Protein 3WPC (pdb70)

Solvent-accessible surface area: 58367 Å² total; per-residue (Å²): 144,90,12,47,1,44,56,1,43,73,50,101,175,16,47,0,33,0,38,153,42,124,32,139,58,14,19,136,8,66,112,96,13,54,28,86,85,0,36,22,0,11,0,41,14,7,117,0,64,94,1,62,58,80,26,0,52,90,8,69,65,0,67,90,4,41,0,63,77,2,0,23,5,40,27,21,8,84,46,94,134,116,25,108,3,57,40,70,104,78,0,1,59,33,1,96,54,0,66,69,2,24,0,2,37,0,1,5,70,90,22,18,58,16,7,80,34,0,32,18,0,49,0,8,39,0,40,0,23,60,1,50,86,112,22,11,99,28,2,118,37,0,105,44,0,64,0,17,0,0,4,34,78,61,4,96,39,83,128,34,4,97,16,33,101,16,10,3,89,51,5,56,76,0,22,37,1,1,0,53,52,0,46,7,88,89,1,11,92,63,6,1,72,34,0,52,46,0,31,0,1,41,2,61,11,31,58,9,12,30,116,23,0,48,108,2,71,30,0,74,33,0,17,11,0,1,7,2,38,4,30,69,9,21,119,25,36,38,99,116,17,78,191,135,44,32,70,39,80,45,68,0,0,59,54,0,65,156,0,59,7,0,26,4,52,2,8,14,8,130,121,8,36,35,141,14,2,138,60,8,46,67,4,31,42,1,24,0,7,30,0,12,0,23,87,21,0,36,164,14,155,2,0,108,54,18,53,78,0,107,101,2,43,0,7,12,0,22,51,111,180,63,36,44,45,135,7,66,2,0,108,4,0,30,22,0,96,23,0,57,44,0,19,0,30,0,0,31,0,86,23,2,40,99,144,1,3,103,19,0,10,156,3,74,80,1,73,87,0,38,0,22,18,0,39,0,53,55,4,75,3,17,13,0,97,92,7,78,19,2,90,42,0,16,0,11,16,7,87,0,66,17,42,55,187,131,81,9,38,34,56,9,188,125,25,36,3,8,0,19,0,9,66,1,29,0,40,55,2,73,38,102,11,0,58,86,1,46,100,0,40,0,0,63,0,12,41,4,6,0,31,33,32,2,56,15,60,9,1,82,25,0,71,38,0,30,8,1,11,1,9,62,8,35,1,23,1,106,68,27,123,0,1,38,25,7,76,116,1,59,0,0,22,0,10,95,0,45,27,10,10,46,22,190,11,20,41,14,60,1,55,0,1,49,80,6,113,54,0,71,37,0,8,0,4,52,0,26,0,36,17,49,13,20,94,88,0,52,7,107,10,0,87,0,0,26,0,10,15,3,14,0,36,66,0,20,64,18,25,105,30,6,37,129,1,2,37,10,0,154,38,0,42,45,0,10,2,5,82,0,154,2,120,50,23,25,46,99,2,7,15,24,6,5,122,36,0,65,30,1,67,2,74,54,3,99,0,52,93,6,46,4,64,8,3,76,71,3,62,68,2,52,18,0,16,0,0,14,7,72,5,96,19,0,17,94,51,33,0,16,77,62,18,61,0,53,87,3,32,0,10,106,12,46,0,47,103,9,39,112,20,0,6,43,86,7,100,122,8,76,63,1,41,0,18,35,15,26,1,38,43,0,52,20,29,7,10,43,138,155,5,69,69,17,110,56,0,25,1,17,65,7,43,0,59,3,37,139,50,39,0,30,110,5,0,29,136,11,55,111,10,9,57,2,4,12,22,130,0,80,5,10,2,51,52,142,40,26,34,119,21,8,41,63,49,136,48,143,83,12,55,1,47,56,1,46,83,52,102,174,16,45,0,36,0,38,152,43,118,32,141,57,5,17,121,24,66,94,99,11,52,47,92,98,0,40,19,0,13,0,40,14,7,115,0,66,93,1,62,56,61,10,0,39,96,8,63,60,0,65,94,4,39,0,62,77,2,0,23,6,38,26,21,8,79,51,95,137,114,24,108,2,58,40,70,106,69,0,1,74,34,2,94,50,0,68,69,2,33,0,3,39,0,2,5,75,88,17,16,52,16,8,76,34,0,24,18,0,36,0,8,37,0,40,0,25,67,1,46,88,108,21,10,100,30,2,118,36,0,121,60,0,62,0,18,0,0,4,34,77,61,3,98,36,84,136,25,3,106,12,36,99,16,10,2,92,46,4,55,75,0,23,37,1,1,0,54,51,0,46,7,86,90,1,11,90,62,6,2,69,35,0,55,42,0,33,0,2,43,2,60,12,29,58,8,12,27,117,25,0,48,106,2,58,30,0,91,36,0,16,12,0,1,7,2,41,5,31,72,9,22,118,24,33,32,97,129,27,79,192,138,39,39,76,38,85,29,52,0,0,52,53,0,55,128,0,69,7,0,25,4,51,2,8,15,8,130,127,8,39,40,107,16,4,172,38,2,57,79,0,39,42,1,24,0,7,31,0,13,0,25,71,20,0,39,148,14,145,4,0,121,57,9,43,41,0,115,111,2,42,0,7,11,0,22,43,117,181,64,37,43,44,136,8,69,3,0,112,8,0,31,25,0,97,30,0,45,45,0,20,0,29,0,0,30,0,86,24,2,43,110,144,2,3,119,25,0,16,147,4,72,79,1,56,91,0,39,0,21,18,0,40,0,55,46,3,74,2,13,7,1,116,73,8,74,19,2,97,40,0,15,0,11,15,7,88,1,68,17,47,61,187,107,112,74,9,37,34,27,11,184,124,26,40,3,8,0,20,0,9,66,1,30,0,39,55,2,82,32,116,11,0,62,83,1,45,98,0,41,0,0,63,0,11,43,3,6,0,31,31,31,1,56,16,60,8,1,83,26,0,73,40,0,41,8,0,11,0,9,63,8,35,0,24,0,109,67,27,119,0,1,37,27,5,72,154,2,68,0,0,23,0,11,94,0,45,28,11,10,49,22,194,12,18,40,14,60,1,54,0,0,49,87,5,104,49,0,72,39,0,7,0,4,51,0,29,0,40,18,49,12,20,96,88,0,50,7,112,8,0,90,0,0,27,0,8,14,3,14,0,37,63,0,29,64,16,27,103,31,6,38,130,1,3,37,11,0,163,38,0,35,49,0,10,2,6,80,0,154,3,114,57,21,27,49,88,2,9,20,14,3,5,84,32,0,65,31,0,59,2,75,52,4,106,0,44,98,4,45,3,65,5,5,78,72,3,71,62,4,54,23,1,15,0,0,15,11,60,4,96,23,0,23,96,52,32,0,17,77,72,20,66,0,57,87,3,33,0,10,105,11,47,0,46,106,9,36,111,21,0,6,42,89,6,102,116,8,72,64,1,42,0,17,36,14,26,1,38,40,0,52,22,32,8,9,44,140,148,4,68,64,17,108,52,0,26,1,18,65,7,43,0,61,2,35,117,64,25,41,0,32,109,6,0,24,139,12,56,113,9,8,53,3,5,13,26,128,0,83,5,10,2,53,54,142,38,27,34,114,20,7,38,63,45,136,39

InterPro domains:
  IPR000157 Toll/interleukin-1 receptor homology (TIR) domain [PF01582] (870-988)
  IPR000157 Toll/interleukin-1 receptor homology (TIR) domain [PS50104] (866-1011)
  IPR000157 Toll/interleukin-1 receptor homology (TIR) domain [SM00255] (867-1014)
  IPR001611 Leucine-rich repeat [PF00560] (221-243)
  IPR001611 Leucine-rich repeat [PF00560] (629-651)
  IPR001611 Leucine-rich repeat [PF13516] (123-136)
  IPR001611 Leucine-rich repeat [PF13855] (275-318)
  IPR001611 Leucine-rich repeat [PF13855] (476-508)
  IPR001611 Leucine-rich repeat [PF13855] (511-555)
  IPR001611 Leucine-rich repeat [PF13855] (702-762)
  IPR001611 Leucine-rich repeat [PS51450] (124-145)
  IPR001611 Leucine-rich repeat [PS51450] (221-244)
  IPR001611 Leucine-rich repeat [PS51450] (678-699)
  IPR003591 Leucine-rich repeat, typical subtype [SM00369] (122-144)
  IPR003591 Leucine-rich repeat, typical subtype [SM00369] (198-219)
  IPR003591 Leucine-rich repeat, typical subtype [SM00369] (220-242)
  IPR003591 Leucine-rich repeat, typical subtype [SM00369] (283-306)
  IPR003591 Leucine-rich repeat, typical subtype [SM00369] (307-332)
  IPR003591 Leucine-rich repeat, typical subtype [SM00369] (363-386)
  IPR003591 Leucine-rich repeat, typical subtype [SM00369] (390-413)

Organism: Equus caballus (NCBI:txid9796)

Nearest PDB structures (foldseek):
  3wpc-assembly1_A  TM=1.001E+00  e=0.000E+00  Equus caballus
  5y3l-assembly1_A  TM=1.000E+00  e=0.000E+00  Equus caballus
  3wpd-assembly1_A  TM=9.915E-01  e=0.000E+00  Equus caballus
  5zln-assembly1_B  TM=9.917E-01  e=1.039E-94  Mus musculus
  5zln-assembly1_A  TM=9.930E-01  e=2.431E-94  Mus musculus

Foldseek 3Di:
DDQQFPLWHQDPQQETEQEPVQDQAQDDTDPPRPLQSHQEYAHEQHQHQEADLVRCLVNANHAYYHPYQNFAALLQPPNSDHGHHYYDQNRAVSHLNYAEYAPARHAYQAAHDHHLNYAEYAHARYQHQEAALVRHPNNQNHAYYHYEANDADSHHDPDARYYAACSAQSNQNHAEYAYANRQDQAQHHDHHLNYAYYHHDHHQPWEAALRSCPNVQNHAEYAHAHNAADCLPDPDDHDHHDPVTRHYDLCNCQSNQNYAEYHHDRGQDCEDRLSNQPNNQNHAYYEHERYQPQVVQQAPLSLAQNQNHAEYEHEQNADSPDAAQAGAGHLRLLNNLNYAEYAHANHAYAEADLRRCVSQQANQRHAEYHHDHHQHAAYQPLSNLRRNHYAEYEHAHYAYAAHGCPPQADDCPPPRHEYEHAHYAHQDAAQVSCQSVLVHQYYAHAHYAHQEAAALHRNQSNANHAEYHHAHYQHQAAHQQGPLSHLNHAEYEHHNNQPNLPPPPDAHEQNNQQSRQRYAHYEHEQNQNADRYQLADAYQRYAHYEHHNYAVVNVVVPPCSNLLHQQRPAQYAYYEHAHNQDQDDDLSSLLSHHLNYAYYEHHQHAHQDDQLVSLVSNLNYAEYHHDNYAHQALDNAANDANHNHAEYEHENYAHAYYDFCRCQRNVNHAEYHHAQYAYQADACRVNPVPCQNHQAYEHFNYAHELDVGRHVVVCVVNVNRYPPQSFRHAHCDDDPRRPGHSVVDDD/DDQQFPLWHQDPPQETEQEPVQDQAQDDGDPPRPLQSHAEYAHHQHQHQEAELPRCLSNARYAYYHPEQNFAALLQPPNSDHGHHYYPQNRAVSHQNYAYYAPARHAYAAAHDHHLNYAEYAHARYQHQEAALVRHPNNQNHAYYHYEANDADSHHDPDARYYAACRAQSNQNHAYYAYYNGQDQAQRHDHHLNYAYYHHAQHQPWEAALRSCPNVQNHAEYAHAHNAADCLPDPDDHDHHDPVTRHYDLCNCLSNQNYAEYHHDRGQDCEDRLSNCVNHQNHAYYEHDRYQPQVVQQAPLSLAQNCRHAEYEHYQNADSPDAAQAGAGHLNLLSNLNYAEYAHANHAYAEADLRRCVSQQANQRHAYYHHDHHQHAAYQPLSNLRSHQYAEYEHAHYAYAAHGCVCLQPNDCVPPRHEYEHANYAHQDAAQVSCQSVLVHAYYAHAHYAHQEAAAQHRNQSNANYAEYHHHQYQHQAAHQQGPLSHLNHAEYEHAHNAPNQVPPPDAHEDNNQQSRQNYAHYEHEQNQNADRYQLADAHQHYAHYEHANYAPVNVVVPPCSNLLHQQRPAQYAYYEHAHNQHQDDDLSSLLSHHLNYAYYEHEQHAYQDDQQVSCVSNLNHAYYHHDQYAHQALDNAANDANHLHAEYEHHNYAHAYYDFCRCQRNVNHAEYHHAQYAYQADACRPNPVPCQNHQAYEHFHYAHELDPPGRHVVVCVVNVNRYPPQSFRHAHNDDDPRRPGHSVVDDD

GO terms:
  GO:0042802 identical protein binding (F, IPI)
  GO:0002218 activation of innate immune response (P, IDA)
  GO:0034165 positive regulation of toll-like receptor 9 signaling pathway (P, IDA)
  GO:0005737 cytoplasm (C, IDA)
  GO:0005886 plasma membrane (C, IDA)
  GO:0038187 pattern recognition receptor activity (F, IDA)
  GO:0042803 protein homodimerization activity (F, IDA)
  GO:0045322 unmethylated CpG binding (F, IDA)
  GO:0005634 nucleus (C, EXP)

CATH classification: 3.80.10.10

Sequence (1496 aa):
TLPPFLPCELQPHGLVNCNWLFLKSVPHFSAAAPRDNVTSLSSLLSNRIHHLHDSDFAQLSNLQKLNLKWNCPPAGLSPMHFPCHMTIEPNTFLAVPTLEELNLSYNGITTVPALPSSLVSLILSRTNILQLDDPTSLTGLHALRFLYMDGNCYYKNPCGRALEVAPGALLGLGNLTHLSLKYNNLTTVPRSLPPSLEYLLLSYNHIVTLAPEDLANLTALRVLDVGGNCRRCDHARNPCVECPHHKFPQLHSSDTFSHLSRLEGLVLKDSSLYQLNPRRWFRGLGNLTVLDLSENFLYDCITKTKAFQGLAQLRRLNLSFNYHKKVSFAHLTLAPSFGSLLSLQELDMHGIFFRSLSQKTLQPLARLPMLQRLYLQMNFINNQAQLGIFKDFPGLRYIDLSDNRISGAVEEDFMPSCKNLSFTLDLSSRNNLVTVQPEMFAQLSSRLQCLRLSSHNSISQAVNGSQFVPLTSLQVLDLSHNKLDLYHGRSFTELPRLEALDLSYNSQPFSMRGVGHNLSFVAQLPTTLRYLSLAHNGIHSRVSQQQLCSTSLWALDFSGNSSLSSQMWAEGDLYLRFFQGLRSLIIRLDLSQNRLHTTLLPCTLGNLPKSLQLLRLRNNYLAFFNWSSLTTLLPNLETLDLAGNQLKALSNGSLPSGTQLQRLDVSRNSIIIFVVPGFFALATRLRELNLSANALRTVEPSWFGFLAGSLEVLDVSANPLHCACAAFVDDFLLQVQAAVPGLPSRVKCGSPGQLLQGRSIFAQDLTLPPFLPCELQPHGLVNCNWLFLKSVPHFSAAAPRDNVTSLSLLSNRIHHLHDSDFAQLSNLQKLNLKWNCPPAGLSPMHFPCHMTIEPNNTFLAVPTLEELNLSYNGITTTVPALPSSLVSLIILSRTNILQLDPTSLTTGLHALRFLYMDGNCYYKNPCGRALEVAPGALLGLGNLTHLSLKYNNLTTVPRSLPPSLEYLLLSYNHIVTLAPEDLANLTALRVLDVGGNCRRCDHARNPCVECPHKFPQLHSSDTFSHLSRLEGLVLKDSSLYQLNPRWFRGLGNLTVLDLSENFLYDCITKTKAFQGLAQLRRLNLSFNYHKKVSFAHLTLAPSFGSSLLSLQELDMHGIFFRSLSQKTLQPLARLPMLQRLLYLQMNFINNQAQLGIFKDFPGLRYIDLSDNRISGAVESEDFMPSCKNLSFTLDLSSRNNLVTVQPEMFAQLSRLQCLRLSSHNSISQAVNGSQFVPLTSLQVLDLSHNKLDLYHGRSFTELPRLEALDLSYNSQPFSMMRGVGHNLSFVAQLPTLRYLSLAHNGIHSRVSQQLCSTSLWALDFSGNSSLSSQMWAEGDLYLRFFQGLRSLIRLDLSQNRLHTTLLPCTLGNLPKSLQLLRLRNNYLAFFNWSSLTLLPNLETLDLAGNQLKALSSNGSSLPSGTQLQRLDVSRNSIIFFVVPGFFALATRLRELNLSANALRTTVEPSWFGFLAGSLEVLDVSANPLHCACGAAFVDFLLQVQAAVPGLPSRVKCGSPGQLQGRSIFAQDL

Secondary structure (DSSP, 8-state):
---TTTTSEEETTTEEE-TTS--SS-----TT--GGG-SEEE-TT----EE-TTSSTT-TT--EEE-TTSB--TTTSTT------EE-TTTTTT-TT--EEE--SB--SSPPP--TT--EEE-TTS---EE-TTTSTT-TT--EEE---SSBTTB--SS--EE-TTTTTT-TT--EEE--SS--SSPPSS--TT-SEEE-TTS---EE-GGGGTT-TT-SEEE-TTSS--GGG-SS------TT--EE-TTTTTT-TT--EEE--SS--S---GGGTTT-TT--EEE-TTSS-TTHHHH--TTTT-TT--EEE-TT---SS--BS-----GGGGG-TT--EEE-TTS-BSEE-TTTTGGGTT-TT--EEE--SS---EE-GGGGTT-SS--EEE--SS---SS----SS--STTSS-EEE--SS--SS--GGGGTT-TT-SEEE-TTS-------S-TTTT-TT--EEE--SS------TTTTTT-TT--EEE-TT-HHHHTSTT-----GGGGG-TT--EEE-TTS---SSS-S--EESS--EEE--SS-HHHHHTSTTTTTTTTTEETT--EEE--SS--S---HHHHTTS-TT--EEE-TTS--S---GGGGGGSTT--EEE-TTS---EE-SS-SPTT----EEE-TTS---EE-TTTTTT-TT--EEE--SS--S---GGGGTT--TT-SEEE--S--EE----HHHHHHHHTGGGSTTHHHH-BEEESGGGTTSBTTSS--/---TTTTSEEEGGGEEE-TTS--SS-----TTS-GGG--EEE-TT----EE-TTTTTT-TT--EEE-TTSB--TTTSTT------EE-TTTTTT-TT--EEE--SB--SSPPP--TT--EEE-TTS---EE-TTTTTT-TT--EEE---SSBTTB--SS--EE-TTTTTT-TT--EEE--SS--SSPPSS--TT-SEEE-TTS---EE-GGGGTT-TT-SEEE-TTSS--GGG-SS------TT--EE-TTTTTT-TT--EEE--SS--S---THHHHT-TT--EEE-TTSS-TTGGGT--TTTT-TT--EEE-TT---SS--BS-----GGGGG-TT--EEE-TTS-BSEE-HHHHGGGTT-TT--EEE--SS---EE-GGGGTT-SS--EEE--SS---SS---TTTS--STTSS-EEE--SS--SS--GGGGTT-TT-SEEE-TTS-------S-SSTT-TT--EEE--SS------TTTTTT-TT--EEE--S-HHHHTSTT-----GGGGG-TT--EEE-TTS---SSS-S--EESS--EEE--SS-HHHHHTSTTTTTTTTTEETT--EEE--SS--S---HHHHTTS-TT--EEE-TTS--S---GGGGGGSTT--EEE-TTS---EE-SS-SPTT----EEE-TTS---EE-TTTTTT-TT--EEE--SS--S---GGGGTT--TT-SEEE--S--EE--TT-HHHHHHHHTGGGSTTHHHH-BEEESGGGBTSBTTSS--

Radius of gyration: 37.62 Å; Cα contacts (8 Å, |Δi|>4): 4267; chains: 2; bounding box: 83×92×89 Å

Structure (mmCIF, N/CA/C/O backbone):
data_3WPC
#
_entry.id   3WPC
#
_cell.length_a   68.762
_cell.length_b   81.624
_cell.length_c   81.519
_cell.angle_alpha   87.50
_cell.angle_beta   83.50
_cell.angle_gamma   85.98
#
_symmetry.space_group_name_H-M   'P 1'
#
loop_
_entity.id
_entity.type
_entity.pdbx_description
1 polymer 'Toll-like receptor 9'
2 polymer "DNA (5'-D(*CP*AP*TP*GP*AP*CP*GP*TP*TP*CP*CP*T)-3')"
3 branched 2-acetamido-2-deoxy-beta-D-glucopyranose-(1-4)-2-acetamido-2-deoxy-beta-D-glucopyranose
4 non-polymer 2-acetamido-2-deoxy-beta-D-glucopyranose
5 non-polymer 'SULFATE ION'
6 non-polymer 'SODIUM ION'
7 non-polymer GLYCEROL
8 water water
#
loop_
_atom_site.group_PDB
_atom_site.id
_atom_site.type_symbol
_atom_site.label_atom_id
_atom_site.label_alt_id
_atom_site.label_comp_id
_atom_site.label_asym_id
_atom_site.label_entity_id
_atom_site.label_seq_id
_atom_site.pdbx_PDB_ins_code
_atom_site.Cartn_x
_atom_site.Cartn_y
_atom_site.Cartn_z
_atom_site.occupancy
_atom_site.B_iso_or_equiv
_atom_site.auth_seq_id
_atom_site.auth_comp_id
_atom_site.auth_asym_id
_atom_site.auth_atom_id
_atom_site.pdbx_PDB_model_num
ATOM 1 N N . THR A 1 7 ? 8.109 -31.159 22.580 1.00 33.84 28 THR A N 1
ATOM 2 C CA . THR A 1 7 ? 8.591 -29.961 23.343 1.00 33.18 28 THR A CA 1
ATOM 3 C C . THR A 1 7 ? 7.671 -28.763 23.152 1.00 27.33 28 THR A C 1
ATOM 4 O O . THR A 1 7 ? 7.449 -28.314 22.048 1.00 27.06 28 THR A O 1
ATOM 8 N N . LEU A 1 8 ? 7.191 -28.225 24.252 1.00 23.10 29 LEU A N 1
ATOM 9 C CA . LEU A 1 8 ? 6.312 -27.049 24.168 1.00 23.39 29 LEU A CA 1
ATOM 10 C C . LEU A 1 8 ? 6.935 -25.822 23.526 1.00 24.88 29 LEU A C 1
ATOM 11 O O . LEU A 1 8 ? 8.144 -25.592 23.697 1.00 24.20 29 LEU A O 1
ATOM 16 N N . PRO A 1 9 ? 6.121 -25.005 22.810 1.00 24.33 30 PRO A N 1
ATOM 17 C CA . PRO A 1 9 ? 6.695 -23.705 22.433 1.00 24.47 30 PRO A CA 1
ATOM 18 C C . PRO A 1 9 ? 7.260 -22.967 23.656 1.00 24.02 30 PRO A C 1
ATOM 19 O O . PRO A 1 9 ? 6.669 -22.986 24.741 1.00 24.58 30 PRO A O 1
ATOM 23 N N . PRO A 1 10 ? 8.444 -22.355 23.490 1.00 25.62 31 PRO A N 1
ATOM 24 C CA . PRO A 1 10 ? 9.252 -21.942 24.628 1.00 27.39 31 PRO A CA 1
ATOM 25 C C . PRO A 1 10 ? 8.747 -20.739 25.460 1.00 26.66 31 PRO A C 1
ATOM 26 O O . PRO A 1 10 ? 9.161 -20.587 26.606 1.00 28.64 31 PRO A O 1
ATOM 30 N N . PHE A 1 11 ? 7.876 -19.909 24.888 1.00 24.60 32 PHE A N 1
ATOM 31 C CA . PHE A 1 11 ? 7.390 -18.669 25.531 1.00 20.66 32 PHE A CA 1
ATOM 32 C C . PHE A 1 11 ? 5.853 -18.521 25.538 1.00 20.28 32 PHE A C 1
ATOM 33 O O . PHE A 1 11 ? 5.319 -17.400 25.484 1.00 17.94 32 PHE A O 1
ATOM 41 N N . LEU A 1 12 ? 5.124 -19.639 25.535 1.00 20.63 33 LEU A N 1
ATOM 42 C CA . LEU A 1 12 ? 3.694 -19.592 25.733 1.00 19.24 33 LEU A CA 1
ATOM 43 C C . LEU A 1 12 ? 3.306 -18.589 26.812 1.00 19.88 33 LEU A C 1
ATOM 44 O O . LEU A 1 12 ? 3.977 -18.488 27.863 1.00 21.13 33 LEU A O 1
ATOM 49 N N . PRO A 1 13 ? 2.230 -17.804 26.570 1.00 20.22 34 PRO A N 1
ATOM 50 C CA . PRO A 1 13 ? 1.284 -17.809 25.457 1.00 18.58 34 PRO A CA 1
ATOM 51 C C . PRO A 1 13 ? 1.766 -17.116 24.174 1.00 17.37 34 PRO A C 1
ATOM 52 O O . PRO A 1 13 ? 1.021 -17.052 23.210 1.00 18.72 34 PRO A O 1
ATOM 56 N N . CYS A 1 14 ? 3.000 -16.594 24.185 1.00 17.05 35 CYS A N 1
ATOM 57 C CA . CYS A 1 14 ? 3.548 -15.814 23.098 1.00 16.62 35 CYS A CA 1
ATOM 58 C C . CYS A 1 14 ? 4.223 -16.704 22.076 1.00 16.62 35 CYS A C 1
ATOM 59 O O . CYS A 1 14 ? 4.292 -17.929 22.271 1.00 19.72 35 CYS A O 1
ATOM 62 N N . GLU A 1 15 ? 4.706 -16.085 21.005 1.00 17.74 36 GLU A N 1
ATOM 63 C CA . GLU A 1 15 ? 5.356 -16.775 19.870 1.00 19.37 36 GLU A CA 1
ATOM 64 C C . GLU A 1 15 ? 6.762 -16.260 19.601 1.00 23.09 36 GLU A C 1
ATOM 65 O O . GLU A 1 15 ? 6.963 -15.027 19.472 1.00 20.35 36 GLU A O 1
ATOM 71 N N . LEU A 1 16 ? 7.725 -17.190 19.531 1.00 21.04 37 LEU A N 1
ATOM 72 C CA . LEU A 1 16 ? 9.110 -16.835 19.245 1.00 20.92 37 LEU A CA 1
ATOM 73 C C . LEU A 1 16 ? 9.242 -16.644 17.761 1.00 22.76 37 LEU A C 1
ATOM 74 O O . LEU A 1 16 ? 8.903 -17.568 16.985 1.00 24.45 37 LEU A O 1
ATOM 79 N N . GLN A 1 17 ? 9.729 -15.480 17.347 1.00 21.96 38 GLN A N 1
ATOM 80 C CA . GLN A 1 17 ? 9.817 -15.126 15.942 1.00 23.35 38 GLN A CA 1
ATOM 81 C C . GLN A 1 17 ? 11.288 -14.819 15.650 1.00 28.80 38 GLN A C 1
ATOM 82 O O . GLN A 1 17 ? 12.098 -14.846 16.572 1.00 25.28 38 GLN A O 1
ATOM 88 N N . PRO A 1 18 ? 11.642 -14.576 14.368 1.00 33.01 39 PRO A N 1
ATOM 89 C CA . PRO A 1 18 ? 13.075 -14.391 14.062 1.00 35.27 39 PRO A CA 1
ATOM 90 C C . PRO A 1 18 ? 13.786 -13.227 14.777 1.00 33.35 39 PRO A C 1
ATOM 91 O O . PRO A 1 18 ? 13.149 -12.260 15.206 1.00 29.39 39 PRO A O 1
ATOM 95 N N . HIS A 1 19 ? 15.103 -13.348 14.903 1.00 35.20 40 HIS A N 1
ATOM 96 C CA . HIS A 1 19 ? 15.956 -12.317 15.504 1.00 39.95 40 HIS A CA 1
ATOM 97 C C . HIS A 1 19 ? 15.607 -12.028 16.977 1.00 32.22 40 HIS A C 1
ATOM 98 O O . HIS A 1 19 ? 15.672 -10.883 17.426 1.00 36.58 40 HIS A O 1
ATOM 105 N N . GLY A 1 20 ? 15.225 -13.060 17.719 1.00 30.02 41 GLY A N 1
ATOM 106 C CA . GLY A 1 20 ? 15.026 -12.945 19.162 1.00 26.67 41 GLY A CA 1
ATOM 107 C C . GLY A 1 20 ? 13.786 -12.144 19.577 1.00 25.26 41 GLY A C 1
ATOM 108 O O . GLY A 1 20 ? 13.732 -11.620 20.708 1.00 23.89 41 GLY A O 1
ATOM 109 N N . LEU A 1 21 ? 12.812 -12.055 18.665 1.00 24.20 42 LEU A N 1
ATOM 110 C CA . LEU A 1 21 ? 11.528 -11.427 18.944 1.00 20.97 42 LEU A CA 1
ATOM 111 C C . LEU A 1 21 ? 10.537 -12.384 19.624 1.00 23.25 42 LEU A C 1
ATOM 112 O O . LEU A 1 21 ? 10.134 -13.405 19.039 1.00 22.71 42 LEU A O 1
ATOM 117 N N . VAL A 1 22 ? 10.133 -12.039 20.845 1.00 19.43 43 VAL A N 1
ATOM 118 C CA . VAL A 1 22 ? 9.023 -12.713 21.495 1.00 18.03 43 VAL A CA 1
ATOM 119 C C . VAL A 1 22 ? 7.801 -11.849 21.276 1.00 18.44 43 VAL A C 1
ATOM 120 O O . VAL A 1 22 ? 7.727 -10.705 21.768 1.00 17.54 43 VAL A O 1
ATOM 124 N N . ASN A 1 23 ? 6.865 -12.399 20.495 1.00 17.95 44 ASN A N 1
ATOM 125 C CA . ASN A 1 23 ? 5.674 -11.695 20.103 1.00 16.85 44 ASN A CA 1
ATOM 126 C C . ASN A 1 23 ? 4.483 -12.152 20.934 1.00 17.61 44 ASN A C 1
ATOM 127 O O . ASN A 1 23 ? 3.937 -13.270 20.755 1.00 16.25 44 ASN A O 1
ATOM 132 N N . CYS A 1 24 ? 4.052 -11.248 21.820 1.00 15.91 45 CYS A N 1
ATOM 133 C CA . CYS A 1 24 ? 2.932 -11.422 22.696 1.00 16.38 45 CYS A CA 1
ATOM 134 C C . CYS A 1 24 ? 1.778 -10.529 22.256 1.00 16.45 45 CYS A C 1
ATOM 135 O O . CYS A 1 24 ? 0.896 -10.234 23.061 1.00 17.07 45 CYS A O 1
ATOM 138 N N . ASN A 1 25 ? 1.777 -10.030 21.017 1.00 14.79 46 ASN A N 1
ATOM 139 C CA . ASN A 1 25 ? 0.727 -9.077 20.600 1.00 15.71 46 ASN A CA 1
ATOM 140 C C . ASN A 1 25 ? -0.690 -9.674 20.612 1.00 17.83 46 ASN A C 1
ATOM 141 O O . ASN A 1 25 ? -0.875 -10.848 20.314 1.00 18.63 46 ASN A O 1
ATOM 146 N N . TRP A 1 26 ? -1.662 -8.849 20.968 1.00 16.32 47 TRP A N 1
ATOM 147 C CA . TRP A 1 26 ? -3.097 -9.177 20.763 1.00 15.91 47 TRP A CA 1
ATOM 148 C C . TRP A 1 26 ? -3.500 -10.495 21.449 1.00 18.09 47 TRP A C 1
ATOM 149 O O . TRP A 1 26 ? -4.273 -11.322 20.869 1.00 19.97 47 TRP A O 1
ATOM 160 N N . LEU A 1 27 ? -3.037 -10.696 22.681 1.00 16.64 48 LEU A N 1
ATOM 161 C CA . LEU A 1 27 ? -3.340 -11.902 23.495 1.00 17.43 48 LEU A CA 1
ATOM 162 C C . LEU A 1 27 ? -4.274 -11.594 24.676 1.00 17.13 48 LEU A C 1
ATOM 163 O O . LEU A 1 27 ? -4.555 -12.471 25.510 1.00 19.38 48 LEU A O 1
ATOM 168 N N . PHE A 1 28 ? -4.811 -10.381 24.701 1.00 16.44 49 PHE A N 1
ATOM 169 C CA . PHE A 1 28 ? -5.675 -9.885 25.754 1.00 19.44 49 PHE A CA 1
ATOM 170 C C . PHE A 1 28 ? -5.110 -10.070 27.154 1.00 19.20 49 PHE A C 1
ATOM 171 O O . PHE A 1 28 ? -5.832 -10.324 28.112 1.00 18.26 49 PHE A O 1
ATOM 179 N N . LEU A 1 29 ? -3.782 -9.953 27.287 1.00 18.56 50 LEU A N 1
ATOM 180 C CA . LEU A 1 29 ? -3.151 -10.112 28.583 1.00 17.82 50 LEU A CA 1
ATOM 181 C C . LEU A 1 29 ? -3.390 -8.905 29.499 1.00 16.55 50 LEU A C 1
ATOM 182 O O . LEU A 1 29 ? -3.435 -7.768 29.055 1.00 16.83 50 LEU A O 1
ATOM 187 N N . LYS A 1 30 ? -3.557 -9.198 30.785 1.00 17.91 51 LYS A N 1
ATOM 188 C CA . LYS A 1 30 ? -3.761 -8.153 31.810 1.00 20.54 51 LYS A CA 1
ATOM 189 C C . LYS A 1 30 ? -2.502 -7.951 32.592 1.00 20.49 51 LYS A C 1
ATOM 190 O O . LYS A 1 30 ? -2.392 -6.992 33.359 1.00 20.57 51 LYS A O 1
ATOM 196 N N . SER A 1 31 ? -1.507 -8.812 32.401 1.00 19.19 52 SER A N 1
ATOM 197 C CA . SER A 1 31 ? -0.209 -8.628 33.018 1.00 21.02 52 SER A CA 1
ATOM 198 C C . SER A 1 31 ? 0.927 -9.157 32.127 1.00 20.53 52 SER A C 1
ATOM 199 O O . SER A 1 31 ? 0.743 -10.016 31.278 1.00 20.56 52 SER A O 1
ATOM 202 N N . VAL A 1 32 ? 2.120 -8.637 32.300 1.00 19.00 53 VAL A N 1
ATOM 203 C CA . VAL A 1 32 ? 3.254 -9.150 31.511 1.00 18.19 53 VAL A CA 1
ATOM 204 C C . VAL A 1 32 ? 3.446 -10.641 31.828 1.00 18.19 53 VAL A C 1
ATOM 205 O O . VAL A 1 32 ? 3.434 -11.011 32.990 1.00 21.83 53 VAL A O 1
ATOM 209 N N . PRO A 1 33 ? 3.559 -11.506 30.797 1.00 19.73 54 PRO A N 1
ATOM 210 C CA . PRO A 1 33 ? 3.800 -12.926 31.104 1.00 20.76 54 PRO A CA 1
ATOM 211 C C . PRO A 1 33 ? 5.066 -13.187 31.917 1.00 25.26 54 PRO A C 1
ATOM 212 O O . PRO A 1 33 ? 6.088 -12.488 31.759 1.00 26.05 54 PRO A O 1
ATOM 216 N N . HIS A 1 34 ? 4.953 -14.169 32.804 1.00 29.86 55 HIS A N 1
ATOM 217 C CA . HIS A 1 34 ? 6.118 -14.810 33.407 1.00 38.07 55 HIS A CA 1
ATOM 218 C C . HIS A 1 34 ? 6.213 -16.166 32.741 1.00 33.93 55 HIS A C 1
ATOM 219 O O . HIS A 1 34 ? 5.387 -17.055 32.957 1.00 45.52 55 HIS A O 1
ATOM 226 N N . PHE A 1 35 ? 7.206 -16.283 31.885 1.00 28.68 56 PHE A N 1
ATOM 227 C CA . PHE A 1 35 ? 7.434 -17.454 31.063 1.00 31.21 56 PHE A CA 1
ATOM 228 C C . PHE A 1 35 ? 7.881 -18.644 31.920 1.00 34.37 56 PHE A C 1
ATOM 229 O O . PHE A 1 35 ? 8.078 -18.493 33.106 1.00 32.09 56 PHE A O 1
ATOM 237 N N . SER A 1 36 ? 8.037 -19.815 31.315 1.00 38.72 57 SER A N 1
ATOM 238 C CA . SER A 1 36 ? 8.435 -21.013 32.072 1.00 46.39 57 SER A CA 1
ATOM 239 C C . SER A 1 36 ? 9.829 -20.862 32.686 1.00 43.71 57 SER A C 1
ATOM 240 O O . SER A 1 36 ? 10.628 -20.023 32.250 1.00 41.58 57 SER A O 1
ATOM 243 N N . ALA A 1 37 ? 10.116 -21.677 33.701 1.00 47.47 58 ALA A N 1
ATOM 244 C CA . ALA A 1 37 ? 11.412 -21.627 34.390 1.00 44.73 58 ALA A CA 1
ATOM 245 C C . ALA A 1 37 ? 12.573 -21.918 33.436 1.00 46.06 58 ALA A C 1
ATOM 246 O O . ALA A 1 37 ? 13.657 -21.331 33.550 1.00 49.67 58 ALA A O 1
ATOM 248 N N . ALA A 1 38 ? 12.318 -22.812 32.485 1.00 40.82 59 ALA A N 1
ATOM 249 C CA . ALA A 1 38 ? 13.316 -23.261 31.520 1.00 44.66 59 ALA A CA 1
ATOM 250 C C . ALA A 1 38 ? 13.454 -22.381 30.278 1.00 37.21 59 ALA A C 1
ATOM 251 O O . ALA A 1 38 ? 14.311 -22.646 29.443 1.00 42.63 59 ALA A O 1
ATOM 253 N N . ALA A 1 39 ? 12.617 -21.347 30.149 1.00 33.12 60 ALA A N 1
ATOM 254 C CA . ALA A 1 39 ? 12.557 -20.536 28.926 1.00 28.71 60 ALA A CA 1
ATOM 255 C C . ALA A 1 39 ? 13.931 -19.916 28.636 1.00 28.17 60 ALA A C 1
ATOM 256 O O . ALA A 1 39 ? 14.646 -19.555 29.570 1.00 29.92 60 ALA A O 1
ATOM 258 N N . PRO A 1 40 ? 14.320 -19.848 27.352 1.00 29.23 61 PRO A N 1
ATOM 259 C CA . PRO A 1 40 ? 15.645 -19.339 26.964 1.00 31.75 61 PRO A CA 1
ATOM 260 C C . PRO A 1 40 ? 15.640 -17.805 26.923 1.00 29.45 61 PRO A C 1
ATOM 261 O O . PRO A 1 40 ? 15.727 -17.189 25.866 1.00 30.87 61 PRO A O 1
ATOM 265 N N . ARG A 1 41 ? 15.562 -17.217 28.099 1.00 26.87 62 ARG A N 1
ATOM 266 C CA . ARG A 1 41 ? 15.319 -15.786 28.232 1.00 33.26 62 ARG A CA 1
ATOM 267 C C . ARG A 1 41 ? 16.406 -14.898 27.637 1.00 37.28 62 ARG A C 1
ATOM 268 O O . ARG A 1 41 ? 16.122 -13.791 27.182 1.00 30.33 62 ARG A O 1
ATOM 276 N N . ASP A 1 42 ? 17.636 -15.407 27.597 1.00 37.96 63 ASP A N 1
ATOM 277 C CA . ASP A 1 42 ? 18.750 -14.674 26.998 1.00 38.57 63 ASP A CA 1
ATOM 278 C C . ASP A 1 42 ? 18.644 -14.572 25.479 1.00 38.44 63 ASP A C 1
ATOM 279 O O . ASP A 1 42 ? 19.345 -13.766 24.866 1.00 35.04 63 ASP A O 1
ATOM 284 N N . ASN A 1 43 ? 17.798 -15.399 24.869 1.00 35.80 64 ASN A N 1
ATOM 285 C CA . ASN A 1 43 ? 17.479 -15.226 23.462 1.00 40.07 64 ASN A CA 1
ATOM 286 C C . ASN A 1 43 ? 16.520 -14.036 23.212 1.00 31.97 64 ASN A C 1
ATOM 287 O O . ASN A 1 43 ? 16.321 -13.658 22.054 1.00 36.94 64 ASN A O 1
ATOM 292 N N . VAL A 1 44 ? 15.905 -13.474 24.261 1.00 33.07 65 VAL A N 1
ATOM 293 C CA . VAL A 1 44 ? 14.878 -12.432 24.070 1.00 27.29 65 VAL A CA 1
ATOM 294 C C . VAL A 1 44 ? 15.560 -11.085 23.922 1.00 25.42 65 VAL A C 1
ATOM 295 O O . VAL A 1 44 ? 15.982 -10.506 24.891 1.00 25.65 65 VAL A O 1
ATOM 299 N N . THR A 1 45 ? 15.637 -10.587 22.704 1.00 22.58 66 THR A N 1
ATOM 300 C CA . THR A 1 45 ? 16.204 -9.278 22.479 1.00 22.95 66 THR A CA 1
ATOM 301 C C . THR A 1 45 ? 15.096 -8.261 22.198 1.00 23.54 66 THR A C 1
ATOM 302 O O . THR A 1 45 ? 15.282 -7.081 22.410 1.00 22.52 66 THR A O 1
ATOM 306 N N . SER A 1 46 ? 13.917 -8.737 21.812 1.00 20.54 67 SER A N 1
ATOM 307 C CA . SER A 1 46 ? 12.764 -7.860 21.610 1.00 20.62 67 SER A CA 1
ATOM 308 C C . SER A 1 46 ? 11.524 -8.540 22.187 1.00 20.43 67 SER A C 1
ATOM 309 O O . SER A 1 46 ? 11.291 -9.726 21.942 1.00 21.04 67 SER A O 1
ATOM 312 N N . LEU A 1 47 ? 10.742 -7.797 22.975 1.00 17.43 68 LEU A N 1
ATOM 313 C CA . LEU A 1 47 ? 9.457 -8.276 23.527 1.00 16.64 68 LEU A CA 1
ATOM 314 C C . LEU A 1 47 ? 8.379 -7.325 23.076 1.00 18.15 68 LEU A C 1
ATOM 315 O O . LEU A 1 47 ? 8.437 -6.148 23.392 1.00 16.99 68 LEU A O 1
ATOM 320 N N A SER A 1 48 ? 7.405 -7.825 22.309 0.50 16.13 69 SER A N 1
ATOM 321 N N B SER A 1 48 ? 7.390 -7.819 22.338 0.50 17.29 69 SER A N 1
ATOM 322 C CA A SER A 1 48 ? 6.285 -7.022 21.831 0.50 15.24 69 SER A CA 1
ATOM 323 C CA B SER A 1 48 ? 6.307 -6.978 21.871 0.50 17.23 69 SER A CA 1
ATOM 324 C C A SER A 1 48 ? 5.038 -7.447 22.602 0.50 16.01 69 SER A C 1
ATOM 325 C C B SER A 1 48 ? 5.020 -7.423 22.549 0.50 17.21 69 SER A C 1
ATOM 326 O O A SER A 1 48 ? 4.724 -8.653 22.688 0.50 15.35 69 SER A O 1
ATOM 327 O O B SER A 1 48 ? 4.647 -8.610 22.498 0.50 16.39 69 SER A O 1
ATOM 332 N N . LEU A 1 49 ? 4.381 -6.449 23.190 1.00 14.38 70 LEU A N 1
ATOM 333 C CA . LEU A 1 49 ? 3.144 -6.637 23.952 1.00 14.97 70 LEU A CA 1
ATOM 334 C C . LEU A 1 49 ? 2.027 -5.735 23.411 1.00 14.69 70 LEU A C 1
ATOM 335 O O . LEU A 1 49 ? 1.143 -5.268 24.137 1.00 15.05 70 LEU A O 1
ATOM 340 N N . LEU A 1 50 ? 2.042 -5.483 22.113 1.00 15.78 71 LEU A N 1
ATOM 341 C CA . LEU A 1 50 ? 1.105 -4.553 21.479 1.00 15.32 71 LEU A CA 1
ATOM 342 C C . LEU A 1 50 ? -0.333 -4.948 21.718 1.00 14.92 71 LEU A C 1
ATOM 343 O O . LEU A 1 50 ? -0.693 -6.144 21.518 1.00 16.00 71 LEU A O 1
ATOM 348 N N . SER A 1 51 ? -1.139 -3.988 22.166 1.00 15.35 72 SER A N 1
ATOM 349 C CA . SER A 1 51 ? -2.585 -4.086 22.175 1.00 15.52 72 SER A CA 1
ATOM 350 C C . SER A 1 51 ? -3.121 -5.177 23.097 1.00 19.34 72 SER A C 1
ATOM 351 O O . SER A 1 51 ? -4.189 -5.734 22.854 1.00 19.43 72 SER A O 1
ATOM 354 N N . ASN A 1 52 ? -2.403 -5.454 24.176 1.00 16.24 73 ASN A N 1
ATOM 355 C CA . ASN A 1 52 ? -2.948 -6.242 25.284 1.00 15.50 73 ASN A CA 1
ATOM 356 C C . ASN A 1 52 ? -3.719 -5.275 26.175 1.00 15.85 73 ASN A C 1
ATOM 357 O O . ASN A 1 52 ? -4.102 -4.210 25.691 1.00 16.11 73 ASN A O 1
ATOM 362 N N . ARG A 1 53 ? -4.038 -5.664 27.408 1.00 14.67 74 ARG A N 1
ATOM 363 C CA . ARG A 1 53 ? -4.808 -4.819 28.336 1.00 16.82 74 ARG A CA 1
ATOM 364 C C . ARG A 1 53 ? -4.064 -4.765 29.666 1.00 16.57 74 ARG A C 1
ATOM 365 O O . ARG A 1 53 ? -4.642 -4.942 30.756 1.00 17.22 74 ARG A O 1
ATOM 373 N N . ILE A 1 54 ? -2.756 -4.503 29.569 1.00 15.83 75 ILE A N 1
ATOM 374 C CA . ILE A 1 54 ? -1.889 -4.394 30.713 1.00 15.39 75 ILE A CA 1
ATOM 375 C C . ILE A 1 54 ? -1.939 -2.945 31.249 1.00 18.31 75 ILE A C 1
ATOM 376 O O . ILE A 1 54 ? -1.522 -1.972 30.577 1.00 18.12 75 ILE A O 1
ATOM 381 N N . HIS A 1 55 ? -2.530 -2.791 32.432 1.00 18.50 76 HIS A N 1
ATOM 382 C CA . HIS A 1 55 ? -2.746 -1.449 33.007 1.00 18.76 76 HIS A CA 1
ATOM 383 C C . HIS A 1 55 ? -1.814 -1.186 34.156 1.00 19.28 76 HIS A C 1
ATOM 384 O O . HIS A 1 55 ? -1.767 -0.080 34.711 1.00 22.96 76 HIS A O 1
ATOM 391 N N . HIS A 1 56 ? -1.068 -2.203 34.538 1.00 19.34 77 HIS A N 1
ATOM 392 C CA . HIS A 1 56 ? -0.193 -2.082 35.707 1.00 18.73 77 HIS A CA 1
ATOM 393 C C . HIS A 1 56 ? 1.130 -2.777 35.401 1.00 18.32 77 HIS A C 1
ATOM 394 O O . HIS A 1 56 ? 1.165 -3.981 35.093 1.00 21.09 77 HIS A O 1
ATOM 401 N N . LEU A 1 57 ? 2.225 -2.031 35.460 1.00 18.24 78 LEU A N 1
ATOM 402 C CA . LEU A 1 57 ? 3.543 -2.577 35.232 1.00 17.31 78 LEU A CA 1
ATOM 403 C C . LEU A 1 57 ? 4.286 -2.601 36.547 1.00 21.05 78 LEU A C 1
ATOM 404 O O . LEU A 1 57 ? 4.120 -1.684 37.367 1.00 21.43 78 LEU A O 1
ATOM 409 N N . HIS A 1 58 ? 5.067 -3.666 36.731 1.00 22.35 79 HIS A N 1
ATOM 410 C CA . HIS A 1 58 ? 5.659 -3.994 38.023 1.00 23.07 79 HIS A CA 1
ATOM 411 C C . HIS A 1 58 ? 7.189 -4.049 37.923 1.00 23.02 79 HIS A C 1
ATOM 412 O O . HIS A 1 58 ? 7.752 -4.391 36.894 1.00 22.69 79 HIS A O 1
ATOM 419 N N . ASP A 1 59 ? 7.876 -3.768 39.030 1.00 21.49 80 ASP A N 1
ATOM 420 C CA . ASP A 1 59 ? 9.347 -3.861 39.061 1.00 22.74 80 ASP A CA 1
ATOM 421 C C . ASP A 1 59 ? 9.985 -5.156 38.530 1.00 23.39 80 ASP A C 1
ATOM 422 O O . ASP A 1 59 ? 11.088 -5.143 37.967 1.00 22.16 80 ASP A O 1
ATOM 427 N N . SER A 1 60 ? 9.287 -6.271 38.722 1.00 23.02 81 SER A N 1
ATOM 428 C CA . SER A 1 60 ? 9.778 -7.599 38.377 1.00 24.71 81 SER A CA 1
ATOM 429 C C . SER A 1 60 ? 9.413 -8.025 36.936 1.00 23.03 81 SER A C 1
ATOM 430 O O . SER A 1 60 ? 9.905 -9.053 36.448 1.00 25.13 81 SER A O 1
ATOM 433 N N . ASP A 1 61 ? 8.611 -7.211 36.236 1.00 21.82 82 ASP A N 1
ATOM 434 C CA . ASP A 1 61 ? 8.075 -7.634 34.939 1.00 21.87 82 ASP A CA 1
ATOM 435 C C . ASP A 1 61 ? 9.140 -8.049 33.931 1.00 21.98 82 ASP A C 1
ATOM 436 O O . ASP A 1 61 ? 8.978 -9.093 33.293 1.00 20.34 82 ASP A O 1
ATOM 441 N N . PHE A 1 62 ? 10.220 -7.255 33.788 1.00 18.63 83 PHE A N 1
ATOM 442 C CA . PHE A 1 62 ? 11.223 -7.464 32.747 1.00 20.53 83 PHE A CA 1
ATOM 443 C C . PHE A 1 62 ? 12.609 -7.774 33.303 1.00 21.34 83 PHE A C 1
ATOM 444 O O . PHE A 1 62 ? 13.574 -7.892 32.550 1.00 21.46 83 PHE A O 1
ATOM 452 N N . ALA A 1 63 ? 12.661 -7.941 34.620 1.00 22.35 84 ALA A N 1
ATOM 453 C CA . ALA A 1 63 ? 13.916 -8.036 35.346 1.00 26.44 84 ALA A CA 1
ATOM 454 C C . ALA A 1 63 ? 14.776 -9.281 35.026 1.00 29.95 84 ALA A C 1
ATOM 455 O O . ALA A 1 63 ? 15.986 -9.271 35.264 1.00 30.38 84 ALA A O 1
ATOM 457 N N . GLN A 1 64 ? 14.191 -10.345 34.477 1.00 29.32 85 GLN A N 1
ATOM 458 C CA . GLN A 1 64 ? 14.993 -11.530 34.112 1.00 26.04 85 GLN A CA 1
ATOM 459 C C . GLN A 1 64 ? 15.422 -11.554 32.629 1.00 28.33 85 GLN A C 1
ATOM 460 O O . GLN A 1 64 ? 16.072 -12.502 32.183 1.00 27.14 85 GLN A O 1
ATOM 466 N N . LEU A 1 65 ? 15.010 -10.543 31.856 1.00 24.47 86 LEU A N 1
ATOM 467 C CA . LEU A 1 65 ? 15.295 -10.489 30.432 1.00 20.67 86 LEU A CA 1
ATOM 468 C C . LEU A 1 65 ? 16.601 -9.727 30.225 1.00 25.51 86 LEU A C 1
ATOM 469 O O . LEU A 1 65 ? 16.638 -8.528 29.893 1.00 23.18 86 LEU A O 1
ATOM 474 N N . SER A 1 66 ? 17.695 -10.441 30.494 1.00 25.61 87 SER A N 1
ATOM 475 C CA . SER A 1 66 ? 19.040 -9.825 30.567 1.00 26.53 87 SER A CA 1
ATOM 476 C C . SER A 1 66 ? 19.631 -9.241 29.278 1.00 27.48 87 SER A C 1
ATOM 477 O O . SER A 1 66 ? 20.543 -8.395 29.360 1.00 30.68 87 SER A O 1
ATOM 480 N N . ASN A 1 67 ? 19.190 -9.702 28.106 1.00 24.87 88 ASN A N 1
ATOM 481 C CA . ASN A 1 67 ? 19.657 -9.149 26.836 1.00 30.41 88 ASN A CA 1
ATOM 482 C C . ASN A 1 67 ? 18.605 -8.301 26.104 1.00 22.93 88 ASN A C 1
ATOM 483 O O . ASN A 1 67 ? 18.752 -8.066 24.904 1.00 26.80 88 ASN A O 1
ATOM 488 N N . LEU A 1 68 ? 17.563 -7.873 26.818 1.00 21.43 89 LEU A N 1
ATOM 489 C CA . LEU A 1 68 ? 16.438 -7.223 26.176 1.00 23.33 89 LEU A CA 1
ATOM 490 C C . LEU A 1 68 ? 16.847 -5.853 25.666 1.00 22.36 89 LEU A C 1
ATOM 491 O O . LEU A 1 68 ? 17.394 -5.032 26.411 1.00 23.45 89 LEU A O 1
ATOM 496 N N . GLN A 1 69 ? 16.628 -5.636 24.379 1.00 21.37 90 GLN A N 1
ATOM 497 C CA . GLN A 1 69 ? 16.986 -4.391 23.736 1.00 20.15 90 GLN A CA 1
ATOM 498 C C . GLN A 1 69 ? 15.755 -3.561 23.339 1.00 19.84 90 GLN A C 1
ATOM 499 O O . GLN A 1 69 ? 15.804 -2.335 23.357 1.00 21.54 90 GLN A O 1
ATOM 505 N N . LYS A 1 70 ? 14.655 -4.216 22.993 1.00 18.52 91 LYS A N 1
ATOM 506 C CA . LYS A 1 70 ? 13.469 -3.519 22.457 1.00 17.55 91 LYS A CA 1
ATOM 507 C C . LYS A 1 70 ? 12.211 -3.990 23.191 1.00 17.51 91 LYS A C 1
ATOM 508 O O . LYS A 1 70 ? 12.043 -5.195 23.407 1.00 20.62 91 LYS A O 1
ATOM 514 N N . LEU A 1 71 ? 11.353 -3.043 23.579 1.00 16.85 92 LEU A N 1
ATOM 515 C CA . LEU A 1 71 ? 10.151 -3.347 24.336 1.00 15.06 92 LEU A CA 1
ATOM 516 C C . LEU A 1 71 ? 8.998 -2.512 23.813 1.00 16.04 92 LEU A C 1
ATOM 517 O O . LEU A 1 71 ? 9.043 -1.279 23.804 1.00 15.01 92 LEU A O 1
ATOM 522 N N . ASN A 1 72 ? 7.954 -3.189 23.337 1.00 14.31 93 ASN A N 1
ATOM 523 C CA . ASN A 1 72 ? 6.821 -2.495 22.781 1.00 16.54 93 ASN A CA 1
ATOM 524 C C . ASN A 1 72 ? 5.587 -2.752 23.661 1.00 16.44 93 ASN A C 1
ATOM 525 O O . ASN A 1 72 ? 5.073 -3.876 23.764 1.00 15.37 93 ASN A O 1
ATOM 530 N N . LEU A 1 73 ? 5.143 -1.677 24.332 1.00 16.06 94 LEU A N 1
ATOM 531 C CA . LEU A 1 73 ? 3.933 -1.705 25.201 1.00 14.35 94 LEU A CA 1
ATOM 532 C C . LEU A 1 73 ? 2.774 -0.851 24.670 1.00 14.54 94 LEU A C 1
ATOM 533 O O . LEU A 1 73 ? 1.850 -0.484 25.405 1.00 14.89 94 LEU A O 1
ATOM 538 N N . LYS A 1 74 ? 2.811 -0.530 23.391 1.00 12.11 95 LYS A N 1
ATOM 539 C CA . LYS A 1 74 ? 1.805 0.312 22.758 1.00 14.06 95 LYS A CA 1
ATOM 540 C C . LYS A 1 74 ? 0.355 -0.249 22.885 1.00 13.46 95 LYS A C 1
ATOM 541 O O . LYS A 1 74 ? 0.138 -1.445 22.795 1.00 15.72 95 LYS A O 1
ATOM 547 N N . TRP A 1 75 ? -0.587 0.638 23.156 1.00 14.43 96 TRP A N 1
ATOM 548 C CA . TRP A 1 75 ? -2.035 0.389 23.100 1.00 15.06 96 TRP A CA 1
ATOM 549 C C . TRP A 1 75 ? -2.593 -0.482 24.249 1.00 14.59 96 TRP A C 1
ATOM 550 O O . TRP A 1 75 ? -3.686 -1.078 24.145 1.00 16.84 96 TRP A O 1
ATOM 561 N N . ASN A 1 76 ? -1.845 -0.590 25.346 1.00 15.59 97 ASN A N 1
ATOM 562 C CA . ASN A 1 76 ? -2.275 -1.425 26.447 1.00 13.62 97 ASN A CA 1
ATOM 563 C C . ASN A 1 76 ? -3.340 -0.780 27.326 1.00 15.72 97 ASN A C 1
ATOM 564 O O . ASN A 1 76 ? -4.134 -1.483 27.988 1.00 18.08 97 ASN A O 1
ATOM 569 N N . CYS A 1 77 ? -3.381 0.549 27.326 1.00 15.70 98 CYS A N 1
ATOM 570 C CA . CYS A 1 77 ? -4.233 1.291 28.275 1.00 16.29 98 CYS A CA 1
ATOM 571 C C . CYS A 1 77 ? -4.597 2.641 27.664 1.00 16.07 98 CYS A C 1
ATOM 572 O O . CYS A 1 77 ? -4.197 3.678 28.196 1.00 17.18 98 CYS A O 1
ATOM 575 N N . PRO A 1 78 ? -5.325 2.631 26.548 1.00 17.52 99 PRO A N 1
ATOM 576 C CA . PRO A 1 78 ? -5.443 3.891 25.811 1.00 17.33 99 PRO A CA 1
ATOM 577 C C . PRO A 1 78 ? -6.185 4.941 26.571 1.00 17.32 99 PRO A C 1
ATOM 578 O O . PRO A 1 78 ? -7.150 4.622 27.270 1.00 18.27 99 PRO A O 1
ATOM 582 N N . PRO A 1 79 ? -5.754 6.199 26.409 1.00 15.66 100 PRO A N 1
ATOM 583 C CA . PRO A 1 79 ? -6.572 7.309 26.933 1.00 16.20 100 PRO A CA 1
ATOM 584 C C . PRO A 1 79 ? -8.014 7.211 26.407 1.00 16.03 100 PRO A C 1
ATOM 585 O O . PRO A 1 79 ? -8.233 6.725 25.302 1.00 17.54 100 PRO A O 1
ATOM 589 N N . ALA A 1 80 ? -8.960 7.726 27.188 1.00 18.89 101 ALA A N 1
ATOM 590 C CA . ALA A 1 80 ? -10.393 7.617 26.824 1.00 19.79 101 ALA A CA 1
ATOM 591 C C . ALA A 1 80 ? -10.707 8.042 25.389 1.00 17.35 101 ALA A C 1
ATOM 592 O O . ALA A 1 80 ? -11.488 7.410 24.676 1.00 19.98 101 ALA A O 1
ATOM 594 N N . GLY A 1 81 ? -10.071 9.127 24.921 1.00 19.18 102 GLY A N 1
ATOM 595 C CA . GLY A 1 81 ? -10.392 9.607 23.588 1.00 19.59 102 GLY A CA 1
ATOM 596 C C . GLY A 1 81 ? -10.022 8.693 22.475 1.00 18.99 102 GLY A C 1
ATOM 597 O O . GLY A 1 81 ? -10.601 8.749 21.382 1.00 25.73 102 GLY A O 1
ATOM 598 N N . LEU A 1 82 ? -9.009 7.855 22.735 1.00 17.78 103 LEU A N 1
ATOM 599 C CA . LEU A 1 82 ? -8.494 6.884 21.809 1.00 16.05 103 LEU A CA 1
ATOM 600 C C . LEU A 1 82 ? -9.039 5.436 21.945 1.00 15.79 103 LEU A C 1
ATOM 601 O O . LEU A 1 82 ? -8.946 4.634 21.020 1.00 21.41 103 LEU A O 1
ATOM 606 N N . SER A 1 83 ? -9.612 5.142 23.091 1.00 20.51 104 SER A N 1
ATOM 607 C CA . SER A 1 83 ? -10.329 3.877 23.372 1.00 19.33 104 SER A CA 1
ATOM 608 C C . SER A 1 83 ? -11.538 3.747 22.409 1.00 20.61 104 SER A C 1
ATOM 609 O O . SER A 1 83 ? -12.280 4.698 22.269 1.00 23.90 104 SER A O 1
ATOM 612 N N . PRO A 1 84 ? -11.690 2.604 21.739 1.00 23.61 105 PRO A N 1
ATOM 613 C CA . PRO A 1 84 ? -12.847 2.442 20.864 1.00 27.14 105 PRO A CA 1
ATOM 614 C C . PRO A 1 84 ? -14.187 2.756 21.539 1.00 31.46 105 PRO A C 1
ATOM 615 O O . PRO A 1 84 ? -15.076 3.277 20.845 1.00 35.98 105 PRO A O 1
ATOM 619 N N . MET A 1 85 ? -14.312 2.499 22.858 1.00 29.57 106 MET A N 1
ATOM 620 C CA . MET A 1 85 ? -15.537 2.797 23.628 1.00 29.60 106 MET A CA 1
ATOM 621 C C . MET A 1 85 ? -15.445 3.979 24.557 1.00 31.42 106 MET A C 1
ATOM 622 O O . MET A 1 85 ? -16.313 4.181 25.414 1.00 25.23 106 MET A O 1
ATOM 627 N N . HIS A 1 86 ? -14.392 4.772 24.411 1.00 24.95 107 HIS A N 1
ATOM 628 C CA . HIS A 1 86 ? -14.149 5.848 25.305 1.00 25.57 107 HIS A CA 1
ATOM 629 C C . HIS A 1 86 ? -14.079 5.451 26.777 1.00 22.83 107 HIS A C 1
ATOM 630 O O . HIS A 1 86 ? -14.411 6.226 27.656 1.00 23.65 107 HIS A O 1
ATOM 637 N N . PHE A 1 87 ? -13.579 4.249 27.063 1.00 23.94 108 PHE A N 1
ATOM 638 C CA . PHE A 1 87 ? -13.347 3.875 28.442 1.00 25.70 108 PHE A CA 1
ATOM 639 C C . PHE A 1 87 ? -12.074 4.580 28.915 1.00 27.02 108 PHE A C 1
ATOM 640 O O . PHE A 1 87 ? -11.038 4.535 28.210 1.00 22.04 108 PHE A O 1
ATOM 648 N N . PRO A 1 88 ? -12.114 5.177 30.106 1.00 26.89 109 PRO A N 1
ATOM 649 C CA . PRO A 1 88 ? -10.872 5.718 30.626 1.00 26.05 109 PRO A CA 1
ATOM 650 C C . PRO A 1 88 ? -9.862 4.628 30.978 1.00 27.15 109 PRO A C 1
ATOM 651 O O . PRO A 1 88 ? -10.231 3.510 31.348 1.00 25.25 109 PRO A O 1
ATOM 655 N N . CYS A 1 89 ? -8.591 4.981 30.889 1.00 21.59 110 CYS A N 1
ATOM 656 C CA . CYS A 1 89 ? -7.535 4.117 31.397 1.00 21.44 110 CYS A CA 1
ATOM 657 C C . CYS A 1 89 ? -6.382 4.931 31.954 1.00 22.35 110 CYS A C 1
ATOM 658 O O . CYS A 1 89 ? -5.905 5.883 31.311 1.00 22.66 110 CYS A O 1
ATOM 661 N N . HIS A 1 90 ? -5.918 4.510 33.123 1.00 21.42 111 HIS A N 1
ATOM 662 C CA . HIS A 1 90 ? -4.689 5.010 33.709 1.00 24.18 111 HIS A CA 1
ATOM 663 C C . HIS A 1 90 ? -3.725 3.852 33.928 1.00 23.41 111 HIS A C 1
ATOM 664 O O . HIS A 1 90 ? -4.019 2.905 34.648 1.00 26.01 111 HIS A O 1
ATOM 671 N N . MET A 1 91 ? -2.543 3.964 33.350 1.00 20.66 112 MET A N 1
ATOM 672 C CA . MET A 1 91 ? -1.512 2.968 33.503 1.00 20.29 112 MET A CA 1
ATOM 673 C C . MET A 1 91 ? -0.596 3.327 34.664 1.00 18.74 112 MET A C 1
ATOM 674 O O . MET A 1 91 ? -0.054 4.421 34.728 1.00 19.51 112 MET A O 1
ATOM 679 N N . THR A 1 92 ? -0.464 2.412 35.603 1.00 20.63 113 THR A N 1
ATOM 680 C CA . THR A 1 92 ? 0.484 2.570 36.691 1.00 20.81 113 THR A CA 1
ATOM 681 C C . THR A 1 92 ? 1.796 1.839 36.388 1.00 21.75 113 THR A C 1
ATOM 682 O O . THR A 1 92 ? 1.835 0.751 35.784 1.00 20.18 113 THR A O 1
ATOM 686 N N . ILE A 1 93 ? 2.886 2.463 36.801 1.00 21.34 114 ILE A N 1
ATOM 687 C CA . ILE A 1 93 ? 4.222 1.941 36.501 1.00 19.76 114 ILE A CA 1
ATOM 688 C C . ILE A 1 93 ? 5.045 1.999 37.770 1.00 21.46 114 ILE A C 1
ATOM 689 O O . ILE A 1 93 ? 5.305 3.114 38.286 1.00 22.61 114 ILE A O 1
ATOM 694 N N . GLU A 1 94 ? 5.477 0.845 38.258 1.00 19.72 115 GLU A N 1
ATOM 695 C CA . GLU A 1 94 ? 6.323 0.777 39.475 1.00 22.84 115 GLU A CA 1
ATOM 696 C C . GLU A 1 94 ? 7.695 1.428 39.231 1.00 23.51 115 GLU A C 1
ATOM 697 O O . GLU A 1 94 ? 8.203 1.450 38.111 1.00 22.24 115 GLU A O 1
ATOM 703 N N . PRO A 1 95 ? 8.269 2.028 40.277 1.00 25.05 116 PRO A N 1
ATOM 704 C CA . PRO A 1 95 ? 9.460 2.837 40.100 1.00 25.24 116 PRO A CA 1
ATOM 705 C C . PRO A 1 95 ? 10.607 2.254 39.275 1.00 23.82 116 PRO A C 1
ATOM 706 O O . PRO A 1 95 ? 11.205 3.003 38.504 1.00 23.36 116 PRO A O 1
ATOM 710 N N . ASN A 1 96 ? 10.926 0.967 39.448 1.00 23.26 117 ASN A N 1
ATOM 711 C CA . ASN A 1 96 ? 12.084 0.335 38.803 1.00 26.02 117 ASN A CA 1
ATOM 712 C C . ASN A 1 96 ? 11.721 -0.564 37.587 1.00 22.60 117 ASN A C 1
ATOM 713 O O . ASN A 1 96 ? 12.570 -1.296 37.064 1.00 21.06 117 ASN A O 1
ATOM 718 N N . THR A 1 97 ? 10.479 -0.467 37.115 1.00 20.65 118 THR A N 1
ATOM 719 C CA . THR A 1 97 ? 10.002 -1.318 35.979 1.00 18.66 118 THR A CA 1
ATOM 720 C C . THR A 1 97 ? 11.008 -1.358 34.841 1.00 18.69 118 THR A C 1
ATOM 721 O O . THR A 1 97 ? 11.327 -2.434 34.340 1.00 19.94 118 THR A O 1
ATOM 725 N N . PHE A 1 98 ? 11.532 -0.191 34.425 1.00 21.72 119 PHE A N 1
ATOM 726 C CA . PHE A 1 98 ? 12.520 -0.114 33.332 1.00 18.47 119 PHE A CA 1
ATOM 727 C C . PHE A 1 98 ? 13.999 -0.028 33.716 1.00 18.78 119 PHE A C 1
ATOM 728 O O . PHE A 1 98 ? 14.837 -0.400 32.915 1.00 20.21 119 PHE A O 1
ATOM 736 N N . LEU A 1 99 ? 14.301 0.499 34.907 1.00 21.78 120 LEU A N 1
ATOM 737 C CA . LEU A 1 99 ? 15.687 0.526 35.388 1.00 23.22 120 LEU A CA 1
ATOM 738 C C . LEU A 1 99 ? 16.203 -0.900 35.527 1.00 23.81 120 LEU A C 1
ATOM 739 O O . LEU A 1 99 ? 17.384 -1.160 35.382 1.00 23.81 120 LEU A O 1
ATOM 744 N N . ALA A 1 100 ? 15.283 -1.830 35.790 1.00 21.40 121 ALA A N 1
ATOM 745 C CA . ALA A 1 100 ? 15.595 -3.247 35.897 1.00 21.37 121 ALA A CA 1
ATOM 746 C C . ALA A 1 100 ? 16.085 -3.889 34.567 1.00 22.34 121 ALA A C 1
ATOM 747 O O . ALA A 1 100 ? 16.525 -5.050 34.514 1.00 21.51 121 ALA A O 1
ATOM 749 N N . VAL A 1 101 ? 16.017 -3.116 33.488 1.00 22.99 122 VAL A N 1
ATOM 750 C CA . VAL A 1 101 ? 16.491 -3.537 32.180 1.00 25.01 122 VAL A CA 1
ATOM 751 C C . VAL A 1 101 ? 17.586 -2.583 31.679 1.00 24.34 122 VAL A C 1
ATOM 752 O O . VAL A 1 101 ? 17.394 -1.844 30.718 1.00 19.26 122 VAL A O 1
ATOM 756 N N . PRO A 1 102 ? 18.784 -2.666 32.294 1.00 22.90 123 PRO A N 1
ATOM 757 C CA . PRO A 1 102 ? 19.903 -1.821 31.898 1.00 21.26 123 PRO A CA 1
ATOM 758 C C . PRO A 1 102 ? 20.457 -2.031 30.478 1.00 22.80 123 PRO A C 1
ATOM 759 O O . PRO A 1 102 ? 21.333 -1.290 30.067 1.00 25.20 123 PRO A O 1
ATOM 763 N N . THR A 1 103 ? 19.945 -3.004 29.728 1.00 20.85 124 THR A N 1
ATOM 764 C CA . THR A 1 103 ? 20.291 -3.215 28.325 1.00 21.18 124 THR A CA 1
ATOM 765 C C . THR A 1 103 ? 19.232 -2.552 27.342 1.00 19.30 124 THR A C 1
ATOM 766 O O . THR A 1 103 ? 19.383 -2.566 26.140 1.00 21.25 124 THR A O 1
ATOM 770 N N . LEU A 1 104 ? 18.166 -1.996 27.889 1.00 20.46 125 LEU A N 1
ATOM 771 C CA . LEU A 1 104 ? 17.043 -1.541 27.038 1.00 21.08 125 LEU A CA 1
ATOM 772 C C . LEU A 1 104 ? 17.469 -0.347 26.189 1.00 20.14 125 LEU A C 1
ATOM 773 O O . LEU A 1 104 ? 17.939 0.689 26.743 1.00 18.09 125 LEU A O 1
ATOM 778 N N . GLU A 1 105 ? 17.308 -0.504 24.867 1.00 19.89 126 GLU A N 1
ATOM 779 C CA . GLU A 1 105 ? 17.603 0.525 23.868 1.00 18.62 126 GLU A CA 1
ATOM 780 C C . GLU A 1 105 ? 16.394 1.247 23.260 1.00 17.58 126 GLU A C 1
ATOM 781 O O . GLU A 1 105 ? 16.533 2.389 22.871 1.00 17.62 126 GLU A O 1
ATOM 787 N N . GLU A 1 106 ? 15.243 0.568 23.153 1.00 17.71 127 GLU A N 1
ATOM 788 C CA . GLU A 1 106 ? 14.122 1.140 22.431 1.00 18.10 127 GLU A CA 1
ATOM 789 C C . GLU A 1 106 ? 12.870 0.818 23.210 1.00 16.12 127 GLU A C 1
ATOM 790 O O . GLU A 1 106 ? 12.595 -0.338 23.511 1.00 17.56 127 GLU A O 1
ATOM 796 N N . LEU A 1 107 ? 12.100 1.834 23.548 1.00 15.28 128 LEU A N 1
ATOM 797 C CA . LEU A 1 107 ? 10.885 1.642 24.313 1.00 15.26 128 LEU A CA 1
ATOM 798 C C . LEU A 1 107 ? 9.721 2.351 23.621 1.00 16.96 128 LEU A C 1
ATOM 799 O O . LEU A 1 107 ? 9.804 3.512 23.243 1.00 15.27 128 LEU A O 1
ATOM 804 N N . ASN A 1 108 ? 8.610 1.648 23.520 1.00 14.10 129 ASN A N 1
ATOM 805 C CA . ASN A 1 108 ? 7.409 2.231 23.006 1.00 15.71 129 ASN A CA 1
ATOM 806 C C . ASN A 1 108 ? 6.314 2.163 24.050 1.00 14.59 129 ASN A C 1
ATOM 807 O O . ASN A 1 108 ? 5.803 1.061 24.369 1.00 14.81 129 ASN A O 1
ATOM 812 N N . LEU A 1 109 ? 5.980 3.318 24.583 1.00 13.63 130 LEU A N 1
ATOM 813 C CA . LEU A 1 109 ? 4.942 3.458 25.621 1.00 14.84 130 LEU A CA 1
ATOM 814 C C . LEU A 1 109 ? 3.718 4.210 25.124 1.00 15.16 130 LEU A C 1
ATOM 815 O O . LEU A 1 109 ? 2.891 4.676 25.924 1.00 14.45 130 LEU A O 1
ATOM 820 N N . SER A 1 110 ? 3.545 4.298 23.800 1.00 14.17 131 SER A N 1
ATOM 821 C CA . SER A 1 110 ? 2.473 5.140 23.229 1.00 13.88 131 SER A CA 1
ATOM 822 C C . SER A 1 110 ? 1.098 4.522 23.421 1.00 13.61 131 SER A C 1
ATOM 823 O O . SER A 1 110 ? 0.958 3.315 23.683 1.00 12.86 131 SER A O 1
ATOM 826 N N . TYR A 1 111 ? 0.084 5.369 23.403 1.00 12.56 132 TYR A N 1
ATOM 827 C CA . TYR A 1 111 ? -1.308 4.939 23.464 1.00 13.40 132 TYR A CA 1
ATOM 828 C C . TYR A 1 111 ? -1.585 4.308 24.825 1.00 15.00 132 TYR A C 1
ATOM 829 O O . TYR A 1 111 ? -2.262 3.273 24.920 1.00 14.21 132 TYR A O 1
ATOM 838 N N . ASN A 1 112 ? -1.037 4.935 25.847 1.00 14.91 133 ASN A N 1
ATOM 839 C CA . ASN A 1 112 ? -1.210 4.549 27.264 1.00 13.98 133 ASN A CA 1
ATOM 840 C C . ASN A 1 112 ? -1.446 5.790 28.118 1.00 16.81 133 ASN A C 1
ATOM 841 O O . ASN A 1 112 ? -0.772 6.820 27.970 1.00 15.64 133 ASN A O 1
ATOM 846 N N . GLY A 1 113 ? -2.341 5.644 29.099 1.00 18.03 134 GLY A N 1
ATOM 847 C CA . GLY A 1 113 ? -2.774 6.717 29.973 1.00 16.51 134 GLY A CA 1
ATOM 848 C C . GLY A 1 113 ? -1.826 6.975 31.123 1.00 19.49 134 GLY A C 1
ATOM 849 O O . GLY A 1 113 ? -2.096 6.601 32.280 1.00 20.89 134 GLY A O 1
ATOM 850 N N . ILE A 1 114 ? -0.705 7.598 30.800 1.00 18.14 135 ILE A N 1
ATOM 851 C CA . ILE A 1 114 ? 0.304 7.960 31.767 1.00 19.00 135 ILE A CA 1
ATOM 852 C C . ILE A 1 114 ? 0.495 9.461 31.707 1.00 22.23 135 ILE A C 1
ATOM 853 O O . ILE A 1 114 ? 0.357 10.068 30.641 1.00 18.83 135 ILE A O 1
ATOM 858 N N . THR A 1 115 ? 0.760 10.049 32.865 1.00 20.53 136 THR A N 1
ATOM 859 C CA . THR A 1 115 ? 0.882 11.504 32.981 1.00 23.53 136 THR A CA 1
ATOM 860 C C . THR A 1 115 ? 2.288 11.976 33.297 1.00 22.03 136 THR A C 1
ATOM 861 O O . THR A 1 115 ? 2.555 13.169 33.265 1.00 22.70 136 THR A O 1
ATOM 865 N N . THR A 1 116 ? 3.166 11.048 33.636 1.00 22.01 137 THR A N 1
ATOM 866 C CA . THR A 1 116 ? 4.555 11.353 33.857 1.00 21.22 137 THR A CA 1
ATOM 867 C C . THR A 1 116 ? 5.462 10.320 33.190 1.00 20.64 137 THR A C 1
ATOM 868 O O . THR A 1 116 ? 5.075 9.194 32.970 1.00 20.36 137 THR A O 1
ATOM 872 N N . VAL A 1 117 ? 6.685 10.729 32.902 1.00 18.57 138 VAL A N 1
ATOM 873 C CA . VAL A 1 117 ? 7.695 9.864 32.319 1.00 21.09 138 VAL A CA 1
ATOM 874 C C . VAL A 1 117 ? 8.285 9.025 33.457 1.00 20.41 138 VAL A C 1
ATOM 875 O O . VAL A 1 117 ? 8.694 9.561 34.502 1.00 20.94 138 VAL A O 1
ATOM 879 N N . PRO A 1 118 ? 8.323 7.695 33.280 1.00 19.96 139 PRO A N 1
ATOM 880 C CA . PRO A 1 118 ? 8.974 6.844 34.260 1.00 18.87 139 PRO A CA 1
ATOM 881 C C . PRO A 1 118 ? 10.484 6.996 34.236 1.00 19.51 139 PRO A C 1
ATOM 882 O O . PRO A 1 118 ? 11.056 7.503 33.261 1.00 19.56 139 PRO A O 1
ATOM 886 N N . ALA A 1 119 ? 11.134 6.575 35.314 1.00 23.16 140 ALA A N 1
ATOM 887 C CA . ALA A 1 119 ? 12.579 6.472 35.324 1.00 23.10 140 ALA A CA 1
ATOM 888 C C . ALA A 1 119 ? 13.017 5.458 34.252 1.00 21.05 140 ALA A C 1
ATOM 889 O O . ALA A 1 119 ? 12.390 4.406 34.058 1.00 21.54 140 ALA A O 1
ATOM 891 N N . LEU A 1 120 ? 14.044 5.827 33.491 1.00 21.63 141 LEU A N 1
ATOM 892 C CA . LEU A 1 120 ? 14.510 5.007 32.384 1.00 21.14 141 LEU A CA 1
ATOM 893 C C . LEU A 1 120 ? 16.030 4.747 32.409 1.00 22.09 141 LEU A C 1
ATOM 894 O O . LEU A 1 120 ? 16.829 5.604 32.898 1.00 22.20 141 LEU A O 1
ATOM 899 N N . PRO A 1 121 ? 16.466 3.563 31.907 1.00 21.56 142 PRO A N 1
ATOM 900 C CA . PRO A 1 121 ? 17.895 3.235 31.926 1.00 23.34 142 PRO A CA 1
ATOM 901 C C . PRO A 1 121 ? 18.720 4.087 30.969 1.00 24.47 142 PRO A C 1
ATOM 902 O O . PRO A 1 121 ? 18.203 4.504 29.932 1.00 22.90 142 PRO A O 1
ATOM 906 N N . SER A 1 122 ? 19.989 4.356 31.313 1.00 20.12 143 SER A N 1
ATOM 907 C CA . SER A 1 122 ? 20.838 5.236 30.532 1.00 20.97 143 SER A CA 1
ATOM 908 C C . SER A 1 122 ? 21.296 4.655 29.188 1.00 20.67 143 SER A C 1
ATOM 909 O O . SER A 1 122 ? 21.893 5.345 28.381 1.00 20.59 143 SER A O 1
ATOM 912 N N . SER A 1 123 ? 21.015 3.372 28.962 1.00 21.14 144 SER A N 1
ATOM 913 C CA . SER A 1 123 ? 21.205 2.714 27.658 1.00 20.50 144 SER A CA 1
ATOM 914 C C . SER A 1 123 ? 20.218 3.163 26.546 1.00 19.08 144 SER A C 1
ATOM 915 O O . SER A 1 123 ? 20.409 2.870 25.359 1.00 18.94 144 SER A O 1
ATOM 918 N N . LEU A 1 124 ? 19.149 3.830 26.935 1.00 19.66 145 LEU A N 1
ATOM 919 C CA . LEU A 1 124 ? 18.023 4.076 26.014 1.00 19.47 145 LEU A CA 1
ATOM 920 C C . LEU A 1 124 ? 18.417 4.994 24.856 1.00 18.45 145 LEU A C 1
ATOM 921 O O . LEU A 1 124 ? 18.992 6.094 25.051 1.00 17.11 145 LEU A O 1
ATOM 926 N N . VAL A 1 125 ? 18.097 4.498 23.665 1.00 17.65 146 VAL A N 1
ATOM 927 C CA . VAL A 1 125 ? 18.372 5.168 22.399 1.00 18.56 146 VAL A CA 1
ATOM 928 C C . VAL A 1 125 ? 17.085 5.755 21.784 1.00 17.55 146 VAL A C 1
ATOM 929 O O . VAL A 1 125 ? 17.135 6.851 21.231 1.00 15.89 146 VAL A O 1
ATOM 933 N N . SER A 1 126 ? 15.957 5.028 21.867 1.00 17.80 147 SER A N 1
ATOM 934 C CA . SER A 1 126 ? 14.716 5.498 21.278 1.00 16.08 147 SER A CA 1
ATOM 935 C C . SER A 1 126 ? 13.561 5.401 22.258 1.00 15.33 147 SER A C 1
ATOM 936 O O . SER A 1 126 ? 13.399 4.378 22.932 1.00 16.20 147 SER A O 1
ATOM 939 N N . LEU A 1 127 ? 12.739 6.459 22.310 1.00 15.31 148 LEU A N 1
ATOM 940 C CA . LEU A 1 127 ? 11.652 6.578 23.297 1.00 13.94 148 LEU A CA 1
ATOM 941 C C . LEU A 1 127 ? 10.420 7.142 22.598 1.00 14.75 148 LEU A C 1
ATOM 942 O O . LEU A 1 127 ? 10.478 8.250 22.027 1.00 15.85 148 LEU A O 1
ATOM 947 N N . ILE A 1 128 ? 9.321 6.358 22.608 1.00 13.80 149 ILE A N 1
ATOM 948 C CA . ILE A 1 128 ? 8.093 6.788 22.022 1.00 13.11 149 ILE A CA 1
ATOM 949 C C . ILE A 1 128 ? 7.045 6.938 23.133 1.00 14.01 149 ILE A C 1
ATOM 950 O O . ILE A 1 128 ? 6.726 5.956 23.833 1.00 14.46 149 ILE A O 1
ATOM 955 N N . LEU A 1 129 ? 6.554 8.174 23.323 1.00 14.02 150 LEU A N 1
ATOM 956 C CA . LEU A 1 129 ? 5.591 8.540 24.394 1.00 14.68 150 LEU A CA 1
ATOM 957 C C . LEU A 1 129 ? 4.330 9.172 23.799 1.00 14.03 150 LEU A C 1
ATOM 958 O O . LEU A 1 129 ? 3.574 9.833 24.476 1.00 15.60 150 LEU A O 1
ATOM 963 N N . SER A 1 130 ? 4.090 8.967 22.530 1.00 13.29 151 SER A N 1
ATOM 964 C CA . SER A 1 130 ? 2.921 9.537 21.857 1.00 12.35 151 SER A CA 1
ATOM 965 C C . SER A 1 130 ? 1.573 8.991 22.359 1.00 12.90 151 SER A C 1
ATOM 966 O O . SER A 1 130 ? 1.457 7.864 22.826 1.00 12.76 151 SER A O 1
ATOM 969 N N . ARG A 1 131 ? 0.538 9.809 22.204 1.00 14.23 152 ARG A N 1
ATOM 970 C CA . ARG A 1 131 ? -0.801 9.455 22.635 1.00 12.92 152 ARG A CA 1
ATOM 971 C C . ARG A 1 131 ? -0.782 8.926 24.063 1.00 14.37 152 ARG A C 1
ATOM 972 O O . ARG A 1 131 ? -1.407 7.951 24.387 1.00 14.32 152 ARG A O 1
ATOM 980 N N . THR A 1 132 ? -0.080 9.662 24.915 1.00 15.75 153 THR A N 1
ATOM 981 C CA . THR A 1 132 ? -0.150 9.517 26.383 1.00 15.07 153 THR A CA 1
ATOM 982 C C . THR A 1 132 ? -0.790 10.787 26.896 1.00 14.65 153 THR A C 1
ATOM 983 O O . THR A 1 132 ? -1.257 11.593 26.115 1.00 16.74 153 THR A O 1
ATOM 987 N N . ASN A 1 133 ? -0.779 10.952 28.209 1.00 14.95 154 ASN A N 1
ATOM 988 C CA . ASN A 1 133 ? -1.276 12.154 28.851 1.00 17.48 154 ASN A CA 1
ATOM 989 C C . ASN A 1 133 ? -0.177 12.927 29.605 1.00 18.72 154 ASN A C 1
ATOM 990 O O . ASN A 1 133 ? -0.435 13.595 30.634 1.00 21.12 154 ASN A O 1
ATOM 995 N N . ILE A 1 134 ? 1.036 12.851 29.066 1.00 17.01 155 ILE A N 1
ATOM 996 C CA . ILE A 1 134 ? 2.199 13.577 29.592 1.00 18.65 155 ILE A CA 1
ATOM 997 C C . ILE A 1 134 ? 2.151 15.011 29.042 1.00 17.80 155 ILE A C 1
ATOM 998 O O . ILE A 1 134 ? 2.334 15.206 27.828 1.00 14.83 155 ILE A O 1
ATOM 1003 N N . LEU A 1 135 ? 1.902 16.019 29.906 1.00 17.84 156 LEU A N 1
ATOM 1004 C CA . LEU A 1 135 ? 1.660 17.396 29.447 1.00 15.82 156 LEU A CA 1
ATOM 1005 C C . LEU A 1 135 ? 2.758 18.371 29.873 1.00 18.21 156 LEU A C 1
ATOM 1006 O O . LEU A 1 135 ? 2.633 19.586 29.652 1.00 19.84 156 LEU A O 1
ATOM 1011 N N . GLN A 1 136 ? 3.830 17.818 30.420 1.00 19.92 157 GLN A N 1
ATOM 1012 C CA . GLN A 1 136 ? 5.024 18.587 30.764 1.00 24.51 157 GLN A CA 1
ATOM 1013 C C . GLN A 1 136 ? 6.295 17.783 30.537 1.00 25.75 157 GLN A C 1
ATOM 1014 O O . GLN A 1 136 ? 6.361 16.545 30.772 1.00 25.90 157 GLN A O 1
ATOM 1020 N N . LEU A 1 137 ? 7.320 18.476 30.079 1.00 23.03 158 LEU A N 1
ATOM 1021 C CA . LEU A 1 137 ? 8.652 17.923 30.099 1.00 20.87 158 LEU A CA 1
ATOM 1022 C C . LEU A 1 137 ? 9.508 18.962 30.767 1.00 23.50 158 LEU A C 1
ATOM 1023 O O . LEU A 1 137 ? 9.442 20.166 30.418 1.00 26.90 158 LEU A O 1
ATOM 1028 N N A ASP A 1 138 ? 10.274 18.543 31.761 0.48 24.44 159 ASP A N 1
ATOM 1029 N N B ASP A 1 138 ? 10.294 18.478 31.721 0.52 23.98 159 ASP A N 1
ATOM 1030 C CA A ASP A 1 138 ? 11.250 19.428 32.380 0.48 26.10 159 ASP A CA 1
ATOM 1031 C CA B ASP A 1 138 ? 11.183 19.279 32.543 0.52 25.36 159 ASP A CA 1
ATOM 1032 C C A ASP A 1 138 ? 12.544 18.650 32.573 0.48 26.78 159 ASP A C 1
ATOM 1033 C C B ASP A 1 138 ? 12.578 18.631 32.501 0.52 26.38 159 ASP A C 1
ATOM 1034 O O A ASP A 1 138 ? 12.576 17.447 32.347 0.48 24.83 159 ASP A O 1
ATOM 1035 O O B ASP A 1 138 ? 12.719 17.516 32.019 0.52 25.50 159 ASP A O 1
ATOM 1044 N N . PRO A 1 139 ? 13.630 19.336 32.968 1.00 27.22 160 PRO A N 1
ATOM 1045 C CA . PRO A 1 139 ? 14.937 18.673 32.999 1.00 31.80 160 PRO A CA 1
ATOM 1046 C C . PRO A 1 139 ? 14.985 17.335 33.796 1.00 30.54 160 PRO A C 1
ATOM 1047 O O . PRO A 1 139 ? 15.741 16.433 33.442 1.00 36.82 160 PRO A O 1
ATOM 1051 N N . THR A 1 140 ? 14.130 17.188 34.806 1.00 29.10 161 THR A N 1
ATOM 1052 C CA . THR A 1 140 ? 14.020 15.951 35.574 1.00 28.92 161 THR A CA 1
ATOM 1053 C C . THR A 1 140 ? 13.154 14.856 34.897 1.00 26.47 161 THR A C 1
ATOM 1054 O O . THR A 1 140 ? 13.042 13.768 35.412 1.00 28.23 161 THR A O 1
ATOM 1058 N N . SER A 1 141 ? 12.551 15.141 33.751 1.00 26.41 162 SER A N 1
ATOM 1059 C CA . SER A 1 141 ? 11.696 14.130 33.085 1.00 25.55 162 SER A CA 1
ATOM 1060 C C . SER A 1 141 ? 12.496 13.016 32.444 1.00 25.86 162 SER A C 1
ATOM 1061 O O . SER A 1 141 ? 12.040 11.868 32.450 1.00 26.15 162 SER A O 1
ATOM 1064 N N . LEU A 1 142 ? 13.643 13.350 31.850 1.00 22.77 163 LEU A N 1
ATOM 1065 C CA . LEU A 1 142 ? 14.433 12.435 31.052 1.00 22.19 163 LEU A CA 1
ATOM 1066 C C . LEU A 1 142 ? 15.880 12.371 31.571 1.00 23.95 163 LEU A C 1
ATOM 1067 O O . LEU A 1 142 ? 16.833 12.270 30.796 1.00 27.36 163 LEU A O 1
ATOM 1072 N N . THR A 1 143 ? 16.012 12.360 32.900 1.00 26.99 164 THR A N 1
ATOM 1073 C CA . THR A 1 143 ? 17.327 12.460 33.550 1.00 30.15 164 THR A CA 1
ATOM 1074 C C . THR A 1 143 ? 18.231 11.331 33.110 1.00 27.23 164 THR A C 1
ATOM 1075 O O . THR A 1 143 ? 17.814 10.160 33.089 1.00 31.14 164 THR A O 1
ATOM 1079 N N . GLY A 1 144 ? 19.438 11.683 32.710 1.00 26.71 165 GLY A N 1
ATOM 1080 C CA . GLY A 1 144 ? 20.499 10.704 32.479 1.00 27.65 165 GLY A CA 1
ATOM 1081 C C . GLY A 1 144 ? 20.447 9.923 31.175 1.00 24.64 165 GLY A C 1
ATOM 1082 O O . GLY A 1 144 ? 21.236 9.005 30.973 1.00 26.49 165 GLY A O 1
ATOM 1083 N N . LEU A 1 145 ? 19.536 10.281 30.274 1.00 22.34 166 LEU A N 1
ATOM 1084 C CA . LEU A 1 145 ? 19.470 9.557 28.978 1.00 22.43 166 LEU A CA 1
ATOM 1085 C C . LEU A 1 145 ? 20.424 10.146 27.931 1.00 20.45 166 LEU A C 1
ATOM 1086 O O . LEU A 1 145 ? 20.013 10.757 26.922 1.00 21.04 166 LEU A O 1
ATOM 1091 N N . HIS A 1 146 ? 21.718 10.006 28.191 1.00 23.99 167 HIS A N 1
ATOM 1092 C CA . HIS A 1 146 ? 22.726 10.633 27.357 1.00 24.44 167 HIS A CA 1
ATOM 1093 C C . HIS A 1 146 ? 22.954 9.988 26.010 1.00 23.47 167 HIS A C 1
ATOM 1094 O O . HIS A 1 146 ? 23.567 10.612 25.185 1.00 23.54 167 HIS A O 1
ATOM 1101 N N . ALA A 1 147 ? 22.424 8.776 25.800 1.00 20.98 168 ALA A N 1
ATOM 1102 C CA . ALA A 1 147 ? 22.484 8.073 24.528 1.00 21.52 168 ALA A CA 1
ATOM 1103 C C . ALA A 1 147 ? 21.187 8.245 23.678 1.00 17.85 168 ALA A C 1
ATOM 1104 O O . ALA A 1 147 ? 21.094 7.688 22.574 1.00 21.26 168 ALA A O 1
ATOM 1106 N N . LEU A 1 148 ? 20.210 8.947 24.221 1.00 19.11 169 LEU A N 1
ATOM 1107 C CA . LEU A 1 148 ? 18.901 9.048 23.554 1.00 15.97 169 LEU A CA 1
ATOM 1108 C C . LEU A 1 148 ? 19.085 9.848 22.229 1.00 16.04 169 LEU A C 1
ATOM 1109 O O . LEU A 1 148 ? 19.568 10.978 22.228 1.00 16.23 169 LEU A O 1
ATOM 1114 N N . ARG A 1 149 ? 18.704 9.209 21.135 1.00 16.19 170 ARG A N 1
ATOM 1115 C CA . ARG A 1 149 ? 18.736 9.826 19.826 1.00 16.50 170 ARG A CA 1
ATOM 1116 C C . ARG A 1 149 ? 17.339 10.211 19.314 1.00 15.62 170 ARG A C 1
ATOM 1117 O O . ARG A 1 149 ? 17.206 11.175 18.541 1.00 15.78 170 ARG A O 1
ATOM 1125 N N . PHE A 1 150 ? 16.328 9.458 19.747 1.00 16.44 171 PHE A N 1
ATOM 1126 C CA . PHE A 1 150 ? 14.959 9.679 19.271 1.00 14.79 171 PHE A CA 1
ATOM 1127 C C . PHE A 1 150 ? 13.972 9.891 20.415 1.00 15.37 171 PHE A C 1
ATOM 1128 O O . PHE A 1 150 ? 13.898 9.071 21.355 1.00 15.86 171 PHE A O 1
ATOM 1136 N N . LEU A 1 151 ? 13.213 10.969 20.314 1.00 14.39 172 LEU A N 1
ATOM 1137 C CA . LEU A 1 151 ? 12.114 11.216 21.229 1.00 13.58 172 LEU A CA 1
ATOM 1138 C C . LEU A 1 151 ? 10.884 11.634 20.426 1.00 13.09 172 LEU A C 1
ATOM 1139 O O . LEU A 1 151 ? 10.858 12.719 19.814 1.00 12.61 172 LEU A O 1
ATOM 1144 N N . TYR A 1 152 ? 9.894 10.713 20.411 1.00 16.22 173 TYR A N 1
ATOM 1145 C CA . TYR A 1 152 ? 8.584 10.941 19.755 1.00 14.52 173 TYR A CA 1
ATOM 1146 C C . TYR A 1 152 ? 7.537 11.073 20.822 1.00 17.06 173 TYR A C 1
ATOM 1147 O O . TYR A 1 152 ? 7.341 10.160 21.648 1.00 18.37 173 TYR A O 1
ATOM 1156 N N . MET A 1 153 ? 6.907 12.248 20.871 1.00 14.32 174 MET A N 1
ATOM 1157 C CA . MET A 1 153 ? 5.791 12.460 21.761 1.00 13.81 174 MET A CA 1
ATOM 1158 C C . MET A 1 153 ? 4.727 13.337 21.111 1.00 12.87 174 MET A C 1
ATOM 1159 O O . MET A 1 153 ? 4.611 14.495 21.377 1.00 13.97 174 MET A O 1
ATOM 1164 N N . ASP A 1 154 ? 4.010 12.690 20.228 1.00 13.60 175 ASP A N 1
ATOM 1165 C CA . ASP A 1 154 ? 2.990 13.297 19.403 1.00 12.34 175 ASP A CA 1
ATOM 1166 C C . ASP A 1 154 ? 1.644 12.960 19.969 1.00 13.16 175 ASP A C 1
ATOM 1167 O O . ASP A 1 154 ? 1.458 11.825 20.393 1.00 13.30 175 ASP A O 1
ATOM 1172 N N . GLY A 1 155 ? 0.705 13.899 19.899 1.00 12.28 176 GLY A N 1
ATOM 1173 C CA . GLY A 1 155 ? -0.684 13.562 20.121 1.00 13.87 176 GLY A CA 1
ATOM 1174 C C . GLY A 1 155 ? -1.082 13.454 21.564 1.00 13.61 176 GLY A C 1
ATOM 1175 O O . GLY A 1 155 ? -2.061 12.739 21.875 1.00 14.52 176 GLY A O 1
ATOM 1176 N N . ASN A 1 156 ? -0.454 14.241 22.441 1.00 12.60 177 ASN A N 1
ATOM 1177 C CA . ASN A 1 156 ? -0.818 14.254 23.841 1.00 13.84 177 ASN A CA 1
ATOM 1178 C C . ASN A 1 156 ? -1.838 15.331 24.117 1.00 17.72 177 ASN A C 1
ATOM 1179 O O . ASN A 1 156 ? -2.314 15.426 25.231 1.00 17.63 177 ASN A O 1
ATOM 1184 N N . CYS A 1 157 ? -2.186 16.138 23.118 1.00 15.04 178 CYS A N 1
ATOM 1185 C CA . CYS A 1 157 ? -3.241 17.144 23.341 1.00 16.05 178 CYS A CA 1
ATOM 1186 C C . CYS A 1 157 ? -3.830 17.592 22.069 1.00 17.17 178 CYS A C 1
ATOM 1187 O O . CYS A 1 157 ? -3.333 18.549 21.483 1.00 16.29 178 CYS A O 1
ATOM 1190 N N . TYR A 1 158 ? -4.908 16.928 21.633 1.00 14.37 179 TYR A N 1
ATOM 1191 C CA . TYR A 1 158 ? -5.599 17.280 20.389 1.00 15.99 179 TYR A CA 1
ATOM 1192 C C . TYR A 1 158 ? -7.005 16.669 20.422 1.00 14.65 179 TYR A C 1
ATOM 1193 O O . TYR A 1 158 ? -7.395 16.130 21.456 1.00 15.07 179 TYR A O 1
ATOM 1202 N N . TYR A 1 159 ? -7.763 16.763 19.329 1.00 16.02 180 TYR A N 1
ATOM 1203 C CA . TYR A 1 159 ? -9.181 16.398 19.420 1.00 17.47 180 TYR A CA 1
ATOM 1204 C C . TYR A 1 159 ? -9.476 14.951 19.846 1.00 17.79 180 TYR A C 1
ATOM 1205 O O . TYR A 1 159 ? -10.530 14.688 20.482 1.00 17.11 180 TYR A O 1
ATOM 1214 N N . LYS A 1 160 ? -8.596 14.013 19.503 1.00 17.36 181 LYS A N 1
ATOM 1215 C CA . LYS A 1 160 ? -8.788 12.624 19.906 1.00 17.35 181 LYS A CA 1
ATOM 1216 C C . LYS A 1 160 ? -8.257 12.292 21.324 1.00 15.40 181 LYS A C 1
ATOM 1217 O O . LYS A 1 160 ? -8.438 11.200 21.874 1.00 16.89 181 LYS A O 1
ATOM 1223 N N . ASN A 1 161 ? -7.609 13.266 21.936 1.00 14.56 182 ASN A N 1
ATOM 1224 C CA . ASN A 1 161 ? -6.953 13.059 23.215 1.00 14.73 182 ASN A CA 1
ATOM 1225 C C . ASN A 1 161 ? -6.770 14.431 23.852 1.00 16.36 182 ASN A C 1
ATOM 1226 O O . ASN A 1 161 ? -5.649 14.958 23.986 1.00 15.44 182 ASN A O 1
ATOM 1231 N N . PRO A 1 162 ? -7.876 15.078 24.234 1.00 18.35 183 PRO A N 1
ATOM 1232 C CA . PRO A 1 162 ? -7.826 16.479 24.662 1.00 18.94 183 PRO A CA 1
ATOM 1233 C C . PRO A 1 162 ? -7.247 16.633 26.053 1.00 20.78 183 PRO A C 1
ATOM 1234 O O . PRO A 1 162 ? -7.178 15.660 26.797 1.00 22.07 183 PRO A O 1
ATOM 1238 N N . CYS A 1 163 ? -6.772 17.834 26.369 1.00 21.13 184 CYS A N 1
ATOM 1239 C CA . CYS A 1 163 ? -6.130 18.088 27.634 1.00 20.87 184 CYS A CA 1
ATOM 1240 C C . CYS A 1 163 ? -6.510 19.435 28.265 1.00 21.71 184 CYS A C 1
ATOM 1241 O O . CYS A 1 163 ? -6.231 19.650 29.458 1.00 24.44 184 CYS A O 1
ATOM 1244 N N . GLY A 1 164 ? -7.070 20.350 27.486 1.00 20.44 185 GLY A N 1
ATOM 1245 C CA . GLY A 1 164 ? -7.500 21.683 27.985 1.00 23.42 185 GLY A CA 1
ATOM 1246 C C . GLY A 1 164 ? -6.388 22.744 28.125 1.00 27.43 185 GLY A C 1
ATOM 1247 O O . GLY A 1 164 ? -6.631 23.846 28.610 1.00 29.36 185 GLY A O 1
ATOM 1248 N N . ARG A 1 165 ? -5.164 22.429 27.708 1.00 23.26 186 ARG A N 1
ATOM 1249 C CA . ARG A 1 165 ? -4.040 23.399 27.768 1.00 21.88 186 ARG A CA 1
ATOM 1250 C C . ARG A 1 165 ? -2.948 22.982 26.768 1.00 22.19 186 ARG A C 1
ATOM 1251 O O . ARG A 1 165 ? -3.149 22.052 26.033 1.00 22.59 186 ARG A O 1
ATOM 1259 N N . ALA A 1 166 ? -1.879 23.748 26.661 1.00 24.08 187 ALA A N 1
ATOM 1260 C CA . ALA A 1 166 ? -0.723 23.368 25.831 1.00 25.58 187 ALA A CA 1
ATOM 1261 C C . ALA A 1 166 ? 0.209 22.440 26.607 1.00 25.20 187 ALA A C 1
ATOM 1262 O O . ALA A 1 166 ? 0.414 22.622 27.815 1.00 25.23 187 ALA A O 1
ATOM 1264 N N . LEU A 1 167 ? 0.794 21.458 25.913 1.00 19.88 188 LEU A N 1
ATOM 1265 C CA . LEU A 1 167 ? 1.967 20.775 26.379 1.00 19.33 188 LEU A CA 1
ATOM 1266 C C . LEU A 1 167 ? 2.985 21.838 26.766 1.00 19.24 188 LEU A C 1
ATOM 1267 O O . LEU A 1 167 ? 3.163 22.807 26.057 1.00 20.56 188 LEU A O 1
ATOM 1272 N N . GLU A 1 168 ? 3.641 21.636 27.894 1.00 19.78 189 GLU A N 1
ATOM 1273 C CA . GLU A 1 168 ? 4.610 22.598 28.420 1.00 23.89 189 GLU A CA 1
ATOM 1274 C C . GLU A 1 168 ? 5.979 21.940 28.436 1.00 24.19 189 GLU A C 1
ATOM 1275 O O . GLU A 1 168 ? 6.233 21.099 29.277 1.00 24.84 189 GLU A O 1
ATOM 1281 N N . VAL A 1 169 ? 6.846 22.317 27.504 1.00 24.02 190 VAL A N 1
ATOM 1282 C CA . VAL A 1 169 ? 8.246 21.891 27.517 1.00 23.66 190 VAL A CA 1
ATOM 1283 C C . VAL A 1 169 ? 9.055 23.060 28.030 1.00 27.20 190 VAL A C 1
ATOM 1284 O O . VAL A 1 169 ? 9.155 24.092 27.369 1.00 25.73 190 VAL A O 1
ATOM 1288 N N . ALA A 1 170 ? 9.600 22.896 29.237 1.00 26.57 191 ALA A N 1
ATOM 1289 C CA . ALA A 1 170 ? 10.277 23.964 29.913 1.00 26.73 191 ALA A CA 1
ATOM 1290 C C . ALA A 1 170 ? 11.465 24.418 29.074 1.00 27.72 191 ALA A C 1
ATOM 1291 O O . ALA A 1 170 ? 12.068 23.614 28.362 1.00 26.51 191 ALA A O 1
ATOM 1293 N N . PRO A 1 171 ? 11.809 25.708 29.142 1.00 27.37 192 PRO A N 1
ATOM 1294 C CA . PRO A 1 171 ? 12.991 26.189 28.422 1.00 29.09 192 PRO A CA 1
ATOM 1295 C C . PRO A 1 171 ? 14.245 25.401 28.818 1.00 28.88 192 PRO A C 1
ATOM 1296 O O . PRO A 1 171 ? 14.524 25.212 30.005 1.00 28.73 192 PRO A O 1
ATOM 1300 N N . GLY A 1 172 ? 14.965 24.900 27.826 1.00 24.03 193 GLY A N 1
ATOM 1301 C CA . GLY A 1 172 ? 16.123 24.046 28.049 1.00 24.68 193 GLY A CA 1
ATOM 1302 C C . GLY A 1 172 ? 15.870 22.697 28.684 1.00 25.38 193 GLY A C 1
ATOM 1303 O O . GLY A 1 172 ? 16.833 22.035 29.090 1.00 24.20 193 GLY A O 1
ATOM 1304 N N . ALA A 1 173 ? 14.602 22.254 28.748 1.00 23.59 194 ALA A N 1
ATOM 1305 C CA . ALA A 1 173 ? 14.256 20.955 29.398 1.00 22.91 194 ALA A CA 1
ATOM 1306 C C . ALA A 1 173 ? 15.013 19.738 28.830 1.00 24.49 194 ALA A C 1
ATOM 1307 O O . ALA A 1 173 ? 15.294 18.806 29.539 1.00 23.34 194 ALA A O 1
ATOM 1309 N N . LEU A 1 174 ? 15.328 19.773 27.536 1.00 22.46 195 LEU A N 1
ATOM 1310 C CA . LEU A 1 174 ? 15.956 18.670 26.836 1.00 23.92 195 LEU A CA 1
ATOM 1311 C C . LEU A 1 174 ? 17.458 18.817 26.583 1.00 22.45 195 LEU A C 1
ATOM 1312 O O . LEU A 1 174 ? 18.064 17.964 25.901 1.00 20.00 195 LEU A O 1
ATOM 1317 N N . LEU A 1 175 ? 18.070 19.867 27.142 1.00 24.43 196 LEU A N 1
ATOM 1318 C CA . LEU A 1 175 ? 19.477 20.141 26.821 1.00 23.50 196 LEU A CA 1
ATOM 1319 C C . LEU A 1 175 ? 20.426 19.043 27.284 1.00 24.31 196 LEU A C 1
ATOM 1320 O O . LEU A 1 175 ? 21.489 18.868 26.693 1.00 27.16 196 LEU A O 1
ATOM 1325 N N . GLY A 1 176 ? 20.045 18.275 28.304 1.00 24.24 197 GLY A N 1
ATOM 1326 C CA . GLY A 1 176 ? 20.884 17.145 28.744 1.00 28.07 197 GLY A CA 1
ATOM 1327 C C . GLY A 1 176 ? 20.859 15.949 27.817 1.00 27.77 197 GLY A C 1
ATOM 1328 O O . GLY A 1 176 ? 21.578 14.946 28.040 1.00 28.10 197 GLY A O 1
ATOM 1329 N N . LEU A 1 177 ? 19.970 16.001 26.817 1.00 27.01 198 LEU A N 1
ATOM 1330 C CA . LEU A 1 177 ? 19.922 14.981 25.757 1.00 23.73 198 LEU A CA 1
ATOM 1331 C C . LEU A 1 177 ? 20.908 15.337 24.656 1.00 23.23 198 LEU A C 1
ATOM 1332 O O . LEU A 1 177 ? 20.518 15.736 23.509 1.00 19.67 198 LEU A O 1
ATOM 1337 N N . GLY A 1 178 ? 22.197 15.189 25.000 1.00 22.38 199 GLY A N 1
ATOM 1338 C CA . GLY A 1 178 ? 23.278 15.579 24.114 1.00 22.46 199 GLY A CA 1
ATOM 1339 C C . GLY A 1 178 ? 23.463 14.830 22.811 1.00 22.48 199 GLY A C 1
ATOM 1340 O O . GLY A 1 178 ? 24.195 15.288 21.955 1.00 22.54 199 GLY A O 1
ATOM 1341 N N . ASN A 1 179 ? 22.786 13.695 22.661 1.00 19.20 200 ASN A N 1
ATOM 1342 C CA . ASN A 1 179 ? 22.814 12.918 21.437 1.00 20.70 200 ASN A CA 1
ATOM 1343 C C . ASN A 1 179 ? 21.481 12.976 20.625 1.00 17.90 200 ASN A C 1
ATOM 1344 O O . ASN A 1 179 ? 21.334 12.267 19.645 1.00 21.54 200 ASN A O 1
ATOM 1349 N N . LEU A 1 180 ? 20.552 13.802 21.049 1.00 18.58 201 LEU A N 1
ATOM 1350 C CA . LEU A 1 180 ? 19.208 13.785 20.440 1.00 16.92 201 LEU A CA 1
ATOM 1351 C C . LEU A 1 180 ? 19.255 14.328 19.001 1.00 16.19 201 LEU A C 1
ATOM 1352 O O . LEU A 1 180 ? 19.714 15.466 18.754 1.00 17.30 201 LEU A O 1
ATOM 1357 N N . THR A 1 181 ? 18.809 13.488 18.060 1.00 14.74 202 THR A N 1
ATOM 1358 C CA . THR A 1 181 ? 18.780 13.836 16.667 1.00 14.86 202 THR A CA 1
ATOM 1359 C C . THR A 1 181 ? 17.366 13.963 16.086 1.00 16.69 202 THR A C 1
ATOM 1360 O O . THR A 1 181 ? 17.195 14.628 15.084 1.00 17.42 202 THR A O 1
ATOM 1364 N N . HIS A 1 182 ? 16.394 13.302 16.697 1.00 14.21 203 HIS A N 1
ATOM 1365 C CA . HIS A 1 182 ? 15.022 13.305 16.197 1.00 13.82 203 HIS A CA 1
ATOM 1366 C C . HIS A 1 182 ? 14.078 13.702 17.325 1.00 13.20 203 HIS A C 1
ATOM 1367 O O . HIS A 1 182 ? 14.072 13.011 18.313 1.00 12.67 203 HIS A O 1
ATOM 1374 N N . LEU A 1 183 ? 13.291 14.769 17.119 1.00 11.69 204 LEU A N 1
ATOM 1375 C CA . LEU A 1 183 ? 12.289 15.206 18.073 1.00 12.27 204 LEU A CA 1
ATOM 1376 C C . LEU A 1 183 ? 10.978 15.434 17.317 1.00 11.28 204 LEU A C 1
ATOM 1377 O O . LEU A 1 183 ? 10.925 16.194 16.343 1.00 11.37 204 LEU A O 1
ATOM 1382 N N . SER A 1 184 ? 9.904 14.784 17.779 1.00 12.10 205 SER A N 1
ATOM 1383 C CA . SER A 1 184 ? 8.588 14.922 17.195 1.00 12.47 205 SER A CA 1
ATOM 1384 C C . SER A 1 184 ? 7.602 15.283 18.279 1.00 11.71 205 SER A C 1
ATOM 1385 O O . SER A 1 184 ? 7.497 14.580 19.313 1.00 11.66 205 SER A O 1
ATOM 1388 N N . LEU A 1 185 ? 6.940 16.426 18.095 1.00 12.12 206 LEU A N 1
ATOM 1389 C CA . LEU A 1 185 ? 6.022 16.975 19.081 1.00 12.35 206 LEU A CA 1
ATOM 1390 C C . LEU A 1 185 ? 4.750 17.497 18.346 1.00 11.55 206 LEU A C 1
ATOM 1391 O O . LEU A 1 185 ? 4.299 18.594 18.586 1.00 12.74 206 LEU A O 1
ATOM 1396 N N . LYS A 1 186 ? 4.231 16.701 17.444 1.00 11.95 207 LYS A N 1
ATOM 1397 C CA . LYS A 1 186 ? 3.040 16.975 16.637 1.00 12.28 207 LYS A CA 1
ATOM 1398 C C . LYS A 1 186 ? 1.789 16.835 17.517 1.00 12.54 207 LYS A C 1
ATOM 1399 O O . LYS A 1 186 ? 1.815 16.125 18.528 1.00 11.39 207 LYS A O 1
ATOM 1405 N N . TYR A 1 187 ? 0.685 17.523 17.162 1.00 12.80 208 TYR A N 1
ATOM 1406 C CA . TYR A 1 187 ? -0.641 17.311 17.791 1.00 12.58 208 TYR A CA 1
ATOM 1407 C C . TYR A 1 187 ? -0.632 17.472 19.329 1.00 12.89 208 TYR A C 1
ATOM 1408 O O . TYR A 1 187 ? -1.148 16.647 20.076 1.00 13.07 208 TYR A O 1
ATOM 1417 N N . ASN A 1 188 ? 0.001 18.556 19.796 1.00 13.41 209 ASN A N 1
ATOM 1418 C CA . ASN A 1 188 ? 0.217 18.819 21.243 1.00 14.20 209 ASN A CA 1
ATOM 1419 C C . ASN A 1 188 ? -0.313 20.175 21.721 1.00 13.85 209 ASN A C 1
ATOM 1420 O O . ASN A 1 188 ? -0.018 20.601 22.827 1.00 15.57 209 ASN A O 1
ATOM 1425 N N . ASN A 1 189 ? -1.050 20.853 20.867 1.00 14.47 210 ASN A N 1
ATOM 1426 C CA . ASN A 1 189 ? -1.715 22.080 21.156 1.00 14.83 210 ASN A CA 1
ATOM 1427 C C . ASN A 1 189 ? -0.712 23.194 21.511 1.00 16.40 210 ASN A C 1
ATOM 1428 O O . ASN A 1 189 ? -1.032 24.101 22.275 1.00 15.44 210 ASN A O 1
ATOM 1433 N N . LEU A 1 190 ? 0.509 23.108 20.983 1.00 15.11 211 LEU A N 1
ATOM 1434 C CA . LEU A 1 190 ? 1.549 24.125 21.225 1.00 15.34 211 LEU A CA 1
ATOM 1435 C C . LEU A 1 190 ? 1.178 25.410 20.492 1.00 16.31 211 LEU A C 1
ATOM 1436 O O . LEU A 1 190 ? 0.639 25.394 19.360 1.00 14.93 211 LEU A O 1
ATOM 1441 N N . THR A 1 191 ? 1.557 26.537 21.096 1.00 16.43 212 THR A N 1
ATOM 1442 C CA . THR A 1 191 ? 1.462 27.821 20.422 1.00 17.08 212 THR A CA 1
ATOM 1443 C C . THR A 1 191 ? 2.837 28.449 20.192 1.00 17.19 212 THR A C 1
ATOM 1444 O O . THR A 1 191 ? 2.930 29.393 19.437 1.00 22.03 212 THR A O 1
ATOM 1448 N N . THR A 1 192 ? 3.916 27.919 20.776 1.00 18.25 213 THR A N 1
ATOM 1449 C CA . THR A 1 192 ? 5.268 28.406 20.545 1.00 19.16 213 THR A CA 1
ATOM 1450 C C . THR A 1 192 ? 6.194 27.199 20.497 1.00 21.01 213 THR A C 1
ATOM 1451 O O . THR A 1 192 ? 5.880 26.129 21.002 1.00 20.00 213 THR A O 1
ATOM 1455 N N . VAL A 1 193 ? 7.338 27.382 19.866 1.00 18.11 214 VAL A N 1
ATOM 1456 C CA . VAL A 1 193 ? 8.353 26.367 19.822 1.00 18.06 214 VAL A CA 1
ATOM 1457 C C . VAL A 1 193 ? 9.046 26.380 21.193 1.00 19.51 214 VAL A C 1
ATOM 1458 O O . VAL A 1 193 ? 9.441 27.456 21.672 1.00 19.24 214 VAL A O 1
ATOM 1462 N N . PRO A 1 194 ? 9.234 25.198 21.808 1.00 20.94 215 PRO A N 1
ATOM 1463 C CA . PRO A 1 194 ? 9.986 25.149 23.069 1.00 22.82 215 PRO A CA 1
ATOM 1464 C C . PRO A 1 194 ? 11.361 25.800 22.922 1.00 21.26 215 PRO A C 1
ATOM 1465 O O . PRO A 1 194 ? 12.016 25.643 21.878 1.00 21.00 215 PRO A O 1
ATOM 1469 N N . ARG A 1 195 ? 11.786 26.498 23.973 1.00 25.68 216 ARG A N 1
ATOM 1470 C CA . ARG A 1 195 ? 13.057 27.238 23.959 1.00 24.72 216 ARG A CA 1
ATOM 1471 C C . ARG A 1 195 ? 14.273 26.355 24.182 1.00 20.86 216 ARG A C 1
ATOM 1472 O O . ARG A 1 195 ? 14.205 25.440 24.961 1.00 19.79 216 ARG A O 1
ATOM 1480 N N . SER A 1 196 ? 15.399 26.697 23.551 1.00 21.95 217 SER A N 1
ATOM 1481 C CA . SER A 1 196 ? 16.697 26.063 23.812 1.00 21.32 217 SER A CA 1
ATOM 1482 C C . SER A 1 196 ? 16.627 24.544 23.707 1.00 22.48 217 SER A C 1
ATOM 1483 O O . SER A 1 196 ? 16.885 23.817 24.643 1.00 19.53 217 SER A O 1
ATOM 1486 N N . LEU A 1 197 ? 16.296 24.082 22.508 1.00 22.91 218 LEU A N 1
ATOM 1487 C CA . LEU A 1 197 ? 16.276 22.654 22.216 1.00 21.31 218 LEU A CA 1
ATOM 1488 C C . LEU A 1 197 ? 17.708 22.180 21.953 1.00 21.83 218 LEU A C 1
ATOM 1489 O O . LEU A 1 197 ? 18.610 23.010 21.743 1.00 19.07 218 LEU A O 1
ATOM 1494 N N . PRO A 1 198 ? 17.932 20.854 21.936 1.00 20.27 219 PRO A N 1
ATOM 1495 C CA . PRO A 1 198 ? 19.300 20.355 21.763 1.00 19.98 219 PRO A CA 1
ATOM 1496 C C . PRO A 1 198 ? 19.898 20.724 20.388 1.00 20.91 219 PRO A C 1
ATOM 1497 O O . PRO A 1 198 ? 19.288 20.468 19.367 1.00 19.38 219 PRO A O 1
ATOM 1501 N N . PRO A 1 199 ? 21.111 21.325 20.355 1.00 18.53 220 PRO A N 1
ATOM 1502 C CA . PRO A 1 199 ? 21.679 21.698 19.053 1.00 18.95 220 PRO A CA 1
ATOM 1503 C C . PRO A 1 199 ? 22.084 20.523 18.177 1.00 18.77 220 PRO A C 1
ATOM 1504 O O . PRO A 1 199 ? 22.388 20.705 16.998 1.00 20.30 220 PRO A O 1
ATOM 1508 N N . SER A 1 200 ? 22.082 19.321 18.756 1.00 19.80 221 SER A N 1
ATOM 1509 C CA . SER A 1 200 ? 22.338 18.088 18.006 1.00 20.58 221 SER A CA 1
ATOM 1510 C C . SER A 1 200 ? 21.153 17.724 17.094 1.00 20.46 221 SER A C 1
ATOM 1511 O O . SER A 1 200 ? 21.275 16.930 16.176 1.00 18.94 221 SER A O 1
ATOM 1514 N N . LEU A 1 201 ? 20.018 18.367 17.287 1.00 17.78 222 LEU A N 1
ATOM 1515 C CA . LEU A 1 201 ? 18.853 17.953 16.490 1.00 16.29 222 LEU A CA 1
ATOM 1516 C C . LEU A 1 201 ? 19.073 18.007 14.991 1.00 17.00 222 LEU A C 1
ATOM 1517 O O . LEU A 1 201 ? 19.611 18.981 14.458 1.00 19.00 222 LEU A O 1
ATOM 1522 N N . GLU A 1 202 ? 18.608 16.963 14.312 1.00 14.99 223 GLU A N 1
ATOM 1523 C CA . GLU A 1 202 ? 18.638 16.855 12.879 1.00 15.09 223 GLU A CA 1
ATOM 1524 C C . GLU A 1 202 ? 17.182 16.850 12.326 1.00 15.89 223 GLU A C 1
ATOM 1525 O O . GLU A 1 202 ? 16.987 17.197 11.181 1.00 14.65 223 GLU A O 1
ATOM 1531 N N . TYR A 1 203 ? 16.216 16.363 13.102 1.00 14.87 224 TYR A N 1
ATOM 1532 C CA . TYR A 1 203 ? 14.807 16.289 12.639 1.00 16.82 224 TYR A CA 1
ATOM 1533 C C . TYR A 1 203 ? 13.973 16.866 13.731 1.00 15.82 224 TYR A C 1
ATOM 1534 O O . TYR A 1 203 ? 14.039 16.377 14.864 1.00 16.73 224 TYR A O 1
ATOM 1543 N N . LEU A 1 204 ? 13.231 17.941 13.396 1.00 15.14 225 LEU A N 1
ATOM 1544 C CA . LEU A 1 204 ? 12.337 18.565 14.339 1.00 15.11 225 LEU A CA 1
ATOM 1545 C C . LEU A 1 204 ? 10.944 18.667 13.705 1.00 12.38 225 LEU A C 1
ATOM 1546 O O . LEU A 1 204 ? 10.753 19.396 12.733 1.00 13.67 225 LEU A O 1
ATOM 1551 N N . LEU A 1 205 ? 10.003 17.910 14.240 1.00 13.54 226 LEU A N 1
ATOM 1552 C CA . LEU A 1 205 ? 8.638 17.812 13.683 1.00 14.42 226 LEU A CA 1
ATOM 1553 C C . LEU A 1 205 ? 7.632 18.389 14.652 1.00 13.81 226 LEU A C 1
ATOM 1554 O O . LEU A 1 205 ? 7.509 17.911 15.781 1.00 12.54 226 LEU A O 1
ATOM 1559 N N . LEU A 1 206 ? 6.978 19.471 14.189 1.00 13.50 227 LEU A N 1
ATOM 1560 C CA . LEU A 1 206 ? 6.135 20.321 15.027 1.00 15.18 227 LEU A CA 1
ATOM 1561 C C . LEU A 1 206 ? 4.798 20.558 14.383 1.00 16.20 227 LEU A C 1
ATOM 1562 O O . LEU A 1 206 ? 4.112 21.540 14.691 1.00 13.85 227 LEU A O 1
ATOM 1567 N N . SER A 1 207 ? 4.425 19.681 13.476 1.00 13.99 228 SER A N 1
ATOM 1568 C CA . SER A 1 207 ? 3.197 19.863 12.730 1.00 14.19 228 SER A CA 1
ATOM 1569 C C . SER A 1 207 ? 1.911 19.671 13.547 1.00 12.42 228 SER A C 1
ATOM 1570 O O . SER A 1 207 ? 1.890 19.032 14.600 1.00 11.71 228 SER A O 1
ATOM 1573 N N . TYR A 1 208 ? 0.857 20.327 13.077 1.00 13.21 229 TYR A N 1
ATOM 1574 C CA . TYR A 1 208 ? -0.467 20.143 13.663 1.00 12.88 229 TYR A CA 1
ATOM 1575 C C . TYR A 1 208 ? -0.563 20.530 15.108 1.00 13.74 229 TYR A C 1
ATOM 1576 O O . TYR A 1 208 ? -1.288 19.918 15.912 1.00 13.98 229 TYR A O 1
ATOM 1585 N N . ASN A 1 209 ? 0.160 21.590 15.436 1.00 12.31 230 ASN A N 1
ATOM 1586 C CA . ASN A 1 209 ? -0.044 22.323 16.644 1.00 13.26 230 ASN A CA 1
ATOM 1587 C C . ASN A 1 209 ? -0.830 23.600 16.275 1.00 14.32 230 ASN A C 1
ATOM 1588 O O . ASN A 1 209 ? -1.538 23.612 15.268 1.00 13.49 230 ASN A O 1
ATOM 1593 N N . HIS A 1 210 ? -0.633 24.689 17.055 1.00 14.36 231 HIS A N 1
ATOM 1594 C CA . HIS A 1 210 ? -1.120 26.024 16.688 1.00 13.79 231 HIS A CA 1
ATOM 1595 C C . HIS A 1 210 ? -0.023 27.077 16.749 1.00 14.58 231 HIS A C 1
ATOM 1596 O O . HIS A 1 210 ? -0.164 28.207 17.276 1.00 15.30 231 HIS A O 1
ATOM 1603 N N . ILE A 1 211 ? 1.100 26.676 16.181 1.00 13.47 232 ILE A N 1
ATOM 1604 C CA . ILE A 1 211 ? 2.271 27.531 16.091 1.00 13.84 232 ILE A CA 1
ATOM 1605 C C . ILE A 1 211 ? 2.150 28.382 14.843 1.00 14.55 232 ILE A C 1
ATOM 1606 O O . ILE A 1 211 ? 2.468 27.949 13.733 1.00 15.51 232 ILE A O 1
ATOM 1611 N N . VAL A 1 212 ? 1.602 29.565 15.017 1.00 15.07 233 VAL A N 1
ATOM 1612 C CA . VAL A 1 212 ? 1.201 30.390 13.851 1.00 14.44 233 VAL A CA 1
ATOM 1613 C C . VAL A 1 212 ? 2.192 31.529 13.515 1.00 13.87 233 VAL A C 1
ATOM 1614 O O . VAL A 1 212 ? 1.986 32.219 12.484 1.00 14.96 233 VAL A O 1
ATOM 1618 N N . THR A 1 213 ? 3.217 31.741 14.366 1.00 15.06 234 THR A N 1
ATOM 1619 C CA . THR A 1 213 ? 4.277 32.733 14.175 1.00 15.58 234 THR A CA 1
ATOM 1620 C C . THR A 1 213 ? 5.570 31.943 14.306 1.00 15.81 234 THR A C 1
ATOM 1621 O O . THR A 1 213 ? 5.678 31.094 15.172 1.00 16.66 234 THR A O 1
ATOM 1625 N N . LEU A 1 214 ? 6.518 32.226 13.426 1.00 16.64 235 LEU A N 1
ATOM 1626 C CA . LEU A 1 214 ? 7.817 31.579 13.435 1.00 18.55 235 LEU A CA 1
ATOM 1627 C C . LEU A 1 214 ? 8.914 32.566 13.070 1.00 16.94 235 LEU A C 1
ATOM 1628 O O . LEU A 1 214 ? 8.834 33.277 12.063 1.00 20.04 235 LEU A O 1
ATOM 1633 N N . ALA A 1 215 ? 9.906 32.643 13.948 1.00 17.77 236 ALA A N 1
ATOM 1634 C CA . ALA A 1 215 ? 11.026 33.554 13.879 1.00 17.92 236 ALA A CA 1
ATOM 1635 C C . ALA A 1 215 ? 12.357 32.822 13.968 1.00 18.18 236 ALA A C 1
ATOM 1636 O O . ALA A 1 215 ? 12.404 31.703 14.482 1.00 18.26 236 ALA A O 1
ATOM 1638 N N . PRO A 1 216 ? 13.449 33.484 13.528 1.00 16.70 237 PRO A N 1
ATOM 1639 C CA . PRO A 1 216 ? 14.725 32.742 13.641 1.00 16.63 237 PRO A CA 1
ATOM 1640 C C . PRO A 1 216 ? 15.066 32.328 15.092 1.00 17.46 237 PRO A C 1
ATOM 1641 O O . PRO A 1 216 ? 15.650 31.251 15.320 1.00 18.43 237 PRO A O 1
ATOM 1645 N N . GLU A 1 217 ? 14.672 33.150 16.073 1.00 19.08 238 GLU A N 1
ATOM 1646 C CA . GLU A 1 217 ? 14.827 32.824 17.486 1.00 22.55 238 GLU A CA 1
ATOM 1647 C C . GLU A 1 217 ? 14.102 31.551 17.984 1.00 21.68 238 GLU A C 1
ATOM 1648 O O . GLU A 1 217 ? 14.489 30.939 18.997 1.00 22.11 238 GLU A O 1
ATOM 1654 N N . ASP A 1 218 ? 13.091 31.116 17.226 1.00 19.22 239 ASP A N 1
ATOM 1655 C CA . ASP A 1 218 ? 12.301 29.960 17.583 1.00 18.69 239 ASP A CA 1
ATOM 1656 C C . ASP A 1 218 ? 13.069 28.725 17.200 1.00 21.55 239 ASP A C 1
ATOM 1657 O O . ASP A 1 218 ? 12.747 27.645 17.651 1.00 22.11 239 ASP A O 1
ATOM 1662 N N . LEU A 1 219 ? 14.152 28.921 16.438 1.00 19.45 240 LEU A N 1
ATOM 1663 C CA . LEU A 1 219 ? 15.015 27.824 15.958 1.00 18.12 240 LEU A CA 1
ATOM 1664 C C . LEU A 1 219 ? 16.471 28.087 16.360 1.00 18.04 240 LEU A C 1
ATOM 1665 O O . LEU A 1 219 ? 17.391 27.649 15.672 1.00 19.59 240 LEU A O 1
ATOM 1670 N N . ALA A 1 220 ? 16.640 28.757 17.497 1.00 19.68 241 ALA A N 1
ATOM 1671 C CA . ALA A 1 220 ? 17.980 29.191 17.947 1.00 21.40 241 ALA A CA 1
ATOM 1672 C C . ALA A 1 220 ? 18.911 28.005 18.115 1.00 23.17 241 ALA A C 1
ATOM 1673 O O . ALA A 1 220 ? 18.573 27.005 18.760 1.00 21.99 241 ALA A O 1
ATOM 1675 N N . ASN A 1 221 ? 20.067 28.107 17.465 1.00 23.94 242 ASN A N 1
ATOM 1676 C CA . ASN A 1 221 ? 21.167 27.161 17.608 1.00 25.01 242 ASN A CA 1
ATOM 1677 C C . ASN A 1 221 ? 20.927 25.792 16.939 1.00 23.64 242 ASN A C 1
ATOM 1678 O O . ASN A 1 221 ? 21.744 24.893 17.064 1.00 21.94 242 ASN A O 1
ATOM 1683 N N . LEU A 1 222 ? 19.839 25.658 16.180 1.00 21.23 243 LEU A N 1
ATOM 1684 C CA . LEU A 1 222 ? 19.503 24.369 15.621 1.00 19.36 243 LEU A CA 1
ATOM 1685 C C . LEU A 1 222 ? 20.114 24.228 14.231 1.00 21.62 243 LEU A C 1
ATOM 1686 O O . LEU A 1 222 ? 19.443 23.884 13.275 1.00 22.52 243 LEU A O 1
ATOM 1691 N N . THR A 1 223 ? 21.420 24.458 14.123 1.00 20.05 244 THR A N 1
ATOM 1692 C CA . THR A 1 223 ? 22.055 24.533 12.841 1.00 19.86 244 THR A CA 1
ATOM 1693 C C . THR A 1 223 ? 22.458 23.177 12.235 1.00 22.33 244 THR A C 1
ATOM 1694 O O . THR A 1 223 ? 22.893 23.136 11.107 1.00 23.26 244 THR A O 1
ATOM 1698 N N . ALA A 1 224 ? 22.241 22.086 12.972 1.00 20.48 245 ALA A N 1
ATOM 1699 C CA . ALA A 1 224 ? 22.385 20.717 12.480 1.00 19.68 245 ALA A CA 1
ATOM 1700 C C . ALA A 1 224 ? 21.061 20.183 11.856 1.00 16.28 245 ALA A C 1
ATOM 1701 O O . ALA A 1 224 ? 21.039 19.069 11.279 1.00 18.44 245 ALA A O 1
ATOM 1703 N N . LEU A 1 225 ? 20.022 21.004 11.820 1.00 17.16 246 LEU A N 1
ATOM 1704 C CA . LEU A 1 225 ? 18.746 20.513 11.242 1.00 16.85 246 LEU A CA 1
ATOM 1705 C C . LEU A 1 225 ? 18.831 20.097 9.776 1.00 16.91 246 LEU A C 1
ATOM 1706 O O . LEU A 1 225 ? 19.316 20.856 8.925 1.00 17.54 246 LEU A O 1
ATOM 1711 N N . ARG A 1 226 ? 18.339 18.884 9.496 1.00 16.57 247 ARG A N 1
ATOM 1712 C CA . ARG A 1 226 ? 18.188 18.342 8.153 1.00 14.40 247 ARG A CA 1
ATOM 1713 C C . ARG A 1 226 ? 16.706 18.340 7.695 1.00 15.60 247 ARG A C 1
ATOM 1714 O O . ARG A 1 226 ? 16.450 18.591 6.534 1.00 15.13 247 ARG A O 1
ATOM 1722 N N . VAL A 1 227 ? 15.771 18.183 8.623 1.00 15.48 248 VAL A N 1
ATOM 1723 C CA . VAL A 1 227 ? 14.350 18.233 8.312 1.00 17.13 248 VAL A CA 1
ATOM 1724 C C . VAL A 1 227 ? 13.601 19.037 9.374 1.00 13.30 248 VAL A C 1
ATOM 1725 O O . VAL A 1 227 ? 13.766 18.799 10.591 1.00 14.17 248 VAL A O 1
ATOM 1729 N N . LEU A 1 228 ? 12.775 19.975 8.895 1.00 13.93 249 LEU A N 1
ATOM 1730 C CA . LEU A 1 228 ? 11.928 20.771 9.729 1.00 14.91 249 LEU A CA 1
ATOM 1731 C C . LEU A 1 228 ? 10.504 20.691 9.173 1.00 12.29 249 LEU A C 1
ATOM 1732 O O . LEU A 1 228 ? 10.282 21.059 8.023 1.00 11.21 249 LEU A O 1
ATOM 1737 N N . ASP A 1 229 ? 9.577 20.235 10.006 1.00 13.09 250 ASP A N 1
ATOM 1738 C CA . ASP A 1 229 ? 8.145 20.133 9.616 1.00 13.29 250 ASP A CA 1
ATOM 1739 C C . ASP A 1 229 ? 7.340 21.004 10.561 1.00 12.77 250 ASP A C 1
ATOM 1740 O O . ASP A 1 229 ? 7.230 20.709 11.756 1.00 12.26 250 ASP A O 1
ATOM 1745 N N . VAL A 1 230 ? 6.872 22.124 10.019 1.00 13.30 251 VAL A N 1
ATOM 1746 C CA . VAL A 1 230 ? 5.935 23.029 10.721 1.00 13.45 251 VAL A CA 1
ATOM 1747 C C . VAL A 1 230 ? 4.588 23.175 10.065 1.00 16.61 251 VAL A C 1
ATOM 1748 O O . VAL A 1 230 ? 3.827 24.114 10.371 1.00 16.56 251 VAL A O 1
ATOM 1752 N N . GLY A 1 231 ? 4.262 22.228 9.218 1.00 15.01 252 GLY A N 1
ATOM 1753 C CA . GLY A 1 231 ? 2.988 22.189 8.509 1.00 14.42 252 GLY A CA 1
ATOM 1754 C C . GLY A 1 231 ? 1.755 22.002 9.403 1.00 12.72 252 GLY A C 1
ATOM 1755 O O . GLY A 1 231 ? 1.854 21.487 10.507 1.00 14.00 252 GLY A O 1
ATOM 1756 N N . GLY A 1 232 ? 0.590 22.396 8.885 1.00 13.68 253 GLY A N 1
ATOM 1757 C CA . GLY A 1 232 ? -0.685 22.069 9.544 1.00 11.65 253 GLY A CA 1
ATOM 1758 C C . GLY A 1 232 ? -0.913 22.870 10.845 1.00 12.10 253 GLY A C 1
ATOM 1759 O O . GLY A 1 232 ? -1.784 22.511 11.686 1.00 12.38 253 GLY A O 1
ATOM 1760 N N . ASN A 1 233 ? -0.138 23.919 11.044 1.00 13.24 254 ASN A N 1
ATOM 1761 C CA . ASN A 1 233 ? -0.322 24.801 12.216 1.00 12.67 254 ASN A CA 1
ATOM 1762 C C . ASN A 1 233 ? -1.308 25.967 11.975 1.00 14.99 254 ASN A C 1
ATOM 1763 O O . ASN A 1 233 ? -1.811 26.569 12.927 1.00 18.11 254 ASN A O 1
ATOM 1768 N N . CYS A 1 234 ? -1.535 26.288 10.726 1.00 12.77 255 CYS A N 1
ATOM 1769 C CA . CYS A 1 234 ? -2.489 27.354 10.315 1.00 13.37 255 CYS A CA 1
ATOM 1770 C C . CYS A 1 234 ? -3.264 26.821 9.142 1.00 10.89 255 CYS A C 1
ATOM 1771 O O . CYS A 1 234 ? -2.975 27.077 7.984 1.00 11.63 255 CYS A O 1
ATOM 1774 N N . ARG A 1 235 ? -4.291 26.039 9.472 1.00 10.84 256 ARG A N 1
ATOM 1775 C CA . ARG A 1 235 ? -4.915 25.202 8.467 1.00 12.21 256 ARG A CA 1
ATOM 1776 C C . ARG A 1 235 ? -6.009 25.846 7.625 1.00 14.72 256 ARG A C 1
ATOM 1777 O O . ARG A 1 235 ? -6.652 26.801 8.047 1.00 13.18 256 ARG A O 1
ATOM 1785 N N . ARG A 1 236 ? -6.212 25.313 6.430 1.00 15.84 257 ARG A N 1
ATOM 1786 C CA . ARG A 1 236 ? -7.364 25.665 5.645 1.00 13.27 257 ARG A CA 1
ATOM 1787 C C . ARG A 1 236 ? -8.426 24.616 5.956 1.00 14.60 257 ARG A C 1
ATOM 1788 O O . ARG A 1 236 ? -8.322 23.443 5.576 1.00 13.33 257 ARG A O 1
ATOM 1796 N N . CYS A 1 237 ? -9.446 25.004 6.698 1.00 15.81 258 CYS A N 1
ATOM 1797 C CA . CYS A 1 237 ? -10.403 23.986 7.162 1.00 15.74 258 CYS A CA 1
ATOM 1798 C C . CYS A 1 237 ? -11.394 23.534 6.105 1.00 15.71 258 CYS A C 1
ATOM 1799 O O . CYS A 1 237 ? -12.008 22.461 6.253 1.00 17.97 258 CYS A O 1
ATOM 1802 N N . ASP A 1 238 ? -11.484 24.276 5.001 1.00 15.00 259 ASP A N 1
ATOM 1803 C CA . ASP A 1 238 ? -12.282 23.854 3.872 1.00 17.54 259 ASP A CA 1
ATOM 1804 C C . ASP A 1 238 ? -11.771 22.507 3.335 1.00 15.41 259 ASP A C 1
ATOM 1805 O O . ASP A 1 238 ? -12.561 21.654 2.900 1.00 16.90 259 ASP A O 1
ATOM 1810 N N . HIS A 1 239 ? -10.463 22.275 3.403 1.00 14.95 260 HIS A N 1
ATOM 1811 C CA . HIS A 1 239 ? -9.898 21.036 2.882 1.00 14.89 260 HIS A CA 1
ATOM 1812 C C . HIS A 1 239 ? -9.812 19.913 3.918 1.00 13.68 260 HIS A C 1
ATOM 1813 O O . HIS A 1 239 ? -9.479 18.800 3.596 1.00 14.50 260 HIS A O 1
ATOM 1820 N N . ALA A 1 240 ? -10.099 20.210 5.184 1.00 12.95 261 ALA A N 1
ATOM 1821 C CA . ALA A 1 240 ? -9.952 19.250 6.250 1.00 13.64 261 ALA A CA 1
ATOM 1822 C C . ALA A 1 240 ? -10.893 18.074 6.171 1.00 13.78 261 ALA A C 1
ATOM 1823 O O . ALA A 1 240 ? -12.122 18.239 5.919 1.00 15.86 261 ALA A O 1
ATOM 1825 N N . ARG A 1 241 ? -10.317 16.909 6.470 1.00 15.13 262 ARG A N 1
ATOM 1826 C CA . ARG A 1 241 ? -11.185 15.708 6.603 1.00 17.28 262 ARG A CA 1
ATOM 1827 C C . ARG A 1 241 ? -11.566 15.490 8.068 1.00 17.83 262 ARG A C 1
ATOM 1828 O O . ARG A 1 241 ? -12.447 14.672 8.373 1.00 20.34 262 ARG A O 1
ATOM 1836 N N . ASN A 1 242 ? -10.918 16.224 8.970 1.00 16.36 263 ASN A N 1
ATOM 1837 C CA . ASN A 1 242 ? -11.072 16.053 10.418 1.00 15.30 263 ASN A CA 1
ATOM 1838 C C . ASN A 1 242 ? -11.488 17.373 11.091 1.00 14.48 263 ASN A C 1
ATOM 1839 O O . ASN A 1 242 ? -11.627 18.421 10.419 1.00 14.61 263 ASN A O 1
ATOM 1844 N N . PRO A 1 243 ? -11.758 17.321 12.407 1.00 17.44 264 PRO A N 1
ATOM 1845 C CA . PRO A 1 243 ? -12.032 18.550 13.097 1.00 17.49 264 PRO A CA 1
ATOM 1846 C C . PRO A 1 243 ? -10.861 19.532 12.934 1.00 16.89 264 PRO A C 1
ATOM 1847 O O . PRO A 1 243 ? -9.668 19.172 12.946 1.00 18.45 264 PRO A O 1
ATOM 1851 N N . CYS A 1 244 ? -11.218 20.786 12.764 1.00 16.97 265 CYS A N 1
ATOM 1852 C CA . CYS A 1 244 ? -10.232 21.757 12.327 1.00 17.76 265 CYS A CA 1
ATOM 1853 C C . CYS A 1 244 ? -10.549 23.110 12.926 1.00 22.44 265 CYS A C 1
ATOM 1854 O O . CYS A 1 244 ? -11.671 23.554 12.887 1.00 23.08 265 CYS A O 1
ATOM 1857 N N . VAL A 1 245 ? -9.508 23.744 13.457 1.00 25.44 266 VAL A N 1
ATOM 1858 C CA . VAL A 1 245 ? -9.587 25.048 14.135 1.00 32.20 266 VAL A CA 1
ATOM 1859 C C . VAL A 1 245 ? -9.235 26.096 13.072 1.00 30.23 266 VAL A C 1
ATOM 1860 O O . VAL A 1 245 ? -8.146 26.069 12.516 1.00 23.92 266 VAL A O 1
ATOM 1864 N N . GLU A 1 246 ? -10.147 26.985 12.731 1.00 31.66 267 GLU A N 1
ATOM 1865 C CA . GLU A 1 246 ? -9.781 27.992 11.747 1.00 33.07 267 GLU A CA 1
ATOM 1866 C C . GLU A 1 246 ? -8.673 28.912 12.328 1.00 30.63 267 GLU A C 1
ATOM 1867 O O . GLU A 1 246 ? -8.546 29.141 13.536 1.00 31.19 267 GLU A O 1
ATOM 1873 N N . CYS A 1 247 ? -7.836 29.337 11.425 1.00 24.70 268 CYS A N 1
ATOM 1874 C CA . CYS A 1 247 ? -6.627 30.101 11.731 1.00 22.28 268 CYS A CA 1
ATOM 1875 C C . CYS A 1 247 ? -6.866 31.512 11.254 1.00 19.26 268 CYS A C 1
ATOM 1876 O O . CYS A 1 247 ? -7.174 31.696 10.084 1.00 19.50 268 CYS A O 1
ATOM 1879 N N . PRO A 1 248 ? -6.829 32.506 12.167 1.00 18.41 269 PRO A N 1
ATOM 1880 C CA . PRO A 1 248 ? -7.174 33.917 11.841 1.00 22.48 269 PRO A CA 1
ATOM 1881 C C . PRO A 1 248 ? -6.358 34.464 10.688 1.00 21.32 269 PRO A C 1
ATOM 1882 O O . PRO A 1 248 ? -5.193 34.047 10.519 1.00 17.33 269 PRO A O 1
ATOM 1886 N N A HIS A 1 249 ? -6.956 35.365 9.890 0.59 20.43 270 HIS A N 1
ATOM 1887 N N B HIS A 1 249 ? -6.951 35.364 9.905 0.41 20.12 270 HIS A N 1
ATOM 1888 C CA A HIS A 1 249 ? -6.388 35.774 8.593 0.59 21.88 270 HIS A CA 1
ATOM 1889 C CA B HIS A 1 249 ? -6.407 35.767 8.613 0.41 20.77 270 HIS A CA 1
ATOM 1890 C C A HIS A 1 249 ? -5.073 36.550 8.683 0.59 20.64 270 HIS A C 1
ATOM 1891 C C B HIS A 1 249 ? -5.072 36.520 8.696 0.41 19.64 270 HIS A C 1
ATOM 1892 O O A HIS A 1 249 ? -4.417 36.745 7.651 0.59 20.80 270 HIS A O 1
ATOM 1893 O O B HIS A 1 249 ? -4.399 36.678 7.675 0.41 19.64 270 HIS A O 1
ATOM 1906 N N . LYS A 1 250 ? -4.715 36.998 9.894 1.00 17.37 271 LYS A N 1
ATOM 1907 C CA . LYS A 1 250 ? -3.444 37.692 10.115 1.00 16.20 271 LYS A CA 1
ATOM 1908 C C . LYS A 1 250 ? -2.270 36.713 10.121 1.00 16.08 271 LYS A C 1
ATOM 1909 O O . LYS A 1 250 ? -1.122 37.146 10.186 1.00 16.42 271 LYS A O 1
ATOM 1915 N N . PHE A 1 251 ? -2.560 35.422 10.113 1.00 14.08 272 PHE A N 1
ATOM 1916 C CA . PHE A 1 251 ? -1.559 34.389 10.231 1.00 13.79 272 PHE A CA 1
ATOM 1917 C C . PHE A 1 251 ? -1.500 33.601 8.931 1.00 15.09 272 PHE A C 1
ATOM 1918 O O . PHE A 1 251 ? -2.407 33.651 8.116 1.00 15.80 272 PHE A O 1
ATOM 1926 N N . PRO A 1 252 ? -0.384 32.872 8.704 1.00 15.44 273 PRO A N 1
ATOM 1927 C CA . PRO A 1 252 ? 0.751 32.771 9.593 1.00 15.16 273 PRO A CA 1
ATOM 1928 C C . PRO A 1 252 ? 1.681 33.991 9.437 1.00 15.40 273 PRO A C 1
ATOM 1929 O O . PRO A 1 252 ? 1.627 34.689 8.417 1.00 17.37 273 PRO A O 1
ATOM 1933 N N . GLN A 1 253 ? 2.535 34.186 10.440 1.00 14.06 274 GLN A N 1
ATOM 1934 C CA . GLN A 1 253 ? 3.551 35.217 10.455 1.00 15.55 274 GLN A CA 1
ATOM 1935 C C . GLN A 1 253 ? 4.925 34.573 10.472 1.00 14.93 274 GLN A C 1
ATOM 1936 O O . GLN A 1 253 ? 5.398 34.156 11.518 1.00 16.59 274 GLN A O 1
ATOM 1942 N N . LEU A 1 254 ? 5.546 34.533 9.321 1.00 16.92 275 LEU A N 1
ATOM 1943 C CA . LEU A 1 254 ? 6.930 34.041 9.214 1.00 18.74 275 LEU A CA 1
ATOM 1944 C C . LEU A 1 254 ? 7.857 35.239 8.960 1.00 22.13 275 LEU A C 1
ATOM 1945 O O . LEU A 1 254 ? 7.522 36.173 8.227 1.00 23.07 275 LEU A O 1
ATOM 1950 N N . HIS A 1 255 ? 9.017 35.234 9.581 1.00 19.80 276 HIS A N 1
ATOM 1951 C CA . HIS A 1 255 ? 10.039 36.229 9.272 1.00 20.13 276 HIS A CA 1
ATOM 1952 C C . HIS A 1 255 ? 10.735 35.782 7.988 1.00 18.73 276 HIS A C 1
ATOM 1953 O O . HIS A 1 255 ? 10.909 34.561 7.744 1.00 19.07 276 HIS A O 1
ATOM 1960 N N A SER A 1 256 ? 11.113 36.756 7.164 0.50 17.99 277 SER A N 1
ATOM 1961 N N B SER A 1 256 ? 11.112 36.752 7.161 0.50 19.26 277 SER A N 1
ATOM 1962 C CA A SER A 1 256 ? 11.846 36.507 5.939 0.50 19.32 277 SER A CA 1
ATOM 1963 C CA B SER A 1 256 ? 11.825 36.481 5.930 0.50 21.77 277 SER A CA 1
ATOM 1964 C C A SER A 1 256 ? 13.084 35.638 6.186 0.50 17.31 277 SER A C 1
ATOM 1965 C C B SER A 1 256 ? 13.090 35.643 6.179 0.50 18.40 277 SER A C 1
ATOM 1966 O O A SER A 1 256 ? 13.447 34.837 5.328 0.50 17.76 277 SER A O 1
ATOM 1967 O O B SER A 1 256 ? 13.477 34.859 5.314 0.50 18.66 277 SER A O 1
ATOM 1972 N N . ASP A 1 257 ? 13.700 35.793 7.356 1.00 16.68 278 ASP A N 1
ATOM 1973 C CA . ASP A 1 257 ? 14.993 35.092 7.690 1.00 16.63 278 ASP A CA 1
ATOM 1974 C C . ASP A 1 257 ? 14.855 33.931 8.696 1.00 15.63 278 ASP A C 1
ATOM 1975 O O . ASP A 1 257 ? 15.855 33.444 9.253 1.00 17.73 278 ASP A O 1
ATOM 1980 N N . THR A 1 258 ? 13.622 33.406 8.868 1.00 15.03 279 THR A N 1
ATOM 1981 C CA . THR A 1 258 ? 13.365 32.385 9.848 1.00 14.20 279 THR A CA 1
ATOM 1982 C C . THR A 1 258 ? 14.259 31.167 9.647 1.00 16.37 279 THR A C 1
ATOM 1983 O O . THR A 1 258 ? 14.706 30.566 10.609 1.00 16.50 279 THR A O 1
ATOM 1987 N N . PHE A 1 259 ? 14.490 30.804 8.390 1.00 17.04 280 PHE A N 1
ATOM 1988 C CA . PHE A 1 259 ? 15.200 29.561 8.081 1.00 16.17 280 PHE A CA 1
ATOM 1989 C C . PHE A 1 259 ? 16.658 29.797 7.702 1.00 17.52 280 PHE A C 1
ATOM 1990 O O . PHE A 1 259 ? 17.376 28.835 7.403 1.00 18.70 280 PHE A O 1
ATOM 1998 N N . SER A 1 260 ? 17.087 31.056 7.661 1.00 17.88 281 SER A N 1
ATOM 1999 C CA . SER A 1 260 ? 18.352 31.399 6.965 1.00 20.41 281 SER A CA 1
ATOM 2000 C C . SER A 1 260 ? 19.630 30.796 7.589 1.00 21.25 281 SER A C 1
ATOM 2001 O O . SER A 1 260 ? 20.646 30.614 6.875 1.00 23.69 281 SER A O 1
ATOM 2004 N N . HIS A 1 261 ? 19.575 30.459 8.879 1.00 18.84 282 HIS A N 1
ATOM 2005 C CA . HIS A 1 261 ? 20.703 29.841 9.627 1.00 20.56 282 HIS A CA 1
ATOM 2006 C C . HIS A 1 261 ? 20.753 28.319 9.512 1.00 21.19 282 HIS A C 1
ATOM 2007 O O . HIS A 1 261 ? 21.678 27.674 10.043 1.00 18.01 282 HIS A O 1
ATOM 2014 N N . LEU A 1 262 ? 19.740 27.722 8.851 1.00 18.34 283 LEU A N 1
ATOM 2015 C CA . LEU A 1 262 ? 19.667 26.277 8.725 1.00 17.36 283 LEU A CA 1
ATOM 2016 C C . LEU A 1 262 ? 20.396 25.765 7.474 1.00 18.99 283 LEU A C 1
ATOM 2017 O O . LEU A 1 262 ? 19.838 25.263 6.505 1.00 17.83 283 LEU A O 1
ATOM 2022 N N . SER A 1 263 ? 21.715 25.937 7.483 1.00 19.42 284 SER A N 1
ATOM 2023 C CA . SER A 1 263 ? 22.477 25.692 6.305 1.00 20.89 284 SER A CA 1
ATOM 2024 C C . SER A 1 263 ? 22.482 24.244 5.817 1.00 20.17 284 SER A C 1
ATOM 2025 O O . SER A 1 263 ? 22.716 24.006 4.628 1.00 20.15 284 SER A O 1
ATOM 2028 N N . ARG A 1 264 ? 22.217 23.284 6.726 1.00 17.25 285 ARG A N 1
ATOM 2029 C CA . ARG A 1 264 ? 22.198 21.834 6.444 1.00 15.51 285 ARG A CA 1
ATOM 2030 C C . ARG A 1 264 ? 20.765 21.305 6.097 1.00 15.01 285 ARG A C 1
ATOM 2031 O O . ARG A 1 264 ? 20.579 20.138 5.842 1.00 14.82 285 ARG A O 1
ATOM 2039 N N . LEU A 1 265 ? 19.796 22.206 6.058 1.00 14.82 286 LEU A N 1
ATOM 2040 C CA . LEU A 1 265 ? 18.395 21.816 5.780 1.00 12.95 286 LEU A CA 1
ATOM 2041 C C . LEU A 1 265 ? 18.250 21.141 4.423 1.00 13.23 286 LEU A C 1
ATOM 2042 O O . LEU A 1 265 ? 18.631 21.726 3.392 1.00 14.61 286 LEU A O 1
ATOM 2047 N N . GLU A 1 266 ? 17.672 19.935 4.489 1.00 15.49 287 GLU A N 1
ATOM 2048 C CA . GLU A 1 266 ? 17.389 19.059 3.365 1.00 14.45 287 GLU A CA 1
ATOM 2049 C C . GLU A 1 266 ? 15.885 19.012 3.030 1.00 15.44 287 GLU A C 1
ATOM 2050 O O . GLU A 1 266 ? 15.520 18.981 1.863 1.00 15.66 287 GLU A O 1
ATOM 2056 N N . GLY A 1 267 ? 15.041 19.106 4.042 1.00 15.53 288 GLY A N 1
ATOM 2057 C CA . GLY A 1 267 ? 13.620 18.931 3.808 1.00 14.23 288 GLY A CA 1
ATOM 2058 C C . GLY A 1 267 ? 12.879 19.954 4.650 1.00 13.80 288 GLY A C 1
ATOM 2059 O O . GLY A 1 267 ? 13.205 20.106 5.846 1.00 12.30 288 GLY A O 1
ATOM 2060 N N . LEU A 1 268 ? 11.905 20.626 4.038 1.00 13.30 289 LEU A N 1
ATOM 2061 C CA . LEU A 1 268 ? 11.131 21.621 4.720 1.00 13.70 289 LEU A CA 1
ATOM 2062 C C . LEU A 1 268 ? 9.671 21.367 4.380 1.00 11.92 289 LEU A C 1
ATOM 2063 O O . LEU A 1 268 ? 9.309 21.297 3.202 1.00 12.88 289 LEU A O 1
ATOM 2068 N N . VAL A 1 269 ? 8.844 21.292 5.411 1.00 11.58 290 VAL A N 1
ATOM 2069 C CA . VAL A 1 269 ? 7.393 21.062 5.234 1.00 10.74 290 VAL A CA 1
ATOM 2070 C C . VAL A 1 269 ? 6.608 22.280 5.759 1.00 10.85 290 VAL A C 1
ATOM 2071 O O . VAL A 1 269 ? 6.661 22.576 6.986 1.00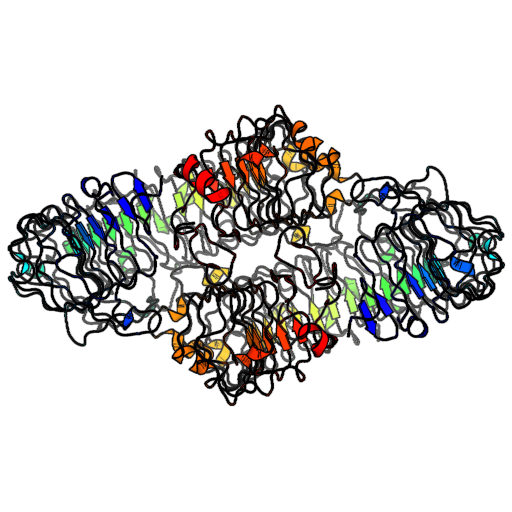 12.88 290 VAL A O 1
ATOM 2075 N N . LEU A 1 270 ? 5.966 22.968 4.826 1.00 11.70 291 LEU A N 1
ATOM 2076 C CA . LEU A 1 270 ? 5.125 24.150 5.059 1.00 12.33 291 LEU A CA 1
ATOM 2077 C C . LEU A 1 270 ? 3.709 23.872 4.534 1.00 12.32 291 LEU A C 1
ATOM 2078 O O . LEU A 1 270 ? 2.998 24.799 4.121 1.00 12.61 291 LEU A O 1
ATOM 2083 N N . LYS A 1 271 ? 3.309 22.603 4.537 1.00 10.90 292 LYS A N 1
ATOM 2084 C CA . LYS A 1 271 ? 1.976 22.273 4.047 1.00 11.80 292 LYS A CA 1
ATOM 2085 C C . LYS A 1 271 ? 0.927 22.823 4.955 1.00 10.14 292 LYS A C 1
ATOM 2086 O O . LYS A 1 271 ? 1.183 23.037 6.147 1.00 11.70 292 LYS A O 1
ATOM 2092 N N . ASP A 1 272 ? -0.261 23.096 4.393 1.00 11.74 293 ASP A N 1
ATOM 2093 C CA . ASP A 1 272 ? -1.495 23.339 5.188 1.00 12.52 293 ASP A CA 1
ATOM 2094 C C . ASP A 1 272 ? -1.224 24.456 6.229 1.00 11.75 293 ASP A C 1
ATOM 2095 O O . ASP A 1 272 ? -1.411 24.247 7.439 1.00 10.95 293 ASP A O 1
ATOM 2100 N N . SER A 1 273 ? -0.671 25.548 5.692 1.00 11.01 294 SER A N 1
ATOM 2101 C CA . SER A 1 273 ? -0.228 26.736 6.435 1.00 10.81 294 SER A CA 1
ATOM 2102 C C . SER A 1 273 ? -0.925 28.003 5.997 1.00 12.89 294 SER A C 1
ATOM 2103 O O . SER A 1 273 ? -0.565 29.092 6.455 1.00 12.59 294 SER A O 1
ATOM 2106 N N . SER A 1 274 ? -1.973 27.882 5.174 1.00 13.51 295 SER A N 1
ATOM 2107 C CA . SER A 1 274 ? -2.758 29.023 4.713 1.00 13.58 295 SER A CA 1
ATOM 2108 C C . SER A 1 274 ? -1.938 30.082 3.989 1.00 14.03 295 SER A C 1
ATOM 2109 O O . SER A 1 274 ? -2.208 31.255 4.056 1.00 13.85 295 SER A O 1
ATOM 2112 N N . LEU A 1 275 ? -0.880 29.675 3.299 1.00 10.21 296 LEU A N 1
ATOM 2113 C CA . LEU A 1 275 ? -0.005 30.601 2.629 1.00 11.56 296 LEU A CA 1
ATOM 2114 C C . LEU A 1 275 ? -0.599 31.086 1.310 1.00 11.12 296 LEU A C 1
ATOM 2115 O O . LEU A 1 275 ? -1.024 30.284 0.451 1.00 13.55 296 LEU A O 1
ATOM 2120 N N . TYR A 1 276 ? -0.654 32.422 1.143 1.00 12.67 297 TYR A N 1
ATOM 2121 C CA . TYR A 1 276 ? -1.042 33.020 -0.089 1.00 13.32 297 TYR A CA 1
ATOM 2122 C C . TYR A 1 276 ? 0.139 33.611 -0.812 1.00 17.08 297 TYR A C 1
ATOM 2123 O O . TYR A 1 276 ? -0.008 33.963 -1.995 1.00 17.56 297 TYR A O 1
ATOM 2132 N N . GLN A 1 277 ? 1.303 33.637 -0.124 1.00 18.01 298 GLN A N 1
ATOM 2133 C CA . GLN A 1 277 ? 2.521 34.244 -0.617 1.00 19.07 298 GLN A CA 1
ATOM 2134 C C . GLN A 1 277 ? 3.681 33.319 -0.329 1.00 18.36 298 GLN A C 1
ATOM 2135 O O . GLN A 1 277 ? 3.628 32.542 0.637 1.00 21.14 298 GLN A O 1
ATOM 2141 N N . LEU A 1 278 ? 4.697 33.364 -1.191 1.00 18.62 299 LEU A N 1
ATOM 2142 C CA . LEU A 1 278 ? 5.959 32.717 -0.921 1.00 16.40 299 LEU A CA 1
ATOM 2143 C C . LEU A 1 278 ? 6.974 33.848 -0.896 1.00 16.82 299 LEU A C 1
ATOM 2144 O O . LEU A 1 278 ? 7.027 34.647 -1.808 1.00 21.95 299 LEU A O 1
ATOM 2149 N N . ASN A 1 279 ? 7.717 33.954 0.168 1.00 16.85 300 ASN A N 1
ATOM 2150 C CA . ASN A 1 279 ? 8.756 34.972 0.213 1.00 15.94 300 ASN A CA 1
ATOM 2151 C C . ASN A 1 279 ? 10.031 34.222 -0.262 1.00 15.52 300 ASN A C 1
ATOM 2152 O O . ASN A 1 279 ? 10.459 33.252 0.397 1.00 16.60 300 ASN A O 1
ATOM 2157 N N . PRO A 1 280 ? 10.616 34.677 -1.389 1.00 16.72 301 PRO A N 1
ATOM 2158 C CA . PRO A 1 280 ? 11.830 33.999 -1.854 1.00 17.06 301 PRO A CA 1
ATOM 2159 C C . PRO A 1 280 ? 12.923 33.906 -0.807 1.00 18.28 301 PRO A C 1
ATOM 2160 O O . PRO A 1 280 ? 13.777 32.980 -0.871 1.00 16.12 301 PRO A O 1
ATOM 2164 N N A ARG A 1 281 ? 12.941 34.847 0.134 0.50 17.64 302 ARG A N 1
ATOM 2165 N N B ARG A 1 281 ? 12.944 34.845 0.127 0.50 18.51 302 ARG A N 1
ATOM 2166 C CA A ARG A 1 281 ? 13.947 34.851 1.206 0.50 18.54 302 ARG A CA 1
ATOM 2167 C CA B ARG A 1 281 ? 13.962 34.832 1.169 0.50 20.14 302 ARG A CA 1
ATOM 2168 C C A ARG A 1 281 ? 13.892 33.646 2.136 0.50 18.14 302 ARG A C 1
ATOM 2169 C C B ARG A 1 281 ? 13.909 33.613 2.081 0.50 18.95 302 ARG A C 1
ATOM 2170 O O A ARG A 1 281 ? 14.896 33.328 2.794 0.50 17.78 302 ARG A O 1
ATOM 2171 O O B ARG A 1 281 ? 14.942 33.233 2.642 0.50 17.92 302 ARG A O 1
ATOM 2186 N N . TRP A 1 282 ? 12.729 32.973 2.204 1.00 15.81 303 TRP A N 1
ATOM 2187 C CA . TRP A 1 282 ? 12.607 31.780 3.034 1.00 14.81 303 TRP A CA 1
ATOM 2188 C C . TRP A 1 282 ? 13.561 30.693 2.546 1.00 15.25 303 TRP A C 1
ATOM 2189 O O . TRP A 1 282 ? 14.019 29.912 3.345 1.00 18.39 303 TRP A O 1
ATOM 2200 N N . PHE A 1 283 ? 13.773 30.628 1.238 1.00 16.60 304 PHE A N 1
ATOM 2201 C CA . PHE A 1 283 ? 14.496 29.497 0.603 1.00 18.99 304 PHE A CA 1
ATOM 2202 C C . PHE A 1 283 ? 15.908 29.882 0.172 1.00 20.58 304 PHE A C 1
ATOM 2203 O O . PHE A 1 283 ? 16.669 28.997 -0.207 1.00 23.41 304 PHE A O 1
ATOM 2211 N N . ARG A 1 284 ? 16.257 31.180 0.206 1.00 23.44 305 ARG A N 1
ATOM 2212 C CA . ARG A 1 284 ? 17.632 31.585 -0.139 1.00 29.38 305 ARG A CA 1
ATOM 2213 C C . ARG A 1 284 ? 18.598 31.223 0.972 1.00 29.91 305 ARG A C 1
ATOM 2214 O O . ARG A 1 284 ? 18.333 31.449 2.143 1.00 33.33 305 ARG A O 1
ATOM 2222 N N . GLY A 1 285 ? 19.743 30.681 0.592 1.00 31.48 306 GLY A N 1
ATOM 2223 C CA . GLY A 1 285 ? 20.722 30.202 1.588 1.00 34.00 306 GLY A CA 1
ATOM 2224 C C . GLY A 1 285 ? 20.461 28.781 2.065 1.00 30.75 306 GLY A C 1
ATOM 2225 O O . GLY A 1 285 ? 21.261 28.225 2.778 1.00 35.22 306 GLY A O 1
ATOM 2226 N N . LEU A 1 286 ? 19.326 28.176 1.696 1.00 24.63 307 LEU A N 1
ATOM 2227 C CA . LEU A 1 286 ? 19.149 26.747 1.995 1.00 21.61 307 LEU A CA 1
ATOM 2228 C C . LEU A 1 286 ? 19.760 25.962 0.835 1.00 22.19 307 LEU A C 1
ATOM 2229 O O . LEU A 1 286 ? 19.072 25.374 -0.003 1.00 21.82 307 LEU A O 1
ATOM 2234 N N . GLY A 1 287 ? 21.087 25.974 0.804 1.00 23.45 308 GLY A N 1
ATOM 2235 C CA . GLY A 1 287 ? 21.846 25.330 -0.249 1.00 24.04 308 GLY A CA 1
ATOM 2236 C C . GLY A 1 287 ? 21.739 23.835 -0.364 1.00 25.11 308 GLY A C 1
ATOM 2237 O O . GLY A 1 287 ? 22.050 23.287 -1.420 1.00 25.39 308 GLY A O 1
ATOM 2238 N N . ASN A 1 288 ? 21.278 23.162 0.693 1.00 21.47 309 ASN A N 1
ATOM 2239 C CA . ASN A 1 288 ? 21.114 21.720 0.656 1.00 21.19 309 ASN A CA 1
ATOM 2240 C C . ASN A 1 288 ? 19.689 21.273 0.544 1.00 18.05 309 ASN A C 1
ATOM 2241 O O . ASN A 1 288 ? 19.417 20.082 0.646 1.00 17.72 309 ASN A O 1
ATOM 2246 N N . LEU A 1 289 ? 18.781 22.216 0.351 1.00 16.86 310 LEU A N 1
ATOM 2247 C CA . LEU A 1 289 ? 17.367 21.853 0.288 1.00 16.06 310 LEU A CA 1
ATOM 2248 C C . LEU A 1 289 ? 17.034 21.000 -0.941 1.00 14.30 310 LEU A C 1
ATOM 2249 O O . LEU A 1 289 ? 17.133 21.470 -2.074 1.00 16.24 310 LEU A O 1
ATOM 2254 N N . THR A 1 290 ? 16.539 19.783 -0.689 1.00 16.66 311 THR A N 1
ATOM 2255 C CA . THR A 1 290 ? 16.145 18.823 -1.745 1.00 16.74 311 THR A CA 1
ATOM 2256 C C . THR A 1 290 ? 14.660 18.509 -1.799 1.00 13.54 311 THR A C 1
ATOM 2257 O O . THR A 1 290 ? 14.161 18.112 -2.830 1.00 15.58 311 THR A O 1
ATOM 2261 N N . VAL A 1 291 ? 13.944 18.684 -0.690 1.00 15.95 312 VAL A N 1
ATOM 2262 C CA . VAL A 1 291 ? 12.525 18.382 -0.625 1.00 14.44 312 VAL A CA 1
ATOM 2263 C C . VAL A 1 291 ? 11.760 19.558 -0.010 1.00 14.20 312 VAL A C 1
ATOM 2264 O O . VAL A 1 291 ? 12.092 19.985 1.121 1.00 12.92 312 VAL A O 1
ATOM 2268 N N . LEU A 1 292 ? 10.754 20.031 -0.729 1.00 14.17 313 LEU A N 1
ATOM 2269 C CA . LEU A 1 292 ? 9.909 21.135 -0.263 1.00 12.36 313 LEU A CA 1
ATOM 2270 C C . LEU A 1 292 ? 8.439 20.771 -0.424 1.00 11.97 313 LEU A C 1
ATOM 2271 O O . LEU A 1 292 ? 8.020 20.453 -1.518 1.00 12.29 313 LEU A O 1
ATOM 2276 N N . ASP A 1 293 ? 7.680 20.827 0.675 1.00 11.41 314 ASP A N 1
ATOM 2277 C CA . ASP A 1 293 ? 6.245 20.495 0.627 1.00 11.22 314 ASP A CA 1
ATOM 2278 C C . ASP A 1 293 ? 5.488 21.792 0.943 1.00 10.53 314 ASP A C 1
ATOM 2279 O O . ASP A 1 293 ? 5.523 22.286 2.136 1.00 11.75 314 ASP A O 1
ATOM 2284 N N . LEU A 1 294 ? 4.789 22.249 -0.074 1.00 10.78 315 LEU A N 1
ATOM 2285 C CA . LEU A 1 294 ? 3.948 23.458 -0.001 1.00 9.94 315 LEU A CA 1
ATOM 2286 C C . LEU A 1 294 ? 2.501 23.149 -0.293 1.00 11.71 315 LEU A C 1
ATOM 2287 O O . LEU A 1 294 ? 1.723 24.026 -0.677 1.00 11.50 315 LEU A O 1
ATOM 2292 N N . SER A 1 295 ? 2.161 21.883 -0.094 1.00 10.91 316 SER A N 1
ATOM 2293 C CA . SER A 1 295 ? 0.787 21.434 -0.370 1.00 10.80 316 SER A CA 1
ATOM 2294 C C . SER A 1 295 ? -0.242 22.047 0.539 1.00 11.13 316 SER A C 1
ATOM 2295 O O . SER A 1 295 ? 0.080 22.493 1.638 1.00 10.70 316 SER A O 1
ATOM 2298 N N . GLU A 1 296 ? -1.446 22.083 0.021 1.00 11.75 317 GLU A N 1
ATOM 2299 C CA . GLU A 1 296 ? -2.642 22.423 0.812 1.00 10.90 317 GLU A CA 1
ATOM 2300 C C . GLU A 1 296 ? -2.572 23.888 1.297 1.00 12.30 317 GLU A C 1
ATOM 2301 O O . GLU A 1 296 ? -3.064 24.179 2.454 1.00 13.20 317 GLU A O 1
ATOM 2307 N N . ASN A 1 297 ? -1.903 24.750 0.531 1.00 10.62 318 ASN A N 1
ATOM 2308 C CA . ASN A 1 297 ? -1.930 26.192 0.808 1.00 10.32 318 ASN A CA 1
ATOM 2309 C C . ASN A 1 297 ? -2.900 26.893 -0.172 1.00 12.04 318 ASN A C 1
ATOM 2310 O O . ASN A 1 297 ? -3.778 26.215 -0.769 1.00 12.38 318 ASN A O 1
ATOM 2315 N N . PHE A 1 298 ? -2.769 28.211 -0.346 1.00 12.43 319 PHE A N 1
ATOM 2316 C CA . PHE A 1 298 ? -3.553 28.980 -1.282 1.00 13.63 319 PHE A CA 1
ATOM 2317 C C . PHE A 1 298 ? -2.690 29.599 -2.363 1.00 14.47 319 PHE A C 1
ATOM 2318 O O . PHE A 1 298 ? -2.843 30.739 -2.710 1.00 14.15 319 PHE A O 1
ATOM 2326 N N . LEU A 1 299 ? -1.760 28.797 -2.917 1.00 12.65 320 LEU A N 1
ATOM 2327 C CA . LEU A 1 299 ? -0.700 29.306 -3.782 1.00 13.62 320 LEU A CA 1
ATOM 2328 C C . LEU A 1 299 ? -1.037 29.261 -5.307 1.00 13.00 320 LEU A C 1
ATOM 2329 O O . LEU A 1 299 ? -0.154 29.420 -6.135 1.00 14.68 320 LEU A O 1
ATOM 2334 N N . TYR A 1 300 ? -2.303 29.113 -5.659 1.00 13.86 321 TYR A N 1
ATOM 2335 C CA . TYR A 1 300 ? -2.769 28.953 -7.077 1.00 15.03 321 TYR A CA 1
ATOM 2336 C C . TYR A 1 300 ? -2.417 30.147 -7.947 1.00 17.61 321 TYR A C 1
ATOM 2337 O O . TYR A 1 300 ? -2.057 29.956 -9.095 1.00 20.54 321 TYR A O 1
ATOM 2346 N N . ASP A 1 301 ? -2.495 31.394 -7.431 1.00 16.92 322 ASP A N 1
ATOM 2347 C CA . ASP A 1 301 ? -2.038 32.506 -8.236 1.00 19.01 322 ASP A CA 1
ATOM 2348 C C . ASP A 1 301 ? -0.542 32.641 -8.103 1.00 16.38 322 ASP A C 1
ATOM 2349 O O . ASP A 1 301 ? 0.121 32.983 -9.048 1.00 18.72 322 ASP A O 1
ATOM 2354 N N . CYS A 1 302 ? -0.028 32.409 -6.910 1.00 15.30 323 CYS A N 1
ATOM 2355 C CA . CYS A 1 302 ? 1.381 32.598 -6.600 1.00 18.01 323 CYS A CA 1
ATOM 2356 C C . CYS A 1 302 ? 2.275 31.781 -7.522 1.00 21.06 323 CYS A C 1
ATOM 2357 O O . CYS A 1 302 ? 3.284 32.287 -8.061 1.00 22.13 323 CYS A O 1
ATOM 2360 N N . ILE A 1 303 ? 1.865 30.555 -7.792 1.00 19.92 324 ILE A N 1
ATOM 2361 C CA . ILE A 1 303 ? 2.701 29.691 -8.659 1.00 20.73 324 ILE A CA 1
ATOM 2362 C C . ILE A 1 303 ? 2.771 30.139 -10.126 1.00 22.25 324 ILE A C 1
ATOM 2363 O O . ILE A 1 303 ? 3.604 29.620 -10.850 1.00 22.76 324 ILE A O 1
ATOM 2368 N N . THR A 1 304 ? 1.904 31.061 -10.570 1.00 18.64 325 THR A N 1
ATOM 2369 C CA . THR A 1 304 ? 1.976 31.577 -11.938 1.00 20.27 325 THR A CA 1
ATOM 2370 C C . THR A 1 304 ? 3.016 32.699 -12.063 1.00 19.59 325 THR A C 1
ATOM 2371 O O . THR A 1 304 ? 3.480 33.000 -13.166 1.00 19.85 325 THR A O 1
ATOM 2375 N N . LYS A 1 305 ? 3.457 33.260 -10.941 1.00 21.34 326 LYS A N 1
ATOM 2376 C CA . LYS A 1 305 ? 4.314 34.464 -10.975 1.00 25.53 326 LYS A CA 1
ATOM 2377 C C . LYS A 1 305 ? 5.551 34.456 -10.089 1.00 18.68 326 LYS A C 1
ATOM 2378 O O . LYS A 1 305 ? 6.511 35.223 -10.333 1.00 20.77 326 LYS A O 1
ATOM 2384 N N . THR A 1 306 ? 5.580 33.596 -9.100 1.00 17.02 327 THR A N 1
ATOM 2385 C CA . THR A 1 306 ? 6.631 33.609 -8.093 1.00 17.64 327 THR A CA 1
ATOM 2386 C C . THR A 1 306 ? 8.037 33.516 -8.623 1.00 18.02 327 THR A C 1
ATOM 2387 O O . THR A 1 306 ? 8.291 32.797 -9.597 1.00 21.04 327 THR A O 1
ATOM 2391 N N . LYS A 1 307 ? 8.937 34.264 -7.986 1.00 17.70 328 LYS A N 1
ATOM 2392 C CA . LYS A 1 307 ? 10.370 34.070 -8.205 1.00 20.48 328 LYS A CA 1
ATOM 2393 C C . LYS A 1 307 ? 11.002 33.241 -7.072 1.00 20.57 328 LYS A C 1
ATOM 2394 O O . LYS A 1 307 ? 12.221 33.112 -7.014 1.00 19.36 328 LYS A O 1
ATOM 2400 N N . ALA A 1 308 ? 10.189 32.691 -6.160 1.00 20.80 329 ALA A N 1
ATOM 2401 C CA . ALA A 1 308 ? 10.707 31.943 -4.992 1.00 19.15 329 ALA A CA 1
ATOM 2402 C C . ALA A 1 308 ? 11.511 30.686 -5.336 1.00 20.34 329 ALA A C 1
ATOM 2403 O O . ALA A 1 308 ? 12.282 30.192 -4.470 1.00 22.39 329 ALA A O 1
ATOM 2405 N N . PHE A 1 309 ? 11.298 30.144 -6.552 1.00 20.00 330 PHE A N 1
ATOM 2406 C CA . PHE A 1 309 ? 12.014 28.916 -6.989 1.00 20.69 330 PHE A CA 1
ATOM 2407 C C . PHE A 1 309 ? 13.252 29.271 -7.817 1.00 21.63 330 PHE A C 1
ATOM 2408 O O . PHE A 1 309 ? 14.057 28.391 -8.226 1.00 22.75 330 PHE A O 1
ATOM 2416 N N . GLN A 1 310 ? 13.473 30.569 -8.024 1.00 20.09 331 GLN A N 1
ATOM 2417 C CA . GLN A 1 310 ? 14.579 31.011 -8.857 1.00 25.16 331 GLN A CA 1
ATOM 2418 C C . GLN A 1 310 ? 15.866 30.612 -8.176 1.00 24.38 331 GLN A C 1
ATOM 2419 O O . GLN A 1 310 ? 16.104 30.956 -7.046 1.00 25.07 331 GLN A O 1
ATOM 2425 N N . GLY A 1 311 ? 16.666 29.820 -8.859 1.00 26.32 332 GLY A N 1
ATOM 2426 C CA . GLY A 1 311 ? 17.958 29.454 -8.346 1.00 27.14 332 GLY A CA 1
ATOM 2427 C C . GLY A 1 311 ? 17.979 28.323 -7.316 1.00 30.38 332 GLY A C 1
ATOM 2428 O O . GLY A 1 311 ? 19.043 28.057 -6.732 1.00 28.61 332 GLY A O 1
ATOM 2429 N N . LEU A 1 312 ? 16.847 27.625 -7.085 1.00 23.44 333 LEU A N 1
ATOM 2430 C CA . LEU A 1 312 ? 16.846 26.557 -6.078 1.00 24.10 333 LEU A CA 1
ATOM 2431 C C . LEU A 1 312 ? 17.328 25.315 -6.775 1.00 26.44 333 LEU A C 1
ATOM 2432 O O . LEU A 1 312 ? 16.563 24.372 -7.001 1.00 21.63 333 LEU A O 1
ATOM 2437 N N . ALA A 1 313 ? 18.617 25.308 -7.087 1.00 28.07 334 ALA A N 1
ATOM 2438 C CA . ALA A 1 313 ? 19.175 24.376 -8.052 1.00 27.30 334 ALA A CA 1
ATOM 2439 C C . ALA A 1 313 ? 19.389 22.969 -7.509 1.00 22.82 334 ALA A C 1
ATOM 2440 O O . ALA A 1 313 ? 19.680 22.065 -8.288 1.00 27.99 334 ALA A O 1
ATOM 2442 N N . GLN A 1 314 ? 19.264 22.774 -6.204 1.00 22.44 335 GLN A N 1
ATOM 2443 C CA . GLN A 1 314 ? 19.419 21.478 -5.561 1.00 21.64 335 GLN A CA 1
ATOM 2444 C C . GLN A 1 314 ? 18.076 20.741 -5.383 1.00 16.75 335 GLN A C 1
ATOM 2445 O O . GLN A 1 314 ? 18.070 19.588 -5.014 1.00 17.60 335 GLN A O 1
ATOM 2451 N N . LEU A 1 315 ? 16.956 21.466 -5.524 1.00 16.28 336 LEU A N 1
ATOM 2452 C CA . LEU A 1 315 ? 15.633 20.910 -5.171 1.00 14.89 336 LEU A CA 1
ATOM 2453 C C . LEU A 1 315 ? 15.278 19.737 -6.079 1.00 13.94 336 LEU A C 1
ATOM 2454 O O . LEU A 1 315 ? 15.331 19.869 -7.302 1.00 14.87 336 LEU A O 1
ATOM 2459 N N . ARG A 1 316 ? 14.937 18.613 -5.449 1.00 13.72 337 ARG A N 1
ATOM 2460 C CA . ARG A 1 316 ? 14.621 17.395 -6.174 1.00 14.61 337 ARG A CA 1
ATOM 2461 C C . ARG A 1 316 ? 13.140 17.058 -6.150 1.00 16.76 337 ARG A C 1
ATOM 2462 O O . ARG A 1 316 ? 12.673 16.474 -7.103 1.00 14.15 337 ARG A O 1
ATOM 2470 N N . ARG A 1 317 ? 12.433 17.400 -5.069 1.00 15.13 338 ARG A N 1
ATOM 2471 C CA . ARG A 1 317 ? 11.009 17.078 -4.948 1.00 14.26 338 ARG A CA 1
ATOM 2472 C C . ARG A 1 317 ? 10.228 18.312 -4.471 1.00 13.84 338 ARG A C 1
ATOM 2473 O O . ARG A 1 317 ? 10.601 18.901 -3.450 1.00 14.42 338 ARG A O 1
ATOM 2481 N N . LEU A 1 318 ? 9.179 18.661 -5.189 1.00 12.64 339 LEU A N 1
ATOM 2482 C CA . LEU A 1 318 ? 8.355 19.844 -4.846 1.00 10.67 339 LEU A CA 1
ATOM 2483 C C . LEU A 1 318 ? 6.909 19.413 -4.889 1.00 10.78 339 LEU A C 1
ATOM 2484 O O . LEU A 1 318 ? 6.445 18.882 -5.913 1.00 11.15 339 LEU A O 1
ATOM 2489 N N . ASN A 1 319 ? 6.213 19.678 -3.790 1.00 10.90 340 ASN A N 1
ATOM 2490 C CA . ASN A 1 319 ? 4.809 19.288 -3.679 1.00 10.67 340 ASN A CA 1
ATOM 2491 C C . ASN A 1 319 ? 3.998 20.561 -3.578 1.00 10.81 340 ASN A C 1
ATOM 2492 O O . ASN A 1 319 ? 4.121 21.302 -2.550 1.00 12.95 340 ASN A O 1
ATOM 2497 N N . LEU A 1 320 ? 3.183 20.794 -4.606 1.00 11.17 341 LEU A N 1
ATOM 2498 C CA . LEU A 1 320 ? 2.231 21.917 -4.683 1.00 11.33 341 LEU A CA 1
ATOM 2499 C C . LEU A 1 320 ? 0.783 21.453 -4.735 1.00 10.83 341 LEU A C 1
ATOM 2500 O O . LEU A 1 320 ? -0.111 22.188 -5.145 1.00 12.23 341 LEU A O 1
ATOM 2505 N N . SER A 1 321 ? 0.530 20.210 -4.323 1.00 11.45 342 SER A N 1
ATOM 2506 C CA . SER A 1 321 ? -0.822 19.673 -4.467 1.00 11.20 342 SER A CA 1
ATOM 2507 C C . SER A 1 321 ? -1.813 20.393 -3.563 1.00 11.32 342 SER A C 1
ATOM 2508 O O . SER A 1 321 ? -1.449 20.973 -2.505 1.00 10.82 342 SER A O 1
ATOM 2511 N N . PHE A 1 322 ? -3.059 20.370 -4.030 1.00 10.96 343 PHE A N 1
ATOM 2512 C CA . PHE A 1 322 ? -4.213 20.964 -3.321 1.00 10.90 343 PHE A CA 1
ATOM 2513 C C . PHE A 1 322 ? -3.994 22.419 -2.912 1.00 10.23 343 PHE A C 1
ATOM 2514 O O . PHE A 1 322 ? -4.443 22.811 -1.864 1.00 11.02 343 PHE A O 1
ATOM 2522 N N . ASN A 1 323 ? -3.355 23.173 -3.794 1.00 9.95 344 ASN A N 1
ATOM 2523 C CA . ASN A 1 323 ? -3.350 24.653 -3.737 1.00 10.63 344 ASN A CA 1
ATOM 2524 C C . ASN A 1 323 ? -4.465 25.118 -4.648 1.00 10.99 344 ASN A C 1
ATOM 2525 O O . ASN A 1 323 ? -4.239 25.745 -5.668 1.00 12.46 344 ASN A O 1
ATOM 2530 N N . TYR A 1 324 ? -5.700 24.785 -4.276 1.00 11.62 345 TYR A N 1
ATOM 2531 C CA . TYR A 1 324 ? -6.889 25.129 -5.052 1.00 11.83 345 TYR A CA 1
ATOM 2532 C C . TYR A 1 324 ? -7.612 26.338 -4.455 1.00 14.89 345 TYR A C 1
ATOM 2533 O O . TYR A 1 324 ? -7.509 26.635 -3.257 1.00 13.54 345 TYR A O 1
ATOM 2542 N N . HIS A 1 325 ? -8.360 26.993 -5.315 1.00 15.58 346 HIS A N 1
ATOM 2543 C CA . HIS A 1 325 ? -9.205 28.121 -4.960 1.00 17.22 346 HIS A CA 1
ATOM 2544 C C . HIS A 1 325 ? -10.513 27.577 -4.415 1.00 20.57 346 HIS A C 1
ATOM 2545 O O . HIS A 1 325 ? -11.110 26.705 -5.011 1.00 26.31 346 HIS A O 1
ATOM 2552 N N . LYS A 1 326 ? -10.991 28.128 -3.303 1.00 33.47 347 LYS A N 1
ATOM 2553 C CA . LYS A 1 326 ? -12.198 27.594 -2.682 1.00 42.81 347 LYS A CA 1
ATOM 2554 C C . LYS A 1 326 ? -13.330 27.341 -3.704 1.00 46.90 347 LYS A C 1
ATOM 2555 O O . LYS A 1 326 ? -13.839 26.219 -3.831 1.00 62.51 347 LYS A O 1
ATOM 2561 N N . LYS A 1 327 ? -13.659 28.378 -4.464 1.00 31.88 348 LYS A N 1
ATOM 2562 C CA . LYS A 1 327 ? -14.855 28.403 -5.303 1.00 43.66 348 LYS A CA 1
ATOM 2563 C C . LYS A 1 327 ? -14.662 27.862 -6.738 1.00 48.32 348 LYS A C 1
ATOM 2564 O O . LYS A 1 327 ? -15.602 27.312 -7.335 1.00 46.35 348 LYS A O 1
ATOM 2570 N N . VAL A 1 328 ? -13.458 28.011 -7.295 1.00 38.44 349 VAL A N 1
ATOM 2571 C CA . VAL A 1 328 ? -13.308 27.929 -8.741 1.00 32.99 349 VAL A CA 1
ATOM 2572 C C . VAL A 1 328 ? -12.248 26.966 -9.302 1.00 29.21 349 VAL A C 1
ATOM 2573 O O . VAL A 1 328 ? -11.344 26.484 -8.609 1.00 34.72 349 VAL A O 1
ATOM 2577 N N . SER A 1 329 ? -12.400 26.674 -10.581 1.00 22.51 350 SER A N 1
ATOM 2578 C CA . SER A 1 329 ? -11.318 26.074 -11.349 1.00 24.48 350 SER A CA 1
ATOM 2579 C C . SER A 1 329 ? -10.823 27.136 -12.312 1.00 25.59 350 SER A C 1
ATOM 2580 O O . SER A 1 329 ? -11.564 28.048 -12.686 1.00 30.69 350 SER A O 1
ATOM 2583 N N . PHE A 1 330 ? -9.583 27.010 -12.726 1.00 22.00 351 PHE A N 1
ATOM 2584 C CA . PHE A 1 330 ? -9.004 27.972 -13.615 1.00 24.38 351 PHE A CA 1
ATOM 2585 C C . PHE A 1 330 ? -9.139 27.498 -15.047 1.00 25.27 351 PHE A C 1
ATOM 2586 O O . PHE A 1 330 ? -9.087 26.287 -15.322 1.00 20.83 351 PHE A O 1
ATOM 2594 N N . ALA A 1 331 ? -9.420 28.431 -15.954 1.00 22.61 352 ALA A N 1
ATOM 2595 C CA . ALA A 1 331 ? -9.502 28.086 -17.362 1.00 22.02 352 ALA A CA 1
ATOM 2596 C C . ALA A 1 331 ? -8.158 27.565 -17.875 1.00 25.21 352 ALA A C 1
ATOM 2597 O O . ALA A 1 331 ? -8.079 26.593 -18.619 1.00 22.90 352 ALA A O 1
ATOM 2599 N N . HIS A 1 332 ? -7.121 28.284 -17.476 1.00 28.64 353 HIS A N 1
ATOM 2600 C CA . HIS A 1 332 ? -5.765 28.051 -17.919 1.00 30.38 353 HIS A CA 1
ATOM 2601 C C . HIS A 1 332 ? -4.917 28.199 -16.661 1.00 33.42 353 HIS A C 1
ATOM 2602 O O . HIS A 1 332 ? -5.350 28.768 -15.639 1.00 35.57 353 HIS A O 1
ATOM 2609 N N . LEU A 1 333 ? -3.726 27.657 -16.710 1.00 27.20 354 LEU A N 1
ATOM 2610 C CA . LEU A 1 333 ? -2.795 27.793 -15.634 1.00 25.27 354 LEU A CA 1
ATOM 2611 C C . LEU A 1 333 ? -1.485 27.838 -16.345 1.00 27.08 354 LEU A C 1
ATOM 2612 O O . LEU A 1 333 ? -1.281 27.071 -17.277 1.00 27.67 354 LEU A O 1
ATOM 2617 N N . THR A 1 334 ? -0.641 28.780 -15.964 1.00 20.96 355 THR A N 1
ATOM 2618 C CA . THR A 1 334 ? 0.691 28.900 -16.554 1.00 23.59 355 THR A CA 1
ATOM 2619 C C . THR A 1 334 ? 1.677 28.957 -15.405 1.00 24.31 355 THR A C 1
ATOM 2620 O O . THR A 1 334 ? 1.595 29.846 -14.564 1.00 28.05 355 THR A O 1
ATOM 2624 N N . LEU A 1 335 ? 2.615 28.026 -15.356 1.00 19.77 356 LEU A N 1
ATOM 2625 C CA . LEU A 1 335 ? 3.633 28.042 -14.325 1.00 18.27 356 LEU A CA 1
ATOM 2626 C C . LEU A 1 335 ? 4.616 29.208 -14.529 1.00 17.86 356 LEU A C 1
ATOM 2627 O O . LEU A 1 335 ? 4.927 29.578 -15.659 1.00 19.18 356 LEU A O 1
ATOM 2632 N N . ALA A 1 336 ? 5.117 29.720 -13.416 1.00 16.98 357 ALA A N 1
ATOM 2633 C CA . ALA A 1 336 ? 6.058 30.825 -13.397 1.00 17.45 357 ALA A CA 1
ATOM 2634 C C . ALA A 1 336 ? 7.331 30.427 -14.109 1.00 17.51 357 ALA A C 1
ATOM 2635 O O . ALA A 1 336 ? 7.778 29.283 -14.004 1.00 17.66 357 ALA A O 1
ATOM 2637 N N . PRO A 1 337 ? 7.962 31.390 -14.802 1.00 20.43 358 PRO A N 1
ATOM 2638 C CA . PRO A 1 337 ? 9.295 31.122 -15.375 1.00 19.74 358 PRO A CA 1
ATOM 2639 C C . PRO A 1 337 ? 10.335 30.553 -14.419 1.00 19.13 358 PRO A C 1
ATOM 2640 O O . PRO A 1 337 ? 11.224 29.808 -14.843 1.00 19.33 358 PRO A O 1
ATOM 2644 N N . SER A 1 338 ? 10.276 30.918 -13.143 1.00 17.11 359 SER A N 1
ATOM 2645 C CA . SER A 1 338 ? 11.256 30.449 -12.169 1.00 17.71 359 SER A CA 1
ATOM 2646 C C . SER A 1 338 ? 11.318 28.928 -12.017 1.00 17.25 359 SER A C 1
ATOM 2647 O O . SER A 1 338 ? 12.347 28.409 -11.588 1.00 16.59 359 SER A O 1
ATOM 2650 N N . PHE A 1 339 ? 10.234 28.216 -12.329 1.00 17.34 360 PHE A N 1
ATOM 2651 C CA . PHE A 1 339 ? 10.270 26.762 -12.295 1.00 17.76 360 PHE A CA 1
ATOM 2652 C C . PHE A 1 339 ? 11.355 26.215 -13.240 1.00 18.69 360 PHE A C 1
ATOM 2653 O O . PHE A 1 339 ? 11.861 25.108 -13.032 1.00 17.16 360 PHE A O 1
ATOM 2661 N N . GLY A 1 340 ? 11.677 26.977 -14.280 1.00 19.80 361 GLY A N 1
ATOM 2662 C CA . GLY A 1 340 ? 12.715 26.583 -15.260 1.00 21.71 361 GLY A CA 1
ATOM 2663 C C . GLY A 1 340 ? 14.133 26.567 -14.743 1.00 19.84 361 GLY A C 1
ATOM 2664 O O . GLY A 1 340 ? 15.056 25.994 -15.394 1.00 21.86 361 GLY A O 1
ATOM 2665 N N . SER A 1 341 ? 14.320 27.096 -13.539 1.00 18.91 362 SER A N 1
ATOM 2666 C CA . SER A 1 341 ? 15.613 27.081 -12.879 1.00 18.34 362 SER A CA 1
ATOM 2667 C C . SER A 1 341 ? 15.805 25.885 -11.936 1.00 17.94 362 SER A C 1
ATOM 2668 O O . SER A 1 341 ? 16.868 25.715 -11.391 1.00 21.33 362 SER A O 1
ATOM 2671 N N . LEU A 1 342 ? 14.765 25.026 -11.788 1.00 17.39 363 LEU A N 1
ATOM 2672 C CA . LEU A 1 342 ? 14.828 23.894 -10.860 1.00 15.61 363 LEU A CA 1
ATOM 2673 C C . LEU A 1 342 ? 15.528 22.735 -11.564 1.00 14.85 363 LEU A C 1
ATOM 2674 O O . LEU A 1 342 ? 14.954 21.707 -11.833 1.00 15.41 363 LEU A O 1
ATOM 2679 N N . LEU A 1 343 ? 16.835 2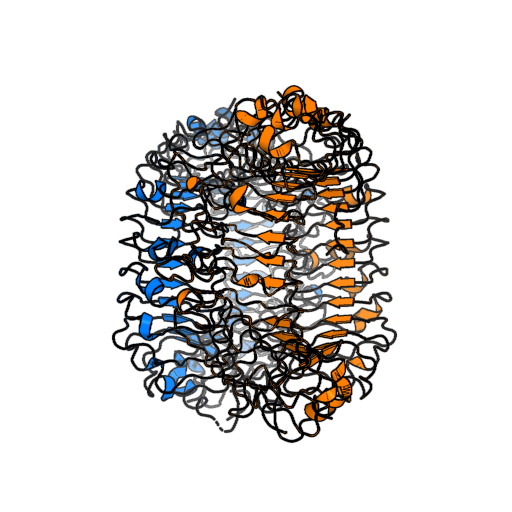2.881 -11.834 1.00 16.91 364 LEU A N 1
ATOM 2680 C CA . LEU A 1 343 ? 17.524 21.911 -12.715 1.00 16.27 364 LEU A CA 1
ATOM 2681 C C . LEU A 1 343 ? 17.713 20.524 -12.134 1.00 16.50 364 LEU A C 1
ATOM 2682 O O . LEU A 1 343 ? 17.952 19.551 -12.918 1.00 18.40 364 LEU A O 1
ATOM 2687 N N . SER A 1 344 ? 17.595 20.397 -10.819 1.00 14.11 365 SER A N 1
ATOM 2688 C CA . SER A 1 344 ? 17.681 19.090 -10.114 1.00 16.39 365 SER A CA 1
ATOM 2689 C C . SER A 1 344 ? 16.312 18.379 -9.961 1.00 13.61 365 SER A C 1
ATOM 2690 O O . SER A 1 344 ? 16.249 17.301 -9.391 1.00 15.01 365 SER A O 1
ATOM 2693 N N . LEU A 1 345 ? 15.227 19.044 -10.343 1.00 14.35 366 LEU A N 1
ATOM 2694 C CA . LEU A 1 345 ? 13.896 18.547 -9.993 1.00 13.24 366 LEU A CA 1
ATOM 2695 C C . LEU A 1 345 ? 13.616 17.201 -10.658 1.00 14.56 366 LEU A C 1
ATOM 2696 O O . LEU A 1 345 ? 13.779 17.054 -11.907 1.00 14.45 366 LEU A O 1
ATOM 2701 N N . GLN A 1 346 ? 13.199 16.277 -9.806 1.00 13.74 367 GLN A N 1
ATOM 2702 C CA . GLN A 1 346 ? 12.953 14.896 -10.186 1.00 14.05 367 GLN A CA 1
ATOM 2703 C C . GLN A 1 346 ? 11.473 14.594 -10.116 1.00 14.00 367 GLN A C 1
ATOM 2704 O O . GLN A 1 346 ? 10.961 13.766 -10.921 1.00 14.66 367 GLN A O 1
ATOM 2710 N N . GLU A 1 347 ? 10.781 15.284 -9.220 1.00 13.94 368 GLU A N 1
ATOM 2711 C CA . GLU A 1 347 ? 9.362 14.999 -8.992 1.00 13.67 368 GLU A CA 1
ATOM 2712 C C . GLU A 1 347 ? 8.624 16.303 -8.699 1.00 12.63 368 GLU A C 1
ATOM 2713 O O . GLU A 1 347 ? 9.091 17.105 -7.874 1.00 12.44 368 GLU A O 1
ATOM 2719 N N . LEU A 1 348 ? 7.477 16.480 -9.346 1.00 12.64 369 LEU A N 1
ATOM 2720 C CA . LEU A 1 348 ? 6.649 17.658 -9.130 1.00 11.24 369 LEU A CA 1
ATOM 2721 C C . LEU A 1 348 ? 5.239 17.205 -8.920 1.00 12.65 369 LEU A C 1
ATOM 2722 O O . LEU A 1 348 ? 4.679 16.505 -9.785 1.00 11.75 369 LEU A O 1
ATOM 2727 N N . ASP A 1 349 ? 4.647 17.567 -7.785 1.00 12.91 370 ASP A N 1
ATOM 2728 C CA . ASP A 1 349 ? 3.262 17.135 -7.510 1.00 11.76 370 ASP A CA 1
ATOM 2729 C C . ASP A 1 349 ? 2.384 18.350 -7.667 1.00 13.74 370 ASP A C 1
ATOM 2730 O O . ASP A 1 349 ? 2.478 19.270 -6.862 1.00 14.01 370 ASP A O 1
ATOM 2735 N N . MET A 1 350 ? 1.575 18.378 -8.726 1.00 12.98 371 MET A N 1
ATOM 2736 C CA . MET A 1 350 ? 0.594 19.472 -8.941 1.00 12.58 371 MET A CA 1
ATOM 2737 C C . MET A 1 350 ? -0.864 18.926 -8.981 1.00 13.38 371 MET A C 1
ATOM 2738 O O . MET A 1 350 ? -1.703 19.468 -9.707 1.00 16.77 371 MET A O 1
ATOM 2743 N N . HIS A 1 351 ? -1.150 17.918 -8.180 1.00 11.20 372 HIS A N 1
ATOM 2744 C CA . HIS A 1 351 ? -2.509 17.344 -8.231 1.00 12.05 372 HIS A CA 1
ATOM 2745 C C . HIS A 1 351 ? -3.461 18.188 -7.370 1.00 12.58 372 HIS A C 1
ATOM 2746 O O . HIS A 1 351 ? -3.033 18.812 -6.412 1.00 12.73 372 HIS A O 1
ATOM 2753 N N . GLY A 1 352 ? -4.753 18.182 -7.698 1.00 14.60 373 GLY A N 1
ATOM 2754 C CA . GLY A 1 352 ? -5.739 18.894 -6.898 1.00 14.47 373 GLY A CA 1
ATOM 2755 C C . GLY A 1 352 ? -5.688 20.409 -6.878 1.00 14.67 373 GLY A C 1
ATOM 2756 O O . GLY A 1 352 ? -6.042 20.971 -5.859 1.00 13.76 373 GLY A O 1
ATOM 2757 N N . ILE A 1 353 ? -5.183 21.038 -7.938 1.00 13.91 374 ILE A N 1
ATOM 2758 C CA . ILE A 1 353 ? -5.167 22.522 -8.032 1.00 12.65 374 ILE A CA 1
ATOM 2759 C C . ILE A 1 353 ? -6.441 23.044 -8.718 1.00 15.16 374 ILE A C 1
ATOM 2760 O O . ILE A 1 353 ? -6.993 24.049 -8.324 1.00 15.51 374 ILE A O 1
ATOM 2765 N N . PHE A 1 354 ? -6.866 22.321 -9.770 1.00 14.35 375 PHE A N 1
ATOM 2766 C CA . PHE A 1 354 ? -8.127 22.477 -10.515 1.00 16.33 375 PHE A CA 1
ATOM 2767 C C . PHE A 1 354 ? -7.990 23.507 -11.641 1.00 17.65 375 PHE A C 1
ATOM 2768 O O . PHE A 1 354 ? -8.052 24.741 -11.410 1.00 18.58 375 PHE A O 1
ATOM 2776 N N . PHE A 1 355 ? -7.732 23.021 -12.854 1.00 15.18 376 PHE A N 1
ATOM 2777 C CA . PHE A 1 355 ? -7.551 23.847 -14.008 1.00 15.36 376 PHE A CA 1
ATOM 2778 C C . PHE A 1 355 ? -8.015 23.010 -15.199 1.00 17.51 376 PHE A C 1
ATOM 2779 O O . PHE A 1 355 ? -7.798 21.814 -15.225 1.00 17.26 376 PHE A O 1
ATOM 2787 N N . ARG A 1 356 ? -8.685 23.661 -16.124 1.00 16.22 377 ARG A N 1
ATOM 2788 C CA . ARG A 1 356 ? -9.437 22.962 -17.152 1.00 16.44 377 ARG A CA 1
ATOM 2789 C C . ARG A 1 356 ? -8.697 22.541 -18.399 1.00 17.64 377 ARG A C 1
ATOM 2790 O O . ARG A 1 356 ? -9.143 21.635 -19.045 1.00 15.49 377 ARG A O 1
ATOM 2798 N N . SER A 1 357 ? -7.587 23.199 -18.712 1.00 16.64 378 SER A N 1
ATOM 2799 C CA . SER A 1 357 ? -6.812 22.997 -19.934 1.00 17.61 378 SER A CA 1
ATOM 2800 C C . SER A 1 357 ? -5.351 22.765 -19.611 1.00 17.54 378 SER A C 1
ATOM 2801 O O . SER A 1 357 ? -4.736 23.531 -18.869 1.00 18.45 378 SER A O 1
ATOM 2804 N N . LEU A 1 358 ? -4.778 21.726 -20.188 1.00 17.55 379 LEU A N 1
ATOM 2805 C CA . LEU A 1 358 ? -3.340 21.436 -20.136 1.00 17.47 379 LEU A CA 1
ATOM 2806 C C . LEU A 1 358 ? -2.769 21.597 -21.546 1.00 19.30 379 LEU A C 1
ATOM 2807 O O . LEU A 1 358 ? -3.060 20.808 -22.448 1.00 20.62 379 LEU A O 1
ATOM 2812 N N . SER A 1 359 ? -1.985 22.641 -21.739 1.00 20.31 380 SER A N 1
ATOM 2813 C CA . SER A 1 359 ? -1.490 23.004 -23.071 1.00 22.77 380 SER A CA 1
ATOM 2814 C C . SER A 1 359 ? -0.005 23.224 -23.014 1.00 20.90 380 SER A C 1
ATOM 2815 O O . SER A 1 359 ? 0.603 23.151 -21.955 1.00 21.20 380 SER A O 1
ATOM 2818 N N . GLN A 1 360 ? 0.579 23.517 -24.183 1.00 25.55 381 GLN A N 1
ATOM 2819 C CA . GLN A 1 360 ? 2.016 23.841 -24.276 1.00 28.66 381 GLN A CA 1
ATOM 2820 C C . GLN A 1 360 ? 2.481 24.906 -23.244 1.00 24.71 381 GLN A C 1
ATOM 2821 O O . GLN A 1 360 ? 3.536 24.773 -22.592 1.00 24.71 381 GLN A O 1
ATOM 2827 N N . LYS A 1 361 ? 1.699 25.959 -23.081 1.00 26.16 382 LYS A N 1
ATOM 2828 C CA . LYS A 1 361 ? 2.075 27.042 -22.176 1.00 27.70 382 LYS A CA 1
ATOM 2829 C C . LYS A 1 361 ? 2.037 26.624 -20.712 1.00 25.37 382 LYS A C 1
ATOM 2830 O O . LYS A 1 361 ? 2.813 27.121 -19.903 1.00 26.30 382 LYS A O 1
ATOM 2836 N N . THR A 1 362 ? 1.090 25.753 -20.367 1.00 21.40 383 THR A N 1
ATOM 2837 C CA . THR A 1 362 ? 0.912 25.310 -18.999 1.00 17.12 383 THR A CA 1
ATOM 2838 C C . THR A 1 362 ? 2.175 24.925 -18.304 1.00 20.15 383 THR A C 1
ATOM 2839 O O . THR A 1 362 ? 2.481 25.440 -17.217 1.00 22.83 383 THR A O 1
ATOM 2843 N N . LEU A 1 363 ? 2.929 24.019 -18.926 1.00 16.87 384 LEU A N 1
ATOM 2844 C CA . LEU A 1 363 ? 4.082 23.423 -18.281 1.00 20.43 384 LEU A CA 1
ATOM 2845 C C . LEU A 1 363 ? 5.416 23.801 -18.932 1.00 19.92 384 LEU A C 1
ATOM 2846 O O . LEU A 1 363 ? 6.452 23.173 -18.657 1.00 18.35 384 LEU A O 1
ATOM 2851 N N . GLN A 1 364 ? 5.367 24.828 -19.780 1.00 20.12 385 GLN A N 1
ATOM 2852 C CA . GLN A 1 364 ? 6.548 25.183 -20.597 1.00 22.67 385 GLN A CA 1
ATOM 2853 C C . GLN A 1 364 ? 7.838 25.311 -19.782 1.00 21.59 385 GLN A C 1
ATOM 2854 O O . GLN A 1 364 ? 8.883 24.826 -20.194 1.00 20.46 385 GLN A O 1
ATOM 2860 N N . PRO A 1 365 ? 7.785 25.908 -18.581 1.00 18.29 386 PRO A N 1
ATOM 2861 C CA . PRO A 1 365 ? 9.036 25.996 -17.804 1.00 18.29 386 PRO A CA 1
ATOM 2862 C C . PRO A 1 365 ? 9.697 24.691 -17.345 1.00 17.50 386 PRO A C 1
ATOM 2863 O O . PRO A 1 365 ? 10.866 24.699 -17.028 1.00 22.82 386 PRO A O 1
ATOM 2867 N N . LEU A 1 366 ? 8.957 23.579 -17.362 1.00 16.76 387 LEU A N 1
ATOM 2868 C CA . LEU A 1 366 ? 9.379 22.263 -16.928 1.00 15.80 387 LEU A CA 1
ATOM 2869 C C . LEU A 1 366 ? 10.011 21.471 -18.061 1.00 16.79 387 LEU A C 1
ATOM 2870 O O . LEU A 1 366 ? 10.713 20.458 -17.818 1.00 18.17 387 LEU A O 1
ATOM 2875 N N . ALA A 1 367 ? 9.741 21.934 -19.269 1.00 19.10 388 ALA A N 1
ATOM 2876 C CA . ALA A 1 367 ? 9.883 21.042 -20.432 1.00 21.38 388 ALA A CA 1
ATOM 2877 C C . ALA A 1 367 ? 11.306 20.756 -20.821 1.00 25.17 388 ALA A C 1
ATOM 2878 O O . ALA A 1 367 ? 11.508 19.825 -21.598 1.00 26.10 388 ALA A O 1
ATOM 2880 N N . ARG A 1 368 ? 12.270 21.533 -20.314 1.00 23.35 389 ARG A N 1
ATOM 2881 C CA . ARG A 1 368 ? 13.711 21.226 -20.515 1.00 27.13 389 ARG A CA 1
ATOM 2882 C C . ARG A 1 368 ? 14.469 20.792 -19.243 1.00 26.66 389 ARG A C 1
ATOM 2883 O O . ARG A 1 368 ? 15.691 20.580 -19.289 1.00 26.85 389 ARG A O 1
ATOM 2891 N N . LEU A 1 369 ? 13.786 20.700 -18.098 1.00 18.90 390 LEU A N 1
ATOM 2892 C CA . LEU A 1 369 ? 14.400 20.256 -16.864 1.00 18.27 390 LEU A CA 1
ATOM 2893 C C . LEU A 1 369 ? 14.936 18.851 -17.060 1.00 19.11 390 LEU A C 1
ATOM 2894 O O . LEU A 1 369 ? 14.161 17.937 -17.298 1.00 18.76 390 LEU A O 1
ATOM 2899 N N . PRO A 1 370 ? 16.260 18.665 -16.918 1.00 18.21 391 PRO A N 1
ATOM 2900 C CA . PRO A 1 370 ? 16.849 17.402 -17.420 1.00 20.18 391 PRO A CA 1
ATOM 2901 C C . PRO A 1 370 ? 16.584 16.130 -16.623 1.00 20.75 391 PRO A C 1
ATOM 2902 O O . PRO A 1 370 ? 16.662 15.014 -17.200 1.00 19.95 391 PRO A O 1
ATOM 2906 N N . MET A 1 371 ? 16.210 16.285 -15.346 1.00 17.51 392 MET A N 1
ATOM 2907 C CA . MET A 1 371 ? 16.073 15.210 -14.372 1.00 16.85 392 MET A CA 1
ATOM 2908 C C . MET A 1 371 ? 14.580 14.946 -13.975 1.00 12.94 392 MET A C 1
ATOM 2909 O O . MET A 1 371 ? 14.371 14.093 -13.126 1.00 14.53 392 MET A O 1
ATOM 2914 N N . LEU A 1 372 ? 13.634 15.652 -14.603 1.00 14.70 393 LEU A N 1
ATOM 2915 C CA . LEU A 1 372 ? 12.206 15.582 -14.194 1.00 13.07 393 LEU A CA 1
ATOM 2916 C C . LEU A 1 372 ? 11.642 14.228 -14.644 1.00 12.52 393 LEU A C 1
ATOM 2917 O O . LEU A 1 372 ? 11.535 13.979 -15.834 1.00 18.62 393 LEU A O 1
ATOM 2922 N N . GLN A 1 373 ? 11.393 13.351 -13.673 1.00 13.82 394 GLN A N 1
ATOM 2923 C CA . GLN A 1 373 ? 10.971 11.960 -13.902 1.00 15.08 394 GLN A CA 1
ATOM 2924 C C . GLN A 1 373 ? 9.513 11.681 -13.634 1.00 14.37 394 GLN A C 1
ATOM 2925 O O . GLN A 1 373 ? 8.913 10.864 -14.365 1.00 15.34 394 GLN A O 1
ATOM 2931 N N . ARG A 1 374 ? 8.953 12.313 -12.611 1.00 13.40 395 ARG A N 1
ATOM 2932 C CA . ARG A 1 374 ? 7.584 12.018 -12.201 1.00 12.04 395 ARG A CA 1
ATOM 2933 C C . ARG A 1 374 ? 6.775 13.309 -12.077 1.00 12.55 395 ARG A C 1
ATOM 2934 O O . ARG A 1 374 ? 7.214 14.268 -11.408 1.00 13.04 395 ARG A O 1
ATOM 2942 N N . LEU A 1 375 ? 5.621 13.311 -12.728 1.00 13.14 396 LEU A N 1
ATOM 2943 C CA . LEU A 1 375 ? 4.749 14.474 -12.772 1.00 11.92 396 LEU A CA 1
ATOM 2944 C C . LEU A 1 375 ? 3.361 14.045 -12.390 1.00 12.93 396 LEU A C 1
ATOM 2945 O O . LEU A 1 375 ? 2.747 13.201 -13.046 1.00 13.16 396 LEU A O 1
ATOM 2950 N N . TYR A 1 376 ? 2.853 14.621 -11.288 1.00 12.77 397 TYR A N 1
ATOM 2951 C CA . TYR A 1 376 ? 1.528 14.275 -10.741 1.00 11.05 397 TYR A CA 1
ATOM 2952 C C . TYR A 1 376 ? 0.519 15.338 -11.062 1.00 11.49 397 TYR A C 1
ATOM 2953 O O . TYR A 1 376 ? 0.628 16.477 -10.585 1.00 13.25 397 TYR A O 1
ATOM 2962 N N . LEU A 1 377 ? -0.407 15.014 -11.964 1.00 12.27 398 LEU A N 1
ATOM 2963 C CA . LEU A 1 377 ? -1.371 15.971 -12.462 1.00 10.76 398 LEU A CA 1
ATOM 2964 C C . LEU A 1 377 ? -2.838 15.457 -12.295 1.00 10.49 398 LEU A C 1
ATOM 2965 O O . LEU A 1 377 ? -3.774 15.974 -12.927 1.00 13.14 398 LEU A O 1
ATOM 2970 N N . GLN A 1 378 ? -3.012 14.550 -11.354 1.00 10.70 399 GLN A N 1
ATOM 2971 C CA . GLN A 1 378 ? -4.314 13.927 -11.147 1.00 11.13 399 GLN A CA 1
ATOM 2972 C C . GLN A 1 378 ? -5.289 14.864 -10.429 1.00 11.95 399 GLN A C 1
ATOM 2973 O O . GLN A 1 378 ? -4.883 15.857 -9.841 1.00 13.14 399 GLN A O 1
ATOM 2979 N N . MET A 1 379 ? -6.584 14.587 -10.527 1.00 12.68 400 MET A N 1
ATOM 2980 C CA . MET A 1 379 ? -7.585 15.327 -9.761 1.00 13.40 400 MET A CA 1
ATOM 2981 C C . MET A 1 379 ? -7.598 16.787 -10.034 1.00 15.53 400 MET A C 1
ATOM 2982 O O . MET A 1 379 ? -7.646 17.604 -9.090 1.00 14.55 400 MET A O 1
ATOM 2987 N N . ASN A 1 380 ? -7.477 17.145 -11.320 1.00 12.94 401 ASN A N 1
ATOM 2988 C CA . ASN A 1 380 ? -7.428 18.571 -11.707 1.00 12.85 401 ASN A CA 1
ATOM 2989 C C . ASN A 1 380 ? -8.618 19.066 -12.497 1.00 14.23 401 ASN A C 1
ATOM 2990 O O . ASN A 1 380 ? -8.672 20.206 -12.914 1.00 14.18 401 ASN A O 1
ATOM 2995 N N . PHE A 1 381 ? -9.594 18.199 -12.716 1.00 14.69 402 PHE A N 1
ATOM 2996 C CA . PHE A 1 381 ? -10.737 18.543 -13.543 1.00 14.81 402 PHE A CA 1
ATOM 2997 C C . PHE A 1 381 ? -10.341 19.048 -14.931 1.00 14.32 402 PHE A C 1
ATOM 2998 O O . PHE A 1 381 ? -11.009 19.901 -15.502 1.00 16.42 402 PHE A O 1
ATOM 3006 N N . ILE A 1 382 ? -9.229 18.508 -15.469 1.00 12.48 403 ILE A N 1
ATOM 3007 C CA . ILE A 1 382 ? -8.784 18.883 -16.763 1.00 14.12 403 ILE A CA 1
ATOM 3008 C C . ILE A 1 382 ? -9.705 18.282 -17.821 1.00 15.44 403 ILE A C 1
ATOM 3009 O O . ILE A 1 382 ? -9.918 17.033 -17.818 1.00 14.01 403 ILE A O 1
ATOM 3014 N N A ASN A 1 383 ? -10.252 19.119 -18.702 0.52 15.73 404 ASN A N 1
ATOM 3015 N N B ASN A 1 383 ? -10.242 19.158 -18.690 0.48 15.50 404 ASN A N 1
ATOM 3016 C CA A ASN A 1 383 ? -11.108 18.596 -19.778 0.52 16.30 404 ASN A CA 1
ATOM 3017 C CA B ASN A 1 383 ? -11.106 18.783 -19.840 0.48 16.07 404 ASN A CA 1
ATOM 3018 C C A ASN A 1 383 ? -10.508 18.672 -21.192 0.52 18.13 404 ASN A C 1
ATOM 3019 C C B ASN A 1 383 ? -10.370 18.556 -21.126 0.48 18.17 404 ASN A C 1
ATOM 3020 O O A ASN A 1 383 ? -11.060 18.034 -22.112 0.52 17.09 404 ASN A O 1
ATOM 3021 O O B ASN A 1 383 ? -10.697 17.643 -21.902 0.48 18.12 404 ASN A O 1
ATOM 3030 N N . GLN A 1 384 ? -9.412 19.436 -21.365 1.00 18.58 405 GLN A N 1
ATOM 3031 C CA . GLN A 1 384 ? -8.619 19.463 -22.610 1.00 20.22 405 GLN A CA 1
ATOM 3032 C C . GLN A 1 384 ? -7.139 19.255 -22.291 1.00 19.73 405 GLN A C 1
ATOM 3033 O O . GLN A 1 384 ? -6.558 19.981 -21.513 1.00 16.98 405 GLN A O 1
ATOM 3039 N N . ALA A 1 385 ? -6.512 18.256 -22.907 1.00 18.54 406 ALA A N 1
ATOM 3040 C CA . ALA A 1 385 ? -5.089 17.997 -22.654 1.00 16.63 406 ALA A CA 1
ATOM 3041 C C . ALA A 1 385 ? -4.372 17.662 -23.968 1.00 16.50 406 ALA A C 1
ATOM 3042 O O . ALA A 1 385 ? -4.759 16.663 -24.644 1.00 18.94 406 ALA A O 1
ATOM 3044 N N . GLN A 1 386 ? -3.361 18.457 -24.318 1.00 19.22 407 GLN A N 1
ATOM 3045 C CA . GLN A 1 386 ? -2.532 18.177 -25.490 1.00 20.05 407 GLN A CA 1
ATOM 3046 C C . GLN A 1 386 ? -1.397 17.301 -24.976 1.00 18.71 407 GLN A C 1
ATOM 3047 O O . GLN A 1 386 ? -0.376 17.787 -24.475 1.00 20.08 407 GLN A O 1
ATOM 3053 N N . LEU A 1 387 ? -1.570 15.989 -25.069 1.00 19.27 408 LEU A N 1
ATOM 3054 C CA . LEU A 1 387 ? -0.575 15.069 -24.511 1.00 16.64 408 LEU A CA 1
ATOM 3055 C C . LEU A 1 387 ? 0.778 15.143 -25.266 1.00 16.34 408 LEU A C 1
ATOM 3056 O O . LEU A 1 387 ? 1.798 14.713 -24.743 1.00 18.74 408 LEU A O 1
ATOM 3061 N N . GLY A 1 388 ? 0.776 15.699 -26.477 1.00 18.62 409 GLY A N 1
ATOM 3062 C CA . GLY A 1 388 ? 1.998 15.889 -27.258 1.00 18.25 409 GLY A CA 1
ATOM 3063 C C . GLY A 1 388 ? 3.033 16.797 -26.627 1.00 19.10 409 GLY A C 1
ATOM 3064 O O . GLY A 1 388 ? 4.231 16.756 -26.987 1.00 21.61 409 GLY A O 1
ATOM 3065 N N . ILE A 1 389 ? 2.609 17.573 -25.622 1.00 20.39 410 ILE A N 1
ATOM 3066 C CA . ILE A 1 389 ? 3.533 18.429 -24.918 1.00 20.83 410 ILE A CA 1
ATOM 3067 C C . ILE A 1 389 ? 4.687 17.640 -24.288 1.00 20.93 410 ILE A C 1
ATOM 3068 O O . ILE A 1 389 ? 5.781 18.160 -24.103 1.00 21.91 410 ILE A O 1
ATOM 3073 N N . PHE A 1 390 ? 4.438 16.378 -23.952 1.00 18.30 411 PHE A N 1
ATOM 3074 C CA . PHE A 1 390 ? 5.364 15.581 -23.214 1.00 17.14 411 PHE A CA 1
ATOM 3075 C C . PHE A 1 390 ? 6.426 14.941 -24.080 1.00 19.99 411 PHE A C 1
ATOM 3076 O O . PHE A 1 390 ? 7.383 14.438 -23.535 1.00 22.36 411 PHE A O 1
ATOM 3084 N N . LYS A 1 391 ? 6.251 14.947 -25.397 1.00 21.75 412 LYS A N 1
ATOM 3085 C CA . LYS A 1 391 ? 7.172 14.212 -26.269 1.00 24.05 412 LYS A CA 1
ATOM 3086 C C . LYS A 1 391 ? 8.628 14.524 -25.939 1.00 24.74 412 LYS A C 1
ATOM 3087 O O . LYS A 1 391 ? 9.460 13.607 -25.771 1.00 29.10 412 LYS A O 1
ATOM 3093 N N . ASP A 1 392 ? 8.911 15.810 -25.818 1.00 25.70 413 ASP A N 1
ATOM 3094 C CA . ASP A 1 392 ? 10.305 16.258 -25.731 1.00 31.24 413 ASP A CA 1
ATOM 3095 C C . ASP A 1 392 ? 10.822 16.516 -24.307 1.00 30.10 413 ASP A C 1
ATOM 3096 O O . ASP A 1 392 ? 11.977 16.969 -24.162 1.00 28.24 413 ASP A O 1
ATOM 3101 N N . PHE A 1 393 ? 10.024 16.207 -23.263 1.00 24.22 414 PHE A N 1
ATOM 3102 C CA . PHE A 1 393 ? 10.512 16.270 -21.869 1.00 22.99 414 PHE A CA 1
ATOM 3103 C C . PHE A 1 393 ? 11.609 15.218 -21.805 1.00 23.20 414 PHE A C 1
ATOM 3104 O O . PHE A 1 393 ? 11.373 14.082 -22.151 1.00 26.76 414 PHE A O 1
ATOM 3112 N N . PRO A 1 394 ? 12.838 15.619 -21.447 1.00 22.23 415 PRO A N 1
ATOM 3113 C CA . PRO A 1 394 ? 13.985 14.702 -21.618 1.00 22.47 415 PRO A CA 1
ATOM 3114 C C . PRO A 1 394 ? 14.087 13.546 -20.625 1.00 24.20 415 PRO A C 1
ATOM 3115 O O . PRO A 1 394 ? 14.730 12.542 -20.941 1.00 29.18 415 PRO A O 1
ATOM 3119 N N . GLY A 1 395 ? 13.458 13.667 -19.454 1.00 22.60 416 GLY A N 1
ATOM 3120 C CA . GLY A 1 395 ? 13.647 12.727 -18.343 1.00 18.57 416 GLY A CA 1
ATOM 3121 C C . GLY A 1 395 ? 12.458 11.913 -17.901 1.00 16.61 416 GLY A C 1
ATOM 3122 O O . GLY A 1 395 ? 12.556 11.047 -17.021 1.00 18.28 416 GLY A O 1
ATOM 3123 N N . LEU A 1 396 ? 11.341 12.162 -18.552 1.00 17.88 417 LEU A N 1
ATOM 3124 C CA . LEU A 1 396 ? 10.050 11.711 -17.969 1.00 18.08 417 LEU A CA 1
ATOM 3125 C C . LEU A 1 396 ? 9.862 10.191 -17.950 1.00 15.31 417 LEU A C 1
ATOM 3126 O O . LEU A 1 396 ? 10.059 9.532 -18.991 1.00 17.39 417 LEU A O 1
ATOM 3131 N N . ARG A 1 397 ? 9.489 9.656 -16.788 1.00 15.77 418 ARG A N 1
ATOM 3132 C CA . ARG A 1 397 ? 9.244 8.245 -16.584 1.00 15.95 418 ARG A CA 1
ATOM 3133 C C . ARG A 1 397 ? 7.787 7.961 -16.292 1.00 15.08 418 ARG A C 1
ATOM 3134 O O . ARG A 1 397 ? 7.273 6.885 -16.632 1.00 13.97 418 ARG A O 1
ATOM 3142 N N . TYR A 1 398 ? 7.086 8.930 -15.698 1.00 15.29 419 TYR A N 1
ATOM 3143 C CA . TYR A 1 398 ? 5.769 8.659 -15.123 1.00 13.04 419 TYR A CA 1
ATOM 3144 C C . TYR A 1 398 ? 4.923 9.954 -15.109 1.00 14.01 419 TYR A C 1
ATOM 3145 O O . TYR A 1 398 ? 5.323 11.003 -14.564 1.00 14.25 419 TYR A O 1
ATOM 3154 N N . ILE A 1 399 ? 3.766 9.878 -15.718 1.00 12.31 420 ILE A N 1
ATOM 3155 C CA . ILE A 1 399 ? 2.791 10.953 -15.664 1.00 10.80 420 ILE A CA 1
ATOM 3156 C C . ILE A 1 399 ? 1.497 10.374 -15.088 1.00 11.65 420 ILE A C 1
ATOM 3157 O O . ILE A 1 399 ? 0.930 9.459 -15.690 1.00 12.80 420 ILE A O 1
ATOM 3162 N N . ASP A 1 400 ? 0.981 11.008 -14.033 1.00 11.52 421 ASP A N 1
ATOM 3163 C CA . ASP A 1 400 ? -0.320 10.686 -13.457 1.00 12.05 421 ASP A CA 1
ATOM 3164 C C . ASP A 1 400 ? -1.308 11.735 -13.934 1.00 13.21 421 ASP A C 1
ATOM 3165 O O . ASP A 1 400 ? -1.301 12.872 -13.426 1.00 11.76 421 ASP A O 1
ATOM 3170 N N . LEU A 1 401 ? -2.150 11.366 -14.909 1.00 11.43 422 LEU A N 1
ATOM 3171 C CA . LEU A 1 401 ? -3.266 12.235 -15.296 1.00 11.16 422 LEU A CA 1
ATOM 3172 C C . LEU A 1 401 ? -4.624 11.636 -14.962 1.00 10.00 422 LEU A C 1
ATOM 3173 O O . LEU A 1 401 ? -5.679 12.047 -15.534 1.00 10.76 422 LEU A O 1
ATOM 3178 N N . SER A 1 402 ? -4.614 10.801 -13.953 1.00 9.89 423 SER A N 1
ATOM 3179 C CA . SER A 1 402 ? -5.865 10.119 -13.542 1.00 10.75 423 SER A CA 1
ATOM 3180 C C . SER A 1 402 ? -6.860 11.077 -12.926 1.00 11.10 423 SER A C 1
ATOM 3181 O O . SER A 1 402 ? -6.485 12.137 -12.448 1.00 12.17 423 SER A O 1
ATOM 3184 N N . ASP A 1 403 ? -8.109 10.644 -12.833 1.00 11.12 424 ASP A N 1
ATOM 3185 C CA . ASP A 1 403 ? -9.112 11.471 -12.121 1.00 11.46 424 ASP A CA 1
ATOM 3186 C C . ASP A 1 403 ? -9.211 12.892 -12.730 1.00 11.39 424 ASP A C 1
ATOM 3187 O O . ASP A 1 403 ? -9.205 13.942 -12.033 1.00 13.14 424 ASP A O 1
ATOM 3192 N N . ASN A 1 404 ? -9.324 12.939 -14.046 1.00 11.50 425 ASN A N 1
ATOM 3193 C CA . ASN A 1 404 ? -9.559 14.148 -14.813 1.00 11.90 425 ASN A CA 1
ATOM 3194 C C . ASN A 1 404 ? -10.766 13.925 -15.727 1.00 13.39 425 ASN A C 1
ATOM 3195 O O . ASN A 1 404 ? -11.464 12.885 -15.602 1.00 12.94 425 ASN A O 1
ATOM 3200 N N . ARG A 1 405 ? -11.017 14.868 -16.637 1.00 14.22 426 ARG A N 1
ATOM 3201 C CA . ARG A 1 405 ? -12.188 14.819 -17.522 1.00 15.55 426 ARG A CA 1
ATOM 3202 C C . ARG A 1 405 ? -11.779 14.835 -19.013 1.00 15.66 426 ARG A C 1
ATOM 3203 O O . ARG A 1 405 ? -12.474 15.336 -19.874 1.00 15.39 426 ARG A O 1
ATOM 3211 N N . ILE A 1 406 ? -10.640 14.207 -19.299 1.00 14.22 427 ILE A N 1
ATOM 3212 C CA . ILE A 1 406 ? -10.123 14.133 -20.650 1.00 14.87 427 ILE A CA 1
ATOM 3213 C C . ILE A 1 406 ? -10.979 13.136 -21.422 1.00 14.99 427 ILE A C 1
ATOM 3214 O O . ILE A 1 406 ? -11.345 12.097 -20.879 1.00 16.55 427 ILE A O 1
ATOM 3219 N N . SER A 1 407 ? -11.357 13.480 -22.666 1.00 16.33 428 SER A N 1
ATOM 3220 C CA . SER A 1 407 ? -12.216 12.589 -23.456 1.00 17.84 428 SER A CA 1
ATOM 3221 C C . SER A 1 407 ? -11.724 12.325 -24.864 1.00 19.09 428 SER A C 1
ATOM 3222 O O . SER A 1 407 ? -12.400 11.622 -25.639 1.00 21.28 428 SER A O 1
ATOM 3225 N N . GLY A 1 408 ? -10.538 12.810 -25.200 1.00 18.59 429 GLY A N 1
ATOM 3226 C CA . GLY A 1 408 ? -9.970 12.571 -26.522 1.00 21.32 429 GLY A CA 1
ATOM 3227 C C . GLY A 1 408 ? -8.904 13.595 -26.880 1.00 22.50 429 GLY A C 1
ATOM 3228 O O . GLY A 1 408 ? -8.336 14.250 -26.001 1.00 23.89 429 GLY A O 1
ATOM 3229 N N . ALA A 1 409 ? -8.604 13.714 -28.175 1.00 22.58 430 ALA A N 1
ATOM 3230 C CA . ALA A 1 409 ? -7.682 14.730 -28.643 1.00 21.53 430 ALA A CA 1
ATOM 3231 C C . ALA A 1 409 ? -8.232 16.147 -28.402 1.00 22.69 430 ALA A C 1
ATOM 3232 O O . ALA A 1 409 ? -9.443 16.340 -28.383 1.00 25.14 430 ALA A O 1
ATOM 3234 N N . VAL A 1 410 ? -7.334 17.117 -28.278 1.00 27.51 431 VAL A N 1
ATOM 3235 C CA . VAL A 1 410 ? -7.749 18.520 -28.108 1.00 30.00 431 VAL A CA 1
ATOM 3236 C C . VAL A 1 410 ? -8.535 18.956 -29.332 1.00 31.43 431 VAL A C 1
ATOM 3237 O O . VAL A 1 410 ? -8.262 18.498 -30.439 1.00 31.49 431 VAL A O 1
ATOM 3241 N N . GLU A 1 411 ? -9.499 19.842 -29.133 1.00 37.86 432 GLU A N 1
ATOM 3242 C CA . GLU A 1 411 ? -10.352 20.340 -30.235 1.00 43.05 432 GLU A CA 1
ATOM 3243 C C . GLU A 1 411 ? -9.580 20.963 -31.409 1.00 44.89 432 GLU A C 1
ATOM 3244 O O . GLU A 1 411 ? -8.652 21.749 -31.214 1.00 56.05 432 GLU A O 1
ATOM 3250 N N . GLU A 1 443 ? 3.625 -8.757 -10.450 1.00 43.45 464 GLU A N 1
ATOM 3251 C CA . GLU A 1 443 ? 2.795 -9.903 -10.089 1.00 46.16 464 GLU A CA 1
ATOM 3252 C C . GLU A 1 443 ? 2.628 -10.929 -11.230 1.00 40.91 464 GLU A C 1
ATOM 3253 O O . GLU A 1 443 ? 2.790 -10.628 -12.422 1.00 43.05 464 GLU A O 1
ATOM 3259 N N . ASP A 1 444 ? 2.344 -12.160 -10.826 1.00 35.18 465 ASP A N 1
ATOM 3260 C CA . ASP A 1 444 ? 2.483 -13.333 -11.689 1.00 34.61 465 ASP A CA 1
ATOM 3261 C C . ASP A 1 444 ? 1.405 -13.413 -12.773 1.00 29.24 465 ASP A C 1
ATOM 3262 O O . ASP A 1 444 ? 1.640 -14.013 -13.843 1.00 24.67 465 ASP A O 1
ATOM 3267 N N . PHE A 1 445 ? 0.243 -12.819 -12.506 1.00 23.00 466 PHE A N 1
ATOM 3268 C CA . PHE A 1 445 ? -0.798 -12.694 -13.547 1.00 20.54 466 PHE A CA 1
ATOM 3269 C C . PHE A 1 445 ? -0.813 -11.423 -14.340 1.00 19.49 466 PHE A C 1
ATOM 3270 O O . PHE A 1 445 ? -1.321 -11.428 -15.477 1.00 18.92 466 PHE A O 1
ATOM 3278 N N . MET A 1 446 ? -0.371 -10.317 -13.737 1.00 19.95 467 MET A N 1
ATOM 3279 C CA . MET A 1 446 ? -0.326 -9.045 -14.456 1.00 18.95 467 MET A CA 1
ATOM 3280 C C . MET A 1 446 ? 0.846 -8.225 -13.926 1.00 22.46 467 MET A C 1
ATOM 3281 O O . MET A 1 446 ? 0.868 -7.917 -12.754 1.00 27.61 467 MET A O 1
ATOM 3286 N N . PRO A 1 447 ? 1.832 -7.935 -14.770 1.00 19.39 468 PRO A N 1
ATOM 3287 C CA . PRO A 1 447 ? 2.956 -7.134 -14.299 1.00 21.30 468 PRO A CA 1
ATOM 3288 C C . PRO A 1 447 ? 2.561 -5.713 -14.000 1.00 22.38 468 PRO A C 1
ATOM 3289 O O . PRO A 1 447 ? 1.566 -5.233 -14.531 1.00 23.17 468 PRO A O 1
ATOM 3293 N N . SER A 1 448 ? 3.326 -5.063 -13.137 1.00 24.24 469 SER A N 1
ATOM 3294 C CA . SER A 1 448 ? 3.111 -3.648 -12.905 1.00 22.48 469 SER A CA 1
ATOM 3295 C C . SER A 1 448 ? 3.984 -2.898 -13.890 1.00 27.21 469 SER A C 1
ATOM 3296 O O . SER A 1 448 ? 4.827 -3.498 -14.575 1.00 26.90 469 SER A O 1
ATOM 3299 N N . CYS A 1 449 ? 3.859 -1.566 -13.896 1.00 21.23 470 CYS A N 1
ATOM 3300 C CA . CYS A 1 449 ? 4.665 -0.770 -14.828 1.00 22.14 470 CYS A CA 1
ATOM 3301 C C . CYS A 1 449 ? 5.853 -0.060 -14.206 1.00 21.71 470 CYS A C 1
ATOM 3302 O O . CYS A 1 449 ? 6.552 0.688 -14.886 1.00 18.74 470 CYS A O 1
ATOM 3305 N N . LYS A 1 450 ? 6.114 -0.377 -12.953 1.00 26.43 471 LYS A N 1
ATOM 3306 C CA . LYS A 1 450 ? 7.088 0.378 -12.148 1.00 29.68 471 LYS A CA 1
ATOM 3307 C C . LYS A 1 450 ? 8.500 0.319 -12.715 1.00 33.01 471 LYS A C 1
ATOM 3308 O O . LYS A 1 450 ? 9.244 1.285 -12.574 1.00 38.89 471 LYS A O 1
ATOM 3314 N N . ASN A 1 451 ? 8.848 -0.773 -13.400 1.00 28.57 472 ASN A N 1
ATOM 3315 C CA . ASN A 1 451 ? 10.179 -0.933 -14.034 1.00 32.02 472 ASN A CA 1
ATOM 3316 C C . ASN A 1 451 ? 10.349 -0.406 -15.470 1.00 30.59 472 ASN A C 1
ATOM 3317 O O . ASN A 1 451 ? 11.460 -0.404 -16.002 1.00 34.94 472 ASN A O 1
ATOM 3322 N N . LEU A 1 452 ? 9.279 0.081 -16.096 1.00 23.40 473 LEU A N 1
ATOM 3323 C CA . LEU A 1 452 ? 9.314 0.450 -17.492 1.00 19.91 473 LEU A CA 1
ATOM 3324 C C . LEU A 1 452 ? 9.814 1.905 -17.678 1.00 17.10 473 LEU A C 1
ATOM 3325 O O . LEU A 1 452 ? 9.893 2.665 -16.709 1.00 21.72 473 LEU A O 1
ATOM 3330 N N . SER A 1 453 ? 10.122 2.292 -18.909 1.00 17.66 474 SER A N 1
ATOM 3331 C CA . SER A 1 453 ? 10.800 3.591 -19.195 1.00 20.20 474 SER A CA 1
ATOM 3332 C C . SER A 1 453 ? 9.818 4.766 -19.147 1.00 17.83 474 SER A C 1
ATOM 3333 O O . SER A 1 453 ? 10.217 5.899 -18.893 1.00 19.08 474 SER A O 1
ATOM 3336 N N . PHE A 1 454 ? 8.551 4.506 -19.442 1.00 15.69 475 PHE A N 1
ATOM 3337 C CA . PHE A 1 454 ? 7.605 5.615 -19.622 1.00 13.84 475 PHE A CA 1
ATOM 3338 C C . PHE A 1 454 ? 6.178 5.135 -19.488 1.00 13.03 475 PHE A C 1
ATOM 3339 O O . PHE A 1 454 ? 5.745 4.306 -20.306 1.00 13.85 475 PHE A O 1
ATOM 3347 N N . THR A 1 455 ? 5.461 5.689 -18.508 1.00 13.02 476 THR A N 1
ATOM 3348 C CA . THR A 1 455 ? 4.124 5.225 -18.127 1.00 11.29 476 THR A CA 1
ATOM 3349 C C . THR A 1 455 ? 3.259 6.453 -18.048 1.00 11.54 476 THR A C 1
ATOM 3350 O O . THR A 1 455 ? 3.644 7.491 -17.453 1.00 11.80 476 THR A O 1
ATOM 3354 N N . LEU A 1 456 ? 2.091 6.343 -18.626 1.00 12.02 477 LEU A N 1
ATOM 3355 C CA . LEU A 1 456 ? 1.071 7.375 -18.514 1.00 11.46 477 LEU A CA 1
ATOM 3356 C C . LEU A 1 456 ? -0.178 6.753 -17.920 1.00 11.20 477 LEU A C 1
ATOM 3357 O O . LEU A 1 456 ? -0.757 5.804 -18.472 1.00 10.88 477 LEU A O 1
ATOM 3362 N N . ASP A 1 457 ? -0.632 7.360 -16.817 1.00 13.14 478 ASP A N 1
ATOM 3363 C CA . ASP A 1 457 ? -1.908 7.001 -16.179 1.00 11.90 478 ASP A CA 1
ATOM 3364 C C . ASP A 1 457 ? -2.997 7.965 -16.574 1.00 11.88 478 ASP A C 1
ATOM 3365 O O . ASP A 1 457 ? -3.044 9.088 -16.130 1.00 11.04 478 ASP A O 1
ATOM 3370 N N . LEU A 1 458 ? -3.911 7.466 -17.416 1.00 11.15 479 LEU A N 1
ATOM 3371 C CA . LEU A 1 458 ? -5.126 8.179 -17.850 1.00 11.49 479 LEU A CA 1
ATOM 3372 C C . LEU A 1 458 ? -6.389 7.473 -17.331 1.00 11.50 479 LEU A C 1
ATOM 3373 O O . LEU A 1 458 ? -7.478 7.642 -17.865 1.00 12.48 479 LEU A O 1
ATOM 3378 N N A SER A 1 459 ? -6.250 6.736 -16.233 0.50 11.45 480 SER A N 1
ATOM 3379 N N B SER A 1 459 ? -6.252 6.733 -16.238 0.50 11.75 480 SER A N 1
ATOM 3380 C CA A SER A 1 459 ? -7.390 6.056 -15.625 0.50 10.42 480 SER A CA 1
ATOM 3381 C CA B SER A 1 459 ? -7.406 6.087 -15.640 0.50 10.86 480 SER A CA 1
ATOM 3382 C C A SER A 1 459 ? -8.328 7.072 -15.000 0.50 10.91 480 SER A C 1
ATOM 3383 C C B SER A 1 459 ? -8.378 7.145 -15.142 0.50 10.76 480 SER A C 1
ATOM 3384 O O A SER A 1 459 ? -7.906 8.128 -14.587 0.50 10.37 480 SER A O 1
ATOM 3385 O O B SER A 1 459 ? -8.045 8.309 -14.980 0.50 9.89 480 SER A O 1
ATOM 3390 N N . ARG A 1 460 ? -9.598 6.718 -14.893 1.00 10.38 481 ARG A N 1
ATOM 3391 C CA . ARG A 1 460 ? -10.565 7.595 -14.268 1.00 11.37 481 ARG A CA 1
ATOM 3392 C C . ARG A 1 460 ? -10.704 8.933 -15.018 1.00 11.89 481 ARG A C 1
ATOM 3393 O O . ARG A 1 460 ? -10.753 10.026 -14.417 1.00 12.09 481 ARG A O 1
ATOM 3401 N N . ASN A 1 461 ? -10.798 8.839 -16.324 1.00 10.43 482 ASN A N 1
ATOM 3402 C CA . ASN A 1 461 ? -11.078 9.919 -17.204 1.00 12.29 482 ASN A CA 1
ATOM 3403 C C . ASN A 1 461 ? -12.368 9.637 -17.960 1.00 13.99 482 ASN A C 1
ATOM 3404 O O . ASN A 1 461 ? -13.094 8.692 -17.594 1.00 14.79 482 ASN A O 1
ATOM 3409 N N . ASN A 1 462 ? -12.662 10.423 -18.987 1.00 14.52 483 ASN A N 1
ATOM 3410 C CA . ASN A 1 462 ? -13.964 10.398 -19.627 1.00 16.72 483 ASN A CA 1
ATOM 3411 C C . ASN A 1 462 ? -13.892 9.936 -21.054 1.00 16.39 483 ASN A C 1
ATOM 3412 O O . ASN A 1 462 ? -14.716 10.341 -21.895 1.00 16.36 483 ASN A O 1
ATOM 3417 N N . LEU A 1 463 ? -12.931 9.062 -21.370 1.00 16.17 484 LEU A N 1
ATOM 3418 C CA . LEU A 1 463 ? -12.895 8.517 -22.726 1.00 14.80 484 LEU A CA 1
ATOM 3419 C C . LEU A 1 463 ? -14.085 7.566 -22.960 1.00 14.12 484 LEU A C 1
ATOM 3420 O O . LEU A 1 463 ? -14.343 6.704 -22.138 1.00 12.59 484 LEU A O 1
ATOM 3425 N N . VAL A 1 464 ? -14.773 7.751 -24.095 1.00 16.82 485 VAL A N 1
ATOM 3426 C CA . VAL A 1 464 ? -15.788 6.801 -24.565 1.00 18.15 485 VAL A CA 1
ATOM 3427 C C . VAL A 1 464 ? -15.358 6.033 -25.810 1.00 18.69 485 VAL A C 1
ATOM 3428 O O . VAL A 1 464 ? -15.851 4.914 -26.084 1.00 17.16 485 VAL A O 1
ATOM 3432 N N . THR A 1 465 ? -14.478 6.642 -26.570 1.00 18.50 486 THR A N 1
ATOM 3433 C CA . THR A 1 465 ? -13.753 5.956 -27.620 1.00 22.93 486 THR A CA 1
ATOM 3434 C C . THR A 1 465 ? -12.283 6.291 -27.471 1.00 21.41 486 THR A C 1
ATOM 3435 O O . THR A 1 465 ? -11.887 7.180 -26.687 1.00 21.10 486 THR A O 1
ATOM 3439 N N . VAL A 1 466 ? -11.444 5.579 -28.197 1.00 19.02 487 VAL A N 1
ATOM 3440 C CA . VAL A 1 466 ? -10.061 5.892 -28.246 1.00 18.76 487 VAL A CA 1
ATOM 3441 C C . VAL A 1 466 ? -9.790 6.248 -29.688 1.00 21.37 487 VAL A C 1
ATOM 3442 O O . VAL A 1 466 ? -10.046 5.428 -30.591 1.00 22.17 487 VAL A O 1
ATOM 3446 N N . GLN A 1 467 ? -9.266 7.454 -29.875 1.00 22.17 488 GLN A N 1
ATOM 3447 C CA . GLN A 1 467 ? -8.840 7.923 -31.164 1.00 26.02 488 GLN A CA 1
ATOM 3448 C C . GLN A 1 467 ? -7.331 7.945 -31.150 1.00 20.60 488 GLN A C 1
ATOM 3449 O O . GLN A 1 467 ? -6.746 8.493 -30.231 1.00 24.71 488 GLN A O 1
ATOM 3455 N N . PRO A 1 468 ? -6.701 7.416 -32.207 1.00 18.42 489 PRO A N 1
ATOM 3456 C CA . PRO A 1 468 ? -5.237 7.373 -32.257 1.00 20.12 489 PRO A CA 1
ATOM 3457 C C . PRO A 1 468 ? -4.581 8.745 -32.190 1.00 21.40 489 PRO A C 1
ATOM 3458 O O . PRO A 1 468 ? -3.486 8.867 -31.670 1.00 19.78 489 PRO A O 1
ATOM 3462 N N . GLU A 1 469 ? -5.265 9.778 -32.681 1.00 20.80 490 GLU A N 1
ATOM 3463 C CA . GLU A 1 469 ? -4.673 11.113 -32.700 1.00 23.27 490 GLU A CA 1
ATOM 3464 C C . GLU A 1 469 ? -4.223 11.583 -31.315 1.00 19.56 490 GLU A C 1
ATOM 3465 O O . GLU A 1 469 ? -3.207 12.291 -31.219 1.00 19.44 490 GLU A O 1
ATOM 3471 N N . MET A 1 470 ? -4.977 11.258 -30.250 1.00 23.20 491 MET A N 1
ATOM 3472 C CA . MET A 1 470 ? -4.558 11.583 -28.851 1.00 22.07 491 MET A CA 1
ATOM 3473 C C . MET A 1 470 ? -3.129 11.164 -28.541 1.00 19.74 491 MET A C 1
ATOM 3474 O O . MET A 1 470 ? -2.445 11.796 -27.745 1.00 18.34 491 MET A O 1
ATOM 3479 N N . PHE A 1 471 ? -2.715 10.046 -29.126 1.00 17.85 492 PHE A N 1
ATOM 3480 C CA . PHE A 1 471 ? -1.480 9.375 -28.779 1.00 18.70 492 PHE A CA 1
ATOM 3481 C C . PHE A 1 471 ? -0.379 9.564 -29.810 1.00 18.62 492 PHE A C 1
ATOM 3482 O O . PHE A 1 471 ? 0.665 8.950 -29.686 1.00 19.37 492 PHE A O 1
ATOM 3490 N N . ALA A 1 472 ? -0.608 10.442 -30.793 1.00 19.09 493 ALA A N 1
ATOM 3491 C CA . ALA A 1 472 ? 0.262 10.543 -31.977 1.00 21.80 493 ALA A CA 1
ATOM 3492 C C . ALA A 1 472 ? 1.725 10.833 -31.639 1.00 22.06 493 ALA A C 1
ATOM 3493 O O . ALA A 1 472 ? 2.635 10.385 -32.357 1.00 22.11 493 ALA A O 1
ATOM 3495 N N . GLN A 1 473 ? 1.948 11.562 -30.553 1.00 20.62 494 GLN A N 1
ATOM 3496 C CA . GLN A 1 473 ? 3.286 11.973 -30.150 1.00 21.25 494 GLN A CA 1
ATOM 3497 C C . GLN A 1 473 ? 3.844 11.184 -28.934 1.00 21.39 494 GLN A C 1
ATOM 3498 O O . GLN A 1 473 ? 4.853 11.549 -28.348 1.00 22.89 494 GLN A O 1
ATOM 3504 N N . LEU A 1 474 ? 3.197 10.074 -28.599 1.00 18.25 495 LEU A N 1
ATOM 3505 C CA . LEU A 1 474 ? 3.546 9.287 -27.439 1.00 18.08 495 LEU A CA 1
ATOM 3506 C C . LEU A 1 474 ? 4.049 7.898 -27.829 1.00 17.72 495 LEU A C 1
ATOM 3507 O O . LEU A 1 474 ? 3.896 6.959 -27.056 1.00 17.83 495 LEU A O 1
ATOM 3512 N N A SER A 1 475 ? 4.702 7.785 -28.997 0.50 18.99 496 SER A N 1
ATOM 3513 N N B SER A 1 475 ? 4.683 7.776 -28.998 0.50 19.29 496 SER A N 1
ATOM 3514 C CA A SER A 1 475 ? 5.235 6.480 -29.460 0.50 19.25 496 SER A CA 1
ATOM 3515 C CA B SER A 1 475 ? 5.169 6.461 -29.445 0.50 19.87 496 SER A CA 1
ATOM 3516 C C A SER A 1 475 ? 6.192 5.856 -28.456 0.50 18.42 496 SER A C 1
ATOM 3517 C C B SER A 1 475 ? 6.210 5.857 -28.486 0.50 18.85 496 SER A C 1
ATOM 3518 O O A SER A 1 475 ? 6.357 4.628 -28.425 0.50 18.54 496 SER A O 1
ATOM 3519 O O B SER A 1 475 ? 6.442 4.636 -28.514 0.50 19.15 496 SER A O 1
ATOM 3524 N N . ARG A 1 476 ? 6.852 6.695 -27.659 1.00 17.83 497 ARG A N 1
ATOM 3525 C CA . ARG A 1 476 ? 7.792 6.209 -26.645 1.00 17.25 497 ARG A CA 1
ATOM 3526 C C . ARG A 1 476 ? 7.129 5.467 -25.467 1.00 13.94 497 ARG A C 1
ATOM 3527 O O . ARG A 1 476 ? 7.780 4.722 -24.751 1.00 15.08 497 ARG A O 1
ATOM 3535 N N . LEU A 1 477 ? 5.813 5.641 -25.263 1.00 12.67 498 LEU A N 1
ATOM 3536 C CA . LEU A 1 477 ? 5.229 5.022 -24.086 1.00 13.34 498 LEU A CA 1
ATOM 3537 C C . LEU A 1 477 ? 5.390 3.514 -24.008 1.00 13.66 498 LEU A C 1
ATOM 3538 O O . LEU A 1 477 ? 5.122 2.822 -25.015 1.00 15.06 498 LEU A O 1
ATOM 3543 N N . GLN A 1 478 ? 5.737 3.027 -22.811 1.00 12.47 499 GLN A N 1
ATOM 3544 C CA . GLN A 1 478 ? 5.777 1.570 -22.567 1.00 13.32 499 GLN A CA 1
ATOM 3545 C C . GLN A 1 478 ? 4.577 1.032 -21.783 1.00 12.80 499 GLN A C 1
ATOM 3546 O O . GLN A 1 478 ? 4.307 -0.165 -21.835 1.00 13.42 499 GLN A O 1
ATOM 3552 N N . CYS A 1 479 ? 3.915 1.930 -21.022 1.00 12.31 500 CYS A N 1
ATOM 3553 C CA . CYS A 1 479 ? 2.760 1.547 -20.225 1.00 12.79 500 CYS A CA 1
ATOM 3554 C C . CYS A 1 479 ? 1.692 2.616 -20.325 1.00 10.78 500 CYS A C 1
ATOM 3555 O O . CYS A 1 479 ? 1.952 3.774 -20.295 1.00 11.49 500 CYS A O 1
ATOM 3558 N N . LEU A 1 480 ? 0.452 2.176 -20.551 1.00 10.47 501 LEU A N 1
ATOM 3559 C CA . LEU A 1 480 ? -0.705 3.083 -20.635 1.00 10.76 501 LEU A CA 1
ATOM 3560 C C . LEU A 1 480 ? -1.855 2.495 -19.807 1.00 10.74 501 LEU A C 1
ATOM 3561 O O . LEU A 1 480 ? -2.286 1.345 -20.058 1.00 10.30 501 LEU A O 1
ATOM 3566 N N . ARG A 1 481 ? -2.364 3.285 -18.833 1.00 11.92 502 ARG A N 1
ATOM 3567 C CA . ARG A 1 481 ? -3.499 2.952 -18.015 1.00 12.33 502 ARG A CA 1
ATOM 3568 C C . ARG A 1 481 ? -4.688 3.767 -18.435 1.00 12.05 502 ARG A C 1
ATOM 3569 O O . ARG A 1 481 ? -4.665 4.991 -18.474 1.00 11.72 502 ARG A O 1
ATOM 3577 N N . LEU A 1 482 ? -5.721 3.043 -18.837 1.00 11.63 503 LEU A N 1
ATOM 3578 C CA . LEU A 1 482 ? -6.982 3.631 -19.229 1.00 12.76 503 LEU A CA 1
ATOM 3579 C C . LEU A 1 482 ? -8.124 3.000 -18.432 1.00 11.80 503 LEU A C 1
ATOM 3580 O O . LEU A 1 482 ? -9.262 3.012 -18.906 1.00 14.12 503 LEU A O 1
ATOM 3585 N N A SER A 1 483 ? -7.851 2.491 -17.232 0.58 11.43 504 SER A N 1
ATOM 3586 N N B SER A 1 483 ? -7.837 2.525 -17.230 0.42 12.11 504 SER A N 1
ATOM 3587 C CA A SER A 1 483 ? -8.904 1.830 -16.447 0.58 11.50 504 SER A CA 1
ATOM 3588 C CA B SER A 1 483 ? -8.822 1.854 -16.388 0.42 12.49 504 SER A CA 1
ATOM 3589 C C A SER A 1 483 ? -9.951 2.853 -16.047 0.58 10.48 504 SER A C 1
ATOM 3590 C C B SER A 1 483 ? -9.910 2.829 -15.912 0.42 11.26 504 SER A C 1
ATOM 3591 O O A SER A 1 483 ? -9.687 4.057 -16.015 0.58 11.00 504 SER A O 1
ATOM 3592 O O B SER A 1 483 ? -9.621 3.991 -15.659 0.42 11.36 504 SER A O 1
ATOM 3597 N N . HIS A 1 484 ? -11.151 2.368 -15.784 1.00 10.77 505 HIS A N 1
ATOM 3598 C CA . HIS A 1 484 ? -12.202 3.249 -15.254 1.00 13.21 505 HIS A CA 1
ATOM 3599 C C . HIS A 1 484 ? -12.459 4.506 -16.102 1.00 15.35 505 HIS A C 1
ATOM 3600 O O . HIS A 1 484 ? -12.702 5.583 -15.560 1.00 13.26 505 HIS A O 1
ATOM 3607 N N . ASN A 1 485 ? -12.469 4.399 -17.430 1.00 11.16 506 ASN A N 1
ATOM 3608 C CA . ASN A 1 485 ? -12.976 5.377 -18.315 1.00 10.23 506 ASN A CA 1
ATOM 3609 C C . ASN A 1 485 ? -14.393 4.864 -18.645 1.00 14.98 506 ASN A C 1
ATOM 3610 O O . ASN A 1 485 ? -14.981 4.200 -17.780 1.00 14.91 506 ASN A O 1
ATOM 3615 N N . SER A 1 486 ? -14.927 5.235 -19.807 1.00 15.74 507 SER A N 1
ATOM 3616 C CA . SER A 1 486 ? -16.286 4.850 -20.180 1.00 14.70 507 SER A CA 1
ATOM 3617 C C . SER A 1 486 ? -16.222 4.306 -21.575 1.00 15.58 507 SER A C 1
ATOM 3618 O O . SER A 1 486 ? -17.098 4.543 -22.397 1.00 14.99 507 SER A O 1
ATOM 3621 N N . ILE A 1 487 ? -15.136 3.581 -21.862 1.00 11.90 508 ILE A N 1
ATOM 3622 C CA . ILE A 1 487 ? -14.858 3.254 -23.222 1.00 12.94 508 ILE A CA 1
ATOM 3623 C C . ILE A 1 487 ? -15.826 2.135 -23.654 1.00 12.81 508 ILE A C 1
ATOM 3624 O O . ILE A 1 487 ? -15.776 1.046 -23.101 1.00 13.89 508 ILE A O 1
ATOM 3629 N N . SER A 1 488 ? -16.704 2.456 -24.616 1.00 13.33 509 SER A N 1
ATOM 3630 C CA . SER A 1 488 ? -17.697 1.521 -25.107 1.00 13.78 509 SER A CA 1
ATOM 3631 C C . SER A 1 488 ? -17.517 1.057 -26.558 1.00 18.89 509 SER A C 1
ATOM 3632 O O . SER A 1 488 ? -18.363 0.391 -27.123 1.00 27.14 509 SER A O 1
ATOM 3635 N N . GLN A 1 489 ? -16.339 1.248 -27.075 1.00 21.06 510 GLN A N 1
ATOM 3636 C CA . GLN A 1 489 ? -16.017 0.964 -28.468 1.00 20.20 510 GLN A CA 1
ATOM 3637 C C . GLN A 1 489 ? -15.850 -0.541 -28.812 1.00 17.81 510 GLN A C 1
ATOM 3638 O O . GLN A 1 489 ? -15.457 -1.347 -27.964 1.00 17.70 510 GLN A O 1
ATOM 3644 N N . ALA A 1 490 ? -16.166 -0.893 -30.065 1.00 16.71 511 ALA A N 1
ATOM 3645 C CA . ALA A 1 490 ? -15.744 -2.166 -30.658 1.00 17.64 511 ALA A CA 1
ATOM 3646 C C . ALA A 1 490 ? -14.351 -1.952 -31.215 1.00 19.89 511 ALA A C 1
ATOM 3647 O O . ALA A 1 490 ? -14.181 -1.538 -32.383 1.00 20.70 511 ALA A O 1
ATOM 3649 N N . VAL A 1 491 ? -13.351 -2.238 -30.387 1.00 17.93 512 VAL A N 1
ATOM 3650 C CA . VAL A 1 491 ? -11.971 -2.074 -30.841 1.00 18.30 512 VAL A CA 1
ATOM 3651 C C . VAL A 1 491 ? -11.713 -2.983 -32.041 1.00 18.10 512 VAL A C 1
ATOM 3652 O O . VAL A 1 491 ? -12.360 -3.992 -32.197 1.00 16.52 512 VAL A O 1
ATOM 3656 N N . ASN A 1 492 ? -10.757 -2.603 -32.891 1.00 17.30 513 ASN A N 1
ATOM 3657 C CA . ASN A 1 492 ? -10.658 -3.239 -34.193 1.00 15.48 513 ASN A CA 1
ATOM 3658 C C . ASN A 1 492 ? -9.307 -3.098 -34.849 1.00 16.92 513 ASN A C 1
ATOM 3659 O O . ASN A 1 492 ? -9.156 -3.351 -36.058 1.00 18.86 513 ASN A O 1
ATOM 3664 N N . GLY A 1 493 ? -8.329 -2.677 -34.063 1.00 14.68 514 GLY A N 1
ATOM 3665 C CA . GLY A 1 493 ? -6.937 -2.535 -34.563 1.00 14.91 514 GLY A CA 1
ATOM 3666 C C . GLY A 1 493 ? -6.548 -1.135 -35.035 1.00 16.77 514 GLY A C 1
ATOM 3667 O O . GLY A 1 493 ? -5.408 -0.914 -35.470 1.00 20.81 514 GLY A O 1
ATOM 3668 N N . SER A 1 494 ? -7.453 -0.170 -34.909 1.00 17.40 515 SER A N 1
ATOM 3669 C CA . SER A 1 494 ? -7.232 1.223 -35.378 1.00 17.07 515 SER A CA 1
ATOM 3670 C C . SER A 1 494 ? -6.937 2.216 -34.253 1.00 19.15 515 SER A C 1
ATOM 3671 O O . SER A 1 494 ? -6.453 3.328 -34.525 1.00 25.06 515 SER A O 1
ATOM 3674 N N . GLN A 1 495 ? -7.180 1.808 -33.015 1.00 16.34 516 GLN A N 1
ATOM 3675 C CA . GLN A 1 495 ? -7.207 2.725 -31.888 1.00 16.75 516 GLN A CA 1
ATOM 3676 C C . GLN A 1 495 ? -5.838 3.197 -31.412 1.00 16.97 516 GLN A C 1
ATOM 3677 O O . GLN A 1 495 ? -5.686 4.342 -31.005 1.00 18.17 516 GLN A O 1
ATOM 3683 N N . PHE A 1 496 ? -4.866 2.291 -31.440 1.00 15.67 517 PHE A N 1
ATOM 3684 C CA . PHE A 1 496 ? -3.604 2.502 -30.720 1.00 16.14 517 PHE A CA 1
ATOM 3685 C C . PHE A 1 496 ? -2.394 2.559 -31.640 1.00 18.89 517 PHE A C 1
ATOM 3686 O O . PHE A 1 496 ? -1.290 2.335 -31.207 1.00 16.64 517 PHE A O 1
ATOM 3694 N N . VAL A 1 497 ? -2.617 2.892 -32.901 1.00 18.21 518 VAL A N 1
ATOM 3695 C CA . VAL A 1 497 ? -1.576 2.767 -33.915 1.00 18.94 518 VAL A CA 1
ATOM 3696 C C . VAL A 1 497 ? -0.226 3.441 -33.569 1.00 17.20 518 VAL A C 1
ATOM 3697 O O . VAL A 1 497 ? 0.854 2.855 -33.851 1.00 16.88 518 VAL A O 1
ATOM 3701 N N . PRO A 1 498 ? -0.239 4.655 -32.972 1.00 15.57 519 PRO A N 1
ATOM 3702 C CA . PRO A 1 498 ? 1.057 5.280 -32.679 1.00 15.45 519 PRO A CA 1
ATOM 3703 C C . PRO A 1 498 ? 1.897 4.627 -31.582 1.00 16.52 519 PRO A C 1
ATOM 3704 O O . PRO A 1 498 ? 3.068 5.012 -31.401 1.00 16.73 519 PRO A O 1
ATOM 3708 N N . LEU A 1 499 ? 1.339 3.701 -30.814 1.00 14.49 520 LEU A N 1
ATOM 3709 C CA . LEU A 1 499 ? 1.977 3.261 -29.590 1.00 14.20 520 LEU A CA 1
ATOM 3710 C C . LEU A 1 499 ? 2.846 2.031 -29.882 1.00 16.57 520 LEU A C 1
ATOM 3711 O O . LEU A 1 499 ? 2.625 0.914 -29.405 1.00 14.60 520 LEU A O 1
ATOM 3716 N N . THR A 1 500 ? 3.907 2.304 -30.627 1.00 17.41 521 THR A N 1
ATOM 3717 C CA . THR A 1 500 ? 4.730 1.212 -31.149 1.00 16.71 521 THR A CA 1
ATOM 3718 C C . THR A 1 500 ? 5.698 0.611 -30.129 1.00 16.02 521 THR A C 1
ATOM 3719 O O . THR A 1 500 ? 6.321 -0.418 -30.429 1.00 16.73 521 THR A O 1
ATOM 3723 N N . SER A 1 501 ? 5.828 1.231 -28.931 1.00 15.85 522 SER A N 1
ATOM 3724 C CA . SER A 1 501 ? 6.614 0.658 -27.822 1.00 13.80 522 SER A CA 1
ATOM 3725 C C . SER A 1 501 ? 5.781 0.093 -26.680 1.00 13.08 522 SER A C 1
ATOM 3726 O O . SER A 1 501 ? 6.325 -0.392 -25.695 1.00 14.34 522 SER A O 1
ATOM 3729 N N . LEU A 1 502 ? 4.444 0.153 -26.793 1.00 12.32 523 LEU A N 1
ATOM 3730 C CA . LEU A 1 502 ? 3.618 -0.175 -25.666 1.00 13.49 523 LEU A CA 1
ATOM 3731 C C . LEU A 1 502 ? 3.676 -1.622 -25.286 1.00 12.28 523 LEU A C 1
ATOM 3732 O O . LEU A 1 502 ? 3.357 -2.479 -26.092 1.00 11.94 523 LEU A O 1
ATOM 3737 N N . GLN A 1 503 ? 4.104 -1.898 -24.057 1.00 11.52 524 GLN A N 1
ATOM 3738 C CA . GLN A 1 503 ? 4.208 -3.235 -23.472 1.00 12.28 524 GLN A CA 1
ATOM 3739 C C . GLN A 1 503 ? 2.984 -3.630 -22.653 1.00 11.76 524 GLN A C 1
ATOM 3740 O O . GLN A 1 503 ? 2.611 -4.814 -22.595 1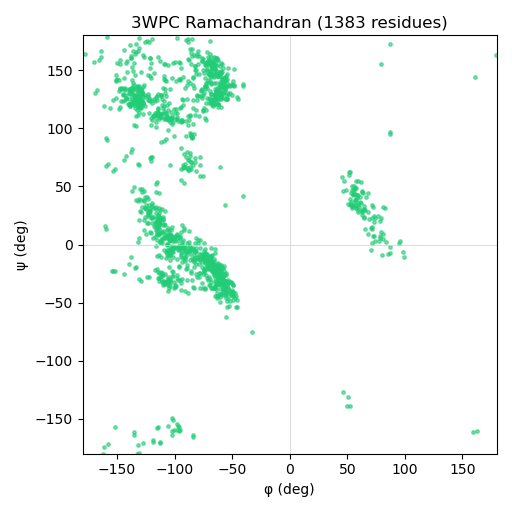.00 12.76 524 GLN A O 1
ATOM 3746 N N . VAL A 1 504 ? 2.456 -2.662 -21.926 1.00 12.21 525 VAL A N 1
ATOM 3747 C CA . VAL A 1 504 ? 1.415 -2.948 -20.954 1.00 10.95 525 VAL A CA 1
ATOM 3748 C C . VAL A 1 504 ? 0.248 -2.020 -21.240 1.00 12.09 525 VAL A C 1
ATOM 3749 O O . VAL A 1 504 ? 0.433 -0.802 -21.279 1.00 12.41 525 VAL A O 1
ATOM 3753 N N . LEU A 1 505 ? -0.928 -2.590 -21.374 1.00 11.06 526 LEU A N 1
ATOM 3754 C CA . LEU A 1 505 ? -2.138 -1.804 -21.599 1.00 10.40 526 LEU A CA 1
ATOM 3755 C C . LEU A 1 505 ? -3.292 -2.202 -20.642 1.00 10.25 526 LEU A C 1
ATOM 3756 O O . LEU A 1 505 ? -3.729 -3.372 -20.625 1.00 11.27 526 LEU A O 1
ATOM 3761 N N . ASP A 1 506 ? -3.664 -1.265 -19.767 1.00 11.95 527 ASP A N 1
ATOM 3762 C CA . ASP A 1 506 ? -4.752 -1.520 -18.799 1.00 10.34 527 ASP A CA 1
ATOM 3763 C C . ASP A 1 506 ? -6.074 -0.839 -19.241 1.00 10.57 527 ASP A C 1
ATOM 3764 O O . ASP A 1 506 ? -6.196 0.395 -19.247 1.00 10.35 527 ASP A O 1
ATOM 3769 N N . LEU A 1 507 ? -7.021 -1.692 -19.661 1.00 10.02 528 LEU A N 1
ATOM 3770 C CA . LEU A 1 507 ? -8.359 -1.245 -20.043 1.00 11.72 528 LEU A CA 1
ATOM 3771 C C . LEU A 1 507 ? -9.400 -1.818 -19.130 1.00 11.28 528 LEU A C 1
ATOM 3772 O O . LEU A 1 507 ? -10.587 -1.892 -19.526 1.00 11.46 528 LEU A O 1
ATOM 3777 N N . SER A 1 508 ? -9.029 -2.131 -17.899 1.00 10.90 529 SER A N 1
ATOM 3778 C CA . SER A 1 508 ? -9.995 -2.671 -16.933 1.00 9.96 529 SER A CA 1
ATOM 3779 C C . SER A 1 508 ? -11.081 -1.619 -16.563 1.00 9.46 529 SER A C 1
ATOM 3780 O O . SER A 1 508 ? -10.880 -0.425 -16.694 1.00 10.33 529 SER A O 1
ATOM 3783 N N . HIS A 1 509 ? -12.229 -2.103 -16.189 1.00 10.07 530 HIS A N 1
ATOM 3784 C CA . HIS A 1 509 ? -13.315 -1.217 -15.830 1.00 10.79 530 HIS A CA 1
ATOM 3785 C C . HIS A 1 509 ? -13.728 -0.270 -16.962 1.00 11.51 530 HIS A C 1
ATOM 3786 O O . HIS A 1 509 ? -13.927 0.953 -16.780 1.00 13.02 530 HIS A O 1
ATOM 3793 N N . ASN A 1 510 ? -14.042 -0.846 -18.131 1.00 10.45 531 ASN A N 1
ATOM 3794 C CA . ASN A 1 510 ? -14.664 -0.140 -19.268 1.00 9.57 531 ASN A CA 1
ATOM 3795 C C . ASN A 1 510 ? -15.781 -1.027 -19.817 1.00 9.69 531 ASN A C 1
ATOM 3796 O O . ASN A 1 510 ? -16.303 -1.805 -19.050 1.00 12.06 531 ASN A O 1
ATOM 3801 N N . LYS A 1 511 ? -16.236 -0.731 -21.016 1.00 11.04 532 LYS A N 1
ATOM 3802 C CA . LYS A 1 511 ? -17.352 -1.381 -21.682 1.00 11.00 532 LYS A CA 1
ATOM 3803 C C . LYS A 1 511 ? -16.976 -1.776 -23.077 1.00 11.96 532 LYS A C 1
ATOM 3804 O O . LYS A 1 511 ? -17.708 -1.594 -24.022 1.00 14.02 532 LYS A O 1
ATOM 3810 N N . LEU A 1 512 ? -15.742 -2.259 -23.239 1.00 12.28 533 LEU A N 1
ATOM 3811 C CA . LEU A 1 512 ? -15.268 -2.621 -24.580 1.00 13.36 533 LEU A CA 1
ATOM 3812 C C . LEU A 1 512 ? -16.066 -3.785 -25.183 1.00 12.89 533 LEU A C 1
ATOM 3813 O O . LEU A 1 512 ? -16.233 -4.787 -24.532 1.00 14.63 533 LEU A O 1
ATOM 3818 N N . ASP A 1 513 ? -16.511 -3.640 -26.413 1.00 13.91 534 ASP A N 1
ATOM 3819 C CA . ASP A 1 513 ? -17.294 -4.664 -27.100 1.00 16.79 534 ASP A CA 1
ATOM 3820 C C . ASP A 1 513 ? -16.257 -5.491 -27.875 1.00 16.82 534 ASP A C 1
ATOM 3821 O O . ASP A 1 513 ? -15.762 -5.016 -28.922 1.00 18.42 534 ASP A O 1
ATOM 3826 N N . LEU A 1 514 ? -15.978 -6.715 -27.393 1.00 14.84 535 LEU A N 1
ATOM 3827 C CA . LEU A 1 514 ? -14.895 -7.566 -27.970 1.00 15.03 535 LEU A CA 1
ATOM 3828 C C . LEU A 1 514 ? -15.506 -8.490 -28.996 1.00 15.77 535 LEU A C 1
ATOM 3829 O O . LEU A 1 514 ? -16.192 -9.442 -28.644 1.00 17.05 535 LEU A O 1
ATOM 3834 N N . TYR A 1 515 ? -15.271 -8.192 -30.261 1.00 17.99 536 TYR A N 1
ATOM 3835 C CA . TYR A 1 515 ? -15.640 -9.142 -31.299 1.00 21.74 536 TYR A CA 1
ATOM 3836 C C . TYR A 1 515 ? -14.819 -9.044 -32.574 1.00 20.14 536 TYR A C 1
ATOM 3837 O O . TYR A 1 515 ? -14.766 -10.032 -33.310 1.00 20.46 536 TYR A O 1
ATOM 3846 N N . HIS A 1 516 ? -14.196 -7.901 -32.851 1.00 18.63 537 HIS A N 1
ATOM 3847 C CA . HIS A 1 516 ? -13.403 -7.749 -34.096 1.00 17.83 537 HIS A CA 1
ATOM 3848 C C . HIS A 1 516 ? -12.152 -8.565 -33.957 1.00 19.55 537 HIS A C 1
ATOM 3849 O O . HIS A 1 516 ? -11.489 -8.586 -32.910 1.00 19.43 537 HIS A O 1
ATOM 3856 N N . GLY A 1 517 ? -11.792 -9.229 -35.042 1.00 16.82 538 GLY A N 1
ATOM 3857 C CA . GLY A 1 517 ? -10.657 -10.147 -34.993 1.00 18.16 538 GLY A CA 1
ATOM 3858 C C . GLY A 1 517 ? -9.265 -9.576 -34.971 1.00 16.06 538 GLY A C 1
ATOM 3859 O O . GLY A 1 517 ? -8.305 -10.329 -34.843 1.00 18.44 538 GLY A O 1
ATOM 3860 N N . ARG A 1 518 ? -9.149 -8.272 -35.173 1.00 15.06 539 ARG A N 1
ATOM 3861 C CA . ARG A 1 518 ? -7.868 -7.602 -35.247 1.00 13.62 539 ARG A CA 1
ATOM 3862 C C . ARG A 1 518 ? -7.710 -6.595 -34.104 1.00 13.08 539 ARG A C 1
ATOM 3863 O O . ARG A 1 518 ? -6.812 -5.764 -34.162 1.00 14.53 539 ARG A O 1
ATOM 3871 N N . SER A 1 519 ? -8.594 -6.637 -33.091 1.00 12.64 540 SER A N 1
ATOM 3872 C CA . SER A 1 519 ? -8.392 -5.875 -31.857 1.00 15.17 540 SER A CA 1
ATOM 3873 C C . SER A 1 519 ? -6.965 -6.010 -31.319 1.00 13.67 540 SER A C 1
ATOM 3874 O O . SER A 1 519 ? -6.495 -7.127 -31.147 1.00 16.33 540 SER A O 1
ATOM 3877 N N . PHE A 1 520 ? -6.301 -4.877 -31.059 1.00 13.79 541 PHE A N 1
ATOM 3878 C CA . PHE A 1 520 ? -4.966 -4.792 -30.405 1.00 15.13 541 PHE A CA 1
ATOM 3879 C C . PHE A 1 520 ? -3.803 -5.256 -31.259 1.00 14.48 541 PHE A C 1
ATOM 3880 O O . PHE A 1 520 ? -2.677 -5.202 -30.818 1.00 14.24 541 PHE A O 1
ATOM 3888 N N . THR A 1 521 ? -4.058 -5.663 -32.498 1.00 13.89 542 THR A N 1
ATOM 3889 C CA . THR A 1 521 ? -2.989 -6.121 -33.385 1.00 15.15 542 THR A CA 1
ATOM 3890 C C . THR A 1 521 ? -2.042 -5.031 -33.846 1.00 16.25 542 THR A C 1
ATOM 3891 O O . THR A 1 521 ? -0.951 -5.368 -34.374 1.00 17.42 542 THR A O 1
ATOM 3895 N N . GLU A 1 522 ? -2.379 -3.761 -33.582 1.00 14.91 543 GLU A N 1
ATOM 3896 C CA . GLU A 1 522 ? -1.608 -2.599 -33.970 1.00 15.78 543 GLU A CA 1
ATOM 3897 C C . GLU A 1 522 ? -0.541 -2.260 -32.907 1.00 16.63 543 GLU A C 1
ATOM 3898 O O . GLU A 1 522 ? 0.225 -1.276 -33.048 1.00 21.01 543 GLU A O 1
ATOM 3904 N N . LEU A 1 523 ? -0.468 -3.088 -31.861 1.00 16.47 544 LEU A N 1
ATOM 3905 C CA . LEU A 1 523 ? 0.499 -2.922 -30.758 1.00 15.44 544 LEU A CA 1
ATOM 3906 C C . LEU A 1 523 ? 1.597 -3.985 -30.844 1.00 15.70 544 LEU A C 1
ATOM 3907 O O . LEU A 1 523 ? 1.511 -5.039 -30.205 1.00 14.74 544 LEU A O 1
ATOM 3912 N N . PRO A 1 524 ? 2.704 -3.675 -31.556 1.00 17.25 545 PRO A N 1
ATOM 3913 C CA . PRO A 1 524 ? 3.706 -4.718 -31.823 1.00 19.09 545 PRO A CA 1
ATOM 3914 C C . PRO A 1 524 ? 4.538 -5.214 -30.641 1.00 19.24 545 PRO A C 1
ATOM 3915 O O . PRO A 1 524 ? 5.189 -6.287 -30.753 1.00 18.74 545 PRO A O 1
ATOM 3919 N N . ARG A 1 525 ? 4.555 -4.445 -29.549 1.00 16.42 546 ARG A N 1
ATOM 3920 C CA . ARG A 1 525 ? 5.298 -4.818 -28.367 1.00 15.78 546 ARG A CA 1
ATOM 3921 C C . ARG A 1 525 ? 4.401 -5.257 -27.227 1.00 14.00 546 ARG A C 1
ATOM 3922 O O . ARG A 1 525 ? 4.890 -5.510 -26.168 1.00 14.11 546 ARG A O 1
ATOM 3930 N N . LEU A 1 526 ? 3.092 -5.413 -27.472 1.00 12.93 547 LEU A N 1
ATOM 3931 C CA . LEU A 1 526 ? 2.166 -5.704 -26.386 1.00 13.24 547 LEU A CA 1
ATOM 3932 C C . LEU A 1 526 ? 2.461 -7.043 -25.681 1.00 14.39 547 LEU A C 1
ATOM 3933 O O . LEU A 1 526 ? 2.419 -8.101 -26.308 1.00 15.40 547 LEU A O 1
ATOM 3938 N N . GLU A 1 527 ? 2.724 -7.012 -24.381 1.00 12.13 548 GLU A N 1
ATOM 3939 C CA . GLU A 1 527 ? 2.979 -8.207 -23.599 1.00 12.23 548 GLU A CA 1
ATOM 3940 C C . GLU A 1 527 ? 1.949 -8.456 -22.490 1.00 11.66 548 GLU A C 1
ATOM 3941 O O . GLU A 1 527 ? 1.779 -9.564 -22.036 1.00 12.87 548 GLU A O 1
ATOM 3947 N N . ALA A 1 528 ? 1.244 -7.402 -22.066 1.00 12.29 549 ALA A N 1
ATOM 3948 C CA . ALA A 1 528 ? 0.268 -7.560 -21.004 1.00 10.22 549 ALA A CA 1
ATOM 3949 C C . ALA A 1 528 ? -0.942 -6.688 -21.258 1.00 11.05 549 ALA A C 1
ATOM 3950 O O . ALA A 1 528 ? -0.818 -5.495 -21.537 1.00 10.96 549 ALA A O 1
ATOM 3952 N N . LEU A 1 529 ? -2.113 -7.319 -21.189 1.00 10.20 550 LEU A N 1
ATOM 3953 C CA . LEU A 1 529 ? -3.369 -6.683 -21.546 1.00 11.75 550 LEU A CA 1
ATOM 3954 C C . LEU A 1 529 ? -4.428 -7.025 -20.486 1.00 11.75 550 LEU A C 1
ATOM 3955 O O . LEU A 1 529 ? -4.719 -8.209 -20.235 1.00 10.86 550 LEU A O 1
ATOM 3960 N N . ASP A 1 530 ? -4.973 -5.982 -19.857 1.00 11.60 551 ASP A N 1
ATOM 3961 C CA . ASP A 1 530 ? -5.965 -6.124 -18.820 1.00 11.35 551 ASP A CA 1
ATOM 3962 C C . ASP A 1 530 ? -7.321 -5.677 -19.338 1.00 11.27 551 ASP A C 1
ATOM 3963 O O . ASP A 1 530 ? -7.542 -4.474 -19.633 1.00 10.85 551 ASP A O 1
ATOM 3968 N N . LEU A 1 531 ? -8.192 -6.679 -19.531 1.00 9.30 552 LEU A N 1
ATOM 3969 C CA . LEU A 1 531 ? -9.557 -6.455 -20.028 1.00 11.27 552 LEU A CA 1
ATOM 3970 C C . LEU A 1 531 ? -10.588 -6.826 -18.995 1.00 11.06 552 LEU A C 1
ATOM 3971 O O . LEU A 1 531 ? -11.755 -7.134 -19.340 1.00 11.15 552 LEU A O 1
ATOM 3976 N N . SER A 1 532 ? -10.163 -6.828 -17.735 1.00 11.78 553 SER A N 1
ATOM 3977 C CA . SER A 1 532 ? -11.030 -7.216 -16.639 1.00 10.89 553 SER A CA 1
ATOM 3978 C C . SER A 1 532 ? -12.133 -6.182 -16.423 1.00 10.08 553 SER A C 1
ATOM 3979 O O . SER A 1 532 ? -12.033 -5.019 -16.782 1.00 10.29 553 SER A O 1
ATOM 3982 N N . TYR A 1 533 ? -13.212 -6.643 -15.853 1.00 10.06 554 TYR A N 1
ATOM 3983 C CA . TYR A 1 533 ? -14.320 -5.696 -15.566 1.00 10.15 554 TYR A CA 1
ATOM 3984 C C . TYR A 1 533 ? -14.796 -4.945 -16.809 1.00 11.91 554 TYR A C 1
ATOM 3985 O O . TYR A 1 533 ? -15.106 -3.745 -16.783 1.00 15.05 554 TYR A O 1
ATOM 3994 N N . ASN A 1 534 ? -14.938 -5.678 -17.927 1.00 11.59 555 ASN A N 1
ATOM 3995 C CA . ASN A 1 534 ? -15.625 -5.181 -19.093 1.00 11.68 555 ASN A CA 1
ATOM 3996 C C . ASN A 1 534 ? -16.861 -6.049 -19.330 1.00 13.31 555 ASN A C 1
ATOM 3997 O O . ASN A 1 534 ? -17.088 -6.536 -20.417 1.00 13.12 555 ASN A O 1
ATOM 4002 N N . SER A 1 535 ? -17.660 -6.200 -18.277 1.00 12.95 556 SER A N 1
ATOM 4003 C CA . SER A 1 535 ? -18.776 -7.179 -18.266 1.00 12.93 556 SER A CA 1
ATOM 4004 C C . SER A 1 535 ? -19.971 -6.735 -19.016 1.00 12.38 556 SER A C 1
ATOM 4005 O O . SER A 1 535 ? -20.768 -7.601 -19.406 1.00 12.02 556 SER A O 1
ATOM 4008 N N . GLN A 1 536 ? -20.198 -5.430 -19.205 1.00 13.33 557 GLN A N 1
ATOM 4009 C CA . GLN A 1 536 ? -21.531 -5.036 -19.735 1.00 12.68 557 GLN A CA 1
ATOM 4010 C C . GLN A 1 536 ? -21.879 -5.671 -21.094 1.00 13.43 557 GLN A C 1
ATOM 4011 O O . GLN A 1 536 ? -22.975 -6.189 -21.282 1.00 13.50 557 GLN A O 1
ATOM 4017 N N . PRO A 1 537 ? -20.934 -5.713 -22.044 1.00 13.55 558 PRO A N 1
ATOM 4018 C CA . PRO A 1 537 ? -21.281 -6.304 -23.331 1.00 14.36 558 PRO A CA 1
ATOM 4019 C C . PRO A 1 537 ? -21.569 -7.812 -23.255 1.00 14.64 558 PRO A C 1
ATOM 4020 O O . PRO A 1 537 ? -22.517 -8.294 -23.922 1.00 14.44 558 PRO A O 1
ATOM 4024 N N . PHE A 1 538 ? -20.820 -8.529 -22.413 1.00 13.78 559 PHE A N 1
ATOM 4025 C CA . PHE A 1 538 ? -20.998 -9.986 -22.196 1.00 16.39 559 PHE A CA 1
ATOM 4026 C C . PHE A 1 538 ? -22.291 -10.268 -21.473 1.00 18.66 559 PHE A C 1
ATOM 4027 O O . PHE A 1 538 ? -22.752 -11.428 -21.429 1.00 19.17 559 PHE A O 1
ATOM 4035 N N . SER A 1 539 ? -22.895 -9.229 -20.896 1.00 15.69 560 SER A N 1
ATOM 4036 C CA . SER A 1 539 ? -24.136 -9.368 -20.182 1.00 16.48 560 SER A CA 1
ATOM 4037 C C . SER A 1 539 ? -25.345 -9.096 -21.075 1.00 18.36 560 SER A C 1
ATOM 4038 O O . SER A 1 539 ? -26.475 -9.131 -20.586 1.00 18.65 560 SER A O 1
ATOM 4041 N N . MET A 1 540 ? -25.131 -8.794 -22.340 1.00 15.73 561 MET A N 1
ATOM 4042 C CA . MET A 1 540 ? -26.213 -8.535 -23.259 1.00 17.27 561 MET A CA 1
ATOM 4043 C C . MET A 1 540 ? -26.709 -9.847 -23.762 1.00 19.22 561 MET A C 1
ATOM 4044 O O . MET A 1 540 ? -26.182 -10.387 -24.721 1.00 17.10 561 MET A O 1
ATOM 4049 N N . ARG A 1 541 ? -27.744 -10.373 -23.129 1.00 17.15 562 ARG A N 1
ATOM 4050 C CA . ARG A 1 541 ? -28.180 -11.736 -23.452 1.00 17.06 562 ARG A CA 1
ATOM 4051 C C . ARG A 1 541 ? -28.699 -11.836 -24.880 1.00 17.58 562 ARG A C 1
ATOM 4052 O O . ARG A 1 541 ? -29.607 -11.076 -25.281 1.00 19.19 562 ARG A O 1
ATOM 4060 N N . GLY A 1 542 ? -28.155 -12.798 -25.631 1.00 15.00 563 GLY A N 1
ATOM 4061 C CA . GLY A 1 542 ? -28.487 -12.929 -27.028 1.00 14.33 563 GLY A CA 1
ATOM 4062 C C . GLY A 1 542 ? -27.509 -12.359 -28.034 1.00 15.26 563 GLY A C 1
ATOM 4063 O O . GLY A 1 542 ? -27.644 -12.578 -29.228 1.00 17.10 563 GLY A O 1
ATOM 4064 N N . VAL A 1 543 ? -26.523 -11.585 -27.583 1.00 13.29 564 VAL A N 1
ATOM 4065 C CA . VAL A 1 543 ? -25.632 -10.918 -28.467 1.00 13.31 564 VAL A CA 1
ATOM 4066 C C . VAL A 1 543 ? -24.270 -11.574 -28.270 1.00 16.23 564 VAL A C 1
ATOM 4067 O O . VAL A 1 543 ? -23.757 -11.640 -27.143 1.00 16.86 564 VAL A O 1
ATOM 4071 N N . GLY A 1 544 ? -23.671 -11.990 -29.382 1.00 15.68 565 GLY A N 1
ATOM 4072 C CA . GLY A 1 544 ? -22.417 -12.723 -29.302 1.00 16.20 565 GLY A CA 1
ATOM 4073 C C . GLY A 1 544 ? -21.189 -11.829 -29.272 1.00 17.97 565 GLY A C 1
ATOM 4074 O O . GLY A 1 544 ? -21.262 -10.640 -29.606 1.00 17.11 565 GLY A O 1
ATOM 4075 N N . HIS A 1 545 ? -20.108 -12.418 -28.756 1.00 14.73 566 HIS A N 1
ATOM 4076 C CA . HIS A 1 545 ? -18.778 -11.801 -28.663 1.00 14.77 566 HIS A CA 1
ATOM 4077 C C . HIS A 1 545 ? -17.724 -12.783 -29.128 1.00 14.72 566 HIS A C 1
ATOM 4078 O O . HIS A 1 545 ? -17.967 -13.944 -29.253 1.00 18.48 566 HIS A O 1
ATOM 4085 N N . ASN A 1 546 ? -16.547 -12.266 -29.414 1.00 15.66 567 ASN A N 1
ATOM 4086 C CA . ASN A 1 546 ? -15.533 -13.029 -30.138 1.00 15.37 567 ASN A CA 1
ATOM 4087 C C . ASN A 1 546 ? -14.163 -12.664 -29.605 1.00 16.64 567 ASN A C 1
ATOM 4088 O O . ASN A 1 546 ? -13.824 -11.464 -29.504 1.00 17.65 567 ASN A O 1
ATOM 4093 N N . LEU A 1 547 ? -13.436 -13.693 -29.154 1.00 15.66 568 LEU A N 1
ATOM 4094 C CA . LEU A 1 547 ? -12.093 -13.559 -28.543 1.00 14.33 568 LEU A CA 1
ATOM 4095 C C . LEU A 1 547 ? -10.967 -14.113 -29.436 1.00 15.34 568 LEU A C 1
ATOM 4096 O O . LEU A 1 547 ? -9.843 -14.353 -28.977 1.00 16.16 568 LEU A O 1
ATOM 4101 N N . SER A 1 548 ? -11.295 -14.297 -30.705 1.00 13.30 569 SER A N 1
ATOM 4102 C CA . SER A 1 548 ? -10.307 -14.785 -31.669 1.00 14.23 569 SER A CA 1
ATOM 4103 C C . SER A 1 548 ? -9.112 -13.831 -31.847 1.00 15.90 569 SER A C 1
ATOM 4104 O O . SER A 1 548 ? -8.045 -14.269 -32.227 1.00 16.43 569 SER A O 1
ATOM 4107 N N . PHE A 1 549 ? -9.286 -12.534 -31.579 1.00 14.95 570 PHE A N 1
ATOM 4108 C CA . PHE A 1 549 ? -8.141 -11.607 -31.672 1.00 16.57 570 PHE A CA 1
ATOM 4109 C C . PHE A 1 549 ? -6.971 -12.055 -30.799 1.00 14.64 570 PHE A C 1
ATOM 4110 O O . PHE A 1 549 ? -5.802 -11.715 -31.088 1.00 15.16 570 PHE A O 1
ATOM 4118 N N . VAL A 1 550 ? -7.221 -12.804 -29.735 1.00 14.37 571 VAL A N 1
ATOM 4119 C CA . VAL A 1 550 ? -6.131 -13.185 -28.822 1.00 14.47 571 VAL A CA 1
ATOM 4120 C C . VAL A 1 550 ? -5.016 -13.949 -29.561 1.00 16.68 571 VAL A C 1
ATOM 4121 O O . VAL A 1 550 ? -3.850 -13.702 -29.302 1.00 17.03 571 VAL A O 1
ATOM 4125 N N . ALA A 1 551 ? -5.430 -14.778 -30.495 1.00 16.89 572 ALA A N 1
ATOM 4126 C CA . ALA A 1 551 ? -4.526 -15.584 -31.301 1.00 18.45 572 ALA A CA 1
ATOM 4127 C C . ALA A 1 551 ? -3.639 -14.712 -32.198 1.00 21.54 572 ALA A C 1
ATOM 4128 O O . ALA A 1 551 ? -2.550 -15.173 -32.645 1.00 21.30 572 ALA A O 1
ATOM 4130 N N . GLN A 1 552 ? -4.041 -13.457 -32.416 1.00 15.98 573 GLN A N 1
ATOM 4131 C CA . GLN A 1 552 ? -3.339 -12.568 -33.352 1.00 17.93 573 GLN A CA 1
ATOM 4132 C C . GLN A 1 552 ? -2.347 -11.624 -32.645 1.00 16.53 573 GLN A C 1
ATOM 4133 O O . GLN A 1 552 ? -1.843 -10.719 -33.279 1.00 20.45 573 GLN A O 1
ATOM 4139 N N . LEU A 1 553 ? -2.119 -11.839 -31.338 1.00 15.42 574 LEU A N 1
ATOM 4140 C CA . LEU A 1 553 ? -1.223 -10.993 -30.529 1.00 15.23 574 LEU A CA 1
ATOM 4141 C C . LEU A 1 553 ? 0.023 -11.802 -30.194 1.00 15.41 574 LEU A C 1
ATOM 4142 O O . LEU A 1 553 ? 0.090 -12.524 -29.211 1.00 14.05 574 LEU A O 1
ATOM 4147 N N . PRO A 1 554 ? 1.048 -11.729 -31.079 1.00 18.15 575 PRO A N 1
ATOM 4148 C CA . PRO A 1 554 ? 2.031 -12.798 -31.012 1.00 22.19 575 PRO A CA 1
ATOM 4149 C C . PRO A 1 554 ? 3.051 -12.638 -29.895 1.00 18.12 575 PRO A C 1
ATOM 4150 O O . PRO A 1 554 ? 3.770 -13.572 -29.607 1.00 17.23 575 PRO A O 1
ATOM 4154 N N A THR A 1 555 ? 3.060 -11.489 -29.212 0.54 18.51 576 THR A N 1
ATOM 4155 N N B THR A 1 555 ? 3.001 -11.468 -29.259 0.46 18.00 576 THR A N 1
ATOM 4156 C CA A THR A 1 555 ? 3.939 -11.257 -28.082 0.54 17.05 576 THR A CA 1
ATOM 4157 C CA B THR A 1 555 ? 3.882 -11.051 -28.221 0.46 15.99 576 THR A CA 1
ATOM 4158 C C A THR A 1 555 ? 3.223 -11.225 -26.728 0.54 15.89 576 THR A C 1
ATOM 4159 C C B THR A 1 555 ? 3.211 -11.089 -26.811 0.46 15.29 576 THR A C 1
ATOM 4160 O O A THR A 1 555 ? 3.851 -11.032 -25.694 0.54 15.24 576 THR A O 1
ATOM 4161 O O B THR A 1 555 ? 3.877 -10.810 -25.819 0.46 14.50 576 THR A O 1
ATOM 4168 N N . LEU A 1 556 ? 1.916 -11.445 -26.743 1.00 13.06 577 LEU A N 1
ATOM 4169 C CA . LEU A 1 556 ? 1.133 -11.417 -25.479 1.00 13.87 577 LEU A CA 1
ATOM 4170 C C . LEU A 1 556 ? 1.515 -12.495 -24.493 1.00 12.46 577 LEU A C 1
ATOM 4171 O O . LEU A 1 556 ? 1.495 -13.684 -24.832 1.00 13.67 577 LEU A O 1
ATOM 4176 N N . ARG A 1 557 ? 1.867 -12.077 -23.272 1.00 11.18 578 ARG A N 1
ATOM 4177 C CA . ARG A 1 557 ? 2.263 -12.931 -22.187 1.00 12.14 578 ARG A CA 1
ATOM 4178 C C . ARG A 1 557 ? 1.286 -13.025 -21.030 1.00 12.83 578 ARG A C 1
ATOM 4179 O O . ARG A 1 557 ? 1.167 -14.081 -20.393 1.00 13.50 578 ARG A O 1
ATOM 4187 N N . TYR A 1 558 ? 0.608 -11.914 -20.749 1.00 12.08 579 TYR A N 1
ATOM 4188 C CA . TYR A 1 558 ? -0.304 -11.816 -19.633 1.00 12.00 579 TYR A CA 1
ATOM 4189 C C . TYR A 1 558 ? -1.628 -11.247 -20.105 1.00 11.28 579 TYR A C 1
ATOM 4190 O O . TYR A 1 558 ? -1.639 -10.225 -20.748 1.00 10.52 579 TYR A O 1
ATOM 4199 N N . LEU A 1 559 ? -2.739 -11.910 -19.771 1.00 10.62 580 LEU A N 1
ATOM 4200 C CA . LEU A 1 559 ? -4.071 -11.465 -20.178 1.00 10.37 580 LEU A CA 1
ATOM 4201 C C . LEU A 1 559 ? -5.035 -11.648 -19.035 1.00 10.21 580 LEU A C 1
ATOM 4202 O O . LEU A 1 559 ? -5.078 -12.690 -18.386 1.00 11.05 580 LEU A O 1
ATOM 4207 N N . SER A 1 560 ? -5.819 -10.585 -18.781 1.00 10.49 581 SER A N 1
ATOM 4208 C CA . SER A 1 560 ? -6.921 -10.717 -17.859 1.00 10.34 581 SER A CA 1
ATOM 4209 C C . SER A 1 560 ? -8.247 -10.528 -18.583 1.00 9.51 581 SER A C 1
ATOM 4210 O O . SER A 1 560 ? -8.498 -9.495 -19.218 1.00 9.79 581 SER A O 1
ATOM 4213 N N . LEU A 1 561 ? -9.114 -11.518 -18.373 1.00 10.01 582 LEU A N 1
ATOM 4214 C CA . LEU A 1 561 ? -10.520 -11.445 -18.773 1.00 11.53 582 LEU A CA 1
ATOM 4215 C C . LEU A 1 561 ? -11.359 -11.641 -17.567 1.00 11.50 582 LEU A C 1
ATOM 4216 O O . LEU A 1 561 ? -12.518 -12.075 -17.705 1.00 11.51 582 LEU A O 1
ATOM 4221 N N . ALA A 1 562 ? -10.839 -11.260 -16.404 1.00 12.51 583 ALA A N 1
ATOM 4222 C CA . ALA A 1 562 ? -11.525 -11.475 -15.097 1.00 11.63 583 ALA A CA 1
ATOM 4223 C C . ALA A 1 562 ? -12.766 -10.587 -14.944 1.00 11.68 583 ALA A C 1
ATOM 4224 O O . ALA A 1 562 ? -12.812 -9.438 -15.439 1.00 12.11 583 ALA A O 1
ATOM 4226 N N . HIS A 1 563 ? -13.738 -11.148 -14.255 1.00 11.52 584 HIS A N 1
ATOM 4227 C CA . HIS A 1 563 ? -14.931 -10.365 -13.850 1.00 11.64 584 HIS A CA 1
ATOM 4228 C C . HIS A 1 563 ? -15.651 -9.785 -15.039 1.00 13.80 584 HIS A C 1
ATOM 4229 O O . HIS A 1 563 ? -16.232 -8.648 -15.001 1.00 13.76 584 HIS A O 1
ATOM 4236 N N . ASN A 1 564 ? -15.776 -10.611 -16.071 1.00 10.92 585 ASN A N 1
ATOM 4237 C CA . ASN A 1 564 ? -16.499 -10.226 -17.259 1.00 10.17 585 ASN A CA 1
ATOM 4238 C C . ASN A 1 564 ? -17.857 -10.895 -17.436 1.00 12.07 585 ASN A C 1
ATOM 4239 O O . ASN A 1 564 ? -18.556 -10.553 -18.371 1.00 13.76 585 ASN A O 1
ATOM 4244 N N . GLY A 1 565 ? -18.160 -11.837 -16.564 1.00 13.21 586 GLY A N 1
ATOM 4245 C CA . GLY A 1 565 ? -19.468 -12.548 -16.633 1.00 13.76 586 GLY A CA 1
ATOM 4246 C C . GLY A 1 565 ? -19.611 -13.327 -17.931 1.00 13.51 586 GLY A C 1
ATOM 4247 O O . GLY A 1 565 ? -20.726 -13.481 -18.441 1.00 16.03 586 GLY A O 1
ATOM 4248 N N . ILE A 1 566 ? -18.472 -13.775 -18.487 1.00 11.78 587 ILE A N 1
ATOM 4249 C CA . ILE A 1 566 ? -18.524 -14.485 -19.709 1.00 10.60 587 ILE A CA 1
ATOM 4250 C C . ILE A 1 566 ? -19.232 -15.820 -19.469 1.00 12.66 587 ILE A C 1
ATOM 4251 O O . ILE A 1 566 ? -18.861 -16.606 -18.592 1.00 12.93 587 ILE A O 1
ATOM 4256 N N . HIS A 1 567 ? -20.298 -16.056 -20.243 1.00 15.41 588 HIS A N 1
ATOM 4257 C CA . HIS A 1 567 ? -21.143 -17.206 -19.969 1.00 14.92 588 HIS A CA 1
ATOM 4258 C C . HIS A 1 567 ? -21.737 -17.926 -21.177 1.00 14.73 588 HIS A C 1
ATOM 4259 O O . HIS A 1 567 ? -22.092 -19.118 -21.067 1.00 15.55 588 HIS A O 1
ATOM 4266 N N . SER A 1 568 ? -21.882 -17.209 -22.290 1.00 15.16 589 SER A N 1
ATOM 4267 C CA . SER A 1 568 ? -22.494 -17.791 -23.474 1.00 17.23 589 SER A CA 1
ATOM 4268 C C . SER A 1 568 ? -22.222 -16.971 -24.702 1.00 15.45 589 SER A C 1
ATOM 4269 O O . SER A 1 568 ? -21.802 -15.809 -24.593 1.00 15.55 589 SER A O 1
ATOM 4272 N N . ARG A 1 569 ? -22.396 -17.600 -25.864 1.00 14.43 590 ARG A N 1
ATOM 4273 C CA . ARG A 1 569 ? -22.195 -16.934 -27.136 1.00 15.53 590 ARG A CA 1
ATOM 4274 C C . ARG A 1 569 ? -20.849 -16.236 -27.216 1.00 16.22 590 ARG A C 1
ATOM 4275 O O . ARG A 1 569 ? -20.772 -15.012 -27.404 1.00 15.83 590 ARG A O 1
ATOM 4283 N N . VAL A 1 570 ? -19.807 -17.045 -27.063 1.00 15.20 591 VAL A N 1
ATOM 4284 C CA . VAL A 1 570 ? -18.416 -16.579 -27.217 1.00 16.72 591 VAL A CA 1
ATOM 4285 C C . VAL A 1 570 ? -17.610 -17.616 -27.971 1.00 16.96 591 VAL A C 1
ATOM 4286 O O . VAL A 1 570 ? -18.048 -18.750 -28.184 1.00 17.66 591 VAL A O 1
ATOM 4290 N N . SER A 1 571 ? -16.388 -17.237 -28.320 1.00 14.82 592 SER A N 1
ATOM 4291 C CA . SER A 1 571 ? -15.453 -18.154 -28.952 1.00 15.43 592 SER A CA 1
ATOM 4292 C C . SER A 1 571 ? -15.343 -19.478 -28.230 1.00 13.54 592 SER A C 1
ATOM 4293 O O . SER A 1 571 ? -15.253 -19.525 -26.999 1.00 15.48 592 SER A O 1
ATOM 4296 N N . GLN A 1 572 ? -15.306 -20.580 -28.991 1.00 16.34 593 GLN A N 1
ATOM 4297 C CA . GLN A 1 572 ? -15.233 -21.897 -28.390 1.00 16.86 593 GLN A CA 1
ATOM 4298 C C . GLN A 1 572 ? -13.842 -22.213 -27.873 1.00 14.85 593 GLN A C 1
ATOM 4299 O O . GLN A 1 572 ? -13.685 -23.036 -26.970 1.00 14.98 593 GLN A O 1
ATOM 4305 N N A GLN A 1 573 ? -12.828 -21.577 -28.456 0.37 16.57 594 GLN A N 1
ATOM 4306 N N B GLN A 1 573 ? -12.855 -21.540 -28.442 0.63 16.55 594 GLN A N 1
ATOM 4307 C CA A GLN A 1 573 ? -11.442 -21.820 -28.063 0.37 18.47 594 GLN A CA 1
ATOM 4308 C CA B GLN A 1 573 ? -11.501 -21.726 -27.998 0.63 19.05 594 GLN A CA 1
ATOM 4309 C C A GLN A 1 573 ? -10.659 -20.520 -27.975 0.37 18.27 594 GLN A C 1
ATOM 4310 C C B GLN A 1 573 ? -10.765 -20.415 -27.885 0.63 18.70 594 GLN A C 1
ATOM 4311 O O A GLN A 1 573 ? -10.739 -19.706 -28.899 0.37 20.63 594 GLN A O 1
ATOM 4312 O O B GLN A 1 573 ? -10.989 -19.491 -28.673 0.63 25.06 594 GLN A O 1
ATOM 4323 N N . LEU A 1 574 ? -9.889 -20.361 -26.897 1.00 16.91 595 LEU A N 1
ATOM 4324 C CA . LEU A 1 574 ? -8.874 -19.314 -26.798 1.00 18.81 595 LEU A CA 1
ATOM 4325 C C . LEU A 1 574 ? -7.608 -19.913 -27.319 1.00 18.83 595 LEU A C 1
ATOM 4326 O O . LEU A 1 574 ? -7.250 -21.018 -26.936 1.00 21.97 595 LEU A O 1
ATOM 4331 N N . CYS A 1 575 ? -6.897 -19.172 -28.164 1.00 18.51 596 CYS A N 1
ATOM 4332 C CA . CYS A 1 575 ? -5.709 -19.716 -28.807 1.00 17.13 596 CYS A CA 1
ATOM 4333 C C . CYS A 1 575 ? -4.571 -18.718 -28.664 1.00 16.29 596 CYS A C 1
ATOM 4334 O O . CYS A 1 575 ? -4.732 -17.553 -28.975 1.00 18.17 596 CYS A O 1
ATOM 4337 N N . SER A 1 576 ? -3.429 -19.207 -28.227 1.00 15.58 597 SER A N 1
ATOM 4338 C CA . SER A 1 576 ? -2.229 -18.386 -28.166 1.00 14.49 597 SER A CA 1
ATOM 4339 C C . SER A 1 576 ? -1.071 -19.275 -27.898 1.00 15.58 597 SER A C 1
ATOM 4340 O O . SER A 1 576 ? -1.103 -20.039 -26.952 1.00 14.91 597 SER A O 1
ATOM 4343 N N . THR A 1 577 ? -0.021 -19.124 -28.700 1.00 16.70 598 THR A N 1
ATOM 4344 C CA . THR A 1 577 ? 1.208 -19.776 -28.359 1.00 17.29 598 THR A CA 1
ATOM 4345 C C . THR A 1 577 ? 2.136 -19.043 -27.447 1.00 18.68 598 THR A C 1
ATOM 4346 O O . THR A 1 577 ? 3.132 -19.613 -26.981 1.00 20.04 598 THR A O 1
ATOM 4350 N N . SER A 1 578 ? 1.841 -17.773 -27.146 1.00 15.82 599 SER A N 1
ATOM 4351 C CA . SER A 1 578 ? 2.750 -16.920 -26.376 1.00 14.48 599 SER A CA 1
ATOM 4352 C C . SER A 1 578 ? 2.290 -16.784 -24.925 1.00 13.49 599 SER A C 1
ATOM 4353 O O . SER A 1 578 ? 3.086 -16.564 -24.038 1.00 14.42 599 SER A O 1
ATOM 4356 N N . LEU A 1 579 ? 0.988 -16.919 -24.716 1.00 13.86 600 LEU A N 1
ATOM 4357 C CA . LEU A 1 579 ? 0.479 -16.545 -23.403 1.00 12.30 600 LEU A CA 1
ATOM 4358 C C . LEU A 1 579 ? 1.028 -17.421 -22.270 1.00 13.13 600 LEU A C 1
ATOM 4359 O O . LEU A 1 579 ? 1.013 -18.661 -22.376 1.00 12.88 600 LEU A O 1
ATOM 4364 N N . TRP A 1 580 ? 1.487 -16.767 -21.194 1.00 11.79 601 TRP A N 1
ATOM 4365 C CA . TRP A 1 580 ? 1.883 -17.473 -19.969 1.00 12.89 601 TRP A CA 1
ATOM 4366 C C . TRP A 1 580 ? 0.820 -17.469 -18.841 1.00 11.32 601 TRP A C 1
ATOM 4367 O O . TRP A 1 580 ? 0.748 -18.432 -18.048 1.00 11.76 601 TRP A O 1
ATOM 4378 N N . ALA A 1 581 ? 0.071 -16.375 -18.735 1.00 12.28 602 ALA A N 1
ATOM 4379 C CA . ALA A 1 581 ? -0.845 -16.237 -17.612 1.00 10.42 602 ALA A CA 1
ATOM 4380 C C . ALA A 1 581 ? -2.186 -15.761 -18.113 1.00 11.51 602 ALA A C 1
ATOM 4381 O O . ALA A 1 581 ? -2.234 -14.786 -18.840 1.00 10.85 602 ALA A O 1
ATOM 4383 N N . LEU A 1 582 ? -3.262 -16.417 -17.654 1.00 10.92 603 LEU A N 1
ATOM 4384 C CA . LEU A 1 582 ? -4.631 -15.959 -17.970 1.00 10.48 603 LEU A CA 1
ATOM 4385 C C . LEU A 1 582 ? -5.462 -15.937 -16.689 1.00 10.65 603 LEU A C 1
ATOM 4386 O O . LEU A 1 582 ? -5.547 -16.951 -15.980 1.00 10.23 603 LEU A O 1
ATOM 4391 N N . ASP A 1 583 ? -6.045 -14.753 -16.384 1.00 12.65 604 ASP A N 1
ATOM 4392 C CA . ASP A 1 583 ? -6.985 -14.591 -15.278 1.00 10.79 604 ASP A CA 1
ATOM 4393 C C . ASP A 1 583 ? -8.370 -14.653 -15.895 1.00 9.86 604 ASP A C 1
ATOM 4394 O O . ASP A 1 583 ? -8.752 -13.735 -16.667 1.00 10.84 604 ASP A O 1
ATOM 4399 N N . PHE A 1 584 ? -9.048 -15.770 -15.626 1.00 9.66 605 PHE A N 1
ATOM 4400 C CA . PHE A 1 584 ? -10.438 -15.977 -16.071 1.00 9.82 605 PHE A CA 1
ATOM 4401 C C . PHE A 1 584 ? -11.362 -16.019 -14.882 1.00 10.20 605 PHE A C 1
ATOM 4402 O O . PHE A 1 584 ? -12.487 -16.542 -14.999 1.00 10.70 605 PHE A O 1
ATOM 4410 N N . SER A 1 585 ? -10.959 -15.464 -13.763 1.00 9.88 606 SER A N 1
ATOM 4411 C CA . SER A 1 585 ? -11.812 -15.474 -12.545 1.00 9.69 606 SER A CA 1
ATOM 4412 C C . SER A 1 585 ? -13.069 -14.629 -12.786 1.00 9.66 606 SER A C 1
ATOM 4413 O O . SER A 1 585 ? -13.055 -13.690 -13.600 1.00 10.18 606 SER A O 1
ATOM 4416 N N . GLY A 1 586 ? -14.144 -14.948 -12.071 1.00 9.85 607 GLY A N 1
ATOM 4417 C CA . GLY A 1 586 ? -15.334 -14.086 -12.139 1.00 11.05 607 GLY A CA 1
ATOM 4418 C C . GLY A 1 586 ? -16.106 -14.165 -13.437 1.00 10.07 607 GLY A C 1
ATOM 4419 O O . GLY A 1 586 ? -16.611 -13.157 -13.916 1.00 12.64 607 GLY A O 1
ATOM 4420 N N . ASN A 1 587 ? -16.113 -15.347 -14.082 1.00 12.38 608 ASN A N 1
ATOM 4421 C CA . ASN A 1 587 ? -16.938 -15.581 -15.252 1.00 11.03 608 ASN A CA 1
ATOM 4422 C C . ASN A 1 587 ? -17.893 -16.714 -14.904 1.00 10.63 608 ASN A C 1
ATOM 4423 O O . ASN A 1 587 ? -18.048 -17.045 -13.710 1.00 10.89 608 ASN A O 1
ATOM 4428 N N A SER A 1 588 ? -18.453 -17.336 -15.928 0.53 11.26 609 SER A N 1
ATOM 4429 N N B SER A 1 588 ? -18.529 -17.303 -15.903 0.47 11.33 609 SER A N 1
ATOM 4430 C CA A SER A 1 588 ? -19.405 -18.405 -15.748 0.53 12.83 609 SER A CA 1
ATOM 4431 C CA B SER A 1 588 ? -19.314 -18.494 -15.652 0.47 12.89 609 SER A CA 1
ATOM 4432 C C A SER A 1 588 ? -18.968 -19.627 -16.566 0.53 13.55 609 SER A C 1
ATOM 4433 C C B SER A 1 588 ? -18.920 -19.576 -16.603 0.47 13.56 609 SER A C 1
ATOM 4434 O O A SER A 1 588 ? -19.729 -20.146 -17.396 0.53 12.99 609 SER A O 1
ATOM 4435 O O B SER A 1 588 ? -19.643 -19.921 -17.552 0.47 14.04 609 SER A O 1
ATOM 4440 N N . LEU A 1 589 ? -17.745 -20.126 -16.342 1.00 13.16 610 LEU A N 1
ATOM 4441 C CA . LEU A 1 589 ? -17.356 -21.393 -16.938 1.00 15.06 610 LEU A CA 1
ATOM 4442 C C . LEU A 1 589 ? -18.354 -22.479 -16.588 1.00 14.86 610 LEU A C 1
ATOM 4443 O O . LEU A 1 589 ? -18.555 -23.405 -17.368 1.00 17.19 610 LEU A O 1
ATOM 4448 N N A SER A 1 590 ? -18.996 -22.392 -15.412 0.54 13.30 611 SER A N 1
ATOM 4449 N N B SER A 1 590 ? -19.011 -22.349 -15.438 0.46 13.72 611 SER A N 1
ATOM 4450 C CA A SER A 1 590 ? -20.097 -23.294 -15.075 0.54 16.22 611 SER A CA 1
ATOM 4451 C CA B SER A 1 590 ? -20.048 -23.281 -15.066 0.46 16.18 611 SER A CA 1
ATOM 4452 C C A SER A 1 590 ? -21.058 -23.423 -16.260 0.54 14.91 611 SER A C 1
ATOM 4453 C C B SER A 1 590 ? -21.118 -23.416 -16.165 0.46 14.86 611 SER A C 1
ATOM 4454 O O A SER A 1 590 ? -21.308 -24.543 -16.777 0.54 15.47 611 SER A O 1
ATOM 4455 O O B SER A 1 590 ? -21.513 -24.552 -16.509 0.46 15.21 611 SER A O 1
ATOM 4460 N N . GLN A 1 591 ? -21.567 -22.298 -16.743 1.00 14.80 612 GLN A N 1
ATOM 4461 C CA . GLN A 1 591 ? -22.532 -22.340 -17.844 1.00 13.86 612 GLN A CA 1
ATOM 4462 C C . GLN A 1 591 ? -21.905 -22.866 -19.133 1.00 15.49 612 GLN A C 1
ATOM 4463 O O . GLN A 1 591 ? -22.487 -23.706 -19.839 1.00 14.49 612 GLN A O 1
ATOM 4469 N N . MET A 1 592 ? -20.677 -22.413 -19.426 1.00 14.24 613 MET A N 1
ATOM 4470 C CA . MET A 1 592 ? -19.999 -22.783 -20.638 1.00 13.10 613 MET A CA 1
ATOM 4471 C C . MET A 1 592 ? -19.743 -24.297 -20.673 1.00 14.24 613 MET A C 1
ATOM 4472 O O . MET A 1 592 ? -20.032 -24.962 -21.674 1.00 14.69 613 MET A O 1
ATOM 4477 N N . TRP A 1 593 ? -19.290 -24.853 -19.563 1.00 14.76 614 TRP A N 1
ATOM 4478 C CA . TRP A 1 593 ? -18.933 -26.248 -19.550 1.00 15.70 614 TRP A CA 1
ATOM 4479 C C . TRP A 1 593 ? -20.157 -27.145 -19.420 1.00 17.55 614 TRP A C 1
ATOM 4480 O O . TRP A 1 593 ? -20.078 -28.351 -19.641 1.00 20.39 614 TRP A O 1
ATOM 4491 N N . ALA A 1 594 ? -21.298 -26.569 -19.085 1.00 14.50 615 ALA A N 1
ATOM 4492 C CA . ALA A 1 594 ? -22.556 -27.358 -19.183 1.00 16.79 615 ALA A CA 1
ATOM 4493 C C . ALA A 1 594 ? -23.126 -27.425 -20.602 1.00 18.86 615 ALA A C 1
ATOM 4494 O O . ALA A 1 594 ? -24.113 -28.150 -20.813 1.00 20.25 615 ALA A O 1
ATOM 4496 N N . GLU A 1 595 ? -22.594 -26.615 -21.521 1.00 16.43 616 GLU A N 1
ATOM 4497 C CA . GLU A 1 595 ? -23.147 -26.450 -22.859 1.00 19.93 616 GLU A CA 1
ATOM 4498 C C . GLU A 1 595 ? -22.663 -27.510 -23.902 1.00 19.43 616 GLU A C 1
ATOM 4499 O O . GLU A 1 595 ? -21.970 -27.212 -24.885 1.00 18.58 616 GLU A O 1
ATOM 4505 N N . GLY A 1 596 ? -23.040 -28.762 -23.666 1.00 18.10 617 GLY A N 1
ATOM 4506 C CA . GLY A 1 596 ? -22.519 -29.841 -24.460 1.00 18.19 617 GLY A CA 1
ATOM 4507 C C . GLY A 1 596 ? -20.996 -29.763 -24.556 1.00 19.36 617 GLY A C 1
ATOM 4508 O O . GLY A 1 596 ? -20.311 -29.433 -23.570 1.00 19.48 617 GLY A O 1
ATOM 4509 N N . ASP A 1 597 ? -20.484 -30.024 -25.738 1.00 18.65 618 ASP A N 1
ATOM 4510 C CA . ASP A 1 597 ? -19.039 -30.101 -25.927 1.00 21.56 618 ASP A CA 1
ATOM 4511 C C . ASP A 1 597 ? -18.425 -28.783 -26.412 1.00 19.81 618 ASP A C 1
ATOM 4512 O O . ASP A 1 597 ? -17.222 -28.715 -26.730 1.00 19.60 618 ASP A O 1
ATOM 4517 N N . LEU A 1 598 ? -19.218 -27.715 -26.466 1.00 18.22 619 LEU A N 1
ATOM 4518 C CA . LEU A 1 598 ? -18.813 -26.499 -27.180 1.00 18.13 619 LEU A CA 1
ATOM 4519 C C . LEU A 1 598 ? -17.527 -25.891 -26.631 1.00 18.33 619 LEU A C 1
ATOM 4520 O O . LEU A 1 598 ? -16.669 -25.458 -27.407 1.00 17.30 619 LEU A O 1
ATOM 4525 N N . TYR A 1 599 ? -17.415 -25.852 -25.312 1.00 15.44 620 TYR A N 1
ATOM 4526 C CA . TYR A 1 599 ? -16.358 -25.103 -24.663 1.00 14.50 620 TYR A CA 1
ATOM 4527 C C . TYR A 1 599 ? -15.372 -26.012 -23.905 1.00 14.85 620 TYR A C 1
ATOM 4528 O O . TYR A 1 599 ? -14.588 -25.525 -23.120 1.00 13.81 620 TYR A O 1
ATOM 4537 N N . LEU A 1 600 ? -15.402 -27.332 -24.147 1.00 14.19 621 LEU A N 1
ATOM 4538 C CA . LEU A 1 600 ? -14.611 -28.266 -23.337 1.00 16.34 621 LEU A CA 1
ATOM 4539 C C . LEU A 1 600 ? -13.117 -28.162 -23.608 1.00 16.33 621 LEU A C 1
ATOM 4540 O O . LEU A 1 600 ? -12.347 -28.602 -22.775 1.00 20.32 621 LEU A O 1
ATOM 4545 N N . ARG A 1 601 ? -12.752 -27.514 -24.701 1.00 15.49 622 ARG A N 1
ATOM 4546 C CA . ARG A 1 601 ? -11.371 -27.289 -25.073 1.00 15.46 622 ARG A CA 1
ATOM 4547 C C . ARG A 1 601 ? -11.018 -25.804 -25.039 1.00 14.86 622 ARG A C 1
ATOM 4548 O O . ARG A 1 601 ? -10.032 -25.373 -25.625 1.00 14.23 622 ARG A O 1
ATOM 4556 N N . PHE A 1 602 ? -11.763 -24.997 -24.292 1.00 15.18 623 PHE A N 1
ATOM 4557 C CA . PHE A 1 602 ? -11.616 -23.540 -24.354 1.00 14.65 623 PHE A CA 1
ATOM 4558 C C . PHE A 1 602 ? -10.180 -23.060 -24.068 1.00 14.93 623 PHE A C 1
ATOM 4559 O O . PHE A 1 602 ? -9.754 -22.054 -24.662 1.00 17.28 623 PHE A O 1
ATOM 4567 N N . PHE A 1 603 ? -9.473 -23.726 -23.161 1.00 12.49 624 PHE A N 1
ATOM 4568 C CA . PHE A 1 603 ? -8.152 -23.263 -22.769 1.00 12.16 624 PHE A CA 1
ATOM 4569 C C . PHE A 1 603 ? -7.066 -24.089 -23.429 1.00 11.92 624 PHE A C 1
ATOM 4570 O O . PHE A 1 603 ? -5.878 -23.736 -23.297 1.00 13.31 624 PHE A O 1
ATOM 4578 N N . GLN A 1 604 ? -7.432 -25.129 -24.130 1.00 15.26 625 GLN A N 1
ATOM 4579 C CA . GLN A 1 604 ? -6.412 -26.073 -24.598 1.00 16.27 625 GLN A CA 1
ATOM 4580 C C . GLN A 1 604 ? -5.372 -25.481 -25.546 1.00 16.12 625 GLN A C 1
ATOM 4581 O O . GLN A 1 604 ? -4.209 -25.934 -25.528 1.00 18.10 625 GLN A O 1
ATOM 4587 N N . GLY A 1 605 ? -5.775 -24.530 -26.387 1.00 15.97 626 GLY A N 1
ATOM 4588 C CA . GLY A 1 605 ? -4.908 -23.873 -27.349 1.00 16.77 626 GLY A CA 1
ATOM 4589 C C . GLY A 1 605 ? -3.987 -22.806 -26.825 1.00 16.53 626 GLY A C 1
ATOM 4590 O O . GLY A 1 605 ? -3.329 -22.132 -27.639 1.00 16.45 626 GLY A O 1
ATOM 4591 N N . LEU A 1 606 ? -3.987 -22.614 -25.491 1.00 16.62 627 LEU A N 1
ATOM 4592 C CA . LEU A 1 606 ? -3.035 -21.774 -24.794 1.00 14.36 627 LEU A CA 1
ATOM 4593 C C . LEU A 1 606 ? -1.790 -22.623 -24.471 1.00 14.44 627 LEU A C 1
ATOM 4594 O O . LEU A 1 606 ? -1.545 -23.095 -23.364 1.00 13.01 627 LEU A O 1
ATOM 4599 N N . ARG A 1 607 ? -0.980 -22.793 -25.501 1.00 16.71 628 ARG A N 1
ATOM 4600 C CA . ARG A 1 607 ? -0.044 -23.896 -25.523 1.00 20.84 628 ARG A CA 1
ATOM 4601 C C . ARG A 1 607 ? 1.181 -23.707 -24.628 1.00 18.56 628 ARG A C 1
ATOM 4602 O O . ARG A 1 607 ? 1.928 -24.686 -24.396 1.00 21.41 628 ARG A O 1
ATOM 4610 N N . SER A 1 608 ? 1.431 -22.480 -24.173 1.00 15.92 629 SER A N 1
ATOM 4611 C CA . SER A 1 608 ? 2.502 -22.172 -23.282 1.00 17.02 629 SER A CA 1
ATOM 4612 C C . SER A 1 608 ? 2.043 -21.730 -21.883 1.00 14.96 629 SER A C 1
ATOM 4613 O O . SER A 1 608 ? 2.856 -21.267 -21.086 1.00 16.17 629 SER A O 1
ATOM 4616 N N . LEU A 1 609 ? 0.748 -21.879 -21.603 1.00 13.64 630 LEU A N 1
ATOM 4617 C CA . LEU A 1 609 ? 0.220 -21.325 -20.375 1.00 12.00 630 LEU A CA 1
ATOM 4618 C C . LEU A 1 609 ? 0.839 -21.973 -19.151 1.00 11.32 630 LEU A C 1
ATOM 4619 O O . LEU A 1 609 ? 0.862 -23.197 -19.023 1.00 13.80 630 LEU A O 1
ATOM 4624 N N A ILE A 1 610 ? 1.274 -21.123 -18.234 0.38 11.92 631 ILE A N 1
ATOM 4625 N N B ILE A 1 610 ? 1.263 -21.182 -18.191 0.62 11.41 631 ILE A N 1
ATOM 4626 C CA A ILE A 1 610 ? 1.867 -21.499 -16.957 0.38 12.10 631 ILE A CA 1
ATOM 4627 C CA B ILE A 1 610 ? 1.718 -21.711 -16.906 0.62 11.68 631 ILE A CA 1
ATOM 4628 C C A ILE A 1 610 ? 0.904 -21.307 -15.761 0.38 12.14 631 ILE A C 1
ATOM 4629 C C B ILE A 1 610 ? 0.901 -21.288 -15.669 0.62 11.70 631 ILE A C 1
ATOM 4630 O O A ILE A 1 610 ? 0.901 -22.122 -14.845 0.38 11.56 631 ILE A O 1
ATOM 4631 O O B ILE A 1 610 ? 1.045 -21.881 -14.606 0.62 11.25 631 ILE A O 1
ATOM 4640 N N . ARG A 1 611 ? 0.083 -20.254 -15.803 1.00 12.02 632 ARG A N 1
ATOM 4641 C CA . ARG A 1 611 ? -0.803 -19.870 -14.657 1.00 11.81 632 ARG A CA 1
ATOM 4642 C C . ARG A 1 611 ? -2.190 -19.576 -15.150 1.00 11.18 632 ARG A C 1
ATOM 4643 O O . ARG A 1 611 ? -2.383 -18.837 -16.102 1.00 11.61 632 ARG A O 1
ATOM 4651 N N . LEU A 1 612 ? -3.171 -20.162 -14.485 1.00 9.69 633 LEU A N 1
ATOM 4652 C CA . LEU A 1 612 ? -4.573 -20.005 -14.871 1.00 10.56 633 LEU A CA 1
ATOM 4653 C C . LEU A 1 612 ? -5.366 -19.795 -13.603 1.00 9.72 633 LEU A C 1
ATOM 4654 O O . LEU A 1 612 ? -5.278 -20.572 -12.669 1.00 10.04 633 LEU A O 1
ATOM 4659 N N . ASP A 1 613 ? -6.137 -18.716 -13.610 1.00 10.67 634 ASP A N 1
ATOM 4660 C CA . ASP A 1 613 ? -7.079 -18.453 -12.500 1.00 10.82 634 ASP A CA 1
ATOM 4661 C C . ASP A 1 613 ? -8.528 -18.689 -12.985 1.00 10.11 634 ASP A C 1
ATOM 4662 O O . ASP A 1 613 ? -9.047 -18.009 -13.859 1.00 11.03 634 ASP A O 1
ATOM 4667 N N . LEU A 1 614 ? -9.145 -19.705 -12.426 1.00 11.75 635 LEU A N 1
ATOM 4668 C CA . LEU A 1 614 ? -10.559 -20.105 -12.649 1.00 10.81 635 LEU A CA 1
ATOM 4669 C C . LEU A 1 614 ? -11.405 -19.861 -11.417 1.00 12.38 635 LEU A C 1
ATOM 4670 O O . LEU A 1 614 ? -12.500 -20.453 -11.259 1.00 12.09 635 LEU A O 1
ATOM 4675 N N . SER A 1 615 ? -10.963 -18.977 -10.549 1.00 10.09 636 SER A N 1
ATOM 4676 C CA . SER A 1 615 ? -11.732 -18.698 -9.319 1.00 11.48 636 SER A CA 1
ATOM 4677 C C . SER A 1 615 ? -13.074 -18.022 -9.622 1.00 10.95 636 SER A C 1
ATOM 4678 O O . SER A 1 615 ? -13.233 -17.333 -10.622 1.00 10.27 636 SER A O 1
ATOM 4681 N N . GLN A 1 616 ? -14.060 -18.244 -8.749 1.00 10.53 637 GLN A N 1
ATOM 4682 C CA . GLN A 1 616 ? -15.322 -17.512 -8.828 1.00 11.17 637 GLN A CA 1
ATOM 4683 C C . GLN A 1 616 ? -15.946 -17.679 -10.230 1.00 12.21 637 GLN A C 1
ATOM 4684 O O . GLN A 1 616 ? -16.308 -16.717 -10.873 1.00 11.70 637 GLN A O 1
ATOM 4690 N N . ASN A 1 617 ? -16.053 -18.925 -10.696 1.00 11.00 638 ASN A N 1
ATOM 4691 C CA . ASN A 1 617 ? -16.695 -19.205 -11.947 1.00 10.77 638 ASN A CA 1
ATOM 4692 C C . ASN A 1 617 ? -17.992 -20.045 -11.752 1.00 10.67 638 ASN A C 1
ATOM 4693 O O . ASN A 1 617 ? -18.492 -20.670 -12.709 1.00 12.42 638 ASN A O 1
ATOM 4698 N N . ARG A 1 618 ? -18.443 -20.097 -10.513 1.00 11.29 639 ARG A N 1
ATOM 4699 C CA . ARG A 1 618 ? -19.776 -20.690 -10.200 1.00 13.50 639 ARG A CA 1
ATOM 4700 C C . ARG A 1 618 ? -19.745 -22.202 -10.436 1.00 13.46 639 ARG A C 1
ATOM 4701 O O . ARG A 1 618 ? -20.785 -22.822 -10.659 1.00 14.14 639 ARG A O 1
ATOM 4709 N N . LEU A 1 619 ? -18.576 -22.825 -10.415 1.00 12.69 640 LEU A N 1
ATOM 4710 C CA . LEU A 1 619 ? -18.420 -24.257 -10.726 1.00 13.45 640 LEU A CA 1
ATOM 4711 C C . LEU A 1 619 ? -18.928 -25.137 -9.591 1.00 13.49 640 LEU A C 1
ATOM 4712 O O . LEU A 1 619 ? -18.480 -25.076 -8.454 1.00 15.34 640 LEU A O 1
ATOM 4717 N N . HIS A 1 620 ? -19.950 -25.919 -9.893 1.00 15.99 641 HIS A N 1
ATOM 4718 C CA . HIS A 1 620 ? -20.390 -26.963 -8.968 1.00 17.85 641 HIS A CA 1
ATOM 4719 C C . HIS A 1 620 ? -19.845 -28.308 -9.280 1.00 17.94 641 HIS A C 1
ATOM 4720 O O . HIS A 1 620 ? -19.988 -29.223 -8.479 1.00 23.13 641 HIS A O 1
ATOM 4727 N N A THR A 1 621 ? -19.260 -28.454 -10.451 0.60 17.42 642 THR A N 1
ATOM 4728 N N B THR A 1 621 ? -19.207 -28.437 -10.439 0.40 18.60 642 THR A N 1
ATOM 4729 C CA A THR A 1 621 ? -18.736 -29.702 -10.906 0.60 18.25 642 THR A CA 1
ATOM 4730 C CA B THR A 1 621 ? -18.762 -29.708 -10.975 0.40 19.33 642 THR A CA 1
ATOM 4731 C C A THR A 1 621 ? -17.575 -29.467 -11.879 0.60 20.66 642 THR A C 1
ATOM 4732 C C B THR A 1 621 ? -17.642 -29.525 -11.988 0.40 20.83 642 THR A C 1
ATOM 4733 O O A THR A 1 621 ? -17.480 -28.391 -12.475 0.60 22.07 642 THR A O 1
ATOM 4734 O O B THR A 1 621 ? -17.638 -28.554 -12.742 0.40 21.04 642 THR A O 1
ATOM 4741 N N . LEU A 1 622 ? -16.699 -30.463 -11.993 1.00 19.34 643 LEU A N 1
ATOM 4742 C CA . LEU A 1 622 ? -15.701 -30.579 -13.077 1.00 21.94 643 LEU A CA 1
ATOM 4743 C C . LEU A 1 622 ? -15.808 -31.970 -13.739 1.00 25.12 643 LEU A C 1
ATOM 4744 O O . LEU A 1 622 ? -16.051 -32.949 -13.081 1.00 31.16 643 LEU A O 1
ATOM 4749 N N . LEU A 1 623 ? -15.528 -32.047 -15.029 1.00 45.41 644 LEU A N 1
ATOM 4750 C CA . LEU A 1 623 ? -15.242 -33.335 -15.672 1.00 48.20 644 LEU A CA 1
ATOM 4751 C C . LEU A 1 623 ? -13.732 -33.608 -15.569 1.00 45.25 644 LEU A C 1
ATOM 4752 O O . LEU A 1 623 ? -12.918 -32.700 -15.765 1.00 52.89 644 LEU A O 1
ATOM 4757 N N . PRO A 1 624 ? -13.336 -34.855 -15.251 1.00 55.36 645 PRO A N 1
ATOM 4758 C CA . PRO A 1 624 ? -11.904 -35.172 -15.390 1.00 47.12 645 PRO A CA 1
ATOM 4759 C C . PRO A 1 624 ? -11.359 -34.868 -16.788 1.00 49.77 645 PRO A C 1
ATOM 4760 O O . PRO A 1 624 ? -10.356 -34.169 -16.903 1.00 38.14 645 PRO A O 1
ATOM 4764 N N . CYS A 1 625 ? -12.052 -35.316 -17.831 1.00 48.75 646 CYS A N 1
ATOM 4765 C CA . CYS A 1 625 ? -11.641 -35.010 -19.214 1.00 60.99 646 CYS A CA 1
ATOM 4766 C C . CYS A 1 625 ? -11.452 -33.504 -19.522 1.00 61.83 646 CYS A C 1
ATOM 4767 O O . CYS A 1 625 ? -10.606 -33.157 -20.344 1.00 69.03 646 CYS A O 1
ATOM 4770 N N . THR A 1 626 ? -12.202 -32.615 -18.864 1.00 52.97 647 THR A N 1
ATOM 4771 C CA . THR A 1 626 ? -12.031 -31.174 -19.089 1.00 52.71 647 THR A CA 1
ATOM 4772 C C . THR A 1 626 ? -10.858 -30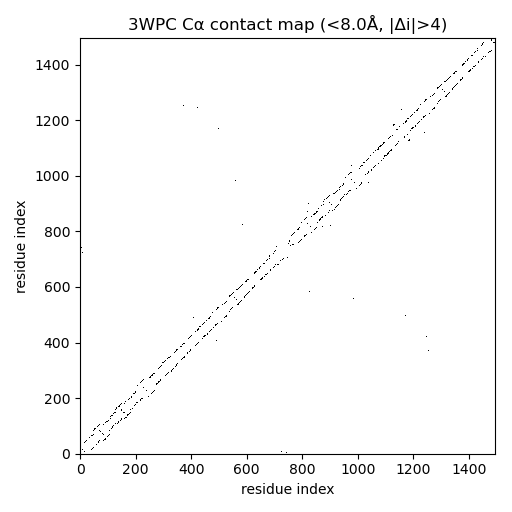.539 -18.306 1.00 56.68 647 THR A C 1
ATOM 4773 O O . THR A 1 626 ? -10.302 -29.502 -18.708 1.00 42.54 647 THR A O 1
ATOM 4777 N N . LEU A 1 627 ? -10.471 -31.146 -17.193 1.00 46.34 648 LEU A N 1
ATOM 4778 C CA . LEU A 1 627 ? -9.215 -30.770 -16.561 1.00 38.62 648 LEU A CA 1
ATOM 4779 C C . LEU A 1 627 ? -8.014 -31.213 -17.397 1.00 43.88 648 LEU A C 1
ATOM 4780 O O . LEU A 1 627 ? -6.991 -30.524 -17.468 1.00 38.23 648 LEU A O 1
ATOM 4785 N N . GLY A 1 628 ? -8.148 -32.362 -18.051 1.00 30.99 649 GLY A N 1
ATOM 4786 C CA . GLY A 1 628 ? -7.111 -32.857 -18.938 1.00 26.37 649 GLY A CA 1
ATOM 4787 C C . GLY A 1 628 ? -7.102 -32.084 -20.238 1.00 24.61 649 GLY A C 1
ATOM 4788 O O . GLY A 1 628 ? -6.178 -32.216 -21.007 1.00 25.58 649 GLY A O 1
ATOM 4789 N N . ASN A 1 629 ? -8.115 -31.236 -20.487 1.00 19.75 650 ASN A N 1
ATOM 4790 C CA . ASN A 1 629 ? -8.063 -30.338 -21.638 1.00 18.40 650 ASN A CA 1
ATOM 4791 C C . ASN A 1 629 ? -7.461 -28.946 -21.295 1.00 18.33 650 ASN A C 1
ATOM 4792 O O . ASN A 1 629 ? -7.441 -28.086 -22.154 1.00 20.09 650 ASN A O 1
ATOM 4797 N N . LEU A 1 630 ? -6.999 -28.741 -20.071 1.00 17.32 651 LEU A N 1
ATOM 4798 C CA . LEU A 1 630 ? -6.196 -27.534 -19.761 1.00 16.20 651 LEU A CA 1
ATOM 4799 C C . LEU A 1 630 ? -4.785 -27.774 -20.242 1.00 14.73 651 LEU A C 1
ATOM 4800 O O . LEU A 1 630 ? -4.327 -28.944 -20.342 1.00 16.19 651 LEU A O 1
ATOM 4805 N N . PRO A 1 631 ? -4.046 -26.697 -20.532 1.00 15.95 652 PRO A N 1
ATOM 4806 C CA . PRO A 1 631 ? -2.686 -26.907 -21.060 1.00 16.85 652 PRO A CA 1
ATOM 4807 C C . PRO A 1 631 ? -1.765 -27.762 -20.177 1.00 17.72 652 PRO A C 1
ATOM 4808 O O . PRO A 1 631 ? -1.620 -27.523 -18.974 1.00 17.15 652 PRO A O 1
ATOM 4812 N N . LYS A 1 632 ? -1.070 -28.708 -20.816 1.00 18.05 653 LYS A N 1
ATOM 4813 C CA . LYS A 1 632 ? -0.136 -29.558 -20.110 1.00 20.13 653 LYS A CA 1
ATOM 4814 C C . LYS A 1 632 ? 0.972 -28.796 -19.431 1.00 19.17 653 LYS A C 1
ATOM 4815 O O . LYS A 1 632 ? 1.529 -29.282 -18.464 1.00 18.91 653 LYS A O 1
ATOM 4821 N N . SER A 1 633 ? 1.269 -27.571 -19.925 1.00 17.79 654 SER A N 1
ATOM 4822 C CA . SER A 1 633 ? 2.330 -26.726 -19.393 1.00 17.11 654 SER A CA 1
ATOM 4823 C C . SER A 1 633 ? 1.978 -26.072 -18.067 1.00 16.33 654 SER A C 1
ATOM 4824 O O . SER A 1 633 ? 2.852 -25.482 -17.433 1.00 16.81 654 SER A O 1
ATOM 4827 N N . LEU A 1 634 ? 0.700 -26.158 -17.640 1.00 17.15 655 LEU A N 1
ATOM 4828 C CA . LEU A 1 634 ? 0.300 -25.445 -16.428 1.00 16.38 655 LEU A CA 1
ATOM 4829 C C . LEU A 1 634 ? 1.087 -25.776 -15.199 1.00 15.95 655 LEU A C 1
ATOM 4830 O O . LEU A 1 634 ? 1.236 -26.957 -14.819 1.00 17.17 655 LEU A O 1
ATOM 4835 N N . GLN A 1 635 ? 1.495 -24.730 -14.499 1.00 13.94 656 GLN A N 1
ATOM 4836 C CA . GLN A 1 635 ? 2.097 -24.847 -13.245 1.00 13.33 656 GLN A CA 1
ATOM 4837 C C . GLN A 1 635 ? 1.198 -24.483 -12.070 1.00 13.12 656 GLN A C 1
ATOM 4838 O O . GLN A 1 635 ? 1.396 -24.967 -10.972 1.00 13.50 656 GLN A O 1
ATOM 4844 N N . LEU A 1 636 ? 0.311 -23.519 -12.286 1.00 12.06 657 LEU A N 1
ATOM 4845 C CA . LEU A 1 636 ? -0.513 -22.975 -11.205 1.00 12.85 657 LEU A CA 1
ATOM 4846 C C . LEU A 1 636 ? -1.944 -22.916 -11.681 1.00 11.35 657 LEU A C 1
ATOM 4847 O O . LEU A 1 636 ? -2.233 -22.342 -12.708 1.00 11.85 657 LEU A O 1
ATOM 4852 N N . LEU A 1 637 ? -2.841 -23.490 -10.879 1.00 11.91 658 LEU A N 1
ATOM 4853 C CA . LEU A 1 637 ? -4.274 -23.482 -11.132 1.00 12.74 658 LEU A CA 1
ATOM 4854 C C . LEU A 1 637 ? -5.065 -23.063 -9.915 1.00 11.49 658 LEU A C 1
ATOM 4855 O O . LEU A 1 637 ? -4.993 -23.697 -8.854 1.00 11.57 658 LEU A O 1
ATOM 4860 N N . ARG A 1 638 ? -5.786 -21.939 -10.059 1.00 10.85 659 ARG A N 1
ATOM 4861 C CA . ARG A 1 638 ? -6.672 -21.514 -8.992 1.00 11.56 659 ARG A CA 1
ATOM 4862 C C . ARG A 1 638 ? -8.109 -21.810 -9.361 1.00 10.79 659 ARG A C 1
ATOM 4863 O O . ARG A 1 638 ? -8.563 -21.508 -10.465 1.00 9.91 659 ARG A O 1
ATOM 4871 N N . LEU A 1 639 ? -8.783 -22.383 -8.385 1.00 10.28 660 LEU A N 1
ATOM 4872 C CA . LEU A 1 639 ? -10.216 -22.746 -8.458 1.00 10.98 660 LEU A CA 1
ATOM 4873 C C . LEU A 1 639 ? -10.872 -22.194 -7.197 1.00 11.24 660 LEU A C 1
ATOM 4874 O O . LEU A 1 639 ? -11.845 -22.720 -6.697 1.00 12.87 660 LEU A O 1
ATOM 4879 N N . ARG A 1 640 ? -10.351 -21.108 -6.645 1.00 14.25 661 ARG A N 1
ATOM 4880 C CA . ARG A 1 640 ? -10.946 -20.556 -5.420 1.00 12.75 661 ARG A CA 1
ATOM 4881 C C . ARG A 1 640 ? -12.397 -20.108 -5.503 1.00 13.04 661 ARG A C 1
ATOM 4882 O O . ARG A 1 640 ? -12.859 -19.644 -6.548 1.00 12.04 661 ARG A O 1
ATOM 4890 N N . ASN A 1 641 ? -13.119 -20.293 -4.418 1.00 11.59 662 ASN A N 1
ATOM 4891 C CA . ASN A 1 641 ? -14.424 -19.698 -4.298 1.00 12.53 662 ASN A CA 1
ATOM 4892 C C . ASN A 1 641 ? -15.371 -20.130 -5.401 1.00 13.71 662 ASN A C 1
ATOM 4893 O O . ASN A 1 641 ? -16.153 -19.329 -5.943 1.00 17.32 662 ASN A O 1
ATOM 4898 N N . ASN A 1 642 ? -15.277 -21.392 -5.729 1.00 11.82 663 ASN A N 1
ATOM 4899 C CA . ASN A 1 642 ? -16.322 -22.059 -6.528 1.00 12.56 663 ASN A CA 1
ATOM 4900 C C . ASN A 1 642 ? -17.238 -22.818 -5.537 1.00 12.72 663 ASN A C 1
ATOM 4901 O O . ASN A 1 642 ? -17.252 -22.503 -4.352 1.00 15.94 663 ASN A O 1
ATOM 4906 N N . TYR A 1 643 ? -17.987 -23.809 -6.013 1.00 13.78 664 TYR A N 1
ATOM 4907 C CA . TYR A 1 643 ? -18.856 -24.586 -5.148 1.00 13.96 664 TYR A CA 1
ATOM 4908 C C . TYR A 1 643 ? -18.585 -26.079 -5.285 1.00 13.88 664 TYR A C 1
ATOM 4909 O O . TYR A 1 643 ? -19.523 -26.911 -5.264 1.00 14.54 664 TYR A O 1
ATOM 4918 N N . LEU A 1 644 ? -17.318 -26.420 -5.422 1.00 12.70 665 LEU A N 1
ATOM 4919 C CA . LEU A 1 644 ? -16.937 -27.815 -5.643 1.00 13.64 665 LEU A CA 1
ATOM 4920 C C . LEU A 1 644 ? -17.103 -28.644 -4.368 1.00 14.56 665 LEU A C 1
ATOM 4921 O O . LEU A 1 644 ? -16.509 -28.338 -3.361 1.00 14.71 665 LEU A O 1
ATOM 4926 N N . ALA A 1 645 ? -17.927 -29.708 -4.436 1.00 16.50 666 ALA A N 1
ATOM 4927 C CA . ALA A 1 645 ? -18.087 -30.609 -3.284 1.00 17.52 666 ALA A CA 1
ATOM 4928 C C . ALA A 1 645 ? -17.410 -31.934 -3.443 1.00 18.45 666 ALA A C 1
ATOM 4929 O O . ALA A 1 645 ? -17.499 -32.786 -2.541 1.00 19.76 666 ALA A O 1
ATOM 4931 N N . PHE A 1 646 ? -16.749 -32.114 -4.578 1.00 17.34 667 PHE A N 1
ATOM 4932 C CA . PHE A 1 646 ? -16.047 -33.320 -4.914 1.00 17.67 667 PHE A CA 1
ATOM 4933 C C . PHE A 1 646 ? -14.912 -32.889 -5.812 1.00 18.62 667 PHE A C 1
ATOM 4934 O O . PHE A 1 646 ? -15.077 -31.972 -6.638 1.00 18.61 667 PHE A O 1
ATOM 4942 N N . PHE A 1 647 ? -13.775 -33.577 -5.699 1.00 16.51 668 PHE A N 1
ATOM 4943 C CA . PHE A 1 647 ? -12.688 -33.361 -6.603 1.00 16.96 668 PHE A CA 1
ATOM 4944 C C . PHE A 1 647 ? -11.953 -34.671 -6.880 1.00 16.53 668 PHE A C 1
ATOM 4945 O O . PHE A 1 647 ? -11.568 -35.385 -5.953 1.00 19.04 668 PHE A O 1
ATOM 4953 N N . ASN A 1 648 ? -11.772 -34.988 -8.168 1.00 19.03 669 ASN A N 1
ATOM 4954 C CA . ASN A 1 648 ? -11.127 -36.235 -8.557 1.00 18.55 669 ASN A CA 1
ATOM 4955 C C . ASN A 1 648 ? -9.611 -36.036 -8.559 1.00 20.49 669 ASN A C 1
ATOM 4956 O O . ASN A 1 648 ? -9.039 -35.553 -9.538 1.00 22.17 669 ASN A O 1
ATOM 4961 N N . TRP A 1 649 ? -8.977 -36.352 -7.431 1.00 17.65 670 TRP A N 1
ATOM 4962 C CA . TRP A 1 649 ? -7.530 -36.161 -7.255 1.00 17.94 670 TRP A CA 1
ATOM 4963 C C . TRP A 1 649 ? -6.708 -36.842 -8.327 1.00 18.19 670 TRP A C 1
ATOM 4964 O O . TRP A 1 649 ? -5.703 -36.306 -8.759 1.00 18.52 670 TRP A O 1
ATOM 4975 N N . SER A 1 650 ? -7.141 -38.013 -8.780 1.00 21.07 671 SER A N 1
ATOM 4976 C CA . SER A 1 650 ? -6.390 -38.703 -9.797 1.00 21.64 671 SER A CA 1
ATOM 4977 C C . SER A 1 650 ? -6.222 -37.893 -11.081 1.00 22.42 671 SER A C 1
ATOM 4978 O O . SER A 1 650 ? -5.226 -38.077 -11.809 1.00 28.21 671 SER A O 1
ATOM 4981 N N . SER A 1 651 ? -7.198 -37.031 -11.403 1.00 22.34 672 SER A N 1
ATOM 4982 C CA . SER A 1 651 ? -7.108 -36.170 -12.576 1.00 24.97 672 SER A CA 1
ATOM 4983 C C . SER A 1 651 ? -5.863 -35.269 -12.590 1.00 23.39 672 SER A C 1
ATOM 4984 O O . SER A 1 651 ? -5.462 -34.820 -13.652 1.00 22.71 672 SER A O 1
ATOM 4987 N N . LEU A 1 652 ? -5.273 -34.992 -11.420 1.00 21.12 673 LEU A N 1
ATOM 4988 C CA . LEU A 1 652 ? -4.005 -34.221 -11.352 1.00 20.27 673 LEU A CA 1
ATOM 4989 C C . LEU A 1 652 ? -2.855 -34.787 -12.167 1.00 20.74 673 LEU A C 1
ATOM 4990 O O . LEU A 1 652 ? -1.952 -34.048 -12.558 1.00 20.46 673 LEU A O 1
ATOM 4995 N N A THR A 1 653 ? -2.850 -36.103 -12.425 0.52 21.33 674 THR A N 1
ATOM 4996 N N B THR A 1 653 ? -2.897 -36.100 -12.385 0.48 20.11 674 THR A N 1
ATOM 4997 C CA A THR A 1 653 ? -1.829 -36.682 -13.313 0.52 21.19 674 THR A CA 1
ATOM 4998 C CA B THR A 1 653 ? -2.001 -36.781 -13.291 0.48 19.18 674 THR A CA 1
ATOM 4999 C C A THR A 1 653 ? -1.951 -36.160 -14.742 0.52 19.14 674 THR A C 1
ATOM 5000 C C B THR A 1 653 ? -1.984 -36.189 -14.696 0.48 17.97 674 THR A C 1
ATOM 5001 O O A THR A 1 653 ? -0.969 -36.216 -15.498 0.52 21.97 674 THR A O 1
ATOM 5002 O O B THR A 1 653 ? -0.941 -36.215 -15.370 0.48 20.61 674 THR A O 1
ATOM 5009 N N . LEU A 1 654 ? -3.120 -35.634 -15.107 1.00 19.43 675 LEU A N 1
ATOM 5010 C CA . LEU A 1 654 ? -3.313 -34.983 -16.433 1.00 19.64 675 LEU A CA 1
ATOM 5011 C C . LEU A 1 654 ? -2.580 -33.618 -16.547 1.00 20.88 675 LEU A C 1
ATOM 5012 O O . LEU A 1 654 ? -2.400 -33.120 -17.646 1.00 22.86 675 LEU A O 1
ATOM 5017 N N . LEU A 1 655 ? -2.134 -33.067 -15.410 1.00 19.92 676 LEU A N 1
ATOM 5018 C CA . LEU A 1 655 ? -1.383 -31.802 -15.342 1.00 22.11 676 LEU A CA 1
ATOM 5019 C C . LEU A 1 655 ? -0.017 -32.045 -14.698 1.00 22.57 676 LEU A C 1
ATOM 5020 O O . LEU A 1 655 ? 0.246 -31.704 -13.530 1.00 20.77 676 LEU A O 1
ATOM 5025 N N . PRO A 1 656 ? 0.905 -32.652 -15.477 1.00 21.55 677 PRO A N 1
ATOM 5026 C CA . PRO A 1 656 ? 2.133 -33.185 -14.918 1.00 23.82 677 PRO A CA 1
ATOM 5027 C C . PRO A 1 656 ? 3.075 -32.144 -14.337 1.00 24.20 677 PRO A C 1
ATOM 5028 O O . PRO A 1 656 ? 3.968 -32.464 -13.528 1.00 22.67 677 PRO A O 1
ATOM 5032 N N . ASN A 1 657 ? 2.888 -30.898 -14.771 1.00 20.19 678 ASN A N 1
ATOM 5033 C CA . ASN A 1 657 ? 3.739 -29.815 -14.376 1.00 18.80 678 ASN A CA 1
ATOM 5034 C C . ASN A 1 657 ? 3.133 -28.970 -13.254 1.00 15.88 678 ASN A C 1
ATOM 5035 O O . ASN A 1 657 ? 3.767 -28.007 -12.832 1.00 18.66 678 ASN A O 1
ATOM 5040 N N . LEU A 1 658 ? 1.957 -29.363 -12.749 1.00 17.33 679 LEU A N 1
ATOM 5041 C CA . LEU A 1 658 ? 1.307 -28.564 -11.712 1.00 14.54 679 LEU A CA 1
ATOM 5042 C C . LEU A 1 658 ? 2.067 -28.555 -10.409 1.00 16.15 679 LEU A C 1
ATOM 5043 O O . LEU A 1 658 ? 2.378 -29.633 -9.858 1.00 19.11 679 LEU A O 1
ATOM 5048 N N . GLU A 1 659 ? 2.372 -27.361 -9.916 1.00 16.24 680 GLU A N 1
ATOM 5049 C CA . GLU A 1 659 ? 3.047 -27.142 -8.672 1.00 17.04 680 GLU A CA 1
ATOM 5050 C C . GLU A 1 659 ? 2.167 -26.547 -7.584 1.00 16.55 680 GLU A C 1
ATOM 5051 O O . GLU A 1 659 ? 2.393 -26.789 -6.397 1.00 16.08 680 GLU A O 1
ATOM 5057 N N . THR A 1 660 ? 1.189 -25.727 -7.993 1.00 15.40 681 THR A N 1
ATOM 5058 C CA . THR A 1 660 ? 0.290 -25.091 -7.043 1.00 14.42 681 THR A CA 1
ATOM 5059 C C . THR A 1 660 ? -1.162 -25.334 -7.452 1.00 13.21 681 THR A C 1
ATOM 5060 O O . THR A 1 660 ? -1.571 -25.099 -8.614 1.00 14.22 681 THR A O 1
ATOM 5064 N N . LEU A 1 661 ? -1.933 -25.770 -6.466 1.00 12.54 682 LEU A N 1
ATOM 5065 C CA . LEU A 1 661 ? -3.370 -25.990 -6.646 1.00 11.78 682 LEU A CA 1
ATOM 5066 C C . LEU A 1 661 ? -4.114 -25.287 -5.488 1.00 11.16 682 LEU A C 1
ATOM 5067 O O . LEU A 1 661 ? -3.915 -25.617 -4.332 1.00 11.83 682 LEU A O 1
ATOM 5072 N N . ASP A 1 662 ? -4.950 -24.314 -5.849 1.00 12.38 683 ASP A N 1
ATOM 5073 C CA . ASP A 1 662 ? -5.727 -23.540 -4.888 1.00 13.45 683 ASP A CA 1
ATOM 5074 C C . ASP A 1 662 ? -7.198 -23.856 -5.017 1.00 12.03 683 ASP A C 1
ATOM 5075 O O . ASP A 1 662 ? -7.849 -23.415 -5.980 1.00 14.24 683 ASP A O 1
ATOM 5080 N N . LEU A 1 663 ? -7.706 -24.551 -4.001 1.00 10.49 684 LEU A N 1
ATOM 5081 C CA . LEU A 1 663 ? -9.097 -24.946 -3.907 1.00 12.31 684 LEU A CA 1
ATOM 5082 C C . LEU A 1 663 ? -9.740 -24.224 -2.714 1.00 12.43 684 LEU A C 1
ATOM 5083 O O . LEU A 1 663 ? -10.797 -24.648 -2.221 1.00 11.72 684 LEU A O 1
ATOM 5088 N N . ALA A 1 664 ? -9.118 -23.165 -2.209 1.00 11.40 685 ALA A N 1
ATOM 5089 C CA . ALA A 1 664 ? -9.723 -22.504 -1.065 1.00 11.37 685 ALA A CA 1
ATOM 5090 C C . ALA A 1 664 ? -11.166 -22.053 -1.352 1.00 12.23 685 ALA A C 1
ATOM 5091 O O . ALA A 1 664 ? -11.508 -21.571 -2.430 1.00 12.67 685 ALA A O 1
ATOM 5093 N N . GLY A 1 665 ? -12.006 -22.131 -0.349 1.00 12.53 686 GLY A N 1
ATOM 5094 C CA . GLY A 1 665 ? -13.325 -21.549 -0.435 1.00 11.99 686 GLY A CA 1
ATOM 5095 C C . GLY A 1 665 ? -14.338 -22.386 -1.230 1.00 14.49 686 GLY A C 1
ATOM 5096 O O . GLY A 1 665 ? -15.334 -21.860 -1.714 1.00 19.77 686 GLY A O 1
ATOM 5097 N N . ASN A 1 666 ? -14.087 -23.657 -1.387 1.00 12.52 687 ASN A N 1
ATOM 5098 C CA . ASN A 1 666 ? -15.085 -24.573 -1.998 1.00 11.58 687 ASN A CA 1
ATOM 5099 C C . ASN A 1 666 ? -15.898 -25.308 -0.883 1.00 12.27 687 ASN A C 1
ATOM 5100 O O . ASN A 1 666 ? -15.945 -24.824 0.267 1.00 14.00 687 ASN A O 1
ATOM 5105 N N . GLN A 1 667 ? -16.544 -26.434 -1.212 1.00 13.01 688 GLN A N 1
ATOM 5106 C CA . GLN A 1 667 ? -17.452 -27.174 -0.305 1.00 13.81 688 GLN A CA 1
ATOM 5107 C C . GLN A 1 667 ? -17.042 -28.629 -0.093 1.00 12.54 688 GLN A C 1
ATOM 5108 O O . GLN A 1 667 ? -17.905 -29.508 0.106 1.00 14.00 688 GLN A O 1
ATOM 5114 N N . LEU A 1 668 ? -15.729 -28.900 -0.209 1.00 12.55 689 LEU A N 1
ATOM 5115 C CA . LEU A 1 668 ? -15.248 -30.251 0.039 1.00 11.85 689 LEU A CA 1
ATOM 5116 C C . LEU A 1 668 ? -15.614 -30.630 1.452 1.00 11.09 689 LEU A C 1
ATOM 5117 O O . LEU A 1 668 ? -15.517 -29.820 2.388 1.00 12.51 689 LEU A O 1
ATOM 5122 N N . LYS A 1 669 ? -16.122 -31.833 1.615 1.00 14.05 690 LYS A N 1
ATOM 5123 C CA . LYS A 1 669 ? -16.437 -32.357 2.955 1.00 12.41 690 LYS A CA 1
ATOM 5124 C C . LYS A 1 669 ? -15.436 -33.396 3.473 1.00 10.82 690 LYS A C 1
ATOM 5125 O O . LYS A 1 669 ? -15.528 -33.850 4.594 1.00 12.03 690 LYS A O 1
ATOM 5131 N N . ALA A 1 670 ? -14.457 -33.771 2.662 1.00 10.68 691 ALA A N 1
ATOM 5132 C CA . ALA A 1 670 ? -13.466 -34.740 3.078 1.00 12.92 691 ALA A CA 1
ATOM 5133 C C . ALA A 1 670 ? -12.334 -34.652 2.074 1.00 13.73 691 ALA A C 1
ATOM 5134 O O . ALA A 1 670 ? -12.541 -34.160 0.958 1.00 14.86 691 ALA A O 1
ATOM 5136 N N . LEU A 1 671 ? -11.148 -35.117 2.481 1.00 14.38 692 LEU A N 1
ATOM 5137 C CA . LEU A 1 671 ? -10.067 -35.413 1.556 1.00 13.13 692 LEU A CA 1
ATOM 5138 C C . LEU A 1 671 ? -9.973 -36.919 1.455 1.00 13.53 692 LEU A C 1
ATOM 5139 O O . LEU A 1 671 ? -9.436 -37.601 2.348 1.00 13.05 692 LEU A O 1
ATOM 5144 N N . SER A 1 672 ? -10.590 -37.420 0.376 1.00 14.38 693 SER A N 1
ATOM 5145 C CA . SER A 1 672 ? -10.846 -38.843 0.222 1.00 18.66 693 SER A CA 1
ATOM 5146 C C . SER A 1 672 ? -10.883 -39.164 -1.272 1.00 20.46 693 SER A C 1
ATOM 5147 O O . SER A 1 672 ? -10.288 -38.445 -2.069 1.00 24.07 693 SER A O 1
ATOM 5150 N N . ASN A 1 673 ? -11.531 -40.244 -1.688 1.00 18.03 694 ASN A N 1
ATOM 5151 C CA . ASN A 1 673 ? -11.681 -40.514 -3.124 1.00 19.40 694 ASN A CA 1
ATOM 5152 C C . ASN A 1 673 ? -10.310 -40.714 -3.734 1.00 19.20 694 ASN A C 1
ATOM 5153 O O . ASN A 1 673 ? -9.993 -40.142 -4.771 1.00 22.82 694 ASN A O 1
ATOM 5158 N N . GLY A 1 674 ? -9.516 -41.521 -3.039 1.00 20.92 695 GLY A N 1
ATOM 5159 C CA . GLY A 1 674 ? -8.142 -41.798 -3.447 1.00 23.22 695 GLY A CA 1
ATOM 5160 C C . GLY A 1 674 ? -7.257 -40.703 -2.854 1.00 25.44 695 GLY A C 1
ATOM 5161 O O . GLY A 1 674 ? -7.728 -39.726 -2.267 1.00 46.28 695 GLY A O 1
ATOM 5162 N N . SER A 1 675 ? -5.971 -40.875 -2.987 1.00 40.07 696 SER A N 1
ATOM 5163 C CA . SER A 1 675 ? -5.063 -39.935 -2.409 1.00 27.83 696 SER A CA 1
ATOM 5164 C C . SER A 1 675 ? -4.643 -38.968 -3.511 1.00 22.30 696 SER A C 1
ATOM 5165 O O . SER A 1 675 ? -5.052 -39.118 -4.693 1.00 22.25 696 SER A O 1
ATOM 5168 N N . LEU A 1 676 ? -3.831 -37.990 -3.129 1.00 19.08 697 LEU A N 1
ATOM 5169 C CA . LEU A 1 676 ? -3.050 -37.287 -4.108 1.00 16.54 697 LEU A CA 1
ATOM 5170 C C . LEU A 1 676 ? -2.290 -38.374 -4.896 1.00 22.02 697 LEU A C 1
ATOM 5171 O O . LEU A 1 676 ? -1.707 -39.300 -4.277 1.00 21.62 697 LEU A O 1
ATOM 5176 N N . PRO A 1 677 ? -2.367 -38.298 -6.240 1.00 19.92 698 PRO A N 1
ATOM 5177 C CA . PRO A 1 677 ? -1.812 -39.389 -7.065 1.00 22.22 698 PRO A CA 1
ATOM 5178 C C . PRO A 1 677 ? -0.280 -39.428 -7.054 1.00 21.99 698 PRO A C 1
ATOM 5179 O O . PRO A 1 677 ? 0.410 -38.452 -6.738 1.00 24.12 698 PRO A O 1
ATOM 5183 N N . SER A 1 678 ? 0.289 -40.596 -7.362 1.00 27.53 699 SER A N 1
ATOM 5184 C CA . SER A 1 678 ? 1.735 -40.680 -7.362 1.00 27.13 699 SER A CA 1
ATOM 5185 C C . SER A 1 678 ? 2.287 -39.933 -8.573 1.00 25.54 699 SER A C 1
ATOM 5186 O O . SER A 1 678 ? 1.601 -39.757 -9.579 1.00 29.04 699 SER A O 1
ATOM 5189 N N . GLY A 1 679 ? 3.518 -39.480 -8.430 1.00 26.62 700 GLY A N 1
ATOM 5190 C CA . GLY A 1 679 ? 4.221 -38.753 -9.465 1.00 34.40 700 GLY A CA 1
ATOM 5191 C C . GLY A 1 679 ? 3.996 -37.249 -9.470 1.00 28.32 700 GLY A C 1
ATOM 5192 O O . GLY A 1 679 ? 4.653 -36.547 -10.205 1.00 36.10 700 GLY A O 1
ATOM 5193 N N . THR A 1 680 ? 3.076 -36.749 -8.651 1.00 31.68 701 THR A N 1
ATOM 5194 C CA . THR A 1 680 ? 2.732 -35.316 -8.719 1.00 30.56 701 THR A CA 1
ATOM 5195 C C . THR A 1 680 ? 3.915 -34.422 -8.347 1.00 34.58 701 THR A C 1
ATOM 5196 O O . THR A 1 680 ? 4.643 -34.738 -7.409 1.00 44.86 701 THR A O 1
ATOM 5200 N N . GLN A 1 681 ? 4.104 -33.308 -9.073 1.00 26.65 702 GLN A N 1
ATOM 5201 C CA . GLN A 1 681 ? 5.095 -32.278 -8.661 1.00 25.41 702 GLN A CA 1
ATOM 5202 C C . GLN A 1 681 ? 4.467 -31.254 -7.697 1.00 20.74 702 GLN A C 1
ATOM 5203 O O . GLN A 1 681 ? 5.054 -30.203 -7.405 1.00 19.34 702 GLN A O 1
ATOM 5209 N N . LEU A 1 682 ? 3.268 -31.551 -7.205 1.00 20.67 703 LEU A N 1
ATOM 5210 C CA . LEU A 1 682 ? 2.567 -30.551 -6.417 1.00 15.83 703 LEU A CA 1
ATOM 5211 C C . LEU A 1 682 ? 3.376 -30.152 -5.195 1.00 15.60 703 LEU A C 1
ATOM 5212 O O . LEU A 1 682 ? 3.819 -31.025 -4.383 1.00 17.07 703 LEU A O 1
ATOM 5217 N N . GLN A 1 683 ? 3.573 -28.840 -5.039 1.00 17.01 704 GLN A N 1
ATOM 5218 C CA . GLN A 1 683 ? 4.322 -28.269 -3.924 1.00 16.99 704 GLN A CA 1
ATOM 5219 C C . GLN A 1 683 ? 3.430 -27.548 -2.931 1.00 18.53 704 GLN A C 1
ATOM 5220 O O . GLN A 1 683 ? 3.789 -27.428 -1.761 1.00 15.79 704 GLN A O 1
ATOM 5226 N N . ARG A 1 684 ? 2.352 -26.947 -3.442 1.00 15.29 705 ARG A N 1
ATOM 5227 C CA . ARG A 1 684 ? 1.480 -26.117 -2.617 1.00 15.46 705 ARG A CA 1
ATOM 5228 C C . ARG A 1 684 ? 0.028 -26.477 -2.875 1.00 12.84 705 ARG A C 1
ATOM 5229 O O . ARG A 1 684 ? -0.379 -26.555 -4.021 1.00 14.62 705 ARG A O 1
ATOM 5237 N N . LEU A 1 685 ? -0.668 -26.811 -1.793 1.00 14.01 706 LEU A N 1
ATOM 5238 C CA . LEU A 1 685 ? -2.099 -27.132 -1.832 1.00 14.59 706 LEU A CA 1
ATOM 5239 C C . LEU A 1 685 ? -2.847 -26.354 -0.804 1.00 11.64 706 LEU A C 1
ATOM 5240 O O . LEU A 1 685 ? -2.510 -26.428 0.368 1.00 13.88 706 LEU A O 1
ATOM 5245 N N . ASP A 1 686 ? -3.845 -25.600 -1.248 1.00 12.73 707 ASP A N 1
ATOM 5246 C CA . ASP A 1 686 ? -4.691 -24.780 -0.356 1.00 11.41 707 ASP A CA 1
ATOM 5247 C C . ASP A 1 686 ? -6.128 -25.320 -0.436 1.00 12.38 707 ASP A C 1
ATOM 5248 O O . ASP A 1 686 ? -6.764 -25.272 -1.482 1.00 13.71 707 ASP A O 1
ATOM 5253 N N . VAL A 1 687 ? -6.572 -25.903 0.668 1.00 10.69 708 VAL A N 1
ATOM 5254 C CA . VAL A 1 687 ? -7.970 -26.369 0.783 1.00 10.99 708 VAL A CA 1
ATOM 5255 C C . VAL A 1 687 ? -8.630 -25.694 1.942 1.00 11.28 708 VAL A C 1
ATOM 5256 O O . VAL A 1 687 ? -9.618 -26.167 2.481 1.00 10.52 708 VAL A O 1
ATOM 5260 N N . SER A 1 688 ? -8.141 -24.520 2.271 1.00 10.98 709 SER A N 1
ATOM 5261 C CA . SER A 1 688 ? -8.748 -23.772 3.358 1.00 12.47 709 SER A CA 1
ATOM 5262 C C . SER A 1 688 ? -10.198 -23.336 3.038 1.00 12.85 709 SER A C 1
ATOM 5263 O O . SER A 1 688 ? -10.598 -23.245 1.875 1.00 11.40 709 SER A O 1
ATOM 5266 N N . ARG A 1 689 ? -10.954 -23.024 4.085 1.00 14.62 710 ARG A N 1
ATOM 5267 C CA . ARG A 1 689 ? -12.351 -22.552 3.952 1.00 14.48 710 ARG A CA 1
ATOM 5268 C C . ARG A 1 689 ? -13.224 -23.487 3.125 1.00 13.55 710 ARG A C 1
ATOM 5269 O O . ARG A 1 689 ? -14.046 -23.045 2.324 1.00 13.26 710 ARG A O 1
ATOM 5277 N N . ASN A 1 690 ? -12.972 -24.798 3.234 1.00 10.73 711 ASN A N 1
ATOM 5278 C CA . ASN A 1 690 ? -13.957 -25.782 2.798 1.00 11.00 711 ASN A CA 1
ATOM 5279 C C . ASN A 1 690 ? -14.796 -26.281 3.994 1.00 11.62 711 ASN A C 1
ATOM 5280 O O . ASN A 1 690 ? -14.881 -25.556 5.007 1.00 12.98 711 ASN A O 1
ATOM 5285 N N . SER A 1 691 ? -15.392 -27.474 3.919 1.00 12.45 712 SER A N 1
ATOM 5286 C CA . SER A 1 691 ? -16.115 -28.059 5.026 1.00 13.36 712 SER A CA 1
ATOM 5287 C C . SER A 1 691 ? -15.553 -29.432 5.388 1.00 12.27 712 SER A C 1
ATOM 5288 O O . SER A 1 691 ? -16.280 -30.339 5.705 1.00 11.87 712 SER A O 1
ATOM 5291 N N . ILE A 1 692 ? -14.222 -29.570 5.341 1.00 10.45 713 ILE A N 1
ATOM 5292 C CA . ILE A 1 692 ? -13.602 -30.862 5.450 1.00 11.21 713 ILE A CA 1
ATOM 5293 C C . ILE A 1 692 ? -13.692 -31.401 6.874 1.00 10.52 713 ILE A C 1
ATOM 5294 O O . ILE A 1 692 ? -13.276 -30.749 7.865 1.00 11.21 713 ILE A O 1
ATOM 5299 N N A ILE A 1 693 ? -14.266 -32.590 6.974 0.48 11.80 714 ILE A N 1
ATOM 5300 N N B ILE A 1 693 ? -14.237 -32.599 7.032 0.52 11.81 714 ILE A N 1
ATOM 5301 C CA A ILE A 1 693 ? -14.495 -33.261 8.227 0.48 11.52 714 ILE A CA 1
ATOM 5302 C CA B ILE A 1 693 ? -14.335 -33.198 8.353 0.52 11.55 714 ILE A CA 1
ATOM 5303 C C A ILE A 1 693 ? -13.420 -34.274 8.501 0.48 11.73 714 ILE A C 1
ATOM 5304 C C B ILE A 1 693 ? -13.443 -34.382 8.539 0.52 11.73 714 ILE A C 1
ATOM 5305 O O A ILE A 1 693 ? -13.045 -34.470 9.647 0.48 14.41 714 ILE A O 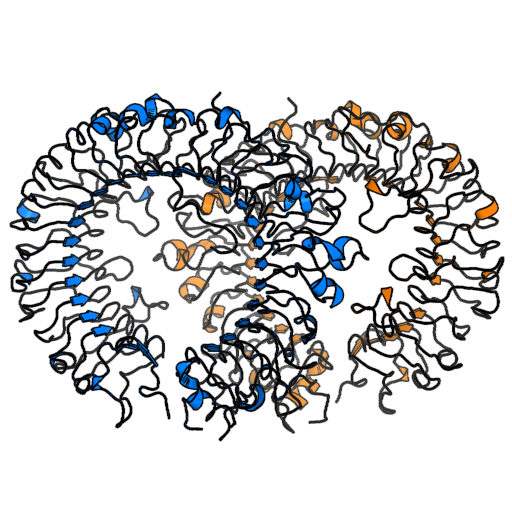1
ATOM 5306 O O B ILE A 1 693 ? -13.274 -34.859 9.662 0.52 14.01 714 ILE A O 1
ATOM 5315 N N . PHE A 1 694 ? -12.926 -34.934 7.440 1.00 13.69 715 PHE A N 1
ATOM 5316 C CA . PHE A 1 694 ? -11.908 -35.968 7.597 1.00 15.98 715 PHE A CA 1
ATOM 5317 C C . PHE A 1 694 ? -11.034 -36.166 6.382 1.00 12.91 715 PHE A C 1
ATOM 5318 O O . PHE A 1 694 ? -11.368 -35.717 5.303 1.00 12.51 715 PHE A O 1
ATOM 5326 N N . VAL A 1 695 ? -9.855 -36.743 6.645 1.00 12.35 716 VAL A N 1
ATOM 5327 C CA . VAL A 1 695 ? -8.817 -36.971 5.621 1.00 11.76 716 VAL A CA 1
ATOM 5328 C C . VAL A 1 695 ? -8.457 -38.428 5.746 1.00 12.12 716 VAL A C 1
ATOM 5329 O O . VAL A 1 695 ? -8.262 -38.932 6.849 1.00 12.99 716 VAL A O 1
ATOM 5333 N N . VAL A 1 696 ? -8.424 -39.134 4.636 1.00 13.62 717 VAL A N 1
ATOM 5334 C CA . VAL A 1 696 ? -8.153 -40.555 4.692 1.00 14.79 717 VAL A CA 1
ATOM 5335 C C . VAL A 1 696 ? -6.692 -40.786 5.019 1.00 15.82 717 VAL A C 1
ATOM 5336 O O . VAL A 1 696 ? -5.828 -39.979 4.632 1.00 12.80 717 VAL A O 1
ATOM 5340 N N . PRO A 1 697 ? -6.398 -41.920 5.702 1.00 16.15 718 PRO A N 1
ATOM 5341 C CA . PRO A 1 697 ? -5.014 -42.228 5.956 1.00 17.28 718 PRO A CA 1
ATOM 5342 C C . PRO A 1 697 ? -4.213 -42.259 4.678 1.00 13.72 718 PRO A C 1
ATOM 5343 O O . PRO A 1 697 ? -4.670 -42.770 3.653 1.00 14.63 718 PRO A O 1
ATOM 5347 N N . GLY A 1 698 ? -3.042 -41.638 4.732 1.00 13.10 719 GLY A N 1
ATOM 5348 C CA . GLY A 1 698 ? -2.182 -41.502 3.608 1.00 12.42 719 GLY A CA 1
ATOM 5349 C C . GLY A 1 698 ? -2.564 -40.579 2.472 1.00 11.92 719 GLY A C 1
ATOM 5350 O O . GLY A 1 698 ? -1.876 -40.535 1.411 1.00 14.62 719 GLY A O 1
ATOM 5351 N N . PHE A 1 699 ? -3.562 -39.702 2.686 1.00 11.71 720 PHE A N 1
ATOM 5352 C CA . PHE A 1 699 ? -3.982 -38.851 1.624 1.00 11.37 720 PHE A CA 1
ATOM 5353 C C . PHE A 1 699 ? -2.835 -38.077 0.934 1.00 11.18 720 PHE A C 1
ATOM 5354 O O . PHE A 1 699 ? -2.820 -37.900 -0.261 1.00 12.21 720 PHE A O 1
ATOM 5362 N N . PHE A 1 700 ? -1.923 -37.534 1.711 1.00 12.71 721 PHE A N 1
ATOM 5363 C CA . PHE A 1 700 ? -0.863 -36.680 1.215 1.00 14.58 721 PHE A CA 1
ATOM 5364 C C . PHE A 1 700 ? 0.433 -37.428 0.972 1.00 18.25 721 PHE A C 1
ATOM 5365 O O . PHE A 1 700 ? 1.392 -36.819 0.541 1.00 19.83 721 PHE A O 1
ATOM 5373 N N . ALA A 1 701 ? 0.468 -38.727 1.267 1.00 18.07 722 ALA A N 1
ATOM 5374 C CA . ALA A 1 701 ? 1.757 -39.466 1.334 1.00 20.89 722 ALA A CA 1
ATOM 5375 C C . ALA A 1 701 ? 2.558 -39.599 0.020 1.00 18.34 722 ALA A C 1
ATOM 5376 O O . ALA A 1 701 ? 3.795 -39.695 0.072 1.00 23.68 722 ALA A O 1
ATOM 5378 N N . LEU A 1 702 ? 1.884 -39.662 -1.121 1.00 16.73 723 LEU A N 1
ATOM 5379 C CA . LEU A 1 702 ? 2.551 -39.865 -2.416 1.00 18.64 723 LEU A CA 1
ATOM 5380 C C . LEU A 1 702 ? 2.980 -38.525 -3.048 1.00 24.13 723 LEU A C 1
ATOM 5381 O O . LEU A 1 702 ? 3.669 -38.496 -4.102 1.00 19.03 723 LEU A O 1
ATOM 5386 N N . ALA A 1 703 ? 2.578 -37.409 -2.411 1.00 18.51 724 ALA A N 1
ATOM 5387 C CA . ALA A 1 703 ? 2.934 -36.073 -2.911 1.00 18.88 724 ALA A CA 1
ATOM 5388 C C . ALA A 1 703 ? 4.256 -35.645 -2.291 1.00 19.25 724 ALA A C 1
ATOM 5389 O O . ALA A 1 703 ? 4.299 -34.842 -1.330 1.00 20.26 724 ALA A O 1
ATOM 5391 N N . THR A 1 704 ? 5.324 -36.250 -2.826 1.00 19.96 725 THR A N 1
ATOM 5392 C CA . THR A 1 704 ? 6.659 -36.168 -2.258 1.00 22.46 725 THR A CA 1
ATOM 5393 C C . THR A 1 704 ? 7.270 -34.784 -2.304 1.00 20.67 725 THR A C 1
ATOM 5394 O O . THR A 1 704 ? 8.159 -34.493 -1.489 1.00 21.24 725 THR A O 1
ATOM 5398 N N . ARG A 1 705 ? 6.792 -33.920 -3.215 1.00 20.38 726 ARG A N 1
ATOM 5399 C CA . ARG A 1 705 ? 7.276 -32.530 -3.308 1.00 20.09 726 ARG A CA 1
ATOM 5400 C C . ARG A 1 705 ? 6.448 -31.541 -2.465 1.00 18.17 726 ARG A C 1
ATOM 5401 O O . ARG A 1 705 ? 6.747 -30.378 -2.455 1.00 17.85 726 ARG A O 1
ATOM 5409 N N . LEU A 1 706 ? 5.402 -32.003 -1.795 1.00 16.14 727 LEU A N 1
ATOM 5410 C CA . LEU A 1 706 ? 4.559 -31.084 -1.029 1.00 18.46 727 LEU A CA 1
ATOM 5411 C C . LEU A 1 706 ? 5.351 -30.361 0.057 1.00 19.99 727 LEU A C 1
ATOM 5412 O O . LEU A 1 706 ? 6.022 -30.992 0.889 1.00 19.08 727 LEU A O 1
ATOM 5417 N N . ARG A 1 707 ? 5.244 -29.033 0.055 1.00 17.81 728 ARG A N 1
ATOM 5418 C CA . ARG A 1 707 ? 5.863 -28.188 1.049 1.00 17.78 728 ARG A CA 1
ATOM 5419 C C . ARG A 1 707 ? 4.893 -27.285 1.826 1.00 19.07 728 ARG A C 1
ATOM 5420 O O . ARG A 1 707 ? 5.195 -26.937 2.964 1.00 17.49 728 ARG A O 1
ATOM 5428 N N . GLU A 1 708 ? 3.755 -26.908 1.228 1.00 16.17 729 GLU A N 1
ATOM 5429 C CA . GLU A 1 708 ? 2.874 -25.930 1.861 1.00 15.92 729 GLU A CA 1
ATOM 5430 C C . GLU A 1 708 ? 1.459 -26.449 1.766 1.00 14.54 729 GLU A C 1
ATOM 5431 O O . GLU A 1 708 ? 1.001 -26.786 0.681 1.00 15.86 729 GLU A O 1
ATOM 5437 N N . LEU A 1 709 ? 0.824 -26.565 2.918 1.00 13.98 730 LEU A N 1
ATOM 5438 C CA . LEU A 1 709 ? -0.541 -27.094 2.984 1.00 12.18 730 LEU A CA 1
ATOM 5439 C C . LEU A 1 709 ? -1.368 -26.212 3.884 1.00 11.70 730 LEU A C 1
ATOM 5440 O O . LEU A 1 709 ? -1.060 -26.058 5.067 1.00 13.28 730 LEU A O 1
ATOM 5445 N N . ASN A 1 710 ? -2.484 -25.732 3.339 1.00 12.17 731 ASN A N 1
ATOM 5446 C CA . ASN A 1 710 ? -3.389 -24.937 4.116 1.00 12.85 731 ASN A CA 1
ATOM 5447 C C . ASN A 1 710 ? -4.709 -25.666 4.343 1.00 13.78 731 ASN A C 1
ATOM 5448 O O . ASN A 1 710 ? -5.478 -25.840 3.387 1.00 12.68 731 ASN A O 1
ATOM 5453 N N . LEU A 1 711 ? -4.909 -26.078 5.595 1.00 11.31 732 LEU A N 1
ATOM 5454 C CA . LEU A 1 711 ? -6.167 -26.701 6.050 1.00 11.53 732 LEU A CA 1
ATOM 5455 C C . LEU A 1 711 ? -7.033 -25.784 6.907 1.00 12.10 732 LEU A C 1
ATOM 5456 O O . LEU A 1 711 ? -8.040 -26.242 7.479 1.00 12.22 732 LEU A O 1
ATOM 5461 N N . SER A 1 712 ? -6.673 -24.519 6.997 1.00 11.80 733 SER A N 1
ATOM 5462 C CA . SER A 1 712 ? -7.376 -23.555 7.858 1.00 13.37 733 SER A CA 1
ATOM 5463 C C . SER A 1 712 ? -8.881 -23.514 7.548 1.00 14.33 733 SER A C 1
ATOM 5464 O O . SER A 1 712 ? -9.273 -23.621 6.396 1.00 13.34 733 SER A O 1
ATOM 5467 N N . ALA A 1 713 ? -9.698 -23.277 8.569 1.00 13.12 734 ALA A N 1
ATOM 5468 C CA . ALA A 1 713 ? -11.110 -22.925 8.397 1.00 12.78 734 ALA A CA 1
ATOM 5469 C C . ALA A 1 713 ? -11.897 -24.064 7.721 1.00 13.66 734 ALA A C 1
ATOM 5470 O O . ALA A 1 713 ? -12.689 -23.869 6.787 1.00 14.78 734 ALA A O 1
ATOM 5472 N N . ASN A 1 714 ? -11.629 -25.259 8.216 1.00 11.95 735 ASN A N 1
ATOM 5473 C CA . ASN A 1 714 ? -12.437 -26.412 7.843 1.00 11.53 735 ASN A CA 1
ATOM 5474 C C . ASN A 1 714 ? -13.185 -26.910 9.089 1.00 13.17 735 ASN A C 1
ATOM 5475 O O . ASN A 1 714 ? -13.443 -26.102 10.028 1.00 14.31 735 ASN A O 1
ATOM 5480 N N . ALA A 1 715 ? -13.605 -28.180 9.111 1.00 14.39 736 ALA A N 1
ATOM 5481 C CA . ALA A 1 715 ? -14.328 -28.759 10.262 1.00 11.96 736 ALA A CA 1
ATOM 5482 C C . ALA A 1 715 ? -13.537 -29.937 10.903 1.00 12.02 736 ALA A C 1
ATOM 5483 O O . ALA A 1 715 ? -14.108 -30.926 11.416 1.00 13.54 736 ALA A O 1
ATOM 5485 N N . LEU A 1 716 ? -12.201 -29.860 10.837 1.00 10.20 737 LEU A N 1
ATOM 5486 C CA . LEU A 1 716 ? -11.404 -30.960 11.303 1.00 11.51 737 LEU A CA 1
ATOM 5487 C C . LEU A 1 716 ? -11.324 -30.983 12.841 1.00 13.02 737 LEU A C 1
ATOM 5488 O O . LEU A 1 716 ? -10.927 -29.977 13.469 1.00 13.33 737 LEU A O 1
ATOM 5493 N N . ARG A 1 717 ? -11.644 -32.117 13.441 1.00 12.79 738 ARG A N 1
ATOM 5494 C CA . ARG A 1 717 ? -11.586 -32.257 14.869 1.00 13.51 738 ARG A CA 1
ATOM 5495 C C . ARG A 1 717 ? -10.297 -32.880 15.366 1.00 14.23 738 ARG A C 1
ATOM 5496 O O . ARG A 1 717 ? -10.104 -33.046 16.564 1.00 13.70 738 ARG A O 1
ATOM 5504 N N . THR A 1 718 ? -9.448 -33.268 14.422 1.00 14.22 739 THR A N 1
ATOM 5505 C CA . THR A 1 718 ? -8.161 -33.831 14.728 1.00 15.38 739 THR A CA 1
ATOM 5506 C C . THR A 1 718 ? -7.136 -33.381 13.687 1.00 13.17 739 THR A C 1
ATOM 5507 O O . THR A 1 718 ? -7.500 -32.843 12.647 1.00 13.60 739 THR A O 1
ATOM 5511 N N . VAL A 1 719 ? -5.855 -33.608 13.987 1.00 13.65 740 VAL A N 1
ATOM 5512 C CA . VAL A 1 719 ? -4.772 -33.505 12.994 1.00 13.05 740 VAL A CA 1
ATOM 5513 C C . VAL A 1 719 ? -3.913 -34.787 13.118 1.00 15.43 740 VAL A C 1
ATOM 5514 O O . VAL A 1 719 ? -3.446 -35.113 14.202 1.00 15.05 740 VAL A O 1
ATOM 5518 N N . GLU A 1 720 ? -3.839 -35.553 12.041 1.00 14.36 741 GLU A N 1
ATOM 5519 C CA . GLU A 1 720 ? -3.319 -36.910 12.130 1.00 14.25 741 GLU A CA 1
ATOM 5520 C C . GLU A 1 720 ? -2.035 -37.050 11.338 1.00 12.81 741 GLU A C 1
ATOM 5521 O O . GLU A 1 720 ? -2.036 -36.795 10.140 1.00 14.29 741 GLU A O 1
ATOM 5527 N N . PRO A 1 721 ? -0.945 -37.513 11.987 1.00 13.11 742 PRO A N 1
ATOM 5528 C CA . PRO A 1 721 ? 0.275 -37.782 11.225 1.00 14.02 742 PRO A CA 1
ATOM 5529 C C . PRO A 1 721 ? 0.093 -38.834 10.168 1.00 14.39 742 PRO A C 1
ATOM 5530 O O . PRO A 1 721 ? 0.764 -38.761 9.146 1.00 12.80 742 PRO A O 1
ATOM 5534 N N . SER A 1 722 ? -0.869 -39.738 10.361 1.00 13.47 743 SER A N 1
ATOM 5535 C CA . SER A 1 722 ? -1.159 -40.744 9.381 1.00 14.98 743 SER A CA 1
ATOM 5536 C C . SER A 1 722 ? -1.583 -40.166 8.040 1.00 14.32 743 SER A C 1
ATOM 5537 O O . SER A 1 722 ? -1.469 -40.843 7.039 1.00 14.34 743 SER A O 1
ATOM 5540 N N . TRP A 1 723 ? -2.118 -38.924 7.978 1.00 12.47 744 TRP A N 1
ATOM 5541 C CA . TRP A 1 723 ? -2.483 -38.293 6.717 1.00 11.70 744 TRP A CA 1
ATOM 5542 C C . TRP A 1 723 ? -1.282 -38.132 5.761 1.00 11.73 744 TRP A C 1
ATOM 5543 O O . TRP A 1 723 ? -1.435 -37.955 4.564 1.00 13.80 744 TRP A O 1
ATOM 5554 N N . PHE A 1 724 ? -0.089 -38.112 6.375 1.00 14.43 745 PHE A N 1
ATOM 5555 C CA . PHE A 1 724 ? 1.161 -37.858 5.742 1.00 14.97 745 PHE A CA 1
ATOM 5556 C C . PHE A 1 724 ? 2.012 -39.127 5.799 1.00 19.27 745 PHE A C 1
ATOM 5557 O O . PHE A 1 724 ? 3.174 -39.088 5.464 1.00 22.73 745 PHE A O 1
ATOM 5565 N N . GLY A 1 725 ? 1.417 -40.245 6.201 1.00 19.47 746 GLY A N 1
ATOM 5566 C CA . GLY A 1 725 ? 2.206 -41.499 6.414 1.00 19.37 746 GLY A CA 1
ATOM 5567 C C . GLY A 1 725 ? 3.326 -41.293 7.438 1.00 22.79 746 GLY A C 1
ATOM 5568 O O . GLY A 1 725 ? 4.408 -41.896 7.352 1.00 23.28 746 GLY A O 1
ATOM 5569 N N . PHE A 1 726 ? 3.069 -40.399 8.396 1.00 18.60 747 PHE A N 1
ATOM 5570 C CA . PHE A 1 726 ? 3.947 -40.081 9.479 1.00 18.35 747 PHE A CA 1
ATOM 5571 C C . PHE A 1 726 ? 5.249 -39.498 8.975 1.00 22.36 747 PHE A C 1
ATOM 5572 O O . PHE A 1 726 ? 6.258 -39.654 9.625 1.00 27.29 747 PHE A O 1
ATOM 5580 N N . LEU A 1 727 ? 5.179 -38.815 7.826 1.00 22.33 748 LEU A N 1
ATOM 5581 C CA . LEU A 1 727 ? 6.346 -38.197 7.211 1.00 23.72 748 LEU A CA 1
ATOM 5582 C C . LEU A 1 727 ? 5.974 -36.759 6.843 1.00 22.41 748 LEU A C 1
ATOM 5583 O O . LEU A 1 727 ? 5.840 -36.389 5.676 1.00 23.89 748 LEU A O 1
ATOM 5588 N N . ALA A 1 728 ? 5.794 -35.945 7.879 1.00 23.58 749 ALA A N 1
ATOM 5589 C CA . ALA A 1 728 ? 5.397 -34.540 7.704 1.00 19.14 749 ALA A CA 1
ATOM 5590 C C . ALA A 1 728 ? 6.542 -33.564 7.913 1.00 20.76 749 ALA A C 1
ATOM 5591 O O . ALA A 1 728 ? 6.339 -32.360 7.817 1.00 19.68 749 ALA A O 1
ATOM 5593 N N . GLY A 1 729 ? 7.737 -34.081 8.141 1.00 20.84 750 GLY A N 1
ATOM 5594 C CA . GLY A 1 729 ? 8.858 -33.225 8.422 1.00 24.53 750 GLY A CA 1
ATOM 5595 C C . GLY A 1 729 ? 9.392 -32.361 7.302 1.00 21.88 750 GLY A C 1
ATOM 5596 O O . GLY A 1 729 ? 10.181 -31.475 7.574 1.00 25.35 750 GLY A O 1
ATOM 5597 N N . SER A 1 730 ? 9.057 -32.648 6.049 1.00 24.15 751 SER A N 1
ATOM 5598 C CA . SER A 1 730 ? 9.459 -31.796 4.932 1.00 26.18 751 SER A CA 1
ATOM 5599 C C . SER A 1 730 ? 8.537 -30.600 4.707 1.00 21.03 751 SER A C 1
ATOM 5600 O O . SER A 1 730 ? 8.870 -29.670 3.947 1.00 23.08 751 SER A O 1
ATOM 5603 N N . LEU A 1 731 ? 7.384 -30.609 5.354 1.00 22.72 752 LEU A N 1
ATOM 5604 C CA . LEU A 1 731 ? 6.473 -29.492 5.225 1.00 18.58 752 LEU A CA 1
ATOM 5605 C C . LEU A 1 731 ? 7.092 -28.242 5.821 1.00 18.05 752 LEU A C 1
ATOM 5606 O O . LEU A 1 731 ? 7.645 -28.263 6.949 1.00 18.81 752 LEU A O 1
ATOM 5611 N N . GLU A 1 732 ? 6.976 -27.154 5.061 1.00 17.65 753 GLU A N 1
ATOM 5612 C CA . GLU A 1 732 ? 7.407 -25.827 5.506 1.00 18.37 753 GLU A CA 1
ATOM 5613 C C . GLU A 1 732 ? 6.250 -25.013 6.107 1.00 20.14 753 GLU A C 1
ATOM 5614 O O . GLU A 1 732 ? 6.448 -24.188 6.992 1.00 19.81 753 GLU A O 1
ATOM 5620 N N . VAL A 1 733 ? 5.030 -25.258 5.625 1.00 17.54 754 VAL A N 1
ATOM 5621 C CA . VAL A 1 733 ? 3.826 -24.603 6.114 1.00 16.97 754 VAL A CA 1
ATOM 5622 C C . VAL A 1 733 ? 2.717 -25.666 6.256 1.00 14.58 754 VAL A C 1
ATOM 5623 O O . VAL A 1 733 ? 2.357 -26.362 5.298 1.00 14.21 754 VAL A O 1
ATOM 5627 N N . LEU A 1 734 ? 2.186 -25.761 7.458 1.00 15.54 755 LEU A N 1
ATOM 5628 C CA . LEU A 1 734 ? 0.973 -26.579 7.732 1.00 14.85 755 LEU A CA 1
ATOM 5629 C C . LEU A 1 734 ? 0.042 -25.715 8.573 1.00 16.64 755 LEU A C 1
ATOM 5630 O O . LEU A 1 734 ? 0.270 -25.571 9.795 1.00 18.10 755 LEU A O 1
ATOM 5635 N N . ASP A 1 735 ? -0.989 -25.142 7.954 1.00 15.60 756 ASP A N 1
ATOM 5636 C CA . ASP A 1 735 ? -1.895 -24.268 8.635 1.00 13.71 756 ASP A CA 1
ATOM 5637 C C . ASP A 1 735 ? -3.173 -25.034 9.023 1.00 14.17 756 ASP A C 1
ATOM 5638 O O . ASP A 1 735 ? -3.950 -25.445 8.139 1.00 14.90 756 ASP A O 1
ATOM 5643 N N . VAL A 1 736 ? -3.362 -25.204 10.336 1.00 15.37 757 VAL A N 1
ATOM 5644 C CA . VAL A 1 736 ? -4.521 -25.912 10.912 1.00 13.91 757 VAL A CA 1
ATOM 5645 C C . VAL A 1 736 ? -5.398 -25.023 11.789 1.00 13.38 757 VAL A C 1
ATOM 5646 O O . VAL A 1 736 ? -6.221 -25.511 12.560 1.00 14.18 757 VAL A O 1
ATOM 5650 N N . SER A 1 737 ? -5.208 -23.693 11.676 1.00 12.91 758 SER A N 1
ATOM 5651 C CA . SER A 1 737 ? -6.007 -22.725 12.396 1.00 15.04 758 SER A CA 1
ATOM 5652 C C . SER A 1 737 ? -7.470 -22.797 12.011 1.00 13.90 758 SER A C 1
ATOM 5653 O O . SER A 1 737 ? -7.857 -23.299 10.947 1.00 14.25 758 SER A O 1
ATOM 5656 N N . ALA A 1 738 ? -8.307 -22.284 12.894 1.00 13.61 759 ALA A N 1
ATOM 5657 C CA . ALA A 1 738 ? -9.746 -22.175 12.645 1.00 15.42 759 ALA A CA 1
ATOM 5658 C C . ALA A 1 738 ? -10.371 -23.507 12.269 1.00 14.46 759 ALA A C 1
ATOM 5659 O O . ALA A 1 738 ? -11.278 -23.597 11.398 1.00 15.58 759 ALA A O 1
ATOM 5661 N N . ASN A 1 739 ? -9.939 -24.553 13.005 1.00 13.08 760 ASN A N 1
ATOM 5662 C CA . ASN A 1 739 ? -10.594 -25.839 12.997 1.00 11.53 760 ASN A CA 1
ATOM 5663 C C . ASN A 1 739 ? -11.015 -26.270 14.403 1.00 11.71 760 ASN A C 1
ATOM 5664 O O . ASN A 1 739 ? -10.374 -25.944 15.390 1.00 14.06 760 ASN A O 1
ATOM 5669 N N . PRO A 1 740 ? -12.124 -26.968 14.521 1.00 12.69 761 PRO A N 1
ATOM 5670 C CA . PRO A 1 740 ? -12.720 -27.318 15.818 1.00 13.68 761 PRO A CA 1
ATOM 5671 C C . PRO A 1 740 ? -12.061 -28.548 16.458 1.00 12.91 761 PRO A C 1
ATOM 5672 O O . PRO A 1 740 ? -12.665 -29.606 16.658 1.00 13.90 761 PRO A O 1
ATOM 5676 N N . LEU A 1 741 ? -10.782 -28.407 16.758 1.00 14.91 762 LEU A N 1
ATOM 5677 C CA . LEU A 1 741 ? -10.020 -29.476 17.310 1.00 15.48 762 LEU A CA 1
ATOM 5678 C C . LEU A 1 741 ? -10.597 -29.960 18.625 1.00 14.22 762 LEU A C 1
ATOM 5679 O O . LEU A 1 741 ? -11.034 -29.183 19.479 1.00 14.80 762 LEU A O 1
ATOM 5684 N N . HIS A 1 742 ? -10.668 -31.294 18.747 1.00 13.41 763 HIS A N 1
ATOM 5685 C CA . HIS A 1 742 ? -11.195 -31.880 19.955 1.00 13.42 763 HIS A CA 1
ATOM 5686 C C . HIS A 1 742 ? -10.078 -32.047 20.962 1.00 16.94 763 HIS A C 1
ATOM 5687 O O . HIS A 1 742 ? -9.165 -32.838 20.752 1.00 15.21 763 HIS A O 1
ATOM 5694 N N . CYS A 1 743 ? -10.109 -31.190 21.993 1.00 16.28 764 CYS A N 1
ATOM 5695 C CA . CYS A 1 743 ? -9.042 -31.099 22.970 1.00 16.75 764 CYS A CA 1
ATOM 5696 C C . CYS A 1 743 ? -9.242 -32.043 24.158 1.00 20.54 764 CYS A C 1
ATOM 5697 O O . CYS A 1 743 ? -9.379 -31.638 25.306 1.00 21.38 764 CYS A O 1
ATOM 5700 N N . ALA A 1 744 ? -9.176 -33.319 23.843 1.00 22.70 765 ALA A N 1
ATOM 5701 C CA . ALA A 1 744 ? -9.184 -34.376 24.846 1.00 31.03 765 ALA A CA 1
ATOM 5702 C C . ALA A 1 744 ? -7.747 -34.783 25.189 1.00 38.26 765 ALA A C 1
ATOM 5703 O O . ALA A 1 744 ? -6.864 -34.741 24.322 1.00 38.46 765 ALA A O 1
ATOM 5705 N N . CYS A 1 745 ? -7.527 -35.270 26.413 1.00 49.38 766 CYS A N 1
ATOM 5706 C CA . CYS A 1 745 ? -6.214 -35.841 26.775 1.00 46.69 766 CYS A CA 1
ATOM 5707 C C . CYS A 1 745 ? -5.890 -37.046 25.884 1.00 43.55 766 CYS A C 1
ATOM 5708 O O . CYS A 1 745 ? -4.874 -37.058 25.175 1.00 54.96 766 CYS A O 1
ATOM 5711 N N . ALA A 1 747 ? -5.265 -36.908 22.304 1.00 38.44 768 ALA A N 1
ATOM 5712 C CA . ALA A 1 747 ? -5.483 -36.590 20.895 1.00 33.35 768 ALA A CA 1
ATOM 5713 C C . ALA A 1 747 ? -4.184 -36.680 20.104 1.00 31.76 768 ALA A C 1
ATOM 5714 O O . ALA A 1 747 ? -3.158 -36.302 20.602 1.00 31.71 768 ALA A O 1
ATOM 5716 N N . ALA A 1 748 ? -4.258 -37.146 18.848 1.00 28.83 769 ALA A N 1
ATOM 5717 C CA . ALA A 1 748 ? -3.074 -37.278 17.963 1.00 30.64 769 ALA A CA 1
ATOM 5718 C C . ALA A 1 748 ? -2.373 -35.959 17.780 1.00 32.83 769 ALA A C 1
ATOM 5719 O O . ALA A 1 748 ? -1.143 -35.893 17.629 1.00 30.05 769 ALA A O 1
ATOM 5721 N N . PHE A 1 749 ? -3.172 -34.898 17.744 1.00 26.70 770 PHE A N 1
ATOM 5722 C CA . PHE A 1 749 ? -2.693 -33.681 17.216 1.00 24.25 770 PHE A CA 1
ATOM 5723 C C . PHE A 1 749 ? -1.680 -33.047 18.153 1.00 20.47 770 PHE A C 1
ATOM 5724 O O . PHE A 1 749 ? -0.799 -32.392 17.691 1.00 19.83 770 PHE A O 1
ATOM 5732 N N . VAL A 1 750 ? -1.816 -33.275 19.447 1.00 22.33 771 VAL A N 1
ATOM 5733 C CA . VAL A 1 750 ? -0.999 -32.597 20.450 1.00 29.15 771 VAL A CA 1
ATOM 5734 C C . VAL A 1 750 ? 0.489 -32.838 20.168 1.00 24.36 771 VAL A C 1
ATOM 5735 O O . VAL A 1 750 ? 1.242 -31.879 19.874 1.00 26.43 771 VAL A O 1
ATOM 5739 N N A ASP A 1 751 ? 0.869 -34.109 20.224 0.50 24.42 772 ASP A N 1
ATOM 5740 N N B ASP A 1 751 ? 0.929 -34.090 20.190 0.50 23.83 772 ASP A N 1
ATOM 5741 C CA A ASP A 1 751 ? 2.242 -34.525 19.999 0.50 26.13 772 ASP A CA 1
ATOM 5742 C CA B ASP A 1 751 ? 2.358 -34.384 19.978 0.50 25.08 772 ASP A CA 1
ATOM 5743 C C A ASP A 1 751 ? 2.668 -34.118 18.602 0.50 22.89 772 ASP A C 1
ATOM 5744 C C B ASP A 1 751 ? 2.755 -34.193 18.531 0.50 22.46 772 ASP A C 1
ATOM 5745 O O A ASP A 1 751 ? 3.744 -33.567 18.419 0.50 22.94 772 ASP A O 1
ATOM 5746 O O B ASP A 1 751 ? 3.928 -33.938 18.220 0.50 20.79 772 ASP A O 1
ATOM 5755 N N . PHE A 1 752 ? 1.801 -34.378 17.623 1.00 18.70 773 PHE A N 1
ATOM 5756 C CA . PHE A 1 752 ? 2.101 -34.151 16.232 1.00 17.36 773 PHE A CA 1
ATOM 5757 C C . PHE A 1 752 ? 2.430 -32.690 15.948 1.00 17.93 773 PHE A C 1
ATOM 5758 O O . PHE A 1 752 ? 3.430 -32.399 15.301 1.00 18.10 773 PHE A O 1
ATOM 5766 N N . LEU A 1 753 ? 1.580 -31.770 16.413 1.00 18.21 774 LEU A N 1
ATOM 5767 C CA . LEU A 1 753 ? 1.835 -30.367 16.129 1.00 15.24 774 LEU A CA 1
ATOM 5768 C C . LEU A 1 753 ? 3.146 -29.877 16.782 1.00 16.27 774 LEU A C 1
ATOM 5769 O O . LEU A 1 753 ? 3.807 -29.037 16.218 1.00 17.59 774 LEU A O 1
ATOM 5774 N N . LEU A 1 754 ? 3.481 -30.411 17.955 1.00 18.41 775 LEU A N 1
ATOM 5775 C CA . LEU A 1 754 ? 4.790 -30.106 18.591 1.00 18.55 775 LEU A CA 1
ATOM 5776 C C . LEU A 1 754 ? 5.943 -30.644 17.765 1.00 18.62 775 LEU A C 1
ATOM 5777 O O . LEU A 1 754 ? 6.978 -29.976 17.632 1.00 23.92 775 LEU A O 1
ATOM 5782 N N . GLN A 1 755 ? 5.740 -31.807 17.153 1.00 19.36 776 GLN A N 1
ATOM 5783 C CA . GLN A 1 755 ? 6.742 -32.367 16.253 1.00 19.34 776 GLN A CA 1
ATOM 5784 C C . GLN A 1 755 ? 7.039 -31.466 15.041 1.00 21.08 776 GLN A C 1
ATOM 5785 O O . GLN A 1 755 ? 8.194 -31.305 14.628 1.00 24.43 776 GLN A O 1
ATOM 5791 N N . VAL A 1 756 ? 5.995 -30.886 14.441 1.00 15.67 777 VAL A N 1
ATOM 5792 C CA . VAL A 1 756 ? 6.132 -30.043 13.256 1.00 16.17 777 VAL A CA 1
ATOM 5793 C C . VAL A 1 756 ? 5.905 -28.581 13.528 1.00 15.45 777 VAL A C 1
ATOM 5794 O O . VAL A 1 756 ? 5.575 -27.825 12.625 1.00 18.21 777 VAL A O 1
ATOM 5798 N N . GLN A 1 757 ? 6.203 -28.172 14.755 1.00 16.26 778 GLN A N 1
ATOM 5799 C CA . GLN A 1 757 ? 5.846 -26.826 15.183 1.00 17.89 778 GLN A CA 1
ATOM 5800 C C . GLN A 1 757 ? 6.472 -25.700 14.350 1.00 18.57 778 GLN A C 1
ATOM 5801 O O . GLN A 1 757 ? 5.861 -24.641 14.222 1.00 19.84 778 GLN A O 1
ATOM 5807 N N . ALA A 1 758 ? 7.670 -25.889 13.795 1.00 18.47 779 ALA A N 1
ATOM 5808 C CA . ALA A 1 758 ? 8.281 -24.848 12.980 1.00 20.75 779 ALA A CA 1
ATOM 5809 C C . ALA A 1 758 ? 7.501 -24.525 11.707 1.00 20.69 779 ALA A C 1
ATOM 5810 O O . ALA A 1 758 ? 7.609 -23.437 11.155 1.00 23.54 779 ALA A O 1
ATOM 5812 N N . ALA A 1 759 ? 6.664 -25.467 11.263 1.00 16.99 780 ALA A N 1
ATOM 5813 C CA . ALA A 1 759 ? 5.874 -25.276 10.071 1.00 18.06 780 ALA A CA 1
ATOM 5814 C C . ALA A 1 759 ? 4.432 -24.731 10.326 1.00 16.56 780 ALA A C 1
ATOM 5815 O O . ALA A 1 759 ? 3.710 -24.429 9.366 1.00 16.98 780 ALA A O 1
ATOM 5817 N N . VAL A 1 760 ? 4.020 -24.646 11.593 1.00 15.95 781 VAL A N 1
ATOM 5818 C CA . VAL A 1 760 ? 2.622 -24.318 11.943 1.00 18.16 781 VAL A CA 1
ATOM 5819 C C . VAL A 1 760 ? 2.501 -22.856 12.363 1.00 17.31 781 VAL A C 1
ATOM 5820 O O . VAL A 1 760 ? 2.867 -22.499 13.500 1.00 17.14 781 VAL A O 1
ATOM 5824 N N . PRO A 1 761 ? 1.937 -22.033 11.460 1.00 17.80 782 PRO A N 1
ATOM 5825 C CA . PRO A 1 761 ? 1.834 -20.617 11.776 1.00 17.65 782 PRO A CA 1
ATOM 5826 C C . PRO A 1 761 ? 0.863 -20.350 12.899 1.00 15.95 782 PRO A C 1
ATOM 5827 O O . PRO A 1 761 ? -0.203 -20.964 12.965 1.00 18.58 782 PRO A O 1
ATOM 5831 N N . GLY A 1 762 ? 1.229 -19.430 13.794 1.00 17.50 783 GLY A N 1
ATOM 5832 C CA . GLY A 1 762 ? 0.335 -19.071 14.898 1.00 16.50 783 GLY A CA 1
ATOM 5833 C C . GLY A 1 762 ? 0.061 -20.181 15.883 1.00 16.31 783 GLY A C 1
ATOM 5834 O O . GLY A 1 762 ? -1.004 -20.198 16.521 1.00 18.20 783 GLY A O 1
ATOM 5835 N N . LEU A 1 763 ? 0.951 -21.183 15.988 1.00 17.00 784 LEU A N 1
ATOM 5836 C CA . LEU A 1 763 ? 0.648 -22.330 16.848 1.00 16.39 784 LEU A CA 1
ATOM 5837 C C . LEU A 1 763 ? 0.297 -21.992 18.291 1.00 17.45 784 LEU A C 1
ATOM 5838 O O . LEU A 1 763 ? -0.641 -22.533 18.880 1.00 17.15 784 LEU A O 1
ATOM 5843 N N . PRO A 1 764 ? 1.036 -21.051 18.903 1.00 16.11 785 PRO A N 1
ATOM 5844 C CA . PRO A 1 764 ? 0.760 -20.742 20.326 1.00 19.48 785 PRO A CA 1
ATOM 5845 C C . PRO A 1 764 ? -0.615 -20.156 20.611 1.00 20.12 785 PRO A C 1
ATOM 5846 O O . PRO A 1 764 ? -1.097 -20.297 21.727 1.00 20.35 785 PRO A O 1
ATOM 5850 N N . SER A 1 765 ? -1.210 -19.503 19.626 1.00 19.47 786 SER A N 1
ATOM 5851 C CA . SER A 1 765 ? -2.438 -18.731 19.847 1.00 24.46 786 SER A CA 1
ATOM 5852 C C . SER A 1 765 ? -3.587 -18.991 18.914 1.00 21.81 786 SER A C 1
ATOM 5853 O O . SER A 1 765 ? -4.723 -18.820 19.351 1.00 26.29 786 SER A O 1
ATOM 5856 N N . ARG A 1 766 ? -3.366 -19.345 17.640 1.00 21.18 787 ARG A N 1
ATOM 5857 C CA . ARG A 1 766 ? -4.463 -19.363 16.670 1.00 24.39 787 ARG A CA 1
ATOM 5858 C C . ARG A 1 766 ? -4.953 -20.760 16.338 1.00 23.43 787 ARG A C 1
ATOM 5859 O O . ARG A 1 766 ? -5.822 -20.946 15.469 1.00 21.86 787 ARG A O 1
ATOM 5867 N N . VAL A 1 767 ? -4.385 -21.745 17.025 1.00 18.90 788 VAL A N 1
ATOM 5868 C CA . VAL A 1 767 ? -4.835 -23.140 16.889 1.00 16.33 788 VAL A CA 1
ATOM 5869 C C . VAL A 1 767 ? -5.673 -23.471 18.109 1.00 16.37 788 VAL A C 1
ATOM 5870 O O . VAL A 1 767 ? -5.149 -23.537 19.239 1.00 16.30 788 VAL A O 1
ATOM 5874 N N . LYS A 1 768 ? -6.985 -23.566 17.902 1.00 17.65 789 LYS A N 1
ATOM 5875 C CA . LYS A 1 768 ? -7.957 -23.535 18.990 1.00 16.78 789 LYS A CA 1
ATOM 5876 C C . LYS A 1 768 ? -8.805 -24.773 19.034 1.00 18.98 789 LYS A C 1
ATOM 5877 O O . LYS A 1 768 ? -8.842 -25.571 18.066 1.00 19.16 789 LYS A O 1
ATOM 5883 N N . CYS A 1 769 ? -9.401 -24.977 20.195 1.00 15.11 790 CYS A N 1
ATOM 5884 C CA . CYS A 1 769 ? -10.281 -26.133 20.444 1.00 15.64 790 CYS A CA 1
ATOM 5885 C C . CYS A 1 769 ? -11.711 -25.789 20.038 1.00 16.01 790 CYS A C 1
ATOM 5886 O O . CYS A 1 769 ? -12.194 -24.663 20.311 1.00 16.05 790 CYS A O 1
ATOM 5889 N N . GLY A 1 770 ? -12.385 -26.758 19.442 1.00 12.10 791 GLY A N 1
ATOM 5890 C CA . GLY A 1 770 ? -13.822 -26.732 19.267 1.00 13.39 791 GLY A CA 1
ATOM 5891 C C . GLY A 1 770 ? -14.632 -27.372 20.370 1.00 14.81 791 GLY A C 1
ATOM 5892 O O . GLY A 1 770 ? -15.870 -27.220 20.402 1.00 15.97 791 GLY A O 1
ATOM 5893 N N . SER A 1 771 ? -13.967 -28.100 21.248 1.00 13.52 792 SER A N 1
ATOM 5894 C CA . SER A 1 771 ? -14.552 -29.022 22.220 1.00 14.98 792 SER A CA 1
ATOM 5895 C C . SER A 1 771 ? -13.415 -29.671 23.031 1.00 16.81 792 SER A C 1
ATOM 5896 O O . SER A 1 771 ? -12.244 -29.516 22.685 1.00 15.62 792 SER A O 1
ATOM 5899 N N . PRO A 1 772 ? -13.735 -30.272 24.187 1.00 19.06 793 PRO A N 1
ATOM 5900 C CA . PRO A 1 772 ? -15.020 -30.316 24.861 1.00 21.82 793 PRO A CA 1
ATOM 5901 C C . PRO A 1 772 ? -15.284 -29.095 25.767 1.00 22.89 793 PRO A C 1
ATOM 5902 O O . PRO A 1 772 ? -14.363 -28.321 26.097 1.00 24.75 793 PRO A O 1
ATOM 5906 N N . GLY A 1 773 ? -16.553 -28.946 26.138 1.00 21.23 794 GLY A N 1
ATOM 5907 C CA . GLY A 1 773 ? -16.994 -28.025 27.189 1.00 25.77 794 GLY A CA 1
ATOM 5908 C C . GLY A 1 773 ? -16.385 -26.647 27.077 1.00 23.92 794 GLY A C 1
ATOM 5909 O O . GLY A 1 773 ? -16.441 -26.004 26.017 1.00 22.51 794 GLY A O 1
ATOM 5910 N N . GLN A 1 774 ? -15.782 -26.199 28.167 1.00 24.70 795 GLN A N 1
ATOM 5911 C CA . GLN A 1 774 ? -15.288 -24.835 28.281 1.00 28.11 795 GLN A CA 1
ATOM 5912 C C . GLN A 1 774 ? -14.027 -24.547 27.511 1.00 22.91 795 GLN A C 1
ATOM 5913 O O . GLN A 1 774 ? -13.584 -23.395 27.453 1.00 25.63 795 GLN A O 1
ATOM 5919 N N A LEU A 1 775 ? -13.418 -25.578 26.934 0.41 20.05 796 LEU A N 1
ATOM 5920 N N B LEU A 1 775 ? -13.438 -25.581 26.920 0.59 19.64 796 LEU A N 1
ATOM 5921 C CA A LEU A 1 775 ? -12.208 -25.374 26.136 0.41 19.63 796 LEU A CA 1
ATOM 5922 C CA B LEU A 1 775 ? -12.222 -25.397 26.122 0.59 20.21 796 LEU A CA 1
ATOM 5923 C C A LEU A 1 775 ? -12.554 -24.833 24.750 0.41 16.10 796 LEU A C 1
ATOM 5924 C C B LEU A 1 775 ? -12.554 -24.840 24.746 0.59 15.46 796 LEU A C 1
ATOM 5925 O O A LEU A 1 775 ? -11.676 -24.336 24.045 0.41 16.76 796 LEU A O 1
ATOM 5926 O O B LEU A 1 775 ? -11.673 -24.345 24.043 0.59 16.11 796 LEU A O 1
ATOM 5935 N N . GLN A 1 776 ? -13.828 -24.938 24.357 1.00 17.43 797 GLN A N 1
ATOM 5936 C CA . GLN A 1 776 ? -14.266 -24.374 23.064 1.00 15.48 797 GLN A CA 1
ATOM 5937 C C . GLN A 1 776 ? -13.862 -22.893 22.954 1.00 14.18 797 GLN A C 1
ATOM 5938 O O . GLN A 1 776 ? -14.200 -22.082 23.849 1.00 16.19 797 GLN A O 1
ATOM 5944 N N . GLY A 1 777 ? -13.114 -22.566 21.886 1.00 15.35 798 GLY A N 1
ATOM 5945 C CA . GLY A 1 777 ? -12.617 -21.234 21.586 1.00 15.78 798 GLY A CA 1
ATOM 5946 C C . GLY A 1 777 ? -11.329 -20.824 22.273 1.00 16.56 798 GLY A C 1
ATOM 5947 O O . GLY A 1 777 ? -10.842 -19.722 22.029 1.00 17.09 798 GLY A O 1
ATOM 5948 N N . ARG A 1 778 ? -10.745 -21.723 23.044 1.00 17.77 799 ARG A N 1
ATOM 5949 C CA . ARG A 1 778 ? -9.434 -21.456 23.643 1.00 20.03 799 ARG A CA 1
ATOM 5950 C C . ARG A 1 778 ? -8.346 -22.122 22.852 1.00 17.75 799 ARG A C 1
ATOM 5951 O O . ARG A 1 778 ? -8.580 -23.127 22.171 1.00 15.74 799 ARG A O 1
ATOM 5959 N N . SER A 1 779 ? -7.130 -21.592 22.998 1.00 16.71 800 SER A N 1
ATOM 5960 C CA . SER A 1 779 ? -5.939 -22.219 22.456 1.00 16.13 800 SER A CA 1
ATOM 5961 C C . SER A 1 779 ? -5.816 -23.652 22.950 1.00 14.01 800 SER A C 1
ATOM 5962 O O . SER A 1 779 ? -6.159 -23.976 24.080 1.00 15.16 800 SER A O 1
ATOM 5965 N N . ILE A 1 780 ? -5.308 -24.540 22.094 1.00 15.22 801 ILE A N 1
ATOM 5966 C CA . ILE A 1 780 ? -4.931 -25.878 22.528 1.00 16.38 801 ILE A CA 1
ATOM 5967 C C . ILE A 1 780 ? -3.897 -25.912 23.685 1.00 18.40 801 ILE A C 1
ATOM 5968 O O . ILE A 1 780 ? -3.734 -26.974 24.318 1.00 22.80 801 ILE A O 1
ATOM 5973 N N . PHE A 1 781 ? -3.203 -24.800 23.893 1.00 17.48 802 PHE A N 1
ATOM 5974 C CA . PHE A 1 781 ? -2.257 -24.630 25.036 1.00 21.48 802 PHE A CA 1
ATOM 5975 C C . PHE A 1 781 ? -2.814 -23.922 26.255 1.00 31.38 802 PHE A C 1
ATOM 5976 O O . PHE A 1 781 ? -2.048 -23.618 27.198 1.00 29.39 802 PHE A O 1
ATOM 5984 N N . ALA A 1 782 ? -4.113 -23.629 26.261 1.00 29.78 803 ALA A N 1
ATOM 5985 C CA . ALA A 1 782 ? -4.717 -22.973 27.434 1.00 33.18 803 ALA A CA 1
ATOM 5986 C C . ALA A 1 782 ? -4.697 -23.949 28.616 1.00 38.84 803 ALA A C 1
ATOM 5987 O O . ALA A 1 782 ? -4.868 -23.561 29.766 1.00 49.17 803 ALA A O 1
ATOM 5989 N N . GLN A 1 783 ? -4.460 -25.218 28.304 1.00 42.09 804 GLN A N 1
ATOM 5990 C CA . GLN A 1 783 ? -4.393 -26.288 29.267 1.00 41.79 804 GLN A CA 1
ATOM 5991 C C . GLN A 1 783 ? -3.431 -27.340 28.726 1.00 43.40 804 GLN A C 1
ATOM 5992 O O . GLN A 1 783 ? -3.210 -27.432 27.505 1.00 41.82 804 GLN A O 1
ATOM 5998 N N . ASP A 1 784 ? -2.858 -28.132 29.627 1.00 42.28 805 ASP A N 1
ATOM 5999 C CA . ASP A 1 784 ? -1.911 -29.168 29.219 1.00 44.93 805 ASP A CA 1
ATOM 6000 C C . ASP A 1 784 ? -2.638 -30.475 28.898 1.00 40.63 805 ASP A C 1
ATOM 6001 O O . ASP A 1 784 ? -3.032 -31.229 29.794 1.00 43.64 805 ASP A O 1
ATOM 6006 N N . LEU A 1 785 ? -2.793 -30.737 27.602 1.00 38.92 806 LEU A N 1
ATOM 6007 C CA . LEU A 1 785 ? -3.484 -31.927 27.109 1.00 36.39 806 LEU A CA 1
ATOM 6008 C C . LEU A 1 785 ? -2.542 -33.122 26.996 1.00 40.66 806 LEU A C 1
ATOM 6009 O O . LEU A 1 785 ? -1.415 -33.071 27.495 1.00 50.03 806 LEU A O 1
ATOM 6014 N N . THR B 1 7 ? -42.299 -35.780 20.191 1.00 35.21 28 THR B N 1
ATOM 6015 C CA . THR B 1 7 ? -42.687 -36.720 19.078 1.00 33.00 28 THR B CA 1
ATOM 6016 C C . THR B 1 7 ? -41.827 -36.496 17.840 1.00 26.21 28 THR B C 1
ATOM 6017 O O . THR B 1 7 ? -41.771 -35.387 17.311 1.00 28.07 28 THR B O 1
ATOM 6021 N N . LEU B 1 8 ? -41.215 -37.568 17.351 1.00 25.43 29 LEU B N 1
ATOM 6022 C CA . LEU B 1 8 ? -40.368 -37.479 16.145 1.00 25.55 29 LEU B CA 1
ATOM 6023 C C . LEU B 1 8 ? -41.126 -36.981 14.909 1.00 24.50 29 LEU B C 1
ATOM 6024 O O . LEU B 1 8 ? -42.362 -37.192 14.778 1.00 23.23 29 LEU B O 1
ATOM 6029 N N . PRO B 1 9 ? -40.417 -36.274 14.007 1.00 24.07 30 PRO B N 1
ATOM 6030 C CA . PRO B 1 9 ? -41.000 -36.024 12.690 1.00 23.54 30 PRO B CA 1
ATOM 6031 C C . PRO B 1 9 ? -41.470 -37.352 12.096 1.00 22.29 30 PRO B C 1
ATOM 6032 O O . PRO B 1 9 ? -40.766 -38.350 12.173 1.00 21.74 30 PRO B O 1
ATOM 6036 N N . PRO B 1 10 ? -42.713 -37.398 11.610 1.00 24.76 31 PRO B N 1
ATOM 6037 C CA . PRO B 1 10 ? -43.361 -38.686 11.304 1.00 26.56 31 PRO B CA 1
ATOM 6038 C C . PRO B 1 10 ? -42.842 -39.468 10.057 1.00 26.51 31 PRO B C 1
ATOM 6039 O O . PRO B 1 10 ? -43.050 -40.691 9.969 1.00 32.38 31 PRO B O 1
ATOM 6043 N N . PHE B 1 11 ? -42.122 -38.801 9.144 1.00 23.06 32 PHE B N 1
ATOM 6044 C CA . PHE B 1 11 ? -41.680 -39.414 7.874 1.00 19.98 32 PHE B CA 1
ATOM 6045 C C . PHE B 1 11 ? -40.144 -39.364 7.694 1.00 17.72 32 PHE B C 1
ATOM 6046 O O . PHE B 1 11 ? -39.653 -39.290 6.568 1.00 18.53 32 PHE B O 1
ATOM 6054 N N . LEU B 1 12 ? -39.392 -39.298 8.791 1.00 19.93 33 LEU B N 1
ATOM 6055 C CA . LEU B 1 12 ? -37.917 -39.398 8.709 1.00 18.61 33 LEU B CA 1
ATOM 6056 C C . LEU B 1 12 ? -37.528 -40.472 7.701 1.00 19.25 33 LEU B C 1
ATOM 6057 O O . LEU B 1 12 ? -38.138 -41.568 7.686 1.00 20.70 33 LEU B O 1
ATOM 6062 N N . PRO B 1 13 ? -36.519 -40.181 6.837 1.00 21.22 34 PRO B N 1
ATOM 6063 C CA . PRO B 1 13 ? -35.668 -38.989 6.809 1.00 18.86 34 PRO B CA 1
ATOM 6064 C C . PRO B 1 13 ? -36.250 -37.758 6.104 1.00 21.44 34 PRO B C 1
ATOM 6065 O O . PRO B 1 13 ? -35.565 -36.757 5.989 1.00 18.66 34 PRO B O 1
ATOM 6069 N N . CYS B 1 14 ? -37.483 -37.864 5.607 1.00 17.72 35 CYS B N 1
ATOM 6070 C CA . CYS B 1 14 ? -38.162 -36.839 4.850 1.00 15.70 35 CYS B CA 1
ATOM 6071 C C . CYS B 1 14 ? -38.875 -35.816 5.754 1.00 15.48 35 CYS B C 1
ATOM 6072 O O . CYS B 1 14 ? -38.855 -35.955 6.981 1.00 20.46 35 CYS B O 1
ATOM 6075 N N . GLU B 1 15 ? -39.459 -34.808 5.122 1.00 16.90 36 GLU B N 1
ATOM 6076 C CA . GLU B 1 15 ? -40.113 -33.692 5.788 1.00 19.77 36 GLU B CA 1
ATOM 6077 C C . GLU B 1 15 ? -41.550 -33.581 5.321 1.00 20.34 36 GLU B C 1
ATOM 6078 O O . GLU B 1 15 ? -41.823 -33.525 4.100 1.00 19.32 36 GLU B O 1
ATOM 6084 N N . LEU B 1 16 ? -42.472 -33.500 6.288 1.00 21.36 37 LEU B N 1
ATOM 6085 C CA . LEU B 1 16 ? -43.892 -33.321 5.981 1.00 23.34 37 LEU B CA 1
ATOM 6086 C C . LEU B 1 16 ? -44.187 -31.849 5.772 1.00 24.49 37 LEU B C 1
ATOM 6087 O O . LEU B 1 16 ? -43.860 -31.019 6.631 1.00 25.86 37 LEU B O 1
ATOM 6092 N N . GLN B 1 17 ? -44.754 -31.529 4.614 1.00 21.76 38 GLN B N 1
ATOM 6093 C CA . GLN B 1 17 ? -45.000 -30.171 4.203 1.00 22.70 38 GLN B CA 1
ATOM 6094 C C . GLN B 1 17 ? -46.512 -30.048 4.000 1.00 23.30 38 GLN B C 1
ATOM 6095 O O . GLN B 1 17 ? -47.214 -31.035 4.179 1.00 27.91 38 GLN B O 1
ATOM 6101 N N . PRO B 1 18 ? -47.008 -28.845 3.673 1.00 31.64 39 PRO B N 1
ATOM 6102 C CA . PRO B 1 18 ? -48.472 -28.691 3.608 1.00 33.59 39 PRO B CA 1
ATOM 6103 C C . PRO B 1 18 ? -49.138 -29.471 2.460 1.00 33.76 39 PRO B C 1
ATOM 6104 O O . PRO B 1 18 ? -48.478 -29.834 1.484 1.00 30.64 39 PRO B O 1
ATOM 6108 N N . HIS B 1 19 ? -50.435 -29.743 2.614 1.00 33.36 40 HIS B N 1
ATOM 6109 C CA . HIS B 1 19 ? -51.234 -30.417 1.593 1.00 36.91 40 HIS B CA 1
ATOM 6110 C C . HIS B 1 19 ? -50.773 -31.865 1.320 1.00 29.73 40 HIS B C 1
ATOM 6111 O O . HIS B 1 19 ? -50.923 -32.365 0.209 1.00 31.04 40 HIS B O 1
ATOM 6118 N N . GLY B 1 20 ? -50.286 -32.545 2.358 1.00 25.58 41 GLY B N 1
ATOM 6119 C CA . GLY B 1 20 ? -50.049 -33.988 2.327 1.00 27.43 41 GLY B CA 1
ATOM 6120 C C . GLY B 1 20 ? -48.784 -34.320 1.546 1.00 26.91 41 GLY B C 1
ATOM 6121 O O . GLY B 1 20 ? -48.646 -35.417 1.028 1.00 22.88 41 GLY B O 1
ATOM 6122 N N . LEU B 1 21 ? -47.866 -33.358 1.474 1.00 24.92 42 LEU B N 1
ATOM 6123 C CA . LEU B 1 21 ? -46.614 -33.538 0.753 1.00 20.69 42 LEU B CA 1
ATOM 6124 C C . LEU B 1 21 ? -45.509 -34.035 1.685 1.00 23.62 42 LEU B C 1
ATOM 6125 O O . LEU B 1 21 ? -45.170 -33.357 2.660 1.00 23.86 42 LEU B O 1
ATOM 6130 N N . VAL B 1 22 ? -44.964 -35.209 1.369 1.00 19.98 43 VAL B N 1
ATOM 6131 C CA . VAL B 1 22 ? -43.781 -35.726 2.008 1.00 18.16 43 VAL B CA 1
ATOM 6132 C C . VAL B 1 22 ? -42.638 -35.440 1.057 1.00 17.05 43 VAL B C 1
ATOM 6133 O O . VAL B 1 22 ? -42.619 -35.922 -0.067 1.00 18.34 43 VAL B O 1
ATOM 6137 N N . ASN B 1 23 ? -41.705 -34.604 1.515 1.00 16.13 44 ASN B N 1
ATOM 6138 C CA . ASN B 1 23 ? -40.624 -34.137 0.664 1.00 17.49 44 ASN B CA 1
ATOM 6139 C C . ASN B 1 23 ? -39.334 -34.834 1.072 1.00 15.01 44 ASN B C 1
ATOM 6140 O O . ASN B 1 23 ? -38.817 -34.621 2.209 1.00 15.81 44 ASN B O 1
ATOM 6145 N N . CYS B 1 24 ? -38.852 -35.735 0.188 1.00 12.19 45 CYS B N 1
ATOM 6146 C CA . CYS B 1 24 ? -37.666 -36.557 0.357 1.00 16.44 45 CYS B CA 1
ATOM 6147 C C . CYS B 1 24 ? -36.602 -36.087 -0.590 1.00 16.19 45 CYS B C 1
ATOM 6148 O O . CYS B 1 24 ? -35.669 -36.851 -0.900 1.00 14.09 45 CYS B O 1
ATOM 6151 N N . ASN B 1 25 ? -36.687 -34.842 -1.060 1.00 17.27 46 ASN B N 1
ATOM 6152 C CA . ASN B 1 25 ? -35.757 -34.381 -2.087 1.00 16.06 46 ASN B CA 1
ATOM 6153 C C . ASN B 1 25 ? -34.324 -34.281 -1.586 1.00 17.23 46 ASN B C 1
ATOM 6154 O O . ASN B 1 25 ? -34.097 -33.931 -0.424 1.00 16.66 46 ASN B O 1
ATOM 6159 N N . TRP B 1 26 ? -33.376 -34.584 -2.455 1.00 14.76 47 TRP B N 1
ATOM 6160 C CA . TRP B 1 26 ? -31.970 -34.309 -2.177 1.00 14.16 47 TRP B CA 1
ATOM 6161 C C . TRP B 1 26 ? -31.453 -34.941 -0.836 1.00 15.99 47 TRP B C 1
ATOM 6162 O O . TRP B 1 26 ? -30.711 -34.294 -0.046 1.00 18.19 47 TRP B O 1
ATOM 6173 N N . LEU B 1 27 ? -31.833 -36.184 -0.583 1.00 15.39 48 LEU B N 1
ATOM 6174 C CA . LEU B 1 27 ? -31.433 -36.937 0.605 1.00 15.53 48 LEU B CA 1
ATOM 6175 C C . LEU B 1 27 ? -30.450 -38.078 0.292 1.00 15.24 48 LEU B C 1
ATOM 6176 O O . LEU B 1 27 ? -30.085 -38.854 1.183 1.00 17.57 48 LEU B O 1
ATOM 6181 N N . PHE B 1 28 ? -30.015 -38.162 -0.956 1.00 15.32 49 PHE B N 1
ATOM 6182 C CA . PHE B 1 28 ? -29.061 -39.178 -1.447 1.00 15.73 49 PHE B CA 1
ATOM 6183 C C . PHE B 1 28 ? -29.527 -40.598 -1.174 1.00 17.62 49 PHE B C 1
ATOM 6184 O O . PHE B 1 28 ? -28.744 -41.517 -0.930 1.00 17.74 49 PHE B O 1
ATOM 6192 N N . LEU B 1 29 ? -30.850 -40.786 -1.234 1.00 15.28 50 LEU B N 1
ATOM 6193 C CA . LEU B 1 29 ? -31.410 -42.100 -1.032 1.00 16.09 50 LEU B CA 1
ATOM 6194 C C . LEU B 1 29 ? -31.173 -43.023 -2.199 1.00 14.39 50 LEU B C 1
ATOM 6195 O O . LEU B 1 29 ? -31.288 -42.626 -3.365 1.00 14.53 50 LEU B O 1
ATOM 6200 N N . LYS B 1 30 ? -30.854 -44.274 -1.876 1.00 16.47 51 LYS B N 1
ATOM 6201 C CA . LYS B 1 30 ? -30.661 -45.295 -2.891 1.00 19.05 51 LYS B CA 1
ATOM 6202 C C . LYS B 1 30 ? -31.907 -46.131 -3.069 1.00 18.18 51 LYS B C 1
ATOM 6203 O O . LYS B 1 30 ? -31.990 -46.921 -3.996 1.00 19.88 51 LYS B O 1
ATOM 6209 N N . SER B 1 31 ? -32.854 -46.003 -2.155 1.00 15.62 52 SER B N 1
ATOM 6210 C CA . SER B 1 31 ? -34.146 -46.698 -2.292 1.00 18.29 52 SER B CA 1
ATOM 6211 C C . SER B 1 31 ? -35.245 -45.856 -1.673 1.00 17.71 52 SER B C 1
ATOM 6212 O O . SER B 1 31 ? -35.015 -44.980 -0.852 1.00 19.49 52 SER B O 1
ATOM 6215 N N . VAL B 1 32 ? -36.451 -46.140 -2.094 1.00 15.44 53 VAL B N 1
ATOM 6216 C CA . VAL B 1 32 ? -37.609 -45.443 -1.587 1.00 16.27 53 VAL B CA 1
ATOM 6217 C C . VAL B 1 32 ? -37.711 -45.784 -0.088 1.00 16.56 53 VAL B C 1
ATOM 6218 O O . VAL B 1 32 ? -37.614 -46.947 0.295 1.00 19.39 53 VAL B O 1
ATOM 6222 N N . PRO B 1 33 ? -37.885 -44.754 0.767 1.00 18.06 54 PRO B N 1
ATOM 6223 C CA . PRO B 1 33 ? -38.016 -45.029 2.197 1.00 21.01 54 PRO B CA 1
ATOM 6224 C C . PRO B 1 33 ? -39.238 -45.863 2.504 1.00 23.39 54 PRO B C 1
ATOM 6225 O O . PRO B 1 33 ? -40.270 -45.701 1.836 1.00 25.20 54 PRO B O 1
ATOM 6229 N N . HIS B 1 34 ? -39.111 -46.724 3.499 1.00 28.35 55 HIS B N 1
ATOM 6230 C CA . HIS B 1 34 ? -40.279 -47.413 4.033 1.00 37.06 55 HIS B CA 1
ATOM 6231 C C . HIS B 1 34 ? -40.542 -46.735 5.362 1.00 37.95 55 HIS B C 1
ATOM 6232 O O . HIS B 1 34 ? -39.701 -46.738 6.260 1.00 44.62 55 HIS B O 1
ATOM 6239 N N . PHE B 1 35 ? -41.682 -46.076 5.455 1.00 32.08 56 PHE B N 1
ATOM 6240 C CA . PHE B 1 35 ? -41.982 -45.306 6.647 1.00 33.69 56 PHE B CA 1
ATOM 6241 C C . PHE B 1 35 ? -42.598 -46.290 7.667 1.00 36.38 56 PHE B C 1
ATOM 6242 O O . PHE B 1 35 ? -42.969 -47.426 7.312 1.00 41.74 56 PHE B O 1
ATOM 6250 N N . SER B 1 36 ? -42.729 -45.847 8.912 1.00 45.59 57 SER B N 1
ATOM 6251 C CA . SER B 1 36 ? -43.267 -46.700 9.976 1.00 38.69 57 SER B CA 1
ATOM 6252 C C . SER B 1 36 ? -44.751 -47.017 9.791 1.00 44.61 57 SER B C 1
ATOM 6253 O O . SER B 1 36 ? -45.514 -46.193 9.288 1.00 35.62 57 SER B O 1
ATOM 6256 N N . ALA B 1 37 ? -45.171 -48.205 10.228 1.00 43.89 58 ALA B N 1
ATOM 6257 C CA . ALA B 1 37 ? -46.601 -48.532 10.254 1.00 42.94 58 ALA B CA 1
ATOM 6258 C C . ALA B 1 37 ? -47.337 -47.492 11.101 1.00 43.41 58 ALA B C 1
ATOM 6259 O O . ALA B 1 37 ? -48.524 -47.220 10.886 1.00 44.68 58 ALA B O 1
ATOM 6261 N N . ALA B 1 38 ? -46.605 -46.893 12.040 1.00 42.52 59 ALA B N 1
ATOM 6262 C CA . ALA B 1 38 ? -47.109 -45.815 12.882 1.00 38.30 59 ALA B CA 1
ATOM 6263 C C . ALA B 1 38 ? -47.240 -44.448 12.186 1.00 40.04 59 ALA B C 1
ATOM 6264 O O . ALA B 1 38 ? -47.998 -43.598 12.641 1.00 41.30 59 ALA B O 1
ATOM 6266 N N . ALA B 1 39 ? -46.493 -44.208 11.106 1.00 35.20 60 ALA B N 1
ATOM 6267 C CA . ALA B 1 39 ? -46.606 -42.938 10.372 1.00 28.96 60 ALA B CA 1
ATOM 6268 C C . ALA B 1 39 ? -47.996 -42.802 9.740 1.00 26.85 60 ALA B C 1
ATOM 6269 O O . ALA B 1 39 ? -48.636 -43.811 9.416 1.00 29.93 60 ALA B O 1
ATOM 6271 N N . PRO B 1 40 ? -48.482 -41.568 9.563 1.00 24.85 61 PRO B N 1
ATOM 6272 C CA . PRO B 1 40 ? -49.802 -41.366 8.953 1.00 26.97 61 PRO B CA 1
ATOM 6273 C C . PRO B 1 40 ? -49.729 -41.529 7.438 1.00 21.41 61 PRO B C 1
ATOM 6274 O O . PRO B 1 40 ? -49.911 -40.558 6.698 1.00 28.74 61 PRO B O 1
ATOM 6278 N N . ARG B 1 41 ? -49.482 -42.756 7.003 1.00 24.38 62 ARG B N 1
ATOM 6279 C CA . ARG B 1 41 ? -49.273 -43.027 5.568 1.00 25.59 62 ARG B CA 1
ATOM 6280 C C . ARG B 1 41 ? -50.501 -42.699 4.748 1.00 27.64 62 ARG B C 1
ATOM 6281 O O . ARG B 1 41 ? -50.387 -42.246 3.619 1.00 26.82 62 ARG B O 1
ATOM 6289 N N . ASP B 1 42 ? -51.685 -42.914 5.326 1.00 31.46 63 ASP B N 1
ATOM 6290 C CA . ASP B 1 42 ? -52.938 -42.580 4.655 1.00 32.02 63 ASP B CA 1
ATOM 6291 C C . ASP B 1 42 ? -53.038 -41.101 4.270 1.00 30.62 63 ASP B C 1
ATOM 6292 O O . ASP B 1 42 ? -53.682 -40.773 3.279 1.00 39.00 63 ASP B O 1
ATOM 6297 N N . ASN B 1 43 ? -52.416 -40.218 5.044 1.00 32.21 64 ASN B N 1
ATOM 6298 C CA . ASN B 1 43 ? -52.420 -38.767 4.790 1.00 34.29 64 ASN B CA 1
ATOM 6299 C C . ASN B 1 43 ? -51.478 -38.289 3.667 1.00 32.75 64 ASN B C 1
ATOM 6300 O O . ASN B 1 43 ? -51.473 -37.109 3.313 1.00 37.64 64 ASN B O 1
ATOM 6305 N N . VAL B 1 44 ? -50.641 -39.180 3.152 1.00 25.76 65 VAL B N 1
ATOM 6306 C CA . VAL B 1 44 ? -49.690 -38.788 2.120 1.00 21.99 65 VAL B CA 1
ATOM 6307 C C . VAL B 1 44 ? -50.341 -38.688 0.744 1.00 22.91 65 VAL B C 1
ATOM 6308 O O . VAL B 1 44 ? -50.691 -39.726 0.145 1.00 25.47 65 VAL B O 1
ATOM 6312 N N . THR B 1 45 ? -50.459 -37.473 0.222 1.00 20.58 66 THR B N 1
ATOM 6313 C CA . THR B 1 45 ? -51.017 -37.293 -1.110 1.00 24.74 66 THR B CA 1
ATOM 6314 C C . THR B 1 45 ? -49.941 -37.044 -2.181 1.00 20.38 66 THR B C 1
ATOM 6315 O O . THR B 1 45 ? -50.164 -37.310 -3.357 1.00 17.41 66 THR B O 1
ATOM 6319 N N . SER B 1 46 ? -48.763 -36.545 -1.787 1.00 19.58 67 SER B N 1
ATOM 6320 C CA . SER B 1 46 ? -47.723 -36.260 -2.761 1.00 17.88 67 SER B CA 1
ATOM 6321 C C . SER B 1 46 ? -46.419 -36.756 -2.151 1.00 18.56 67 SER B C 1
ATOM 6322 O O . SER B 1 46 ? -46.161 -36.528 -0.950 1.00 19.13 67 SER B O 1
ATOM 6325 N N . LEU B 1 47 ? -45.607 -37.437 -2.948 1.00 17.46 68 LEU B N 1
ATOM 6326 C CA . LEU B 1 47 ? -44.323 -37.903 -2.472 1.00 15.79 68 LEU B CA 1
ATOM 6327 C C . LEU B 1 47 ? -43.289 -37.368 -3.457 1.00 14.73 68 LEU B C 1
ATOM 6328 O O . LEU B 1 47 ? -43.367 -37.665 -4.657 1.00 14.71 68 LEU B O 1
ATOM 6333 N N . SER B 1 48 ? -42.355 -36.553 -2.998 1.00 15.43 69 SER B N 1
ATOM 6334 C CA . SER B 1 48 ? -41.310 -36.019 -3.865 1.00 15.96 69 SER B CA 1
ATOM 6335 C C . SER B 1 48 ? -39.997 -36.674 -3.494 1.00 15.60 69 SER B C 1
ATOM 6336 O O . SER B 1 48 ? -39.594 -36.599 -2.322 1.00 15.88 69 SER B O 1
ATOM 6339 N N . LEU B 1 49 ? -39.362 -37.298 -4.499 1.00 13.89 70 LEU B N 1
ATOM 6340 C CA . LEU B 1 49 ? -38.073 -37.979 -4.403 1.00 13.87 70 LEU B CA 1
ATOM 6341 C C . LEU B 1 49 ? -37.057 -37.388 -5.381 1.00 13.31 70 LEU B C 1
ATOM 6342 O O . LEU B 1 49 ? -36.083 -38.063 -5.786 1.00 11.92 70 LEU B O 1
ATOM 6347 N N . LEU B 1 50 ? -37.162 -36.105 -5.653 1.00 13.31 71 LEU B N 1
ATOM 6348 C CA . LEU B 1 50 ? -36.267 -35.429 -6.611 1.00 12.36 71 LEU B CA 1
ATOM 6349 C C . LEU B 1 50 ? -34.808 -35.571 -6.245 1.00 13.17 71 LEU B C 1
ATOM 6350 O O . LEU B 1 50 ? -34.385 -35.294 -5.088 1.00 14.54 71 LEU B O 1
ATOM 6355 N N . SER B 1 51 ? -34.037 -35.962 -7.240 1.00 11.57 72 SER B N 1
ATOM 6356 C CA . SER B 1 51 ? -32.572 -35.945 -7.239 1.00 14.15 72 SER B CA 1
ATOM 6357 C C . SER B 1 51 ? -31.930 -36.792 -6.129 1.00 18.62 72 SER B C 1
ATOM 6358 O O . SER B 1 51 ? -30.870 -36.422 -5.606 1.00 19.40 72 SER B O 1
ATOM 6361 N N . ASN B 1 52 ? -32.554 -37.915 -5.761 1.00 13.68 73 ASN B N 1
ATOM 6362 C CA . ASN B 1 52 ? -31.961 -38.943 -4.960 1.00 12.06 73 ASN B CA 1
ATOM 6363 C C . ASN B 1 52 ? -31.186 -39.816 -5.957 1.00 12.72 73 ASN B C 1
ATOM 6364 O O . ASN B 1 52 ? -30.918 -39.343 -7.054 1.00 14.90 73 ASN B O 1
ATOM 6369 N N . ARG B 1 53 ? -30.769 -41.017 -5.544 1.00 12.56 74 ARG B N 1
ATOM 6370 C CA . ARG B 1 53 ? -30.005 -41.945 -6.370 1.00 15.33 74 ARG B CA 1
ATOM 6371 C C . ARG B 1 53 ? -30.673 -43.311 -6.364 1.00 15.32 74 ARG B C 1
ATOM 6372 O O . ARG B 1 53 ? -30.052 -44.376 -6.191 1.00 15.45 74 ARG B O 1
ATOM 6380 N N . ILE B 1 54 ? -31.998 -43.280 -6.590 1.00 14.18 75 ILE B N 1
ATOM 6381 C CA . ILE B 1 54 ? -32.778 -44.470 -6.651 1.00 15.25 75 ILE B CA 1
ATOM 6382 C C . ILE B 1 54 ? -32.766 -45.042 -8.073 1.00 15.02 75 ILE B C 1
ATOM 6383 O O . ILE B 1 54 ? -33.309 -44.432 -8.996 1.00 16.06 75 ILE B O 1
ATOM 6388 N N . HIS B 1 55 ? -32.103 -46.199 -8.263 1.00 14.93 76 HIS B N 1
ATOM 6389 C CA . HIS B 1 55 ? -31.944 -46.798 -9.565 1.00 14.48 76 HIS B CA 1
ATOM 6390 C C . HIS B 1 55 ? -32.811 -48.021 -9.797 1.00 14.53 76 HIS B C 1
ATOM 6391 O O . HIS B 1 55 ? -32.834 -48.557 -10.884 1.00 17.26 76 HIS B O 1
ATOM 6398 N N . HIS B 1 56 ? -33.507 -48.461 -8.767 1.00 15.08 77 HIS B N 1
ATOM 6399 C CA . HIS B 1 56 ? -34.312 -49.669 -8.813 1.00 15.91 77 HIS B CA 1
ATOM 6400 C C . HIS B 1 56 ? -35.585 -49.378 -8.033 1.00 14.49 77 HIS B C 1
ATOM 6401 O O . HIS B 1 56 ? -35.520 -49.093 -6.798 1.00 18.08 77 HIS B O 1
ATOM 6408 N N . LEU B 1 57 ? -36.724 -49.507 -8.716 1.00 15.52 78 LEU B N 1
ATOM 6409 C CA . LEU B 1 57 ? -38.037 -49.332 -8.104 1.00 14.51 78 LEU B CA 1
ATOM 6410 C C . LEU B 1 57 ? -38.725 -50.673 -7.984 1.00 16.60 78 LEU B C 1
ATOM 6411 O O . LEU B 1 57 ? -38.655 -51.474 -8.924 1.00 15.99 78 LEU B O 1
ATOM 6416 N N . HIS B 1 58 ? -39.432 -50.882 -6.876 1.00 18.02 79 HIS B N 1
ATOM 6417 C CA . HIS B 1 58 ? -39.968 -52.227 -6.552 1.00 18.06 79 HIS B CA 1
ATOM 6418 C C . HIS B 1 58 ? -41.498 -52.196 -6.436 1.00 17.97 79 HIS B C 1
ATOM 6419 O O . HIS B 1 58 ? -42.063 -51.148 -6.110 1.00 16.59 79 HIS B O 1
ATOM 6426 N N . ASP B 1 59 ? -42.146 -53.344 -6.631 1.00 17.00 80 ASP B N 1
ATOM 6427 C CA . ASP B 1 59 ? -43.603 -53.444 -6.452 1.00 17.91 80 ASP B CA 1
ATOM 6428 C C . ASP B 1 59 ? -44.087 -52.941 -5.111 1.00 20.23 80 ASP B C 1
ATOM 6429 O O . ASP B 1 59 ? -45.225 -52.450 -4.991 1.00 21.78 80 ASP B O 1
ATOM 6434 N N . SER B 1 60 ? -43.252 -53.125 -4.085 1.00 20.06 81 SER B N 1
ATOM 6435 C CA . SER B 1 60 ? -43.550 -52.762 -2.710 1.00 20.81 81 SER B CA 1
ATOM 6436 C C . SER B 1 60 ? -43.326 -51.268 -2.346 1.00 21.07 81 SER B C 1
ATOM 6437 O O . SER B 1 60 ? -43.791 -50.788 -1.309 1.00 20.32 81 SER B O 1
ATOM 6440 N N . ASP B 1 61 ? -42.658 -50.513 -3.216 1.00 19.10 82 ASP B N 1
ATOM 6441 C CA . ASP B 1 61 ? -42.197 -49.171 -2.826 1.00 18.97 82 ASP B CA 1
ATOM 6442 C C . ASP B 1 61 ? -43.281 -48.201 -2.409 1.00 19.19 82 ASP B C 1
ATOM 6443 O O . ASP B 1 61 ? -43.111 -47.472 -1.408 1.00 17.66 82 ASP B O 1
ATOM 6448 N N . PHE B 1 62 ? -44.394 -48.184 -3.157 1.00 19.26 83 PHE B N 1
ATOM 6449 C CA . PHE B 1 62 ? -45.426 -47.162 -2.960 1.00 18.70 83 PHE B CA 1
ATOM 6450 C C . PHE B 1 62 ? -46.750 -47.755 -2.480 1.00 19.47 83 PHE B C 1
ATOM 6451 O O . PHE B 1 62 ? -47.732 -47.043 -2.298 1.00 21.59 83 PHE B O 1
ATOM 6459 N N . ALA B 1 63 ? -46.733 -49.055 -2.250 1.00 21.31 84 ALA B N 1
ATOM 6460 C CA . ALA B 1 63 ? -47.963 -49.787 -2.012 1.00 23.39 84 ALA B CA 1
ATOM 6461 C C . ALA B 1 63 ? -48.583 -49.433 -0.661 1.00 28.39 84 ALA B C 1
ATOM 6462 O O . ALA B 1 63 ? -49.798 -49.540 -0.515 1.00 36.15 84 ALA B O 1
ATOM 6464 N N . GLN B 1 64 ? -47.766 -49.027 0.317 1.00 29.11 85 GLN B N 1
ATOM 6465 C CA . GLN B 1 64 ? -48.294 -48.646 1.632 1.00 39.87 85 GLN B CA 1
ATOM 6466 C C . GLN B 1 64 ? -48.812 -47.208 1.682 1.00 36.81 85 GLN B C 1
ATOM 6467 O O . GLN B 1 64 ? -49.393 -46.804 2.694 1.00 34.28 85 GLN B O 1
ATOM 6473 N N . LEU B 1 65 ? -48.615 -46.434 0.611 1.00 25.21 86 LEU B N 1
ATOM 6474 C CA . LEU B 1 65 ? -49.207 -45.097 0.526 1.00 23.17 86 LEU B CA 1
ATOM 6475 C C . LEU B 1 65 ? -50.505 -45.178 -0.213 1.00 24.82 86 LEU B C 1
ATOM 6476 O O . LEU B 1 65 ? -50.578 -44.918 -1.428 1.00 23.73 86 LEU B O 1
ATOM 6481 N N . SER B 1 66 ? -51.544 -45.546 0.552 1.00 22.89 87 SER B N 1
ATOM 6482 C CA . SER B 1 66 ? -52.849 -45.951 0.033 1.00 28.94 87 SER B CA 1
ATOM 6483 C C . SER B 1 66 ? -53.567 -44.921 -0.783 1.00 25.78 87 SER B C 1
ATOM 6484 O O . SER B 1 66 ? -54.388 -45.295 -1.651 1.00 30.32 87 SER B O 1
ATOM 6487 N N . ASN B 1 67 ? -53.275 -43.649 -0.521 1.00 24.78 88 ASN B N 1
ATOM 6488 C CA . ASN B 1 67 ? -53.947 -42.508 -1.158 1.00 25.71 88 ASN B CA 1
ATOM 6489 C C . ASN B 1 67 ? -53.046 -41.533 -1.976 1.00 19.86 88 ASN B C 1
ATOM 6490 O O . ASN B 1 67 ? -53.349 -40.383 -2.205 1.00 21.40 88 ASN B O 1
ATOM 6495 N N . LEU B 1 68 ? -51.920 -42.057 -2.416 1.00 19.71 89 LEU B N 1
ATOM 6496 C CA . LEU B 1 68 ? -50.954 -41.273 -3.125 1.00 16.45 89 LEU B CA 1
ATOM 6497 C C . LEU B 1 68 ? -51.492 -40.793 -4.468 1.00 16.29 89 LEU B C 1
ATOM 6498 O O . LEU B 1 68 ? -51.922 -41.594 -5.314 1.00 19.06 89 LEU B O 1
ATOM 6503 N N . GLN B 1 69 ? -51.437 -39.482 -4.682 1.00 16.17 90 GLN B N 1
ATOM 6504 C CA . GLN B 1 69 ? -51.899 -38.865 -5.899 1.00 15.67 90 GLN B CA 1
ATOM 6505 C C . GLN B 1 69 ? -50.761 -38.350 -6.790 1.00 15.88 90 GLN B C 1
ATOM 6506 O O . GLN B 1 69 ? -50.886 -38.342 -8.019 1.00 15.85 90 GLN B O 1
ATOM 6512 N N . LYS B 1 70 ? -49.665 -37.918 -6.191 1.00 18.79 91 LYS B N 1
ATOM 6513 C CA . LYS B 1 70 ? -48.577 -37.304 -6.964 1.00 15.99 91 LYS B CA 1
ATOM 6514 C C . LYS B 1 70 ? -47.219 -37.861 -6.556 1.00 14.90 91 LYS B C 1
ATOM 6515 O O . LYS B 1 70 ? -46.899 -38.021 -5.359 1.00 16.40 91 LYS B O 1
ATOM 6521 N N . LEU B 1 71 ? -46.438 -38.176 -7.560 1.00 14.58 92 LEU B N 1
ATOM 6522 C CA . LEU B 1 71 ? -45.168 -38.865 -7.335 1.00 12.37 92 LEU B CA 1
ATOM 6523 C C . LEU B 1 71 ? -44.098 -38.273 -8.243 1.00 13.35 92 LEU B C 1
ATOM 6524 O O . LEU B 1 71 ? -44.193 -38.257 -9.466 1.00 13.04 92 LEU B O 1
ATOM 6529 N N . ASN B 1 72 ? -43.045 -37.767 -7.615 1.00 14.66 93 ASN B N 1
ATOM 6530 C CA . ASN B 1 72 ? -41.946 -37.163 -8.370 1.00 13.81 93 ASN B CA 1
ATOM 6531 C C . ASN B 1 72 ? -40.648 -37.940 -8.153 1.00 13.28 93 ASN B C 1
ATOM 6532 O O . ASN B 1 72 ? -40.125 -37.971 -7.031 1.00 13.14 93 ASN B O 1
ATOM 6537 N N . LEU B 1 73 ? -40.190 -38.614 -9.215 1.00 12.52 94 LEU B N 1
ATOM 6538 C CA . LEU B 1 73 ? -38.982 -39.438 -9.248 1.00 11.96 94 LEU B CA 1
ATOM 6539 C C . LEU B 1 73 ? -37.913 -38.829 -10.169 1.00 13.05 94 LEU B C 1
ATOM 6540 O O . LEU B 1 73 ? -36.936 -39.482 -10.542 1.00 13.75 94 LEU B O 1
ATOM 6545 N N . LYS B 1 74 ? -38.045 -37.533 -10.460 1.00 12.53 95 LYS B N 1
ATOM 6546 C CA . LYS B 1 74 ? -37.119 -36.875 -11.385 1.00 13.58 95 LYS B CA 1
ATOM 6547 C C . LYS B 1 74 ? -35.650 -36.905 -10.903 1.00 13.21 95 LYS B C 1
ATOM 6548 O O . LYS B 1 74 ? -35.377 -36.758 -9.711 1.00 13.97 95 LYS B O 1
ATOM 6554 N N . TRP B 1 75 ? -34.734 -37.175 -11.830 1.00 13.07 96 TRP B N 1
ATOM 6555 C CA . TRP B 1 75 ? -33.258 -37.002 -11.670 1.00 14.41 96 TRP B CA 1
ATOM 6556 C C . TRP B 1 75 ? -32.616 -38.084 -10.755 1.00 15.37 96 TRP B C 1
ATOM 6557 O O . TRP B 1 75 ? -31.526 -37.902 -10.199 1.00 16.21 96 TRP B O 1
ATOM 6568 N N . ASN B 1 76 ? -33.267 -39.237 -10.623 1.00 13.74 97 ASN B N 1
ATOM 6569 C CA . ASN B 1 76 ? -32.744 -40.302 -9.786 1.00 12.01 97 ASN B CA 1
ATOM 6570 C C . ASN B 1 76 ? -31.665 -41.128 -10.433 1.00 14.38 97 ASN B C 1
ATOM 6571 O O . ASN B 1 76 ? -30.802 -41.662 -9.729 1.00 15.98 97 ASN B O 1
ATOM 6576 N N . CYS B 1 77 ? -31.716 -41.212 -11.754 1.00 14.65 98 CYS B N 1
ATOM 6577 C CA . CYS B 1 77 ? -30.861 -42.150 -12.501 1.00 13.90 98 CYS B CA 1
ATOM 6578 C C . CYS B 1 77 ? -30.614 -41.570 -13.884 1.00 14.90 98 CYS B C 1
ATOM 6579 O O . CYS B 1 77 ? -31.062 -42.142 -14.884 1.00 15.54 98 CYS B O 1
ATOM 6582 N N . PRO B 1 78 ? -29.913 -40.423 -13.967 1.00 16.67 99 PRO B N 1
ATOM 6583 C CA . PRO B 1 78 ? -29.913 -39.689 -15.217 1.00 16.91 99 PRO B CA 1
ATOM 6584 C C . PRO B 1 78 ? -29.179 -40.424 -16.309 1.00 16.41 99 PRO B C 1
ATOM 6585 O O . PRO B 1 78 ? -28.159 -41.068 -16.036 1.00 17.13 99 PRO B O 1
ATOM 6589 N N . PRO B 1 79 ? -29.658 -40.323 -17.543 1.00 15.99 100 PRO B N 1
ATOM 6590 C CA . PRO B 1 79 ? -28.844 -40.888 -18.613 1.00 15.77 100 PRO B CA 1
ATOM 6591 C C . PRO B 1 79 ? -27.457 -40.238 -18.651 1.00 16.00 100 PRO B C 1
ATOM 6592 O O . PRO B 1 79 ? -27.288 -39.090 -18.216 1.00 17.23 100 PRO B O 1
ATOM 6596 N N . ALA B 1 80 ? -26.497 -40.984 -19.197 1.00 19.51 101 ALA B N 1
ATOM 6597 C CA . ALA B 1 80 ? -25.088 -40.555 -19.174 1.00 20.70 101 ALA B CA 1
ATOM 6598 C C . ALA B 1 80 ? -24.908 -39.115 -19.640 1.00 19.65 101 ALA B C 1
ATOM 6599 O O . ALA B 1 80 ? -24.219 -38.318 -19.001 1.00 19.48 101 ALA B O 1
ATOM 6601 N N . GLY B 1 81 ? -25.588 -38.736 -20.730 1.00 21.98 102 GLY B N 1
ATOM 6602 C CA . GLY B 1 81 ? -25.440 -37.373 -21.242 1.00 19.64 102 GLY B CA 1
ATOM 6603 C C . GLY B 1 81 ? -25.813 -36.241 -20.330 1.00 21.72 102 GLY B C 1
ATOM 6604 O O . GLY B 1 81 ? -25.291 -35.124 -20.459 1.00 22.55 102 GLY B O 1
ATOM 6605 N N . LEU B 1 82 ? -26.771 -36.508 -19.436 1.00 18.11 103 LEU B N 1
ATOM 6606 C CA . LEU B 1 82 ? -27.269 -35.569 -18.467 1.00 18.40 103 LEU B CA 1
ATOM 6607 C C . LEU B 1 82 ? -26.636 -35.667 -17.071 1.00 15.53 103 LEU B C 1
ATOM 6608 O O . LEU B 1 82 ? -26.683 -34.721 -16.321 1.00 19.13 103 LEU B O 1
ATOM 6613 N N . SER B 1 83 ? -26.020 -36.792 -16.758 1.00 19.21 104 SER B N 1
ATOM 6614 C CA . SER B 1 83 ? -25.230 -36.970 -15.519 1.00 17.03 104 SER B CA 1
ATOM 6615 C C . SER B 1 83 ? -24.064 -35.958 -15.506 1.00 21.54 104 SER B C 1
ATOM 6616 O O . SER B 1 83 ? -23.334 -35.861 -16.468 1.00 25.86 104 SER B O 1
ATOM 6619 N N . PRO B 1 84 ? -23.897 -35.243 -14.422 1.00 21.64 105 PRO B N 1
ATOM 6620 C CA . PRO B 1 84 ? -22.720 -34.343 -14.371 1.00 26.24 105 PRO B CA 1
ATOM 6621 C C . PRO B 1 84 ? -21.353 -34.978 -14.753 1.00 31.25 105 PRO B C 1
ATOM 6622 O O . PRO B 1 84 ? -20.528 -34.287 -15.357 1.00 35.89 105 PRO B O 1
ATOM 6626 N N . MET B 1 85 ? -21.139 -36.258 -14.423 1.00 24.20 106 MET B N 1
ATOM 6627 C CA . MET B 1 85 ? -19.898 -37.007 -14.713 1.00 24.98 106 MET B CA 1
ATOM 6628 C C . MET B 1 85 ? -20.027 -37.989 -15.857 1.00 27.24 106 MET B C 1
ATOM 6629 O O . MET B 1 85 ? -19.187 -38.871 -16.064 1.00 24.95 106 MET B O 1
ATOM 6634 N N . HIS B 1 86 ? -21.112 -37.878 -16.606 1.00 23.10 107 HIS B N 1
ATOM 6635 C CA . HIS B 1 86 ? -21.383 -38.829 -17.648 1.00 24.22 107 HIS B CA 1
ATOM 6636 C C . HIS B 1 86 ? -21.345 -40.293 -17.226 1.00 20.98 107 HIS B C 1
ATOM 6637 O O . HIS B 1 86 ? -20.985 -41.164 -17.986 1.00 24.38 107 HIS B O 1
ATOM 6644 N N . PHE B 1 87 ? -21.768 -40.568 -15.991 1.00 23.84 108 PHE B N 1
ATOM 6645 C CA . PHE B 1 87 ? -21.905 -41.919 -15.529 1.00 21.93 108 PHE B CA 1
ATOM 6646 C C . PHE B 1 87 ? -23.190 -42.470 -16.144 1.00 24.81 108 PHE B C 1
ATOM 6647 O O . PHE B 1 87 ? -24.246 -41.786 -16.049 1.00 21.72 108 PHE B O 1
ATOM 6655 N N . PRO B 1 88 ? -23.136 -43.678 -16.718 1.00 22.86 109 PRO B N 1
ATOM 6656 C CA . PRO B 1 88 ? -24.355 -44.315 -17.189 1.00 24.58 109 PRO B CA 1
ATOM 6657 C C . PRO B 1 88 ? -25.292 -44.655 -16.032 1.00 24.42 109 PRO B C 1
ATOM 6658 O O . PRO B 1 88 ? -24.847 -44.890 -14.913 1.00 21.91 109 PRO B O 1
ATOM 6662 N N . CYS B 1 89 ? -26.588 -44.678 -16.312 1.00 22.65 110 CYS B N 1
ATOM 6663 C CA . CYS B 1 89 ? -27.543 -45.146 -15.344 1.00 21.32 110 CYS B CA 1
ATOM 6664 C C . CYS B 1 89 ? -28.683 -45.792 -16.090 1.00 17.92 110 CYS B C 1
ATOM 6665 O O . CYS B 1 89 ? -29.201 -45.228 -17.078 1.00 22.59 110 CYS B O 1
ATOM 6668 N N . HIS B 1 90 ? -29.045 -46.978 -15.636 1.00 19.44 111 HIS B N 1
ATOM 6669 C CA . HIS B 1 90 ? -30.268 -47.641 -16.089 1.00 21.38 111 HIS B CA 1
ATOM 6670 C C . HIS B 1 90 ? -31.188 -47.883 -14.901 1.00 18.02 111 HIS B C 1
ATOM 6671 O O . HIS B 1 90 ? -30.819 -48.542 -13.930 1.00 21.99 111 HIS B O 1
ATOM 6678 N N . MET B 1 91 ? -32.404 -47.345 -14.951 1.00 16.82 112 MET B N 1
ATOM 6679 C CA . MET B 1 91 ? -33.345 -47.513 -13.889 1.00 16.50 112 MET B CA 1
ATOM 6680 C C . MET B 1 91 ? -34.248 -48.719 -14.184 1.00 15.31 112 MET B C 1
ATOM 6681 O O . MET B 1 91 ? -34.806 -48.812 -15.262 1.00 17.64 112 MET B O 1
ATOM 6686 N N . THR B 1 92 ? -34.286 -49.644 -13.241 1.00 15.21 113 THR B N 1
ATOM 6687 C CA . THR B 1 92 ? -35.157 -50.803 -13.359 1.00 18.90 113 THR B CA 1
ATOM 6688 C C . THR B 1 92 ? -36.428 -50.519 -12.626 1.00 17.31 113 THR B C 1
ATOM 6689 O O . THR B 1 92 ? -36.422 -49.913 -11.539 1.00 16.05 113 THR B O 1
ATOM 6693 N N . ILE B 1 93 ? -37.543 -50.992 -13.187 1.00 17.30 114 ILE B N 1
ATOM 6694 C CA . ILE B 1 93 ? -38.873 -50.803 -12.584 1.00 16.01 114 ILE B CA 1
ATOM 6695 C C . ILE B 1 93 ? -39.606 -52.152 -12.579 1.00 15.29 114 ILE B C 1
ATOM 6696 O O . ILE B 1 93 ? -39.861 -52.716 -13.669 1.00 17.71 114 ILE B O 1
ATOM 6701 N N . GLU B 1 94 ? -39.941 -52.658 -11.396 1.00 14.72 115 GLU B N 1
ATOM 6702 C CA . GLU B 1 94 ? -40.746 -53.916 -11.284 1.00 16.28 115 GLU B CA 1
ATOM 6703 C C . GLU B 1 94 ? -42.137 -53.702 -11.850 1.00 18.88 115 GLU B C 1
ATOM 6704 O O . GLU B 1 94 ? -42.665 -52.584 -11.871 1.00 18.25 115 GLU B O 1
ATOM 6710 N N . PRO B 1 95 ? -42.741 -54.779 -12.373 1.00 19.35 116 PRO B N 1
ATOM 6711 C CA . PRO B 1 95 ? -43.979 -54.662 -13.118 1.00 20.43 116 PRO B CA 1
ATOM 6712 C C . PRO B 1 95 ? -45.107 -53.878 -12.480 1.00 18.08 116 PRO B C 1
ATOM 6713 O O . PRO B 1 95 ? -45.808 -53.150 -13.186 1.00 19.64 116 PRO B O 1
ATOM 6717 N N A ASN B 1 96 ? -45.296 -54.025 -11.174 0.40 19.54 117 ASN B N 1
ATOM 6718 N N B ASN B 1 96 ? -45.272 -54.017 -11.170 0.60 19.26 117 ASN B N 1
ATOM 6719 C CA A ASN B 1 96 ? -46.439 -53.410 -10.491 0.40 19.47 117 ASN B CA 1
ATOM 6720 C CA B ASN B 1 96 ? -46.427 -53.442 -10.471 0.60 19.10 117 ASN B CA 1
ATOM 6721 C C A ASN B 1 96 ? -46.077 -52.202 -9.637 0.40 18.47 117 ASN B C 1
ATOM 6722 C C B ASN B 1 96 ? -46.104 -52.168 -9.688 0.60 18.46 117 ASN B C 1
ATOM 6723 O O A ASN B 1 96 ? -46.856 -51.812 -8.767 0.40 18.41 117 ASN B O 1
ATOM 6724 O O B ASN B 1 96 ? -46.944 -51.694 -8.929 0.60 19.48 117 ASN B O 1
ATOM 6733 N N . THR B 1 97 ? -44.880 -51.650 -9.848 1.00 15.93 118 THR B N 1
ATOM 6734 C CA . THR B 1 97 ? -44.434 -50.463 -9.091 1.00 15.17 118 THR B CA 1
ATOM 6735 C C . THR B 1 97 ? -45.525 -49.408 -9.015 1.00 13.02 118 THR B C 1
ATOM 6736 O O . THR B 1 97 ? -45.760 -48.867 -7.931 1.00 16.62 118 THR B O 1
ATOM 6740 N N . PHE B 1 98 ? -46.115 -49.081 -10.177 1.00 14.66 119 PHE B N 1
ATOM 6741 C CA . PHE B 1 98 ? -47.120 -48.003 -10.246 1.00 13.80 119 PHE B CA 1
ATOM 6742 C C . PHE B 1 98 ? -48.541 -48.516 -10.212 1.00 15.47 119 PHE B C 1
ATOM 6743 O O . PHE B 1 98 ? -49.433 -47.803 -9.731 1.00 15.27 119 PHE B O 1
ATOM 6751 N N . LEU B 1 99 ? -48.768 -49.732 -10.694 1.00 17.81 120 LEU B N 1
ATOM 6752 C CA . LEU B 1 99 ? -50.114 -50.349 -10.562 1.00 19.19 120 LEU B CA 1
ATOM 6753 C C . LEU B 1 99 ? -50.550 -50.470 -9.094 1.00 20.82 120 LEU B C 1
ATOM 6754 O O . LEU B 1 99 ? -51.746 -50.446 -8.801 1.00 20.62 120 LEU B O 1
ATOM 6759 N N . ALA B 1 100 ? -49.582 -50.615 -8.190 1.00 17.51 121 ALA B N 1
ATOM 6760 C CA . ALA B 1 100 ? -49.831 -50.697 -6.752 1.00 17.76 121 ALA B CA 1
ATOM 6761 C C . ALA B 1 100 ? -50.327 -49.386 -6.134 1.00 19.32 121 ALA B C 1
ATOM 6762 O O . ALA B 1 100 ? -50.616 -49.333 -4.937 1.00 23.72 121 ALA B O 1
ATOM 6764 N N . VAL B 1 101 ? -50.412 -48.325 -6.946 1.00 19.69 122 VAL B N 1
ATOM 6765 C CA . VAL B 1 101 ? -50.935 -47.037 -6.548 1.00 20.41 122 VAL B CA 1
ATOM 6766 C C . VAL B 1 101 ? -52.118 -46.652 -7.429 1.00 19.76 122 VAL B C 1
ATOM 6767 O O . VAL B 1 101 ? -52.025 -45.748 -8.295 1.00 15.76 122 VAL B O 1
ATOM 6771 N N . PRO B 1 102 ? -53.291 -47.314 -7.201 1.00 18.84 123 PRO B N 1
ATOM 6772 C CA . PRO B 1 102 ? -54.358 -47.075 -8.126 1.00 17.59 123 PRO B CA 1
ATOM 6773 C C . PRO B 1 102 ? -55.061 -45.710 -7.977 1.00 18.78 123 PRO B C 1
ATOM 6774 O O . PRO B 1 102 ? -56.005 -45.438 -8.745 1.00 18.96 123 PRO B O 1
ATOM 6778 N N . THR B 1 103 ? -54.608 -44.856 -7.027 1.00 16.75 124 THR B N 1
ATOM 6779 C CA . THR B 1 103 ? -55.041 -43.486 -6.908 1.00 19.96 124 THR B CA 1
ATOM 6780 C C . THR B 1 103 ? -54.071 -42.478 -7.614 1.00 16.53 124 THR B C 1
ATOM 6781 O O . THR B 1 103 ? -54.304 -41.277 -7.621 1.00 16.44 124 THR B O 1
ATOM 6785 N N . LEU B 1 104 ? -52.974 -42.971 -8.146 1.00 14.42 125 LEU B N 1
ATOM 6786 C CA . LEU B 1 104 ? -51.952 -42.076 -8.753 1.00 16.06 125 LEU B CA 1
ATOM 6787 C C . LEU B 1 104 ? -52.501 -41.267 -9.941 1.00 15.75 125 LEU B C 1
ATOM 6788 O O . LEU B 1 104 ? -53.035 -41.849 -10.944 1.00 14.11 125 LEU B O 1
ATOM 6793 N N . GLU B 1 105 ? -52.337 -39.944 -9.843 1.00 15.45 126 GLU B N 1
ATOM 6794 C CA . GLU B 1 105 ? -52.767 -38.999 -10.862 1.00 16.76 126 GLU B CA 1
ATOM 6795 C C . GLU B 1 105 ? -51.657 -38.296 -11.630 1.00 14.75 126 GLU B C 1
ATOM 6796 O O . GLU B 1 105 ? -51.901 -37.900 -12.751 1.00 15.56 126 GLU B O 1
ATOM 6802 N N . GLU B 1 106 ? -50.516 -38.043 -10.970 1.00 15.92 127 GLU B N 1
ATOM 6803 C CA . GLU B 1 106 ? -49.423 -37.314 -11.570 1.00 14.73 127 GLU B CA 1
ATOM 6804 C C . GLU B 1 106 ? -48.118 -38.010 -11.262 1.00 13.65 127 GLU B C 1
ATOM 6805 O O . GLU B 1 106 ? -47.782 -38.254 -10.116 1.00 13.90 127 GLU B O 1
ATOM 6811 N N . LEU B 1 107 ? -47.350 -38.265 -12.306 1.00 12.62 128 LEU B N 1
ATOM 6812 C CA . LEU B 1 107 ? -46.109 -38.985 -12.178 1.00 13.45 128 LEU B CA 1
ATOM 6813 C C . LEU B 1 107 ? -45.040 -38.262 -13.007 1.00 12.87 128 LEU B C 1
ATOM 6814 O O . LEU B 1 107 ? -45.214 -38.003 -14.212 1.00 11.79 128 LEU B O 1
ATOM 6819 N N . ASN B 1 108 ? -43.921 -37.977 -12.367 1.00 13.34 129 ASN B N 1
ATOM 6820 C CA . ASN B 1 108 ? -42.735 -37.470 -13.015 1.00 12.79 129 ASN B CA 1
ATOM 6821 C C . ASN B 1 108 ? -41.622 -38.506 -12.947 1.00 12.67 129 ASN B C 1
ATOM 6822 O O . ASN B 1 108 ? -41.075 -38.777 -11.915 1.00 13.48 129 ASN B O 1
ATOM 6827 N N . LEU B 1 109 ? -41.298 -39.037 -14.105 1.00 12.18 130 LEU B N 1
ATOM 6828 C CA . LEU B 1 109 ? -40.224 -39.999 -14.274 1.00 13.46 130 LEU B CA 1
ATOM 6829 C C . LEU B 1 109 ? -39.075 -39.442 -15.099 1.00 13.07 130 LEU B C 1
ATOM 6830 O O . LEU B 1 109 ? -38.221 -40.218 -15.589 1.00 13.46 130 LEU B O 1
ATOM 6835 N N . SER B 1 110 ? -38.981 -38.114 -15.233 1.00 12.30 131 SER B N 1
ATOM 6836 C CA . SER B 1 110 ? -37.997 -37.498 -16.141 1.00 12.46 131 SER B CA 1
ATOM 6837 C C . SER B 1 110 ? -36.576 -37.627 -15.596 1.00 12.45 131 SER B C 1
ATOM 6838 O O . SER B 1 110 ? -36.347 -37.797 -14.381 1.00 12.00 131 SER B O 1
ATOM 6841 N N . TYR B 1 111 ? -35.615 -37.554 -16.487 1.00 12.26 132 TYR B N 1
ATOM 6842 C CA . TYR B 1 111 ? -34.179 -37.543 -16.130 1.00 12.71 132 TYR B CA 1
ATOM 6843 C C . TYR B 1 111 ? -33.811 -38.861 -15.457 1.00 15.95 132 TYR B C 1
ATOM 6844 O O . TYR B 1 111 ? -33.097 -38.917 -14.465 1.00 13.27 132 TYR B O 1
ATOM 6853 N N . ASN B 1 112 ? -34.307 -39.942 -16.066 1.00 14.69 133 ASN B N 1
ATOM 6854 C CA . ASN B 1 112 ? -34.049 -41.332 -15.652 1.00 13.37 133 ASN B CA 1
ATOM 6855 C C . ASN B 1 112 ? -33.767 -42.196 -16.847 1.00 13.93 133 ASN B C 1
ATOM 6856 O O . ASN B 1 112 ? -34.445 -42.095 -17.890 1.00 15.73 133 ASN B O 1
ATOM 6861 N N . GLY B 1 113 ? -32.780 -43.089 -16.713 1.00 14.73 134 GLY B N 1
ATOM 6862 C CA . GLY B 1 113 ? -32.435 -44.010 -17.800 1.00 13.11 134 GLY B CA 1
ATOM 6863 C C . GLY B 1 113 ? -33.345 -45.194 -17.960 1.00 15.55 134 GLY B C 1
ATOM 6864 O O . GLY B 1 113 ? -32.997 -46.322 -17.578 1.00 16.60 134 GLY B O 1
ATOM 6865 N N . ILE B 1 114 ? -34.529 -44.938 -18.510 1.00 15.83 135 ILE B N 1
ATOM 6866 C CA . ILE B 1 114 ? -35.475 -45.980 -18.854 1.00 17.23 135 ILE B CA 1
ATOM 6867 C C . ILE B 1 114 ? -35.727 -45.995 -20.343 1.00 18.78 135 ILE B C 1
ATOM 6868 O O . ILE B 1 114 ? -35.660 -44.948 -21.025 1.00 16.74 135 ILE B O 1
ATOM 6873 N N . THR B 1 115 ? -35.980 -47.198 -20.877 1.00 17.86 136 THR B N 1
ATOM 6874 C CA . THR B 1 115 ? -36.122 -47.365 -22.319 1.00 17.18 136 THR B CA 1
ATOM 6875 C C . THR B 1 115 ? -37.502 -47.790 -22.753 1.00 17.26 136 THR B C 1
ATOM 6876 O O . THR B 1 115 ? -37.789 -47.801 -23.929 1.00 19.66 136 THR B O 1
ATOM 6880 N N A THR B 1 116 ? -38.340 -48.128 -21.776 0.39 18.06 137 THR B N 1
ATOM 6881 N N B THR B 1 116 ? -38.344 -48.185 -21.805 0.61 17.97 137 THR B N 1
ATOM 6882 C CA A THR B 1 116 ? -39.709 -48.520 -22.023 0.39 18.46 137 THR B CA 1
ATOM 6883 C CA B THR B 1 116 ? -39.739 -48.455 -22.112 0.61 18.19 137 THR B CA 1
ATOM 6884 C C A THR B 1 116 ? -40.596 -47.825 -21.010 0.39 18.32 137 THR B C 1
ATOM 6885 C C B THR B 1 116 ? -40.604 -47.856 -21.023 0.61 18.38 137 THR B C 1
ATOM 6886 O O A THR B 1 116 ? -40.144 -47.469 -19.920 0.39 19.31 137 THR B O 1
ATOM 6887 O O B THR B 1 116 ? -40.150 -47.605 -19.904 0.61 20.27 137 THR B O 1
ATOM 6894 N N . VAL B 1 117 ? -41.852 -47.619 -21.382 1.00 16.98 138 VAL B N 1
ATOM 6895 C CA . VAL B 1 117 ? -42.837 -47.054 -20.469 1.00 16.81 138 VAL B CA 1
ATOM 6896 C C . VAL B 1 117 ? -43.326 -48.177 -19.543 1.00 17.69 138 VAL B C 1
ATOM 6897 O O . VAL B 1 117 ? -43.752 -49.246 -20.024 1.00 17.15 138 VAL B O 1
ATOM 6901 N N . PRO B 1 118 ? -43.316 -47.956 -18.208 1.00 15.67 139 PRO B N 1
ATOM 6902 C CA . PRO B 1 118 ? -43.837 -48.936 -17.307 1.00 16.22 139 PRO B CA 1
ATOM 6903 C C . PRO B 1 118 ? -45.349 -49.015 -17.365 1.00 14.22 139 PRO B C 1
ATOM 6904 O O . PRO B 1 118 ? -46.010 -48.151 -17.923 1.00 15.87 139 PRO B O 1
ATOM 6908 N N . ALA B 1 119 ? -45.868 -50.072 -16.789 1.00 17.47 140 ALA B N 1
ATOM 6909 C CA . ALA B 1 119 ? -47.288 -50.230 -16.681 1.00 16.86 140 ALA B CA 1
ATOM 6910 C C . ALA B 1 119 ? -47.806 -49.178 -15.701 1.00 17.93 140 ALA B C 1
ATOM 6911 O O . ALA B 1 119 ? -47.147 -48.901 -14.707 1.00 18.01 140 ALA B O 1
ATOM 6913 N N . LEU B 1 120 ? -48.945 -48.536 -16.012 1.00 16.20 141 LEU B N 1
ATOM 6914 C CA .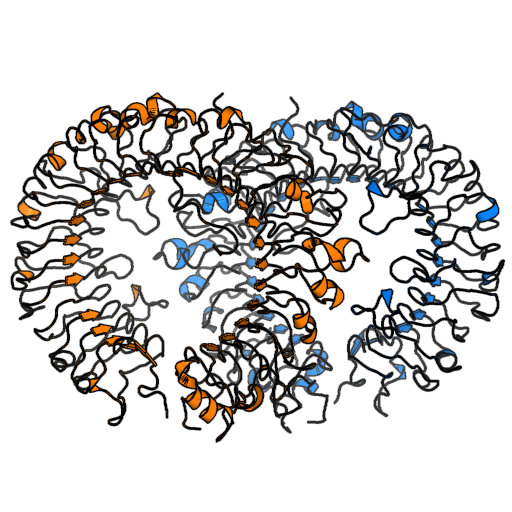 LEU B 1 120 ? -49.409 -47.381 -15.256 1.00 16.86 141 LEU B CA 1
ATOM 6915 C C . LEU B 1 120 ? -50.877 -47.487 -14.945 1.00 19.30 141 LEU B C 1
ATOM 6916 O O . LEU B 1 120 ? -51.654 -48.005 -15.758 1.00 20.49 141 LEU B O 1
ATOM 6921 N N . PRO B 1 121 ? -51.272 -46.974 -13.783 1.00 15.80 142 PRO B N 1
ATOM 6922 C CA . PRO B 1 121 ? -52.653 -47.106 -13.391 1.00 16.79 142 PRO B CA 1
ATOM 6923 C C . PRO B 1 121 ? -53.584 -46.204 -14.216 1.00 17.49 142 PRO B C 1
ATOM 6924 O O . PRO B 1 121 ? -53.203 -45.113 -14.652 1.00 17.01 142 PRO B O 1
ATOM 6928 N N . SER B 1 122 ? -54.840 -46.631 -14.397 1.00 17.11 143 SER B N 1
ATOM 6929 C CA . SER B 1 122 ? -55.717 -45.911 -15.328 1.00 17.23 143 SER B CA 1
ATOM 6930 C C . SER B 1 122 ? -56.263 -44.631 -14.694 1.00 18.07 143 SER B C 1
ATOM 6931 O O . SER B 1 122 ? -56.889 -43.851 -15.368 1.00 18.93 143 SER B O 1
ATOM 6934 N N . SER B 1 123 ? -55.941 -44.378 -13.418 1.00 17.54 144 SER B N 1
ATOM 6935 C CA . SER B 1 123 ? -56.198 -43.072 -12.762 1.00 17.34 144 SER B CA 1
ATOM 6936 C C . SER B 1 123 ? -55.327 -41.913 -13.291 1.00 16.34 144 SER B C 1
ATOM 6937 O O . SER B 1 123 ? -55.587 -40.734 -12.994 1.00 17.55 144 SER B O 1
ATOM 6940 N N . LEU B 1 124 ? -54.278 -42.253 -14.035 1.00 14.92 145 LEU B N 1
ATOM 6941 C CA . LEU B 1 124 ? -53.247 -41.229 -14.333 1.00 14.14 145 LEU B CA 1
ATOM 6942 C C . LEU B 1 124 ? -53.768 -40.065 -15.202 1.00 15.54 145 LEU B C 1
ATOM 6943 O O . LEU B 1 124 ? -54.403 -40.280 -16.255 1.00 15.07 145 LEU B O 1
ATOM 6948 N N . VAL B 1 125 ? -53.504 -38.822 -14.724 1.00 15.10 146 VAL B N 1
ATOM 6949 C CA . VAL B 1 125 ? -53.868 -37.622 -15.451 1.00 15.90 146 VAL B CA 1
ATOM 6950 C C . VAL B 1 125 ? -52.664 -36.923 -16.141 1.00 15.12 146 VAL B C 1
ATOM 6951 O O . VAL B 1 125 ? -52.824 -36.293 -17.224 1.00 15.37 146 VAL B O 1
ATOM 6955 N N . SER B 1 126 ? -51.483 -37.035 -15.529 1.00 15.96 147 SER B N 1
ATOM 6956 C CA . SER B 1 126 ? -50.313 -36.321 -16.020 1.00 14.63 147 SER B CA 1
ATOM 6957 C C . SER B 1 126 ? -49.078 -37.213 -15.928 1.00 15.03 147 SER B C 1
ATOM 6958 O O . SER B 1 126 ? -48.838 -37.829 -14.889 1.00 14.11 147 SER B O 1
ATOM 6961 N N . LEU B 1 127 ? -48.333 -37.286 -17.031 1.00 13.60 148 LEU B N 1
ATOM 6962 C CA . LEU B 1 127 ? -47.189 -38.196 -17.140 1.00 13.44 148 LEU B CA 1
ATOM 6963 C C . LEU B 1 127 ? -46.036 -37.430 -17.787 1.00 12.69 148 LEU B C 1
ATOM 6964 O O . LEU B 1 127 ? -46.195 -36.893 -18.910 1.00 13.13 148 LEU B O 1
ATOM 6969 N N A ILE B 1 128 ? -44.896 -37.357 -17.077 0.50 13.64 149 ILE B N 1
ATOM 6970 N N B ILE B 1 128 ? -44.891 -37.380 -17.088 0.50 13.11 149 ILE B N 1
ATOM 6971 C CA A ILE B 1 128 ? -43.692 -36.718 -17.574 0.50 12.40 149 ILE B CA 1
ATOM 6972 C CA B ILE B 1 128 ? -43.701 -36.716 -17.572 0.50 11.61 149 ILE B CA 1
ATOM 6973 C C A ILE B 1 128 ? -42.585 -37.771 -17.743 0.50 12.33 149 ILE B C 1
ATOM 6974 C C B ILE B 1 128 ? -42.569 -37.752 -17.738 0.50 11.85 149 ILE B C 1
ATOM 6975 O O A ILE B 1 128 ? -42.163 -38.406 -16.773 0.50 11.85 149 ILE B O 1
ATOM 6976 O O B ILE B 1 128 ? -42.122 -38.367 -16.767 0.50 11.54 149 ILE B O 1
ATOM 6985 N N . LEU B 1 129 ? -42.145 -37.953 -18.977 1.00 12.00 150 LEU B N 1
ATOM 6986 C CA . LEU B 1 129 ? -41.161 -38.980 -19.328 1.00 13.00 150 LEU B CA 1
ATOM 6987 C C . LEU B 1 129 ? -39.989 -38.339 -20.061 1.00 13.56 150 LEU B C 1
ATOM 6988 O O . LEU B 1 129 ? -39.233 -39.005 -20.783 1.00 12.69 150 LEU B O 1
ATOM 6993 N N . SER B 1 130 ? -39.831 -37.043 -19.890 1.00 12.43 151 SER B N 1
ATOM 6994 C CA . SER B 1 130 ? -38.763 -36.315 -20.538 1.00 13.15 151 SER B CA 1
ATOM 6995 C C . SER B 1 130 ? -37.349 -36.722 -20.083 1.00 12.81 151 SER B C 1
ATOM 6996 O O . SER B 1 130 ? -37.138 -37.138 -18.956 1.00 12.82 151 SER B O 1
ATOM 6999 N N . ARG B 1 131 ? -36.378 -36.502 -20.939 1.00 12.80 152 ARG B N 1
ATOM 7000 C CA . ARG B 1 131 ? -35.001 -36.880 -20.675 1.00 11.90 152 ARG B CA 1
ATOM 7001 C C . ARG B 1 131 ? -34.863 -38.312 -20.120 1.00 13.94 152 ARG B C 1
ATOM 7002 O O . ARG B 1 131 ? -34.183 -38.575 -19.133 1.00 13.67 152 ARG B O 1
ATOM 7010 N N . THR B 1 132 ? -35.570 -39.211 -20.772 1.00 13.80 153 THR B N 1
ATOM 7011 C CA . THR B 1 132 ? -35.410 -40.668 -20.581 1.00 14.39 153 THR B CA 1
ATOM 7012 C C . THR B 1 132 ? -34.841 -41.194 -21.882 1.00 14.91 153 THR B C 1
ATOM 7013 O O . THR B 1 132 ? -34.407 -40.426 -22.762 1.00 16.61 153 THR B O 1
ATOM 7017 N N . ASN B 1 133 ? -34.798 -42.502 -22.021 1.00 14.32 154 ASN B N 1
ATOM 7018 C CA . ASN B 1 133 ? -34.248 -43.119 -23.233 1.00 15.17 154 ASN B CA 1
ATOM 7019 C C . ASN B 1 133 ? -35.334 -43.976 -23.916 1.00 16.64 154 ASN B C 1
ATOM 7020 O O . ASN B 1 133 ? -35.047 -45.010 -24.563 1.00 19.34 154 ASN B O 1
ATOM 7025 N N . ILE B 1 134 ? -36.587 -43.541 -23.781 1.00 16.46 155 ILE B N 1
ATOM 7026 C CA . ILE B 1 134 ? -37.700 -44.136 -24.485 1.00 16.86 155 ILE B CA 1
ATOM 7027 C C . ILE B 1 134 ? -37.776 -43.594 -25.914 1.00 16.60 155 ILE B C 1
ATOM 7028 O O . ILE B 1 134 ? -38.037 -42.392 -26.147 1.00 14.55 155 ILE B O 1
ATOM 7033 N N . LEU B 1 135 ? -37.579 -44.493 -26.898 1.00 16.46 156 LEU B N 1
ATOM 7034 C CA . LEU B 1 135 ? -37.417 -44.085 -28.294 1.00 16.54 156 LEU B CA 1
ATOM 7035 C C . LEU B 1 135 ? -38.522 -44.560 -29.193 1.00 18.12 156 LEU B C 1
ATOM 7036 O O . LEU B 1 135 ? -38.457 -44.393 -30.405 1.00 18.33 156 LEU B O 1
ATOM 7041 N N . GLN B 1 136 ? -39.561 -45.106 -28.579 1.00 20.01 157 GLN B N 1
ATOM 7042 C CA . GLN B 1 136 ? -40.688 -45.567 -29.303 1.00 23.62 157 GLN B CA 1
ATOM 7043 C C . GLN B 1 136 ? -41.931 -45.393 -28.441 1.00 21.09 157 GLN B C 1
ATOM 7044 O O . GLN B 1 136 ? -41.907 -45.619 -27.227 1.00 23.60 157 GLN B O 1
ATOM 7050 N N . LEU B 1 137 ? -43.020 -45.000 -29.067 1.00 21.25 158 LEU B N 1
ATOM 7051 C CA . LEU B 1 137 ? -44.322 -45.126 -28.456 1.00 19.40 158 LEU B CA 1
ATOM 7052 C C . LEU B 1 137 ? -45.220 -45.843 -29.439 1.00 20.01 158 LEU B C 1
ATOM 7053 O O . LEU B 1 137 ? -45.324 -45.466 -30.628 1.00 22.48 158 LEU B O 1
ATOM 7058 N N . ASP B 1 138 ? -45.891 -46.865 -28.944 1.00 21.89 159 ASP B N 1
ATOM 7059 C CA . ASP B 1 138 ? -46.886 -47.523 -29.770 1.00 25.93 159 ASP B CA 1
ATOM 7060 C C . ASP B 1 138 ? -48.171 -47.728 -28.991 1.00 24.15 159 ASP B C 1
ATOM 7061 O O . ASP B 1 138 ? -48.292 -47.324 -27.817 1.00 22.88 159 ASP B O 1
ATOM 7066 N N . PRO B 1 139 ? -49.177 -48.331 -29.640 1.00 24.37 160 PRO B N 1
ATOM 7067 C CA . PRO B 1 139 ? -50.436 -48.340 -28.932 1.00 24.71 160 PRO B CA 1
ATOM 7068 C C . PRO B 1 139 ? -50.411 -49.107 -27.602 1.00 26.21 160 PRO B C 1
ATOM 7069 O O . PRO B 1 139 ? -51.271 -48.869 -26.745 1.00 30.13 160 PRO B O 1
ATOM 7073 N N . THR B 1 140 ? -49.414 -49.979 -27.421 1.00 21.05 161 THR B N 1
ATOM 7074 C CA . THR B 1 140 ? -49.270 -50.753 -26.195 1.00 24.18 161 THR B CA 1
ATOM 7075 C C . THR B 1 140 ? -48.483 -50.021 -25.099 1.00 22.77 161 THR B C 1
ATOM 7076 O O . THR B 1 140 ? -48.527 -50.427 -23.946 1.00 28.50 161 THR B O 1
ATOM 7080 N N . SER B 1 141 ? -47.804 -48.920 -25.445 1.00 22.18 162 SER B N 1
ATOM 7081 C CA . SER B 1 141 ? -46.973 -48.202 -24.474 1.00 21.70 162 SER B CA 1
ATOM 7082 C C . SER B 1 141 ? -47.766 -47.523 -23.352 1.00 20.63 162 SER B C 1
ATOM 7083 O O . SER B 1 141 ? -47.276 -47.416 -22.223 1.00 19.46 162 SER B O 1
ATOM 7086 N N . LEU B 1 142 ? -48.938 -46.981 -23.687 1.00 20.52 163 LEU B N 1
ATOM 7087 C CA . LEU B 1 142 ? -49.726 -46.185 -22.726 1.00 17.33 163 LEU B CA 1
ATOM 7088 C C . LEU B 1 142 ? -51.115 -46.788 -22.611 1.00 23.31 163 LEU B C 1
ATOM 7089 O O . LEU B 1 142 ? -52.146 -46.089 -22.531 1.00 22.50 163 LEU B O 1
ATOM 7094 N N A THR B 1 143 ? -51.152 -48.112 -22.600 0.54 22.70 164 THR B N 1
ATOM 7095 N N B THR B 1 143 ? -51.124 -48.118 -22.492 0.46 21.12 164 THR B N 1
ATOM 7096 C CA A THR B 1 143 ? -52.434 -48.798 -22.678 0.54 24.72 164 THR B CA 1
ATOM 7097 C CA B THR B 1 143 ? -52.361 -48.904 -22.460 0.46 22.42 164 THR B CA 1
ATOM 7098 C C A THR B 1 143 ? -53.293 -48.522 -21.444 0.54 23.26 164 THR B C 1
ATOM 7099 C C B THR B 1 143 ? -53.300 -48.470 -21.355 0.46 21.38 164 THR B C 1
ATOM 7100 O O A THR B 1 143 ? -52.819 -48.543 -20.290 0.54 24.89 164 THR B O 1
ATOM 7101 O O B THR B 1 143 ? -52.896 -48.360 -20.177 0.46 19.55 164 THR B O 1
ATOM 7108 N N . GLY B 1 144 ? -54.546 -48.204 -21.732 1.00 22.49 165 GLY B N 1
ATOM 7109 C CA . GLY B 1 144 ? -55.589 -47.999 -20.742 1.00 23.90 165 GLY B CA 1
ATOM 7110 C C . GLY B 1 144 ? -55.669 -46.654 -20.044 1.00 23.57 165 GLY B C 1
ATOM 7111 O O . GLY B 1 144 ? -56.488 -46.492 -19.135 1.00 22.36 165 GLY B O 1
ATOM 7112 N N . LEU B 1 145 ? -54.886 -45.683 -20.486 1.00 20.13 166 LEU B N 1
ATOM 7113 C CA . LEU B 1 145 ? -54.818 -44.396 -19.776 1.00 17.60 166 LEU B CA 1
ATOM 7114 C C . LEU B 1 145 ? -55.819 -43.408 -20.325 1.00 18.83 166 LEU B C 1
ATOM 7115 O O . LEU B 1 145 ? -55.486 -42.376 -20.927 1.00 16.30 166 LEU B O 1
ATOM 7120 N N . HIS B 1 146 ? -57.089 -43.749 -20.102 1.00 19.08 167 HIS B N 1
ATOM 7121 C CA . HIS B 1 146 ? -58.172 -42.994 -20.692 1.00 21.42 167 HIS B CA 1
ATOM 7122 C C . HIS B 1 146 ? -58.427 -41.658 -20.021 1.00 18.78 167 HIS B C 1
ATOM 7123 O O . HIS B 1 146 ? -59.147 -40.848 -20.600 1.00 19.96 167 HIS B O 1
ATOM 7130 N N . ALA B 1 147 ? -57.808 -41.402 -18.850 1.00 19.54 168 ALA B N 1
ATOM 7131 C CA . ALA B 1 147 ? -57.935 -40.142 -18.157 1.00 16.65 168 ALA B CA 1
ATOM 7132 C C . ALA B 1 147 ? -56.737 -39.197 -18.395 1.00 16.30 168 ALA B C 1
ATOM 7133 O O . ALA B 1 147 ? -56.726 -38.067 -17.904 1.00 17.34 168 ALA B O 1
ATOM 7135 N N . LEU B 1 148 ? -55.742 -39.676 -19.140 1.00 15.40 169 LEU B N 1
ATOM 7136 C CA . LEU B 1 148 ? -54.506 -38.877 -19.315 1.00 14.48 169 LEU B CA 1
ATOM 7137 C C . LEU B 1 148 ? -54.790 -37.597 -20.099 1.00 14.71 169 LEU B C 1
ATOM 7138 O O . LEU B 1 148 ? -55.232 -37.655 -21.229 1.00 16.12 169 LEU B O 1
ATOM 7143 N N . ARG B 1 149 ? -54.502 -36.464 -19.468 1.00 15.33 170 ARG B N 1
ATOM 7144 C CA . ARG B 1 149 ? -54.621 -35.169 -20.095 1.00 14.99 170 ARG B CA 1
ATOM 7145 C C . ARG B 1 149 ? -53.246 -34.635 -20.566 1.00 14.41 170 ARG B C 1
ATOM 7146 O O . ARG B 1 149 ? -53.216 -33.904 -21.554 1.00 16.16 170 ARG B O 1
ATOM 7154 N N . PHE B 1 150 ? -52.163 -34.961 -19.856 1.00 14.36 171 PHE B N 1
ATOM 7155 C CA . PHE B 1 150 ? -50.880 -34.336 -20.160 1.00 14.08 171 PHE B CA 1
ATOM 7156 C C . PHE B 1 150 ? -49.841 -35.425 -20.395 1.00 13.09 171 PHE B C 1
ATOM 7157 O O . PHE B 1 150 ? -49.682 -36.306 -19.574 1.00 13.73 171 PHE B O 1
ATOM 7165 N N . LEU B 1 151 ? -49.150 -35.357 -21.525 1.00 12.96 172 LEU B N 1
ATOM 7166 C CA . LEU B 1 151 ? -48.015 -36.229 -21.752 1.00 11.97 172 LEU B CA 1
ATOM 7167 C C . LEU B 1 151 ? -46.818 -35.388 -22.267 1.00 11.78 172 LEU B C 1
ATOM 7168 O O . LEU B 1 151 ? -46.873 -34.800 -23.375 1.00 12.75 172 LEU B O 1
ATOM 7173 N N . TYR B 1 152 ? -45.815 -35.296 -21.417 1.00 15.22 173 TYR B N 1
ATOM 7174 C CA . TYR B 1 152 ? -44.579 -34.566 -21.743 1.00 12.97 173 TYR B CA 1
ATOM 7175 C C . TYR B 1 152 ? -43.459 -35.556 -21.889 1.00 13.14 173 TYR B C 1
ATOM 7176 O O . TYR B 1 152 ? -43.196 -36.354 -20.984 1.00 13.84 173 TYR B O 1
ATOM 7185 N N . MET B 1 153 ? -42.862 -35.582 -23.081 1.00 12.47 174 MET B N 1
ATOM 7186 C CA . MET B 1 153 ? -41.738 -36.478 -23.333 1.00 12.07 174 MET B CA 1
ATOM 7187 C C . MET B 1 153 ? -40.768 -35.780 -24.253 1.00 10.95 174 MET B C 1
ATOM 7188 O O . MET B 1 153 ? -40.704 -36.086 -25.457 1.00 12.76 174 MET B O 1
ATOM 7193 N N . ASP B 1 154 ? -40.095 -34.823 -23.660 1.00 11.75 175 ASP B N 1
ATOM 7194 C CA . ASP B 1 154 ? -39.144 -33.923 -24.319 1.00 11.47 175 ASP B CA 1
ATOM 7195 C C . ASP B 1 154 ? -37.746 -34.432 -24.073 1.00 11.75 175 ASP B C 1
ATOM 7196 O O . ASP B 1 154 ? -37.422 -34.841 -22.971 1.00 12.18 175 ASP B O 1
ATOM 7201 N N . GLY B 1 155 ? -36.894 -34.355 -25.068 1.00 11.81 176 GLY B N 1
ATOM 7202 C CA . GLY B 1 155 ? -35.458 -34.507 -24.777 1.00 13.49 176 GLY B CA 1
ATOM 7203 C C . GLY B 1 155 ? -34.943 -35.937 -24.667 1.00 13.09 176 GLY B C 1
ATOM 7204 O O . GLY B 1 155 ? -33.933 -36.203 -23.999 1.00 12.79 176 GLY B O 1
ATOM 7205 N N . ASN B 1 156 ? -35.542 -36.838 -25.418 1.00 12.93 177 ASN B N 1
ATOM 7206 C CA . ASN B 1 156 ? -35.086 -38.193 -25.416 1.00 13.52 177 ASN B CA 1
ATOM 7207 C C . ASN B 1 156 ? -34.098 -38.473 -26.516 1.00 15.94 177 ASN B C 1
ATOM 7208 O O . ASN B 1 156 ? -33.573 -39.593 -26.578 1.00 14.90 177 ASN B O 1
ATOM 7213 N N . CYS B 1 157 ? -33.857 -37.504 -27.402 1.00 16.23 178 CYS B N 1
ATOM 7214 C CA . CYS B 1 157 ? -32.825 -37.712 -28.450 1.00 15.81 178 CYS B CA 1
ATOM 7215 C C . CYS B 1 157 ? -32.358 -36.387 -28.974 1.00 15.76 178 CYS B C 1
ATOM 7216 O O . CYS B 1 157 ? -32.907 -35.873 -29.968 1.00 14.46 178 CYS B O 1
ATOM 7219 N N . TYR B 1 158 ? -31.317 -35.840 -28.336 1.00 13.05 179 TYR B N 1
ATOM 7220 C CA . TYR B 1 158 ? -30.700 -34.613 -28.764 1.00 14.91 179 TYR B CA 1
ATOM 7221 C C . TYR B 1 158 ? -29.284 -34.563 -28.221 1.00 14.38 179 TYR B C 1
ATOM 7222 O O . TYR B 1 158 ? -28.822 -35.559 -27.657 1.00 13.71 179 TYR B O 1
ATOM 7231 N N . TYR B 1 159 ? -28.596 -33.425 -28.364 1.00 15.32 180 TYR B N 1
ATOM 7232 C CA . TYR B 1 159 ? -27.144 -33.433 -28.099 1.00 16.84 180 TYR B CA 1
ATOM 7233 C C . TYR B 1 159 ? -26.729 -33.798 -26.662 1.00 18.07 180 TYR B C 1
ATOM 7234 O O . TYR B 1 159 ? -25.676 -34.408 -26.474 1.00 16.76 180 TYR B O 1
ATOM 7243 N N . LYS B 1 160 ? -27.547 -33.443 -25.664 1.00 16.55 181 LYS B N 1
ATOM 7244 C CA . LYS B 1 160 ? -27.300 -33.827 -24.274 1.00 16.28 181 LYS B CA 1
ATOM 7245 C C . LYS B 1 160 ? -27.758 -35.259 -23.899 1.00 14.56 181 LYS B C 1
ATOM 7246 O O . LYS B 1 160 ? -27.538 -35.727 -22.794 1.00 15.44 181 LYS B O 1
ATOM 7252 N N . ASN B 1 161 ? -28.432 -35.947 -24.822 1.00 13.76 182 ASN B N 1
ATOM 7253 C CA . ASN B 1 161 ? -28.966 -37.279 -24.554 1.00 13.20 182 ASN B CA 1
ATOM 7254 C C . ASN B 1 161 ? -29.158 -37.979 -25.880 1.00 15.77 182 ASN B C 1
ATOM 7255 O O . ASN B 1 161 ? -30.325 -38.157 -26.345 1.00 15.78 182 ASN B O 1
ATOM 7260 N N . PRO B 1 162 ? -28.042 -38.324 -26.553 1.00 18.63 183 PRO B N 1
ATOM 7261 C CA . PRO B 1 162 ? -28.146 -38.763 -27.939 1.00 16.02 183 PRO B CA 1
ATOM 7262 C C . PRO B 1 162 ? -28.672 -40.184 -28.065 1.00 18.67 183 PRO B C 1
ATOM 7263 O O . PRO B 1 162 ? -28.600 -40.956 -27.095 1.00 22.68 183 PRO B O 1
ATOM 7267 N N . CYS B 1 163 ? -29.228 -40.517 -29.236 1.00 19.42 184 CYS B N 1
ATOM 7268 C CA . CYS B 1 163 ? -29.761 -41.834 -29.463 1.00 20.80 184 CYS B CA 1
ATOM 7269 C C . CYS B 1 163 ? -29.464 -42.487 -30.812 1.00 20.58 184 CYS B C 1
ATOM 7270 O O . CYS B 1 163 ? -29.699 -43.697 -30.946 1.00 24.86 184 CYS B O 1
ATOM 7273 N N . GLY B 1 164 ? -28.931 -41.744 -31.778 1.00 18.57 185 GLY B N 1
ATOM 7274 C CA . GLY B 1 164 ? -28.577 -42.285 -33.110 1.00 21.03 185 GLY B CA 1
ATOM 7275 C C . GLY B 1 164 ? -29.715 -42.505 -34.114 1.00 26.91 185 GLY B C 1
ATOM 7276 O O . GLY B 1 164 ? -29.506 -43.014 -35.216 1.00 25.41 185 GLY B O 1
ATOM 7277 N N . ARG B 1 165 ? -30.932 -42.088 -33.776 1.00 20.71 186 ARG B N 1
ATOM 7278 C CA . ARG B 1 165 ? -32.064 -42.248 -34.672 1.00 20.94 186 ARG B CA 1
ATOM 7279 C C . ARG B 1 165 ? -33.213 -41.299 -34.227 1.00 20.93 186 ARG B C 1
ATOM 7280 O O . ARG B 1 165 ? -33.045 -40.512 -33.307 1.00 21.87 186 ARG B O 1
ATOM 7288 N N . ALA B 1 166 ? -34.338 -41.298 -34.922 1.00 24.00 187 ALA B N 1
ATOM 7289 C CA . ALA B 1 166 ? -35.504 -40.497 -34.487 1.00 20.45 187 ALA B CA 1
ATOM 7290 C C . ALA B 1 166 ? -36.321 -41.267 -33.460 1.00 21.89 187 ALA B C 1
ATOM 7291 O O . ALA B 1 166 ? -36.443 -42.495 -33.548 1.00 20.25 187 ALA B O 1
ATOM 7293 N N . LEU B 1 167 ? -36.887 -40.563 -32.485 1.00 20.06 188 LEU B N 1
ATOM 7294 C CA . LEU B 1 167 ? -38.014 -41.080 -31.723 1.00 17.63 188 LEU B CA 1
ATOM 7295 C C . LEU B 1 167 ? -39.046 -41.569 -32.721 1.00 16.58 188 LEU B C 1
ATOM 7296 O O . LEU B 1 167 ? -39.358 -40.901 -33.712 1.00 18.47 188 LEU B O 1
ATOM 7301 N N . GLU B 1 168 ? -39.634 -42.719 -32.437 1.00 19.30 189 GLU B N 1
ATOM 7302 C CA . GLU B 1 168 ? -40.641 -43.278 -33.314 1.00 20.90 189 GLU B CA 1
ATOM 7303 C C . GLU B 1 168 ? -41.962 -43.415 -32.592 1.00 20.64 189 GLU B C 1
ATOM 7304 O O . GLU B 1 168 ? -42.115 -44.232 -31.692 1.00 22.09 189 GLU B O 1
ATOM 7310 N N . VAL B 1 169 ? -42.914 -42.593 -33.001 1.00 22.48 190 VAL B N 1
ATOM 7311 C CA . VAL B 1 169 ? -44.258 -42.637 -32.474 1.00 22.40 190 VAL B CA 1
ATOM 7312 C C . VAL B 1 169 ? -45.077 -43.195 -33.614 1.00 22.57 190 VAL B C 1
ATOM 7313 O O . VAL B 1 169 ? -45.261 -42.521 -34.628 1.00 20.66 190 VAL B O 1
ATOM 7317 N N . ALA B 1 170 ? -45.523 -44.445 -33.461 1.00 24.80 191 ALA B N 1
ATOM 7318 C CA . ALA B 1 170 ? -46.231 -45.147 -34.522 1.00 28.43 191 ALA B CA 1
ATOM 7319 C C . ALA B 1 170 ? -47.493 -44.381 -34.910 1.00 26.24 191 ALA B C 1
ATOM 7320 O O . ALA B 1 170 ? -48.074 -43.736 -34.068 1.00 22.76 191 ALA B O 1
ATOM 7322 N N . PRO B 1 171 ? -47.908 -44.431 -36.186 1.00 23.79 192 PRO B N 1
ATOM 7323 C CA . PRO B 1 171 ? -49.199 -43.828 -36.578 1.00 24.93 192 PRO B CA 1
ATOM 7324 C C . PRO B 1 171 ? -50.397 -44.253 -35.692 1.00 24.50 192 PRO B C 1
ATOM 7325 O O . PRO B 1 171 ? -50.602 -45.453 -35.443 1.00 26.66 192 PRO B O 1
ATOM 7329 N N . GLY B 1 172 ? -51.176 -43.295 -35.178 1.00 21.52 193 GLY B N 1
ATOM 7330 C CA . GLY B 1 172 ? -52.282 -43.628 -34.277 1.00 22.29 193 GLY B CA 1
ATOM 7331 C C . GLY B 1 172 ? -51.915 -44.175 -32.892 1.00 21.51 193 GLY B C 1
ATOM 7332 O O . GLY B 1 172 ? -52.815 -44.604 -32.129 1.00 20.35 193 GLY B O 1
ATOM 7333 N N . ALA B 1 173 ? -50.614 -44.140 -32.534 1.00 20.62 194 ALA B N 1
ATOM 7334 C CA . ALA B 1 173 ? -50.146 -44.723 -31.252 1.00 20.81 194 ALA B CA 1
ATOM 7335 C C . ALA B 1 173 ? -50.867 -44.227 -30.024 1.00 19.32 194 ALA B C 1
ATOM 7336 O O . ALA B 1 173 ? -51.032 -44.952 -29.058 1.00 21.23 194 ALA B O 1
ATOM 7338 N N . LEU B 1 174 ? -51.297 -42.957 -30.080 1.00 18.02 195 LEU B N 1
ATOM 7339 C CA . LEU B 1 174 ? -51.855 -42.258 -28.967 1.00 19.44 195 LEU B CA 1
ATOM 7340 C C . LEU B 1 174 ? -53.342 -42.069 -29.080 1.00 18.57 195 LEU B C 1
ATOM 7341 O O . LEU B 1 174 ? -53.908 -41.409 -28.242 1.00 19.24 195 LEU B O 1
ATOM 7346 N N . LEU B 1 175 ? -53.969 -42.663 -30.094 1.00 21.92 196 LEU B N 1
ATOM 7347 C CA . LEU B 1 175 ? -55.420 -42.498 -30.267 1.00 21.88 196 LEU B CA 1
ATOM 7348 C C . LEU B 1 175 ? -56.270 -43.017 -29.107 1.00 22.67 196 LEU B C 1
ATOM 7349 O O . LEU B 1 175 ? -57.386 -42.524 -28.894 1.00 21.71 196 LEU B O 1
ATOM 7354 N N . GLY B 1 176 ? -55.765 -43.968 -28.339 1.00 20.97 197 GLY B N 1
ATOM 7355 C CA . GLY B 1 176 ? -56.468 -44.439 -27.144 1.00 20.63 197 GLY B CA 1
ATOM 7356 C C . GLY B 1 176 ? -56.520 -43.442 -26.003 1.00 22.95 197 GLY B C 1
ATOM 7357 O O . GLY B 1 176 ? -57.246 -43.639 -24.998 1.00 23.15 197 GLY B O 1
ATOM 7358 N N . LEU B 1 177 ? -55.716 -42.375 -26.123 1.00 19.55 198 LEU B N 1
ATOM 7359 C CA . LEU B 1 177 ? -55.674 -41.342 -25.082 1.00 19.21 198 LEU B CA 1
ATOM 7360 C C . LEU B 1 177 ? -56.745 -40.301 -25.404 1.00 20.00 198 LEU B C 1
ATOM 7361 O O . LEU B 1 177 ? -56.443 -39.185 -25.878 1.00 17.97 198 LEU B O 1
ATOM 7366 N N . GLY B 1 178 ? -58.026 -40.686 -25.203 1.00 20.80 199 GLY B N 1
ATOM 7367 C CA . GLY B 1 178 ? -59.157 -39.844 -25.609 1.00 22.20 199 GLY B CA 1
ATOM 7368 C C . GLY B 1 178 ? -59.388 -38.543 -24.871 1.00 24.30 199 GLY B C 1
ATOM 7369 O O . GLY B 1 178 ? -60.192 -37.698 -25.293 1.00 21.59 199 GLY B O 1
ATOM 7370 N N . ASN B 1 179 ? -58.671 -38.359 -23.772 1.00 18.22 200 ASN B N 1
ATOM 7371 C CA . ASN B 1 179 ? -58.723 -37.152 -23.054 1.00 17.94 200 ASN B CA 1
ATOM 7372 C C . ASN B 1 179 ? -57.452 -36.281 -23.207 1.00 16.91 200 ASN B C 1
ATOM 7373 O O . ASN B 1 179 ? -57.326 -35.295 -22.523 1.00 17.02 200 ASN B O 1
ATOM 7378 N N . LEU B 1 180 ? -56.515 -36.687 -24.054 1.00 16.40 201 LEU B N 1
ATOM 7379 C CA . LEU B 1 180 ? -55.228 -35.965 -24.068 1.00 15.32 201 LEU B CA 1
ATOM 7380 C C . LEU B 1 180 ? -55.386 -34.558 -24.613 1.00 12.67 201 LEU B C 1
ATOM 7381 O O . LEU B 1 180 ? -55.843 -34.394 -25.733 1.00 14.99 201 LEU B O 1
ATOM 7386 N N . THR B 1 181 ? -55.016 -33.556 -23.810 1.00 14.11 202 THR B N 1
ATOM 7387 C CA . THR B 1 181 ? -55.025 -32.144 -24.207 1.00 13.40 202 THR B CA 1
ATOM 7388 C C . THR B 1 181 ? -53.646 -31.509 -24.422 1.00 13.68 202 THR B C 1
ATOM 7389 O O . THR B 1 181 ? -53.548 -30.549 -25.159 1.00 13.65 202 THR B O 1
ATOM 7393 N N . HIS B 1 182 ? -52.638 -32.035 -23.782 1.00 13.21 203 HIS B N 1
ATOM 7394 C CA . HIS B 1 182 ? -51.300 -31.442 -23.893 1.00 12.71 203 HIS B CA 1
ATOM 7395 C C . HIS B 1 182 ? -50.295 -32.534 -24.268 1.00 12.94 203 HIS B C 1
ATOM 7396 O O . HIS B 1 182 ? -50.178 -33.546 -23.562 1.00 12.48 203 HIS B O 1
ATOM 7403 N N . LEU B 1 183 ? -49.579 -32.308 -25.358 1.00 11.68 204 LEU B N 1
ATOM 7404 C CA . LEU B 1 183 ? -48.562 -33.235 -25.836 1.00 11.39 204 LEU B CA 1
ATOM 7405 C C . LEU B 1 183 ? -47.293 -32.404 -26.147 1.00 10.80 204 LEU B C 1
ATOM 7406 O O . LEU B 1 183 ? -47.323 -31.476 -26.932 1.00 10.99 204 LEU B O 1
ATOM 7411 N N . SER B 1 184 ? -46.193 -32.798 -25.551 1.00 12.12 205 SER B N 1
ATOM 7412 C CA . SER B 1 184 ? -44.944 -32.120 -25.834 1.00 11.34 205 SER B CA 1
ATOM 7413 C C . SER B 1 184 ? -43.925 -33.155 -26.179 1.00 11.54 205 SER B C 1
ATOM 7414 O O . SER B 1 184 ? -43.706 -34.092 -25.424 1.00 11.60 205 SER B O 1
ATOM 7417 N N . LEU B 1 185 ? -43.333 -33.001 -27.353 1.00 10.58 206 LEU B N 1
ATOM 7418 C CA . LEU B 1 185 ? -42.344 -33.954 -27.880 1.00 12.07 206 LEU B CA 1
ATOM 7419 C C . LEU B 1 185 ? -41.138 -33.142 -28.468 1.00 12.48 206 LEU B C 1
ATOM 7420 O O . LEU B 1 185 ? -40.680 -33.380 -29.606 1.00 13.04 206 LEU B O 1
ATOM 7425 N N . LYS B 1 186 ? -40.640 -32.210 -27.706 1.00 11.41 207 LYS B N 1
ATOM 7426 C CA . LYS B 1 186 ? -39.467 -31.370 -28.098 1.00 11.96 207 LYS B CA 1
ATOM 7427 C C . LYS B 1 186 ? -38.204 -32.196 -28.042 1.00 12.61 207 LYS B C 1
ATOM 7428 O O . LYS B 1 186 ? -38.119 -33.155 -27.287 1.00 10.72 207 LYS B O 1
ATOM 7434 N N . TYR B 1 187 ? -37.179 -31.793 -28.795 1.00 11.71 208 TYR B N 1
ATOM 7435 C CA . TYR B 1 187 ? -35.819 -32.360 -28.618 1.00 11.66 208 TYR B CA 1
ATOM 7436 C C . TYR B 1 187 ? -35.747 -33.901 -28.731 1.00 10.89 208 TYR B C 1
ATOM 7437 O O . TYR B 1 187 ? -35.083 -34.593 -27.951 1.00 12.61 208 TYR B O 1
ATOM 7446 N N . ASN B 1 188 ? -36.384 -34.420 -29.786 1.00 10.92 209 ASN B N 1
ATOM 7447 C CA . ASN B 1 188 ? -36.493 -35.863 -29.991 1.00 12.40 209 ASN B CA 1
ATOM 7448 C C . ASN B 1 188 ? -36.004 -36.314 -31.349 1.00 14.18 209 ASN B C 1
ATOM 7449 O O . ASN B 1 188 ? -36.197 -37.479 -31.763 1.00 13.87 209 ASN B O 1
ATOM 7454 N N . ASN B 1 189 ? -35.328 -35.423 -32.048 1.00 13.57 210 ASN B N 1
ATOM 7455 C CA . ASN B 1 189 ? -34.733 -35.751 -33.324 1.00 13.42 210 ASN B CA 1
ATOM 7456 C C . ASN B 1 189 ? -35.795 -36.228 -34.381 1.00 14.94 210 ASN B C 1
ATOM 7457 O O . ASN B 1 189 ? -35.463 -36.984 -35.322 1.00 16.48 210 ASN B O 1
ATOM 7462 N N . LEU B 1 190 ? -37.056 -35.753 -34.246 1.00 14.35 211 LEU B N 1
ATOM 7463 C CA . LEU B 1 190 ? -38.096 -36.043 -35.206 1.00 14.09 211 LEU B CA 1
ATOM 7464 C C . LEU B 1 190 ? -37.835 -35.332 -36.545 1.00 14.25 211 LEU B C 1
ATOM 7465 O O . LEU B 1 190 ? -37.394 -34.175 -36.589 1.00 12.92 211 LEU B O 1
ATOM 7470 N N . THR B 1 191 ? -38.203 -36.003 -37.643 1.00 13.91 212 THR B N 1
ATOM 7471 C CA . THR B 1 191 ? -38.182 -35.340 -38.934 1.00 16.32 212 THR B CA 1
ATOM 7472 C C . THR B 1 191 ? -39.594 -35.173 -39.505 1.00 17.79 212 THR B C 1
ATOM 7473 O O . THR B 1 191 ? -39.770 -34.442 -40.449 1.00 19.77 212 THR B O 1
ATOM 7477 N N . THR B 1 192 ? -40.619 -35.778 -38.904 1.00 16.81 213 THR B N 1
ATOM 7478 C CA . THR B 1 192 ? -42.005 -35.638 -39.348 1.00 19.47 213 THR B CA 1
ATOM 7479 C C . THR B 1 192 ? -42.896 -35.586 -38.119 1.00 18.10 213 THR B C 1
ATOM 7480 O O . THR B 1 192 ? -42.512 -36.088 -37.075 1.00 18.62 213 THR B O 1
ATOM 7484 N N . VAL B 1 193 ? -44.073 -34.998 -38.252 1.00 19.16 214 VAL B N 1
ATOM 7485 C CA . VAL B 1 193 ? -45.048 -35.025 -37.194 1.00 17.59 214 VAL B CA 1
ATOM 7486 C C . VAL B 1 193 ? -45.661 -36.435 -37.142 1.00 20.24 214 VAL B C 1
ATOM 7487 O O . VAL B 1 193 ? -46.082 -36.966 -38.143 1.00 21.98 214 VAL B O 1
ATOM 7491 N N . PRO B 1 194 ? -45.710 -37.055 -35.949 1.00 19.85 215 PRO B N 1
ATOM 7492 C CA . PRO B 1 194 ? -46.398 -38.320 -35.791 1.00 19.44 215 PRO B CA 1
ATOM 7493 C C . PRO B 1 194 ? -47.807 -38.275 -36.394 1.00 19.84 215 PRO B C 1
ATOM 7494 O O . PRO B 1 194 ? -48.494 -37.259 -36.221 1.00 19.74 215 PRO B O 1
ATOM 7498 N N . ARG B 1 195 ? -48.219 -39.367 -37.042 1.00 21.83 216 ARG B N 1
ATOM 7499 C CA . ARG B 1 195 ? -49.518 -39.435 -37.747 1.00 21.99 216 ARG B CA 1
ATOM 7500 C C . ARG B 1 195 ? -50.697 -39.719 -36.808 1.00 20.09 216 ARG B C 1
ATOM 7501 O O . ARG B 1 195 ? -50.564 -40.500 -35.887 1.00 18.55 216 ARG B O 1
ATOM 7509 N N . SER B 1 196 ? -51.864 -39.158 -37.126 1.00 21.49 217 SER B N 1
ATOM 7510 C CA . SER B 1 196 ? -53.108 -39.457 -36.419 1.00 20.88 217 SER B CA 1
ATOM 7511 C C . SER B 1 196 ? -52.993 -39.309 -34.895 1.00 20.22 217 SER B C 1
ATOM 7512 O O . SER B 1 196 ? -53.179 -40.257 -34.144 1.00 19.46 217 SER B O 1
ATOM 7515 N N . LEU B 1 197 ? -52.699 -38.086 -34.463 1.00 19.35 218 LEU B N 1
ATOM 7516 C CA . LEU B 1 197 ? -52.621 -37.763 -33.047 1.00 17.66 218 LEU B CA 1
ATOM 7517 C C . LEU B 1 197 ? -54.045 -37.582 -32.495 1.00 20.76 218 LEU B C 1
ATOM 7518 O O . LEU B 1 197 ? -54.984 -37.335 -33.258 1.00 18.15 218 LEU B O 1
ATOM 7523 N N . PRO B 1 198 ? -54.201 -37.643 -31.169 1.00 18.69 219 PRO B N 1
ATOM 7524 C CA . PRO B 1 198 ? -55.533 -37.436 -30.587 1.00 18.28 219 PRO B CA 1
ATOM 7525 C C . PRO B 1 198 ? -56.224 -36.128 -30.987 1.00 18.52 219 PRO B C 1
ATOM 7526 O O . PRO B 1 198 ? -55.701 -35.066 -30.758 1.00 17.44 219 PRO B O 1
ATOM 7530 N N . PRO B 1 199 ? -57.456 -36.187 -31.540 1.00 17.40 220 PRO B N 1
ATOM 7531 C CA . PRO B 1 199 ? -58.142 -34.929 -31.898 1.00 16.59 220 PRO B CA 1
ATOM 7532 C C . PRO B 1 199 ? -58.564 -34.047 -30.720 1.00 16.55 220 PRO B C 1
ATOM 7533 O O . PRO B 1 199 ? -58.937 -32.908 -30.918 1.00 17.95 220 PRO B O 1
ATOM 7537 N N . SER B 1 200 ? -58.439 -34.568 -29.495 1.00 16.97 221 SER B N 1
ATOM 7538 C CA . SER B 1 200 ? -58.643 -33.794 -28.272 1.00 16.20 221 SER B CA 1
ATOM 7539 C C . SER B 1 200 ? -57.524 -32.801 -28.000 1.00 14.91 221 SER B C 1
ATOM 7540 O O . SER B 1 200 ? -57.652 -31.945 -27.123 1.00 16.55 221 SER B O 1
ATOM 7543 N N . LEU B 1 201 ? -56.406 -32.946 -28.690 1.00 14.73 222 LEU B N 1
ATOM 7544 C CA . LEU B 1 201 ? -55.296 -32.049 -28.343 1.00 14.84 222 LEU B CA 1
ATOM 7545 C C . LEU B 1 201 ? -55.638 -30.564 -28.389 1.00 14.25 222 LEU B C 1
ATOM 7546 O O . LEU B 1 201 ? -56.193 -30.072 -29.371 1.00 13.85 222 LEU B O 1
ATOM 7551 N N . GLU B 1 202 ? -55.173 -29.830 -27.367 1.00 12.94 223 GLU B N 1
ATOM 7552 C CA . GLU B 1 202 ? -55.230 -28.410 -27.325 1.00 12.12 223 GLU B CA 1
ATOM 7553 C C . GLU B 1 202 ? -53.826 -27.784 -27.419 1.00 12.84 223 GLU B C 1
ATOM 7554 O O . GLU B 1 202 ? -53.703 -26.646 -27.863 1.00 13.00 223 GLU B O 1
ATOM 7560 N N . TYR B 1 203 ? -52.801 -28.507 -26.976 1.00 13.18 224 TYR B N 1
ATOM 7561 C CA . TYR B 1 203 ? -51.449 -27.971 -26.970 1.00 12.97 224 TYR B CA 1
ATOM 7562 C C . TYR B 1 203 ? -50.541 -29.005 -27.551 1.00 14.95 224 TYR B C 1
ATOM 7563 O O . TYR B 1 203 ? -50.479 -30.104 -27.013 1.00 13.76 224 TYR B O 1
ATOM 7572 N N . LEU B 1 204 ? -49.855 -28.649 -28.645 1.00 13.48 225 LEU B N 1
ATOM 7573 C CA . LEU B 1 204 ? -48.917 -29.563 -29.283 1.00 11.67 225 LEU B CA 1
ATOM 7574 C C . LEU B 1 204 ? -47.578 -28.850 -29.492 1.00 11.20 225 LEU B C 1
ATOM 7575 O O . LEU B 1 204 ? -47.524 -27.881 -30.240 1.00 10.86 225 LEU B O 1
ATOM 7580 N N . LEU B 1 205 ? -46.530 -29.374 -28.852 1.00 11.94 226 LEU B N 1
ATOM 7581 C CA . LEU B 1 205 ? -45.238 -28.699 -28.779 1.00 11.52 226 LEU B CA 1
ATOM 7582 C C . LEU B 1 205 ? -44.234 -29.676 -29.391 1.00 10.30 226 LEU B C 1
ATOM 7583 O O . LEU B 1 205 ? -43.981 -30.777 -28.896 1.00 9.65 226 LEU B O 1
ATOM 7588 N N . LEU B 1 206 ? -43.720 -29.226 -30.528 1.00 11.92 227 LEU B N 1
ATOM 7589 C CA . LEU B 1 206 ? -42.829 -30.011 -31.377 1.00 12.64 227 LEU B CA 1
ATOM 7590 C C . LEU B 1 206 ? -41.533 -29.299 -31.688 1.00 13.74 227 LEU B C 1
ATOM 7591 O O . LEU B 1 206 ? -40.857 -29.614 -32.679 1.00 11.50 227 LEU B O 1
ATOM 7596 N N . SER B 1 207 ? -41.190 -28.340 -30.867 1.00 12.64 228 SER B N 1
ATOM 7597 C CA . SER B 1 207 ? -39.996 -27.555 -31.138 1.00 13.05 228 SER B CA 1
ATOM 7598 C C . SER B 1 207 ? -38.691 -28.299 -30.982 1.00 11.65 228 SER B C 1
ATOM 7599 O O . SER B 1 207 ? -38.558 -29.359 -30.329 1.00 10.68 228 SER B O 1
ATOM 7602 N N . TYR B 1 208 ? -37.690 -27.744 -31.665 1.00 11.66 229 TYR B N 1
ATOM 7603 C CA . TYR B 1 208 ? -36.327 -28.234 -31.560 1.00 11.56 229 TYR B CA 1
ATOM 7604 C C . TYR B 1 208 ? -36.186 -29.715 -31.926 1.00 11.58 229 TYR B C 1
ATOM 7605 O O . TYR B 1 208 ? -35.425 -30.460 -31.306 1.00 13.57 229 TYR B O 1
ATOM 7614 N N . ASN B 1 209 ? -36.917 -30.121 -32.939 1.00 11.08 230 ASN B N 1
ATOM 7615 C CA . ASN B 1 209 ? -36.646 -31.331 -33.608 1.00 11.00 230 ASN B CA 1
ATOM 7616 C C . ASN B 1 209 ? -35.937 -30.958 -34.926 1.00 11.29 230 ASN B C 1
ATOM 7617 O O . ASN B 1 209 ? -35.306 -29.893 -35.011 1.00 12.34 230 ASN B O 1
ATOM 7622 N N . HIS B 1 210 ? -36.129 -31.755 -35.976 1.00 12.79 231 HIS B N 1
ATOM 7623 C CA . HIS B 1 210 ? -35.762 -31.414 -37.366 1.00 13.81 231 HIS B CA 1
ATOM 7624 C C . HIS B 1 210 ? -36.922 -31.566 -38.357 1.00 15.22 231 HIS B C 1
ATOM 7625 O O . HIS B 1 210 ? -36.779 -32.122 -39.482 1.00 16.42 231 HIS B O 1
ATOM 7632 N N . ILE B 1 211 ? -38.080 -31.027 -37.933 1.00 14.29 232 ILE B N 1
ATOM 7633 C CA . ILE B 1 211 ? -39.261 -31.031 -38.767 1.00 14.13 232 ILE B CA 1
ATOM 7634 C C . ILE B 1 211 ? -39.220 -29.814 -39.643 1.00 15.04 232 ILE B C 1
ATOM 7635 O O . ILE B 1 211 ? -39.599 -28.709 -39.209 1.00 15.23 232 ILE B O 1
ATOM 7640 N N . VAL B 1 212 ? -38.724 -30.004 -40.855 1.00 14.49 233 VAL B N 1
ATOM 7641 C CA . VAL B 1 212 ? -38.381 -28.880 -41.704 1.00 14.73 233 VAL B CA 1
ATOM 7642 C C . VAL B 1 212 ? -39.448 -28.627 -42.817 1.00 13.71 233 VAL B C 1
ATOM 7643 O O . VAL B 1 212 ? -39.317 -27.622 -43.575 1.00 14.10 233 VAL B O 1
ATOM 7647 N N . THR B 1 213 ? -40.439 -29.544 -42.940 1.00 14.90 234 THR B N 1
ATOM 7648 C CA . THR B 1 213 ? -41.532 -29.459 -43.897 1.00 15.83 234 THR B CA 1
ATOM 7649 C C . THR B 1 213 ? -42.806 -29.622 -43.073 1.00 14.96 234 THR B C 1
ATOM 7650 O O . THR B 1 213 ? -42.849 -30.463 -42.186 1.00 17.64 234 THR B O 1
ATOM 7654 N N . LEU B 1 214 ? -43.808 -28.790 -43.346 1.00 16.73 235 LEU B N 1
ATOM 7655 C CA . LEU B 1 214 ? -45.073 -28.880 -42.654 1.00 18.75 235 LEU B CA 1
ATOM 7656 C C . LEU B 1 214 ? -46.215 -28.563 -43.623 1.00 17.48 235 LEU B C 1
ATOM 7657 O O . LEU B 1 214 ? -46.127 -27.652 -44.466 1.00 20.30 235 LEU B O 1
ATOM 7662 N N . ALA B 1 215 ? -47.247 -29.401 -43.552 1.00 16.85 236 ALA B N 1
ATOM 7663 C CA . ALA B 1 215 ? -48.397 -29.392 -44.405 1.00 18.02 236 ALA B CA 1
ATOM 7664 C C . ALA B 1 215 ? -49.649 -29.627 -43.585 1.00 16.26 236 ALA B C 1
ATOM 7665 O O . ALA B 1 215 ? -49.554 -30.120 -42.467 1.00 15.67 236 ALA B O 1
ATOM 7667 N N . PRO B 1 216 ? -50.825 -29.258 -44.147 1.00 18.18 237 PRO B N 1
ATOM 7668 C CA . PRO B 1 216 ? -52.072 -29.430 -43.382 1.00 17.55 237 PRO B CA 1
ATOM 7669 C C . PRO B 1 216 ? -52.296 -30.869 -42.947 1.00 16.62 237 PRO B C 1
ATOM 7670 O O . PRO B 1 216 ? -52.783 -31.112 -41.832 1.00 15.15 237 PRO B O 1
ATOM 7674 N N . GLU B 1 217 ? -51.884 -31.835 -43.782 1.00 16.44 238 GLU B N 1
ATOM 7675 C CA . GLU B 1 217 ? -51.954 -33.263 -43.410 1.00 19.91 238 GLU B CA 1
ATOM 7676 C C . GLU B 1 217 ? -51.156 -33.680 -42.173 1.00 20.47 238 GLU B C 1
ATOM 7677 O O . GLU B 1 217 ? -51.487 -34.651 -41.500 1.00 21.32 238 GLU B O 1
ATOM 7683 N N . ASP B 1 218 ? -50.122 -32.897 -41.832 1.00 16.85 239 ASP B N 1
ATOM 7684 C CA . ASP B 1 218 ? -49.309 -33.158 -40.654 1.00 18.05 239 ASP B CA 1
ATOM 7685 C C . ASP B 1 218 ? -50.044 -32.748 -39.383 1.00 18.83 239 ASP B C 1
ATOM 7686 O O . ASP B 1 218 ? -49.631 -33.128 -38.312 1.00 19.26 239 ASP B O 1
ATOM 7691 N N . LEU B 1 219 ? -51.164 -32.021 -39.535 1.00 16.72 240 LEU B N 1
ATOM 7692 C CA . LEU B 1 219 ? -52.017 -31.523 -38.435 1.00 17.60 240 LEU B CA 1
ATOM 7693 C C . LEU B 1 219 ? -53.471 -32.012 -38.579 1.00 17.36 240 LEU B C 1
ATOM 7694 O O . LEU B 1 219 ? -54.406 -31.359 -38.085 1.00 17.30 240 LEU B O 1
ATOM 7699 N N . ALA B 1 220 ? -53.623 -33.164 -39.241 1.00 20.22 241 ALA B N 1
ATOM 7700 C CA . ALA B 1 220 ? -54.940 -33.751 -39.563 1.00 18.26 241 ALA B CA 1
ATOM 7701 C C . ALA B 1 220 ? -55.802 -33.921 -38.339 1.00 19.14 241 ALA B C 1
ATOM 7702 O O . ALA B 1 220 ? -55.380 -34.500 -37.322 1.00 19.39 241 ALA B O 1
ATOM 7704 N N . ASN B 1 221 ? -56.996 -33.347 -38.419 1.00 19.14 242 ASN B N 1
ATOM 7705 C CA . ASN B 1 221 ? -58.000 -33.538 -37.400 1.00 20.04 242 ASN B CA 1
ATOM 7706 C C . ASN B 1 221 ? -57.724 -32.816 -36.091 1.00 21.84 242 ASN B C 1
ATOM 7707 O O . ASN B 1 221 ? -58.455 -32.967 -35.127 1.00 20.74 242 ASN B O 1
ATOM 7712 N N . LEU B 1 222 ? -56.690 -31.981 -36.048 1.00 19.51 243 LEU B N 1
ATOM 7713 C CA . LEU B 1 222 ? -56.338 -31.353 -34.759 1.00 17.62 243 LEU B CA 1
ATOM 7714 C C . LEU B 1 222 ? -56.998 -29.994 -34.643 1.00 18.73 243 LEU B C 1
ATOM 7715 O O . LEU B 1 222 ? -56.350 -28.983 -34.352 1.00 18.59 243 LEU B O 1
ATOM 7720 N N . THR B 1 223 ? -58.327 -29.962 -34.783 1.00 17.84 244 THR B N 1
ATOM 7721 C CA . THR B 1 223 ? -59.029 -28.717 -34.864 1.00 19.08 244 THR B CA 1
ATOM 7722 C C . THR B 1 223 ? -59.305 -28.116 -33.488 1.00 18.89 244 THR B C 1
ATOM 7723 O O . THR B 1 223 ? -59.774 -26.990 -33.407 1.00 19.37 244 THR B O 1
ATOM 7727 N N . ALA B 1 224 ? -58.987 -28.850 -32.419 1.00 18.71 245 ALA B N 1
ATOM 7728 C CA . ALA B 1 224 ? -59.098 -28.329 -31.047 1.00 20.31 245 ALA B CA 1
ATOM 7729 C C . ALA B 1 224 ? -57.843 -27.581 -30.597 1.00 15.35 245 ALA B C 1
ATOM 7730 O O . ALA B 1 224 ? -57.840 -26.979 -29.499 1.00 14.52 245 ALA B O 1
ATOM 7732 N N . LEU B 1 225 ? -56.804 -27.506 -31.436 1.00 16.62 246 LEU B N 1
ATOM 7733 C CA . LEU B 1 225 ? -55.571 -26.852 -30.997 1.00 14.67 246 LEU B CA 1
ATOM 7734 C C . LEU B 1 225 ? -55.756 -25.399 -30.652 1.00 12.22 246 LEU B C 1
ATOM 7735 O O . LEU B 1 225 ? -56.313 -24.634 -31.432 1.00 13.09 246 LEU B O 1
ATOM 7740 N N . ARG B 1 226 ? -55.284 -25.059 -29.455 1.00 14.19 247 ARG B N 1
ATOM 7741 C CA . ARG B 1 226 ? -55.138 -23.701 -28.939 1.00 13.48 247 ARG B CA 1
ATOM 7742 C C . ARG B 1 226 ? -53.697 -23.167 -29.076 1.00 12.75 247 ARG B C 1
ATOM 7743 O O . ARG B 1 226 ? -53.506 -21.964 -29.296 1.00 13.07 247 ARG B O 1
ATOM 7751 N N . VAL B 1 227 ? -52.707 -24.019 -28.913 1.00 13.72 248 VAL B N 1
ATOM 7752 C CA . VAL B 1 227 ? -51.326 -23.612 -29.074 1.00 13.91 248 VAL B CA 1
ATOM 7753 C C . VAL B 1 227 ? -50.575 -24.668 -29.887 1.00 12.12 248 VAL B C 1
ATOM 7754 O O . VAL B 1 227 ? -50.651 -25.868 -29.601 1.00 12.92 248 VAL B O 1
ATOM 7758 N N . LEU B 1 228 ? -49.799 -24.192 -30.864 1.00 11.69 249 LEU B N 1
ATOM 7759 C CA . LEU B 1 228 ? -48.968 -25.030 -31.686 1.00 12.20 249 LEU B CA 1
ATOM 7760 C C . LEU B 1 228 ? -47.561 -24.379 -31.670 1.00 11.02 249 LEU B C 1
ATOM 7761 O O . LEU B 1 228 ? -47.400 -23.223 -32.052 1.00 10.96 249 LEU B O 1
ATOM 7766 N N . ASP B 1 229 ? -46.559 -25.155 -31.246 1.00 12.71 250 ASP B N 1
ATOM 7767 C CA . ASP B 1 229 ? -45.155 -24.712 -31.248 1.00 12.12 250 ASP B CA 1
ATOM 7768 C C . ASP B 1 229 ? -44.385 -25.641 -32.150 1.00 12.75 250 ASP B C 1
ATOM 7769 O O . ASP B 1 229 ? -44.180 -26.835 -31.840 1.00 11.65 250 ASP B O 1
ATOM 7774 N N . VAL B 1 230 ? -43.966 -25.066 -33.269 1.00 12.51 251 VAL B N 1
ATOM 7775 C CA . VAL B 1 230 ? -43.063 -25.782 -34.186 1.00 12.22 251 VAL B CA 1
ATOM 7776 C C . VAL B 1 230 ? -41.728 -25.058 -34.388 1.00 13.81 251 VAL B C 1
ATOM 7777 O O . VAL B 1 230 ? -41.015 -25.341 -35.355 1.00 15.24 251 VAL B O 1
ATOM 7781 N N . GLY B 1 231 ? -41.413 -24.156 -33.470 1.00 14.00 252 GLY B N 1
ATOM 7782 C CA . GLY B 1 231 ? -40.157 -23.386 -33.526 1.00 12.32 252 GLY B CA 1
ATOM 7783 C C . GLY B 1 231 ? -38.860 -24.200 -33.389 1.00 11.44 252 GLY B C 1
ATOM 7784 O O . GLY B 1 231 ? -38.844 -25.311 -32.853 1.00 11.47 252 GLY B O 1
ATOM 7785 N N . GLY B 1 232 ? -37.739 -23.625 -33.822 1.00 11.16 253 GLY B N 1
ATOM 7786 C CA . GLY B 1 232 ? -36.424 -24.275 -33.583 1.00 11.43 253 GLY B CA 1
ATOM 7787 C C . GLY B 1 232 ? -36.148 -25.537 -34.404 1.00 12.67 253 GLY B C 1
ATOM 7788 O O . GLY B 1 232 ? -35.236 -26.306 -34.052 1.00 12.95 253 GLY B O 1
ATOM 7789 N N . ASN B 1 233 ? -36.943 -25.794 -35.431 1.00 13.24 254 ASN B N 1
ATOM 7790 C CA . ASN B 1 233 ? -36.767 -26.989 -36.293 1.00 11.14 254 ASN B CA 1
ATOM 7791 C C . ASN B 1 233 ? -35.819 -26.755 -37.523 1.00 13.40 254 ASN B C 1
ATOM 7792 O O . ASN B 1 233 ? -35.292 -27.683 -38.144 1.00 15.84 254 ASN B O 1
ATOM 7797 N N . CYS B 1 234 ? -35.657 -25.506 -37.871 1.00 13.01 255 CYS B N 1
ATOM 7798 C CA . CYS B 1 234 ? -34.828 -25.097 -38.979 1.00 12.83 255 CYS B CA 1
ATOM 7799 C C . CYS B 1 234 ? -34.064 -23.879 -38.506 1.00 11.02 255 CYS B C 1
ATOM 7800 O O . CYS B 1 234 ? -34.431 -22.760 -38.800 1.00 10.40 255 CYS B O 1
ATOM 7803 N N . ARG B 1 235 ? -33.006 -24.140 -37.742 1.00 11.24 256 ARG B N 1
ATOM 7804 C CA . ARG B 1 235 ? -32.382 -23.075 -36.967 1.00 12.01 256 ARG B CA 1
ATOM 7805 C C . ARG B 1 235 ? -31.400 -22.176 -37.680 1.00 15.05 256 ARG B C 1
ATOM 7806 O O . ARG B 1 235 ? -30.787 -22.573 -38.659 1.00 13.27 256 ARG B O 1
ATOM 7814 N N . ARG B 1 236 ? -31.266 -20.948 -37.182 1.00 14.99 257 ARG B N 1
ATOM 7815 C CA . ARG B 1 236 ? -30.177 -20.112 -37.616 1.00 14.11 257 ARG B CA 1
ATOM 7816 C C . ARG B 1 236 ? -29.023 -20.305 -36.613 1.00 14.35 257 ARG B C 1
ATOM 7817 O O . ARG B 1 236 ? -29.076 -19.851 -35.438 1.00 14.93 257 ARG B O 1
ATOM 7825 N N . CYS B 1 237 ? -27.987 -21.020 -37.041 1.00 15.80 258 CYS B N 1
ATOM 7826 C CA . CYS B 1 237 ? -26.974 -21.415 -36.077 1.00 16.87 258 CYS B CA 1
ATOM 7827 C C . CYS B 1 237 ? -25.997 -20.302 -35.701 1.00 14.65 258 CYS B C 1
ATOM 7828 O O . CYS B 1 237 ? -25.331 -20.409 -34.653 1.00 16.10 258 CYS B O 1
ATOM 7831 N N . ASP B 1 238 ? -26.003 -19.199 -36.468 1.00 15.13 259 ASP B N 1
ATOM 7832 C CA . ASP B 1 238 ? -25.203 -18.027 -36.125 1.00 15.54 259 ASP B CA 1
ATOM 7833 C C . ASP B 1 238 ? -25.639 -17.471 -34.776 1.00 17.30 259 ASP B C 1
ATOM 7834 O O . ASP B 1 238 ? -24.808 -16.948 -34.010 1.00 16.39 259 ASP B O 1
ATOM 7839 N N . HIS B 1 239 ? -26.929 -17.612 -34.487 1.00 15.05 260 HIS B N 1
ATOM 7840 C CA . HIS B 1 239 ? -27.500 -17.108 -33.239 1.00 13.64 260 HIS B CA 1
ATOM 7841 C C . HIS B 1 239 ? -27.485 -18.107 -32.080 1.00 13.96 260 HIS B C 1
ATOM 7842 O O . HIS B 1 239 ? -27.803 -17.773 -30.950 1.00 13.37 260 HIS B O 1
ATOM 7849 N N . ALA B 1 240 ? -27.154 -19.370 -32.348 1.00 13.43 261 ALA B N 1
ATOM 7850 C CA . ALA B 1 240 ? -27.248 -20.377 -31.331 1.00 15.04 261 ALA B CA 1
ATOM 7851 C C . ALA B 1 240 ? -26.245 -20.229 -30.223 1.00 15.49 261 ALA B C 1
ATOM 7852 O O . ALA B 1 240 ? -25.047 -19.905 -30.472 1.00 16.32 261 ALA B O 1
ATOM 7854 N N . ARG B 1 241 ? -26.713 -20.496 -29.016 1.00 15.37 262 ARG B N 1
ATOM 7855 C CA . ARG B 1 241 ? -25.778 -20.562 -27.880 1.00 18.01 262 ARG B CA 1
ATOM 7856 C C . ARG B 1 241 ? -25.328 -21.985 -27.606 1.00 18.39 262 ARG B C 1
ATOM 7857 O O . ARG B 1 241 ? -24.432 -22.193 -26.835 1.00 20.50 262 ARG B O 1
ATOM 7865 N N . ASN B 1 242 ? -25.953 -22.960 -28.268 1.00 16.31 263 ASN B N 1
ATOM 7866 C CA . ASN B 1 242 ? -25.719 -24.362 -28.038 1.00 15.51 263 ASN B CA 1
ATOM 7867 C C . ASN B 1 242 ? -25.360 -25.039 -29.367 1.00 16.40 263 ASN B C 1
ATOM 7868 O O . ASN B 1 242 ? -25.344 -24.394 -30.438 1.00 15.55 263 ASN B O 1
ATOM 7873 N N . PRO B 1 243 ? -24.988 -26.338 -29.295 1.00 15.46 264 PRO B N 1
ATOM 7874 C CA . PRO B 1 243 ? -24.746 -27.084 -30.543 1.00 18.06 264 PRO B CA 1
ATOM 7875 C C . PRO B 1 243 ? -25.952 -26.993 -31.458 1.00 18.24 264 PRO B C 1
ATOM 7876 O O . PRO B 1 243 ? -27.103 -27.048 -30.999 1.00 19.32 264 PRO B O 1
ATOM 7880 N N . CYS B 1 244 ? -25.674 -26.813 -32.737 1.00 19.21 265 CYS B N 1
ATOM 7881 C CA . CYS B 1 244 ? -26.718 -26.461 -33.669 1.00 16.61 265 CYS B CA 1
ATOM 7882 C C . CYS B 1 244 ? -26.426 -27.129 -35.013 1.00 20.93 265 CYS B C 1
ATOM 7883 O O . CYS B 1 244 ? -25.304 -27.084 -35.515 1.00 22.51 265 CYS B O 1
ATOM 7886 N N . VAL B 1 245 ? -27.447 -27.813 -35.529 1.00 23.30 266 VAL B N 1
ATOM 7887 C CA . VAL B 1 245 ? -27.418 -28.516 -36.816 1.00 32.59 266 VAL B CA 1
ATOM 7888 C C . VAL B 1 245 ? -27.864 -27.533 -37.902 1.00 30.07 266 VAL B C 1
ATOM 7889 O O . VAL B 1 245 ? -28.946 -26.940 -37.799 1.00 24.07 266 VAL B O 1
ATOM 7893 N N . GLU B 1 246 ? -27.036 -27.367 -38.924 1.00 31.26 267 GLU B N 1
ATOM 7894 C CA . GLU B 1 246 ? -27.372 -26.536 -40.079 1.00 34.43 267 GLU B CA 1
ATOM 7895 C C . GLU B 1 246 ? -28.659 -27.020 -40.779 1.00 28.15 267 GLU B C 1
ATOM 7896 O O . GLU B 1 246 ? -28.905 -28.218 -40.923 1.00 29.17 267 GLU B O 1
ATOM 7902 N N . CYS B 1 247 ? -29.463 -26.063 -41.183 1.00 23.55 268 CYS B N 1
ATOM 7903 C CA . CYS B 1 247 ? -30.740 -26.350 -41.869 1.00 21.27 268 CYS B CA 1
ATOM 7904 C C . CYS B 1 247 ? -30.589 -25.939 -43.298 1.00 18.52 268 CYS B C 1
ATOM 7905 O O . CYS B 1 247 ? -30.294 -24.788 -43.552 1.00 19.92 268 CYS B O 1
ATOM 7908 N N . PRO B 1 248 ? -30.645 -26.914 -44.242 1.00 20.54 269 PRO B N 1
ATOM 7909 C CA . PRO B 1 248 ? -30.331 -26.564 -45.639 1.00 23.28 269 PRO B CA 1
ATOM 7910 C C . PRO B 1 248 ? -31.225 -25.471 -46.201 1.00 21.32 269 PRO B C 1
ATOM 7911 O O . PRO B 1 248 ? -32.377 -25.364 -45.768 1.00 17.08 269 PRO B O 1
ATOM 7915 N N . HIS B 1 249 ? -30.716 -24.687 -47.175 1.00 19.34 270 HIS B N 1
ATOM 7916 C CA . HIS B 1 249 ? -31.380 -23.446 -47.581 1.00 24.18 270 HIS B CA 1
ATOM 7917 C C . HIS B 1 249 ? -32.717 -23.628 -48.298 1.00 21.73 270 HIS B C 1
ATOM 7918 O O . HIS B 1 249 ? -33.430 -22.647 -48.438 1.00 21.28 270 HIS B O 1
ATOM 7925 N N . LYS B 1 250 ? -33.030 -24.859 -48.738 1.00 18.49 271 LYS B N 1
ATOM 7926 C CA . LYS B 1 250 ? -34.341 -25.136 -49.329 1.00 17.87 271 LYS B CA 1
ATOM 7927 C C . LYS B 1 250 ? -35.459 -25.169 -48.307 1.00 17.58 271 LYS B C 1
ATOM 7928 O O . LYS B 1 250 ? -36.619 -25.263 -48.690 1.00 16.38 271 LYS B O 1
ATOM 7934 N N . PHE B 1 251 ? -35.114 -25.117 -47.023 1.00 14.40 272 PHE B N 1
ATOM 7935 C CA . PHE B 1 251 ? -36.047 -25.249 -45.921 1.00 12.59 272 PHE B CA 1
ATOM 7936 C C . PHE B 1 251 ? -36.161 -23.896 -45.147 1.00 13.37 272 PHE B C 1
ATOM 7937 O O . PHE B 1 251 ? -35.283 -23.067 -45.202 1.00 15.09 272 PHE B O 1
ATOM 7945 N N . PRO B 1 252 ? -37.262 -23.675 -44.417 1.00 15.27 273 PRO B N 1
ATOM 7946 C CA . PRO B 1 252 ? -38.364 -24.618 -44.235 1.00 15.70 273 PRO B CA 1
ATOM 7947 C C . PRO B 1 252 ? -39.317 -24.596 -45.440 1.00 16.71 273 PRO B C 1
ATOM 7948 O O . PRO B 1 252 ? -39.294 -23.654 -46.255 1.00 16.96 273 PRO B O 1
ATOM 7952 N N . GLN B 1 253 ? -40.154 -25.630 -45.529 1.00 14.01 274 GLN B N 1
ATOM 7953 C CA . GLN B 1 253 ? -41.172 -25.725 -46.514 1.00 17.10 274 GLN B CA 1
ATOM 7954 C C . GLN B 1 253 ? -42.501 -25.817 -45.775 1.00 16.05 274 GLN B C 1
ATOM 7955 O O . GLN B 1 253 ? -42.859 -26.889 -45.272 1.00 17.10 274 GLN B O 1
ATOM 7961 N N . LEU B 1 254 ? -43.184 -24.694 -45.763 1.00 15.60 275 LEU B N 1
ATOM 7962 C CA . LEU B 1 254 ? -44.540 -24.608 -45.189 1.00 19.47 275 LEU B CA 1
ATOM 7963 C C . LEU B 1 254 ? -45.577 -24.478 -46.311 1.00 23.93 275 LEU B C 1
ATOM 7964 O O . LEU B 1 254 ? -45.443 -23.649 -47.200 1.00 24.80 275 LEU B O 1
ATOM 7969 N N . HIS B 1 255 ? -46.595 -25.320 -46.322 1.00 19.02 276 HIS B N 1
ATOM 7970 C CA . HIS B 1 255 ? -47.731 -25.076 -47.186 1.00 21.19 276 HIS B CA 1
ATOM 7971 C C . HIS B 1 255 ? -48.485 -23.804 -46.738 1.00 19.41 276 HIS B C 1
ATOM 7972 O O . HIS B 1 255 ? -48.670 -23.538 -45.527 1.00 20.06 276 HIS B O 1
ATOM 7979 N N A SER B 1 256 ? -48.965 -23.042 -47.705 0.57 18.26 277 SER B N 1
ATOM 7980 N N B SER B 1 256 ? -48.971 -23.051 -47.710 0.43 18.98 277 SER B N 1
ATOM 7981 C CA A SER B 1 256 ? -49.735 -21.841 -47.414 0.57 18.90 277 SER B CA 1
ATOM 7982 C CA B SER B 1 256 ? -49.714 -21.834 -47.434 0.43 19.74 277 SER B CA 1
ATOM 7983 C C A SER B 1 256 ? -50.917 -22.092 -46.474 0.57 15.89 277 SER B C 1
ATOM 7984 C C B SER B 1 256 ? -50.996 -22.034 -46.602 0.43 16.99 277 SER B C 1
ATOM 7985 O O A SER B 1 256 ? -51.205 -21.248 -45.610 0.57 16.70 277 SER B O 1
ATOM 7986 O O B SER B 1 256 ? -51.449 -21.079 -45.951 0.43 18.24 277 SER B O 1
ATOM 7991 N N . ASP B 1 257 ? -51.545 -23.249 -46.616 1.00 17.02 278 ASP B N 1
ATOM 7992 C CA . ASP B 1 257 ? -52.780 -23.593 -45.868 1.00 17.23 278 ASP B CA 1
ATOM 7993 C C . ASP B 1 257 ? -52.518 -24.536 -44.693 1.00 16.92 278 ASP B C 1
ATOM 7994 O O . ASP B 1 257 ? -53.459 -25.169 -44.208 1.00 16.54 278 ASP B O 1
ATOM 7999 N N . THR B 1 258 ? -51.251 -24.686 -44.273 1.00 15.77 279 THR B N 1
ATOM 8000 C CA . THR B 1 258 ? -50.884 -25.556 -43.167 1.00 14.63 279 THR B CA 1
ATOM 8001 C C . THR B 1 258 ? -51.763 -25.399 -41.937 1.00 16.14 279 THR B C 1
ATOM 8002 O O . THR B 1 258 ? -52.186 -26.371 -41.349 1.00 14.74 279 THR B O 1
ATOM 8006 N N . PHE B 1 259 ? -52.032 -24.149 -41.598 1.00 15.81 280 PHE B N 1
ATOM 8007 C CA . PHE B 1 259 ? -52.650 -23.800 -40.322 1.00 14.95 280 PHE B CA 1
ATOM 8008 C C . PHE B 1 259 ? -54.131 -23.460 -40.457 1.00 16.76 280 PHE B C 1
ATOM 8009 O O . PHE B 1 259 ? -54.824 -23.186 -39.463 1.00 16.94 280 PHE B O 1
ATOM 8017 N N . SER B 1 260 ? -54.638 -23.466 -41.692 1.00 17.11 281 SER B N 1
ATOM 8018 C CA . SER B 1 260 ? -55.926 -22.792 -42.031 1.00 18.56 281 SER B CA 1
ATOM 8019 C C . SER B 1 260 ? -57.160 -23.444 -41.352 1.00 17.82 281 SER B C 1
ATOM 8020 O O . SER B 1 260 ? -58.253 -22.817 -41.244 1.00 19.21 281 SER B O 1
ATOM 8023 N N . HIS B 1 261 ? -56.992 -24.690 -40.911 1.00 16.08 282 HIS B N 1
ATOM 8024 C CA . HIS B 1 261 ? -58.093 -25.452 -40.272 1.00 17.31 282 HIS B CA 1
ATOM 8025 C C . HIS B 1 261 ? -58.076 -25.325 -38.738 1.00 16.69 282 HIS B C 1
ATOM 8026 O O . HIS B 1 261 ? -58.970 -25.848 -38.063 1.00 16.52 282 HIS B O 1
ATOM 8033 N N . LEU B 1 262 ? -57.087 -24.592 -38.200 1.00 13.09 283 LEU B N 1
ATOM 8034 C CA . LEU B 1 262 ? -56.919 -24.516 -36.766 1.00 14.74 283 LEU B CA 1
ATOM 8035 C C . LEU B 1 262 ? -57.710 -23.312 -36.250 1.00 13.71 283 LEU B C 1
ATOM 8036 O O . LEU B 1 262 ? -57.152 -22.329 -35.766 1.00 14.98 283 LEU B O 1
ATOM 8041 N N . SER B 1 263 ? -59.046 -23.390 -36.354 1.00 16.12 284 SER B N 1
ATOM 8042 C CA . SER B 1 263 ? -59.829 -22.197 -36.145 1.00 16.30 284 SER B CA 1
ATOM 8043 C C . SER B 1 263 ? -59.764 -21.646 -34.735 1.00 15.44 284 SER B C 1
ATOM 8044 O O . SER B 1 263 ? -60.024 -20.449 -34.528 1.00 18.35 284 SER B O 1
ATOM 8047 N N . ARG B 1 264 ? -59.462 -22.529 -33.777 1.00 15.87 285 ARG B N 1
ATOM 8048 C CA . ARG B 1 264 ? -59.368 -22.209 -32.371 1.00 13.42 285 ARG B CA 1
ATOM 8049 C C . ARG B 1 264 ? -57.977 -21.721 -31.914 1.00 13.95 285 ARG B C 1
ATOM 8050 O O . ARG B 1 264 ? -57.795 -21.369 -30.744 1.00 14.24 285 ARG B O 1
ATOM 8058 N N . LEU B 1 265 ? -57.015 -21.676 -32.823 1.00 13.58 286 LEU B N 1
ATOM 8059 C CA . LEU B 1 265 ? -55.627 -21.416 -32.423 1.00 13.98 286 LEU B CA 1
ATOM 8060 C C . LEU B 1 265 ? -55.495 -20.033 -31.783 1.00 11.92 286 LEU B C 1
ATOM 8061 O O . LEU B 1 265 ? -55.930 -19.029 -32.347 1.00 14.18 286 LEU B O 1
ATOM 8066 N N . GLU B 1 266 ? -54.898 -20.008 -30.605 1.00 13.89 287 GLU B N 1
ATOM 8067 C CA . GLU B 1 266 ? -54.622 -18.787 -29.839 1.00 12.41 287 GLU B CA 1
ATOM 8068 C C . GLU B 1 266 ? -53.154 -18.408 -29.873 1.00 14.05 287 GLU B C 1
ATOM 8069 O O . GLU B 1 266 ? -52.816 -17.242 -29.840 1.00 14.67 287 GLU B O 1
ATOM 8075 N N . GLY B 1 267 ? -52.285 -19.397 -29.962 1.00 12.88 288 GLY B N 1
ATOM 8076 C CA . GLY B 1 267 ? -50.852 -19.124 -29.931 1.00 11.96 288 GLY B CA 1
ATOM 8077 C C . GLY B 1 267 ? -50.108 -19.979 -30.937 1.00 11.99 288 GLY B C 1
ATOM 8078 O O . GLY B 1 267 ? -50.372 -21.190 -31.032 1.00 12.47 288 GLY B O 1
ATOM 8079 N N . LEU B 1 268 ? -49.217 -19.341 -31.704 1.00 13.71 289 LEU B N 1
ATOM 8080 C CA . LEU B 1 268 ? -48.430 -20.005 -32.732 1.00 11.85 289 LEU B CA 1
ATOM 8081 C C . LEU B 1 268 ? -46.968 -19.581 -32.583 1.00 11.01 289 LEU B C 1
ATOM 8082 O O . LEU B 1 268 ? -46.668 -18.375 -32.540 1.00 12.15 289 LEU B O 1
ATOM 8087 N N . VAL B 1 269 ? -46.101 -20.569 -32.483 1.00 11.15 290 VAL B N 1
ATOM 8088 C CA . VAL B 1 269 ? -44.646 -20.328 -32.316 1.00 10.96 290 VAL B CA 1
ATOM 8089 C C . VAL B 1 269 ? -43.933 -20.837 -33.545 1.00 11.90 290 VAL B C 1
ATOM 8090 O O . VAL B 1 269 ? -43.937 -22.054 -33.805 1.00 11.88 290 VAL B O 1
ATOM 8094 N N . LEU B 1 270 ? -43.355 -19.881 -34.275 1.00 12.66 291 LEU B N 1
ATOM 8095 C CA . LEU B 1 270 ? -42.580 -20.109 -35.511 1.00 11.33 291 LEU B CA 1
ATOM 8096 C C . LEU B 1 270 ? -41.168 -19.519 -35.338 1.00 11.07 291 LEU B C 1
ATOM 8097 O O . LEU B 1 270 ? -40.523 -19.151 -36.312 1.00 11.41 291 LEU B O 1
ATOM 8102 N N . LYS B 1 271 ? -40.715 -19.409 -34.097 1.00 10.39 292 LYS B N 1
ATOM 8103 C CA . LYS B 1 271 ? -39.390 -18.854 -33.870 1.00 10.43 292 LYS B CA 1
ATOM 8104 C C . LYS B 1 271 ? -38.305 -19.774 -34.419 1.00 10.44 292 LYS B C 1
ATOM 8105 O O . LYS B 1 271 ? -38.531 -20.972 -34.617 1.00 11.30 292 LYS B O 1
ATOM 8111 N N . ASP B 1 272 ? -37.148 -19.183 -34.696 1.00 11.88 293 ASP B N 1
ATOM 8112 C CA . ASP B 1 272 ? -35.916 -19.900 -35.045 1.00 11.03 293 ASP B CA 1
ATOM 8113 C C . ASP B 1 272 ? -36.211 -20.973 -36.105 1.00 11.37 293 ASP B C 1
ATOM 8114 O O . ASP B 1 272 ? -35.878 -22.149 -35.921 1.00 10.41 293 ASP B O 1
ATOM 8119 N N . SER B 1 273 ? -36.803 -20.502 -37.187 1.00 10.49 294 SER B N 1
ATOM 8120 C CA . SER B 1 273 ? -37.208 -21.304 -38.327 1.00 11.01 294 SER B CA 1
ATOM 8121 C C . SER B 1 273 ? -36.586 -20.886 -39.643 1.00 12.10 294 SER B C 1
ATOM 8122 O O . SER B 1 273 ? -37.032 -21.359 -40.691 1.00 12.77 294 SER B O 1
ATOM 8125 N N . SER B 1 274 ? -35.578 -19.999 -39.590 1.00 12.41 295 SER B N 1
ATOM 8126 C CA . SER B 1 274 ? -34.957 -19.482 -40.808 1.00 12.39 295 SER B CA 1
ATOM 8127 C C . SER B 1 274 ? -35.887 -18.860 -41.829 1.00 13.78 295 SER B C 1
ATOM 8128 O O . SER B 1 274 ? -35.664 -18.949 -43.064 1.00 14.02 295 SER B O 1
ATOM 8131 N N . LEU B 1 275 ? -36.961 -18.217 -41.363 1.00 10.48 296 LEU B N 1
ATOM 8132 C CA . LEU B 1 275 ? -37.874 -17.573 -42.246 1.00 12.08 296 LEU B CA 1
ATOM 8133 C C . LEU B 1 275 ? -37.372 -16.253 -42.808 1.00 11.34 296 LEU B C 1
ATOM 8134 O O . LEU B 1 275 ? -37.042 -15.337 -42.034 1.00 11.72 296 LEU B O 1
ATOM 8139 N N . TYR B 1 276 ? -37.388 -16.139 -44.145 1.00 12.07 297 TYR B N 1
ATOM 8140 C CA . TYR B 1 276 ? -37.077 -14.925 -44.841 1.00 12.68 297 TYR B CA 1
ATOM 8141 C C . TYR B 1 276 ? -38.372 -14.282 -45.352 1.00 13.69 297 TYR B C 1
ATOM 8142 O O . TYR B 1 276 ? -38.326 -13.150 -45.816 1.00 18.30 297 TYR B O 1
ATOM 8151 N N . GLN B 1 277 ? -39.495 -14.983 -45.253 1.00 15.08 298 GLN B N 1
ATOM 8152 C CA . GLN B 1 277 ? -40.774 -14.560 -45.844 1.00 17.51 298 GLN B CA 1
ATOM 8153 C C . GLN B 1 277 ? -41.878 -14.914 -44.888 1.00 17.00 298 GLN B C 1
ATOM 8154 O O . GLN B 1 277 ? -41.735 -15.882 -44.125 1.00 19.13 298 GLN B O 1
ATOM 8160 N N . LEU B 1 278 ? -42.929 -14.107 -44.889 1.00 18.14 299 LEU B N 1
ATOM 8161 C CA . LEU B 1 278 ? -44.177 -14.397 -44.172 1.00 19.03 299 LEU B CA 1
ATOM 8162 C C . LEU B 1 278 ? -45.211 -14.517 -45.282 1.00 18.00 299 LEU B C 1
ATOM 8163 O O . LEU B 1 278 ? -45.315 -13.651 -46.134 1.00 24.23 299 LEU B O 1
ATOM 8168 N N . ASN B 1 279 ? -45.937 -15.598 -45.295 1.00 17.94 300 ASN B N 1
ATOM 8169 C CA . ASN B 1 279 ? -46.991 -15.757 -46.259 1.00 15.90 300 ASN B CA 1
ATOM 8170 C C . ASN B 1 279 ? -48.287 -15.369 -45.495 1.00 16.54 300 ASN B C 1
ATOM 8171 O O . ASN B 1 279 ? -48.599 -16.005 -44.469 1.00 18.00 300 ASN B O 1
ATOM 8176 N N . PRO B 1 280 ? -48.962 -14.287 -45.937 1.00 16.20 301 PRO B N 1
ATOM 8177 C CA . PRO B 1 280 ? -50.158 -13.836 -45.218 1.00 18.15 301 PRO B CA 1
ATOM 8178 C C . PRO B 1 280 ? -51.164 -14.965 -45.103 1.00 17.97 301 PRO B C 1
ATOM 8179 O O . PRO B 1 280 ? -51.989 -14.981 -44.160 1.00 17.31 301 PRO B O 1
ATOM 8183 N N . ARG B 1 281 ? -51.095 -15.927 -46.009 1.00 17.69 302 ARG B N 1
ATOM 8184 C CA . ARG B 1 281 ? -52.079 -17.031 -45.944 1.00 18.75 302 ARG B CA 1
ATOM 8185 C C . ARG B 1 281 ? -51.912 -17.891 -44.707 1.00 17.03 302 ARG B C 1
ATOM 8186 O O . ARG B 1 281 ? -52.872 -18.560 -44.288 1.00 17.92 302 ARG B O 1
ATOM 8194 N N . TRP B 1 282 ? -50.713 -17.905 -44.108 1.00 14.82 303 TRP B N 1
ATOM 8195 C CA . TRP B 1 282 ? -50.512 -18.690 -42.910 1.00 16.00 303 TRP B CA 1
ATOM 8196 C C . TRP B 1 282 ? -51.447 -18.231 -41.764 1.00 17.84 303 TRP B C 1
ATOM 8197 O O . TRP B 1 282 ? -51.754 -19.028 -40.886 1.00 16.69 303 TRP B O 1
ATOM 8208 N N . PHE B 1 283 ? -51.825 -16.944 -41.745 1.00 17.15 304 PHE B N 1
ATOM 8209 C CA . PHE B 1 283 ? -52.520 -16.343 -40.577 1.00 20.36 304 PHE B CA 1
ATOM 8210 C C . PHE B 1 283 ? -53.976 -16.034 -40.875 1.00 25.28 304 PHE B C 1
ATOM 8211 O O . PHE B 1 283 ? -54.747 -15.675 -39.956 1.00 25.79 304 PHE B O 1
ATOM 8219 N N . ARG B 1 284 ? -54.380 -16.235 -42.116 1.00 28.84 305 ARG B N 1
ATOM 8220 C CA . ARG B 1 284 ? -55.694 -15.769 -42.556 1.00 42.44 305 ARG B CA 1
ATOM 8221 C C . ARG B 1 284 ? -56.896 -16.505 -41.946 1.00 41.00 305 ARG B C 1
ATOM 8222 O O . ARG B 1 284 ? -57.925 -15.866 -41.661 1.00 48.15 305 ARG B O 1
ATOM 8230 N N . GLY B 1 285 ? -56.813 -17.818 -41.744 1.00 37.88 306 GLY B N 1
ATOM 8231 C CA . GLY B 1 285 ? -57.928 -18.515 -41.028 1.00 37.80 306 GLY B CA 1
ATOM 8232 C C . GLY B 1 285 ? -57.905 -18.436 -39.478 1.00 30.87 306 GLY B C 1
ATOM 8233 O O . GLY B 1 285 ? -58.750 -19.025 -38.810 1.00 33.63 306 GLY B O 1
ATOM 8234 N N . LEU B 1 286 ? -56.978 -17.674 -38.914 1.00 23.62 307 LEU B N 1
ATOM 8235 C CA . LEU B 1 286 ? -56.672 -17.758 -37.482 1.00 18.42 307 LEU B CA 1
ATOM 8236 C C . LEU B 1 286 ? -57.272 -16.570 -36.682 1.00 18.98 307 LEU B C 1
ATOM 8237 O O . LEU B 1 286 ? -56.528 -15.755 -36.085 1.00 19.07 307 LEU B O 1
ATOM 8242 N N . GLY B 1 287 ? -58.614 -16.579 -36.600 1.00 22.22 308 GLY B N 1
ATOM 8243 C CA . GLY B 1 287 ? -59.383 -15.485 -36.043 1.00 23.12 308 GLY B CA 1
ATOM 8244 C C . GLY B 1 287 ? -59.270 -15.335 -34.536 1.00 23.16 308 GLY B C 1
ATOM 8245 O O . GLY B 1 287 ? -59.614 -14.295 -33.993 1.00 22.35 308 GLY B O 1
ATOM 8246 N N . ASN B 1 288 ? -58.812 -16.385 -33.862 1.00 17.21 309 ASN B N 1
ATOM 8247 C CA . ASN B 1 288 ? -58.645 -16.389 -32.425 1.00 16.88 309 ASN B CA 1
ATOM 8248 C C . ASN B 1 288 ? -57.171 -16.187 -32.023 1.00 15.13 309 ASN B C 1
ATOM 8249 O O . ASN B 1 288 ? -56.840 -16.241 -30.837 1.00 13.87 309 ASN B O 1
ATOM 8254 N N . LEU B 1 289 ? -56.306 -15.973 -33.005 1.00 15.26 310 LEU B N 1
ATOM 8255 C CA . LEU B 1 289 ? -54.912 -15.868 -32.664 1.00 13.70 310 LEU B CA 1
ATOM 8256 C C . LEU B 1 289 ? -54.583 -14.620 -31.875 1.00 13.12 310 LEU B C 1
ATOM 8257 O O . LEU B 1 289 ? -54.805 -13.515 -32.380 1.00 14.74 310 LEU B O 1
ATOM 8262 N N . THR B 1 290 ? -54.006 -14.818 -30.694 1.00 14.21 311 THR B N 1
ATOM 8263 C CA . THR B 1 290 ? -53.606 -13.692 -29.832 1.00 16.13 311 THR B CA 1
ATOM 8264 C C . THR B 1 290 ? -52.111 -13.568 -29.596 1.00 14.54 311 THR B C 1
ATOM 8265 O O . THR B 1 290 ? -51.649 -12.481 -29.238 1.00 14.45 311 THR B O 1
ATOM 8269 N N . VAL B 1 291 ? -51.341 -14.650 -29.777 1.00 13.55 312 VAL B N 1
ATOM 8270 C CA . VAL B 1 291 ? -49.895 -14.631 -29.520 1.00 13.52 312 VAL B CA 1
ATOM 8271 C C . VAL B 1 291 ? -49.157 -15.258 -30.697 1.00 14.46 312 VAL B C 1
ATOM 8272 O O . VAL B 1 291 ? -49.503 -16.367 -31.142 1.00 12.29 312 VAL B O 1
ATOM 8276 N N . LEU B 1 292 ? -48.208 -14.518 -31.251 1.00 13.60 313 LEU B N 1
ATOM 8277 C CA . LEU B 1 292 ? -47.467 -14.996 -32.414 1.00 13.00 313 LEU B CA 1
ATOM 8278 C C . LEU B 1 292 ? -45.986 -14.709 -32.177 1.00 11.90 313 LEU B C 1
ATOM 8279 O O . LEU B 1 292 ? -45.590 -13.539 -31.987 1.00 12.31 313 LEU B O 1
ATOM 8284 N N . ASP B 1 293 ? -45.176 -15.778 -32.213 1.00 12.90 314 ASP B N 1
ATOM 8285 C CA . ASP B 1 293 ? -43.718 -15.675 -31.951 1.00 10.76 314 ASP B CA 1
ATOM 8286 C C . ASP B 1 293 ? -43.000 -15.971 -33.275 1.00 10.72 314 ASP B C 1
ATOM 8287 O O . ASP B 1 293 ? -43.040 -17.142 -33.790 1.00 10.70 314 ASP B O 1
ATOM 8292 N N . LEU B 1 294 ? -42.361 -14.930 -33.801 1.00 11.32 315 LEU B N 1
ATOM 8293 C CA . LEU B 1 294 ? -41.589 -15.000 -35.077 1.00 11.09 315 LEU B CA 1
ATOM 8294 C C . LEU B 1 294 ? -40.130 -14.620 -34.840 1.00 10.33 315 LEU B C 1
ATOM 8295 O O . LEU B 1 294 ? -39.470 -14.169 -35.733 1.00 11.04 315 LEU B O 1
ATOM 8300 N N . SER B 1 295 ? -39.712 -14.771 -33.605 1.00 10.91 316 SER B N 1
ATOM 8301 C CA . SER B 1 295 ? -38.355 -14.320 -33.167 1.00 9.63 316 SER B CA 1
ATOM 8302 C C . SER B 1 295 ? -37.331 -15.226 -33.810 1.00 10.16 316 SER B C 1
ATOM 8303 O O . SER B 1 295 ? -37.633 -16.340 -34.216 1.00 11.29 316 SER B O 1
ATOM 8306 N N . GLU B 1 296 ? -36.134 -14.696 -33.924 1.00 10.83 317 GLU B N 1
ATOM 8307 C CA . GLU B 1 296 ? -34.922 -15.427 -34.302 1.00 10.57 317 GLU B CA 1
ATOM 8308 C C . GLU B 1 296 ? -35.041 -15.958 -35.761 1.00 11.84 317 GLU B C 1
ATOM 8309 O O . GLU B 1 296 ? -34.446 -17.016 -36.085 1.00 13.83 317 GLU B O 1
ATOM 8315 N N . ASN B 1 297 ? -35.775 -15.270 -36.609 1.00 11.12 318 ASN B N 1
ATOM 8316 C CA . ASN B 1 297 ? -35.816 -15.546 -38.047 1.00 9.93 318 ASN B CA 1
ATOM 8317 C C . ASN B 1 297 ? -34.954 -14.536 -38.825 1.00 11.32 318 ASN B C 1
ATOM 8318 O O . ASN B 1 297 ? -34.092 -13.903 -38.234 1.00 13.00 318 ASN B O 1
ATOM 8323 N N . PHE B 1 298 ? -35.136 -14.447 -40.128 1.00 11.83 319 PHE B N 1
ATOM 8324 C CA . PHE B 1 298 ? -34.437 -13.525 -40.966 1.00 13.17 319 PHE B CA 1
ATOM 8325 C C . PHE B 1 298 ? -35.381 -12.488 -41.554 1.00 13.36 319 PHE B C 1
ATOM 8326 O O . PHE B 1 298 ? -35.356 -12.178 -42.751 1.00 13.40 319 PHE B O 1
ATOM 8334 N N . LEU B 1 299 ? -36.264 -11.968 -40.710 1.00 13.11 320 LEU B N 1
ATOM 8335 C CA . LEU B 1 299 ? -37.402 -11.139 -41.211 1.00 13.21 320 LEU B CA 1
ATOM 8336 C C . LEU B 1 299 ? -37.163 -9.622 -41.289 1.00 11.84 320 LEU B C 1
ATOM 8337 O O . LEU B 1 299 ? -38.077 -8.832 -41.459 1.00 14.21 320 LEU B O 1
ATOM 8342 N N . TYR B 1 300 ? -35.910 -9.218 -41.188 1.00 13.15 321 TYR B N 1
ATOM 8343 C CA . TYR B 1 300 ? -35.543 -7.797 -41.130 1.00 14.95 321 TYR B CA 1
ATOM 8344 C C . TYR B 1 300 ? -36.069 -6.983 -42.317 1.00 16.55 321 TYR B C 1
ATOM 8345 O O . TYR B 1 300 ? -36.511 -5.865 -42.137 1.00 19.43 321 TYR B O 1
ATOM 8354 N N . ASP B 1 301 ? -36.024 -7.515 -43.544 1.00 16.67 322 ASP B N 1
ATOM 8355 C CA . ASP B 1 301 ? -36.513 -6.750 -44.674 1.00 17.41 322 ASP B CA 1
ATOM 8356 C C . ASP B 1 301 ? -38.002 -6.959 -44.740 1.00 18.08 322 ASP B C 1
ATOM 8357 O O . ASP B 1 301 ? -38.747 -6.034 -45.051 1.00 19.82 322 ASP B O 1
ATOM 8362 N N . CYS B 1 302 ? -38.445 -8.175 -44.421 1.00 17.33 323 CYS B N 1
ATOM 8363 C CA . CYS B 1 302 ? -39.854 -8.548 -44.480 1.00 17.70 323 CYS B CA 1
ATOM 8364 C C . CYS B 1 302 ? -40.742 -7.634 -43.671 1.00 17.68 323 CYS B C 1
ATOM 8365 O O . CYS B 1 302 ? -41.824 -7.201 -44.157 1.00 21.56 323 CYS B O 1
ATOM 8368 N N . ILE B 1 303 ? -40.279 -7.270 -42.481 1.00 16.17 324 ILE B N 1
ATOM 8369 C CA . ILE B 1 303 ? -41.094 -6.394 -41.600 1.00 18.04 324 ILE B CA 1
ATOM 8370 C C . ILE B 1 303 ? -41.286 -4.963 -42.106 1.00 17.69 324 ILE B C 1
ATOM 8371 O O . ILE B 1 303 ? -42.136 -4.253 -41.548 1.00 20.86 324 ILE B O 1
ATOM 8376 N N . THR B 1 304 ? -40.501 -4.529 -43.087 1.00 17.17 325 THR B N 1
ATOM 8377 C CA . THR B 1 304 ? -40.642 -3.212 -43.677 1.00 16.72 325 THR B CA 1
ATOM 8378 C C . THR B 1 304 ? -41.764 -3.141 -44.745 1.00 17.34 325 THR B C 1
ATOM 8379 O O . THR B 1 304 ? -42.235 -2.050 -45.082 1.00 19.70 325 THR B O 1
ATOM 8383 N N . LYS B 1 305 ? -42.215 -4.288 -45.233 1.00 18.80 326 LYS B N 1
ATOM 8384 C CA . LYS B 1 305 ? -43.151 -4.351 -46.377 1.00 23.02 326 LYS B CA 1
ATOM 8385 C C . LYS B 1 305 ? -44.341 -5.301 -46.219 1.00 21.41 326 LYS B C 1
ATOM 8386 O O . LYS B 1 305 ? -45.318 -5.173 -46.943 1.00 21.99 326 LYS B O 1
ATOM 8392 N N . THR B 1 306 ? -44.253 -6.266 -45.312 1.00 16.27 327 THR B N 1
ATOM 8393 C CA . THR B 1 306 ? -45.213 -7.340 -45.276 1.00 16.41 327 THR B CA 1
ATOM 8394 C C . THR B 1 306 ? -46.658 -6.879 -45.120 1.00 18.50 327 THR B C 1
ATOM 8395 O O . THR B 1 306 ? -46.930 -5.914 -44.380 1.00 20.56 327 THR B O 1
ATOM 8399 N N . LYS B 1 307 ? -47.558 -7.592 -45.804 1.00 18.13 328 LYS B N 1
ATOM 8400 C CA . LYS B 1 307 ? -49.004 -7.387 -45.584 1.00 20.46 328 LYS B CA 1
ATOM 8401 C C . LYS B 1 307 ? -49.572 -8.461 -44.674 1.00 18.49 328 LYS B C 1
ATOM 8402 O O . LYS B 1 307 ? -50.783 -8.533 -44.487 1.00 17.64 328 LYS B O 1
ATOM 8408 N N . ALA B 1 308 ? -48.711 -9.324 -44.113 1.00 19.16 329 ALA B N 1
ATOM 8409 C CA . ALA B 1 308 ? -49.161 -10.490 -43.357 1.00 18.21 329 ALA B CA 1
ATOM 8410 C C . ALA B 1 308 ? -49.954 -10.152 -42.077 1.00 21.44 329 ALA B C 1
ATOM 8411 O O . ALA B 1 308 ? -50.657 -11.015 -41.543 1.00 23.08 329 ALA B O 1
ATOM 8413 N N . PHE B 1 309 ? -49.822 -8.917 -41.595 1.00 19.17 330 PHE B N 1
ATOM 8414 C CA . PHE B 1 309 ? -50.519 -8.486 -40.369 1.00 19.54 330 PHE B CA 1
ATOM 8415 C C . PHE B 1 309 ? -51.833 -7.811 -40.698 1.00 22.45 330 PHE B C 1
ATOM 8416 O O . PHE B 1 309 ? -52.617 -7.417 -39.799 1.00 22.59 330 PHE B O 1
ATOM 8424 N N . GLN B 1 310 ? -52.121 -7.679 -41.988 1.00 22.09 331 GLN B N 1
ATOM 8425 C CA . GLN B 1 310 ? -53.401 -7.100 -42.407 1.00 29.48 331 GLN B CA 1
ATOM 8426 C C . GLN B 1 310 ? -54.538 -7.850 -41.741 1.00 27.30 331 GLN B C 1
ATOM 8427 O O . GLN B 1 310 ? -54.616 -9.060 -41.799 1.00 28.43 331 GLN B O 1
ATOM 8433 N N . GLY B 1 311 ? -55.443 -7.118 -41.099 1.00 31.75 332 GLY B N 1
ATOM 8434 C CA . GLY B 1 311 ? -56.624 -7.729 -40.493 1.00 39.64 332 GLY B CA 1
ATOM 8435 C C . GLY B 1 311 ? -56.489 -8.599 -39.246 1.00 39.81 332 GLY B C 1
ATOM 8436 O O . GLY B 1 311 ? -57.514 -9.021 -38.715 1.00 38.82 332 GLY B O 1
ATOM 8437 N N . LEU B 1 312 ? -55.262 -8.869 -38.767 1.00 30.13 333 LEU B N 1
ATOM 8438 C CA . LEU B 1 312 ? -55.036 -9.628 -37.531 1.00 31.77 333 LEU B CA 1
ATOM 8439 C C . LEU B 1 312 ? -55.370 -8.661 -36.370 1.00 30.60 333 LEU B C 1
ATOM 8440 O O . LEU B 1 312 ? -54.532 -8.375 -35.510 1.00 25.01 333 LEU B O 1
ATOM 8445 N N . ALA B 1 313 ? -56.613 -8.175 -36.371 1.00 29.64 334 ALA B N 1
ATOM 8446 C CA . ALA B 1 313 ? -57.081 -7.149 -35.444 1.00 25.04 334 ALA B CA 1
ATOM 8447 C C . ALA B 1 313 ? -57.303 -7.686 -34.012 1.00 23.78 334 ALA B C 1
ATOM 8448 O O . ALA B 1 313 ? -57.605 -6.891 -33.105 1.00 24.16 334 ALA B O 1
ATOM 8450 N N . GLN B 1 314 ? -57.166 -8.995 -33.825 1.00 22.84 335 GLN B N 1
ATOM 8451 C CA . GLN B 1 314 ? -57.211 -9.667 -32.494 1.00 25.25 335 GLN B CA 1
ATOM 8452 C C . GLN B 1 314 ? -55.865 -10.061 -31.862 1.00 16.64 335 GLN B C 1
ATOM 8453 O O . GLN B 1 314 ? -55.821 -10.418 -30.686 1.00 17.74 335 GLN B O 1
ATOM 8459 N N . LEU B 1 315 ? -54.774 -9.986 -32.617 1.00 18.18 336 LEU B N 1
ATOM 8460 C CA . LEU B 1 315 ? -53.486 -10.311 -32.082 1.00 14.74 336 LEU B CA 1
ATOM 8461 C C . LEU B 1 315 ? -53.105 -9.384 -30.926 1.00 13.83 336 LEU B C 1
ATOM 8462 O O . LEU B 1 315 ? -53.219 -8.167 -31.088 1.00 14.62 336 LEU B O 1
ATOM 8467 N N . ARG B 1 316 ? -52.647 -9.965 -29.806 1.00 15.70 337 ARG B N 1
ATOM 8468 C CA . ARG B 1 316 ? -52.259 -9.217 -28.603 1.00 14.19 337 ARG B CA 1
ATOM 8469 C C . ARG B 1 316 ? -50.763 -9.106 -28.340 1.00 14.71 337 ARG B C 1
ATOM 8470 O O . ARG B 1 316 ? -50.306 -8.105 -27.782 1.00 14.19 337 ARG B O 1
ATOM 8478 N N . ARG B 1 317 ? -50.004 -10.111 -28.729 1.00 14.12 338 ARG B N 1
ATOM 8479 C CA . ARG B 1 317 ? -48.553 -10.134 -28.463 1.00 12.76 338 ARG B CA 1
ATOM 8480 C C . ARG B 1 317 ? -47.856 -10.615 -29.732 1.00 13.37 338 ARG B C 1
ATOM 8481 O O . ARG B 1 317 ? -48.226 -11.639 -30.323 1.00 15.27 338 ARG B O 1
ATOM 8489 N N . LEU B 1 318 ? -46.847 -9.866 -30.152 1.00 12.91 339 LEU B N 1
ATOM 8490 C CA . LEU B 1 318 ? -46.076 -10.208 -31.354 1.00 11.26 339 LEU B CA 1
ATOM 8491 C C . LEU B 1 318 ? -44.583 -10.092 -31.037 1.00 12.31 339 LEU B C 1
ATOM 8492 O O . LEU B 1 318 ? -44.149 -9.048 -30.557 1.00 12.55 339 LEU B O 1
ATOM 8497 N N . ASN B 1 319 ? -43.835 -11.175 -31.251 1.00 10.78 340 ASN B N 1
ATOM 8498 C CA . ASN B 1 319 ? -42.407 -11.226 -30.947 1.00 10.45 340 ASN B CA 1
ATOM 8499 C C . ASN B 1 319 ? -41.670 -11.294 -32.237 1.00 10.63 340 ASN B C 1
ATOM 8500 O O . ASN B 1 319 ? -41.820 -12.296 -32.967 1.00 11.77 340 ASN B O 1
ATOM 8505 N N . LEU B 1 320 ? -40.938 -10.227 -32.572 1.00 10.91 341 LEU B N 1
ATOM 8506 C CA . LEU B 1 320 ? -40.062 -10.181 -33.755 1.00 11.99 341 LEU B CA 1
ATOM 8507 C C . LEU B 1 320 ? -38.586 -10.049 -33.365 1.00 11.21 341 LEU B C 1
ATOM 8508 O O . LEU B 1 320 ? -37.780 -9.572 -34.142 1.00 11.94 341 LEU B O 1
ATOM 8513 N N . SER B 1 321 ? -38.273 -10.391 -32.113 1.00 11.60 342 SER B N 1
ATOM 8514 C CA . SER B 1 321 ? -36.881 -10.215 -31.641 1.00 9.91 342 SER B CA 1
ATOM 8515 C C . SER B 1 321 ? -35.876 -11.065 -32.377 1.00 10.05 342 SER B C 1
ATOM 8516 O O . SER B 1 321 ? -36.190 -12.139 -32.901 1.00 10.38 342 SER B O 1
ATOM 8519 N N . PHE B 1 322 ? -34.685 -10.499 -32.446 1.00 10.05 343 PHE B N 1
ATOM 8520 C CA . PHE B 1 322 ? -33.521 -11.188 -33.041 1.00 11.55 343 PHE B CA 1
ATOM 8521 C C . PHE B 1 322 ? -33.803 -11.631 -34.482 1.00 9.82 343 PHE B C 1
ATOM 8522 O O . PHE B 1 322 ? -33.309 -12.651 -34.896 1.00 10.81 343 PHE B O 1
ATOM 8530 N N . ASN B 1 323 ? -34.527 -10.811 -35.219 1.00 9.74 344 ASN B N 1
ATOM 8531 C CA . ASN B 1 323 ? -34.600 -10.886 -36.699 1.00 10.45 344 ASN B CA 1
ATOM 8532 C C . ASN B 1 323 ? -33.536 -9.963 -37.303 1.00 11.61 344 ASN B C 1
ATOM 8533 O O . ASN B 1 323 ? -33.819 -8.948 -37.888 1.00 13.38 344 ASN B O 1
ATOM 8538 N N . TYR B 1 324 ? -32.273 -10.331 -37.065 1.00 11.68 345 TYR B N 1
ATOM 8539 C CA . TYR B 1 324 ? -31.134 -9.499 -37.446 1.00 12.50 345 TYR B CA 1
ATOM 8540 C C . TYR B 1 324 ? -30.443 -10.087 -38.645 1.00 14.36 345 TYR B C 1
ATOM 8541 O O . TYR B 1 324 ? -30.473 -11.310 -38.892 1.00 13.85 345 TYR B O 1
ATOM 8550 N N . HIS B 1 325 ? -29.777 -9.190 -39.363 1.00 15.99 346 HIS B N 1
ATOM 8551 C CA . HIS B 1 325 ? -29.001 -9.502 -40.545 1.00 19.30 346 HIS B CA 1
ATOM 8552 C C . HIS B 1 325 ? -27.650 -9.945 -40.071 1.00 22.17 346 HIS B C 1
ATOM 8553 O O . HIS B 1 325 ? -27.093 -9.320 -39.208 1.00 23.00 346 HIS B O 1
ATOM 8560 N N . LYS B 1 326 ? -27.108 -11.003 -40.676 1.00 27.65 347 LYS B N 1
ATOM 8561 C CA . LYS B 1 326 ? -25.898 -11.579 -40.141 1.00 38.45 347 LYS B CA 1
ATOM 8562 C C . LYS B 1 326 ? -24.819 -10.487 -40.011 1.00 39.40 347 LYS B C 1
ATOM 8563 O O . LYS B 1 326 ? -24.308 -10.213 -38.919 1.00 54.30 347 LYS B O 1
ATOM 8569 N N . LYS B 1 327 ? -24.580 -9.802 -41.116 1.00 26.90 348 LYS B N 1
ATOM 8570 C CA . LYS B 1 327 ? -23.406 -8.940 -41.272 1.00 39.01 348 LYS B CA 1
ATOM 8571 C C . LYS B 1 327 ? -23.597 -7.524 -40.706 1.00 40.82 348 LYS B C 1
ATOM 8572 O O . LYS B 1 327 ? -22.626 -6.890 -40.268 1.00 40.41 348 LYS B O 1
ATOM 8578 N N . VAL B 1 328 ? -24.830 -7.013 -40.721 1.00 36.01 349 VAL B N 1
ATOM 8579 C CA . VAL B 1 328 ? -25.022 -5.571 -40.601 1.00 33.02 349 VAL B CA 1
ATOM 8580 C C . VAL B 1 328 ? -26.052 -5.054 -39.594 1.00 30.78 349 VAL B C 1
ATOM 8581 O O . VAL B 1 328 ? -26.895 -5.793 -39.062 1.00 31.34 349 VAL B O 1
ATOM 8585 N N . SER B 1 329 ? -25.966 -3.752 -39.350 1.00 24.45 350 SER B N 1
ATOM 8586 C CA . SER B 1 329 ? -27.086 -2.997 -38.764 1.00 25.68 350 SER B CA 1
ATOM 8587 C C . SER B 1 329 ? -27.665 -2.115 -39.848 1.00 28.61 350 SER B C 1
ATOM 8588 O O . SER B 1 329 ? -26.984 -1.744 -40.800 1.00 28.90 350 SER B O 1
ATOM 8591 N N . PHE B 1 330 ? -28.923 -1.769 -39.691 1.00 23.13 351 PHE B N 1
ATOM 8592 C CA . PHE B 1 330 ? -29.581 -0.908 -40.642 1.00 27.27 351 PHE B CA 1
ATOM 8593 C C . PHE B 1 330 ? -29.480 0.541 -40.222 1.00 24.58 351 PHE B C 1
ATOM 8594 O O . PHE B 1 330 ? -29.482 0.855 -39.019 1.00 23.60 351 PHE B O 1
ATOM 8602 N N . ALA B 1 331 ? -29.337 1.428 -41.205 1.00 22.80 352 ALA B N 1
ATOM 8603 C CA . ALA B 1 331 ? -29.252 2.867 -40.916 1.00 21.13 352 ALA B CA 1
ATOM 8604 C C . ALA B 1 331 ? -30.565 3.286 -40.326 1.00 26.14 352 ALA B C 1
ATOM 8605 O O . ALA B 1 331 ? -30.622 4.031 -39.368 1.00 25.67 352 ALA B O 1
ATOM 8607 N N . HIS B 1 332 ? -31.611 2.789 -40.964 1.00 27.34 353 HIS B N 1
ATOM 8608 C CA . HIS B 1 332 ? -32.966 3.183 -40.711 1.00 28.57 353 HIS B CA 1
ATOM 8609 C C . HIS B 1 332 ? -33.749 1.884 -40.720 1.00 28.97 353 HIS B C 1
ATOM 8610 O O . HIS B 1 332 ? -33.276 0.851 -41.199 1.00 31.78 353 HIS B O 1
ATOM 8617 N N . LEU B 1 333 ? -34.934 1.930 -40.162 1.00 23.49 354 LEU B N 1
ATOM 8618 C CA . LEU B 1 333 ? -35.849 0.822 -40.204 1.00 23.49 354 LEU B CA 1
ATOM 8619 C C . LEU B 1 333 ? -37.200 1.479 -40.238 1.00 25.43 354 LEU B C 1
ATOM 8620 O O . LEU B 1 333 ? -37.432 2.465 -39.535 1.00 25.06 354 LEU B O 1
ATOM 8625 N N . THR B 1 334 ? -38.060 1.003 -41.112 1.00 21.08 355 THR B N 1
ATOM 8626 C CA . THR B 1 334 ? -39.440 1.533 -41.185 1.00 22.14 355 THR B CA 1
ATOM 8627 C C . THR B 1 334 ? -40.402 0.336 -41.164 1.00 22.72 355 THR B C 1
ATOM 8628 O O . THR B 1 334 ? -40.347 -0.541 -42.018 1.00 23.38 355 THR B O 1
ATOM 8632 N N . LEU B 1 335 ? -41.266 0.260 -40.162 1.00 16.51 356 LEU B N 1
ATOM 8633 C CA . LEU B 1 335 ? -42.243 -0.801 -40.105 1.00 17.65 356 LEU B CA 1
ATOM 8634 C C . LEU B 1 335 ? -43.299 -0.681 -41.210 1.00 17.54 356 LEU B C 1
ATOM 8635 O O . LEU B 1 335 ? -43.705 0.449 -41.611 1.00 19.51 356 LEU B O 1
ATOM 8640 N N . ALA B 1 336 ? -43.759 -1.842 -41.675 1.00 16.20 357 ALA B N 1
ATOM 8641 C CA . ALA B 1 336 ? -44.733 -1.956 -42.742 1.00 17.08 357 ALA B CA 1
ATOM 8642 C C . ALA B 1 336 ? -46.050 -1.288 -42.338 1.00 19.19 357 ALA B C 1
ATOM 8643 O O . ALA B 1 336 ? -46.443 -1.331 -41.156 1.00 17.26 357 ALA B O 1
ATOM 8645 N N . PRO B 1 337 ? -46.743 -0.710 -43.320 1.00 18.24 358 PRO B N 1
ATOM 8646 C CA . PRO B 1 337 ? -48.078 -0.122 -42.981 1.00 18.96 358 PRO B CA 1
ATOM 8647 C C . PRO B 1 337 ? -49.021 -1.115 -42.319 1.00 19.00 358 PRO B C 1
ATOM 8648 O O . PRO B 1 337 ? -49.833 -0.712 -41.504 1.00 22.07 358 PRO B O 1
ATOM 8652 N N . SER B 1 338 ? -48.927 -2.402 -42.645 1.00 19.58 359 SER B N 1
ATOM 8653 C CA . SER B 1 338 ? -49.868 -3.413 -42.108 1.00 18.66 359 SER B CA 1
ATOM 8654 C C . SER B 1 338 ? -49.836 -3.549 -40.571 1.00 16.03 359 SER B C 1
ATOM 8655 O O . SER B 1 338 ? -50.780 -4.097 -39.974 1.00 18.94 359 SER B O 1
ATOM 8658 N N . PHE B 1 339 ? -48.757 -3.088 -39.926 1.00 15.44 360 PHE B N 1
ATOM 8659 C CA . PHE B 1 339 ? -48.725 -3.095 -38.463 1.00 15.50 360 PHE B CA 1
ATOM 8660 C C . PHE B 1 339 ? -49.841 -2.235 -37.887 1.00 18.02 360 PHE B C 1
ATOM 8661 O O . PHE B 1 339 ? -50.288 -2.479 -36.758 1.00 16.36 360 PHE B O 1
ATOM 8669 N N . GLY B 1 340 ? -50.272 -1.246 -38.649 1.00 18.44 361 GLY B N 1
ATOM 8670 C CA . GLY B 1 340 ? -51.385 -0.372 -38.207 1.00 18.78 361 GLY B CA 1
ATOM 8671 C C . GLY B 1 340 ? -52.744 -1.024 -38.099 1.00 20.70 361 GLY B C 1
ATOM 8672 O O . GLY B 1 340 ? -53.693 -0.414 -37.508 1.00 19.76 361 GLY B O 1
ATOM 8673 N N A SER B 1 341 ? -52.887 -2.226 -38.634 0.38 19.31 362 SER B N 1
ATOM 8674 N N B SER B 1 341 ? -52.860 -2.202 -38.687 0.62 17.29 362 SER B N 1
ATOM 8675 C CA A SER B 1 341 ? -54.104 -3.027 -38.483 0.38 21.11 362 SER B CA 1
ATOM 8676 C CA B SER B 1 341 ? -54.014 -3.107 -38.582 0.62 18.27 362 SER B CA 1
ATOM 8677 C C A SER B 1 341 ? -54.151 -3.877 -37.216 0.38 18.32 362 SER B C 1
ATOM 8678 C C B SER B 1 341 ? -54.159 -3.788 -37.215 0.62 16.56 362 SER B C 1
ATOM 8679 O O A SER B 1 341 ? -55.143 -4.587 -36.970 0.38 18.94 362 SER B O 1
ATOM 8680 O O B SER B 1 341 ? -55.244 -4.268 -36.889 0.62 18.21 362 SER B O 1
ATOM 8685 N N . LEU B 1 342 ? -53.086 -3.843 -36.415 1.00 16.47 363 LEU B N 1
ATOM 8686 C CA . LEU B 1 342 ? -53.023 -4.692 -35.204 1.00 15.96 363 LEU B CA 1
ATOM 8687 C C . LEU B 1 342 ? -53.678 -3.941 -34.052 1.00 14.81 363 LEU B C 1
ATOM 8688 O O . LEU B 1 342 ? -53.062 -3.596 -33.043 1.00 18.63 363 LEU B O 1
ATOM 8693 N N . LEU B 1 343 ? -54.993 -3.740 -34.181 1.00 16.69 364 LEU B N 1
ATOM 8694 C CA . LEU B 1 343 ? -55.699 -2.886 -33.248 1.00 15.57 364 LEU B CA 1
ATOM 8695 C C . LEU B 1 343 ? -55.760 -3.397 -31.797 1.00 14.77 364 LEU B C 1
ATOM 8696 O O . LEU B 1 343 ? -55.959 -2.569 -30.839 1.00 15.12 364 LEU B O 1
ATOM 8701 N N . SER B 1 344 ? -55.609 -4.701 -31.615 1.00 15.11 365 SER B N 1
ATOM 8702 C CA . SER B 1 344 ? -55.594 -5.319 -30.275 1.00 17.50 365 SER B CA 1
ATOM 8703 C C . SER B 1 344 ? -54.206 -5.440 -29.647 1.00 13.94 365 SER B C 1
ATOM 8704 O O . SER B 1 344 ? -54.078 -6.009 -28.560 1.00 14.21 365 SER B O 1
ATOM 8707 N N . LEU B 1 345 ? -53.167 -5.023 -30.382 1.00 15.73 366 LEU B N 1
ATOM 8708 C CA . LEU B 1 345 ? -51.794 -5.306 -29.965 1.00 13.70 366 LEU B CA 1
ATOM 8709 C C . LEU B 1 345 ? -51.491 -4.622 -28.635 1.00 14.58 366 LEU B C 1
ATOM 8710 O O . LEU B 1 345 ? -51.663 -3.385 -28.519 1.00 15.06 366 LEU B O 1
ATOM 8715 N N . GLN B 1 346 ? -51.052 -5.426 -27.662 1.00 13.33 367 GLN B N 1
ATOM 8716 C CA . GLN B 1 346 ? -50.653 -4.941 -26.329 1.00 14.26 367 GLN B CA 1
ATOM 8717 C C . GLN B 1 346 ? -49.146 -4.944 -26.135 1.00 13.72 367 GLN B C 1
ATOM 8718 O O . GLN B 1 346 ? -48.580 -4.154 -25.321 1.00 14.24 367 GLN B O 1
ATOM 8724 N N . GLU B 1 347 ? -48.462 -5.837 -26.831 1.00 14.33 368 GLU B N 1
ATOM 8725 C CA . GLU B 1 347 ? -47.020 -5.982 -26.616 1.00 14.06 368 GLU B CA 1
ATOM 8726 C C . GLU B 1 347 ? -46.371 -6.272 -27.946 1.00 13.77 368 GLU B C 1
ATOM 8727 O O . GLU B 1 347 ? -46.822 -7.167 -28.670 1.00 13.01 368 GLU B O 1
ATOM 8733 N N . LEU B 1 348 ? -45.282 -5.557 -28.225 1.00 13.11 369 LEU B N 1
ATOM 8734 C CA . LEU B 1 348 ? -44.432 -5.807 -29.387 1.00 13.15 369 LEU B CA 1
ATOM 8735 C C . LEU B 1 348 ? -43.003 -5.890 -29.015 1.00 13.44 369 LEU B C 1
ATOM 8736 O O . LEU B 1 348 ? -42.459 -4.956 -28.411 1.00 12.49 369 LEU B O 1
ATOM 8741 N N . ASP B 1 349 ? -42.355 -7.007 -29.351 1.00 13.34 370 ASP B N 1
ATOM 8742 C CA . ASP B 1 349 ? -40.947 -7.206 -29.006 1.00 11.97 370 ASP B CA 1
ATOM 8743 C C . ASP B 1 349 ? -40.167 -7.077 -30.260 1.00 12.13 370 ASP B C 1
ATOM 8744 O O . ASP B 1 349 ? -40.250 -7.928 -31.120 1.00 13.35 370 ASP B O 1
ATOM 8749 N N . MET B 1 350 ? -39.344 -6.040 -30.353 1.00 11.72 371 MET B N 1
ATOM 8750 C CA . MET B 1 350 ? -38.509 -5.768 -31.520 1.00 11.98 371 MET B CA 1
ATOM 8751 C C . MET B 1 350 ? -37.021 -5.648 -31.071 1.00 13.29 371 MET B C 1
ATOM 8752 O O . MET B 1 350 ? -36.266 -4.906 -31.654 1.00 17.03 371 MET B O 1
ATOM 8757 N N . HIS B 1 351 ? -36.641 -6.351 -30.041 1.00 11.04 372 HIS B N 1
ATOM 8758 C CA . HIS B 1 351 ? -35.280 -6.233 -29.540 1.00 11.90 372 HIS B CA 1
ATOM 8759 C C . HIS B 1 351 ? -34.364 -7.102 -30.366 1.00 11.67 372 HIS B C 1
ATOM 8760 O O . HIS B 1 351 ? -34.775 -8.129 -30.920 1.00 12.51 372 HIS B O 1
ATOM 8767 N N . GLY B 1 352 ? -33.112 -6.681 -30.471 1.00 14.02 373 GLY B N 1
ATOM 8768 C CA . GLY B 1 352 ? -32.119 -7.503 -31.166 1.00 12.63 373 GLY B CA 1
ATOM 8769 C C . GLY B 1 352 ? -32.217 -7.576 -32.681 1.00 14.19 373 GLY B C 1
ATOM 8770 O O . GLY B 1 352 ? -31.783 -8.591 -33.260 1.00 13.09 373 GLY B O 1
ATOM 8771 N N . ILE B 1 353 ? -32.807 -6.572 -33.306 1.00 12.23 374 ILE B N 1
ATOM 8772 C CA . ILE B 1 353 ? -32.874 -6.451 -34.770 1.00 12.89 374 ILE B CA 1
ATOM 8773 C C . ILE B 1 353 ? -31.661 -5.719 -35.372 1.00 16.03 374 ILE B C 1
ATOM 8774 O O . ILE B 1 353 ? -31.177 -6.104 -36.443 1.00 15.82 374 ILE B O 1
ATOM 8779 N N . PHE B 1 354 ? -31.240 -4.645 -34.713 1.00 13.56 375 PHE B N 1
ATOM 8780 C CA . PHE B 1 354 ? -30.009 -3.882 -34.984 1.00 14.64 375 PHE B CA 1
ATOM 8781 C C . PHE B 1 354 ? -30.284 -2.820 -36.037 1.00 17.69 375 PHE B C 1
ATOM 8782 O O . PHE B 1 354 ? -30.205 -3.081 -37.277 1.00 17.64 375 PHE B O 1
ATOM 8790 N N . PHE B 1 355 ? -30.577 -1.613 -35.567 1.00 16.26 376 PHE B N 1
ATOM 8791 C CA . PHE B 1 355 ? -30.812 -0.466 -36.434 1.00 15.70 376 PHE B CA 1
ATOM 8792 C C . PHE B 1 355 ? -30.411 0.783 -35.688 1.00 16.77 376 PHE B C 1
ATOM 8793 O O . PHE B 1 355 ? -30.586 0.868 -34.471 1.00 14.48 376 PHE B O 1
ATOM 8801 N N . ARG B 1 356 ? -29.813 1.708 -36.404 1.00 14.55 377 ARG B N 1
ATOM 8802 C CA . ARG B 1 356 ? -29.048 2.782 -35.780 1.00 15.45 377 ARG B CA 1
ATOM 8803 C C . ARG B 1 356 ? -29.867 4.002 -35.353 1.00 18.42 377 ARG B C 1
ATOM 8804 O O . ARG B 1 356 ? -29.406 4.767 -34.521 1.00 17.61 377 ARG B O 1
ATOM 8812 N N . SER B 1 357 ? -31.005 4.215 -35.983 1.00 16.81 378 SER B N 1
ATOM 8813 C CA . SER B 1 357 ? -31.836 5.398 -35.744 1.00 17.03 378 SER B CA 1
ATOM 8814 C C . SER B 1 357 ? -33.268 5.033 -35.459 1.00 19.65 378 SER B C 1
ATOM 8815 O O . SER B 1 357 ? -33.852 4.239 -36.189 1.00 20.29 378 SER B O 1
ATOM 8818 N N . LEU B 1 358 ? -33.819 5.652 -34.412 1.00 17.69 379 LEU B N 1
ATOM 8819 C CA . LEU B 1 358 ? -35.232 5.554 -34.023 1.00 16.49 379 LEU B CA 1
ATOM 8820 C C . LEU B 1 358 ? -35.865 6.928 -34.215 1.00 17.64 379 LEU B C 1
ATOM 8821 O O . LEU B 1 358 ? -35.524 7.866 -33.500 1.00 19.27 379 LEU B O 1
ATOM 8826 N N . SER B 1 359 ? -36.712 7.058 -35.231 1.00 19.70 380 SER B N 1
ATOM 8827 C CA . SER B 1 359 ? -37.301 8.344 -35.603 1.00 22.64 380 SER B CA 1
ATOM 8828 C C . SER B 1 359 ? -38.798 8.158 -35.766 1.00 20.71 380 SER B C 1
ATOM 8829 O O . SER B 1 359 ? -39.311 7.056 -35.596 1.00 20.19 380 SER B O 1
ATOM 8832 N N . GLN B 1 360 ? -39.495 9.257 -36.115 1.00 25.24 381 GLN B N 1
ATOM 8833 C CA . GLN B 1 360 ? -40.960 9.245 -36.279 1.00 27.13 381 GLN B CA 1
ATOM 8834 C C . GLN B 1 360 ? -41.399 8.224 -37.324 1.00 25.19 381 GLN B C 1
ATOM 8835 O O . GLN B 1 360 ? -42.401 7.545 -37.144 1.00 25.50 381 GLN B O 1
ATOM 8841 N N . LYS B 1 361 ? -40.636 8.079 -38.408 1.00 23.31 382 LYS B N 1
ATOM 8842 C CA . LYS B 1 361 ? -41.014 7.133 -39.453 1.00 23.21 382 LYS B CA 1
ATOM 8843 C C . LYS B 1 361 ? -40.908 5.687 -38.981 1.00 25.83 382 LYS B C 1
ATOM 8844 O O . LYS B 1 361 ? -41.682 4.845 -39.440 1.00 23.94 382 LYS B O 1
ATOM 8850 N N . THR B 1 362 ? -39.937 5.407 -38.086 1.00 21.98 383 THR B N 1
ATOM 8851 C CA . THR B 1 362 ? -39.587 4.038 -37.684 1.00 19.27 383 THR B CA 1
ATOM 8852 C C . THR B 1 362 ? -40.801 3.251 -37.225 1.00 20.70 383 THR B C 1
ATOM 8853 O O . THR B 1 362 ? -41.042 2.139 -37.682 1.00 20.53 383 THR B O 1
ATOM 8857 N N . LEU B 1 363 ? -41.535 3.827 -36.277 1.00 17.70 384 LEU B N 1
ATOM 8858 C CA . LEU B 1 363 ? -42.642 3.149 -35.653 1.00 20.06 384 LEU B CA 1
ATOM 8859 C C . LEU B 1 363 ? -44.005 3.799 -35.960 1.00 21.42 384 LEU B C 1
ATOM 8860 O O . LEU B 1 363 ? -45.007 3.496 -35.293 1.00 18.64 384 LEU B O 1
ATOM 8865 N N . GLN B 1 364 ? -44.045 4.648 -36.989 1.00 20.39 385 GLN B N 1
ATOM 8866 C CA . GLN B 1 364 ? -45.287 5.388 -37.281 1.00 21.66 385 GLN B CA 1
ATOM 8867 C C . GLN B 1 364 ? -46.521 4.481 -37.335 1.00 19.21 385 GLN B C 1
ATOM 8868 O O . GLN B 1 364 ? -47.608 4.892 -36.879 1.00 19.84 385 GLN B O 1
ATOM 8874 N N . PRO B 1 365 ? -46.436 3.267 -37.926 1.00 17.21 386 PRO B N 1
ATOM 8875 C CA . PRO B 1 365 ? -47.714 2.502 -37.941 1.00 18.86 386 PRO B CA 1
ATOM 8876 C C . PRO B 1 365 ? -48.246 2.059 -36.569 1.00 19.02 386 PRO B C 1
ATOM 8877 O O . PRO B 1 365 ? -49.432 1.642 -36.473 1.00 20.42 386 PRO B O 1
ATOM 8881 N N . LEU B 1 366 ? -47.421 2.131 -35.527 1.00 16.42 387 LEU B N 1
ATOM 8882 C CA . LEU B 1 366 ? -47.815 1.714 -34.175 1.00 17.76 387 LEU B CA 1
ATOM 8883 C C . LEU B 1 366 ? -48.412 2.846 -33.348 1.00 17.99 387 LEU B C 1
ATOM 8884 O O . LEU B 1 366 ? -49.005 2.599 -32.253 1.00 19.29 387 LEU B O 1
ATOM 8889 N N . ALA B 1 367 ? -48.272 4.050 -33.895 1.00 18.06 388 ALA B N 1
ATOM 8890 C CA . ALA B 1 367 ? -48.372 5.300 -33.112 1.00 22.47 388 ALA B CA 1
ATOM 8891 C C . ALA B 1 367 ? -49.769 5.563 -32.664 1.00 22.92 388 ALA B C 1
ATOM 8892 O O . ALA B 1 367 ? -49.940 6.252 -31.647 1.00 26.19 388 ALA B O 1
ATOM 8894 N N . ARG B 1 368 ? -50.746 4.956 -33.341 1.00 21.49 389 ARG B N 1
ATOM 8895 C CA . ARG B 1 368 ? -52.173 5.098 -32.922 1.00 23.63 389 ARG B CA 1
ATOM 8896 C C . ARG B 1 368 ? -52.814 3.834 -32.408 1.00 26.23 389 ARG B C 1
ATOM 8897 O O . ARG B 1 368 ? -54.008 3.839 -32.077 1.00 24.65 389 ARG B O 1
ATOM 8905 N N . LEU B 1 369 ? -52.080 2.734 -32.326 1.00 20.35 390 LEU B N 1
ATOM 8906 C CA . LEU B 1 369 ? -52.677 1.482 -31.839 1.00 19.01 390 LEU B CA 1
ATOM 8907 C C . LEU B 1 369 ? -53.130 1.714 -30.400 1.00 18.01 390 LEU B C 1
ATOM 8908 O O . LEU B 1 369 ? -52.341 2.016 -29.546 1.00 18.67 390 LEU B O 1
ATOM 8913 N N . PRO B 1 370 ? -54.429 1.538 -30.118 1.00 15.57 391 PRO B N 1
ATOM 8914 C CA . PRO B 1 370 ? -54.957 2.086 -28.866 1.00 17.22 391 PRO B CA 1
ATOM 8915 C C . PRO B 1 370 ? -54.583 1.345 -27.602 1.00 17.52 391 PRO B C 1
ATOM 8916 O O . PRO B 1 370 ? -54.719 1.942 -26.481 1.00 18.57 391 PRO B O 1
ATOM 8920 N N . MET B 1 371 ? -54.199 0.052 -27.753 1.00 15.53 392 MET B N 1
ATOM 8921 C CA . MET B 1 371 ? -53.967 -0.873 -26.612 1.00 17.69 392 MET B CA 1
ATOM 8922 C C . MET B 1 371 ? -52.466 -1.247 -26.436 1.00 13.80 392 MET B C 1
ATOM 8923 O O . MET B 1 371 ? -52.160 -2.049 -25.561 1.00 15.50 392 MET B O 1
ATOM 8928 N N . LEU B 1 372 ? -51.595 -0.624 -27.215 1.00 14.26 393 LEU B N 1
ATOM 8929 C CA . LEU B 1 372 ? -50.163 -0.972 -27.189 1.00 14.20 393 LEU B CA 1
ATOM 8930 C C . LEU B 1 372 ? -49.515 -0.451 -25.892 1.00 13.55 393 LEU B C 1
ATOM 8931 O O . LEU B 1 372 ? -49.366 0.781 -25.707 1.00 15.87 393 LEU B O 1
ATOM 8936 N N . GLN B 1 373 ? -49.199 -1.384 -24.979 1.00 14.71 394 GLN B N 1
ATOM 8937 C CA . GLN B 1 373 ? -48.742 -1.091 -23.594 1.00 15.23 394 GLN B CA 1
ATOM 8938 C C . GLN B 1 373 ? -47.234 -1.278 -23.387 1.00 12.75 394 GLN B C 1
ATOM 8939 O O . GLN B 1 373 ? -46.622 -0.526 -22.615 1.00 13.61 394 GLN B O 1
ATOM 8945 N N . ARG B 1 374 ? -46.621 -2.273 -24.059 1.00 13.89 395 ARG B N 1
ATOM 8946 C CA . ARG B 1 374 ? -45.254 -2.642 -23.829 1.00 14.47 395 ARG B CA 1
ATOM 8947 C C . ARG B 1 374 ? -44.508 -2.717 -25.133 1.00 13.78 395 ARG B C 1
ATOM 8948 O O . ARG B 1 374 ? -44.932 -3.396 -26.071 1.00 13.57 395 ARG B O 1
ATOM 8956 N N 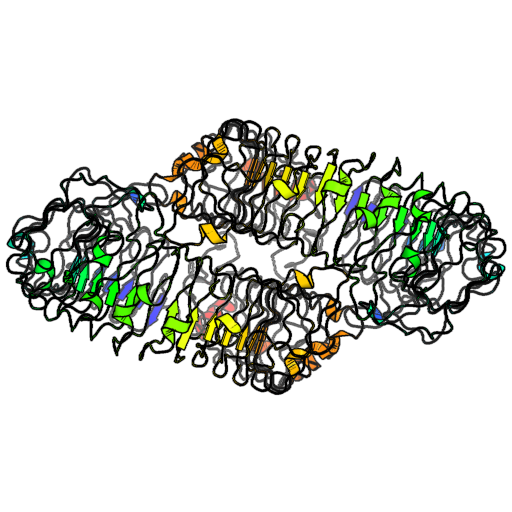A LEU B 1 375 ? -43.369 -2.048 -25.182 0.50 11.17 396 LEU B N 1
ATOM 8957 N N B LEU B 1 375 ? -43.419 -1.958 -25.218 0.50 13.16 396 LEU B N 1
ATOM 8958 C CA A LEU B 1 375 ? -42.591 -1.991 -26.405 0.50 10.51 396 LEU B CA 1
ATOM 8959 C CA B LEU B 1 375 ? -42.542 -1.957 -26.386 0.50 13.79 396 LEU B CA 1
ATOM 8960 C C A LEU B 1 375 ? -41.113 -2.214 -26.096 0.50 10.63 396 LEU B C 1
ATOM 8961 C C B LEU B 1 375 ? -41.146 -2.344 -25.928 0.50 12.30 396 LEU B C 1
ATOM 8962 O O A LEU B 1 375 ? -40.438 -1.347 -25.468 0.50 9.81 396 LEU B O 1
ATOM 8963 O O B LEU B 1 375 ? -40.556 -1.748 -25.007 0.50 11.63 396 LEU B O 1
ATOM 8972 N N . TYR B 1 376 ? -40.591 -3.351 -26.581 1.00 12.90 397 TYR B N 1
ATOM 8973 C CA . TYR B 1 376 ? -39.247 -3.826 -26.275 1.00 12.57 397 TYR B CA 1
ATOM 8974 C C . TYR B 1 376 ? -38.313 -3.499 -27.444 1.00 12.90 397 TYR B C 1
ATOM 8975 O O . TYR B 1 376 ? -38.459 -4.039 -28.561 1.00 14.01 397 TYR B O 1
ATOM 8984 N N . LEU B 1 377 ? -37.408 -2.542 -27.227 1.00 11.58 398 LEU B N 1
ATOM 8985 C CA . LEU B 1 377 ? -36.480 -2.031 -28.267 1.00 11.42 398 LEU B CA 1
ATOM 8986 C C . LEU B 1 377 ? -35.007 -2.158 -27.823 1.00 10.98 398 LEU B C 1
ATOM 8987 O O . LEU B 1 377 ? -34.106 -1.475 -28.346 1.00 11.70 398 LEU B O 1
ATOM 8992 N N . GLN B 1 378 ? -34.771 -3.001 -26.836 1.00 10.93 399 GLN B N 1
ATOM 8993 C CA . GLN B 1 378 ? -33.430 -3.176 -26.271 1.00 11.48 399 GLN B CA 1
ATOM 8994 C C . GLN B 1 378 ? -32.456 -3.855 -27.263 1.00 11.79 399 GLN B C 1
ATOM 8995 O O . GLN B 1 378 ? -32.882 -4.479 -28.234 1.00 12.68 399 GLN B O 1
ATOM 9001 N N . MET B 1 379 ? -31.148 -3.660 -27.076 1.00 11.69 400 MET B N 1
ATOM 9002 C CA . MET B 1 379 ? -30.159 -4.429 -27.814 1.00 13.26 400 MET B CA 1
ATOM 9003 C C . MET B 1 379 ? -30.246 -4.227 -29.289 1.00 12.54 400 MET B C 1
ATOM 9004 O O . MET B 1 379 ? -30.149 -5.178 -30.042 1.00 14.11 400 MET B O 1
ATOM 9009 N N . ASN B 1 380 ? -30.474 -2.992 -29.712 1.00 11.41 401 ASN B N 1
ATOM 9010 C CA . ASN B 1 380 ? -30.583 -2.619 -31.100 1.00 11.56 401 ASN B CA 1
ATOM 9011 C C . ASN B 1 380 ? -29.494 -1.754 -31.673 1.00 12.94 401 ASN B C 1
ATOM 9012 O O . ASN B 1 380 ? -29.543 -1.414 -32.869 1.00 12.19 401 ASN B O 1
ATOM 9017 N N . PHE B 1 381 ? -28.474 -1.461 -30.866 1.00 12.89 402 PHE B N 1
ATOM 9018 C CA . PHE B 1 381 ? -27.375 -0.597 -31.300 1.00 14.70 402 PHE B CA 1
ATOM 9019 C C . PHE B 1 381 ? -27.854 0.748 -31.828 1.00 17.11 402 PHE B C 1
ATOM 9020 O O . PHE B 1 381 ? -27.260 1.309 -32.744 1.00 16.91 402 PHE B O 1
ATOM 9028 N N . ILE B 1 382 ? -28.984 1.248 -31.275 1.00 12.88 403 ILE B N 1
ATOM 9029 C CA . ILE B 1 382 ? -29.538 2.534 -31.654 1.00 13.36 403 ILE B CA 1
ATOM 9030 C C . ILE B 1 382 ? -28.622 3.647 -31.130 1.00 13.37 403 ILE B C 1
ATOM 9031 O O . ILE B 1 382 ? -28.313 3.678 -29.949 1.00 13.85 403 ILE B O 1
ATOM 9036 N N A ASN B 1 383 ? -28.194 4.529 -32.011 0.53 13.23 404 ASN B N 1
ATOM 9037 N N B ASN B 1 383 ? -28.202 4.513 -32.049 0.47 13.34 404 ASN B N 1
ATOM 9038 C CA A ASN B 1 383 ? -27.334 5.634 -31.536 0.53 14.72 404 ASN B CA 1
ATOM 9039 C CA B ASN B 1 383 ? -27.330 5.675 -31.728 0.47 15.17 404 ASN B CA 1
ATOM 9040 C C A ASN B 1 383 ? -27.977 7.017 -31.663 0.53 16.90 404 ASN B C 1
ATOM 9041 C C B ASN B 1 383 ? -28.122 6.939 -31.513 0.47 16.81 404 ASN B C 1
ATOM 9042 O O A ASN B 1 383 ? -27.391 7.990 -31.144 0.53 17.26 404 ASN B O 1
ATOM 9043 O O B ASN B 1 383 ? -27.803 7.753 -30.639 0.47 18.92 404 ASN B O 1
ATOM 9052 N N . GLN B 1 384 ? -29.132 7.108 -32.353 1.00 17.83 405 GLN B N 1
ATOM 9053 C CA . GLN B 1 384 ? -29.987 8.311 -32.374 1.00 18.36 405 GLN B CA 1
ATOM 9054 C C . GLN B 1 384 ? -31.407 7.902 -32.089 1.00 16.59 405 GLN B C 1
ATOM 9055 O O . GLN B 1 384 ? -31.978 7.079 -32.803 1.00 17.02 405 GLN B O 1
ATOM 9061 N N . ALA B 1 385 ? -32.016 8.520 -31.088 1.00 17.59 406 ALA B N 1
ATOM 9062 C CA . ALA B 1 385 ? -33.385 8.222 -30.734 1.00 16.31 406 ALA B CA 1
ATOM 9063 C C . ALA B 1 385 ? -34.134 9.509 -30.409 1.00 16.79 406 ALA B C 1
ATOM 9064 O O . ALA B 1 385 ? -33.719 10.214 -29.470 1.00 20.08 406 ALA B O 1
ATOM 9066 N N . GLN B 1 386 ? -35.182 9.794 -31.171 1.00 17.40 407 GLN B N 1
ATOM 9067 C CA . GLN B 1 386 ? -36.128 10.883 -30.854 1.00 19.32 407 GLN B CA 1
ATOM 9068 C C . GLN B 1 386 ? -37.204 10.376 -29.911 1.00 17.33 407 GLN B C 1
ATOM 9069 O O . GLN B 1 386 ? -38.199 9.839 -30.344 1.00 17.68 407 GLN B O 1
ATOM 9075 N N . LEU B 1 387 ? -36.988 10.556 -28.617 1.00 16.39 408 LEU B N 1
ATOM 9076 C CA . LEU B 1 387 ? -37.904 9.991 -27.629 1.00 17.37 408 LEU B CA 1
ATOM 9077 C C . LEU B 1 387 ? -39.255 10.690 -27.666 1.00 17.65 408 LEU B C 1
ATOM 9078 O O . LEU B 1 387 ? -40.244 10.131 -27.199 1.00 17.76 408 LEU B O 1
ATOM 9083 N N . GLY B 1 388 ? -39.316 11.877 -28.273 1.00 19.78 409 GLY B N 1
ATOM 9084 C CA . GLY B 1 388 ? -40.591 12.551 -28.482 1.00 19.91 409 GLY B CA 1
ATOM 9085 C C . GLY B 1 388 ? -41.629 11.806 -29.289 1.00 19.79 409 GLY B C 1
ATOM 9086 O O . GLY B 1 388 ? -42.845 12.090 -29.137 1.00 21.62 409 GLY B O 1
ATOM 9087 N N . ILE B 1 389 ? -41.204 10.822 -30.089 1.00 18.54 410 ILE B N 1
ATOM 9088 C CA . ILE B 1 389 ? -42.133 10.020 -30.864 1.00 19.65 410 ILE B CA 1
ATOM 9089 C C . ILE B 1 389 ? -43.177 9.342 -29.992 1.00 21.03 410 ILE B C 1
ATOM 9090 O O . ILE B 1 389 ? -44.293 9.054 -30.461 1.00 23.21 410 ILE B O 1
ATOM 9095 N N . PHE B 1 390 ? -42.856 9.102 -28.729 1.00 18.12 411 PHE B N 1
ATOM 9096 C CA . PHE B 1 390 ? -43.749 8.355 -27.859 1.00 18.60 411 PHE B CA 1
ATOM 9097 C C . PHE B 1 390 ? -44.816 9.192 -27.215 1.00 23.44 411 PHE B C 1
ATOM 9098 O O . PHE B 1 390 ? -45.765 8.628 -26.648 1.00 22.05 411 PHE B O 1
ATOM 9106 N N . LYS B 1 391 ? -44.697 10.512 -27.306 1.00 22.44 412 LYS B N 1
ATOM 9107 C CA . LYS B 1 391 ? -45.591 11.373 -26.516 1.00 27.42 412 LYS B CA 1
ATOM 9108 C C . LYS B 1 391 ? -47.052 10.989 -26.736 1.00 28.72 412 LYS B C 1
ATOM 9109 O O . LYS B 1 391 ? -47.817 10.827 -25.751 1.00 30.08 412 LYS B O 1
ATOM 9115 N N . ASP B 1 392 ? -47.427 10.842 -28.004 1.00 26.37 413 ASP B N 1
ATOM 9116 C CA . ASP B 1 392 ? -48.827 10.614 -28.355 1.00 36.04 413 ASP B CA 1
ATOM 9117 C C . ASP B 1 392 ? -49.248 9.137 -28.537 1.00 34.34 413 ASP B C 1
ATOM 9118 O O . ASP B 1 392 ? -50.406 8.897 -28.904 1.00 29.87 413 ASP B O 1
ATOM 9123 N N . PHE B 1 393 ? -48.363 8.165 -28.256 1.00 22.28 414 PHE B N 1
ATOM 9124 C CA . PHE B 1 393 ? -48.782 6.736 -28.231 1.00 21.38 414 PHE B CA 1
ATOM 9125 C C . PHE B 1 393 ? -49.824 6.668 -27.108 1.00 23.18 414 PHE B C 1
ATOM 9126 O O . PHE B 1 393 ? -49.517 7.015 -25.974 1.00 26.86 414 PHE B O 1
ATOM 9134 N N . PRO B 1 394 ? -51.059 6.255 -27.409 1.00 20.72 415 PRO B N 1
ATOM 9135 C CA . PRO B 1 394 ? -52.122 6.409 -26.390 1.00 24.61 415 PRO B CA 1
ATOM 9136 C C . PRO B 1 394 ? -52.113 5.442 -25.195 1.00 23.52 415 PRO B C 1
ATOM 9137 O O . PRO B 1 394 ? -52.703 5.749 -24.146 1.00 29.75 415 PRO B O 1
ATOM 9141 N N . GLY B 1 395 ? -51.496 4.278 -25.338 1.00 19.52 416 GLY B N 1
ATOM 9142 C CA . GLY B 1 395 ? -51.599 3.276 -24.289 1.00 16.50 416 GLY B CA 1
ATOM 9143 C C . GLY B 1 395 ? -50.342 2.831 -23.609 1.00 14.99 416 GLY B C 1
ATOM 9144 O O . GLY B 1 395 ? -50.393 1.927 -22.780 1.00 15.72 416 GLY B O 1
ATOM 9145 N N . LEU B 1 396 ? -49.240 3.489 -23.949 1.00 16.70 417 LEU B N 1
ATOM 9146 C CA . LEU B 1 396 ? -47.905 3.013 -23.552 1.00 16.88 417 LEU B CA 1
ATOM 9147 C C . LEU B 1 396 ? -47.710 3.032 -22.049 1.00 15.03 417 LEU B C 1
ATOM 9148 O O . LEU B 1 396 ? -47.939 4.067 -21.411 1.00 16.62 417 LEU B O 1
ATOM 9153 N N . ARG B 1 397 ? -47.336 1.883 -21.489 1.00 14.56 418 ARG B N 1
ATOM 9154 C CA . ARG B 1 397 ? -46.936 1.747 -20.106 1.00 15.80 418 ARG B CA 1
ATOM 9155 C C . ARG B 1 397 ? -45.441 1.566 -19.932 1.00 15.10 418 ARG B C 1
ATOM 9156 O O . ARG B 1 397 ? -44.868 1.846 -18.871 1.00 16.34 418 ARG B O 1
ATOM 9164 N N . TYR B 1 398 ? -44.806 0.939 -20.909 1.00 14.95 419 TYR B N 1
ATOM 9165 C CA . TYR B 1 398 ? -43.429 0.485 -20.683 1.00 13.34 419 TYR B CA 1
ATOM 9166 C C . TYR B 1 398 ? -42.655 0.461 -21.988 1.00 13.29 419 TYR B C 1
ATOM 9167 O O . TYR B 1 398 ? -43.105 -0.127 -22.970 1.00 13.17 419 TYR B O 1
ATOM 9176 N N . ILE B 1 399 ? -41.521 1.137 -21.984 1.00 12.64 420 ILE B N 1
ATOM 9177 C CA . ILE B 1 399 ? -40.607 1.129 -23.106 1.00 14.50 420 ILE B CA 1
ATOM 9178 C C . ILE B 1 399 ? -39.246 0.640 -22.602 1.00 13.52 420 ILE B C 1
ATOM 9179 O O . ILE B 1 399 ? -38.661 1.251 -21.703 1.00 12.74 420 ILE B O 1
ATOM 9184 N N . ASP B 1 400 ? -38.706 -0.402 -23.220 1.00 12.46 421 ASP B N 1
ATOM 9185 C CA . ASP B 1 400 ? -37.373 -0.873 -22.906 1.00 13.79 421 ASP B CA 1
ATOM 9186 C C . ASP B 1 400 ? -36.434 -0.435 -24.023 1.00 13.10 421 ASP B C 1
ATOM 9187 O O . ASP B 1 400 ? -36.468 -0.979 -25.118 1.00 11.41 421 ASP B O 1
ATOM 9192 N N . LEU B 1 401 ? -35.620 0.567 -23.744 1.00 12.31 422 LEU B N 1
ATOM 9193 C CA . LEU B 1 401 ? -34.613 0.989 -24.719 1.00 12.26 422 LEU B CA 1
ATOM 9194 C C . LEU B 1 401 ? -33.190 0.726 -24.185 1.00 10.90 422 LEU B C 1
ATOM 9195 O O . LEU B 1 401 ? -32.181 1.379 -24.615 1.00 10.84 422 LEU B O 1
ATOM 9200 N N . SER B 1 402 ? -33.110 -0.192 -23.234 1.00 10.09 423 SER B N 1
ATOM 9201 C CA . SER B 1 402 ? -31.812 -0.588 -22.633 1.00 11.79 423 SER B CA 1
ATOM 9202 C C . SER B 1 402 ? -30.853 -1.237 -23.668 1.00 12.65 423 SER B C 1
ATOM 9203 O O . SER B 1 402 ? -31.252 -1.732 -24.745 1.00 11.85 423 SER B O 1
ATOM 9206 N N . ASP B 1 403 ? -29.577 -1.195 -23.317 1.00 11.83 424 ASP B N 1
ATOM 9207 C CA . ASP B 1 403 ? -28.541 -1.834 -24.114 1.00 12.25 424 ASP B CA 1
ATOM 9208 C C . ASP B 1 403 ? -28.576 -1.279 -25.543 1.00 12.23 424 ASP B C 1
ATOM 9209 O O . ASP B 1 403 ? -28.580 -1.998 -26.553 1.00 13.72 424 ASP B O 1
ATOM 9214 N N . ASN B 1 404 ? -28.488 0.044 -25.639 1.00 13.14 425 ASN B N 1
ATOM 9215 C CA . ASN B 1 404 ? -28.416 0.775 -26.898 1.00 11.30 425 ASN B CA 1
ATOM 9216 C C . ASN B 1 404 ? -27.258 1.748 -26.724 1.00 12.18 425 ASN B C 1
ATOM 9217 O O . ASN B 1 404 ? -26.507 1.653 -25.709 1.00 13.59 425 ASN B O 1
ATOM 9222 N N . ARG B 1 405 ? -27.099 2.632 -27.699 1.00 12.98 426 ARG B N 1
ATOM 9223 C CA . ARG B 1 405 ? -25.928 3.560 -27.726 1.00 15.43 426 ARG B CA 1
ATOM 9224 C C . ARG B 1 405 ? -26.412 5.002 -27.808 1.00 16.38 426 ARG B C 1
ATOM 9225 O O . ARG B 1 405 ? -25.769 5.860 -28.398 1.00 16.30 426 ARG B O 1
ATOM 9233 N N . ILE B 1 406 ? -27.545 5.254 -27.167 1.00 13.59 427 ILE B N 1
ATOM 9234 C CA . ILE B 1 406 ? -28.139 6.612 -27.067 1.00 15.56 427 ILE B CA 1
ATOM 9235 C C . ILE B 1 406 ? -27.279 7.446 -26.107 1.00 17.00 427 ILE B C 1
ATOM 9236 O O . ILE B 1 406 ? -26.841 6.926 -25.072 1.00 17.50 427 ILE B O 1
ATOM 9241 N N . SER B 1 407 ? -26.969 8.694 -26.490 1.00 16.94 428 SER B N 1
ATOM 9242 C CA . SER B 1 407 ? -26.086 9.554 -25.698 1.00 17.93 428 SER B CA 1
ATOM 9243 C C . SER B 1 407 ? -26.626 10.957 -25.474 1.00 21.47 428 SER B C 1
ATOM 9244 O O . SER B 1 407 ? -25.978 11.793 -24.796 1.00 21.54 428 SER B O 1
ATOM 9247 N N . GLY B 1 408 ? -27.820 11.224 -25.974 1.00 19.62 429 GLY B N 1
ATOM 9248 C CA . GLY B 1 408 ? -28.462 12.505 -25.776 1.00 23.92 429 GLY B CA 1
ATOM 9249 C C . GLY B 1 408 ? -29.595 12.754 -26.738 1.00 23.63 429 GLY B C 1
ATOM 9250 O O . GLY B 1 408 ? -30.201 11.826 -27.306 1.00 20.90 429 GLY B O 1
ATOM 9251 N N . ALA B 1 409 ? -29.949 14.028 -26.887 1.00 23.07 430 ALA B N 1
ATOM 9252 C CA . ALA B 1 409 ? -30.987 14.404 -27.816 1.00 23.42 430 ALA B CA 1
ATOM 9253 C C . ALA B 1 409 ? -30.525 14.156 -29.249 1.00 22.77 430 ALA B C 1
ATOM 9254 O O . ALA B 1 409 ? -29.320 14.193 -29.523 1.00 26.86 430 ALA B O 1
ATOM 9256 N N . VAL B 1 410 ? -31.478 13.971 -30.155 1.00 27.18 431 VAL B N 1
ATOM 9257 C CA . VAL B 1 410 ? -31.132 13.784 -31.577 1.00 28.54 431 VAL B CA 1
ATOM 9258 C C . VAL B 1 410 ? -30.300 14.982 -32.062 1.00 33.14 431 VAL B C 1
ATOM 9259 O O . VAL B 1 410 ? -30.579 16.113 -31.691 1.00 29.09 431 VAL B O 1
ATOM 9263 N N . GLU B 1 411 ? -29.295 14.716 -32.899 1.00 35.40 432 GLU B N 1
ATOM 9264 C CA . GLU B 1 411 ? -28.395 15.751 -33.467 1.00 44.15 432 GLU B CA 1
ATOM 9265 C C . GLU B 1 411 ? -29.047 17.073 -33.908 1.00 48.47 432 GLU B C 1
ATOM 9266 O O . GLU B 1 411 ? -30.096 17.085 -34.561 1.00 58.47 432 GLU B O 1
ATOM 9272 N N . SER B 1 442 ? -36.000 -5.674 -0.008 1.00 54.35 463 SER B N 1
ATOM 9273 C CA . SER B 1 442 ? -35.659 -5.187 -1.349 1.00 54.66 463 SER B CA 1
ATOM 9274 C C . SER B 1 442 ? -36.542 -4.001 -1.734 1.00 52.12 463 SER B C 1
ATOM 9275 O O . SER B 1 442 ? -36.079 -2.846 -1.704 1.00 40.22 463 SER B O 1
ATOM 9278 N N . GLU B 1 443 ? -37.803 -4.282 -2.074 1.00 44.82 464 GLU B N 1
ATOM 9279 C CA . GLU B 1 443 ? -38.764 -3.221 -2.406 1.00 45.33 464 GLU B CA 1
ATOM 9280 C C . GLU B 1 443 ? -39.066 -2.366 -1.177 1.00 39.83 464 GLU B C 1
ATOM 9281 O O . GLU B 1 443 ? -39.554 -1.232 -1.299 1.00 40.89 464 GLU B O 1
ATOM 9287 N N . ASP B 1 444 ? -38.748 -2.895 0.005 1.00 35.22 465 ASP B N 1
ATOM 9288 C CA . ASP B 1 444 ? -38.858 -2.116 1.239 1.00 34.83 465 ASP B CA 1
ATOM 9289 C C . ASP B 1 444 ? -37.888 -0.924 1.170 1.00 28.60 465 ASP B C 1
ATOM 9290 O O . ASP B 1 444 ? -38.210 0.161 1.692 1.00 26.96 465 ASP B O 1
ATOM 9295 N N . PHE B 1 445 ? -36.732 -1.118 0.522 1.00 24.25 466 PHE B N 1
ATOM 9296 C CA . PHE B 1 445 ? -35.737 -0.046 0.384 1.00 21.03 466 PHE B CA 1
ATOM 9297 C C . PHE B 1 445 ? -35.804 0.709 -0.946 1.00 21.72 466 PHE B C 1
ATOM 9298 O O . PHE B 1 445 ? -35.416 1.888 -1.025 1.00 19.02 466 PHE B O 1
ATOM 9306 N N . MET B 1 446 ? -36.225 0.033 -2.001 1.00 18.72 467 MET B N 1
ATOM 9307 C CA . MET B 1 446 ? -36.390 0.695 -3.277 1.00 18.17 467 MET B CA 1
ATOM 9308 C C . MET B 1 446 ? -37.545 0.056 -4.014 1.00 21.82 467 MET B C 1
ATOM 9309 O O . MET B 1 446 ? -37.472 -1.128 -4.342 1.00 24.37 467 MET B O 1
ATOM 9314 N N . PRO B 1 447 ? -38.584 0.840 -4.303 1.00 18.66 468 PRO B N 1
ATOM 9315 C CA . PRO B 1 447 ? -39.733 0.254 -5.002 1.00 20.10 468 PRO B CA 1
ATOM 9316 C C . PRO B 1 447 ? -39.433 -0.081 -6.453 1.00 25.23 468 PRO B C 1
ATOM 9317 O O . PRO B 1 447 ? -38.524 0.479 -7.044 1.00 21.46 468 PRO B O 1
ATOM 9321 N N . SER B 1 448 ? -40.199 -1.005 -7.021 1.00 27.06 469 SER B N 1
ATOM 9322 C CA . SER B 1 448 ? -40.106 -1.225 -8.446 1.00 27.22 469 SER B CA 1
ATOM 9323 C C . SER B 1 448 ? -41.069 -0.287 -9.162 1.00 25.64 469 SER B C 1
ATOM 9324 O O . SER B 1 448 ? -41.909 0.405 -8.548 1.00 26.28 469 SER B O 1
ATOM 9327 N N . CYS B 1 449 ? -40.985 -0.321 -10.483 1.00 19.14 470 CYS B N 1
ATOM 9328 C CA . CYS B 1 449 ? -41.806 0.526 -11.338 1.00 19.61 470 CYS B CA 1
ATOM 9329 C C . CYS B 1 449 ? -42.950 -0.245 -11.988 1.00 19.89 470 CYS B C 1
ATOM 9330 O O . CYS B 1 449 ? -43.706 0.323 -12.790 1.00 20.57 470 CYS B O 1
ATOM 9333 N N . LYS B 1 450 ? -43.132 -1.486 -11.546 1.00 25.75 471 LYS B N 1
ATOM 9334 C CA . LYS B 1 450 ? -44.089 -2.375 -12.218 1.00 29.55 471 LYS B CA 1
ATOM 9335 C C . LYS B 1 450 ? -45.530 -1.885 -12.126 1.00 27.65 471 LYS B C 1
ATOM 9336 O O . LYS B 1 450 ? -46.300 -2.084 -13.062 1.00 31.92 471 LYS B O 1
ATOM 9342 N N . ASN B 1 451 ? -45.885 -1.205 -11.043 1.00 30.48 472 ASN B N 1
ATOM 9343 C CA . ASN B 1 451 ? -47.256 -0.740 -10.826 1.00 32.51 472 ASN B CA 1
ATOM 9344 C C . ASN B 1 451 ? -47.530 0.661 -11.370 1.00 30.71 472 ASN B C 1
ATOM 9345 O O . ASN B 1 451 ? -48.655 1.141 -11.308 1.00 36.83 472 ASN B O 1
ATOM 9350 N N . LEU B 1 452 ? -46.504 1.321 -11.916 1.00 23.66 473 LEU B N 1
ATOM 9351 C CA . LEU B 1 452 ? -46.620 2.672 -12.411 1.00 21.24 473 LEU B CA 1
ATOM 9352 C C . LEU B 1 452 ? -47.184 2.787 -13.829 1.00 20.86 473 LEU B C 1
ATOM 9353 O O . LEU B 1 452 ? -47.217 1.801 -14.593 1.00 24.50 473 LEU B O 1
ATOM 9358 N N . SER B 1 453 ? -47.632 3.986 -14.173 1.00 21.67 474 SER B N 1
ATOM 9359 C CA . SER B 1 453 ? -48.386 4.209 -15.408 1.00 23.42 474 SER B CA 1
ATOM 9360 C C . SER B 1 453 ? -47.468 4.221 -16.626 1.00 18.92 474 SER B C 1
ATOM 9361 O O . SER B 1 453 ? -47.878 3.855 -17.729 1.00 19.76 474 SER B O 1
ATOM 9364 N N . PHE B 1 454 ? -46.236 4.710 -16.458 1.00 18.43 475 PHE B N 1
ATOM 9365 C CA . PHE B 1 454 ? -45.388 4.912 -17.624 1.00 15.73 475 PHE B CA 1
ATOM 9366 C C . PHE B 1 454 ? -43.919 4.901 -17.249 1.00 15.02 475 PHE B C 1
ATOM 9367 O O . PHE B 1 454 ? -43.473 5.756 -16.479 1.00 15.78 475 PHE B O 1
ATOM 9375 N N . THR B 1 455 ? -43.190 3.938 -17.798 1.00 14.30 476 THR B N 1
ATOM 9376 C CA . THR B 1 455 ? -41.811 3.646 -17.407 1.00 12.52 476 THR B CA 1
ATOM 9377 C C . THR B 1 455 ? -40.958 3.560 -18.679 1.00 14.03 476 THR B C 1
ATOM 9378 O O . THR B 1 455 ? -41.386 2.976 -19.687 1.00 11.70 476 THR B O 1
ATOM 9382 N N . LEU B 1 456 ? -39.817 4.229 -18.658 1.00 11.32 477 LEU B N 1
ATOM 9383 C CA . LEU B 1 456 ? -38.821 4.174 -19.730 1.00 11.43 477 LEU B CA 1
ATOM 9384 C C . LEU B 1 456 ? -37.481 3.659 -19.141 1.00 11.54 477 LEU B C 1
ATOM 9385 O O . LEU B 1 456 ? -36.943 4.204 -18.208 1.00 12.17 477 LEU B O 1
ATOM 9390 N N . ASP B 1 457 ? -36.966 2.595 -19.741 1.00 11.65 478 ASP B N 1
ATOM 9391 C CA . ASP B 1 457 ? -35.685 2.009 -19.373 1.00 11.82 478 ASP B CA 1
ATOM 9392 C C . ASP B 1 457 ? -34.673 2.407 -20.411 1.00 11.10 478 ASP B C 1
ATOM 9393 O O . ASP B 1 457 ? -34.722 1.956 -21.525 1.00 10.71 478 ASP B O 1
ATOM 9398 N N . LEU B 1 458 ? -33.767 3.317 -20.011 1.00 12.04 479 LEU B N 1
ATOM 9399 C CA . LEU B 1 458 ? -32.661 3.769 -20.854 1.00 13.57 479 LEU B CA 1
ATOM 9400 C C . LEU B 1 458 ? -31.347 3.326 -20.213 1.00 12.51 479 LEU B C 1
ATOM 9401 O O . LEU B 1 458 ? -30.279 3.936 -20.429 1.00 12.58 479 LEU B O 1
ATOM 9406 N N A SER B 1 459 ? -31.405 2.249 -19.431 0.50 12.04 480 SER B N 1
ATOM 9407 N N B SER B 1 459 ? -31.403 2.257 -19.422 0.50 11.77 480 SER B N 1
ATOM 9408 C CA A SER B 1 459 ? -30.192 1.715 -18.779 0.50 11.83 480 SER B CA 1
ATOM 9409 C CA B SER B 1 459 ? -30.172 1.731 -18.812 0.50 11.41 480 SER B CA 1
ATOM 9410 C C A SER B 1 459 ? -29.269 1.068 -19.787 0.50 12.53 480 SER B C 1
ATOM 9411 C C B SER B 1 459 ? -29.220 1.246 -19.881 0.50 12.08 480 SER B C 1
ATOM 9412 O O A SER B 1 459 ? -29.706 0.522 -20.798 0.50 11.33 480 SER B O 1
ATOM 9413 O O B SER B 1 459 ? -29.572 1.003 -21.034 0.50 11.05 480 SER B O 1
ATOM 9418 N N . ARG B 1 460 ? -27.985 1.084 -19.483 1.00 10.92 481 ARG B N 1
ATOM 9419 C CA . ARG B 1 460 ? -27.003 0.473 -20.377 1.00 11.74 481 ARG B CA 1
ATOM 9420 C C . ARG B 1 460 ? -26.979 1.182 -21.735 1.00 11.88 481 ARG B C 1
ATOM 9421 O O . ARG B 1 460 ? -27.022 0.547 -22.795 1.00 12.90 481 ARG B O 1
ATOM 9429 N N . ASN B 1 461 ? -26.970 2.511 -21.697 1.00 11.13 482 ASN B N 1
ATOM 9430 C CA . ASN B 1 461 ? -26.794 3.383 -22.845 1.00 12.51 482 ASN B CA 1
ATOM 9431 C C . ASN B 1 461 ? -25.516 4.211 -22.612 1.00 14.14 482 ASN B C 1
ATOM 9432 O O . ASN B 1 461 ? -24.724 3.876 -21.693 1.00 15.98 482 ASN B O 1
ATOM 9437 N N . ASN B 1 462 ? -25.306 5.210 -23.454 1.00 13.95 483 ASN B N 1
ATOM 9438 C CA . ASN B 1 462 ? -24.028 5.907 -23.534 1.00 16.09 483 ASN B CA 1
ATOM 9439 C C . ASN B 1 462 ? -24.119 7.342 -23.092 1.00 16.97 483 ASN B C 1
ATOM 9440 O O . ASN B 1 462 ? -23.373 8.205 -23.569 1.00 16.69 483 ASN B O 1
ATOM 9445 N N . LEU B 1 463 ? -25.004 7.624 -22.152 1.00 16.20 484 LEU B N 1
ATOM 9446 C CA . LEU B 1 463 ? -25.112 8.994 -21.681 1.00 15.50 484 LEU B CA 1
ATOM 9447 C C . LEU B 1 463 ? -23.903 9.316 -20.803 1.00 14.21 484 LEU B C 1
ATOM 9448 O O . LEU B 1 463 ? -23.585 8.565 -19.901 1.00 12.91 484 LEU B O 1
ATOM 9453 N N . VAL B 1 464 ? -23.296 10.483 -21.032 1.00 17.48 485 VAL B N 1
ATOM 9454 C CA . VAL B 1 464 ? -22.261 11.041 -20.160 1.00 16.98 485 VAL B CA 1
ATOM 9455 C C . VAL B 1 464 ? -22.699 12.282 -19.406 1.00 17.09 485 VAL B C 1
ATOM 9456 O O . VAL B 1 464 ? -22.184 12.584 -18.308 1.00 17.21 485 VAL B O 1
ATOM 9460 N N . THR B 1 465 ? -23.659 12.985 -19.975 1.00 18.68 486 THR B N 1
ATOM 9461 C CA . THR B 1 465 ? -24.360 14.030 -19.260 1.00 22.58 486 THR B CA 1
ATOM 9462 C C . THR B 1 465 ? -25.812 13.781 -19.565 1.00 25.95 486 THR B C 1
ATOM 9463 O O . THR B 1 465 ? -26.151 12.969 -20.460 1.00 25.76 486 THR B O 1
ATOM 9467 N N . VAL B 1 466 ? -26.671 14.421 -18.799 1.00 19.78 487 VAL B N 1
ATOM 9468 C CA . VAL B 1 466 ? -28.077 14.405 -19.061 1.00 21.33 487 VAL B CA 1
ATOM 9469 C C . VAL B 1 466 ? -28.412 15.804 -19.485 1.00 23.48 487 VAL B C 1
ATOM 9470 O O . VAL B 1 466 ? -28.117 16.746 -18.758 1.00 25.75 487 VAL B O 1
ATOM 9474 N N . GLN B 1 467 ? -29.029 15.917 -20.653 1.00 22.51 488 GLN B N 1
ATOM 9475 C CA . GLN B 1 467 ? -29.538 17.193 -21.132 1.00 29.12 488 GLN B CA 1
ATOM 9476 C C . GLN B 1 467 ? -31.050 17.134 -21.090 1.00 22.95 488 GLN B C 1
ATOM 9477 O O . GLN B 1 467 ? -31.652 16.161 -21.523 1.00 24.77 488 GLN B O 1
ATOM 9483 N N . PRO B 1 468 ? -31.692 18.181 -20.584 1.00 20.31 489 PRO B N 1
ATOM 9484 C CA . PRO B 1 468 ? -33.141 18.113 -20.447 1.00 20.47 489 PRO B CA 1
ATOM 9485 C C . PRO B 1 468 ? -33.904 18.008 -21.775 1.00 20.37 489 PRO B C 1
ATOM 9486 O O . PRO B 1 468 ? -34.995 17.432 -21.814 1.00 20.77 489 PRO B O 1
ATOM 9490 N N . GLU B 1 469 ? -33.327 18.537 -22.842 1.00 19.05 490 GLU B N 1
ATOM 9491 C CA . GLU B 1 469 ? -33.974 18.506 -24.156 1.00 21.99 490 GLU B CA 1
ATOM 9492 C C . GLU B 1 469 ? -34.361 17.091 -24.588 1.00 18.53 490 GLU B C 1
ATOM 9493 O O . GLU B 1 469 ? -35.409 16.926 -25.225 1.00 19.95 490 GLU B O 1
ATOM 9499 N N . MET B 1 470 ? -33.568 16.079 -24.232 1.00 19.86 491 MET B N 1
ATOM 9500 C CA . MET B 1 470 ? -33.926 14.692 -24.631 1.00 19.73 491 MET B CA 1
ATOM 9501 C C . MET B 1 470 ? -35.241 14.202 -24.027 1.00 18.61 491 MET B C 1
ATOM 9502 O O . MET B 1 470 ? -35.925 13.364 -24.624 1.00 17.08 491 MET B O 1
ATOM 9507 N N . PHE B 1 471 ? -35.631 14.814 -22.911 1.00 17.61 492 PHE B N 1
ATOM 9508 C CA . PHE B 1 471 ? -36.826 14.463 -22.150 1.00 16.59 492 PHE B CA 1
ATOM 9509 C C . PHE B 1 471 ? -37.979 15.436 -22.359 1.00 18.25 492 PHE B C 1
ATOM 9510 O O . PHE B 1 471 ? -38.994 15.280 -21.716 1.00 19.29 492 PHE B O 1
ATOM 9518 N N . ALA B 1 472 ? -37.855 16.389 -23.302 1.00 16.96 493 ALA B N 1
ATOM 9519 C CA . ALA B 1 472 ? -38.857 17.501 -23.446 1.00 18.44 493 ALA B CA 1
ATOM 9520 C C . ALA B 1 472 ? -40.276 17.056 -23.578 1.00 22.78 493 ALA B C 1
ATOM 9521 O O . ALA B 1 472 ? -41.147 17.742 -23.040 1.00 20.61 493 ALA B O 1
ATOM 9523 N N . GLN B 1 473 ? -40.510 15.955 -24.301 1.00 22.23 494 GLN B N 1
ATOM 9524 C CA . GLN B 1 473 ? -41.882 15.456 -24.577 1.00 24.02 494 GLN B CA 1
ATOM 9525 C C . GLN B 1 473 ? -42.318 14.238 -23.708 1.00 21.94 494 GLN B C 1
ATOM 9526 O O . GLN B 1 473 ? -43.306 13.555 -24.014 1.00 20.22 494 GLN B O 1
ATOM 9532 N N . LEU B 1 474 ? -41.576 13.990 -22.628 1.00 19.43 495 LEU B N 1
ATOM 9533 C CA . LEU B 1 474 ? -41.785 12.845 -21.735 1.00 16.89 495 LEU B CA 1
ATOM 9534 C C . LEU B 1 474 ? -42.302 13.223 -20.361 1.00 17.73 495 LEU B C 1
ATOM 9535 O O . LEU B 1 474 ? -42.041 12.544 -19.345 1.00 16.95 495 LEU B O 1
ATOM 9540 N N . SER B 1 475 ? -43.072 14.326 -20.302 1.00 20.70 496 SER B N 1
ATOM 9541 C CA . SER B 1 475 ? -43.594 14.803 -19.005 1.00 21.96 496 SER B CA 1
ATOM 9542 C C . SER B 1 475 ? -44.498 13.821 -18.268 1.00 20.60 496 SER B C 1
ATOM 9543 O O . SER B 1 475 ? -44.656 13.940 -17.026 1.00 17.90 496 SER B O 1
ATOM 9546 N N . ARG B 1 476 ? -45.127 12.901 -19.012 1.00 18.33 497 ARG B N 1
ATOM 9547 C CA . ARG B 1 476 ? -46.003 11.874 -18.427 1.00 17.19 497 ARG B CA 1
ATOM 9548 C C . ARG B 1 476 ? -45.219 10.773 -17.684 1.00 14.15 497 ARG B C 1
ATOM 9549 O O . ARG B 1 476 ? -45.765 9.944 -16.941 1.00 16.06 497 ARG B O 1
ATOM 9557 N N . LEU B 1 477 ? -43.903 10.700 -17.927 1.00 13.55 498 LEU B N 1
ATOM 9558 C CA . LEU B 1 477 ? -43.199 9.568 -17.363 1.00 12.84 498 LEU B CA 1
ATOM 9559 C C . LEU B 1 477 ? -43.270 9.500 -15.842 1.00 15.25 498 LEU B C 1
ATOM 9560 O O . LEU B 1 477 ? -43.002 10.545 -15.196 1.00 14.30 498 LEU B O 1
ATOM 9565 N N . GLN B 1 478 ? -43.463 8.308 -15.294 1.00 13.76 499 GLN B N 1
ATOM 9566 C CA . GLN B 1 478 ? -43.489 8.103 -13.842 1.00 14.02 499 GLN B CA 1
ATOM 9567 C C . GLN B 1 478 ? -42.186 7.458 -13.357 1.00 13.49 499 GLN B C 1
ATOM 9568 O O . GLN B 1 478 ? -41.820 7.567 -12.166 1.00 13.27 499 GLN B O 1
ATOM 9574 N N . CYS B 1 479 ? -41.559 6.650 -14.238 1.00 12.74 500 CYS B N 1
ATOM 9575 C CA . CYS B 1 479 ? -40.323 5.961 -13.866 1.00 12.99 500 CYS B CA 1
ATOM 9576 C C . CYS B 1 479 ? -39.318 6.024 -14.975 1.00 10.93 500 CYS B C 1
ATOM 9577 O O . CYS B 1 479 ? -39.638 5.925 -16.135 1.00 13.03 500 CYS B O 1
ATOM 9580 N N . LEU B 1 480 ? -38.079 6.376 -14.610 1.00 11.05 501 LEU B N 1
ATOM 9581 C CA . LEU B 1 480 ? -37.004 6.457 -15.599 1.00 11.25 501 LEU B CA 1
ATOM 9582 C C . LEU B 1 480 ? -35.777 5.741 -15.051 1.00 11.14 501 LEU B C 1
ATOM 9583 O O . LEU B 1 480 ? -35.296 6.030 -13.952 1.00 10.65 501 LEU B O 1
ATOM 9588 N N . ARG B 1 481 ? -35.295 4.752 -15.794 1.00 12.13 502 ARG B N 1
ATOM 9589 C CA . ARG B 1 481 ? -34.101 4.041 -15.456 1.00 13.11 502 ARG B CA 1
ATOM 9590 C C . ARG B 1 481 ? -32.942 4.461 -16.353 1.00 12.39 502 ARG B C 1
ATOM 9591 O O . ARG B 1 481 ? -33.031 4.468 -17.597 1.00 12.87 502 ARG B O 1
ATOM 9599 N N . LEU B 1 482 ? -31.892 4.946 -15.710 1.00 11.64 503 LEU B N 1
ATOM 9600 C CA . LEU B 1 482 ? -30.645 5.358 -16.395 1.00 13.47 503 LEU B CA 1
ATOM 9601 C C . LEU B 1 482 ? -29.447 4.639 -15.809 1.00 13.06 503 LEU B C 1
ATOM 9602 O O . LEU B 1 482 ? -28.317 5.138 -15.884 1.00 14.22 503 LEU B O 1
ATOM 9607 N N A SER B 1 483 ? -29.627 3.448 -15.246 0.57 12.22 504 SER B N 1
ATOM 9608 N N B SER B 1 483 ? -29.666 3.444 -15.273 0.43 13.52 504 SER B N 1
ATOM 9609 C CA A SER B 1 483 ? -28.483 2.773 -14.612 0.57 12.09 504 SER B CA 1
ATOM 9610 C CA B SER B 1 483 ? -28.602 2.643 -14.665 0.43 14.20 504 SER B CA 1
ATOM 9611 C C A SER B 1 483 ? -27.494 2.307 -15.653 0.57 12.59 504 SER B C 1
ATOM 9612 C C B SER B 1 483 ? -27.504 2.333 -15.688 0.43 13.80 504 SER B C 1
ATOM 9613 O O A SER B 1 483 ? -27.845 2.057 -16.814 0.57 13.35 504 SER B O 1
ATOM 9614 O O B SER B 1 483 ? -27.795 2.241 -16.899 0.43 14.26 504 SER B O 1
ATOM 9619 N N . HIS B 1 484 ? -26.255 2.241 -15.231 1.00 12.20 505 HIS B N 1
ATOM 9620 C CA . HIS B 1 484 ? -25.197 1.677 -16.112 1.00 12.48 505 HIS B CA 1
ATOM 9621 C C . HIS B 1 484 ? -25.052 2.474 -17.405 1.00 15.76 505 HIS B C 1
ATOM 9622 O O . HIS B 1 484 ? -24.867 1.900 -18.499 1.00 11.96 505 HIS B O 1
ATOM 9629 N N . ASN B 1 485 ? -25.150 3.793 -17.329 1.00 12.44 506 ASN B N 1
ATOM 9630 C CA . ASN B 1 485 ? -24.723 4.678 -18.387 1.00 11.93 506 ASN B CA 1
ATOM 9631 C C . ASN B 1 485 ? -23.317 5.085 -17.954 1.00 15.58 506 ASN B C 1
ATOM 9632 O O . ASN B 1 485 ? -22.650 4.263 -17.284 1.00 14.39 506 ASN B O 1
ATOM 9637 N N . SER B 1 486 ? -22.824 6.223 -18.439 1.00 14.10 507 SER B N 1
ATOM 9638 C CA . SER B 1 486 ? -21.452 6.686 -18.102 1.00 13.01 507 SER B CA 1
ATOM 9639 C C . SER B 1 486 ? -21.569 8.110 -17.563 1.00 14.90 507 SER B C 1
ATOM 9640 O O . SER B 1 486 ? -20.754 8.950 -17.914 1.00 16.21 507 SER B O 1
ATOM 9643 N N . ILE B 1 487 ? -22.629 8.386 -16.803 1.00 12.35 508 ILE B N 1
ATOM 9644 C CA . ILE B 1 487 ? -22.951 9.749 -16.474 1.00 11.55 508 ILE B CA 1
ATOM 9645 C C . ILE B 1 487 ? -21.926 10.229 -15.457 1.00 10.98 508 ILE B C 1
ATOM 9646 O O . ILE B 1 487 ? -21.854 9.715 -14.360 1.00 12.22 508 ILE B O 1
ATOM 9651 N N . SER B 1 488 ? -21.144 11.214 -15.870 1.00 13.69 509 SER B N 1
ATOM 9652 C CA . SER B 1 488 ? -20.114 11.790 -15.029 1.00 14.89 509 SER B CA 1
ATOM 9653 C C . SER B 1 488 ? -20.397 13.238 -14.649 1.00 19.07 509 SER B C 1
ATOM 9654 O O . SER B 1 488 ? -19.521 13.957 -14.236 1.00 28.37 509 SER B O 1
ATOM 9657 N N . GLN B 1 489 ? -21.633 13.640 -14.713 1.00 21.45 510 GLN B N 1
ATOM 9658 C CA . GLN B 1 489 ? -21.995 15.037 -14.512 1.00 20.94 510 GLN B CA 1
ATOM 9659 C C . GLN B 1 489 ? -22.090 15.449 -13.038 1.00 19.75 510 GLN B C 1
ATOM 9660 O O . GLN B 1 489 ? -22.368 14.614 -12.187 1.00 22.44 510 GLN B O 1
ATOM 9666 N N . ALA B 1 490 ? -21.801 16.731 -12.739 1.00 17.77 511 ALA B N 1
ATOM 9667 C CA . ALA B 1 490 ? -22.191 17.322 -11.447 1.00 19.01 511 ALA B CA 1
ATOM 9668 C C . ALA B 1 490 ? -23.637 17.831 -11.531 1.00 18.63 511 ALA B C 1
ATOM 9669 O O . ALA B 1 490 ? -23.909 18.957 -11.978 1.00 20.44 511 ALA B O 1
ATOM 9671 N N . VAL B 1 491 ? -24.580 17.003 -11.156 1.00 19.20 512 VAL B N 1
ATOM 9672 C CA . VAL B 1 491 ? -25.977 17.386 -11.297 1.00 16.83 512 VAL B CA 1
ATOM 9673 C C . VAL B 1 491 ? -26.295 18.585 -10.427 1.00 16.92 512 VAL B C 1
ATOM 9674 O O . VAL B 1 491 ? -25.620 18.817 -9.417 1.00 15.51 512 VAL B O 1
ATOM 9678 N N . ASN B 1 492 ? -27.316 19.356 -10.811 1.00 16.59 513 ASN B N 1
ATOM 9679 C CA . ASN B 1 492 ? -27.434 20.684 -10.223 1.00 15.23 513 ASN B CA 1
ATOM 9680 C C . ASN B 1 492 ? -28.825 21.284 -10.345 1.00 15.15 513 ASN B C 1
ATOM 9681 O O . ASN B 1 492 ? -29.026 22.487 -10.107 1.00 16.70 513 ASN B O 1
ATOM 9686 N N . GLY B 1 493 ? -29.800 20.453 -10.639 1.00 14.90 514 GLY B N 1
ATOM 9687 C CA . GLY B 1 493 ? -31.195 20.907 -10.751 1.00 15.27 514 GLY B CA 1
ATOM 9688 C C . GLY B 1 493 ? -31.712 21.272 -12.132 1.00 17.98 514 GLY B C 1
ATOM 9689 O O . GLY B 1 493 ? -32.852 21.694 -12.289 1.00 21.61 514 GLY B O 1
ATOM 9690 N N . SER B 1 494 ? -30.865 21.134 -13.142 1.00 18.39 515 SER B N 1
ATOM 9691 C CA . SER B 1 494 ? -31.168 21.579 -14.489 1.00 19.31 515 SER B CA 1
ATOM 9692 C C . SER B 1 494 ? -31.430 20.410 -15.433 1.00 17.86 515 SER B C 1
ATOM 9693 O O . SER B 1 494 ? -31.906 20.631 -16.529 1.00 23.09 515 SER B O 1
ATOM 9696 N N . GLN B 1 495 ? -31.128 19.195 -15.014 1.00 15.74 516 GLN B N 1
ATOM 9697 C CA . GLN B 1 495 ? -31.070 18.042 -15.942 1.00 15.47 516 GLN B CA 1
ATOM 9698 C C . GLN B 1 495 ? -32.414 17.496 -16.317 1.00 16.30 516 GLN B C 1
ATOM 9699 O O . GLN B 1 495 ? -32.606 17.090 -17.441 1.00 18.18 516 GLN B O 1
ATOM 9705 N N . PHE B 1 496 ? -33.336 17.475 -15.348 1.00 14.77 517 PHE B N 1
ATOM 9706 C CA . PHE B 1 496 ? -34.569 16.679 -15.448 1.00 14.96 517 PHE B CA 1
ATOM 9707 C C . PHE B 1 496 ? -35.844 17.542 -15.496 1.00 16.12 517 PHE B C 1
ATOM 9708 O O . PHE B 1 496 ? -36.925 17.076 -15.208 1.00 17.97 517 PHE B O 1
ATOM 9716 N N . VAL B 1 497 ? -35.685 18.799 -15.857 1.00 18.13 518 VAL B N 1
ATOM 9717 C CA . VAL B 1 497 ? -36.771 19.775 -15.711 1.00 18.33 518 VAL B CA 1
ATOM 9718 C C . VAL B 1 497 ? -38.140 19.355 -16.345 1.00 17.30 518 VAL B C 1
ATOM 9719 O O . VAL B 1 497 ? -39.184 19.603 -15.756 1.00 16.04 518 VAL B O 1
ATOM 9723 N N . PRO B 1 498 ? -38.157 18.720 -17.546 1.00 15.69 519 PRO B N 1
ATOM 9724 C CA . PRO B 1 498 ? -39.405 18.268 -18.156 1.00 15.84 519 PRO B CA 1
ATOM 9725 C C . PRO B 1 498 ? -40.159 17.180 -17.424 1.00 16.47 519 PRO B C 1
ATOM 9726 O O . PRO B 1 498 ? -41.359 16.984 -17.720 1.00 16.70 519 PRO B O 1
ATOM 9730 N N . LEU B 1 499 ? -39.506 16.469 -16.506 1.00 16.72 520 LEU B N 1
ATOM 9731 C CA . LEU B 1 499 ? -40.048 15.237 -15.943 1.00 14.46 520 LEU B CA 1
ATOM 9732 C C . LEU B 1 499 ? -40.960 15.508 -14.719 1.00 15.97 520 LEU B C 1
ATOM 9733 O O . LEU B 1 499 ? -40.719 15.069 -13.595 1.00 13.33 520 LEU B O 1
ATOM 9738 N N . THR B 1 500 ? -42.059 16.207 -15.013 1.00 16.97 521 THR B N 1
ATOM 9739 C CA . THR B 1 500 ? -42.950 16.731 -13.977 1.00 19.41 521 THR B CA 1
ATOM 9740 C C . THR B 1 500 ? -43.767 15.677 -13.220 1.00 18.25 521 THR B C 1
ATOM 9741 O O . THR B 1 500 ? -44.320 15.966 -12.132 1.00 20.92 521 THR B O 1
ATOM 9745 N N . SER B 1 501 ? -43.889 14.482 -13.802 1.00 15.85 522 SER B N 1
ATOM 9746 C CA . SER B 1 501 ? -44.597 13.338 -13.180 1.00 15.57 522 SER B CA 1
ATOM 9747 C C . SER B 1 501 ? -43.682 12.262 -12.558 1.00 14.83 522 SER B C 1
ATOM 9748 O O . SER B 1 501 ? -44.164 11.317 -11.965 1.00 15.41 522 SER B O 1
ATOM 9751 N N . LEU B 1 502 ? -42.366 12.439 -12.663 1.00 12.69 523 LEU B N 1
ATOM 9752 C CA . LEU B 1 502 ? -41.475 11.357 -12.301 1.00 13.21 523 LEU B CA 1
ATOM 9753 C C . LEU B 1 502 ? -41.448 11.042 -10.822 1.00 12.99 523 LEU B C 1
ATOM 9754 O O . LEU B 1 502 ? -41.192 11.945 -10.007 1.00 13.21 523 LEU B O 1
ATOM 9759 N N . GLN B 1 503 ? -41.733 9.801 -10.492 1.00 12.00 524 GLN B N 1
ATOM 9760 C CA . GLN B 1 503 ? -41.732 9.279 -9.132 1.00 13.29 524 GLN B CA 1
ATOM 9761 C C . GLN B 1 503 ? -40.458 8.519 -8.792 1.00 13.27 524 GLN B C 1
ATOM 9762 O O . GLN B 1 503 ? -40.032 8.501 -7.609 1.00 13.10 524 GLN B O 1
ATOM 9768 N N . VAL B 1 504 ? -39.911 7.788 -9.767 1.00 10.86 525 VAL B N 1
ATOM 9769 C CA . VAL B 1 504 ? -38.775 6.910 -9.497 1.00 11.31 525 VAL B CA 1
ATOM 9770 C C . VAL B 1 504 ? -37.677 7.218 -10.523 1.00 10.64 525 VAL B C 1
ATOM 9771 O O . VAL B 1 504 ? -37.939 7.269 -11.744 1.00 11.45 525 VAL B O 1
ATOM 9775 N N . LEU B 1 505 ? -36.458 7.416 -10.024 1.00 10.52 526 LEU B N 1
ATOM 9776 C CA . LEU B 1 505 ? -35.291 7.719 -10.851 1.00 10.64 526 LEU B CA 1
ATOM 9777 C C . LEU B 1 505 ? -34.136 6.834 -10.440 1.00 10.44 526 LEU B C 1
ATOM 9778 O O . LEU B 1 505 ? -33.658 6.895 -9.293 1.00 10.92 526 LEU B O 1
ATOM 9783 N N . ASP B 1 506 ? -33.699 5.965 -11.368 1.00 11.15 527 ASP B N 1
ATOM 9784 C CA . ASP B 1 506 ? -32.606 5.038 -11.119 1.00 12.04 527 ASP B CA 1
ATOM 9785 C C . ASP B 1 506 ? -31.357 5.514 -11.866 1.00 10.73 527 ASP B C 1
ATOM 9786 O O . ASP B 1 506 ? -31.279 5.497 -13.120 1.00 10.59 527 ASP B O 1
ATOM 9791 N N . LEU B 1 507 ? -30.401 6.020 -11.065 1.00 10.80 528 LEU B N 1
ATOM 9792 C CA . LEU B 1 507 ? -29.097 6.476 -11.580 1.00 11.29 528 LEU B CA 1
ATOM 9793 C C . LEU B 1 507 ? -27.961 5.582 -11.098 1.00 12.16 528 LEU B C 1
ATOM 9794 O O . LEU B 1 507 ? -26.785 6.010 -11.076 1.00 11.64 528 LEU B O 1
ATOM 9799 N N . SER B 1 508 ? -28.258 4.347 -10.724 1.00 11.69 529 SER B N 1
ATOM 9800 C CA . SER B 1 508 ? -27.234 3.453 -10.202 1.00 11.49 529 SER B CA 1
ATOM 9801 C C . SER B 1 508 ? -26.192 3.097 -11.290 1.00 11.22 529 SER B C 1
ATOM 9802 O O . SER B 1 508 ? -26.486 3.196 -12.478 1.00 12.28 529 SER B O 1
ATOM 9805 N N . HIS B 1 509 ? -24.982 2.825 -10.845 1.00 11.55 530 HIS B N 1
ATOM 9806 C CA . HIS B 1 509 ? -23.899 2.411 -11.738 1.00 12.13 530 HIS B CA 1
ATOM 9807 C C . HIS B 1 509 ? -23.587 3.516 -12.744 1.00 11.68 530 HIS B C 1
ATOM 9808 O O . HIS B 1 509 ? -23.548 3.305 -13.955 1.00 13.09 530 HIS B O 1
ATOM 9815 N N . ASN B 1 510 ? -23.320 4.732 -12.226 1.00 10.64 531 ASN B N 1
ATOM 9816 C CA . ASN B 1 510 ? -22.806 5.884 -13.032 1.00 10.53 531 ASN B CA 1
ATOM 9817 C C . ASN B 1 510 ? -21.678 6.533 -12.254 1.00 10.09 531 ASN B C 1
ATOM 9818 O O . ASN B 1 510 ? -21.103 5.853 -11.397 1.00 12.63 531 ASN B O 1
ATOM 9823 N N . LYS B 1 511 ? -21.336 7.758 -12.585 1.00 11.99 532 LYS B N 1
ATOM 9824 C CA . LYS B 1 511 ? -20.217 8.466 -11.957 1.00 13.00 532 LYS B CA 1
ATOM 9825 C C . LYS B 1 511 ? -20.628 9.868 -11.580 1.00 13.20 532 LYS B C 1
ATOM 9826 O O . LYS B 1 511 ? -19.897 10.820 -11.808 1.00 14.60 532 LYS B O 1
ATOM 9832 N N . LEU B 1 512 ? -21.869 10.009 -11.103 1.00 12.06 533 LEU B N 1
ATOM 9833 C CA . LEU B 1 512 ? -22.363 11.321 -10.700 1.00 13.71 533 LEU B CA 1
ATOM 9834 C C . LEU B 1 512 ? -21.547 11.953 -9.585 1.00 13.01 533 LEU B C 1
ATOM 9835 O O . LEU B 1 512 ? -21.268 11.314 -8.582 1.00 14.66 533 LEU B O 1
ATOM 9840 N N . ASP B 1 513 ? -21.180 13.214 -9.776 1.00 13.49 534 ASP B N 1
ATOM 9841 C CA . ASP B 1 513 ? -20.369 13.970 -8.817 1.00 16.20 534 ASP B CA 1
ATOM 9842 C C . ASP B 1 513 ? -21.388 14.723 -7.960 1.00 15.40 534 ASP B C 1
ATOM 9843 O O . ASP B 1 513 ? -22.016 15.675 -8.430 1.00 19.61 534 ASP B O 1
ATOM 9848 N N . LEU B 1 514 ? -21.556 14.284 -6.718 1.00 15.42 535 LEU B N 1
ATOM 9849 C CA . LEU B 1 514 ? -22.626 14.858 -5.882 1.00 16.49 535 LEU B CA 1
ATOM 9850 C C . LEU B 1 514 ? -22.025 15.922 -4.993 1.00 14.54 535 LEU B C 1
ATOM 9851 O O . LEU B 1 514 ? -21.269 15.630 -4.074 1.00 15.73 535 LEU B O 1
ATOM 9856 N N . TYR B 1 515 ? -22.361 17.167 -5.285 1.00 16.74 536 TYR B N 1
ATOM 9857 C CA . TYR B 1 515 ? -22.015 18.254 -4.388 1.00 21.06 536 TYR B CA 1
ATOM 9858 C C . TYR B 1 515 ? -22.907 19.457 -4.481 1.00 18.53 536 TYR B C 1
ATOM 9859 O O . TYR B 1 515 ? -22.908 20.254 -3.537 1.00 23.73 536 TYR B O 1
ATOM 9868 N N . HIS B 1 516 ? -23.590 19.648 -5.599 1.00 16.88 537 HIS B N 1
ATOM 9869 C CA . HIS B 1 516 ? -24.445 20.854 -5.782 1.00 15.30 537 HIS B CA 1
ATOM 9870 C C . HIS B 1 516 ? -25.659 20.721 -4.927 1.00 16.30 537 HIS B C 1
ATOM 9871 O O . HIS B 1 516 ? -26.282 19.670 -4.828 1.00 16.91 537 HIS B O 1
ATOM 9878 N N . GLY B 1 517 ? -26.007 21.810 -4.265 1.00 15.68 538 GLY B N 1
ATOM 9879 C CA . GLY B 1 517 ? -27.085 21.734 -3.286 1.00 16.45 538 GLY B CA 1
ATOM 9880 C C . GLY B 1 517 ? -28.478 21.654 -3.834 1.00 16.62 538 GLY B C 1
ATOM 9881 O O . GLY B 1 517 ? -29.387 21.437 -3.065 1.00 18.88 538 GLY B O 1
ATOM 9882 N N . ARG B 1 518 ? -28.633 21.839 -5.145 1.00 15.26 539 ARG B N 1
ATOM 9883 C CA . ARG B 1 518 ? -29.962 21.803 -5.749 1.00 16.26 539 ARG B CA 1
ATOM 9884 C C . ARG B 1 518 ? -30.179 20.574 -6.684 1.00 14.34 539 ARG B C 1
ATOM 9885 O O . ARG B 1 518 ? -31.176 20.543 -7.402 1.00 16.15 539 ARG B O 1
ATOM 9893 N N . SER B 1 519 ? -29.264 19.581 -6.667 1.00 13.49 540 SER B N 1
ATOM 9894 C CA . SER B 1 519 ? -29.474 18.308 -7.346 1.00 15.22 540 SER B CA 1
ATOM 9895 C C . SER B 1 519 ? -30.876 17.744 -7.106 1.00 13.20 540 SER B C 1
ATOM 9896 O O . SER B 1 519 ? -31.286 17.614 -5.950 1.00 14.83 540 SER B O 1
ATOM 9899 N N . PHE B 1 520 ? -31.596 17.446 -8.210 1.00 14.07 541 PHE B N 1
ATOM 9900 C CA . PHE B 1 520 ? -32.865 16.701 -8.234 1.00 13.93 541 PHE B CA 1
ATOM 9901 C C . PHE B 1 520 ? -34.044 17.502 -7.726 1.00 14.19 541 PHE B C 1
ATOM 9902 O O . PHE B 1 520 ? -35.165 16.993 -7.706 1.00 14.11 541 PHE B O 1
ATOM 9910 N N . THR B 1 521 ? -33.808 18.763 -7.392 1.00 15.67 542 THR B N 1
ATOM 9911 C CA . THR B 1 521 ? -34.893 19.622 -6.897 1.00 16.16 542 THR B CA 1
ATOM 9912 C C . THR B 1 521 ? -35.916 20.008 -7.956 1.00 18.56 542 THR B C 1
ATOM 9913 O O . THR B 1 521 ? -37.004 20.499 -7.582 1.00 17.97 542 THR B O 1
ATOM 9917 N N . GLU B 1 522 ? -35.623 19.722 -9.227 1.00 16.59 543 GLU B N 1
ATOM 9918 C CA . GLU B 1 522 ? -36.483 20.003 -10.337 1.00 17.75 543 GLU B CA 1
ATOM 9919 C C . GLU B 1 522 ? -37.554 18.914 -10.578 1.00 17.52 543 GLU B C 1
ATOM 9920 O O . GLU B 1 522 ? -38.434 19.085 -11.417 1.00 20.13 543 GLU B O 1
ATOM 9926 N N . LEU B 1 523 ? -37.490 17.845 -9.789 1.00 15.29 544 LEU B N 1
ATOM 9927 C CA . LEU B 1 523 ? -38.437 16.736 -9.845 1.00 15.29 544 LEU B CA 1
ATOM 9928 C C . LEU B 1 523 ? -39.493 16.825 -8.725 1.00 17.88 544 LEU B C 1
ATOM 9929 O O . LEU B 1 523 ? -39.309 16.251 -7.655 1.00 15.24 544 LEU B O 1
ATOM 9934 N N . PRO B 1 524 ? -40.662 17.451 -9.019 1.00 17.90 545 PRO B N 1
ATOM 9935 C CA . PRO B 1 524 ? -41.646 17.731 -7.970 1.00 18.57 545 PRO B CA 1
ATOM 9936 C C . PRO B 1 524 ? -42.344 16.513 -7.357 1.00 19.33 545 PRO B C 1
ATOM 9937 O O . PRO B 1 524 ? -42.863 16.592 -6.240 1.00 20.84 545 PRO B O 1
ATOM 9941 N N . ARG B 1 525 ? -42.345 15.394 -8.076 1.00 15.67 546 ARG B N 1
ATOM 9942 C CA . ARG B 1 525 ? -43.011 14.171 -7.609 1.00 16.88 546 ARG B CA 1
ATOM 9943 C C . ARG B 1 525 ? -42.041 13.030 -7.246 1.00 15.71 546 ARG B C 1
ATOM 9944 O O . ARG B 1 525 ? -42.463 11.913 -7.001 1.00 15.45 546 ARG B O 1
ATOM 9952 N N . LEU B 1 526 ? -40.739 13.324 -7.180 1.00 15.32 547 LEU B N 1
ATOM 9953 C CA . LEU B 1 526 ? -39.741 12.295 -6.895 1.00 13.27 547 LEU B CA 1
ATOM 9954 C C . LEU B 1 526 ? -39.920 11.657 -5.512 1.00 13.66 547 LEU B C 1
ATOM 9955 O O . LEU B 1 526 ? -39.856 12.373 -4.489 1.00 17.69 547 LEU B O 1
ATOM 9960 N N . GLU B 1 527 ? -40.174 10.353 -5.490 1.00 12.78 548 GLU B N 1
ATOM 9961 C CA . GLU B 1 527 ? -40.307 9.575 -4.252 1.00 13.30 548 GLU B CA 1
ATOM 9962 C C . GLU B 1 527 ? -39.184 8.589 -4.026 1.00 12.01 548 GLU B C 1
ATOM 9963 O O . GLU B 1 527 ? -38.913 8.202 -2.892 1.00 13.77 548 GLU B O 1
ATOM 9969 N N . ALA B 1 528 ? -38.518 8.150 -5.101 1.00 14.10 549 ALA B N 1
ATOM 9970 C CA . ALA B 1 528 ? -37.473 7.187 -4.966 1.00 11.26 549 ALA B CA 1
ATOM 9971 C C . ALA B 1 528 ? -36.284 7.482 -5.873 1.00 11.49 549 ALA B C 1
ATOM 9972 O O . ALA B 1 528 ? -36.474 7.716 -7.086 1.00 11.78 549 ALA B O 1
ATOM 9974 N N . LEU B 1 529 ? -35.087 7.490 -5.295 1.00 11.64 550 LEU B N 1
ATOM 9975 C CA . LEU B 1 529 ? -33.910 7.878 -6.012 1.00 10.74 550 LEU B CA 1
ATOM 9976 C C . LEU B 1 529 ? -32.770 6.892 -5.719 1.00 11.42 550 LEU B C 1
ATOM 9977 O O . LEU B 1 529 ? -32.390 6.717 -4.564 1.00 11.65 550 LEU B O 1
ATOM 9982 N N . ASP B 1 530 ? -32.264 6.236 -6.754 1.00 11.38 551 ASP B N 1
ATOM 9983 C CA . ASP B 1 530 ? -31.210 5.257 -6.589 1.00 12.00 551 ASP B CA 1
ATOM 9984 C C . ASP B 1 530 ? -29.878 5.806 -7.121 1.00 11.65 551 ASP B C 1
ATOM 9985 O O . ASP B 1 530 ? -29.728 6.002 -8.329 1.00 10.66 551 ASP B O 1
ATOM 9990 N N . LEU B 1 531 ? -28.980 6.128 -6.190 1.00 9.55 552 LEU B N 1
ATOM 9991 C CA . LEU B 1 531 ? -27.625 6.657 -6.500 1.00 10.72 552 LEU B CA 1
ATOM 9992 C C . LEU B 1 531 ? -26.553 5.689 -6.088 1.00 11.25 552 LEU B C 1
ATOM 9993 O O . LEU B 1 531 ? -25.407 6.106 -5.878 1.00 11.90 552 LEU B O 1
ATOM 9998 N N . SER B 1 532 ? -26.917 4.406 -6.016 1.00 11.20 553 SER B N 1
ATOM 9999 C CA . SER B 1 532 ? -25.983 3.347 -5.618 1.00 10.86 553 SER B CA 1
ATOM 10000 C C . SER B 1 532 ? -24.924 3.175 -6.709 1.00 10.66 553 SER B C 1
ATOM 10001 O O . SER B 1 532 ? -25.141 3.538 -7.902 1.00 11.25 553 SER B O 1
ATOM 10004 N N . TYR B 1 533 ? -23.764 2.645 -6.318 1.00 10.13 554 TYR B N 1
ATOM 10005 C CA . TYR B 1 533 ? -22.673 2.376 -7.284 1.00 11.16 554 TYR B CA 1
ATOM 10006 C C . TYR B 1 533 ? -22.302 3.612 -8.137 1.00 13.55 554 TYR B C 1
ATOM 10007 O O . TYR B 1 533 ? -22.127 3.524 -9.347 1.00 14.54 554 TYR B O 1
ATOM 10016 N N . ASN B 1 534 ? -22.195 4.775 -7.477 1.00 11.74 555 ASN B N 1
ATOM 10017 C CA . ASN B 1 534 ? -21.594 5.967 -8.039 1.00 11.68 555 ASN B CA 1
ATOM 10018 C C . ASN B 1 534 ? -20.329 6.281 -7.223 1.00 12.93 555 ASN B C 1
ATOM 10019 O O . ASN B 1 534 ? -20.119 7.368 -6.732 1.00 11.46 555 ASN B O 1
ATOM 10024 N N . SER B 1 535 ? -19.451 5.290 -7.101 1.00 12.99 556 SER B N 1
ATOM 10025 C CA . SER B 1 535 ? -18.330 5.369 -6.152 1.00 13.92 556 SER B CA 1
ATOM 10026 C C . SER B 1 535 ? -17.146 6.118 -6.668 1.00 11.92 556 SER B C 1
ATOM 10027 O O . SER B 1 535 ? -16.354 6.566 -5.853 1.00 12.09 556 SER B O 1
ATOM 10030 N N . GLN B 1 536 ? -17.002 6.312 -7.969 1.00 12.11 557 GLN B N 1
ATOM 10031 C CA . GLN B 1 536 ? -15.706 6.870 -8.445 1.00 13.93 557 GLN B CA 1
ATOM 10032 C C . GLN B 1 536 ? -15.430 8.235 -7.844 1.00 14.78 557 GLN B C 1
ATOM 10033 O O . GLN B 1 536 ? -14.311 8.529 -7.421 1.00 14.57 557 GLN B O 1
ATOM 10039 N N . PRO B 1 537 ? -16.439 9.135 -7.813 1.00 13.72 558 PRO B N 1
ATOM 10040 C CA . PRO B 1 537 ? -16.093 10.467 -7.287 1.00 13.11 558 PRO B CA 1
ATOM 10041 C C . PRO B 1 537 ? -15.708 10.434 -5.828 1.00 13.65 558 PRO B C 1
ATOM 10042 O O . PRO B 1 537 ? -14.784 11.175 -5.396 1.00 13.73 558 PRO B O 1
ATOM 10046 N N . PHE B 1 538 ? -16.399 9.584 -5.067 1.00 15.38 559 PHE B N 1
ATOM 10047 C CA . PHE B 1 538 ? -16.147 9.393 -3.622 1.00 14.19 559 PHE B CA 1
ATOM 10048 C C . PHE B 1 538 ? -14.789 8.766 -3.354 1.00 16.55 559 PHE B C 1
ATOM 10049 O O . PHE B 1 538 ? -14.278 8.868 -2.218 1.00 18.51 559 PHE B O 1
ATOM 10057 N N . SER B 1 539 ? -14.177 8.183 -4.388 1.00 15.19 560 SER B N 1
ATOM 10058 C CA . SER B 1 539 ? -12.904 7.548 -4.279 1.00 16.70 560 SER B CA 1
ATOM 10059 C C . SER B 1 539 ? -11.754 8.501 -4.631 1.00 16.79 560 SER B C 1
ATOM 10060 O O . SER B 1 539 ? -10.590 8.080 -4.616 1.00 18.18 560 SER B O 1
ATOM 10063 N N A MET B 1 540 ? -12.086 9.754 -4.967 0.49 16.63 561 MET B N 1
ATOM 10064 N N B MET B 1 540 ? -12.076 9.757 -4.901 0.51 15.56 561 MET B N 1
ATOM 10065 C CA A MET B 1 540 ? -11.094 10.782 -5.263 0.49 16.80 561 MET B CA 1
ATOM 10066 C CA B MET B 1 540 ? -11.088 10.718 -5.307 0.51 15.37 561 MET B CA 1
ATOM 10067 C C A MET B 1 540 ? -10.564 11.315 -3.962 0.49 17.82 561 MET B C 1
ATOM 10068 C C B MET B 1 540 ? -10.519 11.357 -4.066 0.51 16.47 561 MET B C 1
ATOM 10069 O O A MET B 1 540 ? -11.161 12.187 -3.334 0.49 16.77 561 MET B O 1
ATOM 10070 O O B MET B 1 540 ? -11.049 12.366 -3.607 0.51 15.57 561 MET B O 1
ATOM 10079 N N . ARG B 1 541 ? -9.452 10.763 -3.518 1.00 16.13 562 ARG B N 1
ATOM 10080 C CA . ARG B 1 541 ? -8.909 11.113 -2.220 1.00 15.73 562 ARG B CA 1
ATOM 10081 C C . ARG B 1 541 ? -8.569 12.583 -2.175 1.00 17.23 562 ARG B C 1
ATOM 10082 O O . ARG B 1 541 ? -7.761 13.045 -2.972 1.00 20.07 562 ARG B O 1
ATOM 10090 N N . GLY B 1 542 ? -9.146 13.314 -1.218 1.00 15.95 563 GLY B N 1
ATOM 10091 C CA . GLY B 1 542 ? -8.864 14.731 -1.095 1.00 16.09 563 GLY B CA 1
ATOM 10092 C C . GLY B 1 542 ? -9.870 15.681 -1.704 1.00 17.86 563 GLY B C 1
ATOM 10093 O O . GLY B 1 542 ? -9.801 16.888 -1.496 1.00 17.08 563 GLY B O 1
ATOM 10094 N N . VAL B 1 543 ? -10.866 15.155 -2.416 1.00 14.09 564 VAL B N 1
ATOM 10095 C CA . VAL B 1 543 ? -11.856 15.975 -3.048 1.00 14.67 564 VAL B CA 1
ATOM 10096 C C . VAL B 1 543 ? -13.144 15.719 -2.312 1.00 17.91 564 VAL B C 1
ATOM 10097 O O . VAL B 1 543 ? -13.578 14.549 -2.175 1.00 17.05 564 VAL B O 1
ATOM 10101 N N . GLY B 1 544 ? -13.785 16.821 -1.898 1.00 15.69 565 GLY B N 1
ATOM 10102 C CA . GLY B 1 544 ? -14.988 16.723 -1.075 1.00 16.81 565 GLY B CA 1
ATOM 10103 C C . GLY B 1 544 ? -16.261 16.617 -1.902 1.00 15.11 565 GLY B C 1
ATOM 10104 O O . GLY B 1 544 ? -16.275 16.914 -3.121 1.00 14.95 565 GLY B O 1
ATOM 10105 N N . HIS B 1 545 ? -17.288 16.101 -1.230 1.00 15.70 566 HIS B N 1
ATOM 10106 C CA . HIS B 1 545 ? -18.598 15.907 -1.798 1.00 14.97 566 HIS B CA 1
ATOM 10107 C C . HIS B 1 545 ? -19.634 16.373 -0.786 1.00 16.36 566 HIS B C 1
ATOM 10108 O O . HIS B 1 545 ? -19.313 16.664 0.338 1.00 19.96 566 HIS B O 1
ATOM 10115 N N . ASN B 1 546 ? -20.851 16.525 -1.251 1.00 15.48 567 ASN B N 1
ATOM 10116 C CA . ASN B 1 546 ? -21.896 17.217 -0.468 1.00 17.58 567 ASN B CA 1
ATOM 10117 C C . ASN B 1 546 ? -23.262 16.581 -0.767 1.00 15.73 567 ASN B C 1
ATOM 10118 O O . ASN B 1 546 ? -23.652 16.405 -1.941 1.00 17.41 567 ASN B O 1
ATOM 10123 N N . LEU B 1 547 ? -23.914 16.136 0.308 1.00 16.42 568 LEU B N 1
ATOM 10124 C CA . LEU B 1 547 ? -25.244 15.492 0.235 1.00 14.73 568 LEU B CA 1
ATOM 10125 C C . LEU B 1 547 ? -26.378 16.359 0.830 1.00 14.78 568 LEU B C 1
ATOM 10126 O O . LEU B 1 547 ? -27.488 15.860 1.141 1.00 14.79 568 LEU B O 1
ATOM 10131 N N . SER B 1 548 ? -26.124 17.661 0.918 1.00 14.48 569 SER B N 1
ATOM 10132 C CA . SER B 1 548 ? -27.141 18.611 1.424 1.00 14.91 569 SER B CA 1
ATOM 10133 C C . SER B 1 548 ? -28.382 18.705 0.552 1.00 15.14 569 SER B C 1
ATOM 10134 O O . SER B 1 548 ? -29.438 19.066 1.068 1.00 15.31 569 SER B O 1
ATOM 10137 N N . PHE B 1 549 ? -28.284 18.332 -0.731 1.00 15.05 570 PHE B N 1
ATOM 10138 C CA . PHE B 1 549 ? -29.422 18.334 -1.625 1.00 15.84 570 PHE B CA 1
ATOM 10139 C C . PHE B 1 549 ? -30.554 17.424 -1.101 1.00 14.16 570 PHE B C 1
ATOM 10140 O O . PHE B 1 549 ? -31.726 17.660 -1.398 1.00 16.17 570 PHE B O 1
ATOM 10148 N N . VAL B 1 550 ? -30.214 16.391 -0.332 1.00 15.17 571 VAL B N 1
ATOM 10149 C CA . VAL B 1 550 ? -31.222 15.438 0.127 1.00 14.70 571 VAL B CA 1
ATOM 10150 C C . VAL B 1 550 ? -32.336 16.148 0.920 1.00 16.28 571 VAL B C 1
ATOM 10151 O O . VAL B 1 550 ? -33.535 15.813 0.808 1.00 16.73 571 VAL B O 1
ATOM 10155 N N . ALA B 1 551 ? -31.943 17.106 1.730 1.00 15.69 572 ALA B N 1
ATOM 10156 C CA . ALA B 1 551 ? -32.938 17.872 2.502 1.00 16.19 572 ALA B CA 1
ATOM 10157 C C . ALA B 1 551 ? -33.893 18.692 1.652 1.00 20.79 572 ALA B C 1
ATOM 10158 O O . ALA B 1 551 ? -34.961 19.148 2.148 1.00 20.68 572 ALA B O 1
ATOM 10160 N N . GLN B 1 552 ? -33.524 18.978 0.421 1.00 16.84 573 GLN B N 1
ATOM 10161 C CA . GLN B 1 552 ? -34.288 19.851 -0.462 1.00 18.56 573 GLN B CA 1
ATOM 10162 C C . GLN B 1 552 ? -35.254 19.088 -1.400 1.00 17.30 573 GLN B C 1
ATOM 10163 O O . GLN B 1 552 ? -35.830 19.702 -2.315 1.00 18.57 573 GLN B O 1
ATOM 10169 N N . LEU B 1 553 ? -35.429 17.786 -1.132 1.00 16.16 574 LEU B N 1
ATOM 10170 C CA . LEU B 1 553 ? -36.265 16.903 -1.918 1.00 15.50 574 LEU B CA 1
ATOM 10171 C C . LEU B 1 553 ? -37.493 16.493 -1.088 1.00 14.93 574 LEU B C 1
ATOM 10172 O O . LEU B 1 553 ? -37.480 15.497 -0.345 1.00 14.47 574 LEU B O 1
ATOM 10177 N N . PRO B 1 554 ? -38.546 17.301 -1.173 1.00 19.30 575 PRO B N 1
ATOM 10178 C CA . PRO B 1 554 ? -39.570 17.274 -0.162 1.00 21.42 575 PRO B CA 1
ATOM 10179 C C . PRO B 1 554 ? -40.483 16.076 -0.136 1.00 21.70 575 PRO B C 1
ATOM 10180 O O . PRO B 1 554 ? -41.090 15.836 0.916 1.00 19.12 575 PRO B O 1
ATOM 10184 N N . THR B 1 555 ? -40.580 15.347 -1.262 1.00 17.93 576 THR B N 1
ATOM 10185 C CA . THR B 1 555 ? -41.402 14.159 -1.397 1.00 19.58 576 THR B CA 1
ATOM 10186 C C . THR B 1 555 ? -40.599 12.850 -1.384 1.00 15.01 576 THR B C 1
ATOM 10187 O O . THR B 1 555 ? -41.178 11.771 -1.570 1.00 16.13 576 THR B O 1
ATOM 10191 N N . LEU B 1 556 ? -39.282 12.939 -1.176 1.00 14.11 577 LEU B N 1
ATOM 10192 C CA . LEU B 1 556 ? -38.449 11.723 -1.240 1.00 14.11 577 LEU B CA 1
ATOM 10193 C C . LEU B 1 556 ? -38.695 10.753 -0.103 1.00 11.67 577 LEU B C 1
ATOM 10194 O O . LEU B 1 556 ? -38.631 11.151 1.059 1.00 12.47 577 LEU B O 1
ATOM 10199 N N . ARG B 1 557 ? -38.993 9.496 -0.464 1.00 12.25 578 ARG B N 1
ATOM 10200 C CA . ARG B 1 557 ? -39.299 8.440 0.480 1.00 13.42 578 ARG B CA 1
ATOM 10201 C C . ARG B 1 557 ? -38.271 7.325 0.528 1.00 12.53 578 ARG B C 1
ATOM 10202 O O . ARG B 1 557 ? -38.074 6.738 1.578 1.00 12.65 578 ARG B O 1
ATOM 10210 N N . TYR B 1 558 ? -37.614 7.046 -0.588 1.00 14.64 579 TYR B N 1
ATOM 10211 C CA . TYR B 1 558 ? -36.626 5.994 -0.650 1.00 12.42 579 TYR B CA 1
ATOM 10212 C C . TYR B 1 558 ? -35.361 6.519 -1.325 1.00 11.33 579 TYR B C 1
ATOM 10213 O O . TYR B 1 558 ? -35.449 7.115 -2.422 1.00 12.61 579 TYR B O 1
ATOM 10222 N N . LEU B 1 559 ? -34.213 6.271 -0.707 1.00 11.27 580 LEU B N 1
ATOM 10223 C CA . LEU B 1 559 ? -32.927 6.714 -1.214 1.00 10.79 580 LEU B CA 1
ATOM 10224 C C . LEU B 1 559 ? -31.910 5.607 -1.060 1.00 10.69 580 LEU B C 1
ATOM 10225 O O . LEU B 1 559 ? -31.811 4.987 0.018 1.00 11.38 580 LEU B O 1
ATOM 10230 N N . SER B 1 560 ? -31.157 5.369 -2.139 1.00 11.47 581 SER B N 1
ATOM 10231 C CA . SER B 1 560 ? -29.985 4.546 -2.015 1.00 11.20 581 SER B CA 1
ATOM 10232 C C . SER B 1 560 ? -28.702 5.328 -2.277 1.00 10.52 581 SER B C 1
ATOM 10233 O O . SER B 1 560 ? -28.559 5.956 -3.333 1.00 10.93 581 SER B O 1
ATOM 10236 N N . LEU B 1 561 ? -27.786 5.174 -1.320 1.00 11.60 582 LEU B N 1
ATOM 10237 C CA . LEU B 1 561 ? -26.388 5.623 -1.442 1.00 11.71 582 LEU B CA 1
ATOM 10238 C C . LEU B 1 561 ? -25.476 4.462 -1.268 1.00 11.59 582 LEU B C 1
ATOM 10239 O O . LEU B 1 561 ? -24.343 4.668 -0.866 1.00 13.65 582 LEU B O 1
ATOM 10244 N N . ALA B 1 562 ? -25.937 3.267 -1.636 1.00 13.14 583 ALA B N 1
ATOM 10245 C CA . ALA B 1 562 ? -25.200 2.012 -1.383 1.00 11.53 583 ALA B CA 1
ATOM 10246 C C . ALA B 1 562 ? -24.008 1.863 -2.316 1.00 11.77 583 ALA B C 1
ATOM 10247 O O . ALA B 1 562 ? -24.028 2.320 -3.485 1.00 11.37 583 ALA B O 1
ATOM 10249 N N . HIS B 1 563 ? -22.966 1.216 -1.794 1.00 12.57 584 HIS B N 1
ATOM 10250 C CA . HIS B 1 563 ? -21.819 0.850 -2.607 1.00 13.51 584 HIS B CA 1
ATOM 10251 C C . HIS B 1 563 ? -21.151 2.044 -3.247 1.00 16.25 584 HIS B C 1
ATOM 10252 O O . HIS B 1 563 ? -20.649 1.994 -4.404 1.00 14.93 584 HIS B O 1
ATOM 10259 N N . ASN B 1 564 ? -21.142 3.135 -2.492 1.00 11.89 585 ASN B N 1
ATOM 10260 C CA . ASN B 1 564 ? -20.434 4.317 -2.958 1.00 10.85 585 ASN B CA 1
ATOM 10261 C C . ASN B 1 564 ? -19.064 4.545 -2.333 1.00 14.12 585 ASN B C 1
ATOM 10262 O O . ASN B 1 564 ? -18.419 5.495 -2.706 1.00 14.82 585 ASN B O 1
ATOM 10267 N N . GLY B 1 565 ? -18.657 3.710 -1.380 1.00 14.24 586 GLY B N 1
ATOM 10268 C CA . GLY B 1 565 ? -17.351 3.909 -0.688 1.00 17.19 586 GLY B CA 1
ATOM 10269 C C . GLY B 1 565 ? -17.217 5.237 0.032 1.00 16.13 586 GLY B C 1
ATOM 10270 O O . GLY B 1 565 ? -16.121 5.801 0.126 1.00 16.85 586 GLY B O 1
ATOM 10271 N N . ILE B 1 566 ? -18.333 5.780 0.508 1.00 12.80 587 ILE B N 1
ATOM 10272 C CA . ILE B 1 566 ? -18.293 7.072 1.138 1.00 11.92 587 ILE B CA 1
ATOM 10273 C C . ILE B 1 566 ? -17.533 6.928 2.465 1.00 13.72 587 ILE B C 1
ATOM 10274 O O . ILE B 1 566 ? -17.819 6.032 3.301 1.00 14.20 587 ILE B O 1
ATOM 10279 N N . HIS B 1 567 ? -16.538 7.787 2.698 1.00 15.70 588 HIS B N 1
ATOM 10280 C CA . HIS B 1 567 ? -15.656 7.517 3.804 1.00 17.16 588 HIS B CA 1
ATOM 10281 C C . HIS B 1 567 ? -15.042 8.771 4.424 1.00 16.55 588 HIS B C 1
ATOM 10282 O O . HIS B 1 567 ? -14.595 8.740 5.582 1.00 14.92 588 HIS B O 1
ATOM 10289 N N . SER B 1 568 ? -15.001 9.845 3.641 1.00 16.27 589 SER B N 1
ATOM 10290 C CA . SER B 1 568 ? -14.445 11.113 4.167 1.00 20.47 589 SER B CA 1
ATOM 10291 C C . SER B 1 568 ? -14.809 12.303 3.312 1.00 18.35 589 SER B C 1
ATOM 10292 O O . SER B 1 568 ? -15.273 12.157 2.199 1.00 17.75 589 SER B O 1
ATOM 10295 N N . ARG B 1 569 ? -14.578 13.488 3.877 1.00 16.14 590 ARG B N 1
ATOM 10296 C CA . ARG B 1 569 ? -14.942 14.721 3.211 1.00 16.15 590 ARG B CA 1
ATOM 10297 C C . ARG B 1 569 ? -16.344 14.701 2.589 1.00 16.14 590 ARG B C 1
ATOM 10298 O O . ARG B 1 569 ? -16.527 14.913 1.382 1.00 16.99 590 ARG B O 1
ATOM 10306 N N . VAL B 1 570 ? -17.326 14.456 3.436 1.00 15.20 591 VAL B N 1
ATOM 10307 C CA . VAL B 1 570 ? -18.744 14.585 3.036 1.00 15.70 591 VAL B CA 1
ATOM 10308 C C . VAL B 1 570 ? -19.537 15.337 4.065 1.00 17.54 591 VAL B C 1
ATOM 10309 O O . VAL B 1 570 ? -19.052 15.626 5.168 1.00 15.84 591 VAL B O 1
ATOM 10313 N N . SER B 1 571 ? -20.790 15.636 3.727 1.00 16.06 592 SER B N 1
ATOM 10314 C CA . SER B 1 571 ? -21.730 16.268 4.669 1.00 15.62 592 SER B CA 1
ATOM 10315 C C . SER B 1 571 ? -21.752 15.570 6.042 1.00 15.79 592 SER B C 1
ATOM 10316 O O . SER B 1 571 ? -21.773 14.345 6.124 1.00 16.34 592 SER B O 1
ATOM 10319 N N . GLN B 1 572 ? -21.753 16.355 7.128 1.00 15.17 593 GLN B N 1
ATOM 10320 C CA . GLN B 1 572 ? -21.763 15.804 8.462 1.00 15.71 593 GLN B CA 1
ATOM 10321 C C . GLN B 1 572 ? -23.130 15.244 8.871 1.00 16.01 593 GLN B C 1
ATOM 10322 O O . GLN B 1 572 ? -23.224 14.360 9.707 1.00 17.37 593 GLN B O 1
ATOM 10328 N N . GLN B 1 573 ? -24.165 15.774 8.248 1.00 18.19 594 GLN B N 1
ATOM 10329 C CA . GLN B 1 573 ? -25.533 15.320 8.546 1.00 20.50 594 GLN B CA 1
ATOM 10330 C C . GLN B 1 573 ? -26.346 15.156 7.261 1.00 22.12 594 GLN B C 1
ATOM 10331 O O . GLN B 1 573 ? -26.314 16.034 6.378 1.00 25.98 594 GLN B O 1
ATOM 10337 N N . LEU B 1 574 ? -27.059 14.044 7.180 1.00 16.50 595 LEU B N 1
ATOM 10338 C CA . LEU B 1 574 ? -28.157 13.902 6.245 1.00 20.41 595 LEU B CA 1
ATOM 10339 C C . LEU B 1 574 ? -29.443 14.321 6.881 1.00 19.73 595 LEU B C 1
ATOM 10340 O O . LEU B 1 574 ? -29.728 13.920 8.006 1.00 19.39 595 LEU B O 1
ATOM 10345 N N . CYS B 1 575 ? -30.242 15.108 6.155 1.00 18.69 596 CYS B N 1
ATOM 10346 C CA . CYS B 1 575 ? -31.495 15.621 6.691 1.00 20.16 596 CYS B CA 1
ATOM 10347 C C . CYS B 1 575 ? -32.641 15.421 5.710 1.00 17.08 596 CYS B C 1
ATOM 10348 O O . CYS B 1 575 ? -32.513 15.694 4.508 1.00 19.29 596 CYS B O 1
ATOM 10351 N N . SER B 1 576 ? -33.770 14.962 6.232 1.00 15.78 597 SER B N 1
ATOM 10352 C CA . SER B 1 576 ? -34.980 14.854 5.494 1.00 17.79 597 SER B CA 1
ATOM 10353 C C . SER B 1 576 ? -36.097 14.610 6.452 1.00 16.05 597 SER B C 1
ATOM 10354 O O . SER B 1 576 ? -36.003 13.702 7.286 1.00 17.24 597 SER B O 1
ATOM 10357 N N . THR B 1 577 ? -37.171 15.363 6.276 1.00 17.97 598 THR B N 1
ATOM 10358 C CA . THR B 1 577 ? -38.390 15.050 7.000 1.00 17.23 598 THR B CA 1
ATOM 10359 C C . THR B 1 577 ? -39.281 13.992 6.362 1.00 19.82 598 THR B C 1
ATOM 10360 O O . THR B 1 577 ? -40.204 13.511 6.998 1.00 21.72 598 THR B O 1
ATOM 10364 N N . SER B 1 578 ? -39.044 13.631 5.094 1.00 16.68 599 SER B N 1
ATOM 10365 C CA . SER B 1 578 ? -39.931 12.734 4.348 1.00 13.94 599 SER B CA 1
ATOM 10366 C C . SER B 1 578 ? -39.391 11.310 4.266 1.00 12.60 599 SER B C 1
ATOM 10367 O O . SER B 1 578 ? -40.137 10.385 4.065 1.00 14.46 599 SER B O 1
ATOM 10370 N N . LEU B 1 579 ? -38.077 11.201 4.332 1.00 13.04 600 LEU B N 1
ATOM 10371 C CA . LEU B 1 579 ? -37.450 9.917 3.966 1.00 12.77 600 LEU B CA 1
ATOM 10372 C C . LEU B 1 579 ? -37.871 8.778 4.891 1.00 11.81 600 LEU B C 1
ATOM 10373 O O . LEU B 1 579 ? -37.802 8.914 6.114 1.00 12.91 600 LEU B O 1
ATOM 10378 N N . TRP B 1 580 ? -38.247 7.648 4.287 1.00 12.45 601 TRP B N 1
ATOM 10379 C CA . TRP B 1 580 ? -38.581 6.435 5.013 1.00 12.35 601 TRP B CA 1
ATOM 10380 C C . TRP B 1 580 ? -37.464 5.382 5.044 1.00 11.29 601 TRP B C 1
ATOM 10381 O O . TRP B 1 580 ? -37.321 4.684 6.051 1.00 11.53 601 TRP B O 1
ATOM 10392 N N . ALA B 1 581 ? -36.749 5.260 3.938 1.00 12.58 602 ALA B N 1
ATOM 10393 C CA . ALA B 1 581 ? -35.782 4.184 3.833 1.00 10.61 602 ALA B CA 1
ATOM 10394 C C . ALA B 1 581 ? -34.498 4.752 3.256 1.00 11.51 602 ALA B C 1
ATOM 10395 O O . ALA B 1 581 ? -34.564 5.483 2.245 1.00 12.50 602 ALA B O 1
ATOM 10397 N N . LEU B 1 582 ? -33.377 4.319 3.854 1.00 11.46 603 LEU B N 1
ATOM 10398 C CA . LEU B 1 582 ? -32.054 4.661 3.363 1.00 10.64 603 LEU B CA 1
ATOM 10399 C C . LEU B 1 582 ? -31.155 3.427 3.348 1.00 10.40 603 LEU B C 1
ATOM 10400 O O . LEU B 1 582 ? -30.948 2.781 4.370 1.00 10.19 603 LEU B O 1
ATOM 10405 N N . ASP B 1 583 ? -30.629 3.149 2.135 1.00 11.54 604 ASP B N 1
ATOM 10406 C CA . ASP B 1 583 ? -29.645 2.109 1.935 1.00 10.32 604 ASP B CA 1
ATOM 10407 C C . ASP B 1 583 ? -28.278 2.783 1.940 1.00 10.89 604 ASP B C 1
ATOM 10408 O O . ASP B 1 583 ? -27.940 3.511 0.999 1.00 12.63 604 ASP B O 1
ATOM 10413 N N . PHE B 1 584 ? -27.564 2.588 3.029 1.00 11.68 605 PHE B N 1
ATOM 10414 C CA . PHE B 1 584 ? -26.147 3.069 3.149 1.00 11.38 605 PHE B CA 1
ATOM 10415 C C . PHE B 1 584 ? -25.148 1.949 3.195 1.00 12.20 605 PHE B C 1
ATOM 10416 O O . PHE B 1 584 ? -24.046 2.146 3.700 1.00 10.91 605 PHE B O 1
ATOM 10424 N N . SER B 1 585 ? -25.515 0.792 2.677 1.00 9.74 606 SER B N 1
ATOM 10425 C CA . SER B 1 585 ? -24.603 -0.381 2.683 1.00 9.27 606 SER B CA 1
ATOM 10426 C C . SER B 1 585 ? -23.429 -0.086 1.765 1.00 10.16 606 SER B C 1
ATOM 10427 O O . SER B 1 585 ? -23.560 0.670 0.801 1.00 10.34 606 SER B O 1
ATOM 10430 N N . GLY B 1 586 ? -22.307 -0.737 2.042 1.00 10.18 607 GLY B N 1
ATOM 10431 C CA . GLY B 1 586 ? -21.165 -0.650 1.119 1.00 10.28 607 GLY B CA 1
ATOM 10432 C C . GLY B 1 586 ? -20.486 0.684 1.129 1.00 9.43 607 GLY B C 1
ATOM 10433 O O . GLY B 1 586 ? -20.111 1.159 0.080 1.00 11.49 607 GLY B O 1
ATOM 10434 N N . ASN B 1 587 ? -20.453 1.331 2.287 1.00 10.99 608 ASN B N 1
ATOM 10435 C CA . ASN B 1 587 ? -19.645 2.555 2.483 1.00 10.75 608 ASN B CA 1
ATOM 10436 C C . ASN B 1 587 ? -18.650 2.296 3.606 1.00 11.30 608 ASN B C 1
ATOM 10437 O O . ASN B 1 587 ? -18.393 1.135 3.990 1.00 12.22 608 ASN B O 1
ATOM 10442 N N A SER B 1 588 ? -18.080 3.372 4.124 0.52 11.50 609 SER B N 1
ATOM 10443 N N B SER B 1 588 ? -18.010 3.349 4.100 0.48 11.06 609 SER B N 1
ATOM 10444 C CA A SER B 1 588 ? -17.124 3.271 5.170 0.52 13.70 609 SER B CA 1
ATOM 10445 C CA B SER B 1 588 ? -17.193 3.195 5.273 0.48 12.70 609 SER B CA 1
ATOM 10446 C C A SER B 1 588 ? -17.571 4.126 6.346 0.52 15.10 609 SER B C 1
ATOM 10447 C C B SER B 1 588 ? -17.594 4.114 6.350 0.48 14.46 609 SER B C 1
ATOM 10448 O O A SER B 1 588 ? -16.857 5.049 6.750 0.52 13.15 609 SER B O 1
ATOM 10449 O O B SER B 1 588 ? -16.876 5.063 6.679 0.48 13.10 609 SER B O 1
ATOM 10454 N N . LEU B 1 589 ? -18.758 3.851 6.919 1.00 15.26 610 LEU B N 1
ATOM 10455 C CA . LEU B 1 589 ? -19.100 4.439 8.217 1.00 15.44 610 LEU B CA 1
ATOM 10456 C C . LEU B 1 589 ? -18.027 4.185 9.282 1.00 16.93 610 LEU B C 1
ATOM 10457 O O . LEU B 1 589 ? -17.842 5.022 10.214 1.00 17.43 610 LEU B O 1
ATOM 10462 N N A SER B 1 590 ? -17.283 3.074 9.166 0.50 15.04 611 SER B N 1
ATOM 10463 N N B SER B 1 590 ? -17.284 3.085 9.158 0.50 16.21 611 SER B N 1
ATOM 10464 C CA A SER B 1 590 ? -16.169 2.789 10.067 0.50 15.45 611 SER B CA 1
ATOM 10465 C CA B SER B 1 590 ? -16.222 2.795 10.094 0.50 17.46 611 SER B CA 1
ATOM 10466 C C A SER B 1 590 ? -15.245 4.012 10.129 0.50 15.08 611 SER B C 1
ATOM 10467 C C B SER B 1 590 ? -15.207 3.964 10.131 0.50 16.22 611 SER B C 1
ATOM 10468 O O A SER B 1 590 ? -14.971 4.561 11.206 0.50 15.35 611 SER B O 1
ATOM 10469 O O B SER B 1 590 ? -14.847 4.442 11.215 0.50 16.90 611 SER B O 1
ATOM 10474 N N . GLN B 1 591 ? -14.803 4.463 8.960 1.00 15.29 612 GLN B N 1
ATOM 10475 C CA . GLN B 1 591 ? -13.920 5.620 8.894 1.00 14.85 612 GLN B CA 1
ATOM 10476 C C . GLN B 1 591 ? -14.570 6.895 9.421 1.00 16.06 612 GLN B C 1
ATOM 10477 O O . GLN B 1 591 ? -13.970 7.620 10.266 1.00 15.99 612 GLN B O 1
ATOM 10483 N N . MET B 1 592 ? -15.812 7.141 9.003 1.00 14.04 613 MET B N 1
ATOM 10484 C CA . MET B 1 592 ? -16.553 8.336 9.372 1.00 13.15 613 MET B CA 1
ATOM 10485 C C . MET B 1 592 ? -16.736 8.429 10.903 1.00 13.84 613 MET B C 1
ATOM 10486 O O . MET B 1 592 ? -16.496 9.465 11.499 1.00 13.76 613 MET B O 1
ATOM 10491 N N . TRP B 1 593 ? -17.199 7.337 11.511 1.00 16.43 614 TRP B N 1
ATOM 10492 C CA . TRP B 1 593 ? -17.437 7.337 12.933 1.00 16.56 614 TRP B CA 1
ATOM 10493 C C . TRP B 1 593 ? -16.165 7.305 13.786 1.00 17.95 614 TRP B C 1
ATOM 10494 O O . TRP B 1 593 ? -16.238 7.570 14.984 1.00 21.32 614 TRP B O 1
ATOM 10505 N N . ALA B 1 594 ? -15.009 7.011 13.183 1.00 18.50 615 ALA B N 1
ATOM 10506 C CA . ALA B 1 594 ? -13.721 7.156 13.891 1.00 18.68 615 ALA B CA 1
ATOM 10507 C C . ALA B 1 594 ? -13.185 8.598 13.853 1.00 18.79 615 ALA B C 1
ATOM 10508 O O . ALA B 1 594 ? -12.178 8.879 14.481 1.00 20.04 615 ALA B O 1
ATOM 10510 N N . GLU B 1 595 ? -13.827 9.463 13.064 1.00 17.82 616 GLU B N 1
ATOM 10511 C CA . GLU B 1 595 ? -13.346 10.829 12.807 1.00 18.56 616 GLU B CA 1
ATOM 10512 C C . GLU B 1 595 ? -13.854 11.848 13.827 1.00 18.19 616 GLU B C 1
ATOM 10513 O O . GLU B 1 595 ? -14.585 12.780 13.487 1.00 18.00 616 GLU B O 1
ATOM 10519 N N . GLY B 1 596 ? -13.435 11.668 15.078 1.00 18.63 617 GLY B N 1
ATOM 10520 C CA . GLY B 1 596 ? -13.915 12.509 16.161 1.00 17.87 617 GLY B CA 1
ATOM 10521 C C . GLY B 1 596 ? -15.443 12.528 16.160 1.00 19.87 617 GLY B C 1
ATOM 10522 O O . GLY B 1 596 ? -16.072 11.501 15.890 1.00 19.18 617 GLY B O 1
ATOM 10523 N N . ASP B 1 597 ? -16.033 13.686 16.393 1.00 21.29 618 ASP B N 1
ATOM 10524 C CA . ASP B 1 597 ? -17.488 13.760 16.496 1.00 23.48 618 ASP B CA 1
ATOM 10525 C C . ASP B 1 597 ? -18.169 14.213 15.182 1.00 20.14 618 ASP B C 1
ATOM 10526 O O . ASP B 1 597 ? -19.393 14.435 15.127 1.00 22.14 618 ASP B O 1
ATOM 10531 N N . LEU B 1 598 ? -17.406 14.301 14.104 1.00 17.71 619 LEU B N 1
ATOM 10532 C CA . LEU B 1 598 ? -17.878 14.901 12.874 1.00 18.35 619 LEU B CA 1
ATOM 10533 C C . LEU B 1 598 ? -19.154 14.244 12.351 1.00 17.22 619 LEU B C 1
ATOM 10534 O O . LEU B 1 598 ? -20.037 14.979 11.940 1.00 17.32 619 LEU B O 1
ATOM 10539 N N . TYR B 1 599 ? -19.225 12.912 12.376 1.00 15.80 620 TYR B N 1
ATOM 10540 C CA . TYR B 1 599 ? -20.265 12.195 11.666 1.00 15.44 620 TYR B CA 1
ATOM 10541 C C . TYR B 1 599 ? -21.189 11.443 12.653 1.00 15.93 620 TYR B C 1
ATOM 10542 O O . TYR B 1 599 ? -22.039 10.648 12.235 1.00 16.62 620 TYR B O 1
ATOM 10551 N N . LEU B 1 600 ? -21.081 11.725 13.958 1.00 16.75 621 LEU B N 1
ATOM 10552 C CA . LEU B 1 600 ? -21.802 10.930 14.954 1.00 15.85 621 LEU B CA 1
ATOM 10553 C C . LEU B 1 600 ? -23.322 11.164 14.904 1.00 17.08 621 LEU B C 1
ATOM 10554 O O . LEU B 1 600 ? -24.032 10.321 15.401 1.00 20.56 621 LEU B O 1
ATOM 10559 N N . ARG B 1 601 ? -23.781 12.240 14.263 1.00 15.39 622 ARG B N 1
ATOM 10560 C CA . ARG B 1 601 ? -25.215 12.482 14.080 1.00 17.06 622 ARG B CA 1
ATOM 10561 C C . ARG B 1 601 ? -25.637 12.417 12.604 1.00 14.23 622 ARG B C 1
ATOM 10562 O O . ARG B 1 601 ? -26.628 12.999 12.210 1.00 14.40 622 ARG B O 1
ATOM 10570 N N . PHE B 1 602 ? -24.873 11.681 11.789 1.00 14.76 623 PHE B N 1
ATOM 10571 C CA . PHE B 1 602 ? -25.067 11.683 10.346 1.00 14.01 623 PHE B CA 1
ATOM 10572 C C . PHE B 1 602 ? -26.502 11.364 9.903 1.00 13.66 623 PHE B C 1
ATOM 10573 O O . PHE B 1 602 ? -26.958 11.930 8.937 1.00 15.43 623 PHE B O 1
ATOM 10581 N N . PHE B 1 603 ? -27.172 10.449 10.605 1.00 12.94 624 PHE B N 1
ATOM 10582 C CA . PHE B 1 603 ? -28.489 9.957 10.225 1.00 13.78 624 PHE B CA 1
ATOM 10583 C C . PHE B 1 603 ? -29.588 10.556 11.104 1.00 14.03 624 PHE B C 1
ATOM 10584 O O . PHE B 1 603 ? -30.774 10.324 10.820 1.00 15.60 624 PHE B O 1
ATOM 10592 N N . GLN B 1 604 ? -29.223 11.333 12.108 1.00 17.03 625 GLN B N 1
ATOM 10593 C CA . GLN B 1 604 ? -30.215 11.773 13.101 1.00 17.63 625 GLN B CA 1
ATOM 10594 C C . GLN B 1 604 ? -31.350 12.664 12.544 1.00 15.56 625 GLN B C 1
ATOM 10595 O O . GLN B 1 604 ? -32.483 12.559 13.041 1.00 18.29 625 GLN B O 1
ATOM 10601 N N . GLY B 1 605 ? -31.063 13.498 11.532 1.00 15.32 626 GLY B N 1
ATOM 10602 C CA . GLY B 1 605 ? -32.011 14.410 10.899 1.00 15.89 626 GLY B CA 1
ATOM 10603 C C . GLY B 1 605 ? -32.932 13.779 9.894 1.00 14.77 626 GLY B C 1
ATOM 10604 O O . GLY B 1 605 ? -33.671 14.495 9.210 1.00 16.45 626 GLY B O 1
ATOM 10605 N N . LEU B 1 606 ? -32.847 12.452 9.752 1.00 15.43 627 LEU B N 1
ATOM 10606 C CA . LEU B 1 606 ? -33.790 11.691 8.969 1.00 14.05 627 LEU B CA 1
ATOM 10607 C C . LEU B 1 606 ? -34.957 11.357 9.880 1.00 14.83 627 LEU B C 1
ATOM 10608 O O . LEU B 1 606 ? -35.118 10.238 10.396 1.00 13.17 627 LEU B O 1
ATOM 10613 N N . ARG B 1 607 ? -35.788 12.382 10.101 1.00 19.65 628 ARG B N 1
ATOM 10614 C CA . ARG B 1 607 ? -36.765 12.364 11.194 1.00 22.72 628 ARG B CA 1
ATOM 10615 C C . ARG B 1 607 ? -37.953 11.420 11.034 1.00 22.15 628 ARG B C 1
ATOM 10616 O O . ARG B 1 607 ? -38.619 11.142 12.025 1.00 22.80 628 ARG B O 1
ATOM 10624 N N . SER B 1 608 ? -38.183 10.886 9.837 1.00 16.67 629 SER B N 1
ATOM 10625 C CA . SER B 1 608 ? -39.259 9.909 9.626 1.00 16.67 629 SER B CA 1
ATOM 10626 C C . SER B 1 608 ? -38.705 8.529 9.252 1.00 16.16 629 SER B C 1
ATOM 10627 O O . SER B 1 608 ? -39.460 7.663 8.860 1.00 17.31 629 SER B O 1
ATOM 10630 N N . LEU B 1 609 ? -37.382 8.346 9.324 1.00 12.52 630 LEU B N 1
ATOM 10631 C CA . LEU B 1 609 ? -36.825 7.094 8.804 1.00 13.77 630 LEU B CA 1
ATOM 10632 C C . LEU B 1 609 ? -37.322 5.853 9.552 1.00 11.86 630 LEU B C 1
ATOM 10633 O O . LEU B 1 609 ? -37.249 5.778 10.752 1.00 13.34 630 LEU B O 1
ATOM 10638 N N . ILE B 1 610 ? -37.746 4.853 8.791 1.00 12.98 631 ILE B N 1
ATOM 10639 C CA . ILE B 1 610 ? -38.159 3.573 9.288 1.00 13.46 631 ILE B CA 1
ATOM 10640 C C . ILE B 1 610 ? -37.269 2.375 8.940 1.00 12.23 631 ILE B C 1
ATOM 10641 O O . ILE B 1 610 ? -37.256 1.413 9.667 1.00 12.06 631 ILE B O 1
ATOM 10646 N N . ARG B 1 611 ? -36.486 2.458 7.858 1.00 12.39 632 ARG B N 1
ATOM 10647 C CA . ARG B 1 611 ? -35.552 1.359 7.471 1.00 10.95 632 ARG B CA 1
ATOM 10648 C C . ARG B 1 611 ? -34.189 1.937 7.159 1.00 10.20 632 ARG B C 1
ATOM 10649 O O . ARG B 1 611 ? -34.071 2.894 6.416 1.00 12.21 632 ARG B O 1
ATOM 10657 N N . LEU B 1 612 ? -33.181 1.265 7.661 1.00 10.32 633 LEU B N 1
ATOM 10658 C CA . LEU B 1 612 ? -31.805 1.730 7.457 1.00 9.63 633 LEU B CA 1
ATOM 10659 C C . LEU B 1 612 ? -30.913 0.508 7.272 1.00 10.64 633 LEU B C 1
ATOM 10660 O O . LEU B 1 612 ? -30.887 -0.370 8.113 1.00 10.30 633 LEU B O 1
ATOM 10665 N N . ASP B 1 613 ? -30.193 0.486 6.149 1.00 10.56 634 ASP B N 1
ATOM 10666 C CA . ASP B 1 613 ? -29.218 -0.558 5.878 1.00 9.99 634 ASP B CA 1
ATOM 10667 C C . ASP B 1 613 ? -27.780 0.010 6.032 1.00 10.38 634 ASP B C 1
ATOM 10668 O O . ASP B 1 613 ? -27.377 0.874 5.281 1.00 11.10 634 ASP B O 1
ATOM 10673 N N . LEU B 1 614 ? -27.101 -0.451 7.054 1.00 12.40 635 LEU B N 1
ATOM 10674 C CA . LEU B 1 614 ? -25.685 -0.138 7.348 1.00 11.16 635 LEU B CA 1
ATOM 10675 C C . LEU B 1 614 ? -24.811 -1.336 7.123 1.00 12.33 635 LEU B C 1
ATOM 10676 O O . LEU B 1 614 ? -23.708 -1.434 7.720 1.00 14.38 635 LEU B O 1
ATOM 10681 N N . SER B 1 615 ? -25.256 -2.280 6.288 1.00 11.23 636 SER B N 1
ATOM 10682 C CA . SER B 1 615 ? -24.455 -3.482 6.046 1.00 11.92 636 SER B CA 1
ATOM 10683 C C . SER B 1 615 ? -23.166 -3.147 5.284 1.00 12.84 636 SER B C 1
ATOM 10684 O O . SER B 1 615 ? -23.143 -2.196 4.509 1.00 12.03 636 SER B O 1
ATOM 10687 N N . GLN B 1 616 ? -22.103 -3.944 5.491 1.00 11.54 637 GLN B N 1
ATOM 10688 C CA . GLN B 1 616 ? -20.901 -3.833 4.672 1.00 11.76 637 GLN B CA 1
ATOM 10689 C C . GLN B 1 616 ? -20.346 -2.392 4.763 1.00 12.21 637 GLN B C 1
ATOM 10690 O O . GLN B 1 616 ? -20.050 -1.740 3.752 1.00 11.87 637 GLN B O 1
ATOM 10696 N N . ASN B 1 617 ? -20.229 -1.907 5.989 1.00 11.92 638 ASN B N 1
ATOM 10697 C CA . ASN B 1 617 ? -19.593 -0.623 6.223 1.00 12.26 638 ASN B CA 1
ATOM 10698 C C . ASN B 1 617 ? -18.278 -0.733 6.999 1.00 12.95 638 ASN B C 1
ATOM 10699 O O . ASN B 1 617 ? -17.834 0.297 7.570 1.00 13.60 638 ASN B O 1
ATOM 10704 N N . ARG B 1 618 ? -17.705 -1.937 7.035 1.00 12.58 639 ARG B N 1
ATOM 10705 C CA . ARG B 1 618 ? -16.392 -2.193 7.645 1.00 14.69 639 ARG B CA 1
ATOM 10706 C C . ARG B 1 618 ? -16.377 -1.890 9.157 1.00 14.26 639 ARG B C 1
ATOM 10707 O O . ARG B 1 618 ? -15.321 -1.604 9.724 1.00 17.16 639 ARG B O 1
ATOM 10715 N N . LEU B 1 619 ? -17.540 -1.965 9.832 1.00 14.32 640 LEU B N 1
ATOM 10716 C CA . LEU B 1 619 ? -17.666 -1.591 11.254 1.00 13.03 640 LEU B CA 1
ATOM 10717 C C . LEU B 1 619 ? -17.068 -2.676 12.144 1.00 14.72 640 LEU B C 1
ATOM 10718 O O . LEU B 1 619 ? -17.461 -3.832 12.143 1.00 15.79 640 LEU B O 1
ATOM 10723 N N . HIS B 1 620 ? -16.006 -2.290 12.850 1.00 16.30 641 HIS B N 1
ATOM 10724 C CA . HIS B 1 620 ? -15.458 -3.163 13.853 1.00 18.10 641 HIS B CA 1
ATOM 10725 C C . HIS B 1 620 ? -15.971 -2.835 15.227 1.00 20.57 641 HIS B C 1
ATOM 10726 O O . HIS B 1 620 ? -15.874 -3.661 16.131 1.00 24.52 641 HIS B O 1
ATOM 10733 N N A THR B 1 621 ? -16.577 -1.662 15.382 0.50 18.64 642 THR B N 1
ATOM 10734 N N B THR B 1 621 ? -16.495 -1.625 15.425 0.50 18.84 642 THR B N 1
ATOM 10735 C CA A THR B 1 621 ? -17.021 -1.211 16.669 0.50 20.57 642 THR B CA 1
ATOM 10736 C CA B THR B 1 621 ? -17.104 -1.258 16.686 0.50 21.77 642 THR B CA 1
ATOM 10737 C C A THR B 1 621 ? -18.199 -0.223 16.513 0.50 20.69 642 THR B C 1
ATOM 10738 C C B THR B 1 621 ? -18.279 -0.318 16.464 0.50 20.60 642 THR B C 1
ATOM 10739 O O A THR B 1 621 ? -18.286 0.462 15.488 0.50 21.12 642 THR B O 1
ATOM 10740 O O B THR B 1 621 ? -18.418 0.263 15.383 0.50 21.53 642 THR B O 1
ATOM 10747 N N . LEU B 1 622 ? -19.103 -0.179 17.502 1.00 20.99 643 LEU B N 1
ATOM 10748 C CA . LEU B 1 622 ? -20.160 0.860 17.608 1.00 20.68 643 LEU B CA 1
ATOM 10749 C C . LEU B 1 622 ? -20.060 1.545 18.980 1.00 28.38 643 LEU B C 1
ATOM 10750 O O . LEU B 1 622 ? -19.548 0.966 19.921 1.00 33.11 643 LEU B O 1
ATOM 10755 N N . LEU B 1 623 ? -20.650 2.726 19.127 1.00 52.54 644 LEU B N 1
ATOM 10756 C CA . LEU B 1 623 ? -20.908 3.282 20.464 1.00 50.66 644 LEU B CA 1
ATOM 10757 C C . LEU B 1 623 ? -22.413 3.240 20.749 1.00 53.91 644 LEU B C 1
ATOM 10758 O O . LEU B 1 623 ? -23.219 3.387 19.825 1.00 54.92 644 LEU B O 1
ATOM 10763 N N . PRO B 1 624 ? -22.806 3.006 22.022 1.00 55.01 645 PRO B N 1
ATOM 10764 C CA . PRO B 1 624 ? -24.205 3.254 22.400 1.00 48.72 645 PRO B CA 1
ATOM 10765 C C . PRO B 1 624 ? -24.664 4.671 22.046 1.00 49.52 645 PRO B C 1
ATOM 10766 O O . PRO B 1 624 ? -25.715 4.836 21.448 1.00 35.21 645 PRO B O 1
ATOM 10770 N N . CYS B 1 625 ? -23.857 5.677 22.357 1.00 45.83 646 CYS B N 1
ATOM 10771 C CA . CYS B 1 625 ? -24.162 7.054 21.930 1.00 57.56 646 CYS B CA 1
ATOM 10772 C C . CYS B 1 625 ? -24.491 7.189 20.417 1.00 55.10 646 CYS B C 1
ATOM 10773 O O . CYS B 1 625 ? -25.392 7.938 20.045 1.00 57.30 646 CYS B O 1
ATOM 10776 N N . THR B 1 626 ? -23.782 6.452 19.559 1.00 48.27 647 THR B N 1
ATOM 10777 C CA . THR B 1 626 ? -23.995 6.507 18.102 1.00 46.16 647 THR B CA 1
ATOM 10778 C C . THR B 1 626 ? -25.301 5.796 17.640 1.00 46.93 647 THR B C 1
ATOM 10779 O O . THR B 1 626 ? -25.999 6.256 16.714 1.00 40.17 647 THR B O 1
ATOM 10783 N N . LEU B 1 627 ? -25.629 4.681 18.285 1.00 35.32 648 LEU B N 1
ATOM 10784 C CA . LEU B 1 627 ? -26.922 4.039 18.101 1.00 33.02 648 LEU B CA 1
ATOM 10785 C C . LEU B 1 627 ? -28.098 4.908 18.566 1.00 34.75 648 LEU B C 1
ATOM 10786 O O . LEU B 1 627 ? -29.155 4.908 17.932 1.00 34.61 648 LEU B O 1
ATOM 10791 N N . GLY B 1 628 ? -27.916 5.634 19.674 1.00 28.14 649 GLY B N 1
ATOM 10792 C CA . GLY B 1 628 ? -28.941 6.562 20.177 1.00 28.11 649 GLY B CA 1
ATOM 10793 C C . GLY B 1 628 ? -29.051 7.774 19.287 1.00 23.56 649 GLY B C 1
ATOM 10794 O O . GLY B 1 628 ? -29.996 8.550 19.398 1.00 26.78 649 GLY B O 1
ATOM 10795 N N . ASN B 1 629 ? -28.107 7.948 18.351 1.00 19.23 650 ASN B N 1
ATOM 10796 C CA . ASN B 1 629 ? -28.218 9.045 17.394 1.00 17.89 650 ASN B CA 1
ATOM 10797 C C . ASN B 1 629 ? -28.903 8.653 16.079 1.00 18.80 650 ASN B C 1
ATOM 10798 O O . ASN B 1 629 ? -29.075 9.495 15.219 1.00 19.04 650 ASN B O 1
ATOM 10803 N N . LEU B 1 630 ? -29.281 7.394 15.907 1.00 18.35 651 LEU B N 1
ATOM 10804 C CA . LEU B 1 630 ? -30.121 7.018 14.767 1.00 17.45 651 LEU B CA 1
ATOM 10805 C C . LEU B 1 630 ? -31.543 7.467 15.048 1.00 18.85 651 LEU B C 1
ATOM 10806 O O . LEU B 1 630 ? -31.891 7.681 16.227 1.00 21.51 651 LEU B O 1
ATOM 10811 N N . PRO B 1 631 ? -32.358 7.642 13.988 1.00 16.57 652 PRO B N 1
ATOM 10812 C CA . PRO B 1 631 ? -33.718 8.159 14.202 1.00 17.29 652 PRO B CA 1
ATOM 10813 C C . PRO B 1 631 ? -34.564 7.243 15.095 1.00 19.65 652 PRO B C 1
ATOM 10814 O O . PRO B 1 631 ? -34.603 6.022 14.927 1.00 17.12 652 PRO B O 1
ATOM 10818 N N . LYS B 1 632 ? -35.267 7.844 16.053 1.00 19.00 653 LYS B N 1
ATOM 10819 C CA . LYS B 1 632 ? -36.127 7.101 16.978 1.00 19.99 653 LYS B CA 1
ATOM 10820 C C . LYS B 1 632 ? -37.254 6.364 16.314 1.00 19.00 653 LYS B C 1
ATOM 10821 O O . LYS B 1 632 ? -37.789 5.404 16.892 1.00 20.93 653 LYS B O 1
ATOM 10827 N N . SER B 1 633 ? -37.610 6.810 15.103 1.00 17.60 654 SER B N 1
ATOM 10828 C CA . SER B 1 633 ? -38.666 6.178 14.302 1.00 17.46 654 SER B CA 1
ATOM 10829 C C . SER B 1 633 ? -38.245 4.837 13.690 1.00 15.67 654 SER B C 1
ATOM 10830 O O . SER B 1 633 ? -39.095 4.092 13.158 1.00 15.75 654 SER B O 1
ATOM 10833 N N . LEU B 1 634 ? -36.959 4.511 13.781 1.00 18.46 655 LEU B N 1
ATOM 10834 C CA . LEU B 1 634 ? -36.483 3.328 13.069 1.00 15.94 655 LEU B CA 1
ATOM 10835 C C . LEU B 1 634 ? -37.176 2.050 13.465 1.00 14.53 655 LEU B C 1
ATOM 10836 O O . LEU B 1 634 ? -37.326 1.734 14.654 1.00 16.29 655 LEU B O 1
ATOM 10841 N N . GLN B 1 635 ? -37.587 1.286 12.466 1.00 14.15 656 GLN B N 1
ATOM 10842 C CA . GLN B 1 635 ? -38.202 -0.024 12.637 1.00 14.30 656 GLN B CA 1
ATOM 10843 C C . GLN B 1 635 ? -37.295 -1.171 12.247 1.00 13.87 656 GLN B C 1
ATOM 10844 O O . GLN B 1 635 ? -37.415 -2.270 12.755 1.00 13.13 656 GLN B O 1
ATOM 10850 N N . LEU B 1 636 ? -36.439 -0.922 11.272 1.00 13.00 657 LEU B N 1
ATOM 10851 C CA . LEU B 1 636 ? -35.587 -1.962 10.732 1.00 13.69 657 LEU B CA 1
ATOM 10852 C C . LEU B 1 636 ? -34.182 -1.439 10.593 1.00 11.79 657 LEU B C 1
ATOM 10853 O O . LEU B 1 636 ? -33.985 -0.430 9.988 1.00 11.91 657 LEU B O 1
ATOM 10858 N N . LEU B 1 637 ? -33.229 -2.157 11.186 1.00 13.15 658 LEU B N 1
ATOM 10859 C CA . LEU B 1 637 ? -31.823 -1.823 11.095 1.00 14.16 658 LEU B CA 1
ATOM 10860 C C . LEU B 1 637 ? -30.993 -3.023 10.658 1.00 12.46 658 LEU B C 1
ATOM 10861 O O . LEU B 1 637 ? -30.981 -4.079 11.305 1.00 11.80 658 LEU B O 1
ATOM 10866 N N . ARG B 1 638 ? -30.299 -2.847 9.546 1.00 12.29 659 ARG B N 1
ATOM 10867 C CA . ARG B 1 638 ? -29.402 -3.918 9.077 1.00 11.46 659 ARG B CA 1
ATOM 10868 C C . ARG B 1 638 ? -27.954 -3.501 9.281 1.00 11.25 659 ARG B C 1
ATOM 10869 O O . ARG B 1 638 ? -27.558 -2.383 8.894 1.00 11.50 659 ARG B O 1
ATOM 10877 N N . LEU B 1 639 ? -27.212 -4.416 9.893 1.00 11.88 660 LEU B N 1
ATOM 10878 C CA . LEU B 1 639 ? -25.741 -4.281 10.150 1.00 12.33 660 LEU B CA 1
ATOM 10879 C C . LEU B 1 639 ? -25.035 -5.524 9.640 1.00 12.34 660 LEU B C 1
ATOM 10880 O O . LEU B 1 639 ? -24.001 -5.918 10.156 1.00 14.01 660 LEU B O 1
ATOM 10885 N N . ARG B 1 640 ? -25.548 -6.112 8.586 1.00 14.81 661 ARG B N 1
ATOM 10886 C CA . ARG B 1 640 ? -25.000 -7.352 8.084 1.00 13.06 661 ARG B CA 1
ATOM 10887 C C . ARG B 1 640 ? -23.547 -7.192 7.577 1.00 13.68 661 ARG B C 1
ATOM 10888 O O . ARG B 1 640 ? -23.174 -6.131 7.063 1.00 12.44 661 ARG B O 1
ATOM 10896 N N . ASN B 1 641 ? -22.750 -8.252 7.725 1.00 13.69 662 ASN B N 1
ATOM 10897 C CA . ASN B 1 641 ? -21.439 -8.324 7.092 1.00 12.96 662 ASN B CA 1
ATOM 10898 C C . ASN B 1 641 ? -20.563 -7.144 7.413 1.00 14.69 662 ASN B C 1
ATOM 10899 O O . ASN B 1 641 ? -19.840 -6.597 6.562 1.00 16.86 662 ASN B O 1
ATOM 10904 N N . ASN B 1 642 ? -20.541 -6.843 8.679 1.00 13.68 663 ASN B N 1
ATOM 10905 C CA . ASN B 1 642 ? -19.541 -5.959 9.218 1.00 14.23 663 ASN B CA 1
ATOM 10906 C C . ASN B 1 642 ? -18.584 -6.854 9.979 1.00 12.78 663 ASN B C 1
ATOM 10907 O O . ASN B 1 642 ? -18.487 -8.025 9.678 1.00 14.66 663 ASN B O 1
ATOM 10912 N N . TYR B 1 643 ? -17.863 -6.311 10.950 1.00 13.26 664 TYR B N 1
ATOM 10913 C CA . TYR B 1 643 ? -16.860 -7.071 11.659 1.00 14.29 664 TYR B CA 1
ATOM 10914 C C . TYR B 1 643 ? -17.107 -6.913 13.138 1.00 14.38 664 TYR B C 1
ATOM 10915 O O . TYR B 1 643 ? -16.194 -6.861 13.944 1.00 15.19 664 TYR B O 1
ATOM 10924 N N . LEU B 1 644 ? -18.365 -6.896 13.547 1.00 13.31 665 LEU B N 1
ATOM 10925 C CA . LEU B 1 644 ? -18.617 -6.614 14.941 1.00 13.23 665 LEU B CA 1
ATOM 10926 C C . LEU B 1 644 ? -18.409 -7.862 15.799 1.00 13.91 665 LEU B C 1
ATOM 10927 O O . LEU B 1 644 ? -19.010 -8.900 15.534 1.00 15.51 665 LEU B O 1
ATOM 10932 N N . ALA B 1 645 ? -17.590 -7.748 16.849 1.00 15.91 666 ALA B N 1
ATOM 10933 C CA . ALA B 1 645 ? -17.357 -8.846 17.807 1.00 16.49 666 ALA B CA 1
ATOM 10934 C C . ALA B 1 645 ? -18.001 -8.660 19.156 1.00 16.26 666 ALA B C 1
ATOM 10935 O O . ALA B 1 645 ? -17.841 -9.512 20.050 1.00 17.04 666 ALA B O 1
ATOM 10937 N N . PHE B 1 646 ? -18.683 -7.540 19.331 1.00 18.05 667 PHE B N 1
ATOM 10938 C CA . PHE B 1 646 ? -19.359 -7.184 20.578 1.00 17.36 667 PHE B CA 1
ATOM 10939 C C . PHE B 1 646 ? -20.554 -6.341 20.173 1.00 18.11 667 PHE B C 1
ATOM 10940 O O . PHE B 1 646 ? -20.457 -5.522 19.263 1.00 19.35 667 PHE B O 1
ATOM 10948 N N . PHE B 1 647 ? -21.668 -6.523 20.872 1.00 16.52 668 PHE B N 1
ATOM 10949 C CA . PHE B 1 647 ? -22.841 -5.699 20.679 1.00 18.44 668 PHE B CA 1
ATOM 10950 C C . PHE B 1 647 ? -23.527 -5.435 22.019 1.00 17.73 668 PHE B C 1
ATOM 10951 O O . PHE B 1 647 ? -23.822 -6.353 22.803 1.00 18.97 668 PHE B O 1
ATOM 10959 N N . ASN B 1 648 ? -23.737 -4.147 22.301 1.00 17.33 669 ASN B N 1
ATOM 10960 C CA . ASN B 1 648 ? -24.333 -3.736 23.572 1.00 16.67 669 ASN B CA 1
ATOM 10961 C C . ASN B 1 648 ? -25.860 -3.789 23.453 1.00 15.72 669 ASN B C 1
ATOM 10962 O O . ASN B 1 648 ? -26.518 -2.851 22.961 1.00 20.00 669 ASN B O 1
ATOM 10967 N N . TRP B 1 649 ? -26.426 -4.911 23.877 1.00 16.69 670 TRP B N 1
ATOM 10968 C CA . TRP B 1 649 ? -27.866 -5.177 23.712 1.00 15.74 670 TRP B CA 1
ATOM 10969 C C . TRP B 1 649 ? -28.724 -4.118 24.376 1.00 18.08 670 TRP B C 1
ATOM 10970 O O . TRP B 1 649 ? -29.823 -3.809 23.923 1.00 19.37 670 TRP B O 1
ATOM 10981 N N . SER B 1 650 ? -28.244 -3.590 25.493 1.00 19.32 671 SER B N 1
ATOM 10982 C CA . SER B 1 650 ? -29.075 -2.647 26.238 1.00 21.32 671 SER B CA 1
ATOM 10983 C C . SER B 1 650 ? -29.318 -1.357 25.448 1.00 24.79 671 SER B C 1
ATOM 10984 O O . SER B 1 650 ? -30.311 -0.660 25.682 1.00 24.89 671 SER B O 1
ATOM 10987 N N . SER B 1 651 ? -28.411 -1.019 24.534 1.00 22.64 672 SER B N 1
ATOM 10988 C CA . SER B 1 651 ? -28.597 0.135 23.642 1.00 23.86 672 SER B CA 1
ATOM 10989 C C . SER B 1 651 ? -29.853 0.029 22.756 1.00 21.88 672 SER B C 1
ATOM 10990 O O . SER B 1 651 ? -30.311 1.040 22.225 1.00 22.85 672 SER B O 1
ATOM 10993 N N . LEU B 1 652 ? -30.429 -1.174 22.595 1.00 20.24 673 LEU B N 1
ATOM 10994 C CA . LEU B 1 652 ? -31.654 -1.310 21.798 1.00 18.34 673 LEU B CA 1
ATOM 10995 C C . LEU B 1 652 ? -32.822 -0.534 22.385 1.00 18.34 673 LEU B C 1
ATOM 10996 O O . LEU B 1 652 ? -33.737 -0.184 21.668 1.00 18.58 673 LEU B O 1
ATOM 11001 N N . THR B 1 653 ? -32.776 -0.269 23.699 1.00 19.25 674 THR B N 1
ATOM 11002 C CA . THR B 1 653 ? -33.810 0.588 24.302 1.00 19.82 674 THR B CA 1
ATOM 11003 C C . THR B 1 653 ? -33.817 2.023 23.733 1.00 18.88 674 THR B C 1
ATOM 11004 O O . THR B 1 653 ? -34.838 2.738 23.830 1.00 18.87 674 THR B O 1
ATOM 11008 N N . LEU B 1 654 ? -32.717 2.444 23.111 1.00 16.53 675 LEU B N 1
ATOM 11009 C CA . LEU B 1 654 ? -32.643 3.754 22.456 1.00 18.52 675 LEU B CA 1
ATOM 11010 C C . LEU B 1 654 ? -33.387 3.825 21.128 1.00 17.72 675 LEU B C 1
ATOM 11011 O O . LEU B 1 654 ? -33.552 4.917 20.584 1.00 20.52 675 LEU B O 1
ATOM 11016 N N . LEU B 1 655 ? -33.797 2.661 20.608 1.00 18.91 676 LEU B N 1
ATOM 11017 C CA . LEU B 1 655 ? -34.579 2.540 19.380 1.00 18.71 676 LEU B CA 1
ATOM 11018 C C . LEU B 1 655 ? -35.913 1.864 19.739 1.00 17.41 676 LEU B C 1
ATOM 11019 O O . LEU B 1 655 ? -36.149 0.682 19.470 1.00 16.88 676 LEU B O 1
ATOM 11024 N N . PRO B 1 656 ? -36.801 2.636 20.358 1.00 20.66 677 PRO B N 1
ATOM 11025 C CA . PRO B 1 656 ? -38.016 2.014 20.916 1.00 24.02 677 PRO B CA 1
ATOM 11026 C C . PRO B 1 656 ? -38.956 1.344 19.892 1.00 22.70 677 PRO B C 1
ATOM 11027 O O . PRO B 1 656 ? -39.749 0.469 20.274 1.00 20.61 677 PRO B O 1
ATOM 11031 N N . ASN B 1 657 ? -38.841 1.721 18.615 1.00 17.93 678 ASN B N 1
ATOM 11032 C CA . ASN B 1 657 ? -39.740 1.224 17.577 1.00 17.63 678 ASN B CA 1
ATOM 11033 C C . ASN B 1 657 ? -39.094 0.123 16.759 1.00 15.30 678 ASN B C 1
ATOM 11034 O O . ASN B 1 657 ? -39.719 -0.390 15.830 1.00 15.87 678 ASN B O 1
ATOM 11039 N N . LEU B 1 658 ? -37.880 -0.292 17.134 1.00 16.30 679 LEU B N 1
ATOM 11040 C CA . LEU B 1 658 ? -37.195 -1.338 16.375 1.00 16.00 679 LEU B CA 1
ATOM 11041 C C . LEU B 1 658 ? -37.946 -2.696 16.450 1.00 15.34 679 LEU B C 1
ATOM 11042 O O . LEU B 1 658 ? -38.230 -3.234 17.540 1.00 17.93 679 LEU B O 1
ATOM 11047 N N . GLU B 1 659 ? -38.227 -3.239 15.283 1.00 14.02 680 GLU B N 1
ATOM 11048 C CA . GLU B 1 659 ? -38.855 -4.521 15.083 1.00 17.43 680 GLU B CA 1
ATOM 11049 C C . GLU B 1 659 ? -37.924 -5.584 14.520 1.00 16.85 680 GLU B C 1
ATOM 11050 O O . GLU B 1 659 ? -38.108 -6.771 14.810 1.00 16.43 680 GLU B O 1
ATOM 11056 N N . THR B 1 660 ? -36.989 -5.159 13.668 1.00 15.47 681 THR B N 1
ATOM 11057 C CA . THR B 1 660 ? -36.091 -6.078 13.006 1.00 14.33 681 THR B CA 1
ATOM 11058 C C . THR B 1 660 ? -34.638 -5.599 13.173 1.00 11.64 681 THR B C 1
ATOM 11059 O O . THR B 1 660 ? -34.322 -4.461 12.861 1.00 12.10 681 THR B O 1
ATOM 11063 N N . LEU B 1 661 ? -33.798 -6.506 13.646 1.00 12.71 682 LEU B N 1
ATOM 11064 C CA . LEU B 1 661 ? -32.353 -6.228 13.803 1.00 11.87 682 LEU B CA 1
ATOM 11065 C C . LEU B 1 661 ? -31.610 -7.354 13.081 1.00 13.47 682 LEU B C 1
ATOM 11066 O O . LEU B 1 661 ? -31.796 -8.531 13.398 1.00 11.74 682 LEU B O 1
ATOM 11071 N N . ASP B 1 662 ? -30.804 -6.980 12.087 1.00 13.90 683 ASP B N 1
ATOM 11072 C CA . ASP B 1 662 ? -30.083 -7.969 11.302 1.00 12.70 683 ASP B CA 1
ATOM 11073 C C . ASP B 1 662 ? -28.593 -7.790 11.505 1.00 12.17 683 ASP B C 1
ATOM 11074 O O . ASP B 1 662 ? -28.003 -6.785 10.998 1.00 13.27 683 ASP B O 1
ATOM 11079 N N . LEU B 1 663 ? -28.006 -8.755 12.229 1.00 10.67 684 LEU B N 1
ATOM 11080 C CA . LEU B 1 663 ? -26.582 -8.791 12.528 1.00 11.31 684 LEU B CA 1
ATOM 11081 C C . LEU B 1 663 ? -25.881 -9.986 11.833 1.00 12.14 684 LEU B C 1
ATOM 11082 O O . LEU B 1 663 ? -24.787 -10.408 12.209 1.00 12.01 684 LEU B O 1
ATOM 11087 N N . ALA B 1 664 ? -26.509 -10.508 10.787 1.00 11.48 685 ALA B N 1
ATOM 11088 C CA . ALA B 1 664 ? -25.936 -11.666 10.135 1.00 11.23 685 ALA B CA 1
ATOM 11089 C C . ALA B 1 664 ? -24.507 -11.338 9.633 1.00 11.99 685 ALA B C 1
ATOM 11090 O O . ALA B 1 664 ? -24.267 -10.241 9.149 1.00 13.00 685 ALA B O 1
ATOM 11092 N N . GLY B 1 665 ? -23.591 -12.291 9.731 1.00 12.77 686 GLY B N 1
ATOM 11093 C CA . GLY B 1 665 ? -22.279 -12.220 9.069 1.00 12.52 686 GLY B CA 1
ATOM 11094 C C . GLY B 1 665 ? -21.284 -11.320 9.819 1.00 14.14 686 GLY B C 1
ATOM 11095 O O . GLY B 1 665 ? -20.319 -10.836 9.241 1.00 20.70 686 GLY B O 1
ATOM 11096 N N . ASN B 1 666 ? -21.505 -11.121 11.103 1.00 12.30 687 ASN B N 1
ATOM 11097 C CA . ASN B 1 666 ? -20.513 -10.426 11.936 1.00 12.07 687 ASN B CA 1
ATOM 11098 C C . ASN B 1 666 ? -19.602 -11.479 12.654 1.00 13.46 687 ASN B C 1
ATOM 11099 O O . ASN B 1 666 ? -19.556 -12.622 12.178 1.00 14.42 687 ASN B O 1
ATOM 11104 N N . GLN B 1 667 ? -18.929 -11.116 13.753 1.00 13.87 688 GLN B N 1
ATOM 11105 C CA . GLN B 1 667 ? -17.973 -11.994 14.475 1.00 15.07 688 GLN B CA 1
ATOM 11106 C C . GLN B 1 667 ? -18.315 -12.123 15.979 1.00 12.18 688 GLN B C 1
ATOM 11107 O O . GLN B 1 667 ? -17.471 -12.267 16.829 1.00 13.54 688 GLN B O 1
ATOM 11113 N N . LEU B 1 668 ? -19.601 -12.052 16.284 1.00 12.09 689 LEU B N 1
ATOM 11114 C CA . LEU B 1 668 ? -19.973 -12.275 17.678 1.00 10.74 689 LEU B CA 1
ATOM 11115 C C . LEU B 1 668 ? -19.553 -13.654 18.120 1.00 11.22 689 LEU B C 1
ATOM 11116 O O . LEU B 1 668 ? -19.685 -14.616 17.368 1.00 11.94 689 LEU B O 1
ATOM 11121 N N . LYS B 1 669 ? -19.050 -13.762 19.341 1.00 13.03 690 LYS B N 1
ATOM 11122 C CA . LYS B 1 669 ? -18.600 -15.037 19.890 1.00 14.20 690 LYS B CA 1
ATOM 11123 C C . LYS B 1 669 ? -19.577 -15.594 20.954 1.00 11.00 690 LYS B C 1
ATOM 11124 O O . LYS B 1 669 ? -19.402 -16.690 21.419 1.00 11.80 690 LYS B O 1
ATOM 11130 N N . ALA B 1 670 ? -20.606 -14.831 21.302 1.00 12.69 691 ALA B N 1
ATOM 11131 C CA . ALA B 1 670 ? -21.551 -15.224 22.366 1.00 13.48 691 ALA B CA 1
ATOM 11132 C C . ALA B 1 670 ? -22.715 -14.259 22.307 1.00 13.39 691 ALA B C 1
ATOM 11133 O O . ALA B 1 670 ? -22.573 -13.165 21.745 1.00 14.69 691 ALA B O 1
ATOM 11135 N N . LEU B 1 671 ? -23.863 -14.700 22.823 1.00 12.88 692 LEU B N 1
ATOM 11136 C CA . LEU B 1 671 ? -24.964 -13.806 23.101 1.00 12.49 692 LEU B CA 1
ATOM 11137 C C . LEU B 1 671 ? -24.987 -13.689 24.603 1.00 14.59 692 LEU B C 1
ATOM 11138 O O . LEU B 1 671 ? -25.461 -14.577 25.317 1.00 13.65 692 LEU B O 1
ATOM 11143 N N A SER B 1 672 ? -24.502 -12.533 25.055 0.44 15.72 693 SER B N 1
ATOM 11144 N N B SER B 1 672 ? -24.398 -12.582 25.065 0.56 15.39 693 SER B N 1
ATOM 11145 C CA A SER B 1 672 ? -24.159 -12.304 26.441 0.44 19.24 693 SER B CA 1
ATOM 11146 C CA B SER B 1 672 ? -24.075 -12.376 26.475 0.56 18.19 693 SER B CA 1
ATOM 11147 C C A SER B 1 672 ? -23.881 -10.809 26.583 0.44 17.77 693 SER B C 1
ATOM 11148 C C B SER B 1 672 ? -24.218 -10.882 26.785 0.56 16.83 693 SER B C 1
ATOM 11149 O O A SER B 1 672 ? -24.014 -10.052 25.616 0.44 16.55 693 SER B O 1
ATOM 11150 O O B SER B 1 672 ? -25.089 -10.232 26.189 0.56 15.38 693 SER B O 1
ATOM 11155 N N . ASN B 1 673 ? -23.453 -10.372 27.762 1.00 18.55 694 ASN B N 1
ATOM 11156 C CA . ASN B 1 673 ? -23.286 -8.922 28.011 1.00 20.61 694 ASN B CA 1
ATOM 11157 C C . ASN B 1 673 ? -24.677 -8.372 28.250 1.00 20.22 694 ASN B C 1
ATOM 11158 O O . ASN B 1 673 ? -25.096 -7.337 27.719 1.00 21.61 694 ASN B O 1
ATOM 11163 N N . GLY B 1 674 ? -25.371 -9.110 29.087 1.00 19.67 695 GLY B N 1
ATOM 11164 C CA . GLY B 1 674 ? -26.689 -8.790 29.450 1.00 25.20 695 GLY B CA 1
ATOM 11165 C C . GLY B 1 674 ? -27.479 -9.687 28.547 1.00 29.82 695 GLY B C 1
ATOM 11166 O O . GLY B 1 674 ? -27.049 -10.784 28.161 1.00 47.24 695 GLY B O 1
ATOM 11167 N N A SER B 1 675 ? -28.708 -9.269 28.313 0.46 28.19 696 SER B N 1
ATOM 11168 N N B SER B 1 675 ? -28.574 -9.170 28.083 0.54 26.97 696 SER B N 1
ATOM 11169 C CA A SER B 1 675 ? -29.696 -10.032 27.571 0.46 22.11 696 SER B CA 1
ATOM 11170 C CA B SER B 1 675 ? -29.489 -9.972 27.348 0.54 22.77 696 SER B CA 1
ATOM 11171 C C A SER B 1 675 ? -30.375 -8.995 26.705 0.46 21.12 696 SER B C 1
ATOM 11172 C C B SER B 1 675 ? -30.383 -8.964 26.682 0.54 21.48 696 SER B C 1
ATOM 11173 O O A SER B 1 675 ? -30.034 -7.799 26.810 0.46 19.72 696 SER B O 1
ATOM 11174 O O B SER B 1 675 ? -30.187 -7.747 26.883 0.54 20.54 696 SER B O 1
ATOM 11179 N N . LEU B 1 676 ? -31.329 -9.428 25.875 1.00 18.26 697 LEU B N 1
ATOM 11180 C CA . LEU B 1 676 ? -32.199 -8.496 25.162 1.00 16.88 697 LEU B CA 1
ATOM 11181 C C . LEU B 1 676 ? -32.970 -7.713 26.231 1.00 23.20 697 LEU B C 1
ATOM 11182 O O . LEU B 1 676 ? -33.436 -8.324 27.216 1.00 19.85 697 LEU B O 1
ATOM 11187 N N . PRO B 1 677 ? -32.975 -6.361 26.112 1.00 20.90 698 PRO B N 1
ATOM 11188 C CA . PRO B 1 677 ? -33.558 -5.559 27.212 1.00 23.94 698 PRO B CA 1
ATOM 11189 C C . PRO B 1 677 ? -35.084 -5.658 27.295 1.00 20.59 698 PRO B C 1
ATOM 11190 O O . PRO B 1 677 ? -35.775 -6.009 26.328 1.00 22.25 698 PRO B O 1
ATOM 11194 N N . SER B 1 678 ? -35.659 -5.399 28.479 1.00 22.99 699 SER B N 1
ATOM 11195 C CA . SER B 1 678 ? -37.119 -5.416 28.564 1.00 24.52 699 SER B CA 1
ATOM 11196 C C . SER B 1 678 ? -37.748 -4.218 27.828 1.00 19.05 699 SER B C 1
ATOM 11197 O O . SER B 1 678 ? -37.092 -3.201 27.591 1.00 26.48 699 SER B O 1
ATOM 11200 N N . GLY B 1 679 ? -39.012 -4.373 27.501 1.00 21.38 700 GLY B N 1
ATOM 11201 C CA . GLY B 1 679 ? -39.776 -3.402 26.752 1.00 26.37 700 GLY B CA 1
ATOM 11202 C C . GLY B 1 679 ? -39.527 -3.454 25.236 1.00 24.93 700 GLY B C 1
ATOM 11203 O O . GLY B 1 679 ? -40.217 -2.791 24.509 1.00 37.09 700 GLY B O 1
ATOM 11204 N N . THR B 1 680 ? -38.537 -4.214 24.773 1.00 26.25 701 THR B N 1
ATOM 11205 C CA . THR B 1 680 ? -38.254 -4.266 23.307 1.00 30.21 701 THR B CA 1
ATOM 11206 C C . THR B 1 680 ? -39.449 -4.712 22.485 1.00 32.50 701 THR B C 1
ATOM 11207 O O . THR B 1 680 ? -40.101 -5.692 22.837 1.00 36.49 701 THR B O 1
ATOM 11211 N N . GLN B 1 681 ? -39.709 -4.032 21.359 1.00 26.13 702 GLN B N 1
ATOM 11212 C CA . GLN B 1 681 ? -40.702 -4.526 20.397 1.00 24.96 702 GLN B CA 1
ATOM 11213 C C . GLN B 1 681 ? -40.079 -5.427 19.311 1.00 20.22 702 GLN B C 1
ATOM 11214 O O . GLN B 1 681 ? -40.719 -5.761 18.325 1.00 18.89 702 GLN B O 1
ATOM 11220 N N . LEU B 1 682 ? -38.831 -5.850 19.524 1.00 18.56 703 LEU B N 1
ATOM 11221 C CA . LEU B 1 682 ? -38.138 -6.666 18.561 1.00 19.26 703 LEU B CA 1
ATOM 11222 C C . LEU B 1 682 ? -38.943 -7.923 18.257 1.00 16.04 703 LEU B C 1
ATOM 11223 O O . LEU B 1 682 ? -39.347 -8.652 19.185 1.00 17.26 703 LEU B O 1
ATOM 11228 N N . GLN B 1 683 ? -39.216 -8.122 16.970 1.00 16.67 704 GLN B N 1
ATOM 11229 C CA . GLN B 1 683 ? -39.915 -9.271 16.423 1.00 15.91 704 GLN B CA 1
ATOM 11230 C C . GLN B 1 683 ? -38.975 -10.217 15.711 1.00 17.37 704 GLN B C 1
ATOM 11231 O O . GLN B 1 683 ? -39.204 -11.429 15.686 1.00 17.13 704 GLN B O 1
ATOM 11237 N N . ARG B 1 684 ? -37.951 -9.665 15.055 1.00 15.50 705 ARG B N 1
ATOM 11238 C CA . ARG B 1 684 ? -37.070 -10.495 14.240 1.00 14.95 705 ARG B CA 1
ATOM 11239 C C . ARG B 1 684 ? -35.608 -10.166 14.521 1.00 14.29 705 ARG B C 1
ATOM 11240 O O . ARG B 1 684 ? -35.239 -9.003 14.527 1.00 15.32 705 ARG B O 1
ATOM 11248 N N . LEU B 1 685 ? -34.824 -11.189 14.852 1.00 14.02 706 LEU B N 1
ATOM 11249 C CA . LEU B 1 685 ? -33.386 -11.044 15.107 1.00 13.02 706 LEU B CA 1
ATOM 11250 C C . LEU B 1 685 ? -32.611 -12.080 14.319 1.00 11.14 706 LEU B C 1
ATOM 11251 O O . LEU B 1 685 ? -32.944 -13.283 14.374 1.00 13.81 706 LEU B O 1
ATOM 11256 N N . ASP B 1 686 ? -31.647 -11.615 13.511 1.00 11.23 707 ASP B N 1
ATOM 11257 C CA . ASP B 1 686 ? -30.819 -12.501 12.676 1.00 11.10 707 ASP B CA 1
ATOM 11258 C C . ASP B 1 686 ? -29.367 -12.363 13.122 1.00 11.71 707 ASP B C 1
ATOM 11259 O O . ASP B 1 686 ? -28.784 -11.263 13.030 1.00 12.97 707 ASP B O 1
ATOM 11264 N N . VAL B 1 687 ? -28.837 -13.427 13.725 1.00 11.14 708 VAL B N 1
ATOM 11265 C CA . VAL B 1 687 ? -27.421 -13.451 14.135 1.00 10.61 708 VAL B CA 1
ATOM 11266 C C . VAL B 1 687 ? -26.735 -14.605 13.473 1.00 11.29 708 VAL B C 1
ATOM 11267 O O . VAL B 1 687 ? -25.765 -15.154 13.964 1.00 11.57 708 VAL B O 1
ATOM 11271 N N . SER B 1 688 ? -27.234 -14.995 12.307 1.00 12.35 709 SER B N 1
ATOM 11272 C CA . SER B 1 688 ? -26.613 -16.084 11.597 1.00 12.16 709 SER B CA 1
ATOM 11273 C C . SER B 1 688 ? -25.224 -15.702 11.087 1.00 10.95 709 SER B C 1
ATOM 11274 O O . SER B 1 688 ? -24.902 -14.549 10.957 1.00 9.83 709 SER B O 1
ATOM 11277 N N . ARG B 1 689 ? -24.416 -16.705 10.763 1.00 13.15 710 ARG B N 1
ATOM 11278 C CA . ARG B 1 689 ? -23.045 -16.515 10.239 1.00 12.36 710 ARG B CA 1
ATOM 11279 C C . ARG B 1 689 ? -22.181 -15.641 11.105 1.00 13.54 710 ARG B C 1
ATOM 11280 O O . ARG B 1 689 ? -21.396 -14.880 10.569 1.00 13.95 710 ARG B O 1
ATOM 11288 N N . ASN B 1 690 ? -22.340 -15.756 12.431 1.00 10.72 711 ASN B N 1
ATOM 11289 C CA . ASN B 1 690 ? -21.398 -15.204 13.389 1.00 11.18 711 ASN B CA 1
ATOM 11290 C C . ASN B 1 690 ? -20.503 -16.336 13.879 1.00 13.48 711 ASN B C 1
ATOM 11291 O O . ASN B 1 690 ? -20.377 -17.343 13.147 1.00 13.23 711 ASN B O 1
ATOM 11296 N N . SER B 1 691 ? -19.839 -16.195 15.048 1.00 12.66 712 SER B N 1
ATOM 11297 C CA . SER B 1 691 ? -19.056 -17.288 15.600 1.00 12.97 712 SER B CA 1
ATOM 11298 C C . SER B 1 691 ? -19.526 -17.620 17.035 1.00 11.88 712 SER B C 1
ATOM 11299 O O . SER B 1 691 ? -18.743 -17.863 17.940 1.00 12.72 712 SER B O 1
ATOM 11302 N N . ILE B 1 692 ? -20.846 -17.607 17.220 1.00 11.74 713 ILE B N 1
ATOM 11303 C CA . ILE B 1 692 ? -21.395 -17.672 18.539 1.00 11.45 713 ILE B CA 1
ATOM 11304 C C . ILE B 1 692 ? -21.198 -19.077 19.109 1.00 11.25 713 ILE B C 1
ATOM 11305 O O . ILE B 1 692 ? -21.654 -20.068 18.533 1.00 11.80 713 ILE B O 1
ATOM 11310 N N . ILE B 1 693 ? -20.585 -19.174 20.298 1.00 11.86 714 ILE B N 1
ATOM 11311 C CA . ILE B 1 693 ? -20.344 -20.404 20.996 1.00 13.49 714 ILE B CA 1
ATOM 11312 C C . ILE B 1 693 ? -21.308 -20.641 22.151 1.00 13.87 714 ILE B C 1
ATOM 11313 O O . ILE B 1 693 ? -21.567 -21.786 22.513 1.00 17.99 714 ILE B O 1
ATOM 11318 N N A PHE B 1 694 ? -21.869 -19.589 22.720 0.49 14.13 715 PHE B N 1
ATOM 11319 N N B PHE B 1 694 ? -21.784 -19.550 22.766 0.51 13.81 715 PHE B N 1
ATOM 11320 C CA A PHE B 1 694 ? -22.796 -19.821 23.802 0.49 14.40 715 PHE B CA 1
ATOM 11321 C CA B PHE B 1 694 ? -22.523 -19.592 24.045 0.51 13.98 715 PHE B CA 1
ATOM 11322 C C A PHE B 1 694 ? -23.690 -18.631 24.002 0.49 12.93 715 PHE B C 1
ATOM 11323 C C B PHE B 1 694 ? -23.692 -18.591 23.981 0.51 12.64 715 PHE B C 1
ATOM 11324 O O A PHE B 1 694 ? -23.345 -17.498 23.674 0.49 12.72 715 PHE B O 1
ATOM 11325 O O B PHE B 1 694 ? -23.562 -17.539 23.355 0.51 12.10 715 PHE B O 1
ATOM 11340 N N . VAL B 1 695 ? -24.839 -18.929 24.584 1.00 12.89 716 VAL B N 1
ATOM 11341 C CA . VAL B 1 695 ? -25.910 -17.951 24.811 1.00 12.78 716 VAL B CA 1
ATOM 11342 C C . VAL B 1 695 ? -26.260 -18.002 26.293 1.00 11.76 716 VAL B C 1
ATOM 11343 O O . VAL B 1 695 ? -26.410 -19.087 26.861 1.00 13.07 716 VAL B O 1
ATOM 11347 N N . VAL B 1 696 ? -26.336 -16.862 26.962 1.00 13.09 717 VAL B N 1
ATOM 11348 C CA . VAL B 1 696 ? -26.562 -16.906 28.396 1.00 13.36 717 VAL B CA 1
ATOM 11349 C C . VAL B 1 696 ? -27.985 -17.363 28.697 1.00 14.87 717 VAL B C 1
ATOM 11350 O O . VAL B 1 696 ? -28.892 -17.058 27.934 1.00 13.01 717 VAL B O 1
ATOM 11354 N N . PRO B 1 697 ? -28.178 -18.048 29.843 1.00 15.74 718 PRO B N 1
ATOM 11355 C CA . PRO B 1 697 ? -29.538 -18.327 30.224 1.00 17.68 718 PRO B CA 1
ATOM 11356 C C . PRO B 1 697 ? -30.381 -17.069 30.228 1.00 13.45 718 PRO B C 1
ATOM 11357 O O . PRO B 1 697 ? -29.949 -15.996 30.699 1.00 14.60 718 PRO B O 1
ATOM 11361 N N . GLY B 1 698 ? -31.590 -17.158 29.691 1.00 13.78 719 GLY B N 1
ATOM 11362 C CA . GLY B 1 698 ? -32.474 -16.008 29.617 1.00 13.90 719 GLY B CA 1
ATOM 11363 C C . GLY B 1 698 ? -32.274 -14.928 28.575 1.00 13.65 719 GLY B C 1
ATOM 11364 O O . GLY B 1 698 ? -33.016 -13.913 28.513 1.00 14.24 719 GLY B O 1
ATOM 11365 N N . PHE B 1 699 ? -31.289 -15.133 27.701 1.00 13.15 720 PHE B N 1
ATOM 11366 C CA . PHE B 1 699 ? -30.912 -14.118 26.762 1.00 12.39 720 PHE B CA 1
ATOM 11367 C C . PHE B 1 699 ? -32.088 -13.488 26.044 1.00 12.32 720 PHE B C 1
ATOM 11368 O O . PHE B 1 699 ? -32.190 -12.261 25.851 1.00 13.20 720 PHE B O 1
ATOM 11376 N N . PHE B 1 700 ? -32.995 -14.354 25.577 1.00 13.17 721 PHE B N 1
ATOM 11377 C CA . PHE B 1 700 ? -34.125 -13.931 24.793 1.00 15.64 721 PHE B CA 1
ATOM 11378 C C . PHE B 1 700 ? -35.401 -13.700 25.586 1.00 17.00 721 PHE B C 1
ATOM 11379 O O . PHE B 1 700 ? -36.418 -13.325 25.000 1.00 20.59 721 PHE B O 1
ATOM 11387 N N . ALA B 1 701 ? -35.357 -13.951 26.891 1.00 16.55 722 ALA B N 1
ATOM 11388 C CA . ALA B 1 701 ? -36.598 -14.144 27.655 1.00 16.61 722 ALA B CA 1
ATOM 11389 C C . ALA B 1 701 ? -37.426 -12.874 27.804 1.00 16.76 722 ALA B C 1
ATOM 11390 O O . ALA B 1 701 ? -38.653 -12.986 27.955 1.00 22.18 722 ALA B O 1
ATOM 11392 N N . LEU B 1 702 ? -36.817 -11.698 27.820 1.00 16.34 723 LEU B N 1
ATOM 11393 C CA . LEU B 1 702 ? -37.605 -10.441 27.973 1.00 18.12 723 LEU B CA 1
ATOM 11394 C C . LEU B 1 702 ? -38.126 -9.831 26.650 1.00 21.88 723 LEU B C 1
ATOM 11395 O O . LEU B 1 702 ? -38.830 -8.820 26.658 1.00 19.66 723 LEU B O 1
ATOM 11400 N N . ALA B 1 703 ? -37.746 -10.417 25.514 1.00 17.26 724 ALA B N 1
ATOM 11401 C CA . ALA B 1 703 ? -38.187 -9.959 24.219 1.00 16.80 724 ALA B CA 1
ATOM 11402 C C . ALA B 1 703 ? -39.467 -10.697 23.923 1.00 17.06 724 ALA B C 1
ATOM 11403 O O . ALA B 1 703 ? -39.525 -11.662 23.139 1.00 18.31 724 ALA B O 1
ATOM 11405 N N . THR B 1 704 ? -40.548 -10.200 24.538 1.00 19.73 725 THR B N 1
ATOM 11406 C CA . THR B 1 704 ? -41.833 -10.869 24.469 1.00 20.61 725 THR B CA 1
ATOM 11407 C C . THR B 1 704 ? -42.481 -10.849 23.086 1.00 21.54 725 THR B C 1
ATOM 11408 O O . THR B 1 704 ? -43.405 -11.649 22.848 1.00 24.40 725 THR B O 1
ATOM 11412 N N . ARG B 1 705 ? -42.028 -9.968 22.179 1.00 19.35 726 ARG B N 1
ATOM 11413 C CA . ARG B 1 705 ? -42.597 -9.921 20.823 1.00 19.37 726 ARG B CA 1
ATOM 11414 C C . ARG B 1 705 ? -41.751 -10.717 19.814 1.00 16.52 726 ARG B C 1
ATOM 11415 O O . ARG B 1 705 ? -42.095 -10.747 18.638 1.00 17.58 726 ARG B O 1
ATOM 11423 N N . LEU B 1 706 ? -40.688 -11.377 20.284 1.00 15.62 727 LEU B N 1
ATOM 11424 C CA . LEU B 1 706 ? -39.809 -12.128 19.359 1.00 17.41 727 LEU B CA 1
ATOM 11425 C C . LEU B 1 706 ? -40.530 -13.288 18.682 1.00 21.55 727 LEU B C 1
ATOM 11426 O O . LEU B 1 706 ? -41.167 -14.112 19.357 1.00 21.34 727 LEU B O 1
ATOM 11431 N N . ARG B 1 707 ? -40.467 -13.322 17.350 1.00 17.30 728 ARG B N 1
ATOM 11432 C CA . ARG B 1 707 ? -41.137 -14.332 16.550 1.00 21.76 728 ARG B CA 1
ATOM 11433 C C . ARG B 1 707 ? -40.158 -15.065 15.633 1.00 19.63 728 ARG B C 1
ATOM 11434 O O . ARG B 1 707 ? -40.405 -16.204 15.265 1.00 15.93 728 ARG B O 1
ATOM 11442 N N . GLU B 1 708 ? -39.066 -14.413 15.224 1.00 16.73 729 GLU B N 1
ATOM 11443 C CA . GLU B 1 708 ? -38.209 -15.017 14.207 1.00 17.12 729 GLU B CA 1
ATOM 11444 C C . GLU B 1 708 ? -36.769 -14.828 14.661 1.00 16.30 729 GLU B C 1
ATOM 11445 O O . GLU B 1 708 ? -36.355 -13.712 14.967 1.00 18.22 729 GLU B O 1
ATOM 11451 N N . LEU B 1 709 ? -36.071 -15.940 14.763 1.00 16.01 730 LEU B N 1
ATOM 11452 C CA . LEU B 1 709 ? -34.714 -15.954 15.258 1.00 13.61 730 LEU B CA 1
ATOM 11453 C C . LEU B 1 709 ? -33.871 -16.843 14.370 1.00 13.18 730 LEU B C 1
ATOM 11454 O O . LEU B 1 709 ? -34.126 -18.019 14.233 1.00 13.58 730 LEU B O 1
ATOM 11459 N N . ASN B 1 710 ? -32.811 -16.280 13.798 1.00 12.59 731 ASN B N 1
ATOM 11460 C CA . ASN B 1 710 ? -31.924 -17.063 12.994 1.00 13.02 731 ASN B CA 1
ATOM 11461 C C . ASN B 1 710 ? -30.588 -17.192 13.685 1.00 14.81 731 ASN B C 1
ATOM 11462 O O . ASN B 1 710 ? -29.855 -16.199 13.811 1.00 12.94 731 ASN B O 1
ATOM 11467 N N . LEU B 1 711 ? -30.281 -18.422 14.106 1.00 12.49 732 LEU B N 1
ATOM 11468 C CA . LEU B 1 711 ? -29.007 -18.764 14.745 1.00 13.49 732 LEU B CA 1
ATOM 11469 C C . LEU B 1 711 ? -28.144 -19.618 13.834 1.00 12.31 732 LEU B C 1
ATOM 11470 O O . LEU B 1 711 ? -27.129 -20.151 14.272 1.00 13.97 732 LEU B O 1
ATOM 11475 N N . SER B 1 712 ? -28.504 -19.736 12.557 1.00 13.19 733 SER B N 1
ATOM 11476 C CA . SER B 1 712 ? -27.796 -20.640 11.626 1.00 13.44 733 SER B CA 1
ATOM 11477 C C . SER B 1 712 ? -26.314 -20.270 11.446 1.00 12.83 733 SER B C 1
ATOM 11478 O O . SER B 1 712 ? -25.923 -19.110 11.474 1.00 12.73 733 SER B O 1
ATOM 11481 N N . ALA B 1 713 ? -25.475 -21.277 11.277 1.00 12.11 734 ALA B N 1
ATOM 11482 C CA . ALA B 1 713 ? -24.092 -21.025 10.829 1.00 13.05 734 ALA B CA 1
ATOM 11483 C C . ALA B 1 713 ? -23.283 -20.288 11.891 1.00 14.18 734 ALA B C 1
ATOM 11484 O O . ALA B 1 713 ? -22.551 -19.314 11.637 1.00 16.33 734 ALA B O 1
ATOM 11486 N N . ASN B 1 714 ? -23.444 -20.763 13.117 1.00 12.77 735 ASN B N 1
ATOM 11487 C CA . ASN B 1 714 ? -22.645 -20.314 14.237 1.00 12.54 735 ASN B CA 1
ATOM 11488 C C . ASN B 1 714 ? -21.815 -21.494 14.726 1.00 13.73 735 ASN B C 1
ATOM 11489 O O . ASN B 1 714 ? -21.597 -22.441 13.934 1.00 13.86 735 ASN B O 1
ATOM 11494 N N . ALA B 1 715 ? -21.359 -21.456 15.980 1.00 12.33 736 ALA B N 1
ATOM 11495 C CA . ALA B 1 715 ? -20.587 -22.560 16.575 1.00 11.53 736 ALA B CA 1
ATOM 11496 C C . ALA B 1 715 ? -21.250 -23.157 17.786 1.00 12.33 736 ALA B C 1
ATOM 11497 O O . ALA B 1 715 ? -20.572 -23.619 18.744 1.00 14.06 736 ALA B O 1
ATOM 11499 N N . LEU B 1 716 ? -22.593 -23.174 17.741 1.00 10.61 737 LEU B N 1
ATOM 11500 C CA . LEU B 1 716 ? -23.330 -23.682 18.856 1.00 12.41 737 LEU B CA 1
ATOM 11501 C C . LEU B 1 716 ? -23.292 -25.201 18.934 1.00 11.94 737 LEU B C 1
ATOM 11502 O O . LEU B 1 716 ? -23.699 -25.871 17.953 1.00 13.70 737 LEU B O 1
ATOM 11507 N N . ARG B 1 717 ? -22.930 -25.734 20.101 1.00 11.94 738 ARG B N 1
ATOM 11508 C CA . ARG B 1 717 ? -22.897 -27.191 20.317 1.00 13.41 738 ARG B CA 1
ATOM 11509 C C . ARG B 1 717 ? -24.153 -27.713 21.035 1.00 13.63 738 ARG B C 1
ATOM 11510 O O . ARG B 1 717 ? -24.303 -28.902 21.263 1.00 13.40 738 ARG B O 1
ATOM 11518 N N A THR B 1 718 ? -25.050 -26.804 21.387 0.51 13.01 739 THR B N 1
ATOM 11519 N N B THR B 1 718 ? -25.023 -26.787 21.436 0.49 14.40 739 THR B N 1
ATOM 11520 C CA A THR B 1 718 ? -26.339 -27.188 21.948 0.51 13.93 739 THR B CA 1
ATOM 11521 C CA B THR B 1 718 ? -26.287 -27.109 22.103 0.49 16.70 739 THR B CA 1
ATOM 11522 C C A THR B 1 718 ? -27.386 -26.154 21.570 0.51 13.22 739 THR B C 1
ATOM 11523 C C B THR B 1 718 ? -27.370 -26.139 21.621 0.49 14.59 739 THR B C 1
ATOM 11524 O O A THR B 1 718 ? -27.089 -25.098 21.015 0.51 13.76 739 THR B O 1
ATOM 11525 O O B THR B 1 718 ? -27.079 -25.111 21.014 0.49 15.10 739 THR B O 1
ATOM 11532 N N . VAL B 1 719 ? -28.632 -26.469 21.922 1.00 13.42 740 VAL B N 1
ATOM 11533 C CA . VAL B 1 719 ? -29.740 -25.553 21.774 1.00 13.91 740 VAL B CA 1
ATOM 11534 C C . VAL B 1 719 ? -30.473 -25.694 23.100 1.00 13.82 740 VAL B C 1
ATOM 11535 O O . VAL B 1 719 ? -30.930 -26.781 23.463 1.00 15.68 740 VAL B O 1
ATOM 11539 N N . GLU B 1 720 ? -30.562 -24.612 23.858 1.00 14.41 741 GLU B N 1
ATOM 11540 C CA . GLU B 1 720 ? -31.097 -24.677 25.224 1.00 13.71 741 GLU B CA 1
ATOM 11541 C C . GLU B 1 720 ? -32.443 -23.974 25.392 1.00 13.03 741 GLU B C 1
ATOM 11542 O O . GLU B 1 720 ? -32.535 -22.788 25.090 1.00 13.38 741 GLU B O 1
ATOM 11548 N N . PRO B 1 721 ? -33.450 -24.670 25.979 1.00 12.86 742 PRO B N 1
ATOM 11549 C CA . PRO B 1 721 ? -34.676 -23.927 26.166 1.00 13.73 742 PRO B CA 1
ATOM 11550 C C . PRO B 1 721 ? -34.513 -22.797 27.190 1.00 14.40 742 PRO B C 1
ATOM 11551 O O . PRO B 1 721 ? -35.286 -21.833 27.143 1.00 15.18 742 PRO B O 1
ATOM 11555 N N . SER B 1 722 ? -33.524 -22.939 28.065 1.00 14.44 743 SER B N 1
ATOM 11556 C CA . SER B 1 722 ? -33.210 -21.898 29.044 1.00 16.07 743 SER B CA 1
ATOM 11557 C C . SER B 1 722 ? -32.875 -20.562 28.413 1.00 14.39 743 SER B C 1
ATOM 11558 O O . SER B 1 722 ? -32.991 -19.550 29.092 1.00 15.99 743 SER B O 1
ATOM 11561 N N . TRP B 1 723 ? -32.486 -20.523 27.118 1.00 12.69 744 TRP B N 1
ATOM 11562 C CA . TRP B 1 723 ? -32.162 -19.249 26.470 1.00 13.58 744 TRP B CA 1
ATOM 11563 C C . TRP B 1 723 ? -33.435 -18.394 26.317 1.00 13.09 744 TRP B C 1
ATOM 11564 O O . TRP B 1 723 ? -33.376 -17.181 26.119 1.00 15.70 744 TRP B O 1
ATOM 11575 N N . PHE B 1 724 ? -34.595 -19.068 26.385 1.00 13.78 745 PHE B N 1
ATOM 11576 C CA . PHE B 1 724 ? -35.894 -18.485 26.155 1.00 16.45 745 PHE B CA 1
ATOM 11577 C C . PHE B 1 724 ? -36.715 -18.529 27.454 1.00 19.27 745 PHE B C 1
ATOM 11578 O O . PHE B 1 724 ? -37.900 -18.186 27.439 1.00 26.08 745 PHE B O 1
ATOM 11586 N N . GLY B 1 725 ? -36.070 -18.898 28.558 1.00 20.21 746 GLY B N 1
ATOM 11587 C CA . GLY B 1 725 ? -36.759 -19.123 29.864 1.00 23.77 746 GLY B CA 1
ATOM 11588 C C . GLY B 1 725 ? -37.798 -20.225 29.726 1.00 25.60 746 GLY B C 1
ATOM 11589 O O . GLY B 1 725 ? -38.878 -20.218 30.388 1.00 25.54 746 GLY B O 1
ATOM 11590 N N . PHE B 1 726 ? -37.479 -21.180 28.845 1.00 20.97 747 PHE B N 1
ATOM 11591 C CA . PHE B 1 726 ? -38.367 -22.287 28.532 1.00 22.08 747 PHE B CA 1
ATOM 11592 C C . PHE B 1 726 ? -39.727 -21.775 28.048 1.00 25.06 747 PHE B C 1
ATOM 11593 O O . PHE B 1 726 ? -40.737 -22.401 28.304 1.00 29.24 747 PHE B O 1
ATOM 11601 N N . LEU B 1 727 ? -39.740 -20.640 27.341 1.00 23.16 748 LEU B N 1
ATOM 11602 C CA . LEU B 1 727 ? -40.975 -20.124 26.769 1.00 26.58 748 LEU B CA 1
ATOM 11603 C C . LEU B 1 727 ? -40.687 -19.785 25.306 1.00 23.00 748 LEU B C 1
ATOM 11604 O O . LEU B 1 727 ? -40.657 -18.633 24.920 1.00 27.99 748 LEU B O 1
ATOM 11609 N N . ALA B 1 728 ? -40.461 -20.836 24.510 1.00 25.85 749 ALA B N 1
ATOM 11610 C CA . ALA B 1 728 ? -40.122 -20.713 23.090 1.00 23.31 749 ALA B CA 1
ATOM 11611 C C . ALA B 1 728 ? -41.291 -21.049 22.185 1.00 22.19 749 ALA B C 1
ATOM 11612 O O . ALA B 1 728 ? -41.157 -20.996 20.975 1.00 22.56 749 ALA B O 1
ATOM 11614 N N . GLY B 1 729 ? -42.454 -21.325 22.754 1.00 22.59 750 GLY B N 1
ATOM 11615 C CA . GLY B 1 729 ? -43.605 -21.650 21.949 1.00 25.68 750 GLY B CA 1
ATOM 11616 C C . GLY B 1 729 ? -44.197 -20.571 21.047 1.00 24.06 750 GLY B C 1
ATOM 11617 O O . GLY B 1 729 ? -44.956 -20.896 20.135 1.00 29.26 750 GLY B O 1
ATOM 11618 N N . SER B 1 730 ? -43.910 -19.300 21.316 1.00 24.20 751 SER B N 1
ATOM 11619 C CA . SER B 1 730 ? -44.329 -18.191 20.455 1.00 27.73 751 SER B CA 1
ATOM 11620 C C . SER B 1 730 ? -43.475 -17.977 19.208 1.00 24.55 751 SER B C 1
ATOM 11621 O O . SER B 1 730 ? -43.886 -17.265 18.270 1.00 23.82 751 SER B O 1
ATOM 11624 N N . LEU B 1 731 ? -42.277 -18.550 19.188 1.00 21.88 752 LEU B N 1
ATOM 11625 C CA . LEU B 1 731 ? -41.468 -18.443 17.987 1.00 19.83 752 LEU B CA 1
ATOM 11626 C C . LEU B 1 731 ? -42.125 -19.129 16.805 1.00 19.01 752 LEU B C 1
ATOM 11627 O O . LEU B 1 731 ? -42.599 -20.276 16.914 1.00 21.55 752 LEU B O 1
ATOM 11632 N N . GLU B 1 732 ? -42.103 -18.425 15.675 1.00 18.41 753 GLU B N 1
ATOM 11633 C CA . GLU B 1 732 ? -42.562 -18.936 14.386 1.00 19.23 753 GLU B CA 1
ATOM 11634 C C . GLU B 1 732 ? -41.417 -19.500 13.585 1.00 22.84 753 GLU B C 1
ATOM 11635 O O . GLU B 1 732 ? -41.568 -20.445 12.826 1.00 18.55 753 GLU B O 1
ATOM 11641 N N . VAL B 1 733 ? -40.240 -18.896 13.746 1.00 19.49 754 VAL B N 1
ATOM 11642 C CA . VAL B 1 733 ? -39.052 -19.347 13.043 1.00 18.49 754 VAL B CA 1
ATOM 11643 C C . VAL B 1 733 ? -37.883 -19.429 14.016 1.00 16.23 754 VAL B C 1
ATOM 11644 O O . VAL B 1 733 ? -37.594 -18.436 14.725 1.00 15.54 754 VAL B O 1
ATOM 11648 N N . LEU B 1 734 ? -37.286 -20.622 14.104 1.00 16.10 755 LEU B N 1
ATOM 11649 C CA . LEU B 1 734 ? -36.038 -20.815 14.875 1.00 17.19 755 LEU B CA 1
ATOM 11650 C C . LEU B 1 734 ? -35.090 -21.649 14.041 1.00 17.28 755 LEU B C 1
ATOM 11651 O O . LEU B 1 734 ? -35.245 -22.872 13.977 1.00 19.93 755 LEU B O 1
ATOM 11656 N N . ASP B 1 735 ? -34.087 -21.011 13.422 1.00 15.12 756 ASP B N 1
ATOM 11657 C CA . ASP B 1 735 ? -33.194 -21.697 12.515 1.00 13.47 756 ASP B CA 1
ATOM 11658 C C . ASP B 1 735 ? -31.889 -21.958 13.224 1.00 15.92 756 ASP B C 1
ATOM 11659 O O . ASP B 1 735 ? -31.182 -21.010 13.636 1.00 14.06 756 ASP B O 1
ATOM 11664 N N . VAL B 1 736 ? -31.614 -23.242 13.429 1.00 14.43 757 VAL B N 1
ATOM 11665 C CA . VAL B 1 736 ? -30.425 -23.729 14.118 1.00 13.62 757 VAL B CA 1
ATOM 11666 C C . VAL B 1 736 ? -29.541 -24.596 13.218 1.00 13.59 757 VAL B C 1
ATOM 11667 O O . VAL B 1 736 ? -28.696 -25.344 13.708 1.00 13.32 757 VAL B O 1
ATOM 11671 N N . SER B 1 737 ? -29.768 -24.525 11.900 1.00 13.31 758 SER B N 1
ATOM 11672 C CA . SER B 1 737 ? -29.011 -25.309 10.944 1.00 15.19 758 SER B CA 1
ATOM 11673 C C . SER B 1 737 ? -27.561 -24.856 10.936 1.00 13.36 758 SER B C 1
ATOM 11674 O O . SER B 1 737 ? -27.240 -23.737 11.408 1.00 14.66 758 SER B O 1
ATOM 11677 N N . ALA B 1 738 ? -26.680 -25.701 10.417 1.00 15.24 759 ALA B N 1
ATOM 11678 C CA . ALA B 1 738 ? -25.262 -25.361 10.237 1.00 14.53 759 ALA B CA 1
ATOM 11679 C C . ALA B 1 738 ? -24.555 -24.936 11.505 1.00 13.70 759 ALA B C 1
ATOM 11680 O O . ALA B 1 738 ? -23.685 -24.005 11.526 1.00 14.40 759 ALA B O 1
ATOM 11682 N N . ASN B 1 739 ? -24.930 -25.627 12.599 1.00 12.95 760 ASN B N 1
ATOM 11683 C CA . ASN B 1 739 ? -24.260 -25.515 13.886 1.00 12.28 760 ASN B CA 1
ATOM 11684 C C . ASN B 1 739 ? -23.716 -26.889 14.327 1.00 11.76 760 ASN B C 1
ATOM 11685 O O . ASN B 1 739 ? -24.363 -27.922 14.071 1.00 13.77 760 ASN B O 1
ATOM 11690 N N . PRO B 1 740 ? -22.549 -26.939 14.962 1.00 13.92 761 PRO B N 1
ATOM 11691 C CA . PRO B 1 740 ? -21.887 -28.201 15.347 1.00 12.87 761 PRO B CA 1
ATOM 11692 C C . PRO B 1 740 ? -22.459 -28.873 16.576 1.00 12.70 761 PRO B C 1
ATOM 11693 O O . PRO B 1 740 ? -21.822 -29.007 17.605 1.00 14.11 761 PRO B O 1
ATOM 11697 N N . LEU B 1 741 ? -23.739 -29.205 16.513 1.00 12.79 762 LEU B N 1
ATOM 11698 C CA . LEU B 1 741 ? -24.392 -29.771 17.642 1.00 13.75 762 LEU B CA 1
ATOM 11699 C C . LEU B 1 741 ? -23.762 -31.022 18.153 1.00 12.81 762 LEU B C 1
ATOM 11700 O O . LEU B 1 741 ? -23.342 -31.901 17.399 1.00 13.41 762 LEU B O 1
ATOM 11705 N N . HIS B 1 742 ? -23.682 -31.135 19.471 1.00 11.67 763 HIS B N 1
ATOM 11706 C CA . HIS B 1 742 ? -23.074 -32.295 20.100 1.00 12.69 763 HIS B CA 1
ATOM 11707 C C . HIS B 1 742 ? -24.122 -33.350 20.338 1.00 15.20 763 HIS B C 1
ATOM 11708 O O . HIS B 1 742 ? -25.001 -33.163 21.173 1.00 15.60 763 HIS B O 1
ATOM 11715 N N . CYS B 1 743 ? -24.068 -34.410 19.528 1.00 15.62 764 CYS B N 1
ATOM 11716 C CA . CYS B 1 743 ? -25.099 -35.417 19.503 1.00 18.13 764 CYS B CA 1
ATOM 11717 C C . CYS B 1 743 ? -24.785 -36.541 20.471 1.00 20.90 764 CYS B C 1
ATOM 11718 O O . CYS B 1 743 ? -24.529 -37.697 20.082 1.00 22.70 764 CYS B O 1
ATOM 11721 N N . ALA B 1 744 ? -24.874 -36.192 21.745 1.00 21.41 765 ALA B N 1
ATOM 11722 C CA . ALA B 1 744 ? -24.711 -37.157 22.821 1.00 27.90 765 ALA B CA 1
ATOM 11723 C C . ALA B 1 744 ? -26.120 -37.614 23.216 1.00 30.36 765 ALA B C 1
ATOM 11724 O O . ALA B 1 744 ? -27.080 -36.849 23.079 1.00 40.01 765 ALA B O 1
ATOM 11726 N N . CYS B 1 745 ? -26.240 -38.799 23.810 1.00 45.24 766 CYS B N 1
ATOM 11727 C CA . CYS B 1 745 ? -27.546 -39.239 24.326 1.00 42.82 766 CYS B CA 1
ATOM 11728 C C . CYS B 1 745 ? -28.067 -38.264 25.386 1.00 43.27 766 CYS B C 1
ATOM 11729 O O . CYS B 1 745 ? -27.349 -37.904 26.324 1.00 43.20 766 CYS B O 1
ATOM 11732 N N . GLY B 1 746 ? -29.292 -37.777 25.181 1.00 49.45 767 GLY B N 1
ATOM 11733 C CA . GLY B 1 746 ? -29.953 -36.879 26.122 1.00 36.27 767 GLY B CA 1
ATOM 11734 C C . GLY B 1 746 ? -29.576 -35.403 26.139 1.00 48.86 767 GLY B C 1
ATOM 11735 O O . GLY B 1 746 ? -29.990 -34.687 27.062 1.00 49.41 767 GLY B O 1
ATOM 11736 N N . ALA B 1 747 ? -28.813 -34.926 25.144 1.00 38.22 768 ALA B N 1
ATOM 11737 C CA . ALA B 1 747 ? -28.521 -33.482 25.013 1.00 37.93 768 ALA B CA 1
ATOM 11738 C C . ALA B 1 747 ? -29.816 -32.685 25.135 1.00 35.36 768 ALA B C 1
ATOM 11739 O O . ALA B 1 747 ? -30.847 -33.183 24.752 1.00 30.09 768 ALA B O 1
ATOM 11741 N N . ALA B 1 748 ? -29.770 -31.443 25.628 1.00 28.90 769 ALA B N 1
ATOM 11742 C CA . ALA B 1 748 ? -31.020 -30.658 25.808 1.00 31.55 769 ALA B CA 1
ATOM 11743 C C . ALA B 1 748 ? -31.790 -30.509 24.501 1.00 33.72 769 ALA B C 1
ATOM 11744 O O . ALA B 1 748 ? -33.029 -30.392 24.479 1.00 34.89 769 ALA B O 1
ATOM 11746 N N . PHE B 1 749 ? -31.049 -30.480 23.405 1.00 26.18 770 PHE B N 1
ATOM 11747 C CA . PHE B 1 749 ? -31.624 -29.963 22.205 1.00 23.42 770 PHE B CA 1
ATOM 11748 C C . PHE B 1 749 ? -32.651 -30.909 21.621 1.00 19.56 770 PHE B C 1
ATOM 11749 O O . PHE B 1 749 ? -33.544 -30.482 20.943 1.00 19.24 770 PHE B O 1
ATOM 11757 N N . VAL B 1 750 ? -32.471 -32.196 21.860 1.00 22.46 771 VAL B N 1
ATOM 11758 C CA . VAL B 1 750 ? -33.301 -33.248 21.268 1.00 28.96 771 VAL B CA 1
ATOM 11759 C C . VAL B 1 750 ? -34.774 -33.005 21.569 1.00 24.55 771 VAL B C 1
ATOM 11760 O O . VAL B 1 750 ? -35.591 -32.730 20.665 1.00 23.81 771 VAL B O 1
ATOM 11764 N N . ASP B 1 751 ? -35.083 -33.027 22.855 1.00 25.92 772 ASP B N 1
ATOM 11765 C CA . ASP B 1 751 ? -36.437 -32.812 23.297 1.00 25.61 772 ASP B CA 1
ATOM 11766 C C . ASP B 1 751 ? -36.900 -31.443 22.930 1.00 23.26 772 ASP B C 1
ATOM 11767 O O . ASP B 1 751 ? -38.041 -31.246 22.554 1.00 22.22 772 ASP B O 1
ATOM 11772 N N . PHE B 1 752 ? -36.031 -30.448 23.101 1.00 18.16 773 PHE B N 1
ATOM 11773 C CA . PHE B 1 752 ? -36.459 -29.115 22.854 1.00 17.36 773 PHE B CA 1
ATOM 11774 C C . PHE B 1 752 ? -36.854 -28.891 21.401 1.00 16.14 773 PHE B C 1
ATOM 11775 O O . PHE B 1 752 ? -37.875 -28.253 21.117 1.00 18.42 773 PHE B O 1
ATOM 11783 N N . LEU B 1 753 ? -36.020 -29.373 20.467 1.00 16.04 774 LEU B N 1
ATOM 11784 C CA . LEU B 1 753 ? -36.299 -29.149 19.052 1.00 14.88 774 LEU B CA 1
ATOM 11785 C C . LEU B 1 753 ? -37.601 -29.844 18.655 1.00 17.11 774 LEU B C 1
ATOM 11786 O O . LEU B 1 753 ? -38.340 -29.306 17.851 1.00 17.07 774 LEU B O 1
ATOM 11791 N N . LEU B 1 754 ? -37.857 -31.007 19.241 1.00 19.10 775 LEU B N 1
ATOM 11792 C CA . LEU B 1 754 ? -39.146 -31.698 19.019 1.00 20.75 775 LEU B CA 1
ATOM 11793 C C . LEU B 1 754 ? -40.308 -30.914 19.565 1.00 23.14 775 LEU B C 1
ATOM 11794 O O . LEU B 1 754 ? -41.389 -30.931 18.959 1.00 23.14 775 LEU B O 1
ATOM 11799 N N . GLN B 1 755 ? -40.107 -30.220 20.689 1.00 18.89 776 GLN B N 1
ATOM 11800 C CA . GLN B 1 755 ? -41.175 -29.421 21.255 1.00 21.80 776 GLN B CA 1
ATOM 11801 C C . GLN B 1 755 ? -41.564 -28.243 20.339 1.00 22.04 776 GLN B C 1
ATOM 11802 O O . GLN B 1 755 ? -42.743 -27.891 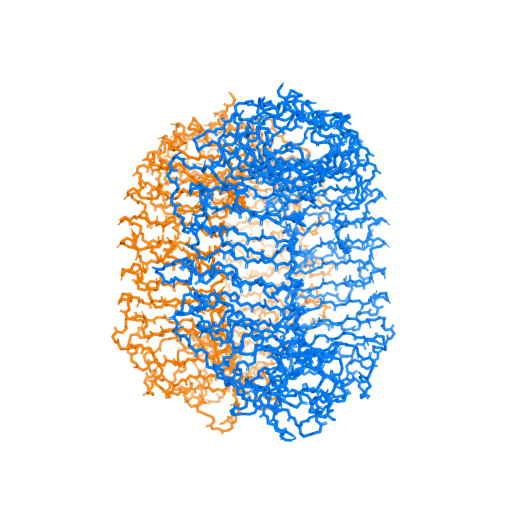20.220 1.00 23.25 776 GLN B O 1
ATOM 11808 N N . VAL B 1 756 ? -40.583 -27.626 19.683 1.00 17.22 777 VAL B N 1
ATOM 11809 C CA . VAL B 1 756 ? -40.833 -26.461 18.802 1.00 16.30 777 VAL B CA 1
ATOM 11810 C C . VAL B 1 756 ? -40.578 -26.780 17.325 1.00 14.90 777 VAL B C 1
ATOM 11811 O O . VAL B 1 756 ? -40.337 -25.887 16.505 1.00 15.57 777 VAL B O 1
ATOM 11815 N N . GLN B 1 757 ? -40.792 -28.048 16.952 1.00 18.44 778 GLN B N 1
ATOM 11816 C CA . GLN B 1 757 ? -40.477 -28.504 15.600 1.00 17.82 778 GLN B CA 1
ATOM 11817 C C . GLN B 1 757 ? -41.193 -27.747 14.502 1.00 18.09 778 GLN B C 1
ATOM 11818 O O . GLN B 1 757 ? -40.645 -27.516 13.447 1.00 18.72 778 GLN B O 1
ATOM 11824 N N . ALA B 1 758 ? -42.409 -27.259 14.740 1.00 16.86 779 ALA B N 1
ATOM 11825 C CA . ALA B 1 758 ? -43.070 -26.462 13.696 1.00 20.72 779 ALA B CA 1
ATOM 11826 C C . ALA B 1 758 ? -42.384 -25.153 13.294 1.00 21.72 779 ALA B C 1
ATOM 11827 O O . ALA B 1 758 ? -42.611 -24.599 12.203 1.00 22.62 779 ALA B O 1
ATOM 11829 N N . ALA B 1 759 ? -41.517 -24.665 14.180 1.00 19.62 780 ALA B N 1
ATOM 11830 C CA . ALA B 1 759 ? -40.767 -23.438 13.971 1.00 18.10 780 ALA B CA 1
ATOM 11831 C C . ALA B 1 759 ? -39.398 -23.655 13.332 1.00 16.76 780 ALA B C 1
ATOM 11832 O O . ALA B 1 759 ? -38.788 -22.688 12.931 1.00 17.81 780 ALA B O 1
ATOM 11834 N N . VAL B 1 760 ? -38.916 -24.898 13.239 1.00 15.75 781 VAL B N 1
ATOM 11835 C CA . VAL B 1 760 ? -37.514 -25.171 12.890 1.00 14.43 781 VAL B CA 1
ATOM 11836 C C . VAL B 1 760 ? -37.447 -25.607 11.437 1.00 17.35 781 VAL B C 1
ATOM 11837 O O . VAL B 1 760 ? -37.855 -26.731 11.110 1.00 15.87 781 VAL B O 1
ATOM 11841 N N . PRO B 1 761 ? -36.919 -24.732 10.563 1.00 18.28 782 PRO B N 1
ATOM 11842 C CA . PRO B 1 761 ? -36.914 -25.120 9.177 1.00 18.84 782 PRO B CA 1
ATOM 11843 C C . PRO B 1 761 ? -35.910 -26.224 8.913 1.00 17.80 782 PRO B C 1
ATOM 11844 O O . PRO B 1 761 ? -34.807 -26.210 9.473 1.00 17.52 782 PRO B O 1
ATOM 11848 N N . GLY B 1 762 ? -36.290 -27.158 8.049 1.00 18.94 783 GLY B N 1
ATOM 11849 C CA . GLY B 1 762 ? -35.395 -28.248 7.664 1.00 18.48 783 GLY B CA 1
ATOM 11850 C C . GLY B 1 762 ? -35.024 -29.174 8.796 1.00 16.36 783 GLY B C 1
ATOM 11851 O O . GLY B 1 762 ? -33.982 -29.798 8.763 1.00 19.49 783 GLY B O 1
ATOM 11852 N N . LEU B 1 763 ? -35.834 -29.234 9.856 1.00 16.43 784 LEU B N 1
ATOM 11853 C CA . LEU B 1 763 ? -35.457 -30.033 11.024 1.00 16.45 784 LEU B CA 1
ATOM 11854 C C . LEU B 1 763 ? -35.055 -31.446 10.703 1.00 16.40 784 LEU B C 1
ATOM 11855 O O . LEU B 1 763 ? -34.065 -31.926 11.234 1.00 18.01 784 LEU B O 1
ATOM 11860 N N . PRO B 1 764 ? -35.792 -32.128 9.794 1.00 16.27 785 PRO B N 1
ATOM 11861 C CA . PRO B 1 764 ? -35.441 -33.533 9.578 1.00 16.86 785 PRO B CA 1
ATOM 11862 C C . PRO B 1 764 ? -34.102 -33.802 8.938 1.00 21.07 785 PRO B C 1
ATOM 11863 O O . PRO B 1 764 ? -33.598 -34.903 9.112 1.00 21.34 785 PRO B O 1
ATOM 11867 N N . SER B 1 765 ? -33.566 -32.830 8.208 1.00 19.19 786 SER B N 1
ATOM 11868 C CA . SER B 1 765 ? -32.351 -33.047 7.413 1.00 25.97 786 SER B CA 1
ATOM 11869 C C . SER B 1 765 ? -31.238 -32.041 7.555 1.00 20.02 786 SER B C 1
ATOM 11870 O O . SER B 1 765 ? -30.074 -32.399 7.281 1.00 25.87 786 SER B O 1
ATOM 11873 N N . ARG B 1 766 ? -31.526 -30.772 7.852 1.00 21.68 787 ARG B N 1
ATOM 11874 C CA . ARG B 1 766 ? -30.514 -29.707 7.782 1.00 24.86 787 ARG B CA 1
ATOM 11875 C C . ARG B 1 766 ? -29.918 -29.332 9.145 1.00 19.31 787 ARG B C 1
ATOM 11876 O O . ARG B 1 766 ? -29.026 -28.496 9.244 1.00 22.11 787 ARG B O 1
ATOM 11884 N N . VAL B 1 767 ? -30.414 -29.978 10.186 1.00 18.01 788 VAL B N 1
ATOM 11885 C CA . VAL B 1 767 ? -29.926 -29.768 11.558 1.00 16.11 788 VAL B CA 1
ATOM 11886 C C . VAL B 1 767 ? -29.046 -30.966 11.879 1.00 15.09 788 VAL B C 1
ATOM 11887 O O . VAL B 1 767 ? -29.504 -32.103 11.993 1.00 14.49 788 VAL B O 1
ATOM 11891 N N . LYS B 1 768 ? -27.739 -30.698 11.928 1.00 15.49 789 LYS B N 1
ATOM 11892 C CA . LYS B 1 768 ? -26.692 -31.746 11.877 1.00 14.05 789 LYS B CA 1
ATOM 11893 C C . LYS B 1 768 ? -25.800 -31.714 13.090 1.00 15.74 789 LYS B C 1
ATOM 11894 O O . LYS B 1 768 ? -25.733 -30.710 13.792 1.00 16.84 789 LYS B O 1
ATOM 11900 N N . CYS B 1 769 ? -25.129 -32.836 13.315 1.00 15.28 790 CYS B N 1
ATOM 11901 C CA . CYS B 1 769 ? -24.203 -33.039 14.408 1.00 13.72 790 CYS B CA 1
ATOM 11902 C C . CYS B 1 769 ? -22.812 -32.560 13.988 1.00 15.17 790 CYS B C 1
ATOM 11903 O O . CYS B 1 769 ? -22.378 -32.731 12.817 1.00 14.42 790 CYS B O 1
ATOM 11906 N N . GLY B 1 770 ? -22.162 -31.914 14.916 1.00 12.23 791 GLY B N 1
ATOM 11907 C CA . GLY B 1 770 ? -20.746 -31.652 14.827 1.00 13.31 791 GLY B CA 1
ATOM 11908 C C . GLY B 1 770 ? -19.843 -32.710 15.441 1.00 15.60 791 GLY B C 1
ATOM 11909 O O . GLY B 1 770 ? -18.588 -32.715 15.216 1.00 15.23 791 GLY B O 1
ATOM 11910 N N . SER B 1 771 ? -20.423 -33.585 16.237 1.00 13.97 792 SER B N 1
ATOM 11911 C CA . SER B 1 771 ? -19.697 -34.476 17.154 1.00 16.37 792 SER B CA 1
ATOM 11912 C C . SER B 1 771 ? -20.764 -35.349 17.833 1.00 17.19 792 SER B C 1
ATOM 11913 O O . SER B 1 771 ? -21.948 -35.024 17.788 1.00 15.08 792 SER B O 1
ATOM 11916 N N . PRO B 1 772 ? -20.359 -36.468 18.464 1.00 16.82 793 PRO B N 1
ATOM 11917 C CA . PRO B 1 772 ? -19.043 -37.100 18.493 1.00 19.92 793 PRO B CA 1
ATOM 11918 C C . PRO B 1 772 ? -18.804 -38.022 17.300 1.00 21.14 793 PRO B C 1
ATOM 11919 O O . PRO B 1 772 ? -19.750 -38.466 16.616 1.00 21.31 793 PRO B O 1
ATOM 11923 N N . GLY B 1 773 ? -17.518 -38.310 17.081 1.00 20.89 794 GLY B N 1
ATOM 11924 C CA . GLY B 1 773 ? -17.093 -39.399 16.224 1.00 23.85 794 GLY B CA 1
ATOM 11925 C C . GLY B 1 773 ? -17.782 -39.342 14.872 1.00 24.74 794 GLY B C 1
ATOM 11926 O O . GLY B 1 773 ? -17.872 -38.270 14.233 1.00 22.46 794 GLY B O 1
ATOM 11927 N N . GLN B 1 774 ? -18.322 -40.478 14.444 1.00 22.42 795 GLN B N 1
ATOM 11928 C CA . GLN B 1 774 ? -18.872 -40.594 13.114 1.00 24.94 795 GLN B CA 1
ATOM 11929 C C . GLN B 1 774 ? -20.197 -39.886 12.918 1.00 22.01 795 GLN B C 1
ATOM 11930 O O . GLN B 1 774 ? -20.717 -39.884 11.797 1.00 26.42 795 GLN B O 1
ATOM 11936 N N . LEU B 1 775 ? -20.770 -39.307 13.979 1.00 17.00 796 LEU B N 1
ATOM 11937 C CA . LEU B 1 775 ? -22.037 -38.597 13.831 1.00 18.80 796 LEU B CA 1
ATOM 11938 C C . LEU B 1 775 ? -21.806 -37.242 13.172 1.00 14.76 796 LEU B C 1
ATOM 11939 O O . LEU B 1 775 ? -22.750 -36.644 12.653 1.00 15.91 796 LEU B O 1
ATOM 11944 N N . GLN B 1 776 ? -20.557 -36.755 13.213 1.00 16.08 797 GLN B N 1
ATOM 11945 C CA . GLN B 1 776 ? -20.246 -35.456 12.611 1.00 15.90 797 GLN B CA 1
ATOM 11946 C C . GLN B 1 776 ? -20.666 -35.414 11.112 1.00 14.68 797 GLN B C 1
ATOM 11947 O O . GLN B 1 776 ? -20.302 -36.304 10.350 1.00 15.56 797 GLN B O 1
ATOM 11953 N N . GLY B 1 777 ? -21.474 -34.420 10.735 1.00 14.61 798 GLY B N 1
ATOM 11954 C CA . GLY B 1 777 ? -22.007 -34.214 9.409 1.00 13.78 798 GLY B CA 1
ATOM 11955 C C . GLY B 1 777 ? -23.304 -34.938 9.082 1.00 15.24 798 GLY B C 1
ATOM 11956 O O . GLY B 1 777 ? -23.865 -34.742 7.999 1.00 18.15 798 GLY B O 1
ATOM 11957 N N . ARG B 1 778 ? -23.782 -35.710 10.036 1.00 16.46 799 ARG B N 1
ATOM 11958 C CA . ARG B 1 778 ? -25.058 -36.405 9.910 1.00 16.66 799 ARG B CA 1
ATOM 11959 C C . ARG B 1 778 ? -26.162 -35.648 10.559 1.00 16.11 799 ARG B C 1
ATOM 11960 O O . ARG B 1 778 ? -25.957 -34.904 11.531 1.00 15.00 799 ARG B O 1
ATOM 11968 N N . SER B 1 779 ? -27.372 -35.934 10.113 1.00 14.77 800 SER B N 1
ATOM 11969 C CA . SER B 1 779 ? -28.549 -35.401 10.763 1.00 15.34 800 SER B CA 1
ATOM 11970 C C . SER B 1 779 ? -28.592 -35.839 12.227 1.00 14.31 800 SER B C 1
ATOM 11971 O O . SER B 1 779 ? -28.173 -36.949 12.599 1.00 14.38 800 SER B O 1
ATOM 11974 N N . ILE B 1 780 ? -29.170 -34.972 13.066 1.00 13.95 801 ILE B N 1
ATOM 11975 C CA . ILE B 1 780 ? -29.419 -35.325 14.477 1.00 15.16 801 ILE B CA 1
ATOM 11976 C C . ILE B 1 780 ? -30.361 -36.548 14.597 1.00 17.24 801 ILE B C 1
ATOM 11977 O O . ILE B 1 780 ? -30.398 -37.181 15.664 1.00 19.02 801 ILE B O 1
ATOM 11982 N N . PHE B 1 781 ? -31.065 -36.852 13.513 1.00 17.73 802 PHE B N 1
ATOM 11983 C CA . PHE B 1 781 ? -32.002 -37.997 13.470 1.00 22.18 802 PHE B CA 1
ATOM 11984 C C . PHE B 1 781 ? -31.412 -39.199 12.787 1.00 29.79 802 PHE B C 1
ATOM 11985 O O . PHE B 1 781 ? -32.141 -40.180 12.589 1.00 29.58 802 PHE B O 1
ATOM 11993 N N . ALA B 1 782 ? -30.128 -39.162 12.401 1.00 26.47 803 ALA B N 1
ATOM 11994 C CA . ALA B 1 782 ? -29.537 -40.365 11.765 1.00 32.05 803 ALA B CA 1
ATOM 11995 C C . ALA B 1 782 ? -29.527 -41.527 12.751 1.00 34.67 803 ALA B C 1
ATOM 11996 O O . ALA B 1 782 ? -29.592 -42.688 12.360 1.00 46.26 803 ALA B O 1
ATOM 11998 N N . GLN B 1 783 ? -29.505 -41.180 14.030 1.00 36.67 804 GLN B N 1
ATOM 11999 C CA . GLN B 1 783 ? -29.512 -42.108 15.145 1.00 44.40 804 GLN B CA 1
ATOM 12000 C C . GLN B 1 783 ? -30.489 -41.571 16.204 1.00 40.91 804 GLN B C 1
ATOM 12001 O O . GLN B 1 783 ? -30.726 -40.355 16.284 1.00 38.45 804 GLN B O 1
ATOM 12007 N N . ASP B 1 784 ? -31.073 -42.460 17.006 1.00 42.59 805 ASP B N 1
ATOM 12008 C CA . ASP B 1 784 ? -32.004 -42.018 18.049 1.00 44.10 805 ASP B CA 1
ATOM 12009 C C . ASP B 1 784 ? -31.216 -41.714 19.309 1.00 44.86 805 ASP B C 1
ATOM 12010 O O . ASP B 1 784 ? -30.672 -42.615 19.954 1.00 47.90 805 ASP B O 1
ATOM 12015 N N . LEU B 1 785 ? -31.146 -40.428 19.646 1.00 43.43 806 LEU B N 1
ATOM 12016 C CA . LEU B 1 785 ? -30.333 -39.957 20.758 1.00 41.30 806 LEU B CA 1
ATOM 12017 C C . LEU B 1 785 ? -31.118 -39.991 22.069 1.00 49.03 806 LEU B C 1
ATOM 12018 O O . LEU B 1 785 ? -31.035 -39.067 22.883 1.00 46.15 806 LEU B O 1
#

B-factor: mean 22.58, std 11.18, range [8.72, 150.37]